Protein 3SX2 (pdb70)

Solvent-accessible surface area: 68425 Å² total; per-residue (Å²): 70,99,1,95,52,64,1,0,0,0,1,13,0,0,41,20,31,0,59,6,0,0,37,58,0,3,65,23,22,0,19,0,1,0,1,16,43,9,92,84,10,109,6,7,52,11,97,23,8,57,61,125,56,10,62,41,0,34,121,74,0,92,97,77,66,13,120,21,17,22,112,109,8,28,11,75,68,87,145,34,0,47,66,5,4,91,25,0,22,112,111,12,64,76,0,8,3,0,0,2,21,20,23,5,28,0,23,75,34,40,17,93,0,0,78,26,0,5,56,7,0,0,8,1,4,0,6,1,0,46,17,0,27,85,32,1,59,92,50,60,99,6,11,5,1,2,0,11,3,12,6,5,1,47,27,6,37,12,13,90,16,22,0,13,2,0,44,0,0,0,10,6,0,0,2,0,0,0,48,0,3,2,40,60,11,2,49,85,66,0,24,0,5,0,0,0,10,16,32,8,99,17,52,45,52,81,26,147,53,24,131,111,84,75,63,138,41,57,85,81,47,155,99,66,60,29,19,20,2,93,18,172,46,0,27,20,96,8,0,2,23,0,0,2,16,5,3,11,102,65,2,90,34,3,2,13,4,31,1,16,0,1,0,1,31,52,22,136,73,99,2,97,50,61,3,0,0,0,1,12,0,0,37,19,32,0,60,12,0,0,45,61,1,3,64,21,22,0,22,0,1,0,1,16,44,9,93,87,11,110,6,6,48,10,92,22,8,60,60,126,55,9,63,42,0,32,122,75,0,94,97,74,65,13,138,20,18,24,113,108,8,29,10,77,69,103,69,33,0,49,66,5,4,85,25,0,26,111,61,18,64,74,0,8,2,0,0,2,20,22,24,5,26,1,30,86,31,38,36,94,0,0,77,26,0,5,55,7,0,0,8,0,4,2,5,1,0,67,23,0,34,85,30,1,60,190,50,56,98,5,12,5,1,1,0,10,3,10,5,5,1,48,22,5,56,40,30,53,29,15,0,17,0,0,43,0,0,0,9,5,0,0,3,0,0,0,47,0,15,2,44,56,10,2,53,78,68,0,22,0,4,0,0,0,9,37,23,10,82,14,48,50,69,70,9,78,56,40,156,90,159,107,105,31,30,2,94,19,108,47,0,28,21,100,7,0,1,21,0,0,4,23,4,2,12,101,63,2,92,35,3,2,13,4,31,1,16,1,1,0,1,56,53,20,98,72,97,0,97,52,57,3,0,0,0,1,13,0,0,37,19,30,0,59,11,1,0,46,58,1,3,63,20,24,0,31,0,0,0,1,16,45,10,91,85,11,110,6,7,49,10,93,23,8,57,68,130,52,12,60,43,0,31,123,76,0,96,94,71,64,12,126,23,19,33,117,108,9,31,10,75,69,91,79,35,0,48,62,3,3,91,17,0,26,113,102,22,64,78,0,9,2,0,0,2,21,20,24,5,26,1,28,89,34,40,34,96,0,0,76,27,0,6,56,7,0,0,8,1,5,0,5,1,0,46,17,0,29,86,33,1,60,93,49,60,95,4,11,6,1,2,0,10,3,15,7,6,1,47,23,6,71,37,25,58,28,15,1,15,0,0,44,0,0,0,9,6,0,0,2,0,0,0,48,0,4,1,44,58,10,3,53,79,70,0,21,0,4,0,0,0,9,18,34,10,101,15,49,52,72,107,26,74,50,40,74,140,148,104,102,31,30,2,95,18,99,46,0,27,22,100,7,0,1,23,0,0,3,13,5,1,9,98,70,1,94,31,4,2,13,5,32,1,16,1,1,0,1,51,52,20,96,71,91,0,95,55,57,3,0,0,0,1,14,0,0,41,21,31,0,61,10,1,0,47,57,0,3,65,20,24,0,22,0,1,0,1,14,46,10,84,98,15,113,5,10,46,8,90,18,5,57,71,134,51,10,62,39,0,33,123,74,0,92,95,73,66,14,136,22,18,23,113,110,8,30,11,75,70,90,78,35,0,49,65,6,3,90,25,0,24,115,62,18,66,78,0,8,2,0,0,2,20,21,23,5,17,4,20,88,33,40,34,95,0,0,80,27,0,5,56,7,0,0,7,1,5,0,5,1,0,42,17,0,29,87,32,1,60,93,53,60,96,5,12,5,1,2,0,10,3,11,6,4,1,48,26,4,29,3,8,56,33,16,1,10,0,0,42,0,0,0,9,5,0,0,2,0,0,0,48,0,4,1,39,58,10,2,49,82,68,0,22,0,4,0,0,0,10,31,16,10,82,16,43,50,38,54,22,100,91,10,136,105,49,55,63,143,30,57,90,90,42,117,90,81,46,50,32,19,22,2,95,18,110,48,0,27,23,100,9,0,1,22,0,0,2,16,5,3,9,96,64,2,94,34,3,2,12,4,32,1,16,1,1,0,1,29,51,22,126,71,91,0,98,49,46,3,0,0,0,2,13,0,0,39,19,30,0,61,6,0,0,35,60,1,3,64,21,22,0,31,0,1,0,1,15,47,16,93,86,11,110,6,6,48,9,90,22,8,58,81,126,53,14,62,44,0,34,123,79,0,99,97,78,65,13,143,20,17,24,112,74,9,31,11,76,68,89,77,35,0,50,65,6,4,91,24,0,24,111,54,18,64,77,0,13,2,0,0,1,21,20,24,6,27,1,50,90,35,39,15,93,0,0,76,27,0,5,56,7,0,0,9,1,4,0,6,1,0,44,18,0,32,87,31,0,58,90,52,56,95,2,12,5,1,2,0,10,4,11,6,6,1,48,23,6,71,38,50,71,27,22,1,15,0,0,42,0,0,0,10,5,0,0,2,0,0,0,48,0,3,3,74,58,11,48,77,69,129,2,31,0,5,0,0,0,9,34,25,11,85,15,48,53,67,83,25,91,60,55,94,93,107,102,35,28,2,93,19,108,45,0,28,21,96,7,0,1,24,0,0,3,24,6,1,8,98,63,2,100,66,3,11,14,4,32,1,16,1,2,0,0,51,52,21,96,163,86,120,136,17,86,0,72,50,44,3,0,0,0,1,13,0,0,44,23,30,0,62,7,1,0,40,61,0,3,66,19,27,0,32,0,0,0,1,15,33,16,85,96,14,116,6,10,46,8,92,18,4,53,85,125,54,12,63,41,0,32,122,76,0,97,100,80,65,13,121,22,11,21,110,99,2,26,11,65,70,121,117,26,0,37,53,5,4,92,29,0,24,112,102,22,63,83,0,11,2,0,0,2,22,21,23,6,18,4,19,94,33,39,34,96,0,0,88,30,0,10,50,8,1,0,5,1,5,4,5,1,0,65,23,0,34,85,31,1,60,92,53,59,103,4,12,5,1,1,0,10,3,10,5,5,1,48,22,4,28,3,6,53,34,17,1,10,0,0,44,0,0,0,10,6,0,0,2,0,0,0,47,0,10,0,41,56,11,1,49,82,67,0,22,0,3,0,0,0,8,31,15,10,80,17,45,52,41,52,22,100,92,11,134,106,47,57,64,132,28,56,89,89,42,111,60,132,51,47,50,31,18,19,3,94,18,107,49,0,28,21,98,9,0,1,22,0,0,2,26,5,2,6,98,58,2,93,33,3,2,13,4,30,2,16,2,1,0,1,27,52,23,126,73,99,2,91,51,65,2,0,0,0,1,14,0,0,40,20,32,0,60,10,0,0,46,59,0,3,63,25,22,0,18,0,0,0,1,16,43,9,91,86,12,109,7,6,74,12,96,23,9,58,61,126,58,10,63,42,0,30,52,75,0,97,128,75,66,13,138,21,7,26,93,107,8,28,10,76,70,89,79,33,0,48,64,5,4,92,19,0,28,112,97,18,64,73,0,9,2,0,0,2,20,19,24,5,27,0,29,86,36,40,17,95,0,0,77,27,0,6,54,7,0,0,7,1,3,0,6,1,0,43,17,0,30,84,30,1,62,90,51,60,96,7,11,5,1,1,0,10,3,14,8,6,1,48,24,5,41,12,12,86,13,23,0,13,2,0,43,1,0,0,8,6,0,0,2,0,0,0,48,0,3,1,42,59,11,2,51,78,66,0,23,0,4,0,0,0,10,15,33,8,98,17,50,46,52,80,24,144,32,32,128,113,86,79,65,137,43,58,81,85,99,95,68,62,28,19,21,2,94,18,175,45,0,28,22,100,8,0,0,23,0,0,2,9,5,4,14,101,63,2,92,35,3,2,12,5,31,2,16,2,1,0,1,30,52,21,131,72,102,3,96,52,67,3,0,0,0,1,13,0,0,38,20,31,0,60,6,1,0,37,63,0,3,64,23,22,0,21,0,0,0,1,16,42,9,93,86,12,109,6,7,46,12,87,22,7,58,62,128,58,10,62,45,0,31,115,81,0,91,98,78,64,13,133,22,18,22,111,109,6,28,10,77,68,100,67,33,0,49,64,6,4,87,28,0,24,113,63,18,65,74,0,8,2,0,0,2,20,21,22,5,27,1,48,87,33,40,34,94,0,0,76,27,0,5,55,8,0,0,8,1,4,3,4,1,0,70,21,0,34,86,31,1,59,190,49,56,101,6,12,4,1,1,0,10,3,14,6,4,1,48,23,5,55,42,49,54,30,16,1,16,0,0,44,1,0,0,8,6,0,0,2,0,0,0,46,0,14,2,43,54,10,2,54,76,69,0,22,0,4,0,0,0,8,35,27,8,88,15,45,54,65,76,8,112,71,69,148,146,123,157,67,13,31,21,98,7,0,1,20,0,0,4,12,5,3,14,104,68,1,77,34,4,2,13,3,31,2,15,3,5,56,17,114,50,50

Organism: Mycolicibacterium paratuberculosis (strain ATCC BAA-968 / K-10) (NCBI:txid262316)

Radius of gyration: 44.21 Å; Cα contacts (8 Å, |Δi|>4): 5625; chains: 8; bounding box: 90×111×130 Å

Secondary structure (DSSP, 8-state):
-TTTT-EEEEESTTSHHHHHHHHHHHHTT-EEEEEE--S--TT-SS----HHHHHHHHHHHHHHT--EEEEE--TT-HHHHHHHHHHHHHHH----EEEE-------SSTHHHHHHHHIIIIIHHHHHHHHHHHHHHHH-S-EEEEEE--GGGTS----SSHHHHHHHHHHHHHHHHHHHHHHHHGGGTEEEEEEEES-BSSTTTSSHHHHHHHHHHHHH---TTS-SSS-SSB-HHHHHHHHHHHTSGGGTT--S-EEEESTTTTT-/-TTTT-EEEEETTTSHHHHHHHHHHHHTT-EEEEEE--S--TT-SS----HHHHHHHHHHHHHHT--EEEEE--TT-HHHHHHHHHHHHHHH----EEEE-------SSTHHHHHHHHIIIIIHHHHHHHHHHHHHHHH-S-EEEEEE--GGGTS----SSHHHHHHHHHHHHHHHHHHHHHHHHGGGTEEEEEEEES-BSSTTTSSHHHHHH---SSS-SSB-HHHHHHHHHHHTSGGGTT--S-EEEESTTGGG-/-TTTT-EEEEESTTSHHHHHHHHHHHHTT-EEEEEE--S--TT-SS----HHHHHHHHHHHHHHT--EEEEE--TT-HHHHHHHHHHHHHHH----EEEE-------SSTHHHHHHHHIIIIIHHHHHHHHHHHHHHHHTS-EEEEEE--GGGTS----SSHHHHHHHHHHHHHHHHHHHHHHHHGGGTEEEEEEEES-BSSTTTSSHHHHHH---SSS-SSB-HHHHHHHHHHHTSGGGTT--S-EEEESTTTTT-/-TTTT-EEEEETTTSHHHHHHHHHHHHTT-EEEEEE--S--TT--S----HHHHHHHHHHHHHHT--EEEEE--TT-HHHHHHHHHHHHHHH----EEEE-------SSTHHHHHHHHIIIIIHHHHHHHHHHHHHHHH-S-EEEEEE--GGGTS----SSHHHHHHHHHHHHHHHHHHHHHHHHGGGTEEEEEEEES-BSSHHHHSHHHHHHHHHHHHH----TTS-SSS-SSB-HHHHHHHHHHHTSGGGTT--S-EEEESTTTTT-/-TTTT-EEEEESTTSHHHHHHHHHHHHTT-EEEEEE--S--TT-SS----HHHHHHHHHHHHHHT--EEEEE--TT-HHHHHHHHHHHHHHH----EEEE-------SSTHHHHHHHHIIIIIHHHHHHHHHHHHHHHH-S-EEEEEE--GGGTS----SSHHHHHHHHHHHHHHHHHHHHHHHHGGGTEEEEEEEES-BSSTTTSSHHHHH---SSS-SSB-HHHHHHHHHHHTSGGGTT--S-EEEESTTGGG-/--S--TTTT-EEEEETTTSHHHHHHHHHHHHTT-EEEEEE--S--TT--S----HHHHHHHHHHHHHHT--EEEEE--TTSHHHHHHHHHHHHHHH----EEEE-------SSTHHHHHHHHIIIIIHHHHHHHHHHHHHHHH-S-EEEEEE--GGGTS----SSHHHHHHHHHHHHHHHHHHHHHHHHGGGTEEEEEEEES-BSSHHHHSHHHHHHHHHHHHH-SSTTTTS-SSS-SSB-HHHHHHHHHHHTSGGGTT--S-EEEESTTTTT-/-TTTT-EEEEETTTSHHHHHHHHHHHHTT-EEEEEE--S--TT-SS----HHHHHHHHHHHHHHT--EEEEE--TT-HHHHHHHHHHHHHHH----EEEE-------SSTHHHHHHHHIIIIIHHHHHHHHHHHHHHHH-S-EEEEEE--GGGTS----SSHHHHHHHHHHHHHHHHHHHHHHHHGGGTEEEEEEEES-BSSTTTSSHHHHHHHHHHHHH--TTS-SSS-SSB-HHHHHHHHHHHTSGGGTT--S-EEEESTTTTT-/-TTTT-EEEEESTTSHHHHHHHHHHHHTT-EEEEEE--S--TT-SS----HHHHHHHHHHHHHHT--EEEEE--TT-HHHHHHHHHHHHHHH----EEEE-------SSTHHHHHHHHIIIIIHHHHHHHHHHHHHHHHTS-EEEEEE--GGGTS----SSHHHHHHHHHHHHHHHHHHHHHHHHGGGTEEEEEEEES-BSSTTTSSHHHHH---B-HHHHHHHHHHHTSGGGTT--S-EEEESTTTT-

InterPro domains:
  IPR002347 Short-chain dehydrogenase/reductase SDR [PF13561] (18-273)
  IPR002347 Short-chain dehydrogenase/reductase SDR [PR00080] (99-110)
  IPR002347 Short-chain dehydrogenase/reductase SDR [PR00080] (149-157)
  IPR002347 Short-chain dehydrogenase/reductase SDR [PR00080] (173-192)
  IPR002347 Short-chain dehydrogenase/reductase SDR [PR00081] (13-30)
  IPR002347 Short-chain dehydrogenase/reductase SDR [PR00081] (99-110)
  IPR002347 Short-chain dehydrogenase/reductase SDR [PR00081] (143-159)
  IPR002347 Short-chain dehydrogenase/reductase SDR [PR00081] (173-192)
  IPR002347 Short-chain dehydrogenase/reductase SDR [PR00081] (194-211)
  IPR002347 Short-chain dehydrogenase/reductase SDR [PR00081] (237-257)
  IPR020904 Short-chain dehydrogenase/reductase, conserved site [PS00061] (160-188)
  IPR023985 Mycofactocin-dependent oxidoreductase [TIGR03971] (9-275)
  IPR036291 NAD(P)-binding domain superfamily [SSF51735] (7-274)

Sequence (2097 aa):
GPLTGKVAFITGAARGQGRAHAVVRLAADGADIIAVDLCDQIASVPYPLATPEELAATVKLVEDIGSRRIVARQADVRDRESLSSAALQAGLDELGRLDIVVANAGIAPMSAGDDGWHDVIDDVNLTGVYHTIKVAIPTLVKQGTGGSIVLISSSAGLAGVVGSADPGSVGYVAAKHGVVGLMRVYANLLAGQMIRVNSIHPSSGVETPMINNEFTREWLAKMAAATDGAMGNAMPVEVLAPEDVANAVAWWLVSDQARYIITGVTLPVDAGFLNKGPLTGKVAFITGAARGQGRAHAVVRLAADGADIIAVDLCDQIASVPYPLATPEELAATVKLVEDIGSRIVARQQADVRDRESLSAALQAGLDELGRLDIVVANAGIAPMSAGDDGWHDVIDDVNLTGVYHTIKVAIPTLVKQGTGGSIVLISSSAGLAGVVGSADPGSVVGYVAAKHGVVGLMRVYANLLAGQMIRVNSIHPSSGVETPMINNEFTREWLGNAMPVEVLAPEDVANAVAWLVSDQARYIITGVTLPVDAGFLNKGPLTGKVAFITGAARGQGRAHAVVRLAADGADIIAVDLCDQIASVPYPLATPEELAATVKLVEDIGSRRIVARQADVRDRESLSAALQAGLDELGRLDIVVANAGIAPMSAGDDGWHDVIDDVNLTGVYHTIKVAIPTLVKQGTGGSIVLISSSAGLAGVVGSADPGSVGYVAAKHGVVGLMRVYANLLAGQMIRVNSIHPSSGVEETPMINNEFTREWLGNAMPVEVLAPEDVANAVAWWLVSDQARYIITGVTLPVDAGFLNKGPLTGKVAFITGAARGQGRAHAVVRLAADGADIIAVDLCDQIASVPYPLATPEEELAATVKLVEDIGSRIVARQQADVRDRESLSAALQAGLDELGRLDIVVANAGIAPMSSAGDDGWHDVIDDVNLTGVYHTIKVAIPTLVKQGTGGSIVLISSSAGLAGVVGSADPGSVVGYVAAKHGVVGLMRVYANLLAGQMIRVNSIHPSSGVEETPMINNEFTREWLAKMAAATDTGAMGNAMPVEVLAPEDVANAVAWWLVSDQARYIITGVTLPVDAGFLNKGPLTGKVAFITGAARGQGRAHAVRLAADGADIIAVDLCDQIASVPYPLATPEELAATVKLVEDIGSRIVARQADVRDRESLSAALQAGLDELGRLDIVVANAGIAPMSAGDDGWHDVIDDVNLTGVYHTIKVAIPTLVKQGTGGSIVLISSSAGLAGVVGSADPGSVGYVAAKHGVVGLMRRVYANLLAGQMIRVNSIHPSSGVETPMINNEFTREWGNAMPVEVLAPEDVANAVAWLVSDQARYIITGVTLPVDAGFLNKRSSEGPLTGKVAFITGAARGQGRAHAVVRLAADGADIIAVDLCDQIASVPYPLATPEELAATVKLVEDIGSRIVARQADVRDRESLSSAALQAGLDEELGRLDIVVANAGIAPMSSAGDDGWHHDVIDDVNLTGVYHTIKVAIPTLVKQGTGGSIVLISSSAGLAGVVGSADPGSVGYVAAKHGVVGLMRVYANLLAGQMIRVNSIHPSSGVEETPMINNEFTREWLAKMAAATDTPGAMGNAMPVEVLAPEDVANAVAWWLVSDQARYIITGVTLPVDAGFLNKGPLTGKVAFITGAARGQGRAHAVVRLAADGADIIAVDLCDQIASVPYPLATPEELAATVKLVEDIGSRIVARQQADVRDRESLSAALQAGLDELGRLDIVVANAGIAPMSAGDDGWHDVIDDVNLTGVYHTIKVAIPTLVKQGTGGSIVLISSSAGLAGVVGSADPGSVGYVAAKHGVVGLMRVYANLLAGQMIRVNSIHPSSGVEETPMINNEFTREWLAKMAAATGAMGNAMPVEVLAPEDVANAVAWWLVSDQARYIITGVTLPVDAGFLNKGPLTGKVAFITGAARGQGRAHAVRLAADGADIIAVDLCDQIASVPYPLATPEELAATVKLVEDIGSRIVARQQADVRDRESLSAALQAGLDELGRLDIVVANAGIAPMSAGDDGWHDVIDDVNLTGVYHTIKVAIPTLVKQGTGGSIVLISSSAGLAGVVGSADPGSVGYVAAKHGVVGLMRVYANLLAGQMIRVNSIHPSSGVETPMINNEFTREWEVLAPEDVANAVAWWLVSDQARYIITGVTLPVDAGFLN

Foldseek 3Di:
DLQALAEEEFELCLDFLNLLLLLLVLLVHYAYQYEYQQADDVQAPFDRHHPVSNVVSCVSSVVSPHHYQYDYAALLDLVRVLVSVVVVCVPSVAHAHYELPDAGQGFPPALSLLVVRLSRLASSLVSSCVSRVVRLQVVLPAHEYEYEAALLLVDVDADDTSNTVSSSVSSVNSLVVQQVCLVVCVVSLYAGEYEYEQAEPDRNQPDPVNVVVVVVSVVVDPCLSQAPAPDRHHYSNLVSVVSSCCGGPVNSPDHSYYHYSYNHNSVD/DLQALAEEEFELCLWALNLLLLLLNLLVHYAYLYEYQQDDDPQFPFDRHHPVSQVVSCVSSVVSPHHYQYDYAALLDLVRVLVSVVSVCVVSVAHAEYELDDAGQGFPPACVLLVVRLSCLASSLVSSVVSRVVRLQVVLPAHEYEYEAALLLVDVDADPTSNTVSSSVSSVNSLVVQQVVCVVCVVSLYAGEYEYEYAEPTSNCPGDVNVVVPAAPAPDRHHYSNLRSVVVSCCRGVVNSPDHSYYHYSYNHRNPD/DLQALAEEEFELCLWFLNLLLLLLNLLVHYAYLYEYQQADDVQAPFDRHHPVSNVVSCVSSVVSPHHYQYDYAALLDLVRVLVSVVVVCVVSVAHAHYELPDAAQGFPPALVLLVVRLSRLASSLVSSVVSCVVRLQVVLPAHEYEREAALLLVDVDADPTSNGVSSSVSSVNSLVVQQVCLVVCVVSLYAGEYEYEYAEPTSNQPGPVNVVVDDAPAPDPHHYSNLVSVVSSCCGGPVNSPDHSYYHYSYNHRNPD/DLQALAEEEFELLLDFLNLLLLLLLLLVHYAYLYEYQQADDVQFPFDRHHPVSNVVSCVSSVVSPHHYQYDYAALLDLVRVLVSVVVVCVPSVAHAHYELPDAGQGFPRALVLLVVRLSCLASSLVSSVVSRVVRLQVVLPAHEYEHEAALLLVDVQFDPTSNGSSSSVSSVNSLVVQQVVCVVCVVSLYAGEYEYEYAEPDRRCPDPVNVVRLVVSCVVDPPVLSAAPAPDRHHYSNLVSVVSSCCRGPVNSPDHSYYHYSYNHNSVD/DLQALAEEEFELCLWFLNLLLLLLNLLVHYAYLYEYQQADDPQFPFDRHHPVSNVVSCVSSVVSPHHYQYDYAALLDLVRVLVSVVVVCVPSVAHAHYELPDAGQGFPPALVLLVVRLSCLASSLVSSCVSRVVRLQVVLPAHEYEYEAALLLVDVDADPTSNTVSSSVSSVNSLVVQQVVLVVCVVSLYAGEYEYEYAEPTSNQPGDVNVVPDAPPPDDHHYSNLVSVVSSCCRGPVNSPDHSYYHYSYNHRNPD/DDQAFLQAPAEEEFELLLDFLNLLLLLLLLLRHYAYLYEYQQAADPQFPFGRHHPVSQVVSCVSSVVSPHHYQYDYAALLDLVRVLVSVVVVCVPSVAHAEYELPDAGQGFPRALVLLVVRLSCLASSLVSSCVSRVVRLQVVLPAHEYEYEAALLLVDVQFDPTSNGNSSSVSSVNSLVVQQVCCVVCVVSLYAGEYEYEYAEPDSRCPDPVNVVRLVVSCVVDPDHCLSPAPAPDRHHYSNLRSVVSSCCRGVVNSPDHSYYHYSYNHNSVD/DQCALAEEEFELCLDFLNLLLLLLSLLVHYAYLYEYQQADDVQAPFDRHHPVSNVVSCVSSVVSPHHYQYDYAALLDLVRLLVSVVVVCVVSVAHAHYELDDAGQGFPRALVLLVVRLSRLASSLVSSVVSRVVRLQVVLPAHEYEYEAALLLVDVDADDTSNTVSSSVSSVNSLVVQQVCLVVCVVSLYAGEYEYEYAEPDRNQPDDVNVVVVVVSVVVPVLSPAPAPDRHHYSNLRSVVVSCCGGPVNSPDHSYYHYSYNHNSVD/DQQALAEEEFELLLDALNLLLLLLSLLVHYAYLYEYQQADDVQFPFDRHHPVSNVVSCVSSVVSPHHYQYDYAALLDLVRVLVSVVSVCVPSVAHAEYELPDAGQGFPPALVLLVVRLSCLASSSVSSVVSRVVRLQVVLPAHEYEYEAALLLVDVDADPTSNTVSSSVSSVNSLVVQQVCCVVCVVSLYAGEYEYEYAEPDRNQPGVVNVVPQHHYSNLRSVVSSCCGGPVNSPDHSYYHYSYPPPND

Structure (mmCIF, N/CA/C/O backbone):
data_3SX2
#
_entry.id   3SX2
#
_cell.length_a   64.460
_cell.length_b   70.760
_cell.length_c   125.680
_cell.angle_alpha   97.01
_cell.angle_beta   93.92
_cell.angle_gamma   86.91
#
_symmetry.space_group_name_H-M   'P 1'
#
loop_
_entity.id
_entity.type
_entity.pdbx_description
1 polymer 'Putative 3-ketoacyl-(acyl-carrier-protein) reductase'
2 non-polymer NICOTINAMIDE-ADENINE-DINUCLEOTIDE
3 non-polymer (4S)-2-METHYL-2,4-PENTANEDIOL
4 water water
#
loop_
_atom_site.group_PDB
_atom_site.id
_atom_site.type_symbol
_atom_site.label_atom_id
_atom_site.label_alt_id
_atom_site.label_comp_id
_atom_site.label_asym_id
_atom_site.label_entity_id
_atom_site.label_seq_id
_atom_site.pdbx_PDB_ins_code
_atom_site.Cartn_x
_atom_site.Cartn_y
_atom_site.Cartn_z
_atom_site.occupancy
_atom_site.B_iso_or_equiv
_atom_site.auth_seq_id
_atom_site.auth_comp_id
_atom_site.auth_asym_id
_atom_site.auth_atom_id
_atom_site.pdbx_PDB_model_num
ATOM 1 N N . GLY A 1 9 ? -6.952 99.653 -32.612 1.00 28.80 7 GLY A N 1
ATOM 2 C CA . GLY A 1 9 ? -6.869 98.831 -31.378 1.00 27.16 7 GLY A CA 1
ATOM 3 C C . GLY A 1 9 ? -6.152 97.500 -31.554 1.00 26.63 7 GLY A C 1
ATOM 4 O O . GLY A 1 9 ? -5.717 97.173 -32.674 1.00 27.15 7 GLY A O 1
ATOM 5 N N . PRO A 1 10 ? -6.036 96.735 -30.465 1.00 26.14 8 PRO A N 1
ATOM 6 C CA . PRO A 1 10 ? -5.317 95.450 -30.491 1.00 25.97 8 PRO A CA 1
ATOM 7 C C . PRO A 1 10 ? -5.944 94.403 -31.430 1.00 25.05 8 PRO A C 1
ATOM 8 O O . PRO A 1 10 ? -5.243 93.485 -31.856 1.00 26.34 8 PRO A O 1
ATOM 12 N N . LEU A 1 11 ? -7.230 94.538 -31.764 1.00 21.83 9 LEU A N 1
ATOM 13 C CA . LEU A 1 11 ? -7.897 93.591 -32.673 1.00 19.72 9 LEU A CA 1
ATOM 14 C C . LEU A 1 11 ? -8.083 94.116 -34.092 1.00 20.00 9 LEU A C 1
ATOM 15 O O . LEU A 1 11 ? -8.826 93.534 -34.896 1.00 19.22 9 LEU A O 1
ATOM 20 N N . THR A 1 12 ? -7.416 95.224 -34.448 1.00 20.14 10 THR A N 1
ATOM 21 C CA . THR A 1 12 ? -7.507 95.727 -35.807 1.00 21.84 10 THR A CA 1
ATOM 22 C C . THR A 1 12 ? -7.070 94.648 -36.805 1.00 21.07 10 THR A C 1
ATOM 23 O O . THR A 1 12 ? -6.074 93.956 -36.572 1.00 22.48 10 THR A O 1
ATOM 27 N N . GLY A 1 13 ? -7.871 94.474 -37.853 1.00 20.32 11 GLY A N 1
ATOM 28 C CA . GLY A 1 13 ? -7.614 93.473 -38.881 1.00 20.54 11 GLY A CA 1
ATOM 29 C C . GLY A 1 13 ? -8.207 92.090 -38.614 1.00 19.96 11 GLY A C 1
ATOM 30 O O . GLY A 1 13 ? -8.078 91.198 -39.467 1.00 21.74 11 GLY A O 1
ATOM 31 N N . LYS A 1 14 ? -8.792 91.890 -37.430 1.00 18.35 12 LYS A N 1
ATOM 32 C CA . LYS A 1 14 ? -9.389 90.598 -37.070 1.00 16.31 12 LYS A CA 1
ATOM 33 C C . LYS A 1 14 ? -10.899 90.629 -37.207 1.00 14.34 12 LYS A C 1
ATOM 34 O O . LYS A 1 14 ? -11.505 91.697 -37.299 1.00 15.01 12 LYS A O 1
ATOM 40 N N . VAL A 1 15 ? -11.481 89.443 -37.310 1.00 12.37 13 VAL A N 1
ATOM 41 C CA . VAL A 1 15 ? -12.937 89.310 -37.481 1.00 11.39 13 VAL A CA 1
ATOM 42 C C . VAL A 1 15 ? -13.491 88.407 -36.381 1.00 10.41 13 VAL A C 1
ATOM 43 O O . VAL A 1 15 ? -12.919 87.322 -36.103 1.00 10.92 13 VAL A O 1
ATOM 47 N N . ALA A 1 16 ? -14.574 88.864 -35.732 1.00 10.42 14 ALA A N 1
ATOM 48 C CA . ALA A 1 16 ? -15.252 88.107 -34.665 1.00 9.78 14 ALA A CA 1
ATOM 49 C C . ALA A 1 16 ? -16.658 87.723 -35.101 1.00 10.45 14 ALA A C 1
ATOM 50 O O . ALA A 1 16 ? -17.422 88.586 -35.539 1.00 10.75 14 ALA A O 1
ATOM 52 N N . PHE A 1 17 ? -16.979 86.436 -35.007 1.00 8.86 15 PHE A N 1
ATOM 53 C CA . PHE A 1 17 ? -18.315 85.863 -35.281 1.00 8.78 15 PHE A CA 1
ATOM 54 C C . PHE A 1 17 ? -19.002 85.698 -33.950 1.00 9.02 15 PHE A C 1
ATOM 55 O O . PHE A 1 17 ? -18.461 84.989 -33.072 1.00 9.07 15 PHE A O 1
ATOM 63 N N . ILE A 1 18 ? -20.157 86.317 -33.766 1.00 8.86 16 ILE A N 1
ATOM 64 C CA . ILE A 1 18 ? -20.865 86.388 -32.477 1.00 8.30 16 ILE A CA 1
ATOM 65 C C . ILE A 1 18 ? -22.298 85.960 -32.679 1.00 8.22 16 ILE A C 1
ATOM 66 O O . ILE A 1 18 ? -23.014 86.551 -33.508 1.00 9.12 16 ILE A O 1
ATOM 71 N N . THR A 1 19 ? -22.721 84.898 -31.991 1.00 7.42 17 THR A N 1
ATOM 72 C CA . THR A 1 19 ? -24.114 84.479 -32.035 1.00 7.38 17 THR A CA 1
ATOM 73 C C . THR A 1 19 ? -24.893 85.147 -30.907 1.00 7.55 17 THR A C 1
ATOM 74 O O . THR A 1 19 ? -24.347 85.482 -29.835 1.00 8.69 17 THR A O 1
ATOM 78 N N . GLY A 1 20 ? -26.188 85.307 -31.126 1.00 7.86 18 GLY A N 1
ATOM 79 C CA . GLY A 1 20 ? -27.039 86.047 -30.214 1.00 7.60 18 GLY A CA 1
ATOM 80 C C . GLY A 1 20 ? -26.656 87.498 -30.062 1.00 8.36 18 GLY A C 1
ATOM 81 O O . GLY A 1 20 ? -26.719 88.058 -28.949 1.00 8.86 18 GLY A O 1
ATOM 82 N N . ALA A 1 21 ? -26.275 88.138 -31.177 1.00 8.41 19 ALA A N 1
ATOM 83 C CA . ALA A 1 21 ? -25.684 89.486 -31.179 1.00 9.37 19 ALA A CA 1
ATOM 84 C C . ALA A 1 21 ? -26.708 90.600 -31.187 1.00 9.68 19 ALA A C 1
ATOM 85 O O . ALA A 1 21 ? -26.314 91.773 -31.165 1.00 10.37 19 ALA A O 1
ATOM 87 N N . ALA A 1 22 ? -28.027 90.303 -31.147 1.00 9.47 20 ALA A N 1
ATOM 88 C CA . ALA A 1 22 ? -29.024 91.361 -31.284 1.00 9.93 20 ALA A CA 1
ATOM 89 C C . ALA A 1 22 ? -29.173 92.244 -30.061 1.00 10.81 20 ALA A C 1
ATOM 90 O O . ALA A 1 22 ? -29.614 93.386 -30.164 1.00 11.92 20 ALA A O 1
ATOM 92 N N . ARG A 1 23 ? -28.814 91.736 -28.897 1.00 8.84 21 ARG A N 1
ATOM 93 C CA . ARG A 1 23 ? -29.000 92.482 -27.647 1.00 9.10 21 ARG A CA 1
ATOM 94 C C . ARG A 1 23 ? -28.158 91.848 -26.557 1.00 9.33 21 ARG A C 1
ATOM 95 O O . ARG A 1 23 ? -27.429 90.871 -26.789 1.00 9.11 21 ARG A O 1
ATOM 103 N N . GLY A 1 24 ? -28.299 92.367 -25.351 1.00 9.28 22 GLY A N 1
ATOM 104 C CA . GLY A 1 24 ? -27.730 91.702 -24.211 1.00 8.43 22 GLY A CA 1
ATOM 105 C C . GLY A 1 24 ? -26.234 91.534 -24.272 1.00 9.24 22 GLY A C 1
ATOM 106 O O . GLY A 1 24 ? -25.494 92.422 -24.696 1.00 10.55 22 GLY A O 1
ATOM 107 N N . GLN A 1 25 ? -25.758 90.390 -23.799 1.00 7.76 23 GLN A N 1
ATOM 108 C CA . GLN A 1 25 ? -24.318 90.153 -23.812 1.00 8.13 23 GLN A CA 1
ATOM 109 C C . GLN A 1 25 ? -23.716 90.109 -25.212 1.00 8.54 23 GLN A C 1
ATOM 110 O O . GLN A 1 25 ? -22.608 90.569 -25.440 1.00 8.38 23 GLN A O 1
ATOM 116 N N . GLY A 1 26 ? -24.440 89.517 -26.161 1.00 8.47 24 GLY A N 1
ATOM 117 C CA . GLY A 1 26 ? -23.973 89.389 -27.523 1.00 9.17 24 GLY A CA 1
ATOM 118 C C . GLY A 1 26 ? -23.744 90.762 -28.170 1.00 8.83 24 GLY A C 1
ATOM 119 O O . GLY A 1 26 ? -22.715 90.996 -28.802 1.00 9.34 24 GLY A O 1
ATOM 120 N N . ARG A 1 27 ? -24.653 91.686 -27.927 1.00 8.93 25 ARG A N 1
ATOM 121 C CA . ARG A 1 27 ? -24.456 93.069 -28.399 1.00 9.54 25 ARG A CA 1
ATOM 122 C C . ARG A 1 27 ? -23.251 93.692 -27.695 1.00 10.11 25 ARG A C 1
ATOM 123 O O . ARG A 1 27 ? -22.431 94.366 -28.335 1.00 10.25 25 ARG A O 1
ATOM 131 N N . ALA A 1 28 ? -23.113 93.441 -26.393 1.00 9.58 26 ALA A N 1
ATOM 132 C CA . ALA A 1 28 ? -21.959 93.943 -25.640 1.00 9.75 26 ALA A CA 1
ATOM 133 C C . ALA A 1 28 ? -20.636 93.422 -26.209 1.00 9.71 26 ALA A C 1
ATOM 134 O O . ALA A 1 28 ? -19.649 94.167 -26.309 1.00 10.06 26 ALA A O 1
ATOM 136 N N . HIS A 1 29 ? -20.595 92.143 -26.632 1.00 8.50 27 HIS A N 1
ATOM 137 C CA . HIS A 1 29 ? -19.379 91.628 -27.255 1.00 9.53 27 HIS A CA 1
ATOM 138 C C . HIS A 1 29 ? -19.131 92.350 -28.586 1.00 9.96 27 HIS A C 1
ATOM 139 O O . HIS A 1 29 ? -17.978 92.663 -28.924 1.00 10.40 27 HIS A O 1
ATOM 146 N N . ALA A 1 30 ? -20.176 92.531 -29.382 1.00 9.68 28 ALA A N 1
ATOM 147 C CA . ALA A 1 30 ? -20.007 93.187 -30.683 1.00 10.83 28 ALA A CA 1
ATOM 148 C C . ALA A 1 30 ? -19.407 94.578 -30.513 1.00 10.78 28 ALA A C 1
ATOM 149 O O . ALA A 1 30 ? -18.450 94.918 -31.232 1.00 11.52 28 ALA A O 1
ATOM 151 N N . VAL A 1 31 ? -19.946 95.353 -29.572 1.00 11.05 29 VAL A N 1
ATOM 152 C CA A VAL A 1 31 ? -19.454 96.716 -29.424 0.60 11.96 29 VAL A CA 1
ATOM 153 C CA B VAL A 1 31 ? -19.518 96.735 -29.276 0.40 11.45 29 VAL A CA 1
ATOM 154 C C . VAL A 1 31 ? -18.079 96.741 -28.757 1.00 11.80 29 VAL A C 1
ATOM 155 O O . VAL A 1 31 ? -17.239 97.550 -29.144 1.00 13.10 29 VAL A O 1
ATOM 162 N N . ARG A 1 32 ? -17.801 95.842 -27.819 1.00 10.88 30 ARG A N 1
ATOM 163 C CA . ARG A 1 32 ? -16.496 95.805 -27.158 1.00 12.00 30 ARG A CA 1
ATOM 164 C C . ARG A 1 32 ? -15.378 95.388 -28.110 1.00 12.68 30 ARG A C 1
ATOM 165 O O . ARG A 1 32 ? -14.285 95.978 -28.115 1.00 13.71 30 ARG A O 1
ATOM 173 N N . LEU A 1 33 ? -15.612 94.348 -28.892 1.00 11.22 31 LEU A N 1
ATOM 174 C CA . LEU A 1 33 ? -14.569 93.878 -29.787 1.00 11.44 31 LEU A CA 1
ATOM 175 C C . LEU A 1 33 ? -14.411 94.866 -30.953 1.00 12.06 31 LEU A C 1
ATOM 176 O O . LEU A 1 33 ? -13.301 95.085 -31.421 1.00 12.02 31 LEU A O 1
ATOM 181 N N . ALA A 1 34 ? -15.497 95.459 -31.395 1.00 11.63 32 ALA A N 1
ATOM 182 C CA . ALA A 1 34 ? -15.419 96.556 -32.396 1.00 12.63 32 ALA A CA 1
ATOM 183 C C . ALA A 1 34 ? -14.598 97.748 -31.892 1.00 14.42 32 ALA A C 1
ATOM 184 O O . ALA A 1 34 ? -13.772 98.293 -32.645 1.00 14.46 32 ALA A O 1
ATOM 186 N N . ALA A 1 35 ? -14.814 98.132 -30.643 1.00 14.62 33 ALA A N 1
ATOM 187 C CA . ALA A 1 35 ? -14.007 99.216 -29.996 1.00 15.42 33 ALA A CA 1
ATOM 188 C C . ALA A 1 35 ? -12.522 98.918 -30.017 1.00 16.03 33 ALA A C 1
ATOM 189 O O . ALA A 1 35 ? -11.705 99.844 -30.114 1.00 17.10 33 ALA A O 1
ATOM 191 N N . ASP A 1 36 ? -12.134 97.642 -29.929 1.00 15.48 34 ASP A N 1
ATOM 192 C CA . ASP A 1 36 ? -10.730 97.226 -30.022 1.00 15.93 34 ASP A CA 1
ATOM 193 C C . ASP A 1 36 ? -10.233 97.041 -31.451 1.00 15.97 34 ASP A C 1
ATOM 194 O O . ASP A 1 36 ? -9.087 96.635 -31.661 1.00 16.11 34 ASP A O 1
ATOM 199 N N . GLY A 1 37 ? -11.091 97.288 -32.428 1.00 15.84 35 GLY A N 1
ATOM 200 C CA . GLY A 1 37 ? -10.717 97.272 -33.854 1.00 16.08 35 GLY A CA 1
ATOM 201 C C . GLY A 1 37 ? -11.215 96.114 -34.710 1.00 15.17 35 GLY A C 1
ATOM 202 O O . GLY A 1 37 ? -11.008 96.098 -35.926 1.00 16.25 35 GLY A O 1
ATOM 203 N N . ALA A 1 38 ? -11.940 95.160 -34.118 1.00 13.90 36 ALA A N 1
ATOM 204 C CA . ALA A 1 38 ? -12.401 94.008 -34.865 1.00 12.83 36 ALA A CA 1
ATOM 205 C C . ALA A 1 38 ? -13.579 94.362 -35.757 1.00 13.05 36 ALA A C 1
ATOM 206 O O . ALA A 1 38 ? -14.399 95.207 -35.410 1.00 14.34 36 ALA A O 1
ATOM 208 N N . ASP A 1 39 ? -13.655 93.687 -36.887 1.00 12.70 37 ASP A N 1
ATOM 209 C CA . ASP A 1 39 ? -14.880 93.644 -37.667 1.00 13.47 37 ASP A CA 1
ATOM 210 C C . ASP A 1 39 ? -15.720 92.467 -37.183 1.00 12.41 37 ASP A C 1
ATOM 211 O O . ASP A 1 39 ? -15.204 91.526 -36.563 1.00 12.24 37 ASP A O 1
ATOM 216 N N . ILE A 1 40 ? -17.024 92.537 -37.447 1.00 12.25 38 ILE A N 1
ATOM 217 C CA . ILE A 1 40 ? -18.005 91.676 -36.795 1.00 12.07 38 ILE A CA 1
ATOM 218 C C . ILE A 1 40 ? -18.888 90.932 -37.786 1.00 11.50 38 ILE A C 1
ATOM 219 O O . ILE A 1 40 ? -19.365 91.509 -38.751 1.00 11.76 38 ILE A O 1
ATOM 224 N N . ILE A 1 41 ? -19.102 89.643 -37.527 1.00 10.45 39 ILE A N 1
ATOM 225 C CA . ILE A 1 41 ? -20.147 88.852 -38.157 1.00 9.79 39 ILE A CA 1
ATOM 226 C C . ILE A 1 41 ? -21.160 88.538 -37.054 1.00 10.44 39 ILE A C 1
ATOM 227 O O . ILE A 1 41 ? -20.820 87.808 -36.107 1.00 10.49 39 ILE A O 1
ATOM 232 N N . ALA A 1 42 ? -22.348 89.120 -37.131 1.00 10.15 40 ALA A N 1
ATOM 233 C CA . ALA A 1 42 ? -23.340 89.079 -36.083 1.00 9.57 40 ALA A CA 1
ATOM 234 C C . ALA A 1 42 ? -24.544 88.297 -36.523 1.00 10.36 40 ALA A C 1
ATOM 235 O O . ALA A 1 42 ? -25.127 88.594 -37.554 1.00 11.12 40 ALA A O 1
ATOM 237 N N . VAL A 1 43 ? -24.986 87.353 -35.711 1.00 9.20 41 VAL A N 1
ATOM 238 C CA . VAL A 1 43 ? -26.192 86.585 -36.031 1.00 10.21 41 VAL A CA 1
ATOM 239 C C . VAL A 1 43 ? -27.125 86.517 -34.837 1.00 9.77 41 VAL A C 1
ATOM 240 O O . VAL A 1 43 ? -26.684 86.499 -33.679 1.00 8.97 41 VAL A O 1
ATOM 244 N N . ASP A 1 44 ? -28.417 86.450 -35.117 1.00 8.88 42 ASP A N 1
ATOM 245 C CA . ASP A 1 44 ? -29.437 86.277 -34.105 1.00 9.35 42 ASP A CA 1
ATOM 246 C C . ASP A 1 44 ? -30.669 85.679 -34.712 1.00 10.21 42 ASP A C 1
ATOM 247 O O . ASP A 1 44 ? -30.985 85.917 -35.870 1.00 10.21 42 ASP A O 1
ATOM 252 N N . LEU A 1 45 ? -31.434 84.950 -33.917 1.00 9.75 43 LEU A N 1
ATOM 253 C CA . LEU A 1 45 ? -32.695 84.383 -34.365 1.00 10.07 43 LEU A CA 1
ATOM 254 C C . LEU A 1 45 ? -33.733 85.445 -34.697 1.00 11.34 43 LEU A C 1
ATOM 255 O O . LEU A 1 45 ? -34.506 85.272 -35.621 1.00 11.29 43 LEU A O 1
ATOM 260 N N . CYS A 1 46 ? -33.798 86.499 -33.897 1.00 11.28 44 CYS A N 1
ATOM 261 C CA . CYS A 1 46 ? -34.763 87.575 -34.132 1.00 12.01 44 CYS A CA 1
ATOM 262 C C . CYS A 1 46 ? -36.199 87.063 -34.268 1.00 12.56 44 CYS A C 1
ATOM 263 O O . CYS A 1 46 ? -37.006 87.556 -35.072 1.00 14.54 44 CYS A O 1
ATOM 266 N N . ASP A 1 47 ? -36.536 86.085 -33.453 1.00 11.30 45 ASP A N 1
ATOM 267 C CA . ASP A 1 47 ? -37.864 85.476 -33.461 1.00 11.91 45 ASP A CA 1
ATOM 268 C C . ASP A 1 47 ? -38.039 84.746 -32.146 1.00 11.65 45 ASP A C 1
ATOM 269 O O . ASP A 1 47 ? -37.071 84.482 -31.437 1.00 11.84 45 ASP A O 1
ATOM 274 N N . GLN A 1 48 ? -39.271 84.395 -31.839 1.00 11.02 46 GLN A N 1
ATOM 275 C CA . GLN A 1 48 ? -39.590 83.758 -30.568 1.00 11.08 46 GLN A CA 1
ATOM 276 C C . GLN A 1 48 ? -39.506 82.239 -30.627 1.00 12.28 46 GLN A C 1
ATOM 277 O O . GLN A 1 48 ? -39.798 81.612 -31.638 1.00 15.00 46 GLN A O 1
ATOM 283 N N . ILE A 1 49 ? -39.121 81.649 -29.499 1.00 10.86 47 ILE A N 1
ATOM 284 C CA . ILE A 1 49 ? -39.246 80.207 -29.241 1.00 10.84 47 ILE A CA 1
ATOM 285 C C . ILE A 1 49 ? -40.331 80.066 -28.176 1.00 11.49 47 ILE A C 1
ATOM 286 O O . ILE A 1 49 ? -40.274 80.762 -27.144 1.00 11.66 47 ILE A O 1
ATOM 291 N N . ALA A 1 50 ? -41.310 79.203 -28.447 1.00 12.21 48 ALA A N 1
ATOM 292 C CA . ALA A 1 50 ? -42.560 79.223 -27.688 1.00 12.25 48 ALA A CA 1
ATOM 293 C C . ALA A 1 50 ? -42.356 78.841 -26.222 1.00 12.28 48 ALA A C 1
ATOM 294 O O . ALA A 1 50 ? -43.110 79.284 -25.347 1.00 13.44 48 ALA A O 1
ATOM 296 N N . SER A 1 51 ? -41.361 78.008 -25.944 1.00 10.69 49 SER A N 1
ATOM 297 C CA . SER A 1 51 ? -41.081 77.613 -24.557 1.00 10.58 49 SER A CA 1
ATOM 298 C C . SER A 1 51 ? -40.404 78.654 -23.679 1.00 9.61 49 SER A C 1
ATOM 299 O O . SER A 1 51 ? -40.254 78.453 -22.461 1.00 9.84 49 SER A O 1
ATOM 302 N N . VAL A 1 52 ? -40.017 79.794 -24.259 1.00 9.38 50 VAL A N 1
ATOM 303 C CA . VAL A 1 52 ? -39.284 80.812 -23.532 1.00 10.56 50 VAL A CA 1
ATOM 304 C C . VAL A 1 52 ? -40.256 81.889 -23.081 1.00 12.31 50 VAL A C 1
ATOM 305 O O . VAL A 1 52 ? -40.944 82.455 -23.943 1.00 11.87 50 VAL A O 1
ATOM 309 N N . PRO A 1 53 ? -40.298 82.158 -21.753 1.00 12.59 51 PRO A N 1
ATOM 310 C CA . PRO A 1 53 ? -41.346 82.970 -21.132 1.00 14.86 51 PRO A CA 1
ATOM 311 C C . PRO A 1 53 ? -41.054 84.480 -21.124 1.00 15.43 51 PRO A C 1
ATOM 312 O O . PRO A 1 53 ? -41.739 85.244 -20.405 1.00 19.39 51 PRO A O 1
ATOM 316 N N . TYR A 1 54 ? -40.054 84.914 -21.851 1.00 11.47 52 TYR A N 1
ATOM 317 C CA . TYR A 1 54 ? -39.697 86.337 -22.008 1.00 11.36 52 TYR A CA 1
ATOM 318 C C . TYR A 1 54 ? -39.437 86.497 -23.512 1.00 10.95 52 TYR A C 1
ATOM 319 O O . TYR A 1 54 ? -39.162 85.505 -24.212 1.00 10.25 52 TYR A O 1
ATOM 328 N N . PRO A 1 55 ? -39.523 87.716 -24.041 1.00 11.74 53 PRO A N 1
ATOM 329 C CA . PRO A 1 55 ? -39.322 87.895 -25.471 1.00 11.75 53 PRO A CA 1
ATOM 330 C C . PRO A 1 55 ? -37.878 87.707 -25.886 1.00 10.34 53 PRO A C 1
ATOM 331 O O . PRO A 1 55 ? -36.982 88.212 -25.204 1.00 10.88 53 PRO A O 1
ATOM 335 N N . LEU A 1 56 ? -37.667 86.988 -26.972 1.00 9.97 54 LEU A N 1
ATOM 336 C CA . LEU A 1 56 ? -36.372 86.962 -27.639 1.00 9.78 54 LEU A CA 1
ATOM 337 C C . LEU A 1 56 ? -36.191 88.244 -28.476 1.00 10.51 54 LEU A C 1
ATOM 338 O O . LEU A 1 56 ? -37.053 89.129 -28.456 1.00 11.63 54 LEU A O 1
ATOM 343 N N . ALA A 1 57 ? -35.021 88.421 -29.098 1.00 10.38 55 ALA A N 1
ATOM 344 C CA . ALA A 1 57 ? -34.693 89.699 -29.767 1.00 10.52 55 ALA A CA 1
ATOM 345 C C . ALA A 1 57 ? -35.588 89.895 -30.957 1.00 11.69 55 ALA A C 1
ATOM 346 O O . ALA A 1 57 ? -36.078 88.941 -31.568 1.00 12.14 55 ALA A O 1
ATOM 348 N N . THR A 1 58 ? -35.733 91.145 -31.356 1.00 12.00 56 THR A N 1
ATOM 349 C CA . THR A 1 58 ? -36.461 91.479 -32.570 1.00 13.60 56 THR A CA 1
ATOM 350 C C . THR A 1 58 ? -35.479 91.756 -33.710 1.00 13.01 56 THR A C 1
ATOM 351 O O . THR A 1 58 ? -34.303 92.078 -33.471 1.00 12.55 56 THR A O 1
ATOM 355 N N . PRO A 1 59 ? -35.953 91.744 -34.986 1.00 13.67 57 PRO A N 1
ATOM 356 C CA . PRO A 1 59 ? -35.149 92.206 -36.113 1.00 14.79 57 PRO A CA 1
ATOM 357 C C . PRO A 1 59 ? -34.576 93.637 -35.914 1.00 14.38 57 PRO A C 1
ATOM 358 O O . PRO A 1 59 ? -33.414 93.915 -36.234 1.00 14.41 57 PRO A O 1
ATOM 362 N N . GLU A 1 60 ? -35.369 94.524 -35.325 1.00 13.98 58 GLU A N 1
ATOM 363 C CA . GLU A 1 60 ? -34.953 95.892 -35.078 1.00 15.43 58 GLU A CA 1
ATOM 364 C C . GLU A 1 60 ? -33.791 95.964 -34.100 1.00 14.71 58 GLU A C 1
ATOM 365 O O . GLU A 1 60 ? -32.919 96.827 -34.223 1.00 15.24 58 GLU A O 1
ATOM 371 N N . GLU A 1 61 ? -33.747 95.043 -33.133 1.00 12.65 59 GLU A N 1
ATOM 372 C CA . GLU A 1 61 ? -32.640 95.039 -32.199 1.00 12.62 59 GLU A CA 1
ATOM 373 C C . GLU A 1 61 ? -31.338 94.656 -32.899 1.00 11.38 59 GLU A C 1
ATOM 374 O O . GLU A 1 61 ? -30.307 95.250 -32.620 1.00 12.25 59 GLU A O 1
ATOM 380 N N . LEU A 1 62 ? -31.362 93.660 -33.787 1.00 11.27 60 LEU A N 1
ATOM 381 C CA . LEU A 1 62 ? -30.156 93.320 -34.562 1.00 10.91 60 LEU A CA 1
ATOM 382 C C . LEU A 1 62 ? -29.702 94.523 -35.416 1.00 12.54 60 LEU A C 1
ATOM 383 O O . LEU A 1 62 ? -28.506 94.817 -35.481 1.00 13.02 60 LEU A O 1
ATOM 388 N N . ALA A 1 63 ? -30.646 95.204 -36.036 1.00 14.01 61 ALA A N 1
ATOM 389 C CA . ALA A 1 63 ? -30.319 96.395 -36.788 1.00 14.28 61 ALA A CA 1
ATOM 390 C C . ALA A 1 63 ? -29.677 97.456 -35.898 1.00 14.10 61 ALA A C 1
ATOM 391 O O . ALA A 1 63 ? -28.772 98.196 -36.345 1.00 15.16 61 ALA A O 1
ATOM 393 N N . ALA A 1 64 ? -30.169 97.582 -34.677 1.00 13.58 62 ALA A N 1
ATOM 394 C CA . ALA A 1 64 ? -29.567 98.532 -33.722 1.00 13.62 62 ALA A CA 1
ATOM 395 C C . ALA A 1 64 ? -28.118 98.158 -33.370 1.00 14.93 62 ALA A C 1
ATOM 396 O O . ALA A 1 64 ? -27.247 99.026 -33.261 1.00 15.58 62 ALA A O 1
ATOM 398 N N . THR A 1 65 ? -27.834 96.872 -33.202 1.00 14.12 63 THR A N 1
ATOM 399 C CA . THR A 1 65 ? -26.446 96.452 -32.995 1.00 13.89 63 THR A CA 1
ATOM 400 C C . THR A 1 65 ? -25.559 96.866 -34.167 1.00 13.89 63 THR A C 1
ATOM 401 O O . THR A 1 65 ? -24.410 97.306 -33.973 1.00 13.29 63 THR A O 1
ATOM 405 N N . VAL A 1 66 ? -26.045 96.636 -35.378 1.00 14.34 64 VAL A N 1
ATOM 406 C CA . VAL A 1 66 ? -25.333 97.024 -36.602 1.00 14.12 64 VAL A CA 1
ATOM 407 C C . VAL A 1 66 ? -24.995 98.519 -36.564 1.00 15.16 64 VAL A C 1
ATOM 408 O O . VAL A 1 66 ? -23.850 98.889 -36.811 1.00 13.95 64 VAL A O 1
ATOM 412 N N . LYS A 1 67 ? -25.955 99.351 -36.184 1.00 15.50 65 LYS A N 1
ATOM 413 C CA . LYS A 1 67 ? -25.711 100.826 -36.155 1.00 16.14 65 LYS A CA 1
ATOM 414 C C . LYS A 1 67 ? -24.652 101.178 -35.130 1.00 16.52 65 LYS A C 1
ATOM 415 O O . LYS A 1 67 ? -23.751 101.986 -35.422 1.00 15.84 65 LYS A O 1
ATOM 421 N N . LEU A 1 68 ? -24.723 100.551 -33.942 1.00 15.36 66 LEU A N 1
ATOM 422 C CA . LEU A 1 68 ? -23.738 100.808 -32.876 1.00 15.55 66 LEU A CA 1
ATOM 423 C C . LEU A 1 68 ? -22.332 100.473 -33.329 1.00 14.96 66 LEU A C 1
ATOM 424 O O . LEU A 1 68 ? -21.366 101.222 -33.081 1.00 15.40 66 LEU A O 1
ATOM 429 N N . VAL A 1 69 ? -22.186 99.334 -34.004 1.00 14.45 67 VAL A N 1
ATOM 430 C CA . VAL A 1 69 ? -20.868 98.904 -34.439 1.00 14.00 67 VAL A CA 1
ATOM 431 C C . VAL A 1 69 ? -20.356 99.767 -35.598 1.00 14.68 67 VAL A C 1
ATOM 432 O O . VAL A 1 69 ? -19.165 100.117 -35.620 1.00 15.03 67 VAL A O 1
ATOM 436 N N . GLU A 1 70 ? -21.231 100.121 -36.528 1.00 15.15 68 GLU A N 1
ATOM 437 C CA . GLU A 1 70 ? -20.874 101.079 -37.605 1.00 16.43 68 GLU A CA 1
ATOM 438 C C . GLU A 1 70 ? -20.483 102.437 -37.015 1.00 17.26 68 GLU A C 1
ATOM 439 O O . GLU A 1 70 ? -19.470 103.034 -37.469 1.00 18.34 68 GLU A O 1
ATOM 445 N N . ASP A 1 71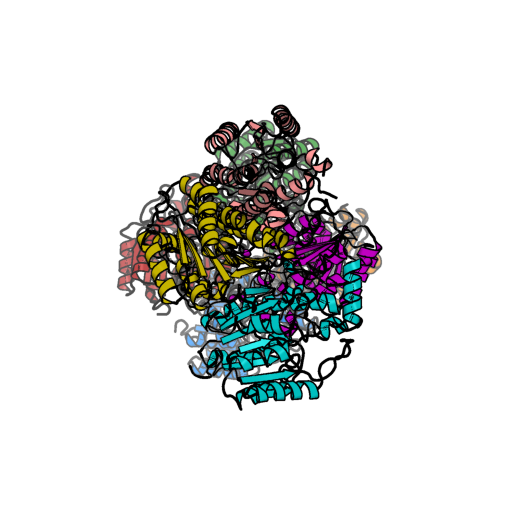 ? -21.184 102.908 -35.986 1.00 17.03 69 ASP A N 1
ATOM 446 C CA . ASP A 1 71 ? -20.824 104.209 -35.364 1.00 18.07 69 ASP A CA 1
ATOM 447 C C . ASP A 1 71 ? -19.441 104.177 -34.729 1.00 18.66 69 ASP A C 1
ATOM 448 O O . ASP A 1 71 ? -18.729 105.190 -34.724 1.00 19.46 69 ASP A O 1
ATOM 453 N N . ILE A 1 72 ? -19.065 103.019 -34.193 1.00 17.72 70 ILE A N 1
ATOM 454 C CA . ILE A 1 72 ? -17.723 102.781 -33.664 1.00 18.21 70 ILE A CA 1
ATOM 455 C C . ILE A 1 72 ? -16.661 102.820 -34.763 1.00 19.08 70 ILE A C 1
ATOM 456 O O . ILE A 1 72 ? -15.503 103.156 -34.501 1.00 21.84 70 ILE A O 1
ATOM 461 N N . GLY A 1 73 ? -17.045 102.485 -35.986 1.00 17.87 71 GLY A N 1
ATOM 462 C CA . GLY A 1 73 ? -16.160 102.510 -37.135 1.00 18.82 71 GLY A CA 1
ATOM 463 C C . GLY A 1 73 ? -15.723 101.179 -37.685 1.00 18.66 71 GLY A C 1
ATOM 464 O O . GLY A 1 73 ? -14.848 101.125 -38.538 1.00 21.39 71 GLY A O 1
ATOM 465 N N . SER A 1 74 ? -16.266 100.082 -37.166 1.00 16.85 72 SER A N 1
ATOM 466 C CA . SER A 1 74 ? -15.963 98.790 -37.720 1.00 16.48 72 SER A CA 1
ATOM 467 C C . SER A 1 74 ? -16.951 98.382 -38.800 1.00 16.61 72 SER A C 1
ATOM 468 O O . SER A 1 74 ? -18.084 98.895 -38.862 1.00 18.38 72 SER A O 1
ATOM 471 N N . ARG A 1 75 ? -16.539 97.413 -39.621 1.00 15.87 73 ARG A N 1
ATOM 472 C CA A ARG A 1 75 ? -17.415 96.759 -40.601 0.50 15.86 73 ARG A CA 1
ATOM 473 C CA B ARG A 1 75 ? -17.434 96.775 -40.585 0.50 16.08 73 ARG A CA 1
ATOM 474 C C . ARG A 1 75 ? -18.192 95.648 -39.896 1.00 15.16 73 ARG A C 1
ATOM 475 O O . ARG A 1 75 ? -17.664 94.997 -38.993 1.00 14.87 73 ARG A O 1
ATOM 490 N N . ILE A 1 76 ? -19.432 95.431 -40.300 1.00 14.98 74 ILE A N 1
ATOM 491 C CA . ILE A 1 76 ? -20.278 94.397 -39.707 1.00 14.36 74 ILE A CA 1
ATOM 492 C C . ILE A 1 76 ? -21.183 93.800 -40.757 1.00 14.05 74 ILE A C 1
ATOM 493 O O . ILE A 1 76 ? -21.755 94.504 -41.585 1.00 15.01 74 ILE A O 1
ATOM 498 N N . VAL A 1 77 ? -21.286 92.479 -40.766 1.00 11.95 75 VAL A N 1
ATOM 499 C CA . VAL A 1 77 ? -22.256 91.759 -41.559 1.00 12.45 75 VAL A CA 1
ATOM 500 C C . VAL A 1 77 ? -23.206 91.087 -40.572 1.00 12.00 75 VAL A C 1
ATOM 501 O O . VAL A 1 77 ? -22.743 90.320 -39.719 1.00 12.83 75 VAL A O 1
ATOM 505 N N . ALA A 1 78 ? -24.491 91.371 -40.647 1.00 11.53 76 ALA A N 1
ATOM 506 C CA . ALA A 1 78 ? -25.464 90.807 -39.749 1.00 11.24 76 ALA A CA 1
ATOM 507 C C . ALA A 1 78 ? -26.492 90.005 -40.533 1.00 11.61 76 ALA A C 1
ATOM 508 O O . ALA A 1 78 ? -26.924 90.393 -41.630 1.00 12.10 76 ALA A O 1
ATOM 510 N N . ARG A 1 79 ? -26.906 88.869 -39.970 1.00 10.63 77 ARG A N 1
ATOM 511 C CA . ARG A 1 79 ? -27.931 88.007 -40.540 1.00 11.66 77 ARG A CA 1
ATOM 512 C C . ARG A 1 79 ? -28.811 87.420 -39.472 1.00 11.66 77 ARG A C 1
ATOM 513 O O . ARG A 1 79 ? -28.353 87.124 -38.367 1.00 11.62 77 ARG A O 1
ATOM 521 N N . GLN A 1 80 ? -30.071 87.215 -39.808 1.00 12.57 78 GLN A N 1
ATOM 522 C CA . GLN A 1 80 ? -30.966 86.393 -39.006 1.00 13.81 78 GLN A CA 1
ATOM 523 C C . GLN A 1 80 ? -30.598 84.937 -39.251 1.00 14.01 78 GLN A C 1
ATOM 524 O O . GLN A 1 80 ? -30.492 84.492 -40.394 1.00 16.13 78 GLN A O 1
ATOM 530 N N . ALA A 1 81 ? -30.320 84.188 -38.179 1.00 11.90 79 ALA A N 1
ATOM 531 C CA . ALA A 1 81 ? -29.943 82.799 -38.290 1.00 12.30 79 ALA A CA 1
ATOM 532 C C . ALA A 1 81 ? -30.282 82.100 -36.991 1.00 11.25 79 ALA A C 1
ATOM 533 O O . ALA A 1 81 ? -30.334 82.739 -35.934 1.00 11.61 79 ALA A O 1
ATOM 535 N N . ASP A 1 82 ? -30.515 80.806 -37.070 1.00 11.08 80 ASP A N 1
ATOM 536 C CA . ASP A 1 82 ? -30.876 79.967 -35.915 1.00 10.15 80 ASP A CA 1
ATOM 537 C C . ASP A 1 82 ? -29.732 79.020 -35.657 1.00 11.04 80 ASP A C 1
ATOM 538 O O . ASP A 1 82 ? -29.432 78.174 -36.518 1.00 10.39 80 ASP A O 1
ATOM 543 N N . VAL A 1 83 ? -29.097 79.103 -34.485 1.00 8.92 81 VAL A N 1
ATOM 544 C CA . VAL A 1 83 ? -27.996 78.197 -34.143 1.00 9.09 81 VAL A CA 1
ATOM 545 C C . VAL A 1 83 ? -28.393 76.722 -34.145 1.00 8.73 81 VAL A C 1
ATOM 546 O O . VAL A 1 83 ? -27.542 75.869 -34.278 1.00 9.62 81 VAL A O 1
ATOM 550 N N . ARG A 1 84 ? -29.689 76.441 -33.998 1.00 7.99 82 ARG A N 1
ATOM 551 C CA . ARG A 1 84 ? -30.171 75.057 -34.039 1.00 10.14 82 ARG A CA 1
ATOM 552 C C . ARG A 1 84 ? -30.064 74.425 -35.411 1.00 11.68 82 ARG A C 1
ATOM 553 O O . ARG A 1 84 ? -30.134 73.180 -35.500 1.00 13.67 82 ARG A O 1
ATOM 561 N N . ASP A 1 85 ? -29.980 75.269 -36.429 1.00 11.91 83 ASP A N 1
ATOM 562 C CA . ASP A 1 85 ? -30.020 74.841 -37.860 1.00 12.79 83 ASP A CA 1
ATOM 563 C C . ASP A 1 85 ? -28.637 75.126 -38.455 1.00 12.70 83 ASP A C 1
ATOM 564 O O . ASP A 1 85 ? -28.302 76.265 -38.764 1.00 13.47 83 ASP A O 1
ATOM 569 N N . ARG A 1 86 ? -27.837 74.078 -38.555 1.00 12.83 84 ARG A N 1
ATOM 570 C CA . ARG A 1 86 ? -26.458 74.222 -39.000 1.00 12.73 84 ARG A CA 1
ATOM 571 C C . ARG A 1 86 ? -26.381 74.913 -40.364 1.00 12.25 84 ARG A C 1
ATOM 572 O O . ARG A 1 86 ? -25.488 75.706 -40.597 1.00 11.31 84 ARG A O 1
ATOM 580 N N . GLU A 1 87 ? -27.305 74.582 -41.247 1.00 12.49 85 GLU A N 1
ATOM 581 C CA . GLU A 1 87 ? -27.301 75.177 -42.590 1.00 13.35 85 GLU A CA 1
ATOM 582 C C . GLU A 1 87 ? -27.567 76.669 -42.570 1.00 13.03 85 GLU A C 1
ATOM 583 O O . GLU A 1 87 ? -26.868 77.424 -43.272 1.00 13.79 85 GLU A O 1
ATOM 589 N N . SER A 1 88 ? -28.521 77.065 -41.728 1.00 13.51 86 SER A N 1
ATOM 590 C CA . SER A 1 88 ? -28.837 78.478 -41.510 1.00 14.49 86 SER A CA 1
ATOM 591 C C . SER A 1 88 ? -27.593 79.218 -40.987 1.00 13.11 86 SER A C 1
ATOM 592 O O . SER A 1 88 ? -27.176 80.282 -41.470 1.00 13.45 86 SER A O 1
ATOM 595 N N . LEU A 1 89 ? -26.978 78.614 -39.983 1.00 11.45 87 LEU A N 1
ATOM 596 C CA . LEU A 1 89 ? -25.818 79.214 -39.360 1.00 11.75 87 LEU A CA 1
ATOM 597 C C . LEU A 1 89 ? -24.631 79.309 -40.294 1.00 11.75 87 LEU A C 1
ATOM 598 O O . LEU A 1 89 ? -23.941 80.313 -40.348 1.00 12.31 87 LEU A O 1
ATOM 603 N N . SER A 1 90 ? -24.403 78.261 -41.093 1.00 12.49 88 SER A N 1
ATOM 604 C CA A SER A 1 90 ? -23.297 78.270 -42.012 0.60 12.35 88 SER A CA 1
ATOM 605 C CA B SER A 1 90 ? -23.318 78.235 -42.076 0.40 12.97 88 SER A CA 1
ATOM 606 C C . SER A 1 90 ? -23.472 79.309 -43.144 1.00 13.19 88 SER A C 1
ATOM 607 O O . SER A 1 90 ? -22.514 79.965 -43.535 1.00 14.18 88 SER A O 1
ATOM 612 N N . ALA A 1 91 ? -24.687 79.428 -43.645 1.00 13.20 89 ALA A N 1
ATOM 613 C CA . ALA A 1 91 ? -25.009 80.429 -44.652 1.00 13.65 89 ALA A CA 1
ATOM 614 C C . ALA A 1 91 ? -24.735 81.835 -44.122 1.00 14.32 89 ALA A C 1
ATOM 615 O O . ALA A 1 91 ? -24.186 82.694 -44.812 1.00 15.31 89 ALA A O 1
ATOM 617 N N . ALA A 1 92 ? -25.125 82.062 -42.881 1.00 12.93 90 ALA A N 1
ATOM 618 C CA . ALA A 1 92 ? -24.893 83.380 -42.313 1.00 12.93 90 ALA A CA 1
ATOM 619 C C . ALA A 1 92 ? -23.415 83.661 -42.150 1.00 13.01 90 ALA A C 1
ATOM 620 O O . ALA A 1 92 ? -22.928 84.728 -42.489 1.00 13.26 90 ALA A O 1
ATOM 622 N N . LEU A 1 93 ? -22.674 82.711 -41.563 1.00 13.12 91 LEU A N 1
ATOM 623 C CA . LEU A 1 93 ? -21.234 82.858 -41.463 1.00 13.34 91 LEU A CA 1
ATOM 624 C C . LEU A 1 93 ? -20.586 83.134 -42.831 1.00 14.32 91 LEU A C 1
ATOM 625 O O . LEU A 1 93 ? -19.763 84.043 -42.958 1.00 15.14 91 LEU A O 1
ATOM 630 N N . GLN A 1 94 ? -20.976 82.353 -43.840 1.00 15.47 92 GLN A N 1
ATOM 631 C CA . GLN A 1 94 ? -20.404 82.494 -45.187 1.00 16.79 92 GLN A CA 1
ATOM 632 C C . GLN A 1 94 ? -20.672 83.887 -45.775 1.00 16.31 92 GLN A C 1
ATOM 633 O O . GLN A 1 94 ? -19.788 84.442 -46.399 1.00 17.03 92 GLN A O 1
ATOM 639 N N . ALA A 1 95 ? -21.851 84.465 -45.522 1.00 16.25 93 ALA A N 1
ATOM 640 C CA . ALA A 1 95 ? -22.111 85.863 -45.948 1.00 15.56 93 ALA A CA 1
ATOM 641 C C . ALA A 1 95 ? -21.100 86.805 -45.327 1.00 15.59 93 ALA A C 1
ATOM 642 O O . ALA A 1 95 ? -20.601 87.738 -45.954 1.00 16.82 93 ALA A O 1
ATOM 644 N N . GLY A 1 96 ? -20.770 86.565 -44.060 1.00 14.09 94 GLY A N 1
ATOM 645 C CA . GLY A 1 96 ? -19.758 87.382 -43.422 1.00 14.83 94 GLY A CA 1
ATOM 646 C C . GLY A 1 96 ? -18.370 87.171 -43.959 1.00 15.35 94 GLY A C 1
ATOM 647 O O . GLY A 1 96 ? -17.624 88.111 -44.131 1.00 16.00 94 GLY A O 1
ATOM 648 N N . LEU A 1 97 ? -18.011 85.921 -44.249 1.00 15.68 95 LEU A N 1
ATOM 649 C CA . LEU A 1 97 ? -16.676 85.626 -44.777 1.00 16.95 95 LEU A CA 1
ATOM 650 C C . LEU A 1 97 ? -16.492 86.193 -46.185 1.00 18.26 95 LEU A C 1
ATOM 651 O O . LEU A 1 97 ? -15.429 86.694 -46.516 1.00 18.15 95 LEU A O 1
ATOM 656 N N . ASP A 1 98 ? -17.541 86.148 -46.994 1.00 18.35 96 ASP A N 1
ATOM 657 C CA . ASP A 1 98 ? -17.476 86.693 -48.371 1.00 19.15 96 ASP A CA 1
ATOM 658 C C . ASP A 1 98 ? -17.108 88.187 -48.349 1.00 19.11 96 ASP A C 1
ATOM 659 O O . ASP A 1 98 ? -16.356 88.677 -49.204 1.00 20.56 96 ASP A O 1
ATOM 664 N N . GLU A 1 99 ? -17.650 88.913 -47.380 1.00 17.21 97 GLU A N 1
ATOM 665 C CA . GLU A 1 99 ? -17.398 90.322 -47.219 1.00 17.36 97 GLU A CA 1
ATOM 666 C C . GLU A 1 99 ? -16.073 90.679 -46.516 1.00 17.50 97 GLU A C 1
ATOM 667 O O . GLU A 1 99 ? -15.351 91.572 -46.928 1.00 18.95 97 GLU A O 1
ATOM 673 N N . LEU A 1 100 ? -15.754 89.968 -45.430 1.00 15.78 98 LEU A N 1
ATOM 674 C CA . LEU A 1 100 ? -14.632 90.314 -44.550 1.00 16.10 98 LEU A CA 1
ATOM 675 C C . LEU A 1 100 ? -13.357 89.477 -44.792 1.00 16.55 98 LEU A C 1
ATOM 676 O O . LEU A 1 100 ? -12.260 89.890 -44.409 1.00 18.27 98 LEU A O 1
ATOM 681 N N . GLY A 1 101 ? -13.513 88.326 -45.431 1.00 16.04 99 GLY A N 1
ATOM 682 C CA . GLY A 1 101 ? -12.378 87.547 -45.952 1.00 16.26 99 GLY A CA 1
ATOM 683 C C . GLY A 1 101 ? -11.561 86.740 -44.973 1.00 16.29 99 GLY A C 1
ATOM 684 O O . GLY A 1 101 ? -10.571 86.142 -45.369 1.00 16.64 99 GLY A O 1
ATOM 685 N N . ARG A 1 102 ? -11.970 86.695 -43.715 1.00 14.45 100 ARG A N 1
ATOM 686 C CA . ARG A 1 102 ? -11.236 85.937 -42.697 1.00 13.88 100 ARG A CA 1
ATOM 687 C C . ARG A 1 102 ? -12.035 85.808 -41.435 1.00 12.97 100 ARG A C 1
ATOM 688 O O . ARG A 1 102 ? -13.093 86.418 -41.286 1.00 12.35 100 ARG A O 1
ATOM 696 N N . LEU A 1 103 ? -11.549 84.942 -40.538 1.00 12.15 101 LEU A N 1
ATOM 697 C CA . LEU A 1 103 ? -12.180 84.737 -39.225 1.00 11.90 101 LEU A CA 1
ATOM 698 C C . LEU A 1 103 ? -11.102 84.533 -38.187 1.00 12.43 101 LEU A C 1
ATOM 699 O O . LEU A 1 103 ? -10.180 83.774 -38.431 1.00 13.51 101 LEU A O 1
ATOM 704 N N . ASP A 1 104 ? -11.232 85.182 -37.030 1.00 11.13 102 ASP A N 1
ATOM 705 C CA . ASP A 1 104 ? -10.249 85.020 -35.948 1.00 11.30 102 ASP A CA 1
ATOM 706 C C . ASP A 1 104 ? -10.806 84.610 -34.598 1.00 10.12 102 ASP A C 1
ATOM 707 O O . ASP A 1 104 ? -10.134 83.913 -33.831 1.00 10.09 102 ASP A O 1
ATOM 712 N N . ILE A 1 105 ? -12.040 85.021 -34.333 1.00 9.35 103 ILE A N 1
ATOM 713 C CA . ILE A 1 105 ? -12.654 84.952 -33.004 1.00 8.71 103 ILE A CA 1
ATOM 714 C C . ILE A 1 105 ? -14.088 84.471 -33.181 1.00 8.46 103 ILE A C 1
ATOM 715 O O . ILE A 1 105 ? -14.801 84.926 -34.075 1.00 8.65 103 ILE A O 1
ATOM 720 N N . VAL A 1 106 ? -14.478 83.519 -32.349 1.00 8.39 104 VAL A N 1
ATOM 721 C CA . VAL A 1 106 ? -15.847 82.983 -32.299 1.00 7.47 104 VAL A CA 1
ATOM 722 C C . VAL A 1 106 ? -16.360 83.172 -30.869 1.00 8.28 104 VAL A C 1
ATOM 723 O O . VAL A 1 106 ? -15.713 82.708 -29.909 1.00 7.70 104 VAL A O 1
ATOM 727 N N . VAL A 1 107 ? -17.539 83.758 -30.693 1.00 8.05 105 VAL A N 1
ATOM 728 C CA . VAL A 1 107 ? -18.181 83.890 -29.382 1.00 7.51 105 VAL A CA 1
ATOM 729 C C . VAL A 1 107 ? -19.540 83.195 -29.464 1.00 6.73 105 VAL A C 1
ATOM 730 O O . VAL A 1 107 ? -20.484 83.707 -30.110 1.00 7.36 105 VAL A O 1
ATOM 734 N N . ALA A 1 108 ? -19.639 82.006 -28.862 1.00 7.09 106 ALA A N 1
ATOM 735 C CA . ALA A 1 108 ? -20.852 81.179 -28.950 1.00 6.30 106 ALA A CA 1
ATOM 736 C C . ALA A 1 108 ? -21.740 81.586 -27.799 1.00 7.89 106 ALA A C 1
ATOM 737 O O . ALA A 1 108 ? -21.700 80.965 -26.724 1.00 7.95 106 ALA A O 1
ATOM 739 N N . ASN A 1 109 ? -22.487 82.656 -28.001 1.00 7.24 107 ASN A N 1
ATOM 740 C CA . ASN A 1 109 ? -23.222 83.343 -26.930 1.00 6.17 107 ASN A CA 1
ATOM 741 C C . ASN A 1 109 ? -24.728 83.087 -26.989 1.00 6.85 107 ASN A C 1
ATOM 742 O O . ASN A 1 109 ? -25.372 83.226 -25.935 1.00 7.10 107 ASN A O 1
ATOM 747 N N . ALA A 1 110 ? -25.341 82.828 -28.163 1.00 6.52 108 ALA A N 1
ATOM 748 C CA . ALA A 1 110 ? -26.801 82.624 -28.180 1.00 6.41 108 ALA A CA 1
ATOM 749 C C . ALA A 1 110 ? -27.195 81.606 -27.140 1.00 6.44 108 ALA A C 1
ATOM 750 O O . ALA A 1 110 ? -26.603 80.548 -27.030 1.00 7.03 108 ALA A O 1
ATOM 752 N N . GLY A 1 111 ? -28.275 81.895 -26.419 1.00 7.71 109 GLY A N 1
ATOM 753 C CA . GLY A 1 111 ? -28.798 80.931 -25.455 1.00 7.65 109 GLY A CA 1
ATOM 754 C C . GLY A 1 111 ? -30.209 81.360 -25.038 1.00 8.08 109 GLY A C 1
ATOM 755 O O . GLY A 1 111 ? -30.599 82.521 -25.213 1.00 8.16 109 GLY A O 1
ATOM 756 N N . ILE A 1 112 ? -30.944 80.414 -24.465 1.00 6.40 110 ILE A N 1
ATOM 757 C CA . ILE A 1 112 ? -32.283 80.631 -23.962 1.00 7.17 110 ILE A CA 1
ATOM 758 C C . ILE A 1 112 ? -32.424 80.000 -22.581 1.00 7.72 110 ILE A C 1
ATOM 759 O O . ILE A 1 112 ? -31.705 79.082 -22.208 1.00 6.51 110 ILE A O 1
ATOM 764 N N . ALA A 1 113 ? -33.452 80.448 -21.855 1.00 7.21 111 ALA A N 1
ATOM 765 C CA . ALA A 1 113 ? -33.789 79.913 -20.530 1.00 7.15 111 ALA A CA 1
ATOM 766 C C . ALA A 1 113 ? -35.275 79.624 -20.497 1.00 7.09 111 ALA A C 1
ATOM 767 O O . ALA A 1 113 ? -36.069 80.351 -19.861 1.00 8.58 111 ALA A O 1
ATOM 769 N N . PRO A 1 114 ? -35.697 78.538 -21.153 1.00 7.52 112 PRO A N 1
ATOM 770 C CA . PRO A 1 114 ? -37.117 78.194 -21.112 1.00 7.71 112 PRO A CA 1
ATOM 771 C C . PRO A 1 114 ? -37.586 77.734 -19.742 1.00 8.67 112 PRO A C 1
ATOM 772 O O . PRO A 1 114 ? -36.802 77.226 -18.936 1.00 9.86 112 PRO A O 1
ATOM 776 N N . MET A 1 115 ? -38.884 77.863 -19.488 1.00 8.81 113 MET A N 1
ATOM 777 C CA . MET A 1 115 ? -39.453 77.520 -18.203 1.00 10.55 113 MET A CA 1
ATOM 778 C C . MET A 1 115 ? -40.966 77.374 -18.367 1.00 10.65 113 MET A C 1
ATOM 779 O O . MET A 1 115 ? -41.573 78.037 -19.206 1.00 11.29 113 MET A O 1
ATOM 784 N N . SER A 1 116 ? -41.565 76.491 -17.582 1.00 10.50 114 SER A N 1
ATOM 785 C CA . SER A 1 116 ? -43.029 76.390 -17.545 1.00 10.66 114 SER A CA 1
ATOM 786 C C . SER A 1 116 ? -43.630 76.056 -18.904 1.00 11.10 114 SER A C 1
ATOM 787 O O . SER A 1 116 ? -44.729 76.490 -19.249 1.00 12.26 114 SER A O 1
ATOM 790 N N . ALA A 1 117 ? -42.937 75.191 -19.641 1.00 10.09 115 ALA A N 1
ATOM 791 C CA . ALA A 1 117 ? -43.322 74.714 -20.965 1.00 10.49 115 ALA A CA 1
ATOM 792 C C . ALA A 1 117 ? -43.358 73.212 -21.078 1.00 10.85 115 ALA A C 1
ATOM 793 O O . ALA A 1 117 ? -43.512 72.690 -22.181 1.00 13.20 115 ALA A O 1
ATOM 795 N N . GLY A 1 118 ? -43.201 72.483 -19.984 1.00 9.69 116 GLY A N 1
ATOM 796 C CA . GLY A 1 118 ? -43.123 71.032 -20.061 1.00 9.87 116 GLY A CA 1
ATOM 797 C C . GLY A 1 118 ? -41.824 70.575 -20.680 1.00 9.35 116 GLY A C 1
ATOM 798 O O . GLY A 1 118 ? -40.837 71.331 -20.693 1.00 9.15 116 GLY A O 1
ATOM 799 N N . ASP A 1 119 ? -41.811 69.366 -21.227 1.00 10.32 117 ASP A N 1
ATOM 800 C CA . ASP A 1 119 ? -40.594 68.848 -21.844 1.00 10.86 117 ASP A CA 1
ATOM 801 C C . ASP A 1 119 ? -40.135 69.581 -23.111 1.00 9.99 117 ASP A C 1
ATOM 802 O O . ASP A 1 119 ? -38.943 69.491 -23.477 1.00 10.32 117 ASP A O 1
ATOM 807 N N . ASP A 1 120 ? -40.991 70.380 -23.742 1.00 10.29 118 ASP A N 1
ATOM 808 C CA . ASP A 1 120 ? -40.531 71.257 -24.810 1.00 10.17 118 ASP A CA 1
ATOM 809 C C . ASP A 1 120 ? -39.364 72.133 -24.290 1.00 9.16 118 ASP A C 1
ATOM 810 O O . ASP A 1 120 ? -38.448 72.442 -25.027 1.00 10.59 118 ASP A O 1
ATOM 815 N N . GLY A 1 121 ? -39.391 72.515 -23.009 1.00 9.10 119 GLY A N 1
ATOM 816 C CA . GLY A 1 121 ? -38.315 73.291 -22.446 1.00 8.58 119 GLY A CA 1
ATOM 817 C C . GLY A 1 121 ? -36.980 72.570 -22.421 1.00 7.80 119 GLY A C 1
ATOM 818 O O . GLY A 1 121 ? -35.945 73.159 -22.670 1.00 8.21 119 GLY A O 1
ATOM 819 N N . TRP A 1 122 ? -37.025 71.283 -22.067 1.00 7.70 120 TRP A N 1
ATOM 820 C CA . TRP A 1 122 ? -35.832 70.419 -22.118 1.00 7.53 120 TRP A CA 1
ATOM 821 C C . TRP A 1 122 ? -35.290 70.406 -23.531 1.00 8.07 120 TRP A C 1
ATOM 822 O O . TRP A 1 122 ? -34.105 70.653 -23.789 1.00 8.20 120 TRP A O 1
ATOM 833 N N . HIS A 1 123 ? -36.130 70.070 -24.487 1.00 8.84 121 HIS A N 1
ATOM 834 C CA . HIS A 1 123 ? -35.638 69.873 -25.843 1.00 9.03 121 HIS A CA 1
ATOM 835 C C . HIS A 1 123 ? -35.127 71.170 -26.433 1.00 8.35 121 HIS A C 1
ATOM 836 O O . HIS A 1 123 ? -34.065 71.178 -27.054 1.00 9.33 121 HIS A O 1
ATOM 843 N N . ASP A 1 124 ? -35.813 72.275 -26.186 1.00 7.95 122 ASP A N 1
ATOM 844 C CA . ASP A 1 124 ? -35.397 73.553 -26.747 1.00 8.32 122 ASP A CA 1
ATOM 845 C C . ASP A 1 124 ? -34.083 74.032 -26.129 1.00 7.74 122 ASP A C 1
ATOM 846 O O . ASP A 1 124 ? -33.230 74.566 -26.843 1.00 8.31 122 ASP A O 1
ATOM 851 N N . VAL A 1 125 ? -33.915 73.866 -24.800 1.00 6.78 123 VAL A N 1
ATOM 852 C CA . VAL A 1 125 ? -32.682 74.358 -24.175 1.00 7.18 123 VAL A CA 1
ATOM 853 C C . VAL A 1 125 ? -31.482 73.527 -24.592 1.00 6.99 123 VAL A C 1
ATOM 854 O O . VAL A 1 125 ? -30.384 74.075 -24.820 1.00 7.25 123 VAL A O 1
ATOM 858 N N . ILE A 1 126 ? -31.661 72.202 -24.762 1.00 6.47 124 ILE A N 1
ATOM 859 C CA . ILE A 1 126 ? -30.560 71.371 -25.280 1.00 7.22 124 ILE A CA 1
ATOM 860 C C . ILE A 1 126 ? -30.230 71.784 -26.707 1.00 7.04 124 ILE A C 1
ATOM 861 O O . ILE A 1 126 ? -29.041 71.967 -27.085 1.00 7.14 124 ILE A O 1
ATOM 866 N N . ASP A 1 127 ? -31.259 72.007 -27.502 1.00 7.63 125 ASP A N 1
ATOM 867 C CA A ASP A 1 127 ? -31.079 72.329 -28.924 0.50 8.14 125 ASP A CA 1
ATOM 868 C CA B ASP A 1 127 ? -31.097 72.348 -28.911 0.50 8.70 125 ASP A CA 1
ATOM 869 C C . ASP A 1 127 ? -30.337 73.650 -29.117 1.00 7.67 125 ASP A C 1
ATOM 870 O O . ASP A 1 127 ? -29.396 73.725 -29.903 1.00 7.74 125 ASP A O 1
ATOM 879 N N . VAL A 1 128 ? -30.740 74.719 -28.422 1.00 7.77 126 VAL A N 1
ATOM 880 C CA . VAL A 1 128 ? -30.072 76.014 -28.552 1.00 7.65 126 VAL A CA 1
ATOM 881 C C . VAL A 1 128 ? -28.736 76.074 -27.811 1.00 7.01 126 VAL A C 1
ATOM 882 O O . VAL A 1 128 ? -27.714 76.462 -28.370 1.00 7.33 126 VAL A O 1
ATOM 886 N N . ASN A 1 129 ? -28.747 75.668 -26.536 1.00 6.52 127 ASN A N 1
ATOM 887 C CA . ASN A 1 129 ? -27.636 75.945 -25.630 1.00 7.17 127 ASN A CA 1
ATOM 888 C C . ASN A 1 129 ? -26.527 74.914 -25.707 1.00 7.14 127 ASN A C 1
ATOM 889 O O . ASN A 1 129 ? -25.412 75.187 -25.274 1.00 8.29 127 ASN A O 1
ATOM 894 N N . LEU A 1 130 ? -26.800 73.744 -26.269 1.00 6.58 128 LEU A N 1
ATOM 895 C CA . LEU A 1 130 ? -25.760 72.727 -26.421 1.00 6.73 128 LEU A CA 1
ATOM 896 C C . LEU A 1 130 ? -25.502 72.426 -27.909 1.00 7.16 128 LEU A C 1
ATOM 897 O O . LEU A 1 130 ? -24.416 72.698 -28.412 1.00 6.93 128 LEU A O 1
ATOM 902 N N . THR A 1 131 ? -26.494 71.897 -28.618 1.00 7.09 129 THR A N 1
ATOM 903 C CA . THR A 1 131 ? -26.341 71.649 -30.058 1.00 7.08 129 THR A CA 1
ATOM 904 C C . THR A 1 131 ? -26.025 72.943 -30.814 1.00 7.17 129 THR A C 1
ATOM 905 O O . THR A 1 131 ? -25.147 72.933 -31.693 1.00 8.26 129 THR A O 1
ATOM 909 N N . GLY A 1 132 ? -26.609 74.074 -30.417 1.00 7.08 130 GLY A N 1
ATOM 910 C CA . GLY A 1 132 ? -26.331 75.341 -31.085 1.00 6.96 130 GLY A CA 1
ATOM 911 C C . GLY A 1 132 ? -24.895 75.776 -30.893 1.00 6.32 130 GLY A C 1
ATOM 912 O O . GLY A 1 132 ? -24.299 76.369 -31.797 1.00 8.13 130 GLY A O 1
ATOM 913 N N . VAL A 1 133 ? -24.326 75.499 -29.720 1.00 5.93 131 VAL A N 1
ATOM 914 C CA . VAL A 1 133 ? -22.922 75.788 -29.487 1.00 6.56 131 VAL A CA 1
ATOM 915 C C . VAL A 1 133 ? -22.041 74.891 -30.327 1.00 6.84 131 VAL A C 1
ATOM 916 O O . VAL A 1 133 ? -21.052 75.352 -30.927 1.00 6.47 131 VAL A O 1
ATOM 920 N N . TYR A 1 134 ? -22.333 73.597 -30.325 1.00 6.31 132 TYR A N 1
ATOM 921 C CA . TYR A 1 134 ? -21.645 72.652 -31.245 1.00 7.04 132 TYR A CA 1
ATOM 922 C C . TYR A 1 134 ? -21.638 73.170 -32.692 1.00 6.68 132 TYR A C 1
ATOM 923 O O . TYR A 1 134 ? -20.583 73.219 -33.361 1.00 6.95 132 TYR A O 1
ATOM 932 N N . HIS A 1 135 ? -22.801 73.558 -33.186 1.00 7.06 133 HIS A N 1
ATOM 933 C CA . HIS A 1 135 ? -22.909 74.073 -34.528 1.00 7.66 133 HIS A CA 1
ATOM 934 C C . HIS A 1 135 ? -22.033 75.287 -34.746 1.00 7.68 133 HIS A C 1
ATOM 935 O O . HIS A 1 135 ? -21.432 75.449 -35.822 1.00 9.08 133 HIS A O 1
ATOM 942 N N . THR A 1 136 ? -21.992 76.187 -33.764 1.00 7.76 134 THR A N 1
ATOM 943 C CA . THR A 1 136 ? -21.212 77.409 -33.864 1.00 8.05 134 THR A CA 1
ATOM 944 C C . THR A 1 136 ? -19.715 77.105 -34.008 1.00 8.52 134 THR A C 1
ATOM 945 O O . THR A 1 136 ? -19.019 77.708 -34.833 1.00 9.91 134 THR A O 1
ATOM 949 N N . ILE A 1 137 ? -19.230 76.146 -33.228 1.00 8.83 135 ILE A N 1
ATOM 950 C CA . ILE A 1 137 ? -17.846 75.680 -33.335 1.00 8.34 135 ILE A CA 1
ATOM 951 C C . ILE A 1 137 ? -17.632 75.039 -34.722 1.00 9.53 135 ILE A C 1
ATOM 952 O O . ILE A 1 137 ? -16.674 75.364 -35.442 1.00 10.32 135 ILE A O 1
ATOM 957 N N . LYS A 1 138 ? -18.523 74.133 -35.085 1.00 9.47 136 LYS A N 1
ATOM 958 C CA . LYS A 1 138 ? -18.295 73.301 -36.280 1.00 10.72 136 LYS A CA 1
ATOM 959 C C . LYS A 1 138 ? -18.297 74.144 -37.551 1.00 10.60 136 LYS A C 1
ATOM 960 O O . LYS A 1 138 ? -17.509 73.839 -38.468 1.00 11.54 136 LYS A O 1
ATOM 966 N N . VAL A 1 139 ? -19.143 75.157 -37.667 1.00 9.92 137 VAL A N 1
ATOM 967 C CA . VAL A 1 139 ? -19.165 75.997 -38.895 1.00 10.47 137 VAL A CA 1
ATOM 968 C C . VAL A 1 139 ? -17.900 76.865 -39.021 1.00 10.75 137 VAL A C 1
ATOM 969 O O . VAL A 1 139 ? -17.543 77.306 -40.137 1.00 11.92 137 VAL A O 1
ATOM 973 N N . ALA A 1 140 ? -17.208 77.132 -37.918 1.00 10.03 138 ALA A N 1
ATOM 974 C CA . ALA A 1 140 ? -16.052 78.050 -37.893 1.00 10.71 138 ALA A CA 1
ATOM 975 C C . ALA A 1 140 ? -14.704 77.340 -38.057 1.00 10.99 138 ALA A C 1
ATOM 976 O O . ALA A 1 140 ? -13.732 77.941 -38.549 1.00 11.72 138 ALA A O 1
ATOM 978 N N . ILE A 1 141 ? -14.590 76.099 -37.571 1.00 11.38 139 ILE A N 1
ATOM 979 C CA . ILE A 1 141 ? -13.293 75.401 -37.569 1.00 11.59 139 ILE A CA 1
ATOM 980 C C . ILE A 1 141 ? -12.577 75.361 -38.933 1.00 12.43 139 ILE A C 1
ATOM 981 O O . ILE A 1 141 ? -11.394 75.636 -38.979 1.00 11.99 139 ILE A O 1
ATOM 986 N N . PRO A 1 142 ? -13.274 75.007 -40.037 1.00 13.33 140 PRO A N 1
ATOM 987 C CA . PRO A 1 142 ? -12.510 74.886 -41.287 1.00 13.97 140 PRO A CA 1
ATOM 988 C C . PRO A 1 142 ? -11.785 76.166 -41.674 1.00 14.29 140 PRO A C 1
ATOM 989 O O . PRO A 1 142 ? -10.629 76.118 -42.128 1.00 13.20 140 PRO A O 1
ATOM 993 N N . THR A 1 143 ? -12.429 77.314 -41.527 1.00 13.06 141 THR A N 1
ATOM 994 C CA . THR A 1 143 ? -11.767 78.577 -41.827 1.00 13.30 141 THR A CA 1
ATOM 995 C C . THR A 1 143 ? -10.543 78.837 -40.950 1.00 13.97 141 THR A C 1
ATOM 996 O O . THR A 1 143 ? -9.493 79.223 -41.433 1.00 13.73 141 THR A O 1
ATOM 1000 N N . LEU A 1 144 ? -10.688 78.640 -39.650 1.00 12.49 142 LEU A N 1
ATOM 1001 C CA . LEU A 1 144 ? -9.595 78.883 -38.721 1.00 13.13 142 LEU A CA 1
ATOM 1002 C C . LEU A 1 144 ? -8.435 77.947 -39.045 1.00 13.91 142 LEU A C 1
ATOM 1003 O O . LEU A 1 144 ? -7.276 78.359 -39.052 1.00 15.01 142 LEU A O 1
ATOM 1008 N N . VAL A 1 145 ? -8.732 76.690 -39.345 1.00 13.35 143 VAL A N 1
ATOM 1009 C CA . VAL A 1 145 ? -7.664 75.739 -39.631 1.00 14.72 143 VAL A CA 1
ATOM 1010 C C . VAL A 1 145 ? -6.965 76.025 -40.969 1.00 15.60 143 VAL A C 1
ATOM 1011 O O . VAL A 1 145 ? -5.730 76.026 -41.034 1.00 15.97 143 VAL A O 1
ATOM 1015 N N . LYS A 1 146 ? -7.745 76.347 -42.001 1.00 15.26 144 LYS A N 1
ATOM 1016 C CA . LYS A 1 146 ? -7.207 76.648 -43.332 1.00 16.19 144 LYS A CA 1
ATOM 1017 C C . LYS A 1 146 ? -6.278 77.870 -43.298 1.00 15.83 144 LYS A C 1
ATOM 1018 O O . LYS A 1 146 ? -5.209 77.871 -43.945 1.00 16.77 144 LYS A O 1
ATOM 1020 N N . GLN A 1 147 ? -6.627 78.892 -42.528 1.00 15.52 145 GLN A N 1
ATOM 1021 C CA . GLN A 1 147 ? -5.830 80.127 -42.418 1.00 15.83 145 GLN A CA 1
ATOM 1022 C C . GLN A 1 147 ? -4.457 79.890 -41.793 1.00 16.82 145 GLN A C 1
ATOM 1023 O O . GLN A 1 147 ? -3.464 80.543 -42.147 1.00 17.90 145 GLN A O 1
ATOM 1029 N N . GLY A 1 148 ? -4.402 79.009 -40.806 1.00 15.48 146 GLY A N 1
ATOM 1030 C CA . GLY A 1 148 ? -3.132 78.674 -40.158 1.00 16.12 146 GLY A CA 1
ATOM 1031 C C . GLY A 1 148 ? -2.502 79.782 -39.328 1.00 16.68 146 GLY A C 1
ATOM 1032 O O . GLY A 1 148 ? -1.294 79.797 -39.125 1.00 18.87 146 GLY A O 1
ATOM 1033 N N . THR A 1 149 ? -3.308 80.698 -38.818 1.00 15.48 147 THR A N 1
ATOM 1034 C CA . THR A 1 149 ? -2.818 81.796 -37.989 1.00 16.37 147 THR A CA 1
ATOM 1035 C C . THR A 1 149 ? -3.396 81.784 -36.557 1.00 14.78 147 THR A C 1
ATOM 1036 O O . THR A 1 149 ? -3.341 82.784 -35.837 1.00 15.13 147 THR A O 1
ATOM 1040 N N . GLY A 1 150 ? -3.929 80.646 -36.168 1.00 12.82 148 GLY A N 1
ATOM 1041 C CA . GLY A 1 150 ? -4.551 80.492 -34.841 1.00 12.23 148 GLY A CA 1
ATOM 1042 C C . GLY A 1 150 ? -5.858 81.253 -34.706 1.00 11.58 148 GLY A C 1
ATOM 1043 O O . GLY A 1 150 ? -6.484 81.695 -35.693 1.00 12.51 148 GLY A O 1
ATOM 1044 N N . GLY A 1 151 ? -6.290 81.448 -33.484 1.00 9.88 149 GLY A N 1
ATOM 1045 C CA . GLY A 1 151 ? -7.583 82.085 -33.247 1.00 9.98 149 GLY A CA 1
ATOM 1046 C C . GLY A 1 151 ? -8.092 81.787 -31.871 1.00 8.35 149 GLY A C 1
ATOM 1047 O O . GLY A 1 151 ? -7.401 81.147 -31.077 1.00 8.80 149 GLY A O 1
ATOM 1048 N N . SER A 1 152 ? -9.323 82.208 -31.593 1.00 9.39 150 SER A N 1
ATOM 1049 C CA . SER A 1 152 ? -9.980 82.090 -30.292 1.00 9.27 150 SER A CA 1
ATOM 1050 C C . SER A 1 152 ? -11.401 81.665 -30.479 1.00 9.52 150 SER A C 1
ATOM 1051 O O . SER A 1 152 ? -12.156 82.289 -31.246 1.00 10.99 150 SER A O 1
ATOM 1054 N N . ILE A 1 153 ? -11.783 80.651 -29.737 1.00 8.33 151 ILE A N 1
ATOM 1055 C CA . ILE A 1 153 ? -13.176 80.207 -29.620 1.00 8.32 151 ILE A CA 1
ATOM 1056 C C . ILE A 1 153 ? -13.574 80.374 -28.156 1.00 8.07 151 ILE A C 1
ATOM 1057 O O . ILE A 1 153 ? -12.964 79.758 -27.267 1.00 7.00 151 ILE A O 1
ATOM 1062 N N . VAL A 1 154 ? -14.630 81.128 -27.887 1.00 8.35 152 VAL A N 1
ATOM 1063 C CA . VAL A 1 154 ? -15.087 81.437 -26.551 1.00 7.83 152 VAL A CA 1
ATOM 1064 C C . VAL A 1 154 ? -16.511 80.935 -26.427 1.00 6.67 152 VAL A C 1
ATOM 1065 O O . VAL A 1 154 ? -17.382 81.342 -27.198 1.00 7.71 152 VAL A O 1
ATOM 1069 N N . LEU A 1 155 ? -16.749 80.010 -25.504 1.00 6.55 153 LEU A N 1
ATOM 1070 C CA . LEU A 1 155 ? -18.085 79.438 -25.326 1.00 5.79 153 LEU A CA 1
ATOM 1071 C C . LEU A 1 155 ? -18.703 80.043 -24.088 1.00 6.72 153 LEU A C 1
ATOM 1072 O O . LEU A 1 155 ? -18.075 80.024 -23.023 1.00 7.50 153 LEU A O 1
ATOM 1077 N N . ILE A 1 156 ? -19.962 80.469 -24.160 1.00 6.26 154 ILE A N 1
ATOM 1078 C CA . ILE A 1 156 ? -20.640 81.084 -23.008 1.00 7.06 154 ILE A CA 1
ATOM 1079 C C . ILE A 1 156 ? -21.430 80.030 -22.278 1.00 7.00 154 ILE A C 1
ATOM 1080 O O . ILE A 1 156 ? -22.445 79.536 -22.765 1.00 7.41 154 ILE A O 1
ATOM 1085 N N . SER A 1 157 ? -20.918 79.640 -21.108 1.00 6.39 155 SER A N 1
ATOM 1086 C CA . SER A 1 157 ? -21.597 78.691 -20.253 1.00 6.85 155 SER A CA 1
ATOM 1087 C C . SER A 1 157 ? -22.360 79.534 -19.185 1.00 7.64 155 SER A C 1
ATOM 1088 O O . SER A 1 157 ? -23.052 80.487 -19.556 1.00 9.42 155 SER A O 1
ATOM 1091 N N . SER A 1 158 ? -22.227 79.212 -17.897 1.00 6.93 156 SER A N 1
ATOM 1092 C CA . SER A 1 158 ? -22.983 79.811 -16.791 1.00 7.30 156 SER A CA 1
ATOM 1093 C C . SER A 1 158 ? -22.415 79.246 -15.492 1.00 6.35 156 SER A C 1
ATOM 1094 O O . SER A 1 158 ? -21.776 78.168 -15.499 1.00 6.58 156 SER A O 1
ATOM 1097 N N . SER A 1 159 ? -22.732 79.845 -14.356 1.00 6.89 157 SER A N 1
ATOM 1098 C CA . SER A 1 159 ? -22.556 79.141 -13.088 1.00 7.19 157 SER A CA 1
ATOM 1099 C C . SER A 1 159 ? -23.157 77.753 -13.126 1.00 7.41 157 SER A C 1
ATOM 1100 O O . SER A 1 159 ? -22.623 76.807 -12.519 1.00 7.11 157 SER A O 1
ATOM 1103 N N . ALA A 1 160 ? -24.311 77.616 -13.784 1.00 7.26 158 ALA A N 1
ATOM 1104 C CA . ALA A 1 160 ? -25.000 76.333 -13.923 1.00 6.71 158 ALA A CA 1
ATOM 1105 C C . ALA A 1 160 ? -24.340 75.328 -14.820 1.00 6.74 158 ALA A C 1
ATOM 1106 O O . ALA A 1 160 ? -24.821 74.201 -14.934 1.00 7.01 158 ALA A O 1
ATOM 1108 N N . GLY A 1 161 ? -23.196 75.688 -15.398 1.00 5.71 159 GLY A N 1
ATOM 1109 C CA . GLY A 1 161 ? -22.318 74.768 -16.104 1.00 6.15 159 GLY A CA 1
ATOM 1110 C C . GLY A 1 161 ? -21.309 74.051 -15.204 1.00 6.50 159 GLY A C 1
ATOM 1111 O O . GLY A 1 161 ? -20.630 73.125 -15.638 1.00 7.44 159 GLY A O 1
ATOM 1112 N N . LEU A 1 162 ? -21.196 74.534 -13.966 1.00 6.84 160 LEU A N 1
ATOM 1113 C CA . LEU A 1 162 ? -20.247 73.985 -12.966 1.00 7.85 160 LEU A CA 1
ATOM 1114 C C . LEU A 1 162 ? -20.866 73.675 -11.632 1.00 9.00 160 LEU A C 1
ATOM 1115 O O . LEU A 1 162 ? -20.207 73.108 -10.777 1.00 10.54 160 LEU A O 1
ATOM 1120 N N . ALA A 1 163 ? -22.135 74.007 -11.446 1.00 7.33 161 ALA A N 1
ATOM 1121 C CA . ALA A 1 163 ? -22.832 73.820 -10.192 1.00 8.08 161 ALA A CA 1
ATOM 1122 C C . ALA A 1 163 ? -24.272 73.426 -10.512 1.00 7.89 161 ALA A C 1
ATOM 1123 O O . ALA A 1 163 ? -24.844 73.845 -11.537 1.00 9.04 161 ALA A O 1
ATOM 1125 N N . GLY A 1 164 ? -24.859 72.655 -9.602 1.00 9.30 162 GLY A N 1
ATOM 1126 C CA . GLY A 1 164 ? -26.250 72.229 -9.785 1.00 10.40 162 GLY A CA 1
ATOM 1127 C C . GLY A 1 164 ? -27.281 73.222 -9.272 1.00 10.69 162 GLY A C 1
ATOM 1128 O O . GLY A 1 164 ? -28.024 72.948 -8.305 1.00 12.96 162 GLY A O 1
ATOM 1129 N N . VAL A 1 165 ? -27.296 74.379 -9.911 1.00 10.77 163 VAL A N 1
ATOM 1130 C CA A VAL A 1 165 ? -28.243 75.423 -9.508 0.50 11.67 163 VAL A CA 1
ATOM 1131 C CA B VAL A 1 165 ? -28.191 75.498 -9.583 0.50 11.54 163 VAL A CA 1
ATOM 1132 C C . VAL A 1 165 ? -29.361 75.496 -10.550 1.00 11.48 163 VAL A C 1
ATOM 1133 O O . VAL A 1 165 ? -29.180 75.807 -11.733 1.00 12.33 163 VAL A O 1
ATOM 1140 N N . GLY A 1 166 ? -30.562 75.168 -10.084 1.00 12.54 164 GLY A N 1
ATOM 1141 C CA . GLY A 1 166 ? -31.705 75.089 -10.978 1.00 13.16 164 GLY A CA 1
ATOM 1142 C C . GLY A 1 166 ? -32.918 74.690 -10.178 1.00 13.74 164 GLY A C 1
ATOM 1143 O O . GLY A 1 166 ? -32.820 74.392 -8.977 1.00 16.64 164 GLY A O 1
ATOM 1144 N N . SER A 1 167 ? -34.048 74.675 -10.863 1.00 11.52 165 SER A N 1
ATOM 1145 C CA . SER A 1 167 ? -35.348 74.400 -10.279 1.00 12.85 165 SER A CA 1
ATOM 1146 C C . SER A 1 167 ? -35.920 73.145 -10.911 1.00 11.52 165 SER A C 1
ATOM 1147 O O . SER A 1 167 ? -35.349 72.597 -11.861 1.00 11.06 165 SER A O 1
ATOM 1150 N N . ALA A 1 168 ? -37.069 72.701 -10.387 1.00 11.53 166 ALA A N 1
ATOM 1151 C CA . ALA A 1 168 ? -37.674 71.471 -10.796 1.00 12.42 166 ALA A CA 1
ATOM 1152 C C . ALA A 1 168 ? -38.554 71.716 -12.035 1.00 11.95 166 ALA A C 1
ATOM 1153 O O . ALA A 1 168 ? -39.811 71.648 -11.976 1.00 12.51 166 ALA A O 1
ATOM 1155 N N . ASP A 1 169 ? -37.914 71.995 -13.141 1.00 9.42 167 ASP A N 1
ATOM 1156 C CA . ASP A 1 169 ? -38.539 72.278 -14.420 1.00 8.54 167 ASP A CA 1
ATOM 1157 C C . ASP A 1 169 ? -37.672 71.686 -15.521 1.00 8.07 167 ASP A C 1
ATOM 1158 O O . ASP A 1 169 ? -36.433 71.816 -15.445 1.00 7.92 167 ASP A O 1
ATOM 1163 N N . PRO A 1 170 ? -38.267 71.055 -16.554 1.00 7.67 168 PRO A N 1
ATOM 1164 C CA . PRO A 1 170 ? -37.442 70.458 -17.619 1.00 7.68 168 PRO A CA 1
ATOM 1165 C C . PRO A 1 170 ? -36.499 71.478 -18.254 1.00 8.07 168 PRO A C 1
ATOM 1166 O O . PRO A 1 170 ? -35.364 71.111 -18.659 1.00 8.14 168 PRO A O 1
ATOM 1170 N N . GLY A 1 171 ? -36.925 72.732 -18.398 1.00 7.44 169 GLY A N 1
ATOM 1171 C CA . GLY A 1 171 ? -36.075 73.739 -18.991 1.00 7.97 169 GLY A CA 1
ATOM 1172 C C . GLY A 1 171 ? -34.911 74.133 -18.124 1.00 8.79 169 GLY A C 1
ATOM 1173 O O . GLY A 1 171 ? -33.882 74.599 -18.625 1.00 8.74 169 GLY A O 1
ATOM 1174 N N . SER A 1 172 ? -35.117 74.058 -16.820 1.00 8.19 170 SER A N 1
ATOM 1175 C CA . SER A 1 172 ? -34.086 74.449 -15.849 1.00 8.20 170 SER A CA 1
ATOM 1176 C C . SER A 1 172 ? -33.039 73.334 -15.649 1.00 7.38 170 SER A C 1
ATOM 1177 O O . SER A 1 172 ? -31.827 73.584 -15.790 1.00 7.31 170 SER A O 1
ATOM 1180 N N . VAL A 1 173 ? -33.465 72.096 -15.394 1.00 7.03 171 VAL A N 1
ATOM 1181 C CA . VAL A 1 173 ? -32.504 70.978 -15.403 1.00 8.08 171 VAL A CA 1
ATOM 1182 C C . VAL A 1 173 ? -31.817 70.839 -16.779 1.00 6.72 171 VAL A C 1
ATOM 1183 O O . VAL A 1 173 ? -30.616 70.530 -16.844 1.00 7.93 171 VAL A O 1
ATOM 1187 N N . GLY A 1 174 ? -32.531 71.134 -17.875 1.00 7.23 172 GLY A N 1
ATOM 1188 C CA . GLY A 1 174 ? -31.906 71.178 -19.213 1.00 6.53 172 GLY A CA 1
ATOM 1189 C C . GLY A 1 174 ? -30.872 72.283 -19.365 1.00 6.07 172 GLY A C 1
ATOM 1190 O O . GLY A 1 174 ? -29.858 72.106 -20.025 1.00 6.73 172 GLY A O 1
ATOM 1191 N N . TYR A 1 175 ? -31.110 73.428 -18.743 1.00 6.47 173 TYR A N 1
ATOM 1192 C CA . TYR A 1 175 ? -30.140 74.522 -18.738 1.00 6.42 173 TYR A CA 1
ATOM 1193 C C . TYR A 1 175 ? -28.858 74.099 -18.029 1.00 6.43 173 TYR A C 1
ATOM 1194 O O . TYR A 1 175 ? -27.752 74.306 -18.554 1.00 6.29 173 TYR A O 1
ATOM 1203 N N . VAL A 1 176 ? -28.990 73.463 -16.868 1.00 5.59 174 VAL A N 1
ATOM 1204 C CA . VAL A 1 176 ? -27.832 72.924 -16.161 1.00 6.62 174 VAL A CA 1
ATOM 1205 C C . VAL A 1 176 ? -27.104 71.909 -17.042 1.00 5.15 174 VAL A C 1
ATOM 1206 O O . VAL A 1 176 ? -25.873 71.955 -17.201 1.00 5.92 174 VAL A O 1
ATOM 1210 N N . ALA A 1 177 ? -27.838 70.962 -17.602 1.00 5.83 175 ALA A N 1
ATOM 1211 C CA . ALA A 1 177 ? -27.237 69.925 -18.462 1.00 6.27 175 ALA A CA 1
ATOM 1212 C C . ALA A 1 177 ? -26.538 70.513 -19.659 1.00 6.48 175 ALA A C 1
ATOM 1213 O O . ALA A 1 177 ? -25.387 70.148 -19.959 1.00 6.59 175 ALA A O 1
ATOM 1215 N N . ALA A 1 178 ? -27.187 71.437 -20.331 1.00 6.48 176 ALA A N 1
ATOM 1216 C CA . ALA A 1 178 ? -26.616 72.061 -21.495 1.00 5.93 176 ALA A CA 1
ATOM 1217 C C . ALA A 1 178 ? -25.376 72.833 -21.176 1.00 5.59 176 ALA A C 1
ATOM 1218 O O . ALA A 1 178 ? -24.363 72.728 -21.855 1.00 6.70 176 ALA A O 1
ATOM 1220 N N . LYS A 1 179 ? -25.424 73.629 -20.115 1.00 5.14 177 LYS A N 1
ATOM 1221 C CA . LYS A 1 179 ? -24.273 74.484 -19.766 1.00 5.08 177 LYS A CA 1
ATOM 1222 C C . LYS A 1 179 ? -23.087 73.652 -19.280 1.00 5.59 177 LYS A C 1
ATOM 1223 O O . LYS A 1 179 ? -21.927 74.010 -19.496 1.00 6.41 177 LYS A O 1
ATOM 1229 N N . HIS A 1 180 ? -23.348 72.490 -18.646 1.00 6.12 178 HIS A N 1
ATOM 1230 C CA . HIS A 1 180 ? -22.302 71.524 -18.315 1.00 5.98 178 HIS A CA 1
ATOM 1231 C C . HIS A 1 180 ? -21.745 70.913 -19.607 1.00 5.57 178 HIS A C 1
ATOM 1232 O O . HIS A 1 180 ? -20.532 70.727 -19.765 1.00 5.75 178 HIS A O 1
ATOM 1239 N N . GLY A 1 181 ? -22.623 70.576 -20.553 1.00 5.77 179 GLY A N 1
ATOM 1240 C CA . GLY A 1 181 ? -22.181 70.045 -21.836 1.00 5.69 179 GLY A CA 1
ATOM 1241 C C . GLY A 1 181 ? -21.288 71.013 -22.604 1.00 6.45 179 GLY A C 1
ATOM 1242 O O . GLY A 1 181 ? -20.354 70.598 -23.279 1.00 6.63 179 GLY A O 1
ATOM 1243 N N . VAL A 1 182 ? -21.514 72.310 -22.454 1.00 5.49 180 VAL A N 1
ATOM 1244 C CA . VAL A 1 182 ? -20.672 73.346 -23.067 1.00 6.89 180 VAL A CA 1
ATOM 1245 C C . VAL A 1 182 ? -19.258 73.291 -22.530 1.00 6.38 180 VAL A C 1
ATOM 1246 O O . VAL A 1 182 ? -18.291 73.416 -23.301 1.00 6.49 180 VAL A O 1
ATOM 1250 N N . VAL A 1 183 ? -19.086 73.026 -21.220 1.00 6.14 181 VAL A N 1
ATOM 1251 C CA . VAL A 1 183 ? -17.746 72.789 -20.677 1.00 5.63 181 VAL A CA 1
ATOM 1252 C C . VAL A 1 183 ? -17.098 71.594 -21.369 1.00 5.55 181 VAL A C 1
ATOM 1253 O O . VAL A 1 183 ? -15.897 71.630 -21.666 1.00 6.16 181 VAL A O 1
ATOM 1257 N N . GLY A 1 184 ? -17.860 70.525 -21.596 1.00 5.26 182 GLY A N 1
ATOM 1258 C CA . GLY A 1 184 ? -17.301 69.383 -22.325 1.00 5.98 182 GLY A CA 1
ATOM 1259 C C . GLY A 1 184 ? -16.804 69.729 -23.702 1.00 6.24 182 GLY A C 1
ATOM 1260 O O . GLY A 1 184 ? -15.664 69.348 -24.088 1.00 6.70 182 GLY A O 1
ATOM 1261 N N . LEU A 1 185 ? -17.625 70.448 -24.449 1.00 6.49 183 LEU A N 1
ATOM 1262 C CA . LEU A 1 185 ? -17.212 70.953 -25.760 1.00 6.25 183 LEU A CA 1
ATOM 1263 C C . LEU A 1 185 ? -15.914 71.764 -25.672 1.00 6.16 183 LEU A C 1
ATOM 1264 O O . LEU A 1 185 ? -14.984 71.572 -26.464 1.00 7.21 183 LEU A O 1
ATOM 1269 N N . MET A 1 186 ? -15.830 72.649 -24.691 1.00 5.83 184 MET A N 1
ATOM 1270 C CA . MET A 1 186 ? -14.624 73.433 -24.493 1.00 7.04 184 MET A CA 1
ATOM 1271 C C . MET A 1 186 ? -13.433 72.540 -24.288 1.00 7.00 184 MET A C 1
ATOM 1272 O O . MET A 1 186 ? -12.367 72.733 -24.907 1.00 6.80 184 MET A O 1
ATOM 1277 N N . ARG A 1 187 ? -13.551 71.568 -23.412 1.00 6.06 185 ARG A N 1
ATOM 1278 C CA . ARG A 1 187 ? -12.388 70.797 -23.026 1.00 6.27 185 ARG A CA 1
ATOM 1279 C C . ARG A 1 187 ? -11.891 69.945 -24.190 1.00 6.45 185 ARG A C 1
ATOM 1280 O O . ARG A 1 187 ? -10.671 69.838 -24.431 1.00 6.58 185 ARG A O 1
ATOM 1288 N N . VAL A 1 188 ? -12.794 69.303 -24.906 1.00 5.98 186 VAL A N 1
ATOM 1289 C CA . VAL A 1 188 ? -12.370 68.426 -26.009 1.00 6.57 186 VAL A CA 1
ATOM 1290 C C . VAL A 1 188 ? -11.860 69.286 -27.175 1.00 6.92 186 VAL A C 1
ATOM 1291 O O . VAL A 1 188 ? -10.791 68.957 -27.768 1.00 7.76 186 VAL A O 1
ATOM 1295 N N . TYR A 1 189 ? -12.546 70.375 -27.523 1.00 7.15 187 TYR A N 1
ATOM 1296 C CA . TYR A 1 189 ? -12.029 71.213 -28.607 1.00 6.78 187 TYR A CA 1
ATOM 1297 C C . TYR A 1 189 ? -10.720 71.936 -28.261 1.00 7.16 187 TYR A C 1
ATOM 1298 O O . TYR A 1 189 ? -9.850 72.109 -29.131 1.00 7.96 187 TYR A O 1
ATOM 1307 N N . ALA A 1 190 ? -10.527 72.307 -26.997 1.00 6.42 188 ALA A N 1
ATOM 1308 C CA . ALA A 1 190 ? -9.242 72.907 -26.627 1.00 7.14 188 ALA A CA 1
ATOM 1309 C C . ALA A 1 190 ? -8.122 71.910 -26.941 1.00 8.81 188 ALA A C 1
ATOM 1310 O O . ALA A 1 190 ? -7.056 72.269 -27.476 1.00 8.69 188 ALA A O 1
ATOM 1312 N N . ASN A 1 191 ? -8.360 70.624 -26.651 1.00 7.83 189 ASN A N 1
ATOM 1313 C CA . ASN A 1 191 ? -7.351 69.602 -26.961 1.00 8.54 189 ASN A CA 1
ATOM 1314 C C . ASN A 1 191 ? -7.199 69.322 -28.441 1.00 9.04 189 ASN A C 1
ATOM 1315 O O . ASN A 1 191 ? -6.064 69.186 -28.923 1.00 10.55 189 ASN A O 1
ATOM 1320 N N . LEU A 1 192 ? -8.300 69.230 -29.162 1.00 8.26 190 LEU A N 1
ATOM 1321 C CA . LEU A 1 192 ? -8.275 68.931 -30.614 1.00 8.25 190 LEU A CA 1
ATOM 1322 C C . LEU A 1 192 ? -7.623 70.047 -31.416 1.00 9.11 190 LEU A C 1
ATOM 1323 O O . LEU A 1 192 ? -6.981 69.761 -32.450 1.00 10.38 190 LEU A O 1
ATOM 1328 N N . LEU A 1 193 ? -7.767 71.291 -30.951 1.00 7.53 191 LEU A N 1
ATOM 1329 C CA . LEU A 1 193 ? -7.382 72.478 -31.732 1.00 8.51 191 LEU A CA 1
ATOM 1330 C C . LEU A 1 193 ? -6.085 73.144 -31.236 1.00 8.90 191 LEU A C 1
ATOM 1331 O O . LEU A 1 193 ? -5.609 74.048 -31.887 1.00 9.54 191 LEU A O 1
ATOM 1336 N N . ALA A 1 194 ? -5.536 72.711 -30.101 1.00 9.06 192 ALA A N 1
ATOM 1337 C CA . ALA A 1 194 ? -4.339 73.312 -29.518 1.00 8.88 192 ALA A CA 1
ATOM 1338 C C . ALA A 1 194 ? -3.180 73.328 -30.488 1.00 9.78 192 ALA A C 1
ATOM 1339 O O . ALA A 1 194 ? -2.410 74.290 -30.542 1.00 10.73 192 ALA A O 1
ATOM 1341 N N . GLY A 1 195 ? -3.028 72.258 -31.242 1.00 10.10 193 GLY A N 1
ATOM 1342 C CA . GLY A 1 195 ? -1.891 72.166 -32.189 1.00 11.01 193 GLY A CA 1
ATOM 1343 C C . GLY A 1 195 ? -1.956 73.196 -33.296 1.00 11.78 193 GLY A C 1
ATOM 1344 O O . GLY A 1 195 ? -0.943 73.466 -33.949 1.00 13.37 193 GLY A O 1
ATOM 1345 N N . GLN A 1 196 ? -3.147 73.710 -33.563 1.00 11.45 194 GLN A N 1
ATOM 1346 C CA . GLN A 1 196 ? -3.381 74.780 -34.538 1.00 11.52 194 GLN A CA 1
ATOM 1347 C C . GLN A 1 196 ? -3.297 76.179 -33.914 1.00 11.74 194 GLN A C 1
ATOM 1348 O O . GLN A 1 196 ? -3.612 77.156 -34.582 1.00 11.56 194 GLN A O 1
ATOM 1354 N N . MET A 1 197 ? -2.924 76.264 -32.647 1.00 11.06 195 MET A N 1
ATOM 1355 C CA . MET A 1 197 ? -2.861 77.543 -31.919 1.00 10.40 195 MET A CA 1
ATOM 1356 C C . MET A 1 197 ? -4.214 78.231 -31.855 1.00 9.99 195 MET A C 1
ATOM 1357 O O . MET A 1 197 ? -4.303 79.461 -31.803 1.00 10.17 195 MET A O 1
ATOM 1362 N N . ILE A 1 198 ? -5.285 77.432 -31.802 1.00 9.57 196 ILE A N 1
ATOM 1363 C CA . ILE A 1 198 ? -6.637 77.939 -31.624 1.00 9.71 196 ILE A CA 1
ATOM 1364 C C . ILE A 1 198 ? -7.007 77.707 -30.157 1.00 9.91 196 ILE A C 1
ATOM 1365 O O . ILE A 1 198 ? -7.075 76.543 -29.728 1.00 10.46 196 ILE A O 1
ATOM 1370 N N . ARG A 1 199 ? -7.178 78.779 -29.394 1.00 9.06 197 ARG A N 1
ATOM 1371 C CA . ARG A 1 199 ? -7.546 78.710 -27.988 1.00 9.06 197 ARG A CA 1
ATOM 1372 C C . ARG A 1 199 ? -9.050 78.489 -27.853 1.00 7.71 197 ARG A C 1
ATOM 1373 O O . ARG A 1 199 ? -9.832 79.027 -28.635 1.00 7.91 197 ARG A O 1
ATOM 1381 N N . VAL A 1 200 ? -9.442 77.660 -26.887 1.00 6.74 198 VAL A N 1
ATOM 1382 C CA . VAL A 1 200 ? -10.852 77.391 -26.601 1.00 6.68 198 VAL A CA 1
ATOM 1383 C C . VAL A 1 200 ? -11.038 77.458 -25.109 1.00 6.32 198 VAL A C 1
ATOM 1384 O O . VAL A 1 200 ? -10.388 76.717 -24.360 1.00 6.08 198 VAL A O 1
ATOM 1388 N N . ASN A 1 201 ? -11.976 78.286 -24.632 1.00 6.59 199 ASN A N 1
ATOM 1389 C CA . ASN A 1 201 ? -12.239 78.497 -23.210 1.00 6.00 199 ASN A CA 1
ATOM 1390 C C . ASN A 1 201 ? -13.728 78.701 -23.017 1.00 6.04 199 ASN A C 1
ATOM 1391 O O . ASN A 1 201 ? -14.434 79.068 -23.983 1.00 6.62 199 ASN A O 1
ATOM 1396 N N . SER A 1 202 ? -14.183 78.577 -21.794 1.00 5.45 200 SER A N 1
ATOM 1397 C CA . SER A 1 202 ? -15.572 78.807 -21.463 1.00 5.99 200 SER A CA 1
ATOM 1398 C C . SER A 1 202 ? -15.689 79.893 -20.394 1.00 6.69 200 SER A C 1
ATOM 1399 O O . SER A 1 202 ? -14.824 80.022 -19.543 1.00 7.93 200 SER A O 1
ATOM 1402 N N . ILE A 1 203 ? -16.754 80.698 -20.514 1.00 7.09 201 ILE A N 1
ATOM 1403 C CA . ILE A 1 203 ? -17.008 81.803 -19.587 1.00 6.50 201 ILE A CA 1
ATOM 1404 C C . ILE A 1 203 ? -18.217 81.448 -18.749 1.00 6.91 201 ILE A C 1
ATOM 1405 O O . ILE A 1 203 ? -19.198 80.928 -19.273 1.00 7.76 201 ILE A O 1
ATOM 1410 N N . HIS A 1 204 ? -18.144 81.679 -17.426 1.00 5.73 202 HIS A N 1
ATOM 1411 C CA . HIS A 1 204 ? -19.218 81.289 -16.538 1.00 6.07 202 HIS A CA 1
ATOM 1412 C C . HIS A 1 204 ? -19.759 82.470 -15.726 1.00 6.09 202 HIS A C 1
ATOM 1413 O O . HIS A 1 204 ? -19.336 82.699 -14.572 1.00 7.51 202 HIS A O 1
ATOM 1420 N N . PRO A 1 205 ? -20.676 83.270 -16.316 1.00 6.91 203 PRO A N 1
ATOM 1421 C CA . PRO A 1 205 ? -21.281 84.346 -15.521 1.00 6.91 203 PRO A CA 1
ATOM 1422 C C . PRO A 1 205 ? -22.295 83.830 -14.532 1.00 8.34 203 PRO A C 1
ATOM 1423 O O . PRO A 1 205 ? -22.921 82.797 -14.774 1.00 8.14 203 PRO A O 1
ATOM 1427 N N A SER A 1 206 ? -22.381 84.490 -13.389 0.50 8.14 204 SER A N 1
ATOM 1428 N N B SER A 1 206 ? -22.540 84.588 -13.456 0.50 9.52 204 SER A N 1
ATOM 1429 C CA A SER A 1 206 ? -23.594 84.460 -12.609 0.50 8.34 204 SER A CA 1
ATOM 1430 C CA B SER A 1 206 ? -23.651 84.283 -12.514 0.50 10.49 204 SER A CA 1
ATOM 1431 C C A SER A 1 206 ? -24.476 85.506 -13.275 0.50 8.11 204 SER A C 1
ATOM 1432 C C B SER A 1 206 ? -25.041 84.817 -12.918 0.50 11.23 204 SER A C 1
ATOM 1433 O O A SER A 1 206 ? -24.305 85.832 -14.447 0.50 7.62 204 SER A O 1
ATOM 1434 O O B SER A 1 206 ? -25.855 84.030 -13.418 0.50 12.39 204 SER A O 1
ATOM 1439 N N . GLY A 1 207 ? -25.403 86.046 -12.552 1.00 9.82 205 GLY A N 1
ATOM 1440 C CA . GLY A 1 207 ? -26.474 86.773 -13.185 1.00 8.82 205 GLY A CA 1
ATOM 1441 C C . GLY A 1 207 ? -25.943 88.010 -13.857 1.00 9.47 205 GLY A C 1
ATOM 1442 O O . GLY A 1 207 ? -25.115 88.742 -13.280 1.00 10.67 205 GLY A O 1
ATOM 1443 N N . VAL A 1 208 ? -26.479 88.322 -15.030 1.00 8.30 206 VAL A N 1
ATOM 1444 C CA . VAL A 1 208 ? -26.060 89.442 -15.855 1.00 8.29 206 VAL A CA 1
ATOM 1445 C C . VAL A 1 208 ? -27.311 90.189 -16.241 1.00 9.22 206 VAL A C 1
ATOM 1446 O O . VAL A 1 208 ? -28.321 89.582 -16.574 1.00 9.88 206 VAL A O 1
ATOM 1450 N N . GLU A 1 209 ? -27.250 91.531 -16.194 1.00 9.14 207 GLU A N 1
ATOM 1451 C CA . GLU A 1 209 ? -28.460 92.331 -16.418 1.00 10.05 207 GLU A CA 1
ATOM 1452 C C . GLU A 1 209 ? -28.840 92.383 -17.909 1.00 10.27 207 GLU A C 1
ATOM 1453 O O . GLU A 1 209 ? -28.368 93.259 -18.655 1.00 11.68 207 GLU A O 1
ATOM 1459 N N . THR A 1 210 ? -29.706 91.450 -18.314 1.00 9.70 208 THR A N 1
ATOM 1460 C CA . THR A 1 210 ? -30.237 91.358 -19.667 1.00 9.04 208 THR A CA 1
ATOM 1461 C C . THR A 1 210 ? -31.693 90.917 -19.599 1.00 9.62 208 THR A C 1
ATOM 1462 O O . THR A 1 210 ? -32.143 90.486 -18.548 1.00 9.62 208 THR A O 1
ATOM 1466 N N . PRO A 1 211 ? -32.398 90.938 -20.746 1.00 9.78 209 PRO A N 1
ATOM 1467 C CA . PRO A 1 211 ? -33.782 90.550 -20.700 1.00 11.51 209 PRO A CA 1
ATOM 1468 C C . PRO A 1 211 ? -34.029 89.091 -20.319 1.00 10.96 209 PRO A C 1
ATOM 1469 O O . PRO A 1 211 ? -35.158 88.720 -19.976 1.00 13.22 209 PRO A O 1
ATOM 1473 N N . MET A 1 212 ? -33.002 88.242 -20.398 1.00 10.66 210 MET A N 1
ATOM 1474 C CA . MET A 1 212 ? -33.136 86.858 -19.937 1.00 10.73 210 MET A CA 1
ATOM 1475 C C . MET A 1 212 ? -33.548 86.777 -18.470 1.00 11.89 210 MET A C 1
ATOM 1476 O O . MET A 1 212 ? -34.335 85.895 -18.095 1.00 14.67 210 MET A O 1
ATOM 1481 N N . ILE A 1 213 ? -33.045 87.678 -17.626 1.00 10.69 211 ILE A N 1
ATOM 1482 C CA . ILE A 1 213 ? -33.377 87.640 -16.205 1.00 12.74 211 ILE A CA 1
ATOM 1483 C C . ILE A 1 213 ? -34.096 88.856 -15.706 1.00 13.19 211 ILE A C 1
ATOM 1484 O O . ILE A 1 213 ? -34.670 88.821 -14.624 1.00 13.56 211 ILE A O 1
ATOM 1489 N N . ASN A 1 214 ? -34.089 89.944 -16.459 1.00 14.62 212 ASN A N 1
ATOM 1490 C CA . ASN A 1 214 ? -34.730 91.195 -16.011 1.00 16.69 212 ASN A CA 1
ATOM 1491 C C . ASN A 1 214 ? -36.214 91.184 -16.377 1.00 18.88 212 ASN A C 1
ATOM 1492 O O . ASN A 1 214 ? -36.676 91.874 -17.310 1.00 20.04 212 ASN A O 1
ATOM 1497 N N . ASN A 1 215 ? -36.947 90.342 -15.667 1.00 19.97 213 ASN A N 1
ATOM 1498 C CA . ASN A 1 215 ? -38.372 90.169 -15.899 1.00 21.51 213 ASN A CA 1
ATOM 1499 C C . ASN A 1 215 ? -39.033 89.659 -14.603 1.00 22.78 213 ASN A C 1
ATOM 1500 O O . ASN A 1 215 ? -38.370 89.077 -13.749 1.00 19.91 213 ASN A O 1
ATOM 1505 N N . GLU A 1 216 ? -40.325 89.968 -14.410 1.00 23.66 214 GLU A N 1
ATOM 1506 C CA . GLU A 1 216 ? -41.094 89.513 -13.211 1.00 24.28 214 GLU A CA 1
ATOM 1507 C C . GLU A 1 216 ? -40.958 88.050 -12.958 1.00 23.50 214 GLU A C 1
ATOM 1508 O O . GLU A 1 216 ? -40.866 87.569 -11.827 1.00 23.61 214 GLU A O 1
ATOM 1514 N N . PHE A 1 217 ? -41.072 87.327 -14.042 1.00 23.11 215 PHE A N 1
ATOM 1515 C CA . PHE A 1 217 ? -41.033 85.929 -14.024 1.00 23.54 215 PHE A CA 1
ATOM 1516 C C . PHE A 1 217 ? -39.777 85.374 -13.316 1.00 22.86 215 PHE A C 1
ATOM 1517 O O . PHE A 1 217 ? -39.847 84.508 -12.457 1.00 23.10 215 PHE A O 1
ATOM 1525 N N . THR A 1 218 ? -38.605 85.855 -13.712 1.00 21.96 216 THR A N 1
ATOM 1526 C CA . THR A 1 218 ? -37.363 85.322 -13.160 1.00 20.22 216 THR A CA 1
ATOM 1527 C C . THR A 1 218 ? -37.270 85.685 -11.697 1.00 19.68 216 THR A C 1
ATOM 1528 O O . THR A 1 218 ? -36.856 84.885 -10.890 1.00 17.31 216 THR A O 1
ATOM 1532 N N . ARG A 1 219 ? -37.675 86.894 -11.337 1.00 18.85 217 ARG A N 1
ATOM 1533 C CA . ARG A 1 219 ? -37.650 87.305 -9.937 1.00 20.45 217 ARG A CA 1
ATOM 1534 C C . ARG A 1 219 ? -38.617 86.460 -9.067 1.00 20.97 217 ARG A C 1
ATOM 1535 O O . ARG A 1 219 ? -38.310 86.177 -7.916 1.00 21.15 217 ARG A O 1
ATOM 1543 N N . GLU A 1 220 ? -39.778 86.067 -9.617 1.00 22.55 218 GLU A N 1
ATOM 1544 C CA . GLU A 1 220 ? -40.654 85.059 -8.959 1.00 23.07 218 GLU A CA 1
ATOM 1545 C C . GLU A 1 220 ? -39.923 83.798 -8.587 1.00 22.19 218 GLU A C 1
ATOM 1546 O O . GLU A 1 220 ? -39.947 83.337 -7.434 1.00 20.36 218 GLU A O 1
ATOM 1552 N N . TRP A 1 221 ? -39.317 83.217 -9.610 1.00 21.67 219 TRP A N 1
ATOM 1553 C CA . TRP A 1 221 ? -38.599 81.997 -9.466 1.00 22.67 219 TRP A CA 1
ATOM 1554 C C . TRP A 1 221 ? -37.388 82.136 -8.571 1.00 22.41 219 TRP A C 1
ATOM 1555 O O . TRP A 1 221 ? -37.151 81.276 -7.742 1.00 21.48 219 TRP A O 1
ATOM 1566 N N . LEU A 1 222 ? -36.659 83.244 -8.662 1.00 21.92 220 LEU A N 1
ATOM 1567 C CA . LEU A 1 222 ? -35.572 83.467 -7.705 1.00 22.53 220 LEU A CA 1
ATOM 1568 C C . LEU A 1 222 ? -36.058 83.537 -6.269 1.00 22.29 220 LEU A C 1
ATOM 1569 O O . LEU A 1 222 ? -35.399 82.993 -5.382 1.00 22.49 220 LEU A O 1
ATOM 1574 N N . ALA A 1 223 ? -37.238 84.136 -6.034 1.00 21.50 221 ALA A N 1
ATOM 1575 C CA . ALA A 1 223 ? -37.812 84.255 -4.705 1.00 21.37 221 ALA A CA 1
ATOM 1576 C C . ALA A 1 223 ? -38.191 82.866 -4.174 1.00 20.71 221 ALA A C 1
ATOM 1577 O O . ALA A 1 223 ? -37.987 82.582 -3.003 1.00 22.16 221 ALA A O 1
ATOM 1579 N N . LYS A 1 224 ? -38.727 82.014 -5.039 1.00 19.65 222 LYS A N 1
ATOM 1580 C CA . LYS A 1 224 ? -39.043 80.642 -4.627 1.00 20.32 222 LYS A CA 1
ATOM 1581 C C . LYS A 1 224 ? -37.775 79.829 -4.343 1.00 21.12 222 LYS A C 1
ATOM 1582 O O . LYS A 1 224 ? -37.746 79.094 -3.346 1.00 20.97 222 LYS A O 1
ATOM 1588 N N . MET A 1 225 ? -36.757 79.962 -5.200 1.00 21.77 223 MET A N 1
ATOM 1589 C CA . MET A 1 225 ? -35.459 79.303 -4.974 1.00 24.19 223 MET A CA 1
ATOM 1590 C C . MET A 1 225 ? -34.859 79.743 -3.637 1.00 25.47 223 MET A C 1
ATOM 1591 O O . MET A 1 225 ? -34.367 78.914 -2.875 1.00 25.64 223 MET A O 1
ATOM 1596 N N . ALA A 1 226 ? -34.931 81.042 -3.352 1.00 27.05 224 ALA A N 1
ATOM 1597 C CA . ALA A 1 226 ? -34.476 81.598 -2.078 1.00 28.63 224 ALA A CA 1
ATOM 1598 C C . ALA A 1 226 ? -35.259 81.073 -0.899 1.00 30.03 224 ALA A C 1
ATOM 1599 O O . ALA A 1 226 ? -34.679 80.751 0.143 1.00 31.08 224 ALA A O 1
ATOM 1601 N N . ALA A 1 227 ? -36.587 81.010 -1.019 1.00 31.15 225 ALA A N 1
ATOM 1602 C CA . ALA A 1 227 ? -37.401 80.520 0.079 1.00 31.71 225 ALA A CA 1
ATOM 1603 C C . ALA A 1 227 ? -37.217 79.016 0.293 1.00 32.81 225 ALA A C 1
ATOM 1604 O O . ALA A 1 227 ? -37.340 78.537 1.413 1.00 32.78 225 ALA A O 1
ATOM 1606 N N . ALA A 1 228 ? -36.924 78.284 -0.783 1.00 34.28 226 ALA A N 1
ATOM 1607 C CA . ALA A 1 228 ? -36.799 76.830 -0.729 1.00 36.01 226 ALA A CA 1
ATOM 1608 C C . ALA A 1 228 ? -35.453 76.397 -0.171 1.00 37.42 226 ALA A C 1
ATOM 1609 O O . ALA A 1 228 ? -35.318 75.259 0.251 1.00 37.85 226 ALA A O 1
ATOM 1611 N N . THR A 1 229 ? -34.477 77.306 -0.168 1.00 39.21 227 THR A N 1
ATOM 1612 C CA . THR A 1 229 ? -33.119 77.040 0.335 1.00 40.68 227 THR A CA 1
ATOM 1613 C C . THR A 1 229 ? -32.967 77.437 1.807 1.00 42.07 227 THR A C 1
ATOM 1614 O O . THR A 1 229 ? -33.524 78.444 2.247 1.00 42.20 227 THR A O 1
ATOM 1616 N N . ASP A 1 230 ? -32.202 76.639 2.560 1.00 43.54 228 ASP A N 1
ATOM 1617 C CA . ASP A 1 230 ? -31.866 76.949 3.959 1.00 44.73 228 ASP A CA 1
ATOM 1618 C C . ASP A 1 230 ? -30.821 78.072 4.035 1.00 45.16 228 ASP A C 1
ATOM 1619 O O . ASP A 1 230 ? -30.758 78.804 5.027 1.00 45.77 228 ASP A O 1
ATOM 1621 N N . GLY A 1 233 ? -28.985 84.187 1.717 1.00 39.10 231 GLY A N 1
ATOM 1622 C CA . GLY A 1 233 ? -28.487 84.703 0.435 1.00 38.40 231 GLY A CA 1
ATOM 1623 C C . GLY A 1 233 ? -27.826 83.648 -0.449 1.00 37.58 231 GLY A C 1
ATOM 1624 O O . GLY A 1 233 ? -26.777 83.897 -1.074 1.00 37.40 231 GLY A O 1
ATOM 1625 N N . ALA A 1 234 ? -28.455 82.474 -0.536 1.00 36.28 232 ALA A N 1
ATOM 1626 C CA . ALA A 1 234 ? -27.882 81.336 -1.276 1.00 35.10 232 ALA A CA 1
ATOM 1627 C C . ALA A 1 234 ? -27.734 81.636 -2.768 1.00 33.01 232 ALA A C 1
ATOM 1628 O O . ALA A 1 234 ? -26.796 81.166 -3.414 1.00 33.31 232 ALA A O 1
ATOM 1630 N N . MET A 1 235 ? -28.663 82.424 -3.302 1.00 31.18 233 MET A N 1
ATOM 1631 C CA . MET A 1 235 ? -28.680 82.777 -4.724 1.00 29.62 233 MET A CA 1
ATOM 1632 C C . MET A 1 235 ? -27.795 84.008 -5.050 1.00 26.93 233 MET A C 1
ATOM 1633 O O . MET A 1 235 ? -27.679 84.408 -6.209 1.00 27.00 233 MET A O 1
ATOM 1638 N N . GLY A 1 236 ? -27.180 84.585 -4.023 1.00 23.26 234 GLY A N 1
ATOM 1639 C CA . GLY A 1 236 ? -26.425 85.819 -4.161 1.00 20.87 234 GLY A CA 1
ATOM 1640 C C . GLY A 1 236 ? -24.947 85.577 -4.427 1.00 18.01 234 GLY A C 1
ATOM 1641 O O . GLY A 1 236 ? -24.403 84.522 -4.138 1.00 18.49 234 GLY A O 1
ATOM 1642 N N . ASN A 1 237 ? -24.318 86.587 -4.988 1.00 14.79 235 ASN A N 1
ATOM 1643 C CA . ASN A 1 237 ? -22.841 86.572 -5.194 1.00 12.95 235 ASN A CA 1
ATOM 1644 C C . ASN A 1 237 ? -22.111 86.759 -3.856 1.00 12.32 235 ASN A C 1
ATOM 1645 O O . ASN A 1 237 ? -22.733 87.106 -2.831 1.00 14.47 235 ASN A O 1
ATOM 1650 N N . ALA A 1 238 ? -20.794 86.523 -3.844 1.00 11.38 236 ALA A N 1
ATOM 1651 C CA . ALA A 1 238 ? -20.006 86.680 -2.617 1.00 11.51 236 ALA A CA 1
ATOM 1652 C C . ALA A 1 238 ? -19.735 88.172 -2.358 1.00 11.85 236 ALA A C 1
ATOM 1653 O O . ALA A 1 238 ? -19.921 88.666 -1.230 1.00 12.82 236 ALA A O 1
ATOM 1655 N N . MET A 1 239 ? -19.316 88.883 -3.399 1.00 12.17 237 MET A N 1
ATOM 1656 C CA . MET A 1 239 ? -19.151 90.343 -3.340 1.00 13.51 237 MET A CA 1
ATOM 1657 C C . MET A 1 239 ? -20.554 90.956 -3.319 1.00 13.43 237 MET A C 1
ATOM 1658 O O . MET A 1 239 ? -21.486 90.421 -3.888 1.00 14.23 237 MET A O 1
ATOM 1663 N N . PRO A 1 240 ? -20.695 92.127 -2.666 1.00 13.85 238 PRO A N 1
ATOM 1664 C CA . PRO A 1 240 ? -22.000 92.817 -2.614 1.00 14.83 238 PRO A CA 1
ATOM 1665 C C . PRO A 1 240 ? -22.385 93.508 -3.930 1.00 15.82 238 PRO A C 1
ATOM 1666 O O . PRO A 1 240 ? -22.497 94.756 -4.025 1.00 17.49 238 PRO A O 1
ATOM 1670 N N . VAL A 1 241 ? -22.597 92.673 -4.944 1.00 15.08 239 VAL A N 1
ATOM 1671 C CA . VAL A 1 241 ? -22.893 93.073 -6.310 1.00 15.72 239 VAL A CA 1
ATOM 1672 C C . VAL A 1 241 ? -24.172 92.310 -6.654 1.00 15.98 239 VAL A C 1
ATOM 1673 O O . VAL A 1 241 ? -24.191 91.086 -6.621 1.00 16.00 239 VAL A O 1
ATOM 1677 N N . GLU A 1 242 ? -25.257 93.038 -6.902 1.00 16.15 240 GLU A N 1
ATOM 1678 C CA . GLU A 1 242 ? -26.536 92.432 -7.160 1.00 17.16 240 GLU A CA 1
ATOM 1679 C C . GLU A 1 242 ? -26.579 91.642 -8.466 1.00 16.01 240 GLU A C 1
ATOM 1680 O O . GLU A 1 242 ? -27.158 90.583 -8.534 1.00 18.41 240 GLU A O 1
ATOM 1686 N N . VAL A 1 243 ? -25.960 92.197 -9.499 1.00 14.37 241 VAL A N 1
ATOM 1687 C CA . VAL A 1 243 ? -25.999 91.633 -10.833 1.00 12.83 241 VAL A CA 1
ATOM 1688 C C . VAL A 1 243 ? -24.782 92.198 -11.565 1.00 12.58 241 VAL A C 1
ATOM 1689 O O . VAL A 1 243 ? -24.348 93.320 -11.298 1.00 12.87 241 VAL A O 1
ATOM 1693 N N . LEU A 1 244 ? -24.234 91.439 -12.512 1.00 10.84 242 LEU A N 1
ATOM 1694 C CA . LEU A 1 244 ? -23.129 91.907 -13.315 1.00 10.97 242 LEU A CA 1
ATOM 1695 C C . LEU A 1 244 ? -23.673 92.660 -14.531 1.00 11.05 242 LEU A C 1
ATOM 1696 O O . LEU A 1 244 ? -24.840 92.459 -14.923 1.00 10.72 242 LEU A O 1
ATOM 1701 N N . ALA A 1 245 ? -22.857 93.550 -15.097 1.00 10.93 243 ALA A N 1
ATOM 1702 C CA . ALA A 1 245 ? -23.207 94.222 -16.342 1.00 10.26 243 ALA A CA 1
ATOM 1703 C C . ALA A 1 245 ? -22.822 93.305 -17.520 1.00 9.27 243 ALA A C 1
ATOM 1704 O O . ALA A 1 245 ? -21.829 92.587 -17.440 1.00 9.79 243 ALA A O 1
ATOM 1706 N N . PRO A 1 246 ? -23.535 93.416 -18.649 1.00 9.27 244 PRO A N 1
ATOM 1707 C CA . PRO A 1 246 ? -23.061 92.735 -19.846 1.00 10.07 244 PRO A CA 1
ATOM 1708 C C . PRO A 1 246 ? -21.621 93.077 -20.158 1.00 9.47 244 PRO A C 1
ATOM 1709 O O . PRO A 1 246 ? -20.859 92.230 -20.633 1.00 9.33 244 PRO A O 1
ATOM 1713 N N . GLU A 1 247 ? -21.237 94.325 -19.925 1.00 9.62 245 GLU A N 1
ATOM 1714 C CA . GLU A 1 247 ? -19.867 94.765 -20.167 1.00 9.40 245 GLU A CA 1
ATOM 1715 C C . GLU A 1 247 ? -18.815 94.015 -19.344 1.00 10.45 245 GLU A C 1
ATOM 1716 O O . GLU A 1 247 ? -17.692 93.857 -19.805 1.00 10.18 245 GLU A O 1
ATOM 1722 N N . ASP A 1 248 ? -19.152 93.513 -18.163 1.00 10.00 246 ASP A N 1
ATOM 1723 C CA . ASP A 1 248 ? -18.234 92.700 -17.388 1.00 9.84 246 ASP A CA 1
ATOM 1724 C C . ASP A 1 248 ? -17.854 91.414 -18.158 1.00 9.46 246 ASP A C 1
ATOM 1725 O O . ASP A 1 248 ? -16.694 91.048 -18.205 1.00 10.07 246 ASP A O 1
ATOM 1730 N N . VAL A 1 249 ? -18.836 90.769 -18.758 1.00 9.18 247 VAL A N 1
ATOM 1731 C CA . VAL A 1 249 ? -18.580 89.574 -19.547 1.00 8.72 247 VAL A CA 1
ATOM 1732 C C . VAL A 1 249 ? -17.806 89.932 -20.821 1.00 8.35 247 VAL A C 1
ATOM 1733 O O . VAL A 1 249 ? -16.813 89.263 -21.196 1.00 9.11 247 VAL A O 1
ATOM 1737 N N . ALA A 1 250 ? -18.187 91.024 -21.490 1.00 8.79 248 ALA A N 1
ATOM 1738 C CA . ALA A 1 250 ? -17.509 91.439 -22.695 1.00 8.67 248 ALA A CA 1
ATOM 1739 C C . ALA A 1 250 ? -16.085 91.832 -22.424 1.00 8.68 248 ALA A C 1
ATOM 1740 O O . ALA A 1 250 ? -15.195 91.557 -23.233 1.00 9.50 248 ALA A O 1
ATOM 1742 N N . ASN A 1 251 ? -15.819 92.411 -21.253 1.00 8.96 249 ASN A N 1
ATOM 1743 C CA . ASN A 1 251 ? -14.439 92.803 -20.916 1.00 9.55 249 ASN A CA 1
ATOM 1744 C C . ASN A 1 251 ? -13.564 91.574 -20.716 1.00 10.03 249 ASN A C 1
ATOM 1745 O O . ASN A 1 251 ? -12.382 91.554 -21.165 1.00 11.01 249 ASN A O 1
ATOM 1750 N N . ALA A 1 252 ? -14.079 90.529 -20.066 1.00 9.69 250 ALA A N 1
ATOM 1751 C CA . ALA A 1 252 ? -13.325 89.287 -19.898 1.00 10.94 250 ALA A CA 1
ATOM 1752 C C . ALA A 1 252 ? -12.978 88.649 -21.241 1.00 11.39 250 ALA A C 1
ATOM 1753 O O . ALA A 1 252 ? -11.827 88.240 -21.477 1.00 12.00 250 ALA A O 1
ATOM 1755 N N . VAL A 1 253 ? -13.948 88.584 -22.138 1.00 9.75 251 VAL A N 1
ATOM 1756 C CA . VAL A 1 253 ? -13.760 88.024 -23.463 1.00 9.87 251 VAL A CA 1
ATOM 1757 C C . VAL A 1 253 ? -12.773 88.852 -24.279 1.00 9.72 251 VAL A C 1
ATOM 1758 O O . VAL A 1 253 ? -11.910 88.276 -24.984 1.00 9.58 251 VAL A O 1
ATOM 1762 N N . ALA A 1 254 ? -12.844 90.181 -24.195 1.00 10.36 252 ALA A N 1
ATOM 1763 C CA . ALA A 1 254 ? -11.909 91.030 -24.934 1.00 11.55 252 ALA A CA 1
ATOM 1764 C C . ALA A 1 254 ? -10.482 90.792 -24.509 1.00 11.46 252 ALA A C 1
ATOM 1765 O O . ALA A 1 254 ? -9.559 90.829 -25.347 1.00 13.19 252 ALA A O 1
ATOM 1767 N N . TRP A 1 255 ? -10.256 90.513 -23.228 1.00 11.30 253 TRP A N 1
ATOM 1768 C CA A TRP A 1 255 ? -8.911 90.123 -22.722 0.50 11.83 253 TRP A CA 1
ATOM 1769 C CA B TRP A 1 255 ? -8.925 90.212 -22.829 0.50 12.23 253 TRP A CA 1
ATOM 1770 C C . TRP A 1 255 ? -8.505 88.785 -23.323 1.00 11.37 253 TRP A C 1
ATOM 1771 O O . TRP A 1 255 ? -7.397 88.604 -23.898 1.00 11.45 253 TRP A O 1
ATOM 1792 N N . LEU A 1 256 ? -9.366 87.782 -23.192 1.00 10.89 254 LEU A N 1
ATOM 1793 C CA . LEU A 1 256 ? -9.054 86.413 -23.566 1.00 11.37 254 LEU A CA 1
ATOM 1794 C C . LEU A 1 256 ? -8.626 86.274 -25.004 1.00 10.88 254 LEU A C 1
ATOM 1795 O O . LEU A 1 256 ? -7.715 85.508 -25.334 1.00 11.68 254 LEU A O 1
ATOM 1800 N N . VAL A 1 257 ? -9.264 87.071 -25.895 1.00 9.85 255 VAL A N 1
ATOM 1801 C CA . VAL A 1 257 ? -9.026 86.934 -27.318 1.00 10.22 255 VAL A CA 1
ATOM 1802 C C . VAL A 1 257 ? -7.837 87.805 -27.816 1.00 10.73 255 VAL A C 1
ATOM 1803 O O . VAL A 1 257 ? -7.431 87.753 -28.993 1.00 12.43 255 VAL A O 1
ATOM 1807 N N . SER A 1 258 ? -7.248 88.550 -26.888 1.00 11.07 256 SER A N 1
ATOM 1808 C CA . SER A 1 258 ? -6.107 89.405 -27.186 1.00 11.66 256 SER A CA 1
ATOM 1809 C C . SER A 1 258 ? -4.783 88.670 -27.036 1.00 11.98 256 SER A C 1
ATOM 1810 O O . SER A 1 258 ? -4.726 87.604 -26.423 1.00 11.58 256 SER A O 1
ATOM 1813 N N . ASP A 1 259 ? -3.701 89.293 -27.512 1.00 13.76 257 ASP A N 1
ATOM 1814 C CA . ASP A 1 259 ? -2.360 88.726 -27.320 1.00 15.13 257 ASP A CA 1
ATOM 1815 C C . ASP A 1 259 ? -1.929 88.667 -25.873 1.00 14.29 257 ASP A C 1
ATOM 1816 O O . ASP A 1 259 ? -1.016 87.907 -25.529 1.00 14.89 257 ASP A O 1
ATOM 1821 N N . GLN A 1 260 ? -2.582 89.430 -24.995 1.00 14.23 258 GLN A N 1
ATOM 1822 C CA . GLN A 1 260 ? -2.320 89.395 -23.551 1.00 15.16 258 GLN A CA 1
ATOM 1823 C C . GLN A 1 260 ? -2.759 88.063 -22.899 1.00 14.64 258 GLN A C 1
ATOM 1824 O O . GLN A 1 260 ? -2.556 87.840 -21.660 1.00 16.76 258 GLN A O 1
ATOM 1830 N N . ALA A 1 261 ? -3.502 87.257 -23.667 1.00 11.88 259 ALA A N 1
ATOM 1831 C CA . ALA A 1 261 ? -3.967 85.951 -23.203 1.00 10.01 259 ALA A CA 1
ATOM 1832 C C . ALA A 1 261 ? -3.657 84.884 -24.260 1.00 9.33 259 ALA A C 1
ATOM 1833 O O . ALA A 1 261 ? -4.370 83.885 -24.403 1.00 9.02 259 ALA A O 1
ATOM 1835 N N . ARG A 1 262 ? -2.547 85.044 -24.943 1.00 9.60 260 ARG A N 1
ATOM 1836 C CA . ARG A 1 262 ? -2.220 84.240 -26.137 1.00 10.07 260 ARG A CA 1
ATOM 1837 C C . ARG A 1 262 ? -2.099 82.757 -25.830 1.00 9.65 260 ARG A C 1
ATOM 1838 O O . ARG A 1 262 ? -2.304 81.925 -26.735 1.00 9.87 260 ARG A O 1
ATOM 1846 N N . TYR A 1 263 ? -1.728 82.399 -24.597 1.00 9.32 261 TYR A N 1
ATOM 1847 C CA . TYR A 1 263 ? -1.517 80.981 -24.225 1.00 9.60 261 TYR A CA 1
ATOM 1848 C C . TYR A 1 263 ? -2.520 80.467 -23.198 1.00 9.36 261 TYR A C 1
ATOM 1849 O O . TYR A 1 263 ? -2.272 79.477 -22.504 1.00 8.90 261 TYR A O 1
ATOM 1858 N N . ILE A 1 264 ? -3.663 81.146 -23.098 1.00 8.60 262 ILE A N 1
ATOM 1859 C CA A ILE A 1 264 ? -4.761 80.715 -22.228 0.50 8.37 262 ILE A CA 1
ATOM 1860 C CA B ILE A 1 264 ? -4.728 80.664 -22.221 0.50 8.44 262 ILE A CA 1
ATOM 1861 C C . ILE A 1 264 ? -5.702 79.795 -23.016 1.00 8.03 262 ILE A C 1
ATOM 1862 O O . ILE A 1 264 ? -6.398 80.259 -23.938 1.00 7.85 262 ILE A O 1
ATOM 1871 N N . THR A 1 265 ? -5.725 78.513 -22.682 1.00 7.23 263 THR A N 1
ATOM 1872 C CA . THR A 1 265 ? -6.645 77.582 -23.329 1.00 6.90 263 THR A CA 1
ATOM 1873 C C . THR A 1 265 ? -7.036 76.467 -22.402 1.00 6.86 263 THR A C 1
ATOM 1874 O O . THR A 1 265 ? -6.318 76.145 -21.458 1.00 7.18 263 THR A O 1
ATOM 1878 N N . GLY A 1 266 ? -8.250 75.954 -22.594 1.00 6.73 264 GLY A N 1
ATOM 1879 C CA . GLY A 1 266 ? -8.765 74.862 -21.749 1.00 6.97 264 GLY A CA 1
ATOM 1880 C C . GLY A 1 266 ? -9.334 75.259 -20.400 1.00 6.99 264 GLY A C 1
ATOM 1881 O O . GLY A 1 266 ? -9.456 74.411 -19.521 1.00 7.77 264 GLY A O 1
ATOM 1882 N N . VAL A 1 267 ? -9.613 76.554 -20.235 1.00 6.45 265 VAL A N 1
ATOM 1883 C CA . VAL A 1 267 ? -10.035 77.123 -18.964 1.00 6.90 265 VAL A CA 1
ATOM 1884 C C . VAL A 1 267 ? -11.524 77.362 -18.872 1.00 7.12 265 VAL A C 1
ATOM 1885 O O . VAL A 1 267 ? -12.144 77.891 -19.821 1.00 7.04 265 VAL A O 1
ATOM 1889 N N . THR A 1 268 ? -12.082 77.050 -17.694 1.00 7.19 266 THR A N 1
ATOM 1890 C CA . THR A 1 268 ? -13.418 77.506 -17.275 1.00 7.54 266 THR A CA 1
ATOM 1891 C C . THR A 1 268 ? -13.242 78.782 -16.456 1.00 7.62 266 THR A C 1
ATOM 1892 O O . THR A 1 268 ? -12.627 78.714 -15.365 1.00 10.64 266 THR A O 1
ATOM 1896 N N . LEU A 1 269 ? -13.660 79.929 -16.989 1.00 7.87 267 LEU A N 1
ATOM 1897 C CA . LEU A 1 269 ? -13.434 81.205 -16.299 1.00 8.05 267 LEU A CA 1
ATOM 1898 C C . LEU A 1 269 ? -14.742 81.765 -15.706 1.00 7.41 267 LEU A C 1
ATOM 1899 O O . LEU A 1 269 ? -15.556 82.318 -16.458 1.00 7.89 267 LEU A O 1
ATOM 1904 N N . PRO A 1 270 ? -14.911 81.697 -14.382 1.00 7.65 268 PRO A N 1
ATOM 1905 C CA . PRO A 1 270 ? -16.055 82.353 -13.740 1.00 6.68 268 PRO A CA 1
ATOM 1906 C C . PRO A 1 270 ? -15.904 83.880 -13.783 1.00 7.43 268 PRO A C 1
ATOM 1907 O O . PRO A 1 270 ? -14.823 84.403 -13.510 1.00 9.09 268 PRO A O 1
ATOM 1911 N N . VAL A 1 271 ? -16.969 84.548 -14.194 1.00 7.38 269 VAL A N 1
ATOM 1912 C CA . VAL A 1 271 ? -17.065 86.003 -14.143 1.00 8.36 269 VAL A CA 1
ATOM 1913 C C . VAL A 1 271 ? -18.311 86.264 -13.323 1.00 8.25 269 VAL A C 1
ATOM 1914 O O . VAL A 1 271 ? -19.423 86.330 -13.863 1.00 8.70 269 VAL A O 1
ATOM 1918 N N . ASP A 1 272 ? -18.169 86.278 -12.007 1.00 7.16 270 ASP A N 1
ATOM 1919 C CA . ASP A 1 272 ? -19.337 85.990 -11.147 1.00 8.03 270 ASP A CA 1
ATOM 1920 C C . ASP A 1 272 ? -19.352 86.563 -9.756 1.00 7.74 270 ASP A C 1
ATOM 1921 O O . ASP A 1 272 ? -20.186 86.180 -8.932 1.00 7.93 270 ASP A O 1
ATOM 1926 N N . ALA A 1 273 ? -18.472 87.516 -9.483 1.00 8.42 271 ALA A N 1
ATOM 1927 C CA . ALA A 1 273 ? -18.460 88.189 -8.188 1.00 8.59 271 ALA A CA 1
ATOM 1928 C C . ALA A 1 273 ? -18.378 87.174 -7.041 1.00 8.65 271 ALA A C 1
ATOM 1929 O O . ALA A 1 273 ? -18.879 87.382 -5.927 1.00 9.46 271 ALA A O 1
ATOM 1931 N N . GLY A 1 274 ? -17.703 86.053 -7.314 1.00 8.87 272 GLY A N 1
ATOM 1932 C CA . GLY A 1 274 ? -17.435 85.048 -6.319 1.00 7.58 272 GLY A CA 1
ATOM 1933 C C . GLY A 1 274 ? -18.511 83.996 -6.097 1.00 8.83 272 GLY A C 1
ATOM 1934 O O . GLY A 1 274 ? -18.377 83.141 -5.222 1.00 8.48 272 GLY A O 1
ATOM 1935 N N . PHE A 1 275 ? -19.554 84.004 -6.916 1.00 8.94 273 PHE A N 1
ATOM 1936 C CA . PHE A 1 275 ? -20.671 83.060 -6.732 1.00 8.62 273 PHE A CA 1
ATOM 1937 C C . PHE A 1 275 ? -20.228 81.596 -6.627 1.00 9.13 273 PHE A C 1
ATOM 1938 O O . PHE A 1 275 ? -20.624 80.912 -5.685 1.00 10.01 273 PHE A O 1
ATOM 1946 N N . LEU A 1 276 ? -19.425 81.095 -7.565 1.00 8.40 274 LEU A N 1
ATOM 1947 C CA . LEU A 1 276 ? -19.094 79.677 -7.520 1.00 9.19 274 LEU A CA 1
ATOM 1948 C C . LEU A 1 276 ? -18.244 79.304 -6.347 1.00 10.63 274 LEU A C 1
ATOM 1949 O O . LEU A 1 276 ? -18.321 78.165 -5.866 1.00 12.25 274 LEU A O 1
ATOM 1954 N N . ASN A 1 277 ? -17.420 80.230 -5.844 1.00 9.16 275 ASN A N 1
ATOM 1955 C CA . ASN A 1 277 ? -16.572 79.921 -4.695 1.00 8.72 275 ASN A CA 1
ATOM 1956 C C . ASN A 1 277 ? -17.256 80.120 -3.356 1.00 9.49 275 ASN A C 1
ATOM 1957 O O . ASN A 1 277 ? -16.706 79.682 -2.352 1.00 10.42 275 ASN A O 1
ATOM 1962 N N . LYS A 1 278 ? -18.455 80.710 -3.338 1.00 11.59 276 LYS A N 1
ATOM 1963 C CA . LYS A 1 278 ? -19.130 81.084 -2.076 1.00 16.05 276 LYS A CA 1
ATOM 1964 C C . LYS A 1 278 ? -19.419 79.815 -1.271 1.00 19.87 276 LYS A C 1
ATOM 1965 O O . LYS A 1 278 ? -19.812 78.796 -1.824 1.00 22.72 276 LYS A O 1
ATOM 1972 N N . GLY B 1 9 ? -29.828 39.595 1.812 1.00 31.16 7 GLY B N 1
ATOM 1973 C CA . GLY B 1 9 ? -28.691 40.542 1.725 1.00 30.40 7 GLY B CA 1
ATOM 1974 C C . GLY B 1 9 ? -29.113 41.956 2.085 1.00 29.48 7 GLY B C 1
ATOM 1975 O O . GLY B 1 9 ? -30.272 42.167 2.466 1.00 30.53 7 GLY B O 1
ATOM 1976 N N . PRO B 1 10 ? -28.184 42.926 1.955 1.00 29.22 8 PRO B N 1
ATOM 1977 C CA . PRO B 1 10 ? -28.440 44.323 2.370 1.00 28.47 8 PRO B CA 1
ATOM 1978 C C . PRO B 1 10 ? -29.603 44.996 1.603 1.00 27.53 8 PRO B C 1
ATOM 1979 O O . PRO B 1 10 ? -30.204 45.934 2.122 1.00 28.90 8 PRO B O 1
ATOM 1983 N N . LEU B 1 11 ? -29.938 44.502 0.417 1.00 24.59 9 LEU B N 1
ATOM 1984 C CA . LEU B 1 11 ? -31.001 45.119 -0.387 1.00 22.92 9 LEU B CA 1
ATOM 1985 C C . LEU B 1 11 ? -32.280 44.321 -0.442 1.00 22.43 9 LEU B C 1
ATOM 1986 O O . LEU B 1 11 ? -33.147 44.603 -1.275 1.00 21.55 9 LEU B O 1
ATOM 1991 N N . THR B 1 12 ? -32.442 43.317 0.429 1.00 22.64 10 THR B N 1
ATOM 1992 C CA . THR B 1 12 ? -33.698 42.569 0.431 1.00 24.02 10 THR B CA 1
ATOM 1993 C C . THR B 1 12 ? -34.897 43.488 0.628 1.00 23.16 10 THR B C 1
ATOM 1994 O O . THR B 1 12 ? -34.856 44.375 1.472 1.00 24.39 10 THR B O 1
ATOM 1998 N N . GLY B 1 13 ? -35.926 43.306 -0.195 1.00 23.40 11 GLY B N 1
ATOM 1999 C CA . GLY B 1 13 ? -37.126 44.125 -0.132 1.00 23.51 11 GLY B CA 1
ATOM 2000 C C . GLY B 1 13 ? -37.080 45.377 -0.993 1.00 23.01 11 GLY B C 1
ATOM 2001 O O . GLY B 1 13 ? -38.099 46.055 -1.138 1.00 24.59 11 GLY B O 1
ATOM 2002 N N . LYS B 1 14 ? -35.927 45.676 -1.572 1.00 20.46 12 LYS B N 1
ATOM 2003 C CA . LYS B 1 14 ? -35.808 46.848 -2.451 1.00 19.20 12 LYS B CA 1
ATOM 2004 C C . LYS B 1 14 ? -35.924 46.455 -3.922 1.00 17.40 12 LYS B C 1
ATOM 2005 O O . LYS B 1 14 ? -35.772 45.267 -4.294 1.00 17.95 12 LYS B O 1
ATOM 2011 N N . VAL B 1 15 ? -36.237 47.462 -4.736 1.00 15.84 13 VAL B N 1
ATOM 2012 C CA . VAL B 1 15 ? -36.372 47.321 -6.170 1.00 15.04 13 VAL B CA 1
ATOM 2013 C C . VAL B 1 15 ? -35.452 48.286 -6.892 1.00 14.79 13 VAL B C 1
ATOM 2014 O O . VAL B 1 15 ? -35.413 49.477 -6.571 1.00 13.66 13 VAL B O 1
ATOM 2018 N N . ALA B 1 16 ? -34.726 47.772 -7.877 1.00 13.53 14 ALA B N 1
ATOM 2019 C CA . ALA B 1 16 ? -33.800 48.576 -8.701 1.00 12.24 14 ALA B CA 1
ATOM 2020 C C . ALA B 1 16 ? -34.237 48.575 -10.161 1.00 12.97 14 ALA B C 1
ATOM 2021 O O . ALA B 1 16 ? -34.415 47.495 -10.766 1.00 13.22 14 ALA B O 1
ATOM 2023 N N . PHE B 1 17 ? -34.354 49.776 -10.729 1.00 11.73 15 PHE B N 1
ATOM 2024 C CA . PHE B 1 17 ? -34.682 50.046 -12.144 1.00 11.75 15 PHE B CA 1
ATOM 2025 C C . PHE B 1 17 ? -33.362 50.350 -12.844 1.00 11.44 15 PHE B C 1
ATOM 2026 O O . PHE B 1 17 ? -32.658 51.295 -12.499 1.00 11.35 15 PHE B O 1
ATOM 2034 N N . ILE B 1 18 ? -33.020 49.505 -13.825 1.00 11.06 16 ILE B N 1
ATOM 2035 C CA . ILE B 1 18 ? -31.742 49.553 -14.529 1.00 10.66 16 ILE B CA 1
ATOM 2036 C C . ILE B 1 18 ? -31.988 49.652 -16.032 1.00 11.34 16 ILE B C 1
ATOM 2037 O O . ILE B 1 18 ? -32.635 48.771 -16.638 1.00 11.58 16 ILE B O 1
ATOM 2042 N N . THR B 1 19 ? -31.499 50.719 -16.665 1.00 10.53 17 THR B N 1
ATOM 2043 C CA . THR B 1 19 ? -31.582 50.831 -18.115 1.00 10.57 17 THR B CA 1
ATOM 2044 C C . THR B 1 19 ? -30.349 50.254 -18.779 1.00 11.14 17 THR B C 1
ATOM 2045 O O . THR B 1 19 ? -29.256 50.231 -18.174 1.00 10.47 17 THR B O 1
ATOM 2049 N N . GLY B 1 20 ? -30.503 49.761 -20.005 1.00 11.64 18 GLY B N 1
ATOM 2050 C CA . GLY B 1 20 ? -29.398 49.079 -20.687 1.00 11.70 18 GLY B CA 1
ATOM 2051 C C . GLY B 1 20 ? -28.991 47.768 -20.002 1.00 11.83 18 GLY B C 1
ATOM 2052 O O . GLY B 1 20 ? -27.820 47.409 -19.988 1.00 12.12 18 GLY B O 1
ATOM 2053 N N . ALA B 1 21 ? -29.984 47.049 -19.487 1.00 12.23 19 ALA B N 1
ATOM 2054 C CA . ALA B 1 21 ? -29.770 45.850 -18.651 1.00 12.22 19 ALA B CA 1
ATOM 2055 C C . ALA B 1 21 ? -29.513 44.568 -19.431 1.00 13.37 19 ALA B C 1
ATOM 2056 O O . ALA B 1 21 ? -29.308 43.541 -18.809 1.00 13.68 19 ALA B O 1
ATOM 2058 N N . ALA B 1 22 ? -29.537 44.615 -20.752 1.00 13.87 20 ALA B N 1
ATOM 2059 C CA . ALA B 1 22 ? -29.474 43.360 -21.540 1.00 13.92 20 ALA B CA 1
ATOM 2060 C C . ALA B 1 22 ? -28.103 42.720 -21.525 1.00 14.86 20 ALA B C 1
ATOM 2061 O O . ALA B 1 22 ? -27.969 41.497 -21.738 1.00 15.55 20 ALA B O 1
ATOM 2063 N N . ARG B 1 23 ? -27.054 43.503 -21.269 1.00 12.58 21 ARG B N 1
ATOM 2064 C CA . ARG B 1 23 ? -25.686 42.979 -21.312 1.00 12.50 21 ARG B CA 1
ATOM 2065 C C . ARG B 1 23 ? -24.720 43.960 -20.635 1.00 12.45 21 ARG B C 1
ATOM 2066 O O . ARG B 1 23 ? -25.151 44.988 -20.114 1.00 12.15 21 ARG B O 1
ATOM 2074 N N . GLY B 1 24 ? -23.428 43.658 -20.688 1.00 12.83 22 GLY B N 1
ATOM 2075 C CA . GLY B 1 24 ? -22.388 44.610 -20.293 1.00 11.31 22 GLY B CA 1
ATOM 2076 C C . GLY B 1 24 ? -22.566 45.049 -18.855 1.00 11.37 22 GLY B C 1
ATOM 2077 O O . GLY B 1 24 ? -22.872 44.249 -17.967 1.00 12.11 22 GLY B O 1
ATOM 2078 N N . GLN B 1 25 ? -22.321 46.335 -18.602 1.00 11.69 23 GLN B N 1
ATOM 2079 C CA . GLN B 1 25 ? -22.422 46.836 -17.247 1.00 10.76 23 GLN B CA 1
ATOM 2080 C C . GLN B 1 25 ? -23.850 46.769 -16.666 1.00 10.37 23 GLN B C 1
ATOM 2081 O O . GLN B 1 25 ? -24.006 46.508 -15.480 1.00 10.67 23 GLN B O 1
ATOM 2087 N N . GLY B 1 26 ? -24.858 47.002 -17.483 1.00 10.65 24 GLY B N 1
ATOM 2088 C CA . GLY B 1 26 ? -26.244 46.947 -17.066 1.00 10.52 24 GLY B CA 1
ATOM 2089 C C . GLY B 1 26 ? -26.598 45.566 -16.521 1.00 11.28 24 GLY B C 1
ATOM 2090 O O . GLY B 1 26 ? -27.222 45.443 -15.459 1.00 12.11 24 GLY B O 1
ATOM 2091 N N . ARG B 1 27 ? -26.178 44.538 -17.248 1.00 12.02 25 ARG B N 1
ATOM 2092 C CA . ARG B 1 27 ? -26.352 43.176 -16.753 1.00 12.33 25 ARG B CA 1
ATOM 2093 C C . ARG B 1 27 ? -25.599 42.981 -15.447 1.00 12.47 25 ARG B C 1
ATOM 2094 O O . ARG B 1 27 ? -26.152 42.364 -14.503 1.00 13.96 25 ARG B O 1
ATOM 2102 N N . ALA B 1 28 ? -24.360 43.481 -15.359 1.00 12.79 26 ALA B N 1
ATOM 2103 C CA . ALA B 1 28 ? -23.558 43.336 -14.152 1.00 12.13 26 ALA B CA 1
ATOM 2104 C C . ALA B 1 28 ? -24.232 43.973 -12.955 1.00 12.67 26 ALA B C 1
ATOM 2105 O O . ALA B 1 28 ? -24.196 43.417 -11.855 1.00 12.51 26 ALA B O 1
ATOM 2107 N N . HIS B 1 29 ? -24.886 45.123 -13.173 1.00 12.07 27 HIS B N 1
ATOM 2108 C CA . HIS B 1 29 ? -25.677 45.759 -12.107 1.00 11.97 27 HIS B CA 1
ATOM 2109 C C . HIS B 1 29 ? -26.854 44.888 -11.685 1.00 11.83 27 HIS B C 1
ATOM 2110 O O . HIS B 1 29 ? -27.131 44.748 -10.496 1.00 11.70 27 HIS B O 1
ATOM 2117 N N . ALA B 1 30 ? -27.575 44.342 -12.663 1.00 12.56 28 ALA B N 1
ATOM 2118 C CA . ALA B 1 30 ? -28.732 43.533 -12.347 1.00 12.85 28 ALA B CA 1
ATOM 2119 C C . ALA B 1 30 ? -28.341 42.323 -11.512 1.00 13.51 28 ALA B C 1
ATOM 2120 O O . ALA B 1 30 ? -28.992 42.026 -10.511 1.00 13.91 28 ALA B O 1
ATOM 2122 N N . VAL B 1 31 ? -27.257 41.666 -11.894 1.00 13.45 29 VAL B N 1
ATOM 2123 C CA A VAL B 1 31 ? -26.790 40.458 -11.189 0.50 14.30 29 VAL B CA 1
ATOM 2124 C CA B VAL B 1 31 ? -26.885 40.463 -11.150 0.50 14.15 29 VAL B CA 1
ATOM 2125 C C . VAL B 1 31 ? -26.278 40.809 -9.791 1.00 15.22 29 VAL B C 1
ATOM 2126 O O . VAL B 1 31 ? -26.538 40.111 -8.821 1.00 15.61 29 VAL B O 1
ATOM 2133 N N . ARG B 1 32 ? -25.505 41.905 -9.682 1.00 14.02 30 ARG B N 1
ATOM 2134 C CA . ARG B 1 32 ? -24.879 42.287 -8.394 1.00 15.30 30 ARG B CA 1
ATOM 2135 C C . ARG B 1 32 ? -25.971 42.755 -7.400 1.00 16.04 30 ARG B C 1
ATOM 2136 O O . ARG B 1 32 ? -25.976 42.367 -6.239 1.00 16.79 30 ARG B O 1
ATOM 2144 N N . LEU B 1 33 ? -26.915 43.570 -7.858 1.00 14.20 31 LEU B N 1
ATOM 2145 C CA . LEU B 1 33 ? -27.933 44.079 -6.956 1.00 14.37 31 LEU B CA 1
ATOM 2146 C C . LEU B 1 33 ? -28.887 42.947 -6.554 1.00 15.46 31 LEU B C 1
ATOM 2147 O O . LEU B 1 33 ? -29.313 42.905 -5.427 1.00 15.77 31 LEU B O 1
ATOM 2152 N N . ALA B 1 34 ? -29.189 42.050 -7.487 1.00 15.67 32 ALA B N 1
ATOM 2153 C CA . ALA B 1 34 ? -30.006 40.864 -7.166 1.00 16.58 32 ALA B CA 1
ATOM 2154 C C . ALA B 1 34 ? -29.300 39.944 -6.168 1.00 17.30 32 ALA B C 1
ATOM 2155 O O . ALA B 1 34 ? -29.947 39.431 -5.252 1.00 18.04 32 ALA B O 1
ATOM 2157 N N . ALA B 1 35 ? -27.984 39.809 -6.298 1.00 17.44 33 ALA B N 1
ATOM 2158 C CA . ALA B 1 35 ? -27.200 39.018 -5.322 1.00 18.10 33 ALA B CA 1
ATOM 2159 C C . ALA B 1 35 ? -27.291 39.609 -3.929 1.00 18.10 33 ALA B C 1
ATOM 2160 O O . ALA B 1 35 ? -27.248 38.873 -2.936 1.00 19.39 33 ALA B O 1
ATOM 2162 N N . ASP B 1 36 ? -27.452 40.927 -3.831 1.00 16.50 34 ASP B N 1
ATOM 2163 C CA . ASP B 1 36 ? -27.597 41.592 -2.548 1.00 17.15 34 ASP B CA 1
ATOM 2164 C C . ASP B 1 36 ? -29.037 41.618 -2.081 1.00 17.21 34 ASP B C 1
ATOM 2165 O O . ASP B 1 36 ? -29.307 42.156 -1.003 1.00 18.41 34 ASP B O 1
ATOM 2170 N N . GLY B 1 37 ? -29.954 41.037 -2.857 1.00 17.27 35 GLY B N 1
ATOM 2171 C CA . GLY B 1 37 ? -31.345 40.836 -2.429 1.00 17.11 35 GLY B CA 1
ATOM 2172 C C . GLY B 1 37 ? -32.399 41.651 -3.141 1.00 16.50 35 GLY B C 1
ATOM 2173 O O . GLY B 1 37 ? -33.606 41.480 -2.879 1.00 17.54 35 GLY B O 1
ATOM 2174 N N . ALA B 1 38 ? -31.988 42.572 -4.030 1.00 15.67 36 ALA B N 1
ATOM 2175 C CA . ALA B 1 38 ? -32.936 43.408 -4.714 1.00 15.50 36 ALA B CA 1
ATOM 2176 C C . ALA B 1 38 ? -33.719 42.693 -5.799 1.00 16.02 36 ALA B C 1
ATOM 2177 O O . ALA B 1 38 ? -33.192 41.789 -6.459 1.00 17.05 36 ALA B O 1
ATOM 2179 N N . ASP B 1 39 ? -34.967 43.102 -5.987 1.00 16.67 37 ASP B N 1
ATOM 2180 C CA . ASP B 1 39 ? -35.696 42.738 -7.197 1.00 16.91 37 ASP B CA 1
ATOM 2181 C C . ASP B 1 39 ? -35.416 43.793 -8.268 1.00 16.50 37 ASP B C 1
ATOM 2182 O O . ASP B 1 39 ? -35.001 44.910 -7.929 1.00 15.39 37 ASP B O 1
ATOM 2187 N N . ILE B 1 40 ? -35.637 43.437 -9.536 1.00 16.09 38 ILE B N 1
ATOM 2188 C CA . ILE B 1 40 ? -35.143 44.219 -10.671 1.00 15.21 38 ILE B CA 1
ATOM 2189 C C . ILE B 1 40 ? -36.214 44.572 -11.688 1.00 15.54 38 ILE B C 1
ATOM 2190 O O . ILE B 1 40 ? -37.032 43.709 -12.077 1.00 16.08 38 ILE B O 1
ATOM 2195 N N . ILE B 1 41 ? -36.219 45.837 -12.130 1.00 14.56 39 ILE B N 1
ATOM 2196 C CA . ILE B 1 41 ? -36.956 46.255 -13.315 1.00 14.59 39 ILE B CA 1
ATOM 2197 C C . ILE B 1 41 ? -35.884 46.565 -14.360 1.00 15.18 39 ILE B C 1
ATOM 2198 O O . ILE B 1 41 ? -35.142 47.523 -14.208 1.00 14.28 39 ILE B O 1
ATOM 2203 N N . ALA B 1 42 ? -35.771 45.729 -15.387 1.00 15.37 40 ALA B N 1
ATOM 2204 C CA . ALA B 1 42 ? -34.692 45.770 -16.385 1.00 15.21 40 ALA B CA 1
ATOM 2205 C C . ALA B 1 42 ? -35.252 46.214 -17.723 1.00 16.10 40 ALA B C 1
ATOM 2206 O O . ALA B 1 42 ? -36.240 45.636 -18.194 1.00 17.02 40 ALA B O 1
ATOM 2208 N N . VAL B 1 43 ? -34.686 47.243 -18.348 1.00 14.24 41 VAL B N 1
ATOM 2209 C CA . VAL B 1 43 ? -35.084 47.640 -19.699 1.00 14.95 41 VAL B CA 1
ATOM 2210 C C . VAL B 1 43 ? -33.890 47.753 -20.611 1.00 14.05 41 VAL B C 1
ATOM 2211 O O . VAL B 1 43 ? -32.779 48.100 -20.184 1.00 12.53 41 VAL B O 1
ATOM 2215 N N . ASP B 1 44 ? -34.136 47.508 -21.894 1.00 13.70 42 ASP B N 1
ATOM 2216 C CA . ASP B 1 44 ? -33.131 47.671 -22.939 1.00 13.91 42 ASP B CA 1
ATOM 2217 C C . ASP B 1 44 ? -33.820 47.868 -24.266 1.00 14.67 42 ASP B C 1
ATOM 2218 O O . ASP B 1 44 ? -34.947 47.386 -24.453 1.00 15.25 42 ASP B O 1
ATOM 2223 N N . LEU B 1 45 ? -33.154 48.562 -25.185 1.00 13.80 43 LEU B N 1
ATOM 2224 C CA . LEU B 1 45 ? -33.689 48.843 -26.502 1.00 14.71 43 LEU B CA 1
ATOM 2225 C C . LEU B 1 45 ? -33.813 47.552 -27.302 1.00 16.07 43 LEU B C 1
ATOM 2226 O O . LEU B 1 45 ? -34.773 47.388 -28.060 1.00 17.30 43 LEU B O 1
ATOM 2231 N N . CYS B 1 46 ? -32.828 46.664 -27.115 1.00 15.19 44 CYS B N 1
ATOM 2232 C CA . CYS B 1 46 ? -32.791 45.378 -27.836 1.00 17.47 44 CYS B CA 1
ATOM 2233 C C . CYS B 1 46 ? -32.967 45.545 -29.349 1.00 18.34 44 CYS B C 1
ATOM 2234 O O . CYS B 1 46 ? -33.657 44.741 -30.010 1.00 18.50 44 CYS B O 1
ATOM 2237 N N . ASP B 1 47 ? -32.373 46.590 -29.911 1.00 17.37 45 ASP B N 1
ATOM 2238 C CA . ASP B 1 47 ? -32.482 46.896 -31.336 1.00 18.88 45 ASP B CA 1
ATOM 2239 C C . ASP B 1 47 ? -31.301 47.805 -31.695 1.00 18.09 45 ASP B C 1
ATOM 2240 O O . ASP B 1 47 ? -30.646 48.342 -30.793 1.00 17.80 45 ASP B O 1
ATOM 2245 N N . GLN B 1 48 ? -31.026 47.978 -32.979 1.00 17.41 46 GLN B N 1
ATOM 2246 C CA . GLN B 1 48 ? -29.875 48.761 -33.445 1.00 17.28 46 GLN B CA 1
ATOM 2247 C C . GLN B 1 48 ? -30.209 50.225 -33.670 1.00 17.52 46 GLN B C 1
ATOM 2248 O O . GLN B 1 48 ? -31.333 50.564 -34.026 1.00 18.96 46 GLN B O 1
ATOM 2254 N N . ILE B 1 49 ? -29.219 51.086 -33.451 1.00 16.62 47 ILE B N 1
ATOM 2255 C CA . ILE B 1 49 ? -29.241 52.471 -33.883 1.00 15.39 47 ILE B CA 1
ATOM 2256 C C . ILE B 1 49 ? -28.201 52.616 -34.984 1.00 15.47 47 ILE B C 1
ATOM 2257 O O . ILE B 1 49 ? -27.082 52.183 -34.840 1.00 15.28 47 ILE B O 1
ATOM 2262 N N . ALA B 1 50 ? -28.587 53.225 -36.106 1.00 16.29 48 ALA B N 1
ATOM 2263 C CA . ALA B 1 50 ? -27.794 53.158 -37.319 1.00 16.34 48 ALA B CA 1
ATOM 2264 C C . ALA B 1 50 ? -26.432 53.843 -37.235 1.00 15.93 48 ALA B C 1
ATOM 2265 O O . ALA B 1 50 ? -25.480 53.450 -37.911 1.00 17.02 48 ALA B O 1
ATOM 2267 N N . SER B 1 51 ? -26.338 54.895 -36.420 1.00 14.97 49 SER B N 1
ATOM 2268 C CA . SER B 1 51 ? -25.087 55.615 -36.235 1.00 14.62 49 SER B CA 1
ATOM 2269 C C . SER B 1 51 ? -24.065 54.886 -35.366 1.00 13.24 49 SER B C 1
ATOM 2270 O O . SER B 1 51 ? -22.926 55.342 -35.286 1.00 13.17 49 SER B O 1
ATOM 2273 N N . VAL B 1 52 ? -24.452 53.777 -34.724 1.00 12.98 50 VAL B N 1
ATOM 2274 C CA . VAL B 1 52 ? -23.593 53.027 -33.831 1.00 12.94 50 VAL B CA 1
ATOM 2275 C C . VAL B 1 52 ? -22.922 51.895 -34.600 1.00 14.49 50 VAL B C 1
ATOM 2276 O O . VAL B 1 52 ? -23.634 51.018 -35.092 1.00 15.34 50 VAL B O 1
ATOM 2280 N N . PRO B 1 53 ? -21.578 51.926 -34.722 1.00 14.92 51 PRO B N 1
ATOM 2281 C CA . PRO B 1 53 ? -20.938 50.967 -35.654 1.00 16.31 51 PRO B CA 1
ATOM 2282 C C . PRO B 1 53 ? -20.573 49.611 -35.068 1.00 16.97 51 PRO B C 1
ATOM 2283 O O . PRO B 1 53 ? -19.712 48.911 -35.627 1.00 19.22 51 PRO B O 1
ATOM 2287 N N . TYR B 1 54 ? -21.211 49.258 -33.972 1.00 15.29 52 TYR B N 1
ATOM 2288 C CA . TYR B 1 54 ? -21.084 47.961 -33.331 1.00 14.88 52 TYR B CA 1
ATOM 2289 C C . TYR B 1 54 ? -22.499 47.526 -32.950 1.00 15.00 52 TYR B C 1
ATOM 2290 O O . TYR B 1 54 ? -23.416 48.353 -32.777 1.00 14.59 52 TYR B O 1
ATOM 2299 N N . PRO B 1 55 ? -22.714 46.214 -32.792 1.00 15.61 53 PRO B N 1
ATOM 2300 C CA . PRO B 1 55 ? -24.043 45.763 -32.450 1.00 15.60 53 PRO B CA 1
ATOM 2301 C C . PRO B 1 55 ? -24.521 46.143 -31.040 1.00 14.68 53 PRO B C 1
ATOM 2302 O O . PRO B 1 55 ? -23.777 45.983 -30.069 1.00 15.71 53 PRO B O 1
ATOM 2306 N N . LEU B 1 56 ? -25.766 46.596 -30.963 1.00 15.66 54 LEU B N 1
ATOM 2307 C CA . LEU B 1 56 ? -26.415 46.807 -29.679 1.00 15.27 54 LEU B CA 1
ATOM 2308 C C . LEU B 1 56 ? -27.017 45.462 -29.217 1.00 15.90 54 LEU B C 1
ATOM 2309 O O . LEU B 1 56 ? -26.844 44.440 -29.908 1.00 16.44 54 LEU B O 1
ATOM 2314 N N . ALA B 1 57 ? -27.675 45.444 -28.074 1.00 15.50 55 ALA B N 1
ATOM 2315 C CA . ALA B 1 57 ? -28.163 44.204 -27.476 1.00 16.51 55 ALA B CA 1
ATOM 2316 C C . ALA B 1 57 ? -29.317 43.623 -28.291 1.00 16.70 55 ALA B C 1
ATOM 2317 O O . ALA B 1 57 ? -30.036 44.327 -28.996 1.00 16.91 55 ALA B O 1
ATOM 2319 N N . THR B 1 58 ? -29.460 42.313 -28.165 1.00 18.27 56 THR B N 1
ATOM 2320 C CA . THR B 1 58 ? -30.586 41.583 -28.756 1.00 18.84 56 THR B CA 1
ATOM 2321 C C . THR B 1 58 ? -31.645 41.249 -27.693 1.00 19.24 56 THR B C 1
ATOM 2322 O O . THR B 1 58 ? -31.339 41.226 -26.511 1.00 18.16 56 THR B O 1
ATOM 2326 N N . PRO B 1 59 ? -32.894 40.935 -28.120 1.00 20.30 57 PRO B N 1
ATOM 2327 C CA . PRO B 1 59 ? -33.907 40.475 -27.165 1.00 20.56 57 PRO B CA 1
ATOM 2328 C C . PRO B 1 59 ? -33.443 39.257 -26.356 1.00 21.47 57 PRO B C 1
ATOM 2329 O O . PRO B 1 59 ? -33.735 39.156 -25.154 1.00 21.25 57 PRO B O 1
ATOM 2333 N N . GLU B 1 60 ? -32.696 38.358 -27.006 1.00 21.64 58 GLU B N 1
ATOM 2334 C CA . GLU B 1 60 ? -32.166 37.161 -26.362 1.00 23.14 58 GLU B CA 1
ATOM 2335 C C . GLU B 1 60 ? -31.229 37.497 -25.215 1.00 21.57 58 GLU B C 1
ATOM 2336 O O . GLU B 1 60 ? -31.227 36.824 -24.193 1.00 20.99 58 GLU B O 1
ATOM 2342 N N . GLU B 1 61 ? -30.426 38.555 -25.376 1.00 20.70 59 GLU B N 1
ATOM 2343 C CA . GLU B 1 61 ? -29.561 38.979 -24.280 1.00 19.55 59 GLU B CA 1
ATOM 2344 C C . GLU B 1 61 ? -30.340 39.479 -23.058 1.00 18.26 59 GLU B C 1
ATOM 2345 O O . GLU B 1 61 ? -29.982 39.135 -21.945 1.00 18.34 59 GLU B O 1
ATOM 2351 N N . LEU B 1 62 ? -31.400 40.252 -23.266 1.00 18.10 60 LEU B N 1
ATOM 2352 C CA . LEU B 1 62 ? -32.279 40.657 -22.171 1.00 18.38 60 LEU B CA 1
ATOM 2353 C C . LEU B 1 62 ? -32.915 39.432 -21.504 1.00 18.49 60 LEU B C 1
ATOM 2354 O O . LEU B 1 62 ? -32.920 39.331 -20.288 1.00 19.01 60 LEU B O 1
ATOM 2359 N N . ALA B 1 63 ? -33.401 38.479 -22.300 1.00 19.39 61 ALA B N 1
ATOM 2360 C CA . ALA B 1 63 ? -33.874 37.212 -21.721 1.00 20.15 61 ALA B CA 1
ATOM 2361 C C . ALA B 1 63 ? -32.808 36.480 -20.908 1.00 19.72 61 ALA B C 1
ATOM 2362 O O . ALA B 1 63 ? -33.124 35.867 -19.884 1.00 20.61 61 ALA B O 1
ATOM 2364 N N . ALA B 1 64 ? -31.544 36.509 -21.346 1.00 19.63 62 ALA B N 1
ATOM 2365 C CA . ALA B 1 64 ? -30.439 35.903 -20.570 1.00 19.72 62 ALA B CA 1
ATOM 2366 C C . ALA B 1 64 ? -30.186 36.606 -19.221 1.00 19.27 62 ALA B C 1
ATOM 2367 O O . ALA B 1 64 ? -29.876 35.966 -18.219 1.00 19.13 62 ALA B O 1
ATOM 2369 N N . THR B 1 65 ? -30.322 37.940 -19.192 1.00 18.94 63 THR B N 1
ATOM 2370 C CA . THR B 1 65 ? -30.209 38.633 -17.930 1.00 18.51 63 THR B CA 1
ATOM 2371 C C . THR B 1 65 ? -31.305 38.205 -16.989 1.00 18.39 63 THR B C 1
ATOM 2372 O O . THR B 1 65 ? -31.059 38.001 -15.798 1.00 18.72 63 THR B O 1
ATOM 2376 N N . VAL B 1 66 ? -32.521 38.090 -17.519 1.00 19.05 64 VAL B N 1
ATOM 2377 C CA . VAL B 1 66 ? -33.652 37.613 -16.711 1.00 19.51 64 VAL B CA 1
ATOM 2378 C C . VAL B 1 66 ? -33.335 36.252 -16.068 1.00 18.87 64 VAL B C 1
ATOM 2379 O O . VAL B 1 66 ? -33.547 36.064 -14.869 1.00 19.31 64 VAL B O 1
ATOM 2383 N N . LYS B 1 67 ? -32.810 35.328 -16.868 1.00 20.52 65 LYS B N 1
ATOM 2384 C CA . LYS B 1 67 ? -32.469 33.987 -16.354 1.00 21.53 65 LYS B CA 1
ATOM 2385 C C . LYS B 1 67 ? -31.435 34.055 -15.250 1.00 21.05 65 LYS B C 1
ATOM 2386 O O . LYS B 1 67 ? -31.605 33.431 -14.189 1.00 20.39 65 LYS B O 1
ATOM 2392 N N . LEU B 1 68 ? -30.392 34.870 -15.437 1.00 20.24 66 LEU B N 1
ATOM 2393 C CA . LEU B 1 68 ? -29.361 35.027 -14.405 1.00 20.33 66 LEU B CA 1
ATOM 2394 C C . LEU B 1 68 ? -29.943 35.535 -13.089 1.00 19.40 66 LEU B C 1
ATOM 2395 O O . LEU B 1 68 ? -29.621 35.027 -12.013 1.00 19.96 66 LEU B O 1
ATOM 2400 N N . VAL B 1 69 ? -30.777 36.572 -13.166 1.00 18.94 67 VAL B N 1
ATOM 2401 C CA . VAL B 1 69 ? -31.373 37.148 -11.975 1.00 18.81 67 VAL B CA 1
ATOM 2402 C C . VAL B 1 69 ? -32.357 36.187 -11.297 1.00 19.79 67 VAL B C 1
ATOM 2403 O O . VAL B 1 69 ? -32.336 36.055 -10.079 1.00 20.13 67 VAL B O 1
ATOM 2407 N N . GLU B 1 70 ? -33.189 35.505 -12.082 1.00 21.39 68 GLU B N 1
ATOM 2408 C CA . GLU B 1 70 ? -34.113 34.507 -11.528 1.00 23.03 68 GLU B CA 1
ATOM 2409 C C . GLU B 1 70 ? -33.357 33.356 -10.849 1.00 23.35 68 GLU B C 1
ATOM 2410 O O . GLU B 1 70 ? -33.756 32.931 -9.756 1.00 24.17 68 GLU B O 1
ATOM 2416 N N . ASP B 1 71 ? -32.248 32.919 -11.445 1.00 23.81 69 ASP B N 1
ATOM 2417 C CA . ASP B 1 71 ? -31.400 31.853 -10.859 1.00 24.48 69 ASP B CA 1
ATOM 2418 C C . ASP B 1 71 ? -30.725 32.249 -9.549 1.00 24.21 69 ASP B C 1
ATOM 2419 O O . ASP B 1 71 ? -30.512 31.426 -8.664 1.00 24.01 69 ASP B O 1
ATOM 2424 N N . ILE B 1 72 ? -30.387 33.529 -9.428 1.00 21.87 70 ILE B N 1
ATOM 2425 C CA . ILE B 1 72 ? -29.918 34.094 -8.178 1.00 22.72 70 ILE B CA 1
ATOM 2426 C C . ILE B 1 72 ? -31.026 34.120 -7.120 1.00 22.81 70 ILE B C 1
ATOM 2427 O O . ILE B 1 72 ? -30.743 34.037 -5.923 1.00 24.61 70 ILE B O 1
ATOM 2432 N N . GLY B 1 73 ? -32.274 34.229 -7.560 1.00 22.95 71 GLY B N 1
ATOM 2433 C CA . GLY B 1 73 ? -33.429 34.135 -6.681 1.00 23.46 71 GLY B CA 1
ATOM 2434 C C . GLY B 1 73 ? -34.266 35.380 -6.470 1.00 22.79 71 GLY B C 1
ATOM 2435 O O . GLY B 1 73 ? -35.112 35.417 -5.579 1.00 24.21 71 GLY B O 1
ATOM 2436 N N . SER B 1 74 ? -34.033 36.417 -7.277 1.00 21.81 72 SER B N 1
ATOM 2437 C CA . SER B 1 74 ? -34.812 37.618 -7.191 1.00 21.58 72 SER B CA 1
ATOM 2438 C C . SER B 1 74 ? -35.859 37.608 -8.255 1.00 21.94 72 SER B C 1
ATOM 2439 O O . SER B 1 74 ? -35.739 36.877 -9.249 1.00 23.97 72 SER B O 1
ATOM 2442 N N . ARG B 1 75 ? -36.886 38.415 -8.048 1.00 21.13 73 ARG B N 1
ATOM 2443 C CA . ARG B 1 75 ? -37.875 38.675 -9.065 1.00 21.23 73 ARG B CA 1
ATOM 2444 C C . ARG B 1 75 ? -37.366 39.735 -10.049 1.00 20.94 73 ARG B C 1
ATOM 2445 O O . ARG B 1 75 ? -36.616 40.628 -9.670 1.00 19.83 73 ARG B O 1
ATOM 2453 N N . ILE B 1 76 ? -37.776 39.616 -11.299 1.00 19.99 74 ILE B N 1
ATOM 2454 C CA . ILE B 1 76 ? -37.391 40.562 -12.336 1.00 19.86 74 ILE B CA 1
ATOM 2455 C C . ILE B 1 76 ? -38.529 40.764 -13.332 1.00 20.58 74 ILE B C 1
ATOM 2456 O O . ILE B 1 76 ? -39.219 39.806 -13.752 1.00 21.68 74 ILE B O 1
ATOM 2461 N N . VAL B 1 77 ? -38.771 42.033 -13.658 1.00 19.83 75 VAL B N 1
ATOM 2462 C CA . VAL B 1 77 ? -39.649 42.396 -14.756 1.00 19.55 75 VAL B CA 1
ATOM 2463 C C . VAL B 1 77 ? -38.767 43.043 -15.808 1.00 19.06 75 VAL B C 1
ATOM 2464 O O . VAL B 1 77 ? -38.112 44.056 -15.519 1.00 18.92 75 VAL B O 1
ATOM 2468 N N . ALA B 1 78 ? -38.688 42.445 -16.986 1.00 18.51 76 ALA B N 1
ATOM 2469 C CA . ALA B 1 78 ? -37.917 42.957 -18.098 1.00 17.96 76 ALA B CA 1
ATOM 2470 C C . ALA B 1 78 ? -38.814 43.414 -19.245 1.00 18.42 76 ALA B C 1
ATOM 2471 O O . ALA B 1 78 ? -39.747 42.698 -19.629 1.00 18.54 76 ALA B O 1
ATOM 2473 N N . ARG B 1 79 ? -38.557 44.605 -19.798 1.00 17.04 77 ARG B N 1
ATOM 2474 C CA . ARG B 1 79 ? -39.257 45.096 -20.981 1.00 18.20 77 ARG B CA 1
ATOM 2475 C C . ARG B 1 79 ? -38.301 45.714 -21.976 1.00 18.70 77 ARG B C 1
ATOM 2476 O O . ARG B 1 79 ? -37.264 46.300 -21.579 1.00 16.86 77 ARG B O 1
ATOM 2484 N N . GLN B 1 80 ? -38.635 45.603 -23.259 1.00 19.72 78 GLN B N 1
ATOM 2485 C CA A GLN B 1 80 ? -37.952 46.365 -24.272 0.60 19.73 78 GLN B CA 1
ATOM 2486 C CA B GLN B 1 80 ? -37.995 46.381 -24.315 0.40 19.55 78 GLN B CA 1
ATOM 2487 C C . GLN B 1 80 ? -38.465 47.811 -24.177 1.00 20.03 78 GLN B C 1
ATOM 2488 O O . GLN B 1 80 ? -39.670 48.059 -24.087 1.00 20.59 78 GLN B O 1
ATOM 2499 N N . ALA B 1 81 ? -37.538 48.771 -24.134 1.00 17.95 79 ALA B N 1
ATOM 2500 C CA . ALA B 1 81 ? -37.916 50.170 -24.098 1.00 17.98 79 ALA B CA 1
ATOM 2501 C C . ALA B 1 81 ? -36.734 50.999 -24.562 1.00 16.29 79 ALA B C 1
ATOM 2502 O O . ALA B 1 81 ? -35.583 50.593 -24.425 1.00 16.12 79 ALA B O 1
ATOM 2504 N N . ASP B 1 82 ? -37.046 52.158 -25.117 1.00 15.11 80 ASP B N 1
ATOM 2505 C CA . ASP B 1 82 ? -36.069 53.118 -25.652 1.00 14.15 80 ASP B CA 1
ATOM 2506 C C . ASP B 1 82 ? -36.025 54.308 -24.709 1.00 13.85 80 ASP B C 1
ATOM 2507 O O . ASP B 1 82 ? -37.022 54.990 -24.541 1.00 13.24 80 ASP B O 1
ATOM 2512 N N . VAL B 1 83 ? -34.871 54.566 -24.106 1.00 11.07 81 VAL B N 1
ATOM 2513 C CA . VAL B 1 83 ? -34.729 55.737 -23.194 1.00 11.53 81 VAL B CA 1
ATOM 2514 C C . VAL B 1 83 ? -35.025 57.071 -23.869 1.00 11.22 81 VAL B C 1
ATOM 2515 O O . VAL B 1 83 ? -35.358 58.049 -23.189 1.00 11.56 81 VAL B O 1
ATOM 2519 N N . ARG B 1 84 ? -34.912 57.134 -25.193 1.00 11.77 82 ARG B N 1
ATOM 2520 C CA . ARG B 1 84 ? -35.196 58.350 -25.943 1.00 11.90 82 ARG B CA 1
ATOM 2521 C C . ARG B 1 84 ? -36.692 58.712 -25.948 1.00 13.40 82 ARG B C 1
ATOM 2522 O O . ARG B 1 84 ? -37.038 59.878 -26.227 1.00 14.34 82 ARG B O 1
ATOM 2530 N N . ASP B 1 85 ? -37.541 57.727 -25.683 1.00 14.26 83 ASP B N 1
ATOM 2531 C CA . ASP B 1 85 ? -39.020 57.840 -25.822 1.00 15.50 83 ASP B CA 1
ATOM 2532 C C . ASP B 1 85 ? -39.601 57.805 -24.406 1.00 14.99 83 ASP B C 1
ATOM 2533 O O . ASP B 1 85 ? -39.688 56.755 -23.789 1.00 14.45 83 ASP B O 1
ATOM 2538 N N . ARG B 1 86 ? -39.919 58.969 -23.853 1.00 14.90 84 ARG B N 1
ATOM 2539 C CA . ARG B 1 86 ? -40.373 59.057 -22.475 1.00 15.73 84 ARG B CA 1
ATOM 2540 C C . ARG B 1 86 ? -41.594 58.142 -22.201 1.00 16.38 84 ARG B C 1
ATOM 2541 O O . ARG B 1 86 ? -41.651 57.496 -21.158 1.00 15.82 84 ARG B O 1
ATOM 2549 N N . GLU B 1 87 ? -42.559 58.113 -23.116 1.00 17.77 85 GLU B N 1
ATOM 2550 C CA . GLU B 1 87 ? -43.772 57.283 -22.943 1.00 19.42 85 GLU B CA 1
ATOM 2551 C C . GLU B 1 87 ? -43.417 55.795 -22.897 1.00 19.90 85 GLU B C 1
ATOM 2552 O O . GLU B 1 87 ? -43.936 55.052 -22.054 1.00 21.20 85 GLU B O 1
ATOM 2554 N N . SER B 1 88 ? -42.516 55.363 -23.783 1.00 19.80 86 SER B N 1
ATOM 2555 C CA . SER B 1 88 ? -42.044 53.972 -23.820 1.00 20.26 86 SER B CA 1
ATOM 2556 C C . SER B 1 88 ? -41.391 53.602 -22.500 1.00 18.89 86 SER B C 1
ATOM 2557 O O . SER B 1 88 ? -41.647 52.538 -21.912 1.00 19.75 86 SER B O 1
ATOM 2560 N N . LEU B 1 89 ? -40.502 54.492 -22.036 1.00 16.35 87 LEU B N 1
ATOM 2561 C CA . LEU B 1 89 ? -39.781 54.217 -20.832 1.00 15.50 87 LEU B CA 1
ATOM 2562 C C . LEU B 1 89 ? -40.709 54.189 -19.609 1.00 16.00 87 LEU B C 1
ATOM 2563 O O . LEU B 1 89 ? -40.586 53.321 -18.749 1.00 15.95 87 LEU B O 1
ATOM 2568 N N . SER B 1 90 ? -41.664 55.114 -19.559 1.00 16.89 88 SER B N 1
ATOM 2569 C CA . SER B 1 90 ? -42.622 55.194 -18.471 1.00 17.68 88 SER B CA 1
ATOM 2570 C C . SER B 1 90 ? -43.489 53.928 -18.398 1.00 18.21 88 SER B C 1
ATOM 2571 O O . SER B 1 90 ? -43.705 53.394 -17.329 1.00 17.80 88 SER B O 1
ATOM 2574 N N . ALA B 1 91 ? -43.963 53.475 -19.552 1.00 18.87 89 ALA B N 1
ATOM 2575 C CA . ALA B 1 91 ? -44.791 52.270 -19.635 1.00 18.99 89 ALA B CA 1
ATOM 2576 C C . ALA B 1 91 ? -44.020 51.052 -19.138 1.00 19.22 89 ALA B C 1
ATOM 2577 O O . ALA B 1 91 ? -44.558 50.190 -18.435 1.00 18.88 89 ALA B O 1
ATOM 2579 N N . ALA B 1 92 ? -42.740 50.974 -19.503 1.00 17.91 90 ALA B N 1
ATOM 2580 C CA . ALA B 1 92 ? -41.906 49.856 -19.074 1.00 17.95 90 ALA B CA 1
ATOM 2581 C C . ALA B 1 92 ? -41.713 49.871 -17.565 1.00 17.66 90 ALA B C 1
ATOM 2582 O O . ALA B 1 92 ? -41.859 48.847 -16.882 1.00 17.62 90 ALA B O 1
ATOM 2584 N N . LEU B 1 93 ? -41.353 51.033 -17.021 1.00 17.05 91 LEU B N 1
ATOM 2585 C CA . LEU B 1 93 ? -41.224 51.142 -15.571 1.00 15.99 91 LEU B CA 1
ATOM 2586 C C . LEU B 1 93 ? -42.549 50.769 -14.872 1.00 17.72 91 LEU B C 1
ATOM 2587 O O . LEU B 1 93 ? -42.551 50.073 -13.849 1.00 16.95 91 LEU B O 1
ATOM 2592 N N . GLN B 1 94 ? -43.666 51.223 -15.425 1.00 18.42 92 GLN B N 1
ATOM 2593 C CA . GLN B 1 94 ? -44.967 50.955 -14.813 1.00 19.43 92 GLN B CA 1
ATOM 2594 C C . GLN B 1 94 ? -45.286 49.452 -14.793 1.00 19.39 92 GLN B C 1
ATOM 2595 O O . GLN B 1 94 ? -45.815 48.973 -13.806 1.00 20.54 92 GLN B O 1
ATOM 2601 N N . ALA B 1 95 ? -44.917 48.727 -15.851 1.00 19.68 93 ALA B N 1
ATOM 2602 C CA . ALA B 1 95 ? -45.048 47.247 -15.839 1.00 20.01 93 ALA B CA 1
ATOM 2603 C C . ALA B 1 95 ? -44.328 46.674 -14.644 1.00 19.94 93 ALA B C 1
ATOM 2604 O O . ALA B 1 95 ? -44.798 45.754 -13.980 1.00 21.69 93 ALA B O 1
ATOM 2606 N N . GLY B 1 96 ? -43.141 47.214 -14.348 1.00 19.14 94 GLY B N 1
ATOM 2607 C CA . GLY B 1 96 ? -42.376 46.734 -13.211 1.00 18.43 94 GLY B CA 1
ATOM 2608 C C . GLY B 1 96 ? -42.996 47.110 -11.878 1.00 19.25 94 GLY B C 1
ATOM 2609 O O . GLY B 1 96 ? -43.047 46.288 -10.971 1.00 19.51 94 GLY B O 1
ATOM 2610 N N . LEU B 1 97 ? -43.490 48.342 -11.759 1.00 19.07 95 LEU B N 1
ATOM 2611 C CA . LEU B 1 97 ? -44.143 48.797 -10.537 1.00 20.53 95 LEU B CA 1
ATOM 2612 C C . LEU B 1 97 ? -45.443 48.021 -10.254 1.00 22.21 95 LEU B C 1
ATOM 2613 O O . LEU B 1 97 ? -45.766 47.757 -9.100 1.00 22.94 95 LEU B O 1
ATOM 2618 N N . ASP B 1 98 ? -46.172 47.687 -11.311 1.00 22.67 96 ASP B N 1
ATOM 2619 C CA . ASP B 1 98 ? -47.432 46.933 -11.179 1.00 24.00 96 ASP B CA 1
ATOM 2620 C C . ASP B 1 98 ? -47.193 45.564 -10.570 1.00 24.10 96 ASP B C 1
ATOM 2621 O O . ASP B 1 98 ? -48.039 45.075 -9.801 1.00 25.55 96 ASP B O 1
ATOM 2626 N N . GLU B 1 99 ? -46.076 44.929 -10.915 1.00 22.43 97 GLU B N 1
ATOM 2627 C CA . GLU B 1 99 ? -45.747 43.627 -10.376 1.00 22.65 97 GLU B CA 1
ATOM 2628 C C . GLU B 1 99 ? -44.987 43.665 -9.041 1.00 22.40 97 GLU B C 1
ATOM 2629 O O . GLU B 1 99 ? -45.204 42.822 -8.184 1.00 23.53 97 GLU B O 1
ATOM 2631 N N . LEU B 1 100 ? -44.081 44.632 -8.862 1.00 20.87 98 LEU B N 1
ATOM 2632 C CA . LEU B 1 100 ? -43.205 44.663 -7.678 1.00 20.28 98 LEU B CA 1
ATOM 2633 C C . LEU B 1 100 ? -43.615 45.678 -6.594 1.00 19.52 98 LEU B C 1
ATOM 2634 O O . LEU B 1 100 ? -43.228 45.540 -5.426 1.00 22.28 98 LEU B O 1
ATOM 2639 N N . GLY B 1 101 ? -44.389 46.678 -6.957 1.00 19.74 99 GLY B N 1
ATOM 2640 C CA . GLY B 1 101 ? -45.022 47.531 -5.970 1.00 20.22 99 GLY B CA 1
ATOM 2641 C C . GLY B 1 101 ? -44.257 48.682 -5.364 1.00 19.70 99 GLY B C 1
ATOM 2642 O O . GLY B 1 101 ? -44.820 49.414 -4.551 1.00 20.81 99 GLY B O 1
ATOM 2643 N N . ARG B 1 102 ? -42.991 48.849 -5.752 1.00 18.11 100 ARG B N 1
ATOM 2644 C CA . ARG B 1 102 ? -42.160 49.912 -5.191 1.00 17.53 100 ARG B CA 1
ATOM 2645 C C . ARG B 1 102 ? -40.902 50.113 -6.041 1.00 16.48 100 ARG B C 1
ATOM 2646 O O . ARG B 1 102 ? -40.588 49.336 -6.944 1.00 16.01 100 ARG B O 1
ATOM 2654 N N . LEU B 1 103 ? -40.192 51.193 -5.723 1.00 14.92 101 LEU B N 1
ATOM 2655 C CA . LEU B 1 103 ? -38.938 51.521 -6.387 1.00 14.31 101 LEU B CA 1
ATOM 2656 C C . LEU B 1 103 ? -38.000 52.155 -5.358 1.00 14.88 101 LEU B C 1
ATOM 2657 O O . LEU B 1 103 ? -38.392 53.050 -4.595 1.00 15.16 101 LEU B O 1
ATOM 2662 N N . ASP B 1 104 ? -36.740 51.723 -5.354 1.00 13.36 102 ASP B N 1
ATOM 2663 C CA . ASP B 1 104 ? -35.742 52.240 -4.420 1.00 13.14 102 ASP B CA 1
ATOM 2664 C C . ASP B 1 104 ? -34.491 52.799 -5.077 1.00 11.69 102 ASP B C 1
ATOM 2665 O O . ASP B 1 104 ? -33.871 53.720 -4.556 1.00 11.78 102 ASP B O 1
ATOM 2670 N N . ILE B 1 105 ? -34.096 52.197 -6.184 1.00 10.96 103 ILE B N 1
ATOM 2671 C CA . ILE B 1 105 ? -32.788 52.417 -6.792 1.00 10.27 103 ILE B CA 1
ATOM 2672 C C . ILE B 1 105 ? -33.000 52.577 -8.289 1.00 10.57 103 ILE B C 1
ATOM 2673 O O . ILE B 1 105 ? -33.782 51.847 -8.919 1.00 11.54 103 ILE B O 1
ATOM 2678 N N . VAL B 1 106 ? -32.328 53.567 -8.870 1.00 9.83 104 VAL B N 1
ATOM 2679 C CA . VAL B 1 106 ? -32.325 53.807 -10.317 1.00 9.30 104 VAL B CA 1
ATOM 2680 C C . VAL B 1 106 ? -30.888 53.826 -10.790 1.00 9.67 104 VAL B C 1
ATOM 2681 O O . VAL B 1 106 ? -30.056 54.537 -10.206 1.00 9.36 104 VAL B O 1
ATOM 2685 N N . VAL B 1 107 ? -30.575 53.055 -11.832 1.00 8.79 105 VAL B N 1
ATOM 2686 C CA . VAL B 1 107 ? -29.227 53.054 -12.455 1.00 8.64 105 VAL B CA 1
ATOM 2687 C C . VAL B 1 107 ? -29.411 53.419 -13.935 1.00 8.79 105 VAL B C 1
ATOM 2688 O O . VAL B 1 107 ? -29.911 52.613 -14.745 1.00 9.00 105 VAL B O 1
ATOM 2692 N N . ALA B 1 108 ? -29.057 54.659 -14.274 1.00 8.34 106 ALA B N 1
ATOM 2693 C CA . ALA B 1 108 ? -29.223 55.209 -15.615 1.00 8.37 106 ALA B CA 1
ATOM 2694 C C . ALA B 1 108 ? -27.998 54.876 -16.400 1.00 8.73 106 ALA B C 1
ATOM 2695 O O . ALA B 1 108 ? -27.048 55.692 -16.500 1.00 9.13 106 ALA B O 1
ATOM 2697 N N . ASN B 1 109 ? -28.006 53.660 -16.942 1.00 7.93 107 ASN B N 1
ATOM 2698 C CA . ASN B 1 109 ? -26.824 53.043 -17.531 1.00 8.27 107 ASN B CA 1
ATOM 2699 C C . ASN B 1 109 ? -26.831 52.970 -19.050 1.00 8.13 107 ASN B C 1
ATOM 2700 O O . ASN B 1 109 ? -25.767 52.931 -19.663 1.00 8.87 107 ASN B O 1
ATOM 2705 N N . ALA B 1 110 ? -27.999 52.916 -19.693 1.00 8.60 108 ALA B N 1
ATOM 2706 C CA . ALA B 1 110 ? -28.029 52.788 -21.155 1.00 8.38 108 ALA B CA 1
ATOM 2707 C C . ALA B 1 110 ? -27.205 53.908 -21.793 1.00 8.93 108 ALA B C 1
ATOM 2708 O O . ALA B 1 110 ? -27.298 55.061 -21.412 1.00 9.07 108 ALA B O 1
ATOM 2710 N N . GLY B 1 111 ? -26.441 53.549 -22.815 1.00 9.71 109 GLY B N 1
ATOM 2711 C CA . GLY B 1 111 ? -25.598 54.479 -23.516 1.00 9.61 109 GLY B CA 1
ATOM 2712 C C . GLY B 1 111 ? -25.081 53.892 -24.800 1.00 8.90 109 GLY B C 1
ATOM 2713 O O . GLY B 1 111 ? -25.065 52.675 -24.965 1.00 10.32 109 GLY B O 1
ATOM 2714 N N . ILE B 1 112 ? -24.705 54.770 -25.715 1.00 8.66 110 ILE B N 1
ATOM 2715 C CA . ILE B 1 112 ? -24.089 54.431 -27.000 1.00 9.55 110 ILE B CA 1
ATOM 2716 C C . ILE B 1 112 ? -22.838 55.281 -27.266 1.00 9.03 110 ILE B C 1
ATOM 2717 O O . ILE B 1 112 ? -22.687 56.361 -26.703 1.00 8.85 110 ILE B O 1
ATOM 2722 N N . ALA B 1 113 ? -21.991 54.809 -28.170 1.00 10.85 111 ALA B N 1
ATOM 2723 C CA . ALA B 1 113 ? -20.804 55.511 -28.620 1.00 10.06 111 ALA B CA 1
ATOM 2724 C C . ALA B 1 113 ? -20.774 55.517 -30.142 1.00 10.53 111 ALA B C 1
ATOM 2725 O O . ALA B 1 113 ? -19.957 54.792 -30.763 1.00 11.19 111 ALA B O 1
ATOM 2727 N N . PRO B 1 114 ? -21.643 56.339 -30.771 1.00 10.18 112 PRO B N 1
ATOM 2728 C CA . PRO B 1 114 ? -21.646 56.375 -32.237 1.00 11.16 112 PRO B CA 1
ATOM 2729 C C . PRO B 1 114 ? -20.359 56.988 -32.800 1.00 11.54 112 PRO B C 1
ATOM 2730 O O . PRO B 1 114 ? -19.678 57.791 -32.149 1.00 11.87 112 PRO B O 1
ATOM 2734 N N . MET B 1 115 ? -20.022 56.601 -34.035 1.00 11.74 113 MET B N 1
ATOM 2735 C CA . MET B 1 115 ? -18.850 57.085 -34.741 1.00 12.78 113 MET B CA 1
ATOM 2736 C C . MET B 1 115 ? -19.119 56.903 -36.228 1.00 13.52 113 MET B C 1
ATOM 2737 O O . MET B 1 115 ? -19.895 56.021 -36.609 1.00 13.98 113 MET B O 1
ATOM 2742 N N . SER B 1 116 ? -18.495 57.731 -37.042 1.00 12.59 114 SER B N 1
ATOM 2743 C CA . SER B 1 116 ? -18.484 57.567 -38.499 1.00 14.21 114 SER B CA 1
ATOM 2744 C C . SER B 1 116 ? -19.859 57.750 -39.108 1.00 14.48 114 SER B C 1
ATOM 2745 O O . SER B 1 116 ? -20.162 57.223 -40.177 1.00 15.72 114 SER B O 1
ATOM 2748 N N . ALA B 1 117 ? -20.720 58.500 -38.451 1.00 12.49 115 ALA B N 1
ATOM 2749 C CA . ALA B 1 117 ? -22.073 58.802 -38.922 1.00 13.19 115 ALA B CA 1
ATOM 2750 C C . ALA B 1 117 ? -22.324 60.316 -39.035 1.00 12.49 115 ALA B C 1
ATOM 2751 O O . ALA B 1 117 ? -23.470 60.761 -39.075 1.00 13.90 115 ALA B O 1
ATOM 2753 N N . GLY B 1 118 ? -21.264 61.109 -39.036 1.00 12.43 116 GLY B N 1
ATOM 2754 C CA . GLY B 1 118 ? -21.379 62.547 -39.100 1.00 11.55 116 GLY B CA 1
ATOM 2755 C C . GLY B 1 118 ? -22.255 63.061 -37.970 1.00 10.76 116 GLY B C 1
ATOM 2756 O O . GLY B 1 118 ? -22.216 62.542 -36.845 1.00 11.20 116 GLY B O 1
ATOM 2757 N N . ASP B 1 119 ? -23.046 64.063 -38.258 1.00 10.55 117 ASP B N 1
ATOM 2758 C CA . ASP B 1 119 ? -23.901 64.670 -37.239 1.00 11.02 117 ASP B CA 1
ATOM 2759 C C . ASP B 1 119 ? -25.001 63.764 -36.729 1.00 10.92 117 ASP B C 1
ATOM 2760 O O . ASP B 1 119 ? -25.548 64.021 -35.640 1.00 10.91 117 ASP B O 1
ATOM 2765 N N . ASP B 1 120 ? -25.328 62.672 -37.417 1.00 11.87 118 ASP B N 1
ATOM 2766 C CA . ASP B 1 120 ? -26.283 61.743 -36.827 1.00 11.67 118 ASP B CA 1
ATOM 2767 C C . ASP B 1 120 ? -25.699 61.184 -35.525 1.00 11.42 118 ASP B C 1
ATOM 2768 O O . ASP B 1 120 ? -26.422 60.899 -34.584 1.00 11.78 118 ASP B O 1
ATOM 2773 N N . GLY B 1 121 ? -24.382 61.039 -35.468 1.00 10.89 119 GLY B N 1
ATOM 2774 C CA . GLY B 1 121 ? -23.739 60.599 -34.211 1.00 10.42 119 GLY B CA 1
ATOM 2775 C C . GLY B 1 121 ? -23.911 61.595 -33.085 1.00 10.31 119 GLY B C 1
ATOM 2776 O O . GLY B 1 121 ? -24.144 61.197 -31.949 1.00 9.41 119 GLY B O 1
ATOM 2777 N N . TRP B 1 122 ? -23.751 62.877 -33.406 1.00 8.97 120 TRP B N 1
ATOM 2778 C CA . TRP B 1 122 ? -23.996 63.947 -32.430 1.00 8.83 120 TRP B CA 1
ATOM 2779 C C . TRP B 1 122 ? -25.426 63.799 -31.897 1.00 9.39 120 TRP B C 1
ATOM 2780 O O . TRP B 1 122 ? -25.660 63.728 -30.689 1.00 8.93 120 TRP B O 1
ATOM 2791 N N . HIS B 1 123 ? -26.386 63.811 -32.799 1.00 9.25 121 HIS B N 1
ATOM 2792 C CA . HIS B 1 123 ? -27.780 63.793 -32.378 1.00 9.57 121 HIS B CA 1
ATOM 2793 C C . HIS B 1 123 ? -28.121 62.562 -31.567 1.00 9.38 121 HIS B C 1
ATOM 2794 O O . HIS B 1 123 ? -28.732 62.665 -30.503 1.00 10.54 121 HIS B O 1
ATOM 2801 N N . ASP B 1 124 ? -27.703 61.405 -32.023 1.00 9.57 122 ASP B N 1
ATOM 2802 C CA . ASP B 1 124 ? -28.059 60.178 -31.370 1.00 9.82 122 ASP B CA 1
ATOM 2803 C C . ASP B 1 124 ? -27.393 60.068 -29.987 1.00 9.50 122 ASP B C 1
ATOM 2804 O O . ASP B 1 124 ? -28.003 59.553 -29.052 1.00 9.40 122 ASP B O 1
ATOM 2809 N N . VAL B 1 125 ? -26.131 60.511 -29.851 1.00 8.60 123 VAL B N 1
ATOM 2810 C CA . VAL B 1 125 ? -25.494 60.390 -28.534 1.00 8.21 123 VAL B CA 1
ATOM 2811 C C . VAL B 1 125 ? -26.078 61.348 -27.540 1.00 8.12 123 VAL B C 1
ATOM 2812 O O . VAL B 1 125 ? -26.213 61.000 -26.378 1.00 8.16 123 VAL B O 1
ATOM 2816 N N . ILE B 1 126 ? -26.448 62.551 -27.965 1.00 7.64 124 ILE B N 1
ATOM 2817 C CA . ILE B 1 126 ? -27.136 63.478 -27.044 1.00 7.15 124 ILE B CA 1
ATOM 2818 C C . ILE B 1 126 ? -28.471 62.843 -26.661 1.00 8.86 124 ILE B C 1
ATOM 2819 O O . ILE B 1 126 ? -28.873 62.849 -25.507 1.00 8.82 124 ILE B O 1
ATOM 2824 N N . ASP B 1 127 ? -29.171 62.267 -27.632 1.00 9.30 125 ASP B N 1
ATOM 2825 C CA A ASP B 1 127 ? -30.528 61.793 -27.380 0.50 8.75 125 ASP B CA 1
ATOM 2826 C CA B ASP B 1 127 ? -30.522 61.773 -27.399 0.50 9.30 125 ASP B CA 1
ATOM 2827 C C . ASP B 1 127 ? -30.494 60.600 -26.402 1.00 9.53 125 ASP B C 1
ATOM 2828 O O . ASP B 1 127 ? -31.293 60.553 -25.484 1.00 9.53 125 ASP B O 1
ATOM 2837 N N . VAL B 1 128 ? -29.588 59.647 -26.594 1.00 9.10 126 VAL B N 1
ATOM 2838 C CA . VAL B 1 128 ? -29.533 58.474 -25.702 1.00 8.98 126 VAL B CA 1
ATOM 2839 C C . VAL B 1 128 ? -28.827 58.812 -24.374 1.00 8.67 126 VAL B C 1
ATOM 2840 O O . VAL B 1 128 ? -29.338 58.507 -23.293 1.00 8.54 126 VAL B O 1
ATOM 2844 N N . ASN B 1 129 ? -27.639 59.421 -24.463 1.00 8.24 127 ASN B N 1
ATOM 2845 C CA . ASN B 1 129 ? -26.768 59.531 -23.314 1.00 7.73 127 ASN B CA 1
ATOM 2846 C C . ASN B 1 129 ? -27.073 60.714 -22.409 1.00 7.70 127 ASN B C 1
ATOM 2847 O O . ASN B 1 129 ? -26.600 60.739 -21.282 1.00 8.60 127 ASN B O 1
ATOM 2852 N N . LEU B 1 130 ? -27.818 61.706 -22.910 1.00 7.12 128 LEU B N 1
ATOM 2853 C CA . LEU B 1 130 ? -28.192 62.877 -22.091 1.00 6.93 128 LEU B CA 1
ATOM 2854 C C . LEU B 1 130 ? -29.709 62.895 -21.926 1.00 7.16 128 LEU B C 1
ATOM 2855 O O . LEU B 1 130 ? -30.206 62.762 -20.797 1.00 7.78 128 LEU B O 1
ATOM 2860 N N . THR B 1 131 ? -30.464 63.075 -23.018 1.00 7.24 129 THR B N 1
ATOM 2861 C CA . THR B 1 131 ? -31.915 63.070 -22.915 1.00 7.51 129 THR B CA 1
ATOM 2862 C C . THR B 1 131 ? -32.424 61.760 -22.300 1.00 8.60 129 THR B C 1
ATOM 2863 O O . THR B 1 131 ? -33.323 61.768 -21.464 1.00 8.79 129 THR B O 1
ATOM 2867 N N . GLY B 1 132 ? -31.818 60.634 -22.664 1.00 8.27 130 GLY B N 1
ATOM 2868 C CA . GLY B 1 132 ? -32.275 59.353 -22.148 1.00 8.13 130 GLY B CA 1
ATOM 2869 C C . GLY B 1 132 ? -32.077 59.223 -20.647 1.00 9.01 130 GLY B C 1
ATOM 2870 O O . GLY B 1 132 ? -32.869 58.594 -19.945 1.00 9.47 130 GLY B O 1
ATOM 2871 N N . VAL B 1 133 ? -30.996 59.838 -20.144 1.00 7.97 131 VAL B N 1
ATOM 2872 C CA . VAL B 1 133 ? -30.711 59.852 -18.690 1.00 7.35 131 VAL B CA 1
ATOM 2873 C C . VAL B 1 133 ? -31.723 60.756 -17.969 1.00 8.16 131 VAL B C 1
ATOM 2874 O O . VAL B 1 133 ? -32.292 60.371 -16.951 1.00 8.09 131 VAL B O 1
ATOM 2878 N N . TYR B 1 134 ? -32.008 61.935 -18.551 1.00 7.91 132 TYR B N 1
ATOM 2879 C CA . TYR B 1 134 ? -33.058 62.807 -18.014 1.00 8.15 132 TYR B CA 1
ATOM 2880 C C . TYR B 1 134 ? -34.387 62.059 -17.933 1.00 7.81 132 TYR B C 1
ATOM 2881 O O . TYR B 1 134 ? -35.042 62.076 -16.884 1.00 8.96 132 TYR B O 1
ATOM 2890 N N . HIS B 1 135 ? -34.778 61.364 -19.015 1.00 8.36 133 HIS B N 1
ATOM 2891 C CA . HIS B 1 135 ? -36.046 60.617 -18.986 1.00 8.85 133 HIS B CA 1
ATOM 2892 C C . HIS B 1 135 ? -36.040 59.543 -17.885 1.00 9.23 133 HIS B C 1
ATOM 2893 O O . HIS B 1 135 ? -37.064 59.323 -17.212 1.00 9.61 133 HIS B O 1
ATOM 2900 N N . THR B 1 136 ? -34.920 58.864 -17.703 1.00 8.57 134 THR B N 1
ATOM 2901 C CA . THR B 1 136 ? -34.813 57.803 -16.687 1.00 9.22 134 THR B CA 1
ATOM 2902 C C . THR B 1 136 ? -35.044 58.363 -15.280 1.00 9.57 134 THR B C 1
ATOM 2903 O O . THR B 1 136 ? -35.781 57.781 -14.476 1.00 10.25 134 THR B O 1
ATOM 2907 N N . ILE B 1 137 ? -34.439 59.520 -15.012 1.00 9.21 135 ILE B N 1
ATOM 2908 C CA . ILE B 1 137 ? -34.677 60.217 -13.752 1.00 9.02 135 ILE B CA 1
ATOM 2909 C C . ILE B 1 137 ? -36.145 60.633 -13.629 1.00 10.03 135 ILE B C 1
ATOM 2910 O O . ILE B 1 137 ? -36.809 60.406 -12.599 1.00 11.16 135 ILE B O 1
ATOM 2915 N N . LYS B 1 138 ? -36.637 61.301 -14.666 1.00 9.39 136 LYS B N 1
ATOM 2916 C CA . LYS B 1 138 ? -37.954 61.924 -14.594 1.00 10.23 136 LYS B CA 1
ATOM 2917 C C . LYS B 1 138 ? -39.062 60.907 -14.326 1.00 10.90 136 LYS B C 1
ATOM 2918 O O . LYS B 1 138 ? -40.021 61.204 -13.574 1.00 12.14 136 LYS B O 1
ATOM 2924 N N . VAL B 1 139 ? -38.972 59.745 -14.956 1.00 10.71 137 VAL B N 1
ATOM 2925 C CA . VAL B 1 139 ? -40.063 58.758 -14.821 1.00 11.72 137 VAL B CA 1
ATOM 2926 C C . VAL B 1 139 ? -40.013 58.073 -13.456 1.00 11.05 137 VAL B C 1
ATOM 2927 O O . VAL B 1 139 ? -41.041 57.565 -13.034 1.00 12.95 137 VAL B O 1
ATOM 2931 N N . ALA B 1 140 ? -38.870 58.092 -12.772 1.00 10.76 138 ALA B N 1
ATOM 2932 C CA . ALA B 1 140 ? -38.694 57.441 -11.450 1.00 11.30 138 ALA B CA 1
ATOM 2933 C C . ALA B 1 140 ? -39.123 58.327 -10.267 1.00 10.97 138 ALA B C 1
ATOM 2934 O O . ALA B 1 140 ? -39.543 57.823 -9.228 1.00 11.62 138 ALA B O 1
ATOM 2936 N N . ILE B 1 141 ? -38.951 59.649 -10.388 1.00 10.46 139 ILE B N 1
ATOM 2937 C CA . ILE B 1 141 ? -39.140 60.568 -9.272 1.00 11.65 139 ILE B CA 1
ATOM 2938 C C . ILE B 1 141 ? -40.520 60.481 -8.608 1.00 12.42 139 ILE B C 1
ATOM 2939 O O . ILE B 1 141 ? -40.574 60.449 -7.397 1.00 12.57 139 ILE B O 1
ATOM 2944 N N . PRO B 1 142 ? -41.605 60.376 -9.390 1.00 12.54 140 PRO B N 1
ATOM 2945 C CA . PRO B 1 142 ? -42.913 60.387 -8.712 1.00 13.87 140 PRO B CA 1
ATOM 2946 C C . PRO B 1 142 ? -43.066 59.248 -7.709 1.00 13.78 140 PRO B C 1
ATOM 2947 O O . PRO B 1 142 ? -43.578 59.483 -6.603 1.00 15.36 140 PRO B O 1
ATOM 2951 N N . THR B 1 143 ? -42.637 58.048 -8.077 1.00 13.87 141 THR B N 1
ATOM 2952 C CA . THR B 1 143 ? -42.714 56.940 -7.131 1.00 13.43 141 THR B CA 1
ATOM 2953 C C . THR B 1 143 ? -41.841 57.141 -5.904 1.00 13.92 141 THR B C 1
ATOM 2954 O O . THR B 1 143 ? -42.258 56.919 -4.783 1.00 14.19 141 THR B O 1
ATOM 2958 N N . LEU B 1 144 ? -40.607 57.583 -6.117 1.00 14.08 142 LEU B N 1
ATOM 2959 C CA . LEU B 1 144 ? -39.695 57.762 -5.016 1.00 14.41 142 LEU B CA 1
ATOM 2960 C C . LEU B 1 144 ? -40.218 58.813 -4.068 1.00 15.21 142 LEU B C 1
ATOM 2961 O O . LEU B 1 144 ? -40.120 58.653 -2.849 1.00 15.54 142 LEU B O 1
ATOM 2966 N N . VAL B 1 145 ? -40.753 59.900 -4.608 1.00 14.57 143 VAL B N 1
ATOM 2967 C CA . VAL B 1 145 ? -41.256 60.973 -3.747 1.00 16.01 143 VAL B CA 1
ATOM 2968 C C . VAL B 1 145 ? -42.523 60.560 -2.993 1.00 17.22 143 VAL B C 1
ATOM 2969 O O . VAL B 1 145 ? -42.647 60.846 -1.804 1.00 18.46 143 VAL B O 1
ATOM 2973 N N . LYS B 1 146 ? -43.452 59.868 -3.647 1.00 16.52 144 LYS B N 1
ATOM 2974 C CA . LYS B 1 146 ? -44.715 59.489 -2.991 1.00 18.88 144 LYS B CA 1
ATOM 2975 C C . LYS B 1 146 ? -44.473 58.465 -1.876 1.00 18.33 144 LYS B C 1
ATOM 2976 O O . LYS B 1 146 ? -45.132 58.504 -0.833 1.00 19.55 144 LYS B O 1
ATOM 2982 N N . GLN B 1 147 ? -43.511 57.567 -2.068 1.00 17.31 145 GLN B N 1
ATOM 2983 C CA . GLN B 1 147 ? -43.169 56.590 -1.028 1.00 17.54 145 GLN B CA 1
ATOM 2984 C C . GLN B 1 147 ? -42.643 57.238 0.238 1.00 18.75 145 GLN B C 1
ATOM 2985 O O . GLN B 1 147 ? -42.920 56.769 1.359 1.00 19.32 145 GLN B O 1
ATOM 2991 N N . GLY B 1 148 ? -41.827 58.277 0.090 1.00 18.15 146 GLY B N 1
ATOM 2992 C CA . GLY B 1 148 ? -41.280 58.964 1.249 1.00 18.86 146 GLY B CA 1
ATOM 2993 C C . GLY B 1 148 ? -40.253 58.192 2.058 1.00 18.93 146 GLY B C 1
ATOM 2994 O O . GLY B 1 148 ? -40.062 58.499 3.237 1.00 21.46 146 GLY B O 1
ATOM 2995 N N . THR B 1 149 ? -39.576 57.200 1.455 1.00 17.65 147 THR B N 1
ATOM 2996 C CA . THR B 1 149 ? -38.577 56.425 2.173 1.00 18.10 147 THR B CA 1
ATOM 2997 C C . THR B 1 149 ? -37.159 56.607 1.626 1.00 15.97 147 THR B C 1
ATOM 2998 O O . THR B 1 149 ? -36.275 55.810 1.927 1.00 16.45 147 THR B O 1
ATOM 3002 N N . GLY B 1 150 ? -36.962 57.657 0.850 1.00 14.15 148 GLY B N 1
ATOM 3003 C CA . GLY B 1 150 ? -35.668 57.928 0.244 1.00 13.07 148 GLY B CA 1
ATOM 3004 C C . GLY B 1 150 ? -35.359 56.963 -0.885 1.00 12.39 148 GLY B C 1
ATOM 3005 O O . GLY B 1 150 ? -36.222 56.231 -1.365 1.00 14.35 148 GLY B O 1
ATOM 3006 N N . GLY B 1 151 ? -34.095 56.926 -1.275 1.00 12.07 149 GLY B N 1
ATOM 3007 C CA . GLY B 1 151 ? -33.650 56.046 -2.353 1.00 11.25 149 GLY B CA 1
ATOM 3008 C C . GLY B 1 151 ? -32.353 56.548 -2.955 1.00 10.19 149 GLY B C 1
ATOM 3009 O O . GLY B 1 151 ? -31.711 57.440 -2.396 1.00 9.85 149 GLY B O 1
ATOM 3010 N N . SER B 1 152 ? -31.978 55.941 -4.072 1.00 10.16 150 SER B N 1
ATOM 3011 C CA . SER B 1 152 ? -30.712 56.203 -4.737 1.00 10.78 150 SER B CA 1
ATOM 3012 C C . SER B 1 152 ? -30.908 56.280 -6.226 1.00 10.97 150 SER B C 1
ATOM 3013 O O . SER B 1 152 ? -31.533 55.404 -6.843 1.00 12.19 150 SER B O 1
ATOM 3016 N N . ILE B 1 153 ? -30.340 57.317 -6.815 1.00 9.83 151 ILE B N 1
ATOM 3017 C CA . ILE B 1 153 ? -30.275 57.475 -8.277 1.00 8.88 151 ILE B CA 1
ATOM 3018 C C . ILE B 1 153 ? -28.794 57.549 -8.648 1.00 8.37 151 ILE B C 1
ATOM 3019 O O . ILE B 1 153 ? -28.085 58.412 -8.158 1.00 9.27 151 ILE B O 1
ATOM 3024 N N . VAL B 1 154 ? -28.360 56.654 -9.513 1.00 7.82 152 VAL B N 1
ATOM 3025 C CA . VAL B 1 154 ? -26.976 56.512 -9.936 1.00 8.16 152 VAL B CA 1
ATOM 3026 C C . VAL B 1 154 ? -26.925 56.770 -11.444 1.00 7.89 152 VAL B C 1
ATOM 3027 O O . VAL B 1 154 ? -27.574 56.030 -12.207 1.00 9.13 152 VAL B O 1
ATOM 3031 N N . LEU B 1 155 ? -26.172 57.785 -11.866 1.00 7.72 153 LEU B N 1
ATOM 3032 C CA . LEU B 1 155 ? -26.046 58.123 -13.281 1.00 7.09 153 LEU B CA 1
ATOM 3033 C C . LEU B 1 155 ? -24.683 57.668 -13.778 1.00 7.22 153 LEU B C 1
ATOM 3034 O O . LEU B 1 155 ? -23.660 57.927 -13.131 1.00 8.42 153 LEU B O 1
ATOM 3039 N N . ILE B 1 156 ? -24.660 56.935 -14.893 1.00 7.34 154 ILE B N 1
ATOM 3040 C CA . ILE B 1 156 ? -23.403 56.455 -15.460 1.00 7.58 154 ILE B CA 1
ATOM 3041 C C . ILE B 1 156 ? -22.878 57.455 -16.450 1.00 7.64 154 ILE B C 1
ATOM 3042 O O . ILE B 1 156 ? -23.422 57.629 -17.531 1.00 7.81 154 ILE B O 1
ATOM 3047 N N . SER B 1 157 ? -21.797 58.113 -16.070 1.00 7.37 155 SER B N 1
ATOM 3048 C CA . SER B 1 157 ? -21.106 59.093 -16.917 1.00 7.51 155 SER B CA 1
ATOM 3049 C C . SER B 1 157 ? -19.878 58.343 -17.489 1.00 8.59 155 SER B C 1
ATOM 3050 O O . SER B 1 157 ? -20.020 57.230 -17.991 1.00 9.85 155 SER B O 1
ATOM 3053 N N . SER B 1 158 ? -18.693 58.928 -17.432 1.00 6.75 156 SER B N 1
ATOM 3054 C CA . SER B 1 158 ? -17.485 58.426 -18.088 1.00 7.25 156 SER B CA 1
ATOM 3055 C C . SER B 1 158 ? -16.336 59.339 -17.692 1.00 7.06 156 SER B C 1
ATOM 3056 O O . SER B 1 158 ? -16.548 60.496 -17.265 1.00 7.31 156 SER B O 1
ATOM 3059 N N . SER B 1 159 ? -15.096 58.920 -17.900 1.00 7.48 157 SER B N 1
ATOM 3060 C CA . SER B 1 159 ? -13.974 59.894 -17.850 1.00 8.02 157 SER B CA 1
ATOM 3061 C C . SER B 1 159 ? -14.256 61.125 -18.723 1.00 7.74 157 SER B C 1
ATOM 3062 O O . SER B 1 159 ? -13.887 62.247 -18.356 1.00 8.52 157 SER B O 1
ATOM 3065 N N . ALA B 1 160 ? -14.908 60.889 -19.857 1.00 7.84 158 ALA B N 1
ATOM 3066 C CA . ALA B 1 160 ? -15.289 61.955 -20.792 1.00 8.36 158 ALA B CA 1
ATOM 3067 C C . ALA B 1 160 ? -16.355 62.899 -20.292 1.00 8.29 158 ALA B C 1
ATOM 3068 O O . ALA B 1 160 ? -16.662 63.887 -20.973 1.00 8.08 158 ALA B O 1
ATOM 3070 N N . GLY B 1 161 ? -16.919 62.643 -19.119 1.00 6.95 159 GLY B N 1
ATOM 3071 C CA . GLY B 1 161 ? -17.772 63.591 -18.449 1.00 7.00 159 GLY B CA 1
ATOM 3072 C C . GLY B 1 161 ? -17.067 64.621 -17.607 1.00 7.63 159 GLY B C 1
ATOM 3073 O O . GLY B 1 161 ? -17.677 65.566 -17.119 1.00 8.09 159 GLY B O 1
ATOM 3074 N N . LEU B 1 162 ? -15.752 64.421 -17.381 1.00 7.00 160 LEU B N 1
ATOM 3075 C CA . LEU B 1 162 ? -14.929 65.310 -16.565 1.00 8.32 160 LEU B CA 1
ATOM 3076 C C . LEU B 1 162 ? -13.643 65.767 -17.230 1.00 8.01 160 LEU B C 1
ATOM 3077 O O . LEU B 1 162 ? -12.935 66.621 -16.695 1.00 11.64 160 LEU B O 1
ATOM 3082 N N . ALA B 1 163 ? -13.352 65.225 -18.413 1.00 7.03 161 ALA B N 1
ATOM 3083 C CA . ALA B 1 163 ? -12.160 65.529 -19.150 1.00 8.12 161 ALA B CA 1
ATOM 3084 C C . ALA B 1 163 ? -12.448 65.568 -20.639 1.00 7.60 161 ALA B C 1
ATOM 3085 O O . ALA B 1 163 ? -13.392 64.896 -21.121 1.00 8.60 161 ALA B O 1
ATOM 3087 N N . GLY B 1 164 ? -11.645 66.357 -21.368 1.00 8.87 162 GLY B N 1
ATOM 3088 C CA . GLY B 1 164 ? -11.809 66.514 -22.832 1.00 9.11 162 GLY B CA 1
ATOM 3089 C C . GLY B 1 164 ? -11.087 65.446 -23.611 1.00 10.17 162 GLY B C 1
ATOM 3090 O O . GLY B 1 164 ? -10.080 65.710 -24.277 1.00 11.09 162 GLY B O 1
ATOM 3091 N N . VAL B 1 165 ? -11.599 64.226 -23.480 1.00 11.34 163 VAL B N 1
ATOM 3092 C CA A VAL B 1 165 ? -11.013 63.079 -24.136 0.60 13.22 163 VAL B CA 1
ATOM 3093 C CA B VAL B 1 165 ? -11.035 63.030 -24.101 0.40 12.95 163 VAL B CA 1
ATOM 3094 C C . VAL B 1 165 ? -11.959 62.595 -25.218 1.00 13.52 163 VAL B C 1
ATOM 3095 O O . VAL B 1 165 ? -13.105 62.193 -24.952 1.00 14.88 163 VAL B O 1
ATOM 3102 N N . GLY B 1 166 ? -11.478 62.655 -26.445 1.00 14.58 164 GLY B N 1
ATOM 3103 C CA . GLY B 1 166 ? -12.309 62.296 -27.608 1.00 15.76 164 GLY B CA 1
ATOM 3104 C C . GLY B 1 166 ? -11.567 62.639 -28.866 1.00 15.39 164 GLY B C 1
ATOM 3105 O O . GLY B 1 166 ? -10.480 63.249 -28.826 1.00 17.30 164 GLY B O 1
ATOM 3106 N N . SER B 1 167 ? -12.143 62.248 -29.986 1.00 14.25 165 SER B N 1
ATOM 3107 C CA . SER B 1 167 ? -11.680 62.629 -31.301 1.00 13.09 165 SER B CA 1
ATOM 3108 C C . SER B 1 167 ? -12.612 63.699 -31.859 1.00 11.72 165 SER B C 1
ATOM 3109 O O . SER B 1 167 ? -13.624 64.067 -31.224 1.00 12.86 165 SER B O 1
ATOM 3112 N N . ALA B 1 168 ? -12.332 64.160 -33.073 1.00 12.13 166 ALA B N 1
ATOM 3113 C CA . ALA B 1 168 ? -13.132 65.182 -33.720 1.00 11.92 166 ALA B CA 1
ATOM 3114 C C . ALA B 1 168 ? -14.450 64.656 -34.328 1.00 10.72 166 ALA B C 1
ATOM 3115 O O . ALA B 1 168 ? -15.276 65.431 -34.805 1.00 11.29 166 ALA B O 1
ATOM 3117 N N . ASP B 1 169 ? -14.665 63.353 -34.323 1.00 10.64 167 ASP B N 1
ATOM 3118 C CA . ASP B 1 169 ? -15.924 62.816 -34.825 1.00 9.67 167 ASP B CA 1
ATOM 3119 C C . ASP B 1 169 ? -17.094 63.446 -34.075 1.00 10.21 167 ASP B C 1
ATOM 3120 O O . ASP B 1 169 ? -17.038 63.511 -32.841 1.00 9.62 167 ASP B O 1
ATOM 3125 N N . PRO B 1 170 ? -18.173 63.843 -34.758 1.00 9.65 168 PRO B N 1
ATOM 3126 C CA . PRO B 1 170 ? -19.310 64.437 -34.008 1.00 10.41 168 PRO B CA 1
ATOM 3127 C C . PRO B 1 170 ? -19.898 63.513 -32.921 1.00 10.24 168 PRO B C 1
ATOM 3128 O O . PRO B 1 170 ? -20.402 63.997 -31.893 1.00 9.32 168 PRO B O 1
ATOM 3132 N N . GLY B 1 171 ? -19.872 62.192 -33.125 1.00 8.93 169 GLY B N 1
ATOM 3133 C CA . GLY B 1 171 ? -20.294 61.236 -32.121 1.00 9.76 169 GLY B CA 1
ATOM 3134 C C . GLY B 1 171 ? -19.401 61.204 -30.881 1.00 10.10 169 GLY B C 1
ATOM 3135 O O . GLY B 1 171 ? -19.871 60.916 -29.773 1.00 9.75 169 GLY B O 1
ATOM 3136 N N . SER B 1 172 ? -18.114 61.481 -31.080 1.00 9.04 170 SER B N 1
ATOM 3137 C CA . SER B 1 172 ? -17.151 61.521 -29.991 1.00 9.05 170 SER B CA 1
ATOM 3138 C C . SER B 1 172 ? -17.241 62.844 -29.187 1.00 9.05 170 SER B C 1
ATOM 3139 O O . SER B 1 172 ? -17.337 62.813 -27.944 1.00 8.92 170 SER B O 1
ATOM 3142 N N . VAL B 1 173 ? -17.230 63.988 -29.864 1.00 8.23 171 VAL B N 1
ATOM 3143 C CA A VAL B 1 173 ? -17.469 65.290 -29.248 0.50 8.74 171 VAL B CA 1
ATOM 3144 C CA B VAL B 1 173 ? -17.421 65.254 -29.124 0.50 7.91 171 VAL B CA 1
ATOM 3145 C C . VAL B 1 173 ? -18.806 65.249 -28.482 1.00 7.75 171 VAL B C 1
ATOM 3146 O O . VAL B 1 173 ? -18.962 65.774 -27.385 1.00 8.05 171 VAL B O 1
ATOM 3153 N N . GLY B 1 174 ? -19.806 64.655 -29.125 1.00 8.73 172 GLY B N 1
ATOM 3154 C CA . GLY B 1 174 ? -21.109 64.533 -28.495 1.00 7.19 172 GLY B CA 1
ATOM 3155 C C . GLY B 1 174 ? -21.116 63.624 -27.277 1.00 6.92 172 GLY B C 1
ATOM 3156 O O . GLY B 1 174 ? -21.882 63.862 -26.327 1.00 7.97 172 GLY B O 1
ATOM 3157 N N . TYR B 1 175 ? -20.297 62.600 -27.262 1.00 7.61 173 TYR B N 1
ATOM 3158 C CA . TYR B 1 175 ? -20.153 61.726 -26.095 1.00 7.68 173 TYR B CA 1
ATOM 3159 C C . TYR B 1 175 ? -19.566 62.543 -24.932 1.00 7.99 173 TYR B C 1
ATOM 3160 O O . TYR B 1 175 ? -20.074 62.458 -23.811 1.00 7.19 173 TYR B O 1
ATOM 3169 N N . VAL B 1 176 ? -18.520 63.345 -25.198 1.00 7.09 174 VAL B N 1
ATOM 3170 C CA . VAL B 1 176 ? -17.972 64.229 -24.185 1.00 7.64 174 VAL B CA 1
ATOM 3171 C C . VAL B 1 176 ? -19.063 65.171 -23.679 1.00 6.16 174 VAL B C 1
ATOM 3172 O O . VAL B 1 176 ? -19.225 65.370 -22.452 1.00 6.14 174 VAL B O 1
ATOM 3176 N N . ALA B 1 177 ? -19.789 65.835 -24.598 1.00 5.65 175 ALA B N 1
ATOM 3177 C CA . ALA B 1 177 ? -20.807 66.825 -24.204 1.00 6.34 175 ALA B CA 1
ATOM 3178 C C . ALA B 1 177 ? -21.914 66.137 -23.401 1.00 6.33 175 ALA B C 1
ATOM 3179 O O . ALA B 1 177 ? -22.315 66.658 -22.352 1.00 6.77 175 ALA B O 1
ATOM 3181 N N . ALA B 1 178 ? -22.391 64.967 -23.854 1.00 6.48 176 ALA B N 1
ATOM 3182 C CA . ALA B 1 178 ? -23.477 64.282 -23.154 1.00 5.97 176 ALA B CA 1
ATOM 3183 C C . ALA B 1 178 ? -23.020 63.836 -21.759 1.00 6.19 176 ALA B C 1
ATOM 3184 O O . ALA B 1 178 ? -23.762 64.008 -20.792 1.00 6.86 176 ALA B O 1
ATOM 3186 N N . LYS B 1 179 ? -21.839 63.251 -21.663 1.00 6.41 177 LYS B N 1
ATOM 3187 C CA . LYS B 1 179 ? -21.362 62.723 -20.382 1.00 5.95 177 LYS B CA 1
ATOM 3188 C C . LYS B 1 179 ? -21.057 63.866 -19.367 1.00 5.49 177 LYS B C 1
ATOM 3189 O O . LYS B 1 179 ? -21.255 63.694 -18.149 1.00 6.73 177 LYS B O 1
ATOM 3195 N N . HIS B 1 180 ? -20.634 65.036 -19.869 1.00 5.71 178 HIS B N 1
ATOM 3196 C CA . HIS B 1 180 ? -20.583 66.251 -19.050 1.00 5.23 178 HIS B CA 1
ATOM 3197 C C . HIS B 1 180 ? -21.978 66.667 -18.595 1.00 5.49 178 HIS B C 1
ATOM 3198 O O . HIS B 1 180 ? -22.181 67.071 -17.442 1.00 5.80 178 HIS B O 1
ATOM 3205 N N . GLY B 1 181 ? -22.914 66.681 -19.536 1.00 5.23 179 GLY B N 1
ATOM 3206 C CA . GLY B 1 181 ? -24.297 66.981 -19.172 1.00 6.18 179 GLY B CA 1
ATOM 3207 C C . GLY B 1 181 ? -24.870 66.078 -18.098 1.00 6.23 179 GLY B C 1
ATOM 3208 O O . GLY B 1 181 ? -25.675 66.554 -17.272 1.00 6.31 179 GLY B O 1
ATOM 3209 N N . VAL B 1 182 ? -24.496 64.800 -18.093 1.00 5.92 180 VAL B N 1
ATOM 3210 C CA . VAL B 1 182 ? -24.899 63.853 -17.046 1.00 6.16 180 VAL B CA 1
ATOM 3211 C C . VAL B 1 182 ? -24.435 64.310 -15.663 1.00 6.15 180 VAL B C 1
ATOM 3212 O O . VAL B 1 182 ? -25.169 64.210 -14.691 1.00 6.47 180 VAL B O 1
ATOM 3216 N N . VAL B 1 183 ? -23.212 64.858 -15.575 1.00 5.65 181 VAL B N 1
ATOM 3217 C CA . VAL B 1 183 ? -22.747 65.443 -14.324 1.00 6.09 181 VAL B CA 1
ATOM 3218 C C . VAL B 1 183 ? -23.669 66.568 -13.909 1.00 5.76 181 VAL B C 1
ATOM 3219 O O . VAL B 1 183 ? -24.011 66.723 -12.743 1.00 6.68 181 VAL B O 1
ATOM 3223 N N . GLY B 1 184 ? -24.049 67.432 -14.854 1.00 5.76 182 GLY B N 1
ATOM 3224 C CA . GLY B 1 184 ? -24.984 68.484 -14.500 1.00 5.95 182 GLY B CA 1
ATOM 3225 C C . GLY B 1 184 ? -26.309 67.987 -13.989 1.00 5.36 182 GLY B C 1
ATOM 3226 O O . GLY B 1 184 ? -26.824 68.496 -12.977 1.00 6.14 182 GLY B O 1
ATOM 3227 N N . LEU B 1 185 ? -26.873 66.975 -14.622 1.00 5.72 183 LEU B N 1
ATOM 3228 C CA . LEU B 1 185 ? -28.108 66.345 -14.107 1.00 5.36 183 LEU B CA 1
ATOM 3229 C C . LEU B 1 185 ? -27.912 65.843 -12.676 1.00 6.37 183 LEU B C 1
ATOM 3230 O O . LEU B 1 185 ? -28.758 66.015 -11.808 1.00 7.42 183 LEU B O 1
ATOM 3235 N N . MET B 1 186 ? -26.778 65.204 -12.440 1.00 6.33 184 MET B N 1
ATOM 3236 C CA . MET B 1 186 ? -26.499 64.686 -11.104 1.00 6.23 184 MET B CA 1
ATOM 3237 C C . MET B 1 186 ? -26.489 65.819 -10.076 1.00 6.57 184 MET B C 1
ATOM 3238 O O . MET B 1 186 ? -27.097 65.707 -8.996 1.00 6.98 184 MET B O 1
ATOM 3243 N N . ARG B 1 187 ? -25.815 66.920 -10.417 1.00 6.09 185 ARG B N 1
ATOM 3244 C CA . ARG B 1 187 ? -25.613 67.972 -9.436 1.00 6.27 185 ARG B CA 1
ATOM 3245 C C . ARG B 1 187 ? -26.943 68.649 -9.103 1.00 6.77 185 ARG B C 1
ATOM 3246 O O . ARG B 1 187 ? -27.242 68.959 -7.916 1.00 7.12 185 ARG B O 1
ATOM 3254 N N . VAL B 1 188 ? -27.732 68.970 -10.126 1.00 5.89 186 VAL B N 1
ATOM 3255 C CA . VAL B 1 188 ? -29.012 69.639 -9.856 1.00 6.39 186 VAL B CA 1
ATOM 3256 C C . VAL B 1 188 ? -30.020 68.712 -9.198 1.00 6.56 186 VAL B C 1
ATOM 3257 O O . VAL B 1 188 ? -30.686 69.120 -8.236 1.00 7.34 186 VAL B O 1
ATOM 3261 N N . TYR B 1 189 ? -30.109 67.451 -9.629 1.00 6.46 187 TYR B N 1
ATOM 3262 C CA . TYR B 1 189 ? -31.022 66.517 -8.974 1.00 6.84 187 TYR B CA 1
ATOM 3263 C C . TYR B 1 189 ? -30.593 66.163 -7.543 1.00 7.35 187 TYR B C 1
ATOM 3264 O O . TYR B 1 189 ? -31.449 66.004 -6.686 1.00 8.75 187 TYR B O 1
ATOM 3273 N N . ALA B 1 190 ? -29.302 66.077 -7.264 1.00 7.85 188 ALA B N 1
ATOM 3274 C CA . ALA B 1 190 ? -28.874 65.869 -5.898 1.00 7.46 188 ALA B CA 1
ATOM 3275 C C . ALA B 1 190 ? -29.395 66.990 -5.008 1.00 8.08 188 ALA B C 1
ATOM 3276 O O . ALA B 1 190 ? -29.851 66.741 -3.876 1.00 8.69 188 ALA B O 1
ATOM 3278 N N . ASN B 1 191 ? -29.363 68.225 -5.511 1.00 8.04 189 ASN B N 1
ATOM 3279 C CA . ASN B 1 191 ? -29.905 69.363 -4.722 1.00 8.73 189 ASN B CA 1
ATOM 3280 C C . ASN B 1 191 ? -31.432 69.359 -4.641 1.00 9.53 189 ASN B C 1
ATOM 3281 O O . ASN B 1 191 ? -31.993 69.604 -3.577 1.00 11.70 189 ASN B O 1
ATOM 3286 N N . LEU B 1 192 ? -32.097 69.061 -5.764 1.00 9.16 190 LEU B N 1
ATOM 3287 C CA . LEU B 1 192 ? -33.567 69.022 -5.791 1.00 9.75 190 LEU B CA 1
ATOM 3288 C C . LEU B 1 192 ? -34.187 67.951 -4.915 1.00 11.04 190 LEU B C 1
ATOM 3289 O O . LEU B 1 192 ? -35.302 68.134 -4.378 1.00 11.58 190 LEU B O 1
ATOM 3294 N N . LEU B 1 193 ? -33.495 66.822 -4.763 1.00 9.37 191 LEU B N 1
ATOM 3295 C CA . LEU B 1 193 ? -34.044 65.618 -4.124 1.00 9.42 191 LEU B CA 1
ATOM 3296 C C . LEU B 1 193 ? -33.474 65.365 -2.730 1.00 10.54 191 LEU B C 1
ATOM 3297 O O . LEU B 1 193 ? -33.907 64.437 -2.056 1.00 10.49 191 LEU B O 1
ATOM 3302 N N . ALA B 1 194 ? -32.488 66.169 -2.299 1.00 11.75 192 ALA B N 1
ATOM 3303 C CA . ALA B 1 194 ? -31.845 65.946 -0.983 1.00 11.38 192 ALA B CA 1
ATOM 3304 C C . ALA B 1 194 ? -32.847 65.954 0.170 1.00 12.79 192 ALA B C 1
ATOM 3305 O O . ALA B 1 194 ? -32.728 65.140 1.093 1.00 12.44 192 ALA B O 1
ATOM 3307 N N . GLY B 1 195 ? -33.831 66.841 0.099 1.00 12.29 193 GLY B N 1
ATOM 3308 C CA . GLY B 1 195 ? -34.852 66.948 1.126 1.00 14.50 193 GLY B CA 1
ATOM 3309 C C . GLY B 1 195 ? -35.683 65.700 1.282 1.00 15.00 193 GLY B C 1
ATOM 3310 O O . GLY B 1 195 ? -36.272 65.491 2.351 1.00 17.92 193 GLY B O 1
ATOM 3311 N N . GLN B 1 196 ? -35.797 64.914 0.210 1.00 14.82 194 GLN B N 1
ATOM 3312 C CA . GLN B 1 196 ? -36.521 63.640 0.207 1.00 16.12 194 GLN B CA 1
ATOM 3313 C C . GLN B 1 196 ? -35.618 62.460 0.569 1.00 15.04 194 GLN B C 1
ATOM 3314 O O . GLN B 1 196 ? -36.052 61.320 0.438 1.00 15.23 194 GLN B O 1
ATOM 3320 N N . MET B 1 197 ? -34.368 62.726 0.978 1.00 13.74 195 MET B N 1
ATOM 3321 C CA . MET B 1 197 ? -33.394 61.683 1.303 1.00 13.96 195 MET B CA 1
ATOM 3322 C C . MET B 1 197 ? -33.127 60.751 0.087 1.00 12.35 195 MET B C 1
ATOM 3323 O O . MET B 1 197 ? -32.869 59.561 0.241 1.00 11.97 195 MET B O 1
ATOM 3328 N N . ILE B 1 198 ? -33.209 61.309 -1.118 1.00 10.52 196 ILE B N 1
ATOM 3329 C CA . ILE B 1 198 ? -32.857 60.586 -2.329 1.00 9.58 196 ILE B CA 1
ATOM 3330 C C . ILE B 1 198 ? -31.444 61.028 -2.728 1.00 9.84 196 ILE B C 1
ATOM 3331 O O . ILE B 1 198 ? -31.223 62.199 -3.022 1.00 10.53 196 ILE B O 1
ATOM 3336 N N . ARG B 1 199 ? -30.504 60.101 -2.671 1.00 9.11 197 ARG B N 1
ATOM 3337 C CA . ARG B 1 199 ? -29.115 60.379 -3.035 1.00 8.02 197 ARG B CA 1
ATOM 3338 C C . ARG B 1 199 ? -28.975 60.312 -4.559 1.00 7.62 197 ARG B C 1
ATOM 3339 O O . ARG B 1 199 ? -29.611 59.479 -5.196 1.00 8.63 197 ARG B O 1
ATOM 3347 N N . VAL B 1 200 ? -28.176 61.206 -5.120 1.00 7.47 198 VAL B N 1
ATOM 3348 C CA . VAL B 1 200 ? -27.920 61.240 -6.570 1.00 6.37 198 VAL B CA 1
ATOM 3349 C C . VAL B 1 200 ? -26.405 61.419 -6.750 1.00 6.63 198 VAL B C 1
ATOM 3350 O O . VAL B 1 200 ? -25.834 62.406 -6.266 1.00 7.36 198 VAL B O 1
ATOM 3354 N N . ASN B 1 201 ? -25.789 60.519 -7.513 1.00 6.33 199 ASN B N 1
ATOM 3355 C CA . ASN B 1 201 ? -24.344 60.528 -7.740 1.00 6.18 199 ASN B CA 1
ATOM 3356 C C . ASN B 1 201 ? -24.074 60.079 -9.175 1.00 6.55 199 ASN B C 1
ATOM 3357 O O . ASN B 1 201 ? -24.922 59.416 -9.789 1.00 7.54 199 ASN B O 1
ATOM 3362 N N . SER B 1 202 ? -22.868 60.371 -9.667 1.00 5.97 200 SER B N 1
ATOM 3363 C CA . SER B 1 202 ? -22.468 59.864 -10.971 1.00 7.00 200 SER B CA 1
ATOM 3364 C C . SER B 1 202 ? -21.226 59.012 -10.852 1.00 7.58 200 SER B C 1
ATOM 3365 O O . SER B 1 202 ? -20.346 59.228 -9.994 1.00 8.40 200 SER B O 1
ATOM 3368 N N . ILE B 1 203 ? -21.134 58.013 -11.736 1.00 7.56 201 ILE B N 1
ATOM 3369 C CA . ILE B 1 203 ? -19.988 57.101 -11.781 1.00 8.79 201 ILE B CA 1
ATOM 3370 C C . ILE B 1 203 ? -19.228 57.344 -13.061 1.00 7.74 201 ILE B C 1
ATOM 3371 O O . ILE B 1 203 ? -19.848 57.543 -14.135 1.00 8.14 201 ILE B O 1
ATOM 3376 N N . HIS B 1 204 ? -17.891 57.369 -12.979 1.00 7.60 202 HIS B N 1
ATOM 3377 C CA . HIS B 1 204 ? -17.042 57.733 -14.123 1.00 8.30 202 HIS B CA 1
ATOM 3378 C C . HIS B 1 204 ? -16.016 56.637 -14.420 1.00 8.12 202 HIS B C 1
ATOM 3379 O O . HIS B 1 204 ? -14.852 56.750 -14.005 1.00 7.46 202 HIS B O 1
ATOM 3386 N N . PRO B 1 205 ? -16.446 55.585 -15.137 1.00 8.29 203 PRO B N 1
ATOM 3387 C CA . PRO B 1 205 ? -15.476 54.589 -15.598 1.00 9.26 203 PRO B CA 1
ATOM 3388 C C . PRO B 1 205 ? -14.615 55.124 -16.699 1.00 8.63 203 PRO B C 1
ATOM 3389 O O . PRO B 1 205 ? -15.028 56.028 -17.444 1.00 9.68 203 PRO B O 1
ATOM 3393 N N A SER B 1 206 ? -13.431 54.532 -16.890 0.50 10.30 204 SER B N 1
ATOM 3394 N N B SER B 1 206 ? -13.362 54.706 -16.646 0.50 10.83 204 SER B N 1
ATOM 3395 C CA A SER B 1 206 ? -12.557 54.882 -18.028 0.50 9.89 204 SER B CA 1
ATOM 3396 C CA B SER B 1 206 ? -12.530 54.663 -17.806 0.50 11.01 204 SER B CA 1
ATOM 3397 C C A SER B 1 206 ? -12.707 53.948 -19.242 0.50 10.32 204 SER B C 1
ATOM 3398 C C B SER B 1 206 ? -12.993 53.373 -18.479 0.50 12.08 204 SER B C 1
ATOM 3399 O O A SER B 1 206 ? -13.246 54.377 -20.278 0.50 11.57 204 SER B O 1
ATOM 3400 O O B SER B 1 206 ? -14.098 52.890 -18.247 0.50 14.12 204 SER B O 1
ATOM 3405 N N . GLY B 1 207 ? -12.137 52.747 -19.200 1.00 12.41 205 GLY B N 1
ATOM 3406 C CA . GLY B 1 207 ? -12.569 51.704 -20.100 1.00 11.61 205 GLY B CA 1
ATOM 3407 C C . GLY B 1 207 ? -13.047 50.497 -19.333 1.00 11.45 205 GLY B C 1
ATOM 3408 O O . GLY B 1 207 ? -12.467 50.147 -18.296 1.00 13.10 205 GLY B O 1
ATOM 3409 N N . VAL B 1 208 ? -14.087 49.830 -19.857 1.00 10.95 206 VAL B N 1
ATOM 3410 C CA . VAL B 1 208 ? -14.688 48.679 -19.214 1.00 10.74 206 VAL B CA 1
ATOM 3411 C C . VAL B 1 208 ? -14.878 47.609 -20.303 1.00 10.65 206 VAL B C 1
ATOM 3412 O O . VAL B 1 208 ? -15.292 47.928 -21.407 1.00 11.93 206 VAL B O 1
ATOM 3416 N N . GLU B 1 209 ? -14.564 46.356 -19.973 1.00 12.59 207 GLU B N 1
ATOM 3417 C CA . GLU B 1 209 ? -14.631 45.256 -20.955 1.00 14.38 207 GLU B CA 1
ATOM 3418 C C . GLU B 1 209 ? -16.088 44.868 -21.221 1.00 13.71 207 GLU B C 1
ATOM 3419 O O . GLU B 1 209 ? -16.667 44.042 -20.522 1.00 14.99 207 GLU B O 1
ATOM 3425 N N . THR B 1 210 ? -16.661 45.510 -22.249 1.00 13.35 208 THR B N 1
ATOM 3426 C CA . THR B 1 210 ? -18.007 45.263 -22.702 1.00 13.30 208 THR B CA 1
ATOM 3427 C C . THR B 1 210 ? -18.061 45.369 -24.209 1.00 13.84 208 THR B C 1
ATOM 3428 O O . THR B 1 210 ? -17.120 45.864 -24.832 1.00 13.62 208 THR B O 1
ATOM 3432 N N . PRO B 1 211 ? -19.212 44.992 -24.805 1.00 14.71 209 PRO B N 1
ATOM 3433 C CA . PRO B 1 211 ? -19.315 45.085 -26.251 1.00 15.17 209 PRO B CA 1
ATOM 3434 C C . PRO B 1 211 ? -19.358 46.522 -26.816 1.00 15.05 209 PRO B C 1
ATOM 3435 O O . PRO B 1 211 ? -19.323 46.702 -28.029 1.00 16.39 209 PRO B O 1
ATOM 3439 N N . MET B 1 212 ? -19.377 47.547 -25.957 1.00 13.46 210 MET B N 1
ATOM 3440 C CA . MET B 1 212 ? -19.168 48.903 -26.451 1.00 13.41 210 MET B CA 1
ATOM 3441 C C . MET B 1 212 ? -17.775 49.139 -26.995 1.00 13.89 210 MET B C 1
ATOM 3442 O O . MET B 1 212 ? -17.599 49.948 -27.913 1.00 14.91 210 MET B O 1
ATOM 3447 N N . ILE B 1 213 ? -16.780 48.470 -26.421 1.00 14.95 211 ILE B N 1
ATOM 3448 C CA . ILE B 1 213 ? -15.401 48.630 -26.871 1.00 16.75 211 ILE B CA 1
ATOM 3449 C C . ILE B 1 213 ? -14.818 47.335 -27.427 1.00 18.23 211 ILE B C 1
ATOM 3450 O O . ILE B 1 213 ? -13.848 47.395 -28.166 1.00 19.91 211 ILE B O 1
ATOM 3455 N N . ASN B 1 214 ? -15.385 46.188 -27.072 1.00 18.37 212 ASN B N 1
ATOM 3456 C CA . ASN B 1 214 ? -14.913 44.901 -27.603 1.00 20.41 212 ASN B CA 1
ATOM 3457 C C . ASN B 1 214 ? -15.734 44.545 -28.828 1.00 20.41 212 ASN B C 1
ATOM 3458 O O . ASN B 1 214 ? -16.755 43.865 -28.737 1.00 22.09 212 ASN B O 1
ATOM 3463 N N . ASN B 1 215 ? -15.339 45.113 -29.959 1.00 20.92 213 ASN B N 1
ATOM 3464 C CA . ASN B 1 215 ? -16.054 44.902 -31.205 1.00 21.78 213 ASN B CA 1
ATOM 3465 C C . ASN B 1 215 ? -15.121 45.147 -32.394 1.00 22.82 213 ASN B C 1
ATOM 3466 O O . ASN B 1 215 ? -14.033 45.700 -32.216 1.00 22.49 213 ASN B O 1
ATOM 3471 N N . GLU B 1 216 ? -15.558 44.753 -33.593 1.00 25.03 214 GLU B N 1
ATOM 3472 C CA . GLU B 1 216 ? -14.692 44.799 -34.794 1.00 26.74 214 GLU B CA 1
ATOM 3473 C C . GLU B 1 216 ? -14.311 46.229 -35.171 1.00 27.15 214 GLU B C 1
ATOM 3474 O O . GLU B 1 216 ? -13.155 46.501 -35.493 1.00 28.17 214 GLU B O 1
ATOM 3476 N N . PHE B 1 217 ? -15.259 47.166 -35.069 1.00 26.04 215 PHE B N 1
ATOM 3477 C CA . PHE B 1 217 ? -14.971 48.569 -35.370 1.00 26.29 215 PHE B CA 1
ATOM 3478 C C . PHE B 1 217 ? -13.845 49.119 -34.497 1.00 27.29 215 PHE B C 1
ATOM 3479 O O . PHE B 1 217 ? -12.961 49.833 -34.967 1.00 27.33 215 PHE B O 1
ATOM 3487 N N . THR B 1 218 ? -13.884 48.816 -33.207 1.00 27.93 216 THR B N 1
ATOM 3488 C CA . THR B 1 218 ? -12.943 49.431 -32.278 1.00 28.79 216 THR B CA 1
ATOM 3489 C C . THR B 1 218 ? -11.541 48.873 -32.469 1.00 31.68 216 THR B C 1
ATOM 3490 O O . THR B 1 218 ? -10.570 49.620 -32.419 1.00 32.69 216 THR B O 1
ATOM 3494 N N . ARG B 1 219 ? -11.448 47.575 -32.704 1.00 34.36 217 ARG B N 1
ATOM 3495 C CA . ARG B 1 219 ? -10.173 46.955 -33.078 1.00 37.14 217 ARG B CA 1
ATOM 3496 C C . ARG B 1 219 ? -9.542 47.660 -34.285 1.00 38.90 217 ARG B C 1
ATOM 3497 O O . ARG B 1 219 ? -8.370 48.041 -34.239 1.00 39.65 217 ARG B O 1
ATOM 3505 N N . GLU B 1 220 ? -10.320 47.875 -35.341 1.00 40.68 218 GLU B N 1
ATOM 3506 C CA . GLU B 1 220 ? -9.796 48.554 -36.539 1.00 42.28 218 GLU B CA 1
ATOM 3507 C C . GLU B 1 220 ? -9.342 49.999 -36.219 1.00 43.24 218 GLU B C 1
ATOM 3508 O O . GLU B 1 220 ? -8.229 50.400 -36.572 1.00 43.82 218 GLU B O 1
ATOM 3510 N N . TRP B 1 221 ? -10.191 50.763 -35.529 1.00 44.28 219 TRP B N 1
ATOM 3511 C CA . TRP B 1 221 ? -9.887 52.156 -35.158 1.00 45.34 219 TRP B CA 1
ATOM 3512 C C . TRP B 1 221 ? -8.584 52.242 -34.363 1.00 46.26 219 TRP B C 1
ATOM 3513 O O . TRP B 1 221 ? -7.872 53.239 -34.444 1.00 46.10 219 TRP B O 1
ATOM 3524 N N . LEU B 1 222 ? -8.310 51.186 -33.592 1.00 47.56 220 LEU B N 1
ATOM 3525 C CA . LEU B 1 222 ? -7.053 50.980 -32.844 1.00 48.39 220 LEU B CA 1
ATOM 3526 C C . LEU B 1 222 ? -7.128 51.618 -31.458 1.00 48.45 220 LEU B C 1
ATOM 3527 O O . LEU B 1 222 ? -7.921 51.194 -30.603 1.00 48.97 220 LEU B O 1
ATOM 3529 N N . GLY B 1 236 ? -3.873 55.135 -21.388 1.00 35.24 234 GLY B N 1
ATOM 3530 C CA . GLY B 1 236 ? -3.943 54.158 -20.312 1.00 35.03 234 GLY B CA 1
ATOM 3531 C C . GLY B 1 236 ? -4.247 54.727 -18.924 1.00 34.20 234 GLY B C 1
ATOM 3532 O O . GLY B 1 236 ? -4.145 55.937 -18.670 1.00 34.53 234 GLY B O 1
ATOM 3533 N N . ASN B 1 237 ? -4.575 53.816 -18.013 1.00 32.53 235 ASN B N 1
ATOM 3534 C CA . ASN B 1 237 ? -4.865 54.158 -16.625 1.00 30.57 235 ASN B CA 1
ATOM 3535 C C . ASN B 1 237 ? -3.545 54.366 -15.871 1.00 29.56 235 ASN B C 1
ATOM 3536 O O . ASN B 1 237 ? -2.453 54.062 -16.388 1.00 30.16 235 ASN B O 1
ATOM 3541 N N . ALA B 1 238 ? -3.620 54.884 -14.651 1.00 26.81 236 ALA B N 1
ATOM 3542 C CA . ALA B 1 238 ? -2.404 55.036 -13.832 1.00 25.80 236 ALA B CA 1
ATOM 3543 C C . ALA B 1 238 ? -1.904 53.661 -13.332 1.00 25.03 236 ALA B C 1
ATOM 3544 O O . ALA B 1 238 ? -0.718 53.337 -13.495 1.00 24.17 236 ALA B O 1
ATOM 3546 N N . MET B 1 239 ? -2.795 52.856 -12.734 1.00 23.16 237 MET B N 1
ATOM 3547 C CA . MET B 1 239 ? -2.424 51.491 -12.286 1.00 23.07 237 MET B CA 1
ATOM 3548 C C . MET B 1 239 ? -2.272 50.627 -13.538 1.00 24.28 237 MET B C 1
ATOM 3549 O O . MET B 1 239 ? -2.949 50.887 -14.543 1.00 23.37 237 MET B O 1
ATOM 3554 N N . PRO B 1 240 ? -1.378 49.613 -13.499 1.00 25.46 238 PRO B N 1
ATOM 3555 C CA . PRO B 1 240 ? -1.125 48.714 -14.663 1.00 26.96 238 PRO B CA 1
ATOM 3556 C C . PRO B 1 240 ? -2.293 47.731 -14.904 1.00 28.07 238 PRO B C 1
ATOM 3557 O O . PRO B 1 240 ? -2.155 46.505 -14.757 1.00 29.08 238 PRO B O 1
ATOM 3561 N N . VAL B 1 241 ? -3.441 48.316 -15.232 1.00 28.66 239 VAL B N 1
ATOM 3562 C CA . VAL B 1 241 ? -4.706 47.624 -15.434 1.00 28.69 239 VAL B CA 1
ATOM 3563 C C . VAL B 1 241 ? -5.130 48.025 -16.836 1.00 29.12 239 VAL B C 1
ATOM 3564 O O . VAL B 1 241 ? -5.333 49.223 -17.109 1.00 29.60 239 VAL B O 1
ATOM 3568 N N . GLU B 1 242 ? -5.257 47.055 -17.742 1.00 28.85 240 GLU B N 1
ATOM 3569 C CA . GLU B 1 242 ? -5.587 47.365 -19.149 1.00 28.46 240 GLU B CA 1
ATOM 3570 C C . GLU B 1 242 ? -7.010 47.902 -19.342 1.00 27.26 240 GLU B C 1
ATOM 3571 O O . GLU B 1 242 ? -7.250 48.805 -20.143 1.00 27.67 240 GLU B O 1
ATOM 3573 N N . VAL B 1 243 ? -7.962 47.317 -18.629 1.00 25.62 241 VAL B N 1
ATOM 3574 C CA . VAL B 1 243 ? -9.380 47.671 -18.782 1.00 23.63 241 VAL B CA 1
ATOM 3575 C C . VAL B 1 243 ? -10.036 47.181 -17.519 1.00 20.30 241 VAL B C 1
ATOM 3576 O O . VAL B 1 243 ? -9.590 46.195 -16.951 1.00 21.27 241 VAL B O 1
ATOM 3580 N N . LEU B 1 244 ? -11.091 47.847 -17.045 1.00 16.87 242 LEU B N 1
ATOM 3581 C CA . LEU B 1 244 ? -11.786 47.396 -15.847 1.00 16.14 242 LEU B CA 1
ATOM 3582 C C . LEU B 1 244 ? -12.820 46.335 -16.234 1.00 15.25 242 LEU B C 1
ATOM 3583 O O . LEU B 1 244 ? -13.195 46.193 -17.409 1.00 14.76 242 LEU B O 1
ATOM 3588 N N . ALA B 1 245 ? -13.226 45.546 -15.252 1.00 14.74 243 ALA B N 1
ATOM 3589 C CA . ALA B 1 245 ? -14.296 44.594 -15.444 1.00 14.41 243 ALA B CA 1
ATOM 3590 C C . ALA B 1 245 ? -15.626 45.289 -15.195 1.00 13.95 243 ALA B C 1
ATOM 3591 O O . ALA B 1 245 ? -15.698 46.211 -14.355 1.00 13.08 243 ALA B O 1
ATOM 3593 N N . PRO B 1 246 ? -16.698 44.857 -15.886 1.00 13.41 244 PRO B N 1
ATOM 3594 C CA . PRO B 1 246 ? -18.009 45.373 -15.512 1.00 14.10 244 PRO B CA 1
ATOM 3595 C C . PRO B 1 246 ? -18.324 45.239 -14.029 1.00 13.48 244 PRO B C 1
ATOM 3596 O O . PRO B 1 246 ? -18.969 46.127 -13.462 1.00 12.31 244 PRO B O 1
ATOM 3600 N N . GLU B 1 247 ? -17.841 44.173 -13.399 1.00 12.95 245 GLU B N 1
ATOM 3601 C CA . GLU B 1 247 ? -18.007 43.983 -11.969 1.00 13.80 245 GLU B CA 1
ATOM 3602 C C . GLU B 1 247 ? -17.383 45.077 -11.115 1.00 13.26 245 GLU B C 1
ATOM 3603 O O . GLU B 1 247 ? -17.900 45.372 -10.043 1.00 12.28 245 GLU B O 1
ATOM 3609 N N . ASP B 1 248 ? -16.301 45.696 -11.568 1.00 12.60 246 ASP B N 1
ATOM 3610 C CA . ASP B 1 248 ? -15.750 46.815 -10.815 1.00 12.73 246 ASP B CA 1
ATOM 3611 C C . ASP B 1 248 ? -16.742 47.961 -10.717 1.00 11.45 246 ASP B C 1
ATOM 3612 O O . ASP B 1 248 ? -16.857 48.601 -9.675 1.00 11.42 246 ASP B O 1
ATOM 3617 N N . VAL B 1 249 ? -17.457 48.247 -11.791 1.00 10.87 247 VAL B N 1
ATOM 3618 C CA . VAL B 1 249 ? -18.427 49.343 -11.789 1.00 10.26 247 VAL B CA 1
ATOM 3619 C C . VAL B 1 249 ? -19.640 48.921 -10.969 1.00 9.68 247 VAL B C 1
ATOM 3620 O O . VAL B 1 249 ? -20.137 49.688 -10.133 1.00 10.06 247 VAL B O 1
ATOM 3624 N N . ALA B 1 250 ? -20.085 47.664 -11.130 1.00 10.21 248 ALA B N 1
ATOM 3625 C CA . ALA B 1 250 ? -21.215 47.189 -10.346 1.00 11.02 248 ALA B CA 1
ATOM 3626 C C . ALA B 1 250 ? -20.904 47.174 -8.864 1.00 10.35 248 ALA B C 1
ATOM 3627 O O . ALA B 1 250 ? -21.783 47.445 -8.057 1.00 10.89 248 ALA B O 1
ATOM 3629 N N . ASN B 1 251 ? -19.671 46.873 -8.489 1.00 10.62 249 ASN B N 1
ATOM 3630 C CA . ASN B 1 251 ? -19.285 46.853 -7.075 1.00 11.11 249 ASN B CA 1
ATOM 3631 C C . ASN B 1 251 ? -19.371 48.239 -6.450 1.00 10.92 249 ASN B C 1
ATOM 3632 O O . ASN B 1 251 ? -19.850 48.406 -5.338 1.00 11.89 249 ASN B O 1
ATOM 3637 N N . ALA B 1 252 ? -18.947 49.256 -7.183 1.00 10.83 250 ALA B N 1
ATOM 3638 C CA . ALA B 1 252 ? -19.069 50.642 -6.710 1.00 11.12 250 ALA B CA 1
ATOM 3639 C C . ALA B 1 252 ? -20.521 51.037 -6.504 1.00 11.05 250 ALA B C 1
ATOM 3640 O O . ALA B 1 252 ? -20.882 51.630 -5.471 1.00 11.45 250 ALA B O 1
ATOM 3642 N N . VAL B 1 253 ? -21.366 50.733 -7.468 1.00 10.54 251 VAL B N 1
ATOM 3643 C CA . VAL B 1 253 ? -22.775 51.066 -7.384 1.00 11.13 251 VAL B CA 1
ATOM 3644 C C . VAL B 1 253 ? -23.456 50.314 -6.251 1.00 11.65 251 VAL B C 1
ATOM 3645 O O . VAL B 1 253 ? -24.264 50.903 -5.495 1.00 10.93 251 VAL B O 1
ATOM 3649 N N . ALA B 1 254 ? -23.127 49.031 -6.069 1.00 11.78 252 ALA B N 1
ATOM 3650 C CA . ALA B 1 254 ? -23.717 48.283 -4.968 1.00 12.56 252 ALA B CA 1
ATOM 3651 C C . ALA B 1 254 ? -23.407 48.878 -3.609 1.00 12.66 252 ALA B C 1
ATOM 3652 O O . ALA B 1 254 ? -24.273 48.858 -2.707 1.00 14.62 252 ALA B O 1
ATOM 3654 N N . TRP B 1 255 ? -22.202 49.417 -3.456 1.00 13.31 253 TRP B N 1
ATOM 3655 C CA . TRP B 1 255 ? -21.855 50.075 -2.236 1.00 13.84 253 TRP B CA 1
ATOM 3656 C C . TRP B 1 255 ? -22.666 51.381 -2.070 1.00 13.57 253 TRP B C 1
ATOM 3657 O O . TRP B 1 255 ? -23.276 51.637 -1.010 1.00 13.41 253 TRP B O 1
ATOM 3668 N N . LEU B 1 256 ? -22.679 52.204 -3.112 1.00 12.84 254 LEU B N 1
ATOM 3669 C CA . LEU B 1 256 ? -23.350 53.502 -3.061 1.00 12.66 254 LEU B CA 1
ATOM 3670 C C . LEU B 1 256 ? -24.806 53.422 -2.640 1.00 11.90 254 LEU B C 1
ATOM 3671 O O . LEU B 1 256 ? -25.282 54.282 -1.873 1.00 12.33 254 LEU B O 1
ATOM 3676 N N . VAL B 1 257 ? -25.521 52.409 -3.136 1.00 10.89 255 VAL B N 1
ATOM 3677 C CA . VAL B 1 257 ? -26.963 52.277 -2.888 1.00 10.55 255 VAL B CA 1
ATOM 3678 C C . VAL B 1 257 ? -27.258 51.562 -1.545 1.00 11.66 255 VAL B C 1
ATOM 3679 O O . VAL B 1 257 ? -28.410 51.454 -1.143 1.00 12.99 255 VAL B O 1
ATOM 3683 N N . SER B 1 258 ? -26.219 51.126 -0.846 1.00 12.26 256 SER B N 1
ATOM 3684 C CA . SER B 1 258 ? -26.347 50.478 0.462 1.00 12.65 256 SER B CA 1
ATOM 3685 C C . SER B 1 258 ? -26.359 51.495 1.604 1.00 13.74 256 SER B C 1
ATOM 3686 O O . SER B 1 258 ? -25.982 52.642 1.423 1.00 13.48 256 SER B O 1
ATOM 3689 N N . ASP B 1 259 ? -26.731 51.030 2.801 1.00 15.26 257 ASP B N 1
ATOM 3690 C CA . ASP B 1 259 ? -26.796 51.900 3.967 1.00 16.48 257 ASP B CA 1
ATOM 3691 C C . ASP B 1 259 ? -25.400 52.340 4.411 1.00 16.00 257 ASP B C 1
ATOM 3692 O O . ASP B 1 259 ? -25.243 53.330 5.156 1.00 16.59 257 ASP B O 1
ATOM 3697 N N . GLN B 1 260 ? -24.366 51.626 3.951 1.00 15.84 258 GLN B N 1
ATOM 3698 C CA . GLN B 1 260 ? -22.975 51.991 4.181 1.00 16.47 258 GLN B CA 1
ATOM 3699 C C . GLN B 1 260 ? -22.590 53.313 3.524 1.00 16.06 258 GLN B C 1
ATOM 3700 O O . GLN B 1 260 ? -21.521 53.867 3.819 1.00 19.23 258 GLN B O 1
ATOM 3706 N N . ALA B 1 261 ? -23.414 53.753 2.577 1.00 12.76 259 ALA B N 1
ATOM 3707 C CA . ALA B 1 261 ? -23.184 55.019 1.864 1.00 12.12 259 ALA B CA 1
ATOM 3708 C C . ALA B 1 261 ? -24.415 55.903 1.933 1.00 10.70 259 ALA B C 1
ATOM 3709 O O . ALA B 1 261 ? -24.704 56.708 1.024 1.00 9.72 259 ALA B O 1
ATOM 3711 N N . ARG B 1 262 ? -25.112 55.808 3.048 1.00 10.86 260 ARG B N 1
ATOM 3712 C CA . ARG B 1 262 ? -26.380 56.487 3.245 1.00 11.32 260 ARG B CA 1
ATOM 3713 C C . ARG B 1 262 ? -26.353 58.000 3.068 1.00 10.98 260 ARG B C 1
ATOM 3714 O O . ARG B 1 262 ? -27.359 58.595 2.660 1.00 12.27 260 ARG B O 1
ATOM 3722 N N . TYR B 1 263 ? -25.219 58.633 3.362 1.00 9.19 261 TYR B N 1
ATOM 3723 C CA . TYR B 1 263 ? -25.115 60.090 3.317 1.00 10.12 261 TYR B CA 1
ATOM 3724 C C . TYR B 1 263 ? -24.189 60.577 2.195 1.00 9.12 261 TYR B C 1
ATOM 3725 O O . TYR B 1 263 ? -23.727 61.711 2.222 1.00 9.95 261 TYR B O 1
ATOM 3734 N N . ILE B 1 264 ? -23.961 59.734 1.189 1.00 8.86 262 ILE B N 1
ATOM 3735 C CA A ILE B 1 264 ? -23.157 60.092 0.025 0.50 8.59 262 ILE B CA 1
ATOM 3736 C CA B ILE B 1 264 ? -23.156 60.143 0.040 0.50 8.75 262 ILE B CA 1
ATOM 3737 C C . ILE B 1 264 ? -24.069 60.606 -1.093 1.00 8.00 262 ILE B C 1
ATOM 3738 O O . ILE B 1 264 ? -24.854 59.837 -1.649 1.00 7.97 262 ILE B O 1
ATOM 3747 N N . THR B 1 265 ? -23.991 61.887 -1.391 1.00 7.46 263 THR B N 1
ATOM 3748 C CA . THR B 1 265 ? -24.786 62.465 -2.481 1.00 7.70 263 THR B CA 1
ATOM 3749 C C . THR B 1 265 ? -24.047 63.662 -3.075 1.00 8.12 263 THR B C 1
ATOM 3750 O O . THR B 1 265 ? -23.233 64.331 -2.440 1.00 7.51 263 THR B O 1
ATOM 3754 N N . GLY B 1 266 ? -24.323 63.914 -4.354 1.00 7.53 264 GLY B N 1
ATOM 3755 C CA . GLY B 1 266 ? -23.684 64.995 -5.065 1.00 8.21 264 GLY B CA 1
ATOM 3756 C C . GLY B 1 266 ? -22.258 64.757 -5.523 1.00 7.65 264 GLY B C 1
ATOM 3757 O O . GLY B 1 266 ? -21.567 65.682 -5.884 1.00 8.10 264 GLY B O 1
ATOM 3758 N N . VAL B 1 267 ? -21.892 63.481 -5.592 1.00 7.00 265 VAL B N 1
ATOM 3759 C CA . VAL B 1 267 ? -20.500 63.121 -5.879 1.00 6.99 265 VAL B CA 1
ATOM 3760 C C . VAL B 1 267 ? -20.310 62.600 -7.284 1.00 7.04 265 VAL B C 1
ATOM 3761 O O . VAL B 1 267 ? -21.114 61.796 -7.775 1.00 7.50 265 VAL B O 1
ATOM 3765 N N . THR B 1 268 ? -19.183 63.002 -7.880 1.00 6.71 266 THR B N 1
ATOM 3766 C CA . THR B 1 268 ? -18.685 62.370 -9.111 1.00 8.30 266 THR B CA 1
ATOM 3767 C C . THR B 1 268 ? -17.634 61.350 -8.675 1.00 8.54 266 THR B C 1
ATOM 3768 O O . THR B 1 268 ? -16.572 61.745 -8.175 1.00 10.82 266 THR B O 1
ATOM 3772 N N . LEU B 1 269 ? -17.889 60.057 -8.868 1.00 7.67 267 LEU B N 1
ATOM 3773 C CA . LEU B 1 269 ? -17.001 59.006 -8.396 1.00 7.83 267 LEU B CA 1
ATOM 3774 C C . LEU B 1 269 ? -16.275 58.337 -9.591 1.00 7.67 267 LEU B C 1
ATOM 3775 O O . LEU B 1 269 ? -16.886 57.509 -10.306 1.00 8.33 267 LEU B O 1
ATOM 3780 N N . PRO B 1 270 ? -14.969 58.606 -9.745 1.00 6.87 268 PRO B N 1
ATOM 3781 C CA . PRO B 1 270 ? -14.208 57.905 -10.782 1.00 7.15 268 PRO B CA 1
ATOM 3782 C C . PRO B 1 270 ? -13.978 56.461 -10.355 1.00 8.10 268 PRO B C 1
ATOM 3783 O O . PRO B 1 270 ? -13.588 56.195 -9.232 1.00 9.21 268 PRO B O 1
ATOM 3787 N N . VAL B 1 271 ? -14.152 55.548 -11.291 1.00 8.08 269 VAL B N 1
ATOM 3788 C CA . VAL B 1 271 ? -13.833 54.111 -11.108 1.00 9.30 269 VAL B CA 1
ATOM 3789 C C . VAL B 1 271 ? -12.948 53.768 -12.301 1.00 8.83 269 VAL B C 1
ATOM 3790 O O . VAL B 1 271 ? -13.419 53.375 -13.375 1.00 10.34 269 VAL B O 1
ATOM 3794 N N . ASP B 1 272 ? -11.651 54.067 -12.158 1.00 8.19 270 ASP B N 1
ATOM 3795 C CA . ASP B 1 272 ? -10.819 54.318 -13.322 1.00 9.21 270 ASP B CA 1
ATOM 3796 C C . ASP B 1 272 ? -9.340 54.044 -13.200 1.00 8.67 270 ASP B C 1
ATOM 3797 O O . ASP B 1 272 ? -8.574 54.421 -14.086 1.00 9.06 270 ASP B O 1
ATOM 3802 N N . ALA B 1 273 ? -8.922 53.331 -12.154 1.00 8.86 271 ALA B N 1
ATOM 3803 C CA . ALA B 1 273 ? -7.522 52.973 -12.000 1.00 9.49 271 ALA B CA 1
ATOM 3804 C C . ALA B 1 273 ? -6.601 54.196 -12.098 1.00 9.98 271 ALA B C 1
ATOM 3805 O O . ALA B 1 273 ? -5.427 54.083 -12.478 1.00 11.76 271 ALA B O 1
ATOM 3807 N N . GLY B 1 274 ? -7.114 55.369 -11.729 1.00 9.23 272 GLY B N 1
ATOM 3808 C CA . GLY B 1 274 ? -6.331 56.591 -11.674 1.00 10.35 272 GLY B CA 1
ATOM 3809 C C . GLY B 1 274 ? -6.372 57.455 -12.919 1.00 11.07 272 GLY B C 1
ATOM 3810 O O . GLY B 1 274 ? -5.658 58.457 -12.981 1.00 10.39 272 GLY B O 1
ATOM 3811 N N . PHE B 1 275 ? -7.176 57.086 -13.909 1.00 10.89 273 PHE B N 1
ATOM 3812 C CA . PHE B 1 275 ? -7.170 57.808 -15.180 1.00 11.56 273 PHE B CA 1
ATOM 3813 C C . PHE B 1 275 ? -7.354 59.307 -15.053 1.00 11.10 273 PHE B C 1
ATOM 3814 O O . PHE B 1 275 ? -6.543 60.076 -15.629 1.00 12.01 273 PHE B O 1
ATOM 3822 N N . LEU B 1 276 ? -8.367 59.749 -14.294 1.00 9.46 274 LEU B N 1
ATOM 3823 C CA . LEU B 1 276 ? -8.656 61.172 -14.189 1.00 11.02 274 LEU B CA 1
ATOM 3824 C C . LEU B 1 276 ? -7.586 61.918 -13.420 1.00 13.31 274 LEU B C 1
ATOM 3825 O O . LEU B 1 276 ? -7.398 63.113 -13.630 1.00 18.79 274 LEU B O 1
ATOM 3830 N N . ASN B 1 277 ? -6.842 61.260 -12.537 1.00 11.44 275 ASN B N 1
ATOM 3831 C CA . ASN B 1 277 ? -5.741 61.907 -11.838 1.00 12.18 275 ASN B CA 1
ATOM 3832 C C . ASN B 1 277 ? -4.340 61.865 -12.522 1.00 15.43 275 ASN B C 1
ATOM 3833 O O . ASN B 1 277 ? -3.432 62.508 -12.053 1.00 20.39 275 ASN B O 1
ATOM 3838 N N . LYS B 1 278 ? -4.163 61.025 -13.501 1.00 17.95 276 LYS B N 1
ATOM 3839 C CA . LYS B 1 278 ? -2.877 60.805 -14.218 1.00 22.48 276 LYS B CA 1
ATOM 3840 C C . LYS B 1 278 ? -2.388 62.158 -14.757 1.00 24.87 276 LYS B C 1
ATOM 3841 O O . LYS B 1 278 ? -3.203 62.826 -15.400 1.00 27.64 276 LYS B O 1
ATOM 3844 N N . GLY C 1 9 ? -13.494 37.956 7.676 1.00 27.28 7 GLY C N 1
ATOM 3845 C CA . GLY C 1 9 ? -13.921 39.226 7.000 1.00 26.37 7 GLY C CA 1
ATOM 3846 C C . GLY C 1 9 ? -13.140 39.563 5.730 1.00 25.50 7 GLY C C 1
ATOM 3847 O O . GLY C 1 9 ? -12.137 38.915 5.437 1.00 27.12 7 GLY C O 1
ATOM 3848 N N . PRO C 1 10 ? -13.578 40.586 4.971 1.00 25.25 8 PRO C N 1
ATOM 3849 C CA . PRO C 1 10 ? -12.884 40.909 3.723 1.00 24.51 8 PRO C CA 1
ATOM 3850 C C . PRO C 1 10 ? -11.420 41.361 3.947 1.00 23.83 8 PRO C C 1
ATOM 3851 O O . PRO C 1 10 ? -10.633 41.335 2.998 1.00 24.31 8 PRO C O 1
ATOM 3855 N N . LEU C 1 11 ? -11.055 41.745 5.176 1.00 21.65 9 LEU C N 1
ATOM 3856 C CA . LEU C 1 11 ? -9.689 42.201 5.496 1.00 20.26 9 LEU C CA 1
ATOM 3857 C C . LEU C 1 11 ? -8.872 41.250 6.377 1.00 19.95 9 LEU C C 1
ATOM 3858 O O . LEU C 1 11 ? -7.811 41.614 6.914 1.00 18.19 9 LEU C O 1
ATOM 3863 N N . THR C 1 12 ? -9.310 39.994 6.511 1.00 21.10 10 THR C N 1
ATOM 3864 C CA . THR C 1 12 ? -8.564 39.036 7.295 1.00 21.60 10 THR C CA 1
ATOM 3865 C C . THR C 1 12 ? -7.125 38.854 6.768 1.00 20.75 10 THR C C 1
ATOM 3866 O O . THR C 1 12 ? -6.929 38.772 5.567 1.00 21.84 10 THR C O 1
ATOM 3870 N N . GLY C 1 13 ? -6.163 38.856 7.683 1.00 20.10 11 GLY C N 1
ATOM 3871 C CA . GLY C 1 13 ? -4.748 38.754 7.330 1.00 20.34 11 GLY C CA 1
ATOM 3872 C C . GLY C 1 13 ? -4.092 40.075 6.935 1.00 20.24 11 GLY C C 1
ATOM 3873 O O . GLY C 1 13 ? -2.898 40.094 6.646 1.00 21.35 11 GLY C O 1
ATOM 3874 N N . LYS C 1 14 ? -4.853 41.169 6.894 1.00 17.94 12 LYS C N 1
ATOM 3875 C CA . LYS C 1 14 ? -4.266 42.488 6.603 1.00 16.27 12 LYS C CA 1
ATOM 3876 C C . LYS C 1 14 ? -3.974 43.279 7.854 1.00 15.08 12 LYS C C 1
ATOM 3877 O O . LYS C 1 14 ? -4.493 42.970 8.912 1.00 15.31 12 LYS C O 1
ATOM 3883 N N . VAL C 1 15 ? -3.107 44.290 7.717 1.00 11.78 13 VAL C N 1
ATOM 3884 C CA . VAL C 1 15 ? -2.715 45.176 8.812 1.00 10.70 13 VAL C CA 1
ATOM 3885 C C . VAL C 1 15 ? -2.956 46.634 8.419 1.00 9.94 13 VAL C C 1
ATOM 3886 O O . VAL C 1 15 ? -2.519 47.054 7.331 1.00 11.23 13 VAL C O 1
ATOM 3890 N N . ALA C 1 16 ? -3.664 47.371 9.278 1.00 10.24 14 ALA C N 1
ATOM 3891 C CA . ALA C 1 16 ? -3.988 48.783 9.046 1.00 10.61 14 ALA C CA 1
ATOM 3892 C C . ALA C 1 16 ? -3.316 49.656 10.099 1.00 10.85 14 ALA C C 1
ATOM 3893 O O . ALA C 1 16 ? -3.486 49.428 11.302 1.00 11.37 14 ALA C O 1
ATOM 3895 N N . PHE C 1 17 ? -2.547 50.642 9.630 1.00 9.51 15 PHE C N 1
ATOM 3896 C CA . PHE C 1 17 ? -1.895 51.680 10.442 1.00 9.28 15 PHE C CA 1
ATOM 3897 C C . PHE C 1 17 ? -2.790 52.888 10.480 1.00 9.64 15 PHE C C 1
ATOM 3898 O O . PHE C 1 17 ? -3.105 53.427 9.407 1.00 10.07 15 PHE C O 1
ATOM 3906 N N . ILE C 1 18 ? -3.227 53.328 11.655 1.00 9.27 16 ILE C N 1
ATOM 3907 C CA . ILE C 1 18 ? -4.206 54.393 11.828 1.00 9.07 16 ILE C CA 1
ATOM 3908 C C . ILE C 1 18 ? -3.634 55.423 12.785 1.00 8.86 16 ILE C C 1
ATOM 3909 O O . ILE C 1 18 ? -3.315 55.085 13.934 1.00 9.12 16 ILE C O 1
ATOM 3914 N N . THR C 1 19 ? -3.493 56.662 12.344 1.00 8.82 17 THR C N 1
ATOM 3915 C CA . THR C 1 19 ? -3.107 57.761 13.224 1.00 9.52 17 THR C CA 1
ATOM 3916 C C . THR C 1 19 ? -4.356 58.435 13.817 1.00 10.08 17 THR C C 1
ATOM 3917 O O . THR C 1 19 ? -5.437 58.426 13.229 1.00 9.35 17 THR C O 1
ATOM 3921 N N . GLY C 1 20 ? -4.191 59.019 15.002 1.00 9.86 18 GLY C N 1
ATOM 3922 C CA . GLY C 1 20 ? -5.292 59.559 15.776 1.00 10.39 18 GLY C CA 1
ATOM 3923 C C . GLY C 1 20 ? -6.306 58.520 16.171 1.00 10.71 18 GLY C C 1
ATOM 3924 O O . GLY C 1 20 ? -7.529 58.793 16.205 1.00 10.26 18 GLY C O 1
ATOM 3925 N N . ALA C 1 21 ? -5.823 57.320 16.557 1.00 9.76 19 ALA C N 1
ATOM 3926 C CA . ALA C 1 21 ? -6.702 56.179 16.816 1.00 10.66 19 ALA C CA 1
ATOM 3927 C C . ALA C 1 21 ? -7.317 56.116 18.225 1.00 10.62 19 ALA C C 1
ATOM 3928 O O . ALA C 1 21 ? -8.091 55.206 18.502 1.00 11.92 19 ALA C O 1
ATOM 3930 N N . ALA C 1 22 ? -7.020 57.081 19.094 1.00 11.06 20 ALA C N 1
ATOM 3931 C CA . ALA C 1 22 ? -7.490 57.028 20.480 1.00 11.73 20 ALA C CA 1
ATOM 3932 C C . ALA C 1 22 ? -8.960 57.273 20.671 1.00 12.90 20 ALA C C 1
ATOM 3933 O O . ALA C 1 22 ? -9.519 56.856 21.685 1.00 13.79 20 ALA C O 1
ATOM 3935 N N . ARG C 1 23 ? -9.615 57.942 19.741 1.00 11.37 21 ARG C N 1
ATOM 3936 C CA . ARG C 1 23 ? -11.025 58.314 19.905 1.00 10.98 21 ARG C CA 1
ATOM 3937 C C . ARG C 1 23 ? -11.587 58.788 18.573 1.00 11.55 21 ARG C C 1
ATOM 3938 O O . ARG C 1 23 ? -10.896 58.741 17.561 1.00 11.76 21 ARG C O 1
ATOM 3946 N N . GLY C 1 24 ? -12.832 59.199 18.550 1.00 10.99 22 GLY C N 1
ATOM 3947 C CA . GLY C 1 24 ? -13.368 59.885 17.356 1.00 10.06 22 GLY C CA 1
ATOM 3948 C C . GLY C 1 24 ? -13.354 58.999 16.130 1.00 10.55 22 GLY C C 1
ATOM 3949 O O . GLY C 1 24 ? -13.595 57.796 16.212 1.00 11.39 22 GLY C O 1
ATOM 3950 N N . GLN C 1 25 ? -13.051 59.589 14.979 1.00 9.68 23 GLN C N 1
ATOM 3951 C CA . GLN C 1 25 ? -13.065 58.827 13.744 1.00 10.10 23 GLN C CA 1
ATOM 3952 C C . GLN C 1 25 ? -11.975 57.760 13.695 1.00 9.49 23 GLN C C 1
ATOM 3953 O O . GLN C 1 25 ? -12.190 56.670 13.160 1.00 10.08 23 GLN C O 1
ATOM 3959 N N . GLY C 1 26 ? -10.815 58.056 14.279 1.00 10.72 24 GLY C N 1
ATOM 3960 C CA . GLY C 1 26 ? -9.704 57.123 14.294 1.00 10.68 24 GLY C CA 1
ATOM 3961 C C . GLY C 1 26 ? -10.053 55.848 15.039 1.00 10.43 24 GLY C C 1
ATOM 3962 O O . GLY C 1 26 ? -9.765 54.755 14.562 1.00 10.70 24 GLY C O 1
ATOM 3963 N N . ARG C 1 27 ? -10.722 55.983 16.192 1.00 10.92 25 ARG C N 1
ATOM 3964 C CA . ARG C 1 27 ? -11.235 54.793 16.880 1.00 11.76 25 ARG C CA 1
ATOM 3965 C C . ARG C 1 27 ? -12.267 54.044 16.005 1.00 11.71 25 ARG C C 1
ATOM 3966 O O . ARG C 1 27 ? -12.259 52.807 15.918 1.00 11.91 25 ARG C O 1
ATOM 3974 N N . ALA C 1 28 ? -13.154 54.792 15.346 1.00 10.69 26 ALA C N 1
ATOM 3975 C CA . ALA C 1 28 ? -14.174 54.177 14.490 1.00 10.67 26 ALA C CA 1
ATOM 3976 C C . ALA C 1 28 ? -13.521 53.370 13.351 1.00 10.76 26 ALA C C 1
ATOM 3977 O O . ALA C 1 28 ? -14.000 52.323 12.983 1.00 11.26 26 ALA C O 1
ATOM 3979 N N . HIS C 1 29 ? -12.421 53.871 12.787 1.00 10.66 27 HIS C N 1
ATOM 3980 C CA . HIS C 1 29 ? -11.700 53.122 11.757 1.00 10.37 27 HIS C CA 1
ATOM 3981 C C . HIS C 1 29 ? -11.076 51.863 12.359 1.00 11.23 27 HIS C C 1
ATOM 3982 O O . HIS C 1 29 ? -11.100 50.800 11.749 1.00 11.49 27 HIS C O 1
ATOM 3989 N N . ALA C 1 30 ? -10.473 52.005 13.535 1.00 10.94 28 ALA C N 1
ATOM 3990 C CA . ALA C 1 30 ? -9.872 50.844 14.181 1.00 11.95 28 ALA C CA 1
ATOM 3991 C C . ALA C 1 30 ? -10.903 49.740 14.412 1.00 12.49 28 ALA C C 1
ATOM 3992 O O . ALA C 1 30 ? -10.658 48.595 14.092 1.00 12.41 28 ALA C O 1
ATOM 3994 N N . VAL C 1 31 ? -12.057 50.099 14.946 1.00 12.84 29 VAL C N 1
ATOM 3995 C CA A VAL C 1 31 ? -13.158 49.164 15.216 0.50 13.60 29 VAL C CA 1
ATOM 3996 C CA B VAL C 1 31 ? -13.073 49.073 15.205 0.50 13.52 29 VAL C CA 1
ATOM 3997 C C . VAL C 1 31 ? -13.720 48.548 13.931 1.00 13.58 29 VAL C C 1
ATOM 3998 O O . VAL C 1 31 ? -13.966 47.345 13.846 1.00 14.58 29 VAL C O 1
ATOM 4005 N N . ARG C 1 32 ? -13.949 49.383 12.921 1.00 12.63 30 ARG C N 1
ATOM 4006 C CA . ARG C 1 32 ? -14.550 48.918 11.685 1.00 13.45 30 ARG C CA 1
ATOM 4007 C C . ARG C 1 32 ? -13.608 47.991 10.912 1.00 13.61 30 ARG C C 1
ATOM 4008 O O . ARG C 1 32 ? -14.001 46.931 10.427 1.00 13.51 30 ARG C O 1
ATOM 4016 N N . LEU C 1 33 ? -12.336 48.358 10.806 1.00 11.82 31 LEU C N 1
ATOM 4017 C CA . LEU C 1 33 ? -11.416 47.546 10.030 1.00 11.84 31 LEU C CA 1
ATOM 4018 C C . LEU C 1 33 ? -11.110 46.267 10.793 1.00 12.73 31 LEU C C 1
ATOM 4019 O O . LEU C 1 33 ? -10.975 45.224 10.194 1.00 12.91 31 LEU C O 1
ATOM 4024 N N . ALA C 1 34 ? -11.045 46.330 12.117 1.00 12.85 32 ALA C N 1
ATOM 4025 C CA . ALA C 1 34 ? -10.895 45.108 12.931 1.00 12.82 32 ALA C CA 1
ATOM 4026 C C . ALA C 1 34 ? -12.122 44.187 12.772 1.00 15.06 32 ALA C C 1
ATOM 4027 O O . ALA C 1 34 ? -11.964 42.947 12.632 1.00 15.23 32 ALA C O 1
ATOM 4029 N N . ALA C 1 35 ? -13.318 44.766 12.742 1.00 15.00 33 ALA C N 1
ATOM 4030 C CA . ALA C 1 35 ? -14.545 43.985 12.491 1.00 16.08 33 ALA C CA 1
ATOM 4031 C C . ALA C 1 35 ? -14.479 43.219 11.162 1.00 16.81 33 ALA C C 1
ATOM 4032 O O . ALA C 1 35 ? -15.036 42.120 11.037 1.00 18.89 33 ALA C O 1
ATOM 4034 N N . ASP C 1 36 ? -13.807 43.802 10.171 1.00 15.51 34 ASP C N 1
ATOM 4035 C CA . ASP C 1 36 ? -13.635 43.174 8.869 1.00 15.83 34 ASP C CA 1
ATOM 4036 C C . ASP C 1 36 ? -12.430 42.214 8.798 1.00 16.09 34 ASP C C 1
ATOM 4037 O O . ASP C 1 36 ? -12.132 41.680 7.722 1.00 16.24 34 ASP C O 1
ATOM 4042 N N . GLY C 1 37 ? -11.764 42.019 9.932 1.00 16.03 35 GLY C N 1
ATOM 4043 C CA . GLY C 1 37 ? -10.665 41.069 10.074 1.00 16.14 35 GLY C CA 1
ATOM 4044 C C . GLY C 1 37 ? -9.261 41.596 10.186 1.00 15.86 35 GLY C C 1
ATOM 4045 O O . GLY C 1 37 ? -8.332 40.818 10.395 1.00 17.26 35 GLY C O 1
ATOM 4046 N N . ALA C 1 38 ? -9.068 42.905 10.009 1.00 13.71 36 ALA C N 1
ATOM 4047 C CA . ALA C 1 38 ? -7.724 43.456 10.042 1.00 13.69 36 ALA C CA 1
ATOM 4048 C C . ALA C 1 38 ? -7.138 43.502 11.438 1.00 13.28 36 ALA C C 1
ATOM 4049 O O . ALA C 1 38 ? -7.840 43.728 12.414 1.00 14.29 36 ALA C O 1
ATOM 4051 N N . ASP C 1 39 ? -5.830 43.372 11.497 1.00 13.57 37 ASP C N 1
ATOM 4052 C CA . ASP C 1 39 ? -5.064 43.706 12.699 1.00 14.51 37 ASP C CA 1
ATOM 4053 C C . ASP C 1 39 ? -4.622 45.171 12.565 1.00 13.23 37 ASP C C 1
ATOM 4054 O O . ASP C 1 39 ? -4.617 45.750 11.462 1.00 12.04 37 ASP C O 1
ATOM 4059 N N . ILE C 1 40 ? -4.345 45.801 13.702 1.00 13.17 38 ILE C N 1
ATOM 4060 C CA . ILE C 1 40 ? -4.254 47.256 13.780 1.00 12.23 38 ILE C CA 1
ATOM 4061 C C . ILE C 1 40 ? -2.945 47.733 14.402 1.00 11.93 38 ILE C C 1
ATOM 4062 O O . ILE C 1 40 ? -2.501 47.176 15.418 1.00 12.50 38 ILE C O 1
ATOM 4067 N N . ILE C 1 41 ? -2.324 48.750 13.801 1.00 11.60 39 ILE C N 1
ATOM 4068 C CA . ILE C 1 41 ? -1.254 49.540 14.414 1.00 11.22 39 ILE C CA 1
ATOM 4069 C C . ILE C 1 41 ? -1.835 50.911 14.671 1.00 11.74 39 ILE C C 1
ATOM 4070 O O . ILE C 1 41 ? -2.105 51.653 13.728 1.00 11.67 39 ILE C O 1
ATOM 4075 N N . ALA C 1 42 ? -2.077 51.241 15.920 1.00 11.52 40 ALA C N 1
ATOM 4076 C CA . ALA C 1 42 ? -2.769 52.433 16.340 1.00 11.64 40 ALA C CA 1
ATOM 4077 C C . ALA C 1 42 ? -1.816 53.402 17.000 1.00 12.40 40 ALA C C 1
ATOM 4078 O O . ALA C 1 42 ? -1.076 53.017 17.904 1.00 13.31 40 ALA C O 1
ATOM 4080 N N . VAL C 1 43 ? -1.813 54.657 16.580 1.00 12.02 41 VAL C N 1
ATOM 4081 C CA . VAL C 1 43 ? -1.009 55.676 17.218 1.00 12.61 41 VAL C CA 1
ATOM 4082 C C . VAL C 1 43 ? -1.845 56.907 17.549 1.00 11.94 41 VAL C C 1
ATOM 4083 O O . VAL C 1 43 ? -2.766 57.289 16.798 1.00 10.53 41 VAL C O 1
ATOM 4087 N N . ASP C 1 44 ? -1.533 57.538 18.664 1.00 10.59 42 ASP C N 1
ATOM 4088 C CA . ASP C 1 44 ? -2.117 58.815 19.037 1.00 11.21 42 ASP C CA 1
ATOM 4089 C C . ASP C 1 44 ? -1.141 59.582 19.900 1.00 12.01 42 ASP C C 1
ATOM 4090 O O . ASP C 1 44 ? -0.360 58.980 20.654 1.00 10.84 42 ASP C O 1
ATOM 4095 N N . LEU C 1 45 ? -1.246 60.897 19.867 1.00 11.86 43 LEU C N 1
ATOM 4096 C CA . LEU C 1 45 ? -0.446 61.785 20.694 1.00 12.91 43 LEU C CA 1
ATOM 4097 C C . LEU C 1 45 ? -0.759 61.603 22.176 1.00 14.08 43 LEU C C 1
ATOM 4098 O O . LEU C 1 45 ? 0.170 61.619 22.988 1.00 13.85 43 LEU C O 1
ATOM 4103 N N . CYS C 1 46 ? -2.039 61.434 22.499 1.00 13.94 44 CYS C N 1
ATOM 4104 C CA . CYS C 1 46 ? -2.460 61.261 23.913 1.00 15.11 44 CYS C CA 1
ATOM 4105 C C . CYS C 1 46 ? -1.934 62.384 24.802 1.00 15.86 44 CYS C C 1
ATOM 4106 O O . CYS C 1 46 ? -1.579 62.136 25.969 1.00 16.97 44 CYS C O 1
ATOM 4109 N N . ASP C 1 47 ? -1.898 63.604 24.283 1.00 15.88 45 ASP C N 1
ATOM 4110 C CA . ASP C 1 47 ? -1.401 64.781 25.009 1.00 16.63 45 ASP C CA 1
ATOM 4111 C C . ASP C 1 47 ? -1.981 66.022 24.342 1.00 16.77 45 ASP C C 1
ATOM 4112 O O . ASP C 1 47 ? -2.486 65.973 23.203 1.00 16.54 45 ASP C O 1
ATOM 4117 N N . GLN C 1 48 ? -1.875 67.153 25.013 1.00 16.08 46 GLN C N 1
ATOM 4118 C CA . GLN C 1 48 ? -2.458 68.402 24.562 1.00 16.40 46 GLN C CA 1
ATOM 4119 C C . GLN C 1 48 ? -1.487 69.207 23.708 1.00 16.77 46 GLN C C 1
ATOM 4120 O O . GLN C 1 48 ? -0.268 69.138 23.879 1.00 18.72 46 GLN C O 1
ATOM 4126 N N . ILE C 1 49 ? -2.039 69.940 22.749 1.00 15.88 47 ILE C N 1
ATOM 4127 C CA . ILE C 1 49 ? -1.325 70.972 22.021 1.00 16.35 47 ILE C CA 1
ATOM 4128 C C . ILE C 1 49 ? -1.943 72.308 22.473 1.00 16.67 47 ILE C C 1
ATOM 4129 O O . ILE C 1 49 ? -3.158 72.442 22.502 1.00 16.53 47 ILE C O 1
ATOM 4134 N N . ALA C 1 50 ? -1.100 73.267 22.850 1.00 17.98 48 ALA C N 1
ATOM 4135 C CA . ALA C 1 50 ? -1.559 74.476 23.551 1.00 18.41 48 ALA C CA 1
ATOM 4136 C C . ALA C 1 50 ? -2.498 75.361 22.724 1.00 17.26 48 ALA C C 1
ATOM 4137 O O . ALA C 1 50 ? -3.376 76.010 23.294 1.00 18.30 48 ALA C O 1
ATOM 4139 N N . SER C 1 51 ? -2.328 75.376 21.391 1.00 15.73 49 SER C N 1
ATOM 4140 C CA . SER C 1 51 ? -3.175 76.209 20.513 1.00 15.85 49 SER C CA 1
ATOM 4141 C C . SER C 1 51 ? -4.567 75.621 20.267 1.00 14.47 49 SER C C 1
ATOM 4142 O O . SER C 1 51 ? -5.418 76.292 19.688 1.00 14.72 49 SER C O 1
ATOM 4145 N N . VAL C 1 52 ? -4.797 74.390 20.725 1.00 14.26 50 VAL C N 1
ATOM 4146 C CA . VAL C 1 52 ? -6.068 73.691 20.523 1.00 14.31 50 VAL C CA 1
ATOM 4147 C C . VAL C 1 52 ? -6.967 73.900 21.749 1.00 15.46 50 VAL C C 1
ATOM 4148 O O . VAL C 1 52 ? -6.616 73.457 22.848 1.00 15.78 50 VAL C O 1
ATOM 4152 N N . PRO C 1 53 ? -8.111 74.581 21.561 1.00 16.79 51 PRO C N 1
ATOM 4153 C CA . PRO C 1 53 ? -8.946 75.018 22.707 1.00 18.50 51 PRO C CA 1
ATOM 4154 C C . PRO C 1 53 ? -9.954 73.997 23.199 1.00 18.67 51 PRO C C 1
ATOM 4155 O O . PRO C 1 53 ? -10.929 74.358 23.912 1.00 20.96 51 PRO C O 1
ATOM 4159 N N . TYR C 1 54 ? -9.712 72.728 22.905 1.00 16.37 52 TYR C N 1
ATOM 4160 C CA . TYR C 1 54 ? -10.543 71.620 23.352 1.00 15.14 52 TYR C CA 1
ATOM 4161 C C . TYR C 1 54 ? -9.573 70.491 23.667 1.00 15.21 52 TYR C C 1
ATOM 4162 O O . TYR C 1 54 ? -8.445 70.457 23.135 1.00 14.51 52 TYR C O 1
ATOM 4171 N N . PRO C 1 55 ? -9.963 69.560 24.544 1.00 15.92 53 PRO C N 1
ATOM 4172 C CA . PRO C 1 55 ? -9.021 68.532 24.938 1.00 16.76 53 PRO C CA 1
ATOM 4173 C C . PRO C 1 55 ? -8.735 67.545 23.824 1.00 16.16 53 PRO C C 1
ATOM 4174 O O . PRO C 1 55 ? -9.680 67.105 23.170 1.00 15.61 53 PRO C O 1
ATOM 4178 N N . LEU C 1 56 ? -7.454 67.240 23.638 1.00 15.23 54 LEU C N 1
ATOM 4179 C CA . LEU C 1 56 ? -7.059 66.111 22.798 1.00 14.94 54 LEU C CA 1
ATOM 4180 C C . LEU C 1 56 ? -7.207 64.797 23.592 1.00 15.51 54 LEU C C 1
ATOM 4181 O O . LEU C 1 56 ? -7.674 64.793 24.732 1.00 15.68 54 LEU C O 1
ATOM 4186 N N . ALA C 1 57 ? -6.874 63.668 22.964 1.00 14.77 55 ALA C N 1
ATOM 4187 C CA . ALA C 1 57 ? -7.085 62.341 23.560 1.00 15.01 55 ALA C CA 1
ATOM 4188 C C . ALA C 1 57 ? -6.205 62.123 24.768 1.00 15.16 55 ALA C C 1
ATOM 4189 O O . ALA C 1 57 ? -5.143 62.713 24.874 1.00 15.41 55 ALA C O 1
ATOM 4191 N N . THR C 1 58 ? -6.644 61.215 25.611 1.00 15.84 56 THR C N 1
ATOM 4192 C CA . THR C 1 58 ? -5.889 60.796 26.782 1.00 15.77 56 THR C CA 1
ATOM 4193 C C . THR C 1 58 ? -5.317 59.396 26.563 1.00 16.06 56 THR C C 1
ATOM 4194 O O . THR C 1 58 ? -5.793 58.650 25.715 1.00 15.00 56 THR C O 1
ATOM 4198 N N . PRO C 1 59 ? -4.295 59.018 27.351 1.00 16.32 57 PRO C N 1
ATOM 4199 C CA . PRO C 1 59 ? -3.825 57.631 27.301 1.00 16.24 57 PRO C CA 1
ATOM 4200 C C . PRO C 1 59 ? -4.915 56.621 27.594 1.00 16.82 57 PRO C C 1
ATOM 4201 O O . PRO C 1 59 ? -4.929 55.514 27.015 1.00 16.59 57 PRO C O 1
ATOM 4205 N N . GLU C 1 60 ? -5.840 56.978 28.491 1.00 16.59 58 GLU C N 1
ATOM 4206 C CA . GLU C 1 60 ? -6.962 56.114 28.803 1.00 17.78 58 GLU C CA 1
ATOM 4207 C C . GLU C 1 60 ? -7.812 55.823 27.578 1.00 17.11 58 GLU C C 1
ATOM 4208 O O . GLU C 1 60 ? -8.274 54.715 27.396 1.00 17.77 58 GLU C O 1
ATOM 4214 N N . GLU C 1 61 ? -8.021 56.833 26.741 1.00 15.86 59 GLU C N 1
ATOM 4215 C CA . GLU C 1 61 ? -8.811 56.638 25.530 1.00 15.21 59 GLU C CA 1
ATOM 4216 C C . GLU C 1 61 ? -8.136 55.703 24.540 1.00 13.72 59 GLU C C 1
ATOM 4217 O O . GLU C 1 61 ? -8.786 54.861 23.964 1.00 14.10 59 GLU C O 1
ATOM 4223 N N . LEU C 1 62 ? -6.828 55.821 24.379 1.00 14.11 60 LEU C N 1
ATOM 4224 C CA . LEU C 1 62 ? -6.113 54.895 23.511 1.00 13.25 60 LEU C CA 1
ATOM 4225 C C . LEU C 1 62 ? -6.231 53.449 24.058 1.00 14.58 60 LEU C C 1
ATOM 4226 O O . LEU C 1 62 ? -6.472 52.504 23.291 1.00 14.41 60 LEU C O 1
ATOM 4231 N N . ALA C 1 63 ? -6.093 53.278 25.367 1.00 15.78 61 ALA C N 1
ATOM 4232 C CA . ALA C 1 63 ? -6.304 51.954 25.951 1.00 16.04 61 ALA C CA 1
ATOM 4233 C C . ALA C 1 63 ? -7.719 51.419 25.730 1.00 16.21 61 ALA C C 1
ATOM 4234 O O . ALA C 1 63 ? -7.892 50.201 25.554 1.00 17.14 61 ALA C O 1
ATOM 4236 N N . ALA C 1 64 ? -8.718 52.301 25.748 1.00 16.27 62 ALA C N 1
ATOM 4237 C CA . ALA C 1 64 ? -10.092 51.914 25.434 1.00 16.89 62 ALA C CA 1
ATOM 4238 C C . ALA C 1 64 ? -10.233 51.431 24.006 1.00 16.73 62 ALA C C 1
ATOM 4239 O O . ALA C 1 64 ? -10.926 50.433 23.762 1.00 17.93 62 ALA C O 1
ATOM 4241 N N . THR C 1 65 ? -9.604 52.116 23.055 1.00 16.92 63 THR C N 1
ATOM 4242 C CA . THR C 1 65 ? -9.603 51.608 21.678 1.00 15.85 63 THR C CA 1
ATOM 4243 C C . THR C 1 65 ? -8.986 50.192 21.587 1.00 15.45 63 THR C C 1
ATOM 4244 O O . THR C 1 65 ? -9.525 49.308 20.910 1.00 15.00 63 THR C O 1
ATOM 4248 N N . VAL C 1 66 ? -7.869 50.003 22.277 1.00 15.27 64 VAL C N 1
ATOM 4249 C CA . VAL C 1 66 ? -7.217 48.707 22.333 1.00 16.09 64 VAL C CA 1
ATOM 4250 C C . VAL C 1 66 ? -8.204 47.636 22.842 1.00 17.69 64 VAL C C 1
ATOM 4251 O O . VAL C 1 66 ? -8.334 46.595 22.228 1.00 16.72 64 VAL C O 1
ATOM 4255 N N . LYS C 1 67 ? -8.921 47.926 23.926 1.00 18.11 65 LYS C N 1
ATOM 4256 C CA . LYS C 1 67 ? -9.906 46.953 24.467 1.00 19.28 65 LYS C CA 1
ATOM 4257 C C . LYS C 1 67 ? -11.008 46.654 23.449 1.00 18.31 65 LYS C C 1
ATOM 4258 O O . LYS C 1 67 ? -11.363 45.500 23.243 1.00 19.00 65 LYS C O 1
ATOM 4264 N N . LEU C 1 68 ? -11.532 47.678 22.776 1.00 16.90 66 LEU C N 1
ATOM 4265 C CA . LEU C 1 68 ? -12.575 47.439 21.791 1.00 16.69 66 LEU C CA 1
ATOM 4266 C C . LEU C 1 68 ? -12.079 46.524 20.686 1.00 15.94 66 LEU C C 1
ATOM 4267 O O . LEU C 1 68 ? -12.785 45.630 20.215 1.00 16.83 66 LEU C O 1
ATOM 4272 N N . VAL C 1 69 ? -10.864 46.768 20.206 1.00 16.38 67 VAL C N 1
ATOM 4273 C CA . VAL C 1 69 ? -10.354 45.973 19.101 1.00 16.08 67 VAL C CA 1
ATOM 4274 C C . VAL C 1 69 ? -10.024 44.529 19.542 1.00 16.66 67 VAL C C 1
ATOM 4275 O O . VAL C 1 69 ? -10.295 43.563 18.795 1.00 16.17 67 VAL C O 1
ATOM 4279 N N . GLU C 1 70 ? -9.419 44.378 20.721 1.00 18.07 68 GLU C N 1
ATOM 4280 C CA . GLU C 1 70 ? -9.145 43.043 21.247 1.00 18.95 68 GLU C CA 1
ATOM 4281 C C . GLU C 1 70 ? -10.421 42.238 21.462 1.00 19.99 68 GLU C C 1
ATOM 4282 O O . GLU C 1 70 ? -10.457 41.042 21.124 1.00 20.06 68 GLU C O 1
ATOM 4288 N N . ASP C 1 71 ? -11.474 42.902 21.932 1.00 19.73 69 ASP C N 1
ATOM 4289 C CA . ASP C 1 71 ? -12.779 42.234 22.133 1.00 20.35 69 ASP C CA 1
ATOM 4290 C C . ASP C 1 71 ? -13.397 41.769 20.804 1.00 20.41 69 ASP C C 1
ATOM 4291 O O . ASP C 1 71 ? -14.057 40.734 20.743 1.00 20.92 69 ASP C O 1
ATOM 4296 N N . ILE C 1 72 ? -13.184 42.535 19.727 1.00 18.87 70 ILE C N 1
ATOM 4297 C CA . ILE C 1 72 ? -13.580 42.112 18.391 1.00 19.72 70 ILE C CA 1
ATOM 4298 C C . ILE C 1 72 ? -12.820 40.880 17.916 1.00 20.40 70 ILE C C 1
ATOM 4299 O O . ILE C 1 72 ? -13.342 40.083 17.140 1.00 21.97 70 ILE C O 1
ATOM 4304 N N . GLY C 1 73 ? -11.596 40.708 18.391 1.00 20.58 71 GLY C N 1
ATOM 4305 C CA . GLY C 1 73 ? -10.810 39.530 18.059 1.00 20.44 71 GLY C CA 1
ATOM 4306 C C . GLY C 1 73 ? -9.557 39.778 17.261 1.00 20.12 71 GLY C C 1
ATOM 4307 O O . GLY C 1 73 ? -8.874 38.842 16.882 1.00 21.06 71 GLY C O 1
ATOM 4308 N N . SER C 1 74 ? -9.231 41.036 17.010 1.00 18.41 72 SER C N 1
ATOM 4309 C CA . SER C 1 74 ? -8.014 41.330 16.270 1.00 17.59 72 SER C CA 1
ATOM 4310 C C . SER C 1 74 ? -6.837 41.587 17.179 1.00 17.50 72 SER C C 1
ATOM 4311 O O . SER C 1 74 ? -7.015 41.891 18.361 1.00 18.72 72 SER C O 1
ATOM 4314 N N . ARG C 1 75 ? -5.631 41.456 16.613 1.00 16.81 73 ARG C N 1
ATOM 4315 C CA A ARG C 1 75 ? -4.407 41.905 17.276 0.70 16.80 73 ARG C CA 1
ATOM 4316 C CA B ARG C 1 75 ? -4.401 41.907 17.271 0.30 16.81 73 ARG C CA 1
ATOM 4317 C C . ARG C 1 75 ? -4.241 43.419 17.070 1.00 16.43 73 ARG C C 1
ATOM 4318 O O . ARG C 1 75 ? -4.607 43.956 16.015 1.00 16.23 73 ARG C O 1
ATOM 4333 N N . ILE C 1 76 ? -3.709 44.102 18.073 1.00 15.67 74 ILE C N 1
ATOM 4334 C CA . ILE C 1 76 ? -3.467 45.549 18.012 1.00 15.51 74 ILE C CA 1
ATOM 4335 C C . ILE C 1 76 ? -2.195 45.918 18.748 1.00 15.07 74 ILE C C 1
ATOM 4336 O O . ILE C 1 76 ? -1.946 45.450 19.883 1.00 15.12 74 ILE C O 1
ATOM 4341 N N . VAL C 1 77 ? -1.356 46.687 18.068 1.00 14.46 75 VAL C N 1
ATOM 4342 C CA . VAL C 1 77 ? -0.200 47.351 18.638 1.00 13.53 75 VAL C CA 1
ATOM 4343 C C . VAL C 1 77 ? -0.566 48.807 18.777 1.00 13.26 75 VAL C C 1
ATOM 4344 O O . VAL C 1 77 ? -1.042 49.381 17.790 1.00 14.03 75 VAL C O 1
ATOM 4348 N N . ALA C 1 78 ? -0.477 49.405 19.955 1.00 13.90 76 ALA C N 1
ATOM 4349 C CA . ALA C 1 78 ? -0.831 50.808 20.184 1.00 13.50 76 ALA C CA 1
ATOM 4350 C C . ALA C 1 78 ? 0.341 51.543 20.788 1.00 14.08 76 ALA C C 1
ATOM 4351 O O . ALA C 1 78 ? 0.937 51.065 21.768 1.00 14.18 76 ALA C O 1
ATOM 4353 N N . ARG C 1 79 ? 0.712 52.665 20.181 1.00 13.08 77 ARG C N 1
ATOM 4354 C CA . ARG C 1 79 ? 1.806 53.492 20.663 1.00 13.04 77 ARG C CA 1
ATOM 4355 C C . ARG C 1 79 ? 1.392 54.923 20.774 1.00 13.95 77 ARG C C 1
ATOM 4356 O O . ARG C 1 79 ? 0.643 55.416 19.916 1.00 14.23 77 ARG C O 1
ATOM 4364 N N . GLN C 1 80 ? 1.906 55.624 21.774 1.00 14.71 78 GLN C N 1
ATOM 4365 C CA . GLN C 1 80 ? 1.837 57.082 21.821 1.00 15.78 78 GLN C CA 1
ATOM 4366 C C . GLN C 1 80 ? 2.862 57.578 20.861 1.00 15.62 78 GLN C C 1
ATOM 4367 O O . GLN C 1 80 ? 4.020 57.175 20.920 1.00 17.91 78 GLN C O 1
ATOM 4373 N N . ALA C 1 81 ? 2.440 58.404 19.906 1.00 13.79 79 ALA C N 1
ATOM 4374 C CA . ALA C 1 81 ? 3.396 59.030 19.020 1.00 13.95 79 ALA C CA 1
ATOM 4375 C C . ALA C 1 81 ? 2.793 60.303 18.455 1.00 13.24 79 ALA C C 1
ATOM 4376 O O . ALA C 1 81 ? 1.592 60.430 18.395 1.00 12.81 79 ALA C O 1
ATOM 4378 N N . ASP C 1 82 ? 3.663 61.218 18.044 1.00 12.90 80 ASP C N 1
ATOM 4379 C CA . ASP C 1 82 ? 3.303 62.511 17.490 1.00 12.16 80 ASP C CA 1
ATOM 4380 C C . ASP C 1 82 ? 3.608 62.461 15.988 1.00 12.24 80 ASP C C 1
ATOM 4381 O O . ASP C 1 82 ? 4.758 62.320 15.591 1.00 11.68 80 ASP C O 1
ATOM 4386 N N . VAL C 1 83 ? 2.600 62.651 15.155 1.00 11.26 81 VAL C N 1
ATOM 4387 C CA . VAL C 1 83 ? 2.783 62.668 13.694 1.00 10.77 81 VAL C CA 1
ATOM 4388 C C . VAL C 1 83 ? 3.724 63.786 13.238 1.00 11.24 81 VAL C C 1
ATOM 4389 O O . VAL C 1 83 ? 4.273 63.724 12.146 1.00 11.15 81 VAL C O 1
ATOM 4393 N N . ARG C 1 84 ? 3.900 64.823 14.054 1.00 11.39 82 ARG C N 1
ATOM 4394 C CA . ARG C 1 84 ? 4.823 65.883 13.710 1.00 12.18 82 ARG C CA 1
ATOM 4395 C C . ARG C 1 84 ? 6.290 65.469 13.761 1.00 12.53 82 ARG C C 1
ATOM 4396 O O . ARG C 1 84 ? 7.137 66.171 13.196 1.00 14.43 82 ARG C O 1
ATOM 4404 N N . ASP C 1 85 ? 6.564 64.378 14.469 1.00 12.75 83 ASP C N 1
ATOM 4405 C CA . ASP C 1 85 ? 7.934 63.955 14.772 1.00 14.73 83 ASP C CA 1
ATOM 4406 C C . ASP C 1 85 ? 8.171 62.674 13.960 1.00 13.94 83 ASP C C 1
ATOM 4407 O O . ASP C 1 85 ? 7.721 61.567 14.320 1.00 13.75 83 ASP C O 1
ATOM 4412 N N . ARG C 1 86 ? 8.864 62.805 12.828 1.00 15.09 84 ARG C N 1
ATOM 4413 C CA . ARG C 1 86 ? 9.061 61.659 11.953 1.00 15.53 84 ARG C CA 1
ATOM 4414 C C . ARG C 1 86 ? 9.739 60.469 12.642 1.00 15.98 84 ARG C C 1
ATOM 4415 O O . ARG C 1 86 ? 9.332 59.326 12.408 1.00 14.70 84 ARG C O 1
ATOM 4423 N N . GLU C 1 87 ? 10.774 60.725 13.448 1.00 16.12 85 GLU C N 1
ATOM 4424 C CA . GLU C 1 87 ? 11.479 59.653 14.151 1.00 17.64 85 GLU C CA 1
ATOM 4425 C C . GLU C 1 87 ? 10.535 58.898 15.117 1.00 17.42 85 GLU C C 1
ATOM 4426 O O . GLU C 1 87 ? 10.524 57.656 15.125 1.00 18.71 85 GLU C O 1
ATOM 4428 N N . SER C 1 88 ? 9.749 59.649 15.894 1.00 17.78 86 SER C N 1
ATOM 4429 C CA . SER C 1 88 ? 8.697 59.106 16.792 1.00 18.12 86 SER C CA 1
ATOM 4430 C C . SER C 1 88 ? 7.708 58.231 16.049 1.00 15.90 86 SER C C 1
ATOM 4431 O O . SER C 1 88 ? 7.386 57.106 16.449 1.00 16.11 86 SER C O 1
ATOM 4434 N N . LEU C 1 89 ? 7.207 58.759 14.947 1.00 13.21 87 LEU C N 1
ATOM 4435 C CA . LEU C 1 89 ? 6.206 58.043 14.181 1.00 12.31 87 LEU C CA 1
ATOM 4436 C C . LEU C 1 89 ? 6.773 56.803 13.534 1.00 12.04 87 LEU C C 1
ATOM 4437 O O . LEU C 1 89 ? 6.147 55.756 13.549 1.00 12.19 87 LEU C O 1
ATOM 4442 N N . SER C 1 90 ? 7.997 56.899 12.995 1.00 13.02 88 SER C N 1
ATOM 4443 C CA . SER C 1 90 ? 8.643 55.759 12.406 1.00 13.84 88 SER C CA 1
ATOM 4444 C C . SER C 1 90 ? 8.899 54.626 13.401 1.00 13.43 88 SER C C 1
ATOM 4445 O O . SER C 1 90 ? 8.690 53.440 13.094 1.00 14.41 88 SER C O 1
ATOM 4448 N N . ALA C 1 91 ? 9.383 55.020 14.574 1.00 14.29 89 ALA C N 1
ATOM 4449 C CA . ALA C 1 91 ? 9.605 54.069 15.679 1.00 14.78 89 ALA C CA 1
ATOM 4450 C C . ALA C 1 91 ? 8.308 53.356 16.080 1.00 14.83 89 ALA C C 1
ATOM 4451 O O . ALA C 1 91 ? 8.300 52.145 16.312 1.00 15.26 89 ALA C O 1
ATOM 4453 N N . ALA C 1 92 ? 7.199 54.087 16.148 1.00 13.04 90 ALA C N 1
ATOM 4454 C CA . ALA C 1 92 ? 5.914 53.472 16.469 1.00 13.12 90 ALA C CA 1
ATOM 4455 C C . ALA C 1 92 ? 5.476 52.498 15.413 1.00 13.54 90 ALA C C 1
ATOM 4456 O O . ALA C 1 92 ? 5.039 51.392 15.732 1.00 13.84 90 ALA C O 1
ATOM 4458 N N . LEU C 1 93 ? 5.540 52.895 14.131 1.00 12.07 91 LEU C N 1
ATOM 4459 C CA . LEU C 1 93 ? 5.230 51.968 13.064 1.00 12.04 91 LEU C CA 1
ATOM 4460 C C . LEU C 1 93 ? 6.105 50.712 13.101 1.00 12.64 91 LEU C C 1
ATOM 4461 O O . LEU C 1 93 ? 5.579 49.600 12.953 1.00 13.31 91 LEU C O 1
ATOM 4466 N N . GLN C 1 94 ? 7.414 50.886 13.310 1.00 13.53 92 GLN C N 1
ATOM 4467 C CA . GLN C 1 94 ? 8.327 49.769 13.337 1.00 14.79 92 GLN C CA 1
ATOM 4468 C C . GLN C 1 94 ? 7.961 48.798 14.485 1.00 15.14 92 GLN C C 1
ATOM 4469 O O . GLN C 1 94 ? 8.019 47.591 14.294 1.00 14.71 92 GLN C O 1
ATOM 4475 N N . ALA C 1 95 ? 7.486 49.323 15.616 1.00 14.44 93 ALA C N 1
ATOM 4476 C CA . ALA C 1 95 ? 7.025 48.435 16.703 1.00 14.70 93 ALA C CA 1
ATOM 4477 C C . ALA C 1 95 ? 5.864 47.566 16.229 1.00 14.58 93 ALA C C 1
ATOM 4478 O O . ALA C 1 95 ? 5.808 46.363 16.498 1.00 15.41 93 ALA C O 1
ATOM 4480 N N . GLY C 1 96 ? 4.943 48.161 15.453 1.00 13.15 94 GLY C N 1
ATOM 4481 C CA . GLY C 1 96 ? 3.858 47.400 14.864 1.00 13.26 94 GLY C CA 1
ATOM 4482 C C . GLY C 1 96 ? 4.321 46.352 13.879 1.00 14.42 94 GLY C C 1
ATOM 4483 O O . GLY C 1 96 ? 3.810 45.240 13.870 1.00 14.71 94 GLY C O 1
ATOM 4484 N N . LEU C 1 97 ? 5.313 46.704 13.071 1.00 15.10 95 LEU C N 1
ATOM 4485 C CA . LEU C 1 97 ? 5.857 45.771 12.075 1.00 16.23 95 LEU C CA 1
ATOM 4486 C C . LEU C 1 97 ? 6.578 44.589 12.716 1.00 17.05 95 LEU C C 1
ATOM 4487 O O . LEU C 1 97 ? 6.463 43.453 12.245 1.00 17.68 95 LEU C O 1
ATOM 4492 N N . ASP C 1 98 ? 7.320 44.868 13.785 1.00 17.17 96 ASP C N 1
ATOM 4493 C CA . ASP C 1 98 ? 8.042 43.848 14.560 1.00 18.51 96 ASP C CA 1
ATOM 4494 C C . ASP C 1 98 ? 7.064 42.823 15.126 1.00 18.84 96 ASP C C 1
ATOM 4495 O O . ASP C 1 98 ? 7.403 41.635 15.261 1.00 20.64 96 ASP C O 1
ATOM 4500 N N . GLU C 1 99 ? 5.865 43.265 15.501 1.00 18.07 97 GLU C N 1
ATOM 4501 C CA . GLU C 1 99 ? 4.882 42.364 16.098 1.00 18.70 97 GLU C CA 1
ATOM 4502 C C . GLU C 1 99 ? 4.041 41.663 15.040 1.00 18.86 97 GLU C C 1
ATOM 4503 O O . GLU C 1 99 ? 3.834 40.455 15.091 1.00 19.67 97 GLU C O 1
ATOM 4509 N N . LEU C 1 100 ? 3.575 42.426 14.048 1.00 17.71 98 LEU C N 1
ATOM 4510 C CA . LEU C 1 100 ? 2.577 41.924 13.099 1.00 17.68 98 LEU C CA 1
ATOM 4511 C C . LEU C 1 100 ? 3.130 41.489 11.730 1.00 18.22 98 LEU C C 1
ATOM 4512 O O . LEU C 1 100 ? 2.463 40.723 11.005 1.00 19.34 98 LEU C O 1
ATOM 4517 N N . GLY C 1 101 ? 4.298 42.000 11.372 1.00 17.33 99 GLY C N 1
ATOM 4518 C CA . GLY C 1 101 ? 5.074 41.509 10.243 1.00 17.60 99 GLY C CA 1
ATOM 4519 C C . GLY C 1 101 ? 4.688 41.962 8.850 1.00 17.27 99 GLY C C 1
ATOM 4520 O O . GLY C 1 101 ? 5.268 41.476 7.885 1.00 17.07 99 GLY C O 1
ATOM 4521 N N . ARG C 1 102 ? 3.712 42.859 8.731 1.00 15.82 100 ARG C N 1
ATOM 4522 C CA . ARG C 1 102 ? 3.284 43.353 7.415 1.00 14.82 100 ARG C CA 1
ATOM 4523 C C . ARG C 1 102 ? 2.489 44.646 7.577 1.00 13.32 100 ARG C C 1
ATOM 4524 O O . ARG C 1 102 ? 2.139 45.027 8.692 1.00 12.09 100 ARG C O 1
ATOM 4532 N N . LEU C 1 103 ? 2.218 45.317 6.456 1.00 12.66 101 LEU C N 1
ATOM 4533 C CA . LEU C 1 103 ? 1.404 46.547 6.422 1.00 12.65 101 LEU C CA 1
ATOM 4534 C C . LEU C 1 103 ? 0.638 46.567 5.108 1.00 12.52 101 LEU C C 1
ATOM 4535 O O . LEU C 1 103 ? 1.238 46.346 4.049 1.00 13.30 101 LEU C O 1
ATOM 4540 N N . ASP C 1 104 ? -0.659 46.864 5.161 1.00 11.14 102 ASP C N 1
ATOM 4541 C CA . ASP C 1 104 ? -1.499 46.870 3.969 1.00 10.75 102 ASP C CA 1
ATOM 4542 C C . ASP C 1 104 ? -2.269 48.149 3.749 1.00 10.43 102 ASP C C 1
ATOM 4543 O O . ASP C 1 104 ? -2.512 48.514 2.610 1.00 10.60 102 ASP C O 1
ATOM 4548 N N . ILE C 1 105 ? -2.666 48.792 4.847 1.00 9.53 103 ILE C N 1
ATOM 4549 C CA . ILE C 1 105 ? -3.598 49.924 4.854 1.00 9.11 103 ILE C CA 1
ATOM 4550 C C . ILE C 1 105 ? -3.018 51.011 5.747 1.00 9.26 103 ILE C C 1
ATOM 4551 O O . ILE C 1 105 ? -2.547 50.726 6.866 1.00 9.59 103 ILE C O 1
ATOM 4556 N N . VAL C 1 106 ? -3.085 52.240 5.268 1.00 8.22 104 VAL C N 1
ATOM 4557 C CA . VAL C 1 106 ? -2.700 53.436 6.033 1.00 8.39 104 VAL C CA 1
ATOM 4558 C C . VAL C 1 106 ? -3.895 54.368 6.072 1.00 8.35 104 VAL C C 1
ATOM 4559 O O . VAL C 1 106 ? -4.451 54.702 5.019 1.00 8.63 104 VAL C O 1
ATOM 4563 N N . VAL C 1 107 ? -4.287 54.850 7.259 1.00 8.25 105 VAL C N 1
ATOM 4564 C CA . VAL C 1 107 ? -5.351 55.845 7.422 1.00 8.34 105 VAL C CA 1
ATOM 4565 C C . VAL C 1 107 ? -4.761 57.043 8.161 1.00 8.77 105 VAL C C 1
ATOM 4566 O O . VAL C 1 107 ? -4.483 56.980 9.368 1.00 8.49 105 VAL C O 1
ATOM 4570 N N . ALA C 1 108 ? -4.457 58.104 7.423 1.00 8.76 106 ALA C N 1
ATOM 4571 C CA . ALA C 1 108 ? -3.841 59.300 7.974 1.00 8.04 106 ALA C CA 1
ATOM 4572 C C . ALA C 1 108 ? -4.927 60.244 8.485 1.00 8.26 106 ALA C C 1
ATOM 4573 O O . ALA C 1 108 ? -5.387 61.146 7.782 1.00 8.34 106 ALA C O 1
ATOM 4575 N N . ASN C 1 109 ? -5.354 59.979 9.704 1.00 8.07 107 ASN C N 1
ATOM 4576 C CA . ASN C 1 109 ? -6.556 60.552 10.307 1.00 8.18 107 ASN C CA 1
ATOM 4577 C C . ASN C 1 109 ? -6.262 61.612 11.384 1.00 8.49 107 ASN C C 1
ATOM 4578 O O . ASN C 1 109 ? -7.089 62.498 11.616 1.00 9.41 107 ASN C O 1
ATOM 4583 N N . ALA C 1 110 ? -5.100 61.540 12.046 1.00 7.61 108 ALA C N 1
ATOM 4584 C CA . ALA C 1 110 ? -4.783 62.507 13.124 1.00 8.63 108 ALA C CA 1
ATOM 4585 C C . ALA C 1 110 ? -4.930 63.927 12.620 1.00 9.78 108 ALA C C 1
ATOM 4586 O O . ALA C 1 110 ? -4.476 64.251 11.542 1.00 9.47 108 ALA C O 1
ATOM 4588 N N . GLY C 1 111 ? -5.582 64.783 13.398 1.00 9.24 109 GLY C N 1
ATOM 4589 C CA . GLY C 1 111 ? -5.742 66.169 13.000 1.00 9.22 109 GLY C CA 1
ATOM 4590 C C . GLY C 1 111 ? -6.172 66.996 14.172 1.00 10.26 109 GLY C C 1
ATOM 4591 O O . GLY C 1 111 ? -6.676 66.441 15.165 1.00 10.72 109 GLY C O 1
ATOM 4592 N N . ILE C 1 112 ? -5.988 68.294 14.027 1.00 9.19 110 ILE C N 1
ATOM 4593 C CA . ILE C 1 112 ? -6.421 69.277 15.028 1.00 10.24 110 ILE C CA 1
ATOM 4594 C C . ILE C 1 112 ? -7.070 70.487 14.371 1.00 10.09 110 ILE C C 1
ATOM 4595 O O . ILE C 1 112 ? -6.857 70.772 13.190 1.00 9.90 110 ILE C O 1
ATOM 4600 N N . ALA C 1 113 ? -7.852 71.233 15.168 1.00 10.41 111 ALA C N 1
ATOM 4601 C CA . ALA C 1 113 ? -8.500 72.467 14.727 1.00 11.03 111 ALA C CA 1
ATOM 4602 C C . ALA C 1 113 ? -8.233 73.581 15.744 1.00 11.90 111 ALA C C 1
ATOM 4603 O O . ALA C 1 113 ? -9.146 73.967 16.495 1.00 12.66 111 ALA C O 1
ATOM 4605 N N . PRO C 1 114 ? -7.009 74.102 15.771 1.00 11.87 112 PRO C N 1
ATOM 4606 C CA . PRO C 1 114 ? -6.677 75.192 16.689 1.00 12.54 112 PRO C CA 1
ATOM 4607 C C . PRO C 1 114 ? -7.417 76.477 16.355 1.00 12.87 112 PRO C C 1
ATOM 4608 O O . PRO C 1 114 ? -7.753 76.745 15.200 1.00 14.24 112 PRO C O 1
ATOM 4612 N N . MET C 1 115 ? -7.697 77.280 17.394 1.00 12.91 113 MET C N 1
ATOM 4613 C CA . MET C 1 115 ? -8.345 78.582 17.228 1.00 14.89 113 MET C CA 1
ATOM 4614 C C . MET C 1 115 ? -7.926 79.456 18.411 1.00 15.12 113 MET C C 1
ATOM 4615 O O . MET C 1 115 ? -7.567 78.926 19.449 1.00 16.46 113 MET C O 1
ATOM 4620 N N . SER C 1 116 ? -7.962 80.775 18.212 1.00 16.64 114 SER C N 1
ATOM 4621 C CA . SER C 1 116 ? -7.772 81.765 19.292 1.00 17.28 114 SER C CA 1
ATOM 4622 C C . SER C 1 116 ? -6.393 81.723 19.908 1.00 17.54 114 SER C C 1
ATOM 4623 O O . SER C 1 116 ? -6.198 82.107 21.083 1.00 19.57 114 SER C O 1
ATOM 4626 N N . ALA C 1 117 ? -5.418 81.297 19.124 1.00 16.32 115 ALA C N 1
ATOM 4627 C CA . ALA C 1 117 ? -4.023 81.203 19.521 1.00 16.14 115 ALA C CA 1
ATOM 4628 C C . ALA C 1 117 ? -3.108 82.059 18.677 1.00 15.94 115 ALA C C 1
ATOM 4629 O O . ALA C 1 117 ? -1.886 81.901 18.757 1.00 18.45 115 ALA C O 1
ATOM 4631 N N . GLY C 1 118 ? -3.642 82.973 17.872 1.00 16.00 116 GLY C N 1
ATOM 4632 C CA . GLY C 1 118 ? -2.814 83.748 16.936 1.00 16.22 116 GLY C CA 1
ATOM 4633 C C . GLY C 1 118 ? -2.113 82.850 15.932 1.00 15.91 116 GLY C C 1
ATOM 4634 O O . GLY C 1 118 ? -2.615 81.784 15.615 1.00 16.18 116 GLY C O 1
ATOM 4635 N N . ASP C 1 119 ? -0.929 83.233 15.490 1.00 15.90 117 ASP C N 1
ATOM 4636 C CA . ASP C 1 119 ? -0.232 82.448 14.461 1.00 16.00 117 ASP C CA 1
ATOM 4637 C C . ASP C 1 119 ? 0.278 81.100 14.957 1.00 15.36 117 ASP C C 1
ATOM 4638 O O . ASP C 1 119 ? 0.593 80.235 14.137 1.00 15.27 117 ASP C O 1
ATOM 4643 N N . ASP C 1 120 ? 0.343 80.860 16.263 1.00 16.20 118 ASP C N 1
ATOM 4644 C CA . ASP C 1 120 ? 0.634 79.511 16.754 1.00 15.99 118 ASP C CA 1
ATOM 4645 C C . ASP C 1 120 ? -0.383 78.524 16.154 1.00 14.22 118 ASP C C 1
ATOM 4646 O O . ASP C 1 120 ? -0.055 77.365 15.902 1.00 14.38 118 ASP C O 1
ATOM 4651 N N . GLY C 1 121 ? -1.624 78.966 15.958 1.00 13.00 119 GLY C N 1
ATOM 4652 C CA . GLY C 1 121 ? -2.658 78.114 15.379 1.00 12.68 119 GLY C CA 1
ATOM 4653 C C . GLY C 1 121 ? -2.335 77.759 13.933 1.00 11.44 119 GLY C C 1
ATOM 4654 O O . GLY C 1 121 ? -2.563 76.621 13.498 1.00 11.50 119 GLY C O 1
ATOM 4655 N N . TRP C 1 122 ? -1.861 78.734 13.165 1.00 11.00 120 TRP C N 1
ATOM 4656 C CA . TRP C 1 122 ? -1.387 78.462 11.800 1.00 10.77 120 TRP C CA 1
ATOM 4657 C C . TRP C 1 122 ? -0.274 77.387 11.832 1.00 10.73 120 TRP C C 1
ATOM 4658 O O . TRP C 1 122 ? -0.330 76.358 11.123 1.00 10.47 120 TRP C O 1
ATOM 4669 N N . HIS C 1 123 ? 0.768 77.617 12.606 1.00 11.88 121 HIS C N 1
ATOM 4670 C CA . HIS C 1 123 ? 1.910 76.710 12.577 1.00 12.57 121 HIS C CA 1
ATOM 4671 C C . HIS C 1 123 ? 1.531 75.324 13.027 1.00 10.93 121 HIS C C 1
ATOM 4672 O O . HIS C 1 123 ? 1.897 74.324 12.393 1.00 11.66 121 HIS C O 1
ATOM 4679 N N . ASP C 1 124 ? 0.750 75.217 14.091 1.00 11.47 122 ASP C N 1
ATOM 4680 C CA . ASP C 1 124 ? 0.403 73.917 14.622 1.00 10.38 122 ASP C CA 1
ATOM 4681 C C . ASP C 1 124 ? -0.514 73.148 13.665 1.00 11.04 122 ASP C C 1
ATOM 4682 O O . ASP C 1 124 ? -0.367 71.937 13.515 1.00 10.98 122 ASP C O 1
ATOM 4687 N N . VAL C 1 125 ? -1.447 73.854 13.005 1.00 10.38 123 VAL C N 1
ATOM 4688 C CA . VAL C 1 125 ? -2.377 73.132 12.090 1.00 10.00 123 VAL C CA 1
ATOM 4689 C C . VAL C 1 125 ? -1.637 72.657 10.837 1.00 10.25 123 VAL C C 1
ATOM 4690 O O . VAL C 1 125 ? -1.918 71.545 10.380 1.00 9.24 123 VAL C O 1
ATOM 4694 N N . ILE C 1 126 ? -0.703 73.454 10.329 1.00 9.32 124 ILE C N 1
ATOM 4695 C CA . ILE C 1 126 ? 0.121 73.012 9.173 1.00 8.75 124 ILE C CA 1
ATOM 4696 C C . ILE C 1 126 ? 0.950 71.796 9.614 1.00 8.47 124 ILE C C 1
ATOM 4697 O O . ILE C 1 126 ? 1.048 70.759 8.911 1.00 9.20 124 ILE C O 1
ATOM 4702 N N . ASP C 1 127 ? 1.549 71.894 10.807 1.00 10.08 125 ASP C N 1
ATOM 4703 C CA A ASP C 1 127 ? 2.453 70.852 11.287 0.50 9.54 125 ASP C CA 1
ATOM 4704 C CA B ASP C 1 127 ? 2.447 70.856 11.298 0.50 9.51 125 ASP C CA 1
ATOM 4705 C C . ASP C 1 127 ? 1.717 69.524 11.477 1.00 9.38 125 ASP C C 1
ATOM 4706 O O . ASP C 1 127 ? 2.205 68.478 11.066 1.00 9.60 125 ASP C O 1
ATOM 4715 N N . VAL C 1 128 ? 0.531 69.532 12.100 1.00 8.51 126 VAL C N 1
ATOM 4716 C CA . VAL C 1 128 ? -0.155 68.262 12.363 1.00 9.35 126 VAL C CA 1
ATOM 4717 C C . VAL C 1 128 ? -0.902 67.779 11.086 1.00 9.10 126 VAL C C 1
ATOM 4718 O O . VAL C 1 128 ? -0.792 66.610 10.658 1.00 9.13 126 VAL C O 1
ATOM 4722 N N . ASN C 1 129 ? -1.645 68.693 10.455 1.00 9.23 127 ASN C N 1
ATOM 4723 C CA . ASN C 1 129 ? -2.641 68.306 9.466 1.00 9.11 127 ASN C CA 1
ATOM 4724 C C . ASN C 1 129 ? -2.049 68.195 8.047 1.00 8.84 127 ASN C C 1
ATOM 4725 O O . ASN C 1 129 ? -2.685 67.566 7.195 1.00 9.98 127 ASN C O 1
ATOM 4730 N N . LEU C 1 130 ? -0.859 68.751 7.807 1.00 7.97 128 LEU C N 1
ATOM 4731 C CA . LEU C 1 130 ? -0.200 68.639 6.512 1.00 7.41 128 LEU C CA 1
ATOM 4732 C C . LEU C 1 130 ? 1.111 67.859 6.660 1.00 8.37 128 LEU C C 1
ATOM 4733 O O . LEU C 1 130 ? 1.222 66.754 6.143 1.00 8.53 128 LEU C O 1
ATOM 4738 N N . THR C 1 131 ? 2.072 68.411 7.396 1.00 9.62 129 THR C N 1
ATOM 4739 C CA . THR C 1 131 ? 3.328 67.710 7.628 1.00 8.77 129 THR C CA 1
ATOM 4740 C C . THR C 1 131 ? 3.102 66.351 8.274 1.00 8.84 129 THR C C 1
ATOM 4741 O O . THR C 1 131 ? 3.720 65.360 7.899 1.00 9.49 129 THR C O 1
ATOM 4745 N N . GLY C 1 132 ? 2.194 66.263 9.237 1.00 8.43 130 GLY C N 1
ATOM 4746 C CA . GLY C 1 132 ? 1.961 64.969 9.873 1.00 7.54 130 GLY C CA 1
ATOM 4747 C C . GLY C 1 132 ? 1.390 63.931 8.938 1.00 7.74 130 GLY C C 1
ATOM 4748 O O . GLY C 1 132 ? 1.672 62.747 9.095 1.00 9.38 130 GLY C O 1
ATOM 4749 N N . VAL C 1 133 ? 0.575 64.379 7.969 1.00 7.78 131 VAL C N 1
ATOM 4750 C CA . VAL C 1 133 ? 0.068 63.448 6.958 1.00 8.26 131 VAL C CA 1
ATOM 4751 C C . VAL C 1 133 ? 1.212 63.015 6.049 1.00 7.92 131 VAL C C 1
ATOM 4752 O O . VAL C 1 133 ? 1.317 61.811 5.740 1.00 8.10 131 VAL C O 1
ATOM 4756 N N . TYR C 1 134 ? 2.050 63.963 5.606 1.00 7.75 132 TYR C N 1
ATOM 4757 C CA . TYR C 1 134 ? 3.263 63.627 4.835 1.00 8.07 132 TYR C CA 1
ATOM 4758 C C . TYR C 1 134 ? 4.105 62.560 5.559 1.00 8.00 132 TYR C C 1
ATOM 4759 O O . TYR C 1 134 ? 4.472 61.547 4.974 1.00 8.91 132 TYR C O 1
ATOM 4768 N N . HIS C 1 135 ? 4.366 62.780 6.846 1.00 7.91 133 HIS C N 1
ATOM 4769 C CA . HIS C 1 135 ? 5.131 61.837 7.608 1.00 8.06 133 HIS C CA 1
ATOM 4770 C C . HIS C 1 135 ? 4.484 60.461 7.653 1.00 8.58 133 HIS C C 1
ATOM 4771 O O . HIS C 1 135 ? 5.183 59.444 7.644 1.00 9.25 133 HIS C O 1
ATOM 4778 N N . THR C 1 136 ? 3.152 60.426 7.779 1.00 8.09 134 THR C N 1
ATOM 4779 C CA . THR C 1 136 ? 2.412 59.171 7.869 1.00 8.67 134 THR C CA 1
ATOM 4780 C C . THR C 1 136 ? 2.570 58.369 6.593 1.00 9.27 134 THR C C 1
ATOM 4781 O O . THR C 1 136 ? 2.760 57.139 6.648 1.00 10.40 134 THR C O 1
ATOM 4785 N N . ILE C 1 137 ? 2.505 59.050 5.451 1.00 8.28 135 ILE C N 1
ATOM 4786 C CA . ILE C 1 137 ? 2.757 58.391 4.167 1.00 8.16 135 ILE C CA 1
ATOM 4787 C C . ILE C 1 137 ? 4.218 57.915 4.076 1.00 9.01 135 ILE C C 1
ATOM 4788 O O . ILE C 1 137 ? 4.467 56.742 3.732 1.00 10.03 135 ILE C O 1
ATOM 4793 N N . LYS C 1 138 ? 5.149 58.811 4.396 1.00 9.59 136 LYS C N 1
ATOM 4794 C CA . LYS C 1 138 ? 6.575 58.566 4.178 1.00 10.95 136 LYS C CA 1
ATOM 4795 C C . LYS C 1 138 ? 7.057 57.368 4.981 1.00 10.96 136 LYS C C 1
ATOM 4796 O O . LYS C 1 138 ? 7.867 56.576 4.474 1.00 12.03 136 LYS C O 1
ATOM 4802 N N . VAL C 1 139 ? 6.602 57.221 6.223 1.00 10.55 137 VAL C N 1
ATOM 4803 C CA . VAL C 1 139 ? 7.103 56.122 7.068 1.00 11.33 137 VAL C CA 1
ATOM 4804 C C . VAL C 1 139 ? 6.569 54.764 6.581 1.00 11.38 137 VAL C C 1
ATOM 4805 O O . VAL C 1 139 ? 7.164 53.732 6.850 1.00 12.41 137 VAL C O 1
ATOM 4809 N N . ALA C 1 140 ? 5.442 54.761 5.861 1.00 10.49 138 ALA C N 1
ATOM 4810 C CA . ALA C 1 140 ? 4.785 53.540 5.399 1.00 10.10 138 ALA C CA 1
ATOM 4811 C C . ALA C 1 140 ? 5.257 53.034 4.043 1.00 10.70 138 ALA C C 1
ATOM 4812 O O . ALA C 1 140 ? 5.211 51.829 3.783 1.00 11.44 138 ALA C O 1
ATOM 4814 N N . ILE C 1 141 ? 5.652 53.936 3.135 1.00 10.70 139 ILE C N 1
ATOM 4815 C CA . ILE C 1 141 ? 5.971 53.539 1.749 1.00 12.25 139 ILE C CA 1
ATOM 4816 C C . ILE C 1 141 ? 7.026 52.421 1.616 1.00 12.66 139 ILE C C 1
ATOM 4817 O O . ILE C 1 141 ? 6.833 51.507 0.840 1.00 13.06 139 ILE C O 1
ATOM 4822 N N . PRO C 1 142 ? 8.142 52.491 2.370 1.00 13.05 140 PRO C N 1
ATOM 4823 C CA . PRO C 1 142 ? 9.144 51.464 2.098 1.00 14.05 140 PRO C CA 1
ATOM 4824 C C . PRO C 1 142 ? 8.665 50.040 2.352 1.00 13.86 140 PRO C C 1
ATOM 4825 O O . PRO C 1 142 ? 8.969 49.129 1.557 1.00 14.31 140 PRO C O 1
ATOM 4829 N N . THR C 1 143 ? 7.878 49.841 3.413 1.00 13.14 141 THR C N 1
ATOM 4830 C CA . THR C 1 143 ? 7.283 48.535 3.657 1.00 12.97 141 THR C CA 1
ATOM 4831 C C . THR C 1 143 ? 6.318 48.138 2.548 1.00 14.49 141 THR C C 1
ATOM 4832 O O . THR C 1 143 ? 6.357 47.025 2.054 1.00 14.16 141 THR C O 1
ATOM 4836 N N . LEU C 1 144 ? 5.447 49.052 2.133 1.00 13.60 142 LEU C N 1
ATOM 4837 C CA . LEU C 1 144 ? 4.468 48.707 1.123 1.00 14.00 142 LEU C CA 1
ATOM 4838 C C . LEU C 1 144 ? 5.145 48.334 -0.191 1.00 14.94 142 LEU C C 1
ATOM 4839 O O . LEU C 1 144 ? 4.738 47.384 -0.873 1.00 15.60 142 LEU C O 1
ATOM 4844 N N . VAL C 1 145 ? 6.190 49.075 -0.540 1.00 14.29 143 VAL C N 1
ATOM 4845 C CA . VAL C 1 145 ? 6.882 48.808 -1.805 1.00 15.90 143 VAL C CA 1
ATOM 4846 C C . VAL C 1 145 ? 7.627 47.466 -1.727 1.00 16.62 143 VAL C C 1
ATOM 4847 O O . VAL C 1 145 ? 7.535 46.657 -2.641 1.00 17.53 143 VAL C O 1
ATOM 4851 N N . LYS C 1 146 ? 8.345 47.220 -0.638 1.00 16.30 144 LYS C N 1
ATOM 4852 C CA . LYS C 1 146 ? 9.145 46.002 -0.485 1.00 16.49 144 LYS C CA 1
ATOM 4853 C C . LYS C 1 146 ? 8.287 44.726 -0.501 1.00 16.55 144 LYS C C 1
ATOM 4854 O O . LYS C 1 146 ? 8.657 43.690 -1.093 1.00 17.92 144 LYS C O 1
ATOM 4856 N N . GLN C 1 147 ? 7.110 44.821 0.104 1.00 15.73 145 GLN C N 1
ATOM 4857 C CA . GLN C 1 147 ? 6.202 43.696 0.219 1.00 16.53 145 GLN C CA 1
ATOM 4858 C C . GLN C 1 147 ? 5.659 43.287 -1.136 1.00 16.73 145 GLN C C 1
ATOM 4859 O O . GLN C 1 147 ? 5.417 42.107 -1.378 1.00 18.49 145 GLN C O 1
ATOM 4865 N N . GLY C 1 148 ? 5.440 44.257 -2.023 1.00 15.82 146 GLY C N 1
ATOM 4866 C CA . GLY C 1 148 ? 5.050 43.990 -3.402 1.00 17.34 146 GLY C CA 1
ATOM 4867 C C . GLY C 1 148 ? 3.653 43.410 -3.575 1.00 17.97 146 GLY C C 1
ATOM 4868 O O . GLY C 1 148 ? 3.413 42.712 -4.555 1.00 19.87 146 GLY C O 1
ATOM 4869 N N . THR C 1 149 ? 2.746 43.679 -2.643 1.00 17.28 147 THR C N 1
ATOM 4870 C CA . THR C 1 149 ? 1.383 43.158 -2.729 1.00 17.80 147 THR C CA 1
ATOM 4871 C C . THR C 1 149 ? 0.321 44.263 -2.834 1.00 16.01 147 THR C C 1
ATOM 4872 O O . THR C 1 149 ? -0.874 43.994 -2.662 1.00 16.67 147 THR C O 1
ATOM 4876 N N . GLY C 1 150 ? 0.751 45.482 -3.159 1.00 14.60 148 GLY C N 1
ATOM 4877 C CA . GLY C 1 150 ? -0.139 46.609 -3.233 1.00 13.93 148 GLY C CA 1
ATOM 4878 C C . GLY C 1 150 ? -0.565 47.055 -1.859 1.00 13.20 148 GLY C C 1
ATOM 4879 O O . GLY C 1 150 ? 0.024 46.709 -0.839 1.00 13.84 148 GLY C O 1
ATOM 4880 N N . GLY C 1 151 ? -1.652 47.812 -1.818 1.00 11.25 149 GLY C N 1
ATOM 4881 C CA . GLY C 1 151 ? -2.125 48.349 -0.549 1.00 11.48 149 GLY C CA 1
ATOM 4882 C C . GLY C 1 151 ? -2.984 49.561 -0.779 1.00 9.38 149 GLY C C 1
ATOM 4883 O O . GLY C 1 151 ? -3.285 49.895 -1.928 1.00 10.14 149 GLY C O 1
ATOM 4884 N N . SER C 1 152 ? -3.370 50.198 0.329 1.00 9.28 150 SER C N 1
ATOM 4885 C CA . SER C 1 152 ? -4.244 51.348 0.309 1.00 10.51 150 SER C CA 1
ATOM 4886 C C . SER C 1 152 ? -3.741 52.393 1.270 1.00 10.87 150 SER C C 1
ATOM 4887 O O . SER C 1 152 ? -3.435 52.086 2.449 1.00 12.46 150 SER C O 1
ATOM 4890 N N . ILE C 1 153 ? -3.695 53.625 0.802 1.00 9.69 151 ILE C N 1
ATOM 4891 C CA . ILE C 1 153 ? -3.365 54.797 1.636 1.00 8.55 151 ILE C CA 1
ATOM 4892 C C . ILE C 1 153 ? -4.597 55.700 1.556 1.00 8.81 151 ILE C C 1
ATOM 4893 O O . ILE C 1 153 ? -4.998 56.144 0.454 1.00 8.77 151 ILE C O 1
ATOM 4898 N N . VAL C 1 154 ? -5.182 56.023 2.703 1.00 8.90 152 VAL C N 1
ATOM 4899 C CA . VAL C 1 154 ? -6.381 56.858 2.799 1.00 8.11 152 VAL C CA 1
ATOM 4900 C C . VAL C 1 154 ? -6.015 58.087 3.613 1.00 8.15 152 VAL C C 1
ATOM 4901 O O . VAL C 1 154 ? -5.627 57.970 4.786 1.00 8.30 152 VAL C O 1
ATOM 4905 N N . LEU C 1 155 ? -6.153 59.255 3.009 1.00 7.19 153 LEU C N 1
ATOM 4906 C CA . LEU C 1 155 ? -5.848 60.541 3.669 1.00 7.58 153 LEU C CA 1
ATOM 4907 C C . LEU C 1 155 ? -7.151 61.224 4.084 1.00 7.90 153 LEU C C 1
ATOM 4908 O O . LEU C 1 155 ? -8.084 61.362 3.268 1.00 8.98 153 LEU C O 1
ATOM 4913 N N . ILE C 1 156 ? -7.239 61.671 5.327 1.00 7.07 154 ILE C N 1
ATOM 4914 C CA . ILE C 1 156 ? -8.458 62.321 5.787 1.00 7.68 154 ILE C CA 1
ATOM 4915 C C . ILE C 1 156 ? -8.331 63.818 5.623 1.00 8.59 154 ILE C C 1
ATOM 4916 O O . ILE C 1 156 ? -7.557 64.469 6.351 1.00 8.25 154 ILE C O 1
ATOM 4921 N N . SER C 1 157 ? -9.051 64.374 4.648 1.00 7.65 155 SER C N 1
ATOM 4922 C CA . SER C 1 157 ? -9.100 65.798 4.413 1.00 7.83 155 SER C CA 1
ATOM 4923 C C . SER C 1 157 ? -10.397 66.300 5.068 1.00 8.62 155 SER C C 1
ATOM 4924 O O . SER C 1 157 ? -10.636 65.990 6.254 1.00 10.50 155 SER C O 1
ATOM 4927 N N . SER C 1 158 ? -11.169 67.118 4.363 1.00 7.82 156 SER C N 1
ATOM 4928 C CA . SER C 1 158 ? -12.367 67.797 4.911 1.00 8.35 156 SER C CA 1
ATOM 4929 C C . SER C 1 158 ? -13.053 68.481 3.758 1.00 8.13 156 SER C C 1
ATOM 4930 O O . SER C 1 158 ? -12.448 68.702 2.704 1.00 8.30 156 SER C O 1
ATOM 4933 N N . SER C 1 159 ? -14.302 68.928 3.958 1.00 8.57 157 SER C N 1
ATOM 4934 C CA . SER C 1 159 ? -14.875 69.888 3.011 1.00 8.83 157 SER C CA 1
ATOM 4935 C C . SER C 1 159 ? -13.939 71.070 2.763 1.00 9.01 157 SER C C 1
ATOM 4936 O O . SER C 1 159 ? -13.872 71.578 1.635 1.00 8.71 157 SER C O 1
ATOM 4939 N N . ALA C 1 160 ? -13.232 71.500 3.799 1.00 9.39 158 ALA C N 1
ATOM 4940 C CA . ALA C 1 160 ? -12.264 72.595 3.739 1.00 9.05 158 ALA C CA 1
ATOM 4941 C C . ALA C 1 160 ? -11.031 72.295 2.943 1.00 8.98 158 ALA C C 1
ATOM 4942 O O . ALA C 1 160 ? -10.206 73.177 2.772 1.00 9.68 158 ALA C O 1
ATOM 4944 N N . GLY C 1 161 ? -10.881 71.048 2.470 1.00 7.67 159 GLY C N 1
ATOM 4945 C CA . GLY C 1 161 ? -9.830 70.741 1.499 1.00 7.21 159 GLY C CA 1
ATOM 4946 C C . GLY C 1 161 ? -10.192 70.993 0.043 1.00 8.05 159 GLY C C 1
ATOM 4947 O O . GLY C 1 161 ? -9.345 70.860 -0.829 1.00 8.33 159 GLY C O 1
ATOM 4948 N N . LEU C 1 162 ? -11.468 71.271 -0.212 1.00 8.20 160 LEU C N 1
ATOM 4949 C CA . LEU C 1 162 ? -12.017 71.509 -1.553 1.00 8.84 160 LEU C CA 1
ATOM 4950 C C . LEU C 1 162 ? -12.816 72.787 -1.692 1.00 9.48 160 LEU C C 1
ATOM 4951 O O . LEU C 1 162 ? -13.202 73.138 -2.798 1.00 11.53 160 LEU C O 1
ATOM 4956 N N . ALA C 1 163 ? -13.065 73.483 -0.578 1.00 8.85 161 ALA C N 1
ATOM 4957 C CA . ALA C 1 163 ? -13.863 74.702 -0.556 1.00 9.24 161 ALA C CA 1
ATOM 4958 C C . ALA C 1 163 ? -13.278 75.636 0.452 1.00 8.72 161 ALA C C 1
ATOM 4959 O O . ALA C 1 163 ? -12.664 75.221 1.431 1.00 10.04 161 ALA C O 1
ATOM 4961 N N . GLY C 1 164 ? -13.515 76.925 0.225 1.00 10.00 162 GLY C N 1
ATOM 4962 C CA . GLY C 1 164 ? -13.063 77.977 1.129 1.00 10.49 162 GLY C CA 1
ATOM 4963 C C . GLY C 1 164 ? -13.993 78.263 2.300 1.00 11.31 162 GLY C C 1
ATOM 4964 O O . GLY C 1 164 ? -14.585 79.333 2.405 1.00 13.40 162 GLY C O 1
ATOM 4965 N N . VAL C 1 165 ? -14.041 77.294 3.197 1.00 11.58 163 VAL C N 1
ATOM 4966 C CA A VAL C 1 165 ? -14.902 77.289 4.382 0.50 12.78 163 VAL C CA 1
ATOM 4967 C CA B VAL C 1 165 ? -14.911 77.397 4.346 0.50 12.97 163 VAL C CA 1
ATOM 4968 C C . VAL C 1 165 ? -14.025 77.499 5.582 1.00 13.79 163 VAL C C 1
ATOM 4969 O O . VAL C 1 165 ? -13.224 76.625 5.918 1.00 14.90 163 VAL C O 1
ATOM 4976 N N . GLY C 1 166 ? -14.189 78.616 6.260 1.00 15.69 164 GLY C N 1
ATOM 4977 C CA . GLY C 1 166 ? -13.416 78.895 7.451 1.00 16.39 164 GLY C CA 1
ATOM 4978 C C . GLY C 1 166 ? -13.661 80.333 7.871 1.00 17.09 164 GLY C C 1
ATOM 4979 O O . GLY C 1 166 ? -14.394 81.101 7.213 1.00 18.47 164 GLY C O 1
ATOM 4980 N N . SER C 1 167 ? -13.053 80.669 8.982 1.00 16.61 165 SER C N 1
ATOM 4981 C CA . SER C 1 167 ? -13.080 82.008 9.533 1.00 15.50 165 SER C CA 1
ATOM 4982 C C . SER C 1 167 ? -11.698 82.649 9.410 1.00 15.34 165 SER C C 1
ATOM 4983 O O . SER C 1 167 ? -10.745 81.996 8.945 1.00 15.66 165 SER C O 1
ATOM 4986 N N . ALA C 1 168 ? -11.587 83.911 9.834 1.00 15.82 166 ALA C N 1
ATOM 4987 C CA . ALA C 1 168 ? -10.306 84.637 9.686 1.00 16.13 166 ALA C CA 1
ATOM 4988 C C . ALA C 1 168 ? -9.177 84.200 10.654 1.00 15.67 166 ALA C C 1
ATOM 4989 O O . ALA C 1 168 ? -8.012 84.626 10.530 1.00 16.18 166 ALA C O 1
ATOM 4991 N N . ASP C 1 169 ? -9.488 83.348 11.603 1.00 13.65 167 ASP C N 1
ATOM 4992 C CA . ASP C 1 169 ? -8.510 82.944 12.578 1.00 14.19 167 ASP C CA 1
ATOM 4993 C C . ASP C 1 169 ? -7.356 82.245 11.882 1.00 13.34 167 ASP C C 1
ATOM 4994 O O . ASP C 1 169 ? -7.608 81.441 10.981 1.00 12.71 167 ASP C O 1
ATOM 4999 N N . PRO C 1 170 ? -6.110 82.520 12.264 1.00 12.43 168 PRO C N 1
ATOM 5000 C CA . PRO C 1 170 ? -4.976 81.820 11.602 1.00 13.24 168 PRO C CA 1
ATOM 5001 C C . PRO C 1 170 ? -5.092 80.306 11.607 1.00 11.91 168 PRO C C 1
ATOM 5002 O O . PRO C 1 170 ? -4.642 79.645 10.641 1.00 11.31 168 PRO C O 1
ATOM 5006 N N . GLY C 1 171 ? -5.628 79.730 12.680 1.00 11.73 169 GLY C N 1
ATOM 5007 C CA . GLY C 1 171 ? -5.828 78.298 12.765 1.00 11.94 169 GLY C CA 1
ATOM 5008 C C . GLY C 1 171 ? -6.885 77.805 11.794 1.00 11.77 169 GLY C C 1
ATOM 5009 O O . GLY C 1 171 ? -6.837 76.624 11.358 1.00 10.91 169 GLY C O 1
ATOM 5010 N N . SER C 1 172 ? -7.852 78.647 11.465 1.00 11.11 170 SER C N 1
ATOM 5011 C CA . SER C 1 172 ? -8.921 78.254 10.525 1.00 11.18 170 SER C CA 1
ATOM 5012 C C . SER C 1 172 ? -8.467 78.361 9.082 1.00 11.07 170 SER C C 1
ATOM 5013 O O . SER C 1 172 ? -8.642 77.402 8.315 1.00 10.14 170 SER C O 1
ATOM 5016 N N . VAL C 1 173 ? -7.844 79.474 8.705 1.00 10.41 171 VAL C N 1
ATOM 5017 C CA . VAL C 1 173 ? -7.263 79.573 7.361 1.00 11.26 171 VAL C CA 1
ATOM 5018 C C . VAL C 1 173 ? -6.151 78.527 7.175 1.00 10.10 171 VAL C C 1
ATOM 5019 O O . VAL C 1 173 ? -6.017 77.962 6.069 1.00 10.40 171 VAL C O 1
ATOM 5023 N N . GLY C 1 174 ? -5.419 78.207 8.239 1.00 10.40 172 GLY C N 1
ATOM 5024 C CA . GLY C 1 174 ? -4.465 77.104 8.225 1.00 9.73 172 GLY C CA 1
ATOM 5025 C C . GLY C 1 174 ? -5.072 75.745 8.040 1.00 7.88 172 GLY C C 1
ATOM 5026 O O . GLY C 1 174 ? -4.484 74.884 7.352 1.00 8.96 172 GLY C O 1
ATOM 5027 N N . TYR C 1 175 ? -6.251 75.549 8.609 1.00 8.65 173 TYR C N 1
ATOM 5028 C CA . TYR C 1 175 ? -6.989 74.294 8.432 1.00 7.96 173 TYR C CA 1
ATOM 5029 C C . TYR C 1 175 ? -7.391 74.122 6.954 1.00 7.56 173 TYR C C 1
ATOM 5030 O O . TYR C 1 175 ? -7.182 73.031 6.367 1.00 8.07 173 TYR C O 1
ATOM 5039 N N . VAL C 1 176 ? -7.912 75.166 6.338 1.00 7.89 174 VAL C N 1
ATOM 5040 C CA . VAL C 1 176 ? -8.239 75.163 4.921 1.00 8.08 174 VAL C CA 1
ATOM 5041 C C . VAL C 1 176 ? -6.984 74.865 4.103 1.00 7.42 174 VAL C C 1
ATOM 5042 O O . VAL C 1 176 ? -6.999 74.002 3.223 1.00 7.83 174 VAL C O 1
ATOM 5046 N N . ALA C 1 177 ? -5.883 75.567 4.390 1.00 7.76 175 ALA C N 1
ATOM 5047 C CA . ALA C 1 177 ? -4.639 75.377 3.615 1.00 7.86 175 ALA C CA 1
ATOM 5048 C C . ALA C 1 177 ? -4.130 73.965 3.770 1.00 7.72 175 ALA C C 1
ATOM 5049 O O . ALA C 1 177 ? -3.726 73.322 2.782 1.00 7.82 175 ALA C O 1
ATOM 5051 N N . ALA C 1 178 ? -4.078 73.462 4.994 1.00 7.75 176 ALA C N 1
ATOM 5052 C CA . ALA C 1 178 ? -3.628 72.115 5.253 1.00 7.15 176 ALA C CA 1
ATOM 5053 C C . ALA C 1 178 ? -4.454 71.046 4.573 1.00 6.39 176 ALA C C 1
ATOM 5054 O O . ALA C 1 178 ? -3.902 70.121 3.929 1.00 7.34 176 ALA C O 1
ATOM 5056 N N . LYS C 1 179 ? -5.770 71.172 4.687 1.00 7.32 177 LYS C N 1
ATOM 5057 C CA . LYS C 1 179 ? -6.650 70.178 4.121 1.00 6.99 177 LYS C CA 1
ATOM 5058 C C . LYS C 1 179 ? -6.646 70.208 2.601 1.00 6.39 177 LYS C C 1
ATOM 5059 O O . LYS C 1 179 ? -6.764 69.171 1.957 1.00 7.41 177 LYS C O 1
ATOM 5065 N N . HIS C 1 180 ? -6.399 71.380 2.004 1.00 6.98 178 HIS C N 1
ATOM 5066 C CA . HIS C 1 180 ? -6.131 71.477 0.564 1.00 6.04 178 HIS C CA 1
ATOM 5067 C C . HIS C 1 180 ? -4.782 70.822 0.220 1.00 5.82 178 HIS C C 1
ATOM 5068 O O . HIS C 1 180 ? -4.670 70.128 -0.786 1.00 6.42 178 HIS C O 1
ATOM 5075 N N . GLY C 1 181 ? -3.751 71.051 1.025 1.00 6.42 179 GLY C N 1
ATOM 5076 C CA . GLY C 1 181 ? -2.431 70.409 0.852 1.00 6.99 179 GLY C CA 1
ATOM 5077 C C . GLY C 1 181 ? -2.545 68.887 0.868 1.00 6.17 179 GLY C C 1
ATOM 5078 O O . GLY C 1 181 ? -1.842 68.181 0.131 1.00 7.03 179 GLY C O 1
ATOM 5079 N N . VAL C 1 182 ? -3.434 68.337 1.692 1.00 6.49 180 VAL C N 1
ATOM 5080 C CA . VAL C 1 182 ? -3.661 66.908 1.790 1.00 6.13 180 VAL C CA 1
ATOM 5081 C C . VAL C 1 182 ? -4.168 66.337 0.461 1.00 6.42 180 VAL C C 1
ATOM 5082 O O . VAL C 1 182 ? -3.781 65.241 0.047 1.00 7.35 180 VAL C O 1
ATOM 5086 N N . VAL C 1 183 ? -5.033 67.092 -0.239 1.00 6.71 181 VAL C N 1
ATOM 5087 C CA . VAL C 1 183 ? -5.458 66.683 -1.597 1.00 6.33 181 VAL C CA 1
ATOM 5088 C C . VAL C 1 183 ? -4.228 66.606 -2.507 1.00 6.79 181 VAL C C 1
ATOM 5089 O O . VAL C 1 183 ? -4.099 65.686 -3.302 1.00 7.17 181 VAL C O 1
ATOM 5093 N N . GLY C 1 184 ? -3.328 67.580 -2.412 1.00 6.78 182 GLY C N 1
ATOM 5094 C CA . GLY C 1 184 ? -2.067 67.540 -3.210 1.00 6.84 182 GLY C CA 1
ATOM 5095 C C . GLY C 1 184 ? -1.257 66.301 -2.908 1.00 7.25 182 GLY C C 1
ATOM 5096 O O . GLY C 1 184 ? -0.803 65.614 -3.851 1.00 6.94 182 GLY C O 1
ATOM 5097 N N . LEU C 1 185 ? -1.066 65.966 -1.626 1.00 6.88 183 LEU C N 1
ATOM 5098 C CA . LEU C 1 185 ? -0.394 64.737 -1.253 1.00 7.15 183 LEU C CA 1
ATOM 5099 C C . LEU C 1 185 ? -1.062 63.526 -1.908 1.00 6.52 183 LEU C C 1
ATOM 5100 O O . LEU C 1 185 ? -0.420 62.602 -2.439 1.00 7.31 183 LEU C O 1
ATOM 5105 N N . MET C 1 186 ? -2.387 63.505 -1.831 1.00 6.17 184 MET C N 1
ATOM 5106 C CA . MET C 1 186 ? -3.125 62.386 -2.437 1.00 6.82 184 MET C CA 1
ATOM 5107 C C . MET C 1 186 ? -2.805 62.244 -3.911 1.00 6.49 184 MET C C 1
ATOM 5108 O O . MET C 1 186 ? -2.544 61.137 -4.415 1.00 6.79 184 MET C O 1
ATOM 5113 N N . ARG C 1 187 ? -2.893 63.360 -4.627 1.00 6.73 185 ARG C N 1
ATOM 5114 C CA . ARG C 1 187 ? -2.782 63.277 -6.060 1.00 5.67 185 ARG C CA 1
ATOM 5115 C C . ARG C 1 187 ? -1.375 62.890 -6.493 1.00 6.56 185 ARG C C 1
ATOM 5116 O O . ARG C 1 187 ? -1.220 62.086 -7.434 1.00 7.25 185 ARG C O 1
ATOM 5124 N N . VAL C 1 188 ? -0.351 63.442 -5.856 1.00 7.48 186 VAL C N 1
ATOM 5125 C CA . VAL C 1 188 ? 1.006 63.092 -6.242 1.00 7.47 186 VAL C CA 1
ATOM 5126 C C . VAL C 1 188 ? 1.334 61.644 -5.848 1.00 7.81 186 VAL C C 1
ATOM 5127 O O . VAL C 1 188 ? 1.869 60.896 -6.689 1.00 7.91 186 VAL C O 1
ATOM 5131 N N . TYR C 1 189 ? 0.965 61.210 -4.657 1.00 7.49 187 TYR C N 1
ATOM 5132 C CA . TYR C 1 189 ? 1.235 59.831 -4.276 1.00 7.31 187 TYR C CA 1
ATOM 5133 C C . TYR C 1 189 ? 0.398 58.808 -5.061 1.00 7.44 187 TYR C C 1
ATOM 5134 O O . TYR C 1 189 ? 0.873 57.701 -5.357 1.00 8.53 187 TYR C O 1
ATOM 5143 N N . ALA C 1 190 ? -0.830 59.162 -5.456 1.00 6.65 188 ALA C N 1
ATOM 5144 C CA . ALA C 1 190 ? -1.574 58.241 -6.301 1.00 7.63 188 ALA C CA 1
ATOM 5145 C C . ALA C 1 190 ? -0.824 58.004 -7.600 1.00 8.63 188 ALA C C 1
ATOM 5146 O O . ALA C 1 190 ? -0.770 56.874 -8.094 1.00 9.25 188 ALA C O 1
ATOM 5148 N N . ASN C 1 191 ? -0.207 59.065 -8.141 1.00 8.32 189 ASN C N 1
ATOM 5149 C CA . ASN C 1 191 ? 0.593 58.898 -9.370 1.00 10.05 189 ASN C CA 1
ATOM 5150 C C . ASN C 1 191 ? 1.873 58.103 -9.120 1.00 9.86 189 ASN C C 1
ATOM 5151 O O . ASN C 1 191 ? 2.226 57.205 -9.911 1.00 11.70 189 ASN C O 1
ATOM 5156 N N . LEU C 1 192 ? 2.554 58.402 -8.031 1.00 9.82 190 LEU C N 1
ATOM 5157 C CA . LEU C 1 192 ? 3.884 57.793 -7.757 1.00 10.15 190 LEU C CA 1
ATOM 5158 C C . LEU C 1 192 ? 3.752 56.307 -7.431 1.00 10.94 190 LEU C C 1
ATOM 5159 O O . LEU C 1 192 ? 4.639 55.508 -7.741 1.00 11.12 190 LEU C O 1
ATOM 5164 N N . LEU C 1 193 ? 2.655 55.925 -6.801 1.00 9.46 191 LEU C N 1
ATOM 5165 C CA . LEU C 1 193 ? 2.515 54.554 -6.261 1.00 10.01 191 LEU C CA 1
ATOM 5166 C C . LEU C 1 193 ? 1.603 53.640 -7.092 1.00 11.01 191 LEU C C 1
ATOM 5167 O O . LEU C 1 193 ? 1.463 52.459 -6.778 1.00 11.15 191 LEU C O 1
ATOM 5172 N N . ALA C 1 194 ? 1.008 54.180 -8.157 1.00 11.66 192 ALA C N 1
ATOM 5173 C CA . ALA C 1 194 ? 0.071 53.396 -8.965 1.00 11.91 192 ALA C CA 1
ATOM 5174 C C . ALA C 1 194 ? 0.740 52.156 -9.533 1.00 13.22 192 ALA C C 1
ATOM 5175 O O . ALA C 1 194 ? 0.098 51.082 -9.588 1.00 12.91 192 ALA C O 1
ATOM 5177 N N . GLY C 1 195 ? 1.996 52.298 -9.945 1.00 13.28 193 GLY C N 1
ATOM 5178 C CA . GLY C 1 195 ? 2.734 51.186 -10.550 1.00 14.37 193 GLY C CA 1
ATOM 5179 C C . GLY C 1 195 ? 2.987 50.060 -9.573 1.00 14.89 193 GLY C C 1
ATOM 5180 O O . GLY C 1 195 ? 3.261 48.913 -9.975 1.00 17.39 193 GLY C O 1
ATOM 5181 N N . GLN C 1 196 ? 2.895 50.366 -8.278 1.00 13.79 194 GLN C N 1
ATOM 5182 C CA . GLN C 1 196 ? 3.062 49.396 -7.183 1.00 14.86 194 GLN C CA 1
ATOM 5183 C C . GLN C 1 196 ? 1.711 48.825 -6.718 1.00 14.12 194 GLN C C 1
ATOM 5184 O O . GLN C 1 196 ? 1.658 48.088 -5.727 1.00 14.16 194 GLN C O 1
ATOM 5190 N N . MET C 1 197 ? 0.638 49.152 -7.433 1.00 13.00 195 MET C N 1
ATOM 5191 C CA . MET C 1 197 ? -0.737 48.754 -7.064 1.00 13.79 195 MET C CA 1
ATOM 5192 C C . MET C 1 197 ? -1.130 49.245 -5.669 1.00 12.36 195 MET C C 1
ATOM 5193 O O . MET C 1 197 ? -1.932 48.611 -4.986 1.00 11.45 195 MET C O 1
ATOM 5198 N N . ILE C 1 198 ? -0.604 50.404 -5.281 1.00 10.24 196 ILE C N 1
ATOM 5199 C CA . ILE C 1 198 ? -0.994 51.039 -4.017 1.00 9.88 196 ILE C CA 1
ATOM 5200 C C . ILE C 1 198 ? -1.962 52.169 -4.372 1.00 8.87 196 ILE C C 1
ATOM 5201 O O . ILE C 1 198 ? -1.615 53.114 -5.079 1.00 10.73 196 ILE C O 1
ATOM 5206 N N . ARG C 1 199 ? -3.199 52.043 -3.902 1.00 8.06 197 ARG C N 1
ATOM 5207 C CA . ARG C 1 199 ? -4.244 53.041 -4.132 1.00 8.21 197 ARG C CA 1
ATOM 5208 C C . ARG C 1 199 ? -4.077 54.176 -3.135 1.00 7.20 197 ARG C C 1
ATOM 5209 O O . ARG C 1 199 ? -3.732 53.949 -1.975 1.00 8.23 197 ARG C O 1
ATOM 5217 N N . VAL C 1 200 ? -4.281 55.401 -3.564 1.00 6.71 198 VAL C N 1
ATOM 5218 C CA . VAL C 1 200 ? -4.220 56.557 -2.680 1.00 6.83 198 VAL C CA 1
ATOM 5219 C C . VAL C 1 200 ? -5.423 57.440 -2.964 1.00 6.24 198 VAL C C 1
ATOM 5220 O O . VAL C 1 200 ? -5.621 57.879 -4.084 1.00 6.86 198 VAL C O 1
ATOM 5224 N N . ASN C 1 201 ? -6.227 57.755 -1.948 1.00 7.17 199 ASN C N 1
ATOM 5225 C CA . ASN C 1 201 ? -7.448 58.561 -2.090 1.00 6.92 199 ASN C CA 1
ATOM 5226 C C . ASN C 1 201 ? -7.580 59.462 -0.861 1.00 6.72 199 ASN C C 1
ATOM 5227 O O . ASN C 1 201 ? -6.981 59.167 0.197 1.00 7.01 199 ASN C O 1
ATOM 5232 N N . SER C 1 202 ? -8.400 60.513 -0.975 1.00 6.55 200 SER C N 1
ATOM 5233 C CA . SER C 1 202 ? -8.738 61.378 0.142 1.00 7.03 200 SER C CA 1
ATOM 5234 C C . SER C 1 202 ? -10.225 61.341 0.432 1.00 7.32 200 SER C C 1
ATOM 5235 O O . SER C 1 202 ? -11.067 61.215 -0.458 1.00 8.28 200 SER C O 1
ATOM 5238 N N . ILE C 1 203 ? -10.541 61.465 1.715 1.00 8.35 201 ILE C N 1
ATOM 5239 C CA . ILE C 1 203 ? -11.912 61.476 2.198 1.00 7.87 201 ILE C CA 1
ATOM 5240 C C . ILE C 1 203 ? -12.219 62.861 2.727 1.00 7.76 201 ILE C C 1
ATOM 5241 O O . ILE C 1 203 ? -11.406 63.481 3.412 1.00 8.34 201 ILE C O 1
ATOM 5246 N N . HIS C 1 204 ? -13.400 63.368 2.382 1.00 6.72 202 HIS C N 1
ATOM 5247 C CA . HIS C 1 204 ? -13.780 64.726 2.726 1.00 6.70 202 HIS C CA 1
ATOM 5248 C C . HIS C 1 204 ? -15.112 64.783 3.515 1.00 7.47 202 HIS C C 1
ATOM 5249 O O . HIS C 1 204 ? -16.164 65.018 2.933 1.00 7.46 202 HIS C O 1
ATOM 5256 N N . PRO C 1 205 ? -15.045 64.578 4.840 1.00 8.27 203 PRO C N 1
ATOM 5257 C CA . PRO C 1 205 ? -16.270 64.726 5.630 1.00 8.09 203 PRO C CA 1
ATOM 5258 C C . PRO C 1 205 ? -16.611 66.187 5.806 1.00 9.32 203 PRO C C 1
ATOM 5259 O O . PRO C 1 205 ? -15.737 67.018 5.791 1.00 9.34 203 PRO C O 1
ATOM 5263 N N A SER C 1 206 ? -17.903 66.465 5.849 0.50 10.05 204 SER C N 1
ATOM 5264 N N B SER C 1 206 ? -17.879 66.486 6.098 0.50 10.13 204 SER C N 1
ATOM 5265 C CA A SER C 1 206 ? -18.382 67.647 6.500 0.50 11.15 204 SER C CA 1
ATOM 5266 C CA B SER C 1 206 ? -18.313 67.858 6.448 0.50 11.08 204 SER C CA 1
ATOM 5267 C C A SER C 1 206 ? -18.384 67.252 7.990 0.50 11.65 204 SER C C 1
ATOM 5268 C C B SER C 1 206 ? -18.243 68.182 7.971 0.50 11.78 204 SER C C 1
ATOM 5269 O O A SER C 1 206 ? -17.672 66.347 8.428 0.50 13.25 204 SER C O 1
ATOM 5270 O O B SER C 1 206 ? -17.340 68.906 8.391 0.50 12.59 204 SER C O 1
ATOM 5275 N N . GLY C 1 207 ? -19.253 67.820 8.750 1.00 13.10 205 GLY C N 1
ATOM 5276 C CA . GLY C 1 207 ? -19.133 67.707 10.192 1.00 11.19 205 GLY C CA 1
ATOM 5277 C C . GLY C 1 207 ? -19.408 66.300 10.648 1.00 11.95 205 GLY C C 1
ATOM 5278 O O . GLY C 1 207 ? -20.333 65.623 10.146 1.00 12.75 205 GLY C O 1
ATOM 5279 N N . VAL C 1 208 ? -18.655 65.861 11.642 1.00 10.97 206 VAL C N 1
ATOM 5280 C CA . VAL C 1 208 ? -18.736 64.512 12.183 1.00 11.69 206 VAL C CA 1
ATOM 5281 C C . VAL C 1 208 ? -18.808 64.636 13.716 1.00 12.32 206 VAL C C 1
ATOM 5282 O O . VAL C 1 208 ? -18.102 65.475 14.301 1.00 12.21 206 VAL C O 1
ATOM 5286 N N . GLU C 1 209 ? -19.688 63.852 14.332 1.00 13.15 207 GLU C N 1
ATOM 5287 C CA A GLU C 1 209 ? -19.890 63.933 15.778 0.70 14.36 207 GLU C CA 1
ATOM 5288 C CA B GLU C 1 209 ? -19.906 63.919 15.780 0.30 13.48 207 GLU C CA 1
ATOM 5289 C C . GLU C 1 209 ? -18.734 63.292 16.545 1.00 13.24 207 GLU C C 1
ATOM 5290 O O . GLU C 1 209 ? -18.701 62.088 16.774 1.00 14.73 207 GLU C O 1
ATOM 5301 N N . THR C 1 210 ? -17.759 64.128 16.874 1.00 12.20 208 THR C N 1
ATOM 5302 C CA . THR C 1 210 ? -16.536 63.726 17.605 1.00 12.21 208 THR C CA 1
ATOM 5303 C C . THR C 1 210 ? -16.181 64.868 18.550 1.00 12.18 208 THR C C 1
ATOM 5304 O O . THR C 1 210 ? -16.708 65.968 18.439 1.00 13.25 208 THR C O 1
ATOM 5308 N N . PRO C 1 211 ? -15.206 64.646 19.436 1.00 13.84 209 PRO C N 1
ATOM 5309 C CA . PRO C 1 211 ? -14.784 65.706 20.333 1.00 14.72 209 PRO C CA 1
ATOM 5310 C C . PRO C 1 211 ? -14.028 66.856 19.696 1.00 15.51 209 PRO C C 1
ATOM 5311 O O . PRO C 1 211 ? -13.722 67.835 20.357 1.00 16.39 209 PRO C O 1
ATOM 5315 N N . MET C 1 212 ? -13.747 66.796 18.394 1.00 13.72 210 MET C N 1
ATOM 5316 C CA . MET C 1 212 ? -13.209 67.946 17.709 1.00 14.20 210 MET C CA 1
ATOM 5317 C C . MET C 1 212 ? -14.240 69.056 17.645 1.00 14.78 210 MET C C 1
ATOM 5318 O O . MET C 1 212 ? -13.879 70.244 17.676 1.00 15.76 210 MET C O 1
ATOM 5323 N N . ILE C 1 213 ? -15.528 68.695 17.537 1.00 16.47 211 ILE C N 1
ATOM 5324 C CA . ILE C 1 213 ? -16.584 69.723 17.504 1.00 17.65 211 ILE C CA 1
ATOM 5325 C C . ILE C 1 213 ? -17.562 69.701 18.662 1.00 19.12 211 ILE C C 1
ATOM 5326 O O . ILE C 1 213 ? -18.241 70.711 18.923 1.00 20.76 211 ILE C O 1
ATOM 5331 N N . ASN C 1 214 ? -17.621 68.589 19.362 1.00 19.32 212 ASN C N 1
ATOM 5332 C CA . ASN C 1 214 ? -18.496 68.475 20.535 1.00 21.25 212 ASN C CA 1
ATOM 5333 C C . ASN C 1 214 ? -17.684 68.906 21.759 1.00 21.31 212 ASN C C 1
ATOM 5334 O O . ASN C 1 214 ? -17.116 68.082 22.457 1.00 21.23 212 ASN C O 1
ATOM 5339 N N . ASN C 1 215 ? -17.598 70.216 21.976 1.00 21.47 213 ASN C N 1
ATOM 5340 C CA . ASN C 1 215 ? -16.827 70.777 23.085 1.00 22.27 213 ASN C CA 1
ATOM 5341 C C . ASN C 1 215 ? -17.322 72.211 23.379 1.00 22.62 213 ASN C C 1
ATOM 5342 O O . ASN C 1 215 ? -18.048 72.810 22.550 1.00 22.13 213 ASN C O 1
ATOM 5347 N N . GLU C 1 216 ? -16.920 72.769 24.535 1.00 25.16 214 GLU C N 1
ATOM 5348 C CA . GLU C 1 216 ? -17.415 74.081 25.026 1.00 25.87 214 GLU C CA 1
ATOM 5349 C C . GLU C 1 216 ? -17.000 75.213 24.116 1.00 26.26 214 GLU C C 1
ATOM 5350 O O . GLU C 1 216 ? -17.807 76.091 23.813 1.00 25.51 214 GLU C O 1
ATOM 5352 N N . PHE C 1 217 ? -15.754 75.153 23.615 1.00 25.77 215 PHE C N 1
ATOM 5353 C CA . PHE C 1 217 ? -15.266 76.179 22.720 1.00 26.40 215 PHE C CA 1
ATOM 5354 C C . PHE C 1 217 ? -16.144 76.312 21.487 1.00 26.96 215 PHE C C 1
ATOM 5355 O O . PHE C 1 217 ? -16.461 77.432 21.053 1.00 26.95 215 PHE C O 1
ATOM 5363 N N . THR C 1 218 ? -16.468 75.172 20.859 1.00 26.39 216 THR C N 1
ATOM 5364 C CA . THR C 1 218 ? -17.199 75.174 19.603 1.00 27.21 216 THR C CA 1
ATOM 5365 C C . THR C 1 218 ? -18.633 75.689 19.793 1.00 28.51 216 THR C C 1
ATOM 5366 O O . THR C 1 218 ? -19.105 76.520 19.014 1.00 29.48 216 THR C O 1
ATOM 5370 N N . ARG C 1 219 ? -19.292 75.212 20.834 1.00 30.05 217 ARG C N 1
ATOM 5371 C CA . ARG C 1 219 ? -20.621 75.732 21.230 1.00 32.40 217 ARG C CA 1
ATOM 5372 C C . ARG C 1 219 ? -20.653 77.264 21.406 1.00 34.08 217 ARG C C 1
ATOM 5373 O O . ARG C 1 219 ? -21.528 77.949 20.843 1.00 34.35 217 ARG C O 1
ATOM 5375 N N . GLU C 1 220 ? -19.684 77.795 22.152 1.00 35.94 218 GLU C N 1
ATOM 5376 C CA . GLU C 1 220 ? -19.571 79.238 22.375 1.00 37.71 218 GLU C CA 1
ATOM 5377 C C . GLU C 1 220 ? -19.191 79.987 21.094 1.00 38.54 218 GLU C C 1
ATOM 5378 O O . GLU C 1 220 ? -19.716 81.075 20.836 1.00 38.52 218 GLU C O 1
ATOM 5384 N N . TRP C 1 221 ? -18.284 79.407 20.291 1.00 38.35 219 TRP C N 1
ATOM 5385 C CA . TRP C 1 221 ? -17.902 79.995 19.000 1.00 39.19 219 TRP C CA 1
ATOM 5386 C C . TRP C 1 221 ? -19.112 80.052 18.063 1.00 39.79 219 TRP C C 1
ATOM 5387 O O . TRP C 1 221 ? -19.326 81.056 17.354 1.00 39.18 219 TRP C O 1
ATOM 5398 N N . LEU C 1 222 ? -19.883 78.960 18.062 1.00 40.73 220 LEU C N 1
ATOM 5399 C CA . LEU C 1 222 ? -21.085 78.823 17.242 1.00 41.38 220 LEU C CA 1
ATOM 5400 C C . LEU C 1 222 ? -22.162 79.785 17.727 1.00 42.79 220 LEU C C 1
ATOM 5401 O O . LEU C 1 222 ? -22.403 80.801 17.066 1.00 44.32 220 LEU C O 1
ATOM 5403 N N . GLY C 1 236 ? -24.367 73.927 6.842 1.00 30.77 234 GLY C N 1
ATOM 5404 C CA . GLY C 1 236 ? -25.547 73.078 6.607 1.00 29.59 234 GLY C CA 1
ATOM 5405 C C . GLY C 1 236 ? -25.381 72.119 5.423 1.00 28.28 234 GLY C C 1
ATOM 5406 O O . GLY C 1 236 ? -25.014 72.529 4.324 1.00 29.40 234 GLY C O 1
ATOM 5407 N N . ASN C 1 237 ? -25.674 70.838 5.650 1.00 25.99 235 ASN C N 1
ATOM 5408 C CA . ASN C 1 237 ? -25.595 69.806 4.596 1.00 23.31 235 ASN C CA 1
ATOM 5409 C C . ASN C 1 237 ? -26.823 69.911 3.675 1.00 22.17 235 ASN C C 1
ATOM 5410 O O . ASN C 1 237 ? -27.803 70.593 4.009 1.00 22.16 235 ASN C O 1
ATOM 5415 N N . ALA C 1 238 ? -26.800 69.263 2.510 1.00 19.30 236 ALA C N 1
ATOM 5416 C CA . ALA C 1 238 ? -27.975 69.333 1.612 1.00 19.60 236 ALA C CA 1
ATOM 5417 C C . ALA C 1 238 ? -29.108 68.419 2.101 1.00 19.28 236 ALA C C 1
ATOM 5418 O O . ALA C 1 238 ? -30.285 68.840 2.146 1.00 19.22 236 ALA C O 1
ATOM 5420 N N . MET C 1 239 ? -28.759 67.178 2.451 1.00 18.94 237 MET C N 1
ATOM 5421 C CA . MET C 1 239 ? -29.705 66.248 3.085 1.00 19.61 237 MET C CA 1
ATOM 5422 C C . MET C 1 239 ? -29.984 66.741 4.510 1.00 20.52 237 MET C C 1
ATOM 5423 O O . MET C 1 239 ? -29.097 67.328 5.145 1.00 21.53 237 MET C O 1
ATOM 5428 N N . PRO C 1 240 ? -31.220 66.518 5.019 1.00 21.51 238 PRO C N 1
ATOM 5429 C CA . PRO C 1 240 ? -31.568 66.972 6.388 1.00 22.62 238 PRO C CA 1
ATOM 5430 C C . PRO C 1 240 ? -30.915 66.103 7.482 1.00 23.12 238 PRO C C 1
ATOM 5431 O O . PRO C 1 240 ? -31.593 65.384 8.237 1.00 23.73 238 PRO C O 1
ATOM 5435 N N . VAL C 1 241 ? -29.587 66.170 7.513 1.00 23.25 239 VAL C N 1
ATOM 5436 C CA . VAL C 1 241 ? -28.730 65.412 8.406 1.00 23.65 239 VAL C CA 1
ATOM 5437 C C . VAL C 1 241 ? -27.895 66.461 9.147 1.00 23.46 239 VAL C C 1
ATOM 5438 O O . VAL C 1 241 ? -27.140 67.201 8.517 1.00 23.78 239 VAL C O 1
ATOM 5442 N N . GLU C 1 242 ? -28.036 66.555 10.477 1.00 22.98 240 GLU C N 1
ATOM 5443 C CA . GLU C 1 242 ? -27.322 67.577 11.267 1.00 23.39 240 GLU C CA 1
ATOM 5444 C C . GLU C 1 242 ? -25.800 67.411 11.240 1.00 22.17 240 GLU C C 1
ATOM 5445 O O . GLU C 1 242 ? -25.065 68.366 11.041 1.00 23.82 240 GLU C O 1
ATOM 5447 N N . VAL C 1 243 ? -25.349 66.187 11.449 1.00 20.21 241 VAL C N 1
ATOM 5448 C CA . VAL C 1 243 ? -23.908 65.897 11.581 1.00 19.22 241 VAL C CA 1
ATOM 5449 C C . VAL C 1 243 ? -23.799 64.441 11.226 1.00 16.82 241 VAL C C 1
ATOM 5450 O O . VAL C 1 243 ? -24.756 63.710 11.393 1.00 18.07 241 VAL C O 1
ATOM 5454 N N . LEU C 1 244 ? -22.666 64.010 10.689 1.00 14.51 242 LEU C N 1
ATOM 5455 C CA . LEU C 1 244 ? -22.490 62.602 10.363 1.00 14.12 242 LEU C CA 1
ATOM 5456 C C . LEU C 1 244 ? -21.952 61.872 11.578 1.00 13.30 242 LEU C C 1
ATOM 5457 O O . LEU C 1 244 ? -21.416 62.497 12.495 1.00 14.39 242 LEU C O 1
ATOM 5462 N N . ALA C 1 245 ? -22.132 60.554 11.586 1.00 12.29 243 ALA C N 1
ATOM 5463 C CA . ALA C 1 245 ? -21.552 59.683 12.583 1.00 12.77 243 ALA C CA 1
ATOM 5464 C C . ALA C 1 245 ? -20.131 59.331 12.191 1.00 12.57 243 ALA C C 1
ATOM 5465 O O . ALA C 1 245 ? -19.855 59.228 11.007 1.00 12.45 243 ALA C O 1
ATOM 5467 N N . PRO C 1 246 ? -19.238 59.095 13.168 1.00 11.89 244 PRO C N 1
ATOM 5468 C CA . PRO C 1 246 ? -17.902 58.648 12.791 1.00 12.42 244 PRO C CA 1
ATOM 5469 C C . PRO C 1 246 ? -17.982 57.379 11.964 1.00 11.94 244 PRO C C 1
ATOM 5470 O O . PRO C 1 246 ? -17.165 57.171 11.066 1.00 11.42 244 PRO C O 1
ATOM 5474 N N . GLU C 1 247 ? -18.978 56.545 12.235 1.00 11.75 245 GLU C N 1
ATOM 5475 C CA . GLU C 1 247 ? -19.172 55.318 11.463 1.00 12.35 245 GLU C CA 1
ATOM 5476 C C . GLU C 1 247 ? -19.430 55.539 9.973 1.00 12.15 245 GLU C C 1
ATOM 5477 O O . GLU C 1 247 ? -19.075 54.682 9.159 1.00 10.95 245 GLU C O 1
ATOM 5483 N N . ASP C 1 248 ? -20.050 56.661 9.605 1.00 11.65 246 ASP C N 1
ATOM 5484 C CA . ASP C 1 248 ? -20.258 56.967 8.184 1.00 12.66 246 ASP C CA 1
ATOM 5485 C C . ASP C 1 248 ? -18.908 57.079 7.453 1.00 11.15 246 ASP C C 1
ATOM 5486 O O . ASP C 1 248 ? -18.754 56.580 6.329 1.00 11.14 246 ASP C O 1
ATOM 5491 N N . VAL C 1 249 ? -17.941 57.751 8.083 1.00 9.94 247 VAL C N 1
ATOM 5492 C CA . VAL C 1 249 ? -16.601 57.909 7.532 1.00 9.92 247 VAL C CA 1
ATOM 5493 C C . VAL C 1 249 ? -15.856 56.555 7.533 1.00 10.42 247 VAL C C 1
ATOM 5494 O O . VAL C 1 249 ? -15.245 56.156 6.504 1.00 10.33 247 VAL C O 1
ATOM 5498 N N . ALA C 1 250 ? -15.949 55.801 8.637 1.00 10.32 248 ALA C N 1
ATOM 5499 C CA . ALA C 1 250 ? -15.328 54.496 8.695 1.00 10.77 248 ALA C CA 1
ATOM 5500 C C . ALA C 1 250 ? -15.882 53.539 7.660 1.00 11.08 248 ALA C C 1
ATOM 5501 O O . ALA C 1 250 ? -15.155 52.723 7.095 1.00 11.14 248 ALA C O 1
ATOM 5503 N N . ASN C 1 251 ? -17.182 53.638 7.386 1.00 10.84 249 ASN C N 1
ATOM 5504 C CA . ASN C 1 251 ? -17.805 52.764 6.423 1.00 11.28 249 ASN C CA 1
ATOM 5505 C C . ASN C 1 251 ? -17.277 53.054 5.012 1.00 11.10 249 ASN C C 1
ATOM 5506 O O . ASN C 1 251 ? -17.055 52.120 4.228 1.00 11.48 249 ASN C O 1
ATOM 5511 N N . ALA C 1 252 ? -17.080 54.324 4.678 1.00 10.17 250 ALA C N 1
ATOM 5512 C CA . ALA C 1 252 ? -16.536 54.673 3.369 1.00 10.83 250 ALA C CA 1
ATOM 5513 C C . ALA C 1 252 ? -15.125 54.125 3.225 1.00 11.03 250 ALA C C 1
ATOM 5514 O O . ALA C 1 252 ? -14.767 53.531 2.195 1.00 11.68 250 ALA C O 1
ATOM 5516 N N . VAL C 1 253 ? -14.298 54.321 4.247 1.00 10.51 251 VAL C N 1
ATOM 5517 C CA . VAL C 1 253 ? -12.909 53.877 4.223 1.00 10.55 251 VAL C CA 1
ATOM 5518 C C . VAL C 1 253 ? -12.810 52.343 4.150 1.00 9.78 251 VAL C C 1
ATOM 5519 O O . VAL C 1 253 ? -11.999 51.780 3.386 1.00 9.74 251 VAL C O 1
ATOM 5523 N N . ALA C 1 254 ? -13.681 51.637 4.883 1.00 10.28 252 ALA C N 1
ATOM 5524 C CA . ALA C 1 254 ? -13.664 50.173 4.846 1.00 10.94 252 ALA C CA 1
ATOM 5525 C C . ALA C 1 254 ? -13.982 49.658 3.455 1.00 11.78 252 ALA C C 1
ATOM 5526 O O . ALA C 1 254 ? -13.452 48.611 3.054 1.00 12.95 252 ALA C O 1
ATOM 5528 N N . TRP C 1 255 ? -14.869 50.329 2.732 1.00 12.43 253 TRP C N 1
ATOM 5529 C CA A TRP C 1 255 ? -15.178 49.962 1.329 0.50 12.54 253 TRP C CA 1
ATOM 5530 C CA B TRP C 1 255 ? -15.149 49.871 1.400 0.50 12.21 253 TRP C CA 1
ATOM 5531 C C . TRP C 1 255 ? -13.941 50.178 0.479 1.00 12.49 253 TRP C C 1
ATOM 5532 O O . TRP C 1 255 ? -13.501 49.295 -0.290 1.00 12.31 253 TRP C O 1
ATOM 5553 N N . LEU C 1 256 ? -13.375 51.371 0.575 1.00 11.65 254 LEU C N 1
ATOM 5554 C CA . LEU C 1 256 ? -12.281 51.774 -0.307 1.00 13.02 254 LEU C CA 1
ATOM 5555 C C . LEU C 1 256 ? -11.104 50.827 -0.231 1.00 13.42 254 LEU C C 1
ATOM 5556 O O . LEU C 1 256 ? -10.468 50.543 -1.257 1.00 13.08 254 LEU C O 1
ATOM 5561 N N . VAL C 1 257 ? -10.799 50.331 0.986 1.00 10.89 255 VAL C N 1
ATOM 5562 C CA . VAL C 1 257 ? -9.621 49.483 1.193 1.00 10.74 255 VAL C CA 1
ATOM 5563 C C . VAL C 1 257 ? -9.908 48.011 0.878 1.00 10.88 255 VAL C C 1
ATOM 5564 O O . VAL C 1 257 ? -9.016 47.156 0.929 1.00 13.46 255 VAL C O 1
ATOM 5568 N N . SER C 1 258 ? -11.161 47.679 0.572 1.00 11.13 256 SER C N 1
ATOM 5569 C CA . SER C 1 258 ? -11.519 46.310 0.209 1.00 12.00 256 SER C CA 1
ATOM 5570 C C . SER C 1 258 ? -11.324 46.021 -1.276 1.00 12.27 256 SER C C 1
ATOM 5571 O O . SER C 1 258 ? -11.170 46.940 -2.088 1.00 11.60 256 SER C O 1
ATOM 5574 N N . ASP C 1 259 ? -11.408 44.738 -1.651 1.00 13.47 257 ASP C N 1
ATOM 5575 C CA . ASP C 1 259 ? -11.219 44.358 -3.046 1.00 14.85 257 ASP C CA 1
ATOM 5576 C C . ASP C 1 259 ? -12.379 44.857 -3.931 1.00 14.69 257 ASP C C 1
ATOM 5577 O O . ASP C 1 259 ? -12.270 44.900 -5.155 1.00 15.37 257 ASP C O 1
ATOM 5582 N N . GLN C 1 260 ? -13.490 45.259 -3.314 1.00 14.03 258 GLN C N 1
ATOM 5583 C CA . GLN C 1 260 ? -14.635 45.841 -4.021 1.00 15.09 258 GLN C CA 1
ATOM 5584 C C . GLN C 1 260 ? -14.279 47.187 -4.665 1.00 14.76 258 GLN C C 1
ATOM 5585 O O . GLN C 1 260 ? -14.992 47.630 -5.567 1.00 18.66 258 GLN C O 1
ATOM 5591 N N . ALA C 1 261 ? -13.199 47.824 -4.205 1.00 12.32 259 ALA C N 1
ATOM 5592 C CA . ALA C 1 261 ? -12.716 49.139 -4.671 1.00 11.45 259 ALA C CA 1
ATOM 5593 C C . ALA C 1 261 ? -11.257 49.039 -5.115 1.00 10.86 259 ALA C C 1
ATOM 5594 O O . ALA C 1 261 ? -10.522 50.003 -5.027 1.00 11.39 259 ALA C O 1
ATOM 5596 N N . ARG C 1 262 ? -10.881 47.890 -5.664 1.00 11.04 260 ARG C N 1
ATOM 5597 C CA . ARG C 1 262 ? -9.494 47.564 -6.008 1.00 11.70 260 ARG C CA 1
ATOM 5598 C C . ARG C 1 262 ? -8.852 48.549 -6.985 1.00 11.33 260 ARG C C 1
ATOM 5599 O O . ARG C 1 262 ? -7.617 48.712 -6.979 1.00 11.76 260 ARG C O 1
ATOM 5607 N N . TYR C 1 263 ? -9.657 49.162 -7.866 1.00 9.36 261 TYR C N 1
ATOM 5608 C CA . TYR C 1 263 ? -9.165 50.037 -8.930 1.00 10.59 261 TYR C CA 1
ATOM 5609 C C . TYR C 1 263 ? -9.540 51.489 -8.708 1.00 9.41 261 TYR C C 1
ATOM 5610 O O . TYR C 1 263 ? -9.466 52.295 -9.634 1.00 9.74 261 TYR C O 1
ATOM 5619 N N . ILE C 1 264 ? -9.933 51.837 -7.492 1.00 8.33 262 ILE C N 1
ATOM 5620 C CA A ILE C 1 264 ? -10.250 53.224 -7.129 0.50 8.15 262 ILE C CA 1
ATOM 5621 C CA B ILE C 1 264 ? -10.234 53.232 -7.179 0.50 7.90 262 ILE C CA 1
ATOM 5622 C C . ILE C 1 264 ? -9.013 53.905 -6.586 1.00 7.88 262 ILE C C 1
ATOM 5623 O O . ILE C 1 264 ? -8.549 53.568 -5.510 1.00 8.32 262 ILE C O 1
ATOM 5632 N N . THR C 1 265 ? -8.487 54.872 -7.339 1.00 7.58 263 THR C N 1
ATOM 5633 C CA . THR C 1 265 ? -7.314 55.620 -6.921 1.00 7.41 263 THR C CA 1
ATOM 5634 C C . THR C 1 265 ? -7.322 57.021 -7.491 1.00 6.95 263 THR C C 1
ATOM 5635 O O . THR C 1 265 ? -7.891 57.240 -8.543 1.00 8.23 263 THR C O 1
ATOM 5639 N N . GLY C 1 266 ? -6.711 57.969 -6.781 1.00 7.18 264 GLY C N 1
ATOM 5640 C CA . GLY C 1 266 ? -6.658 59.352 -7.199 1.00 7.03 264 GLY C CA 1
ATOM 5641 C C . GLY C 1 266 ? -7.907 60.160 -6.982 1.00 7.41 264 GLY C C 1
ATOM 5642 O O . GLY C 1 266 ? -8.068 61.228 -7.603 1.00 7.73 264 GLY C O 1
ATOM 5643 N N . VAL C 1 267 ? -8.795 59.666 -6.119 1.00 6.63 265 VAL C N 1
ATOM 5644 C CA . VAL C 1 267 ? -10.135 60.245 -5.948 1.00 7.42 265 VAL C CA 1
ATOM 5645 C C . VAL C 1 267 ? -10.242 61.079 -4.678 1.00 7.54 265 VAL C C 1
ATOM 5646 O O . VAL C 1 267 ? -9.750 60.670 -3.585 1.00 7.09 265 VAL C O 1
ATOM 5650 N N . THR C 1 268 ? -10.894 62.231 -4.799 1.00 7.82 266 THR C N 1
ATOM 5651 C CA . THR C 1 268 ? -11.372 62.975 -3.634 1.00 7.57 266 THR C CA 1
ATOM 5652 C C . THR C 1 268 ? -12.822 62.551 -3.363 1.00 8.10 266 THR C C 1
ATOM 5653 O O . THR C 1 268 ? -13.689 62.866 -4.188 1.00 10.78 266 THR C O 1
ATOM 5657 N N . LEU C 1 269 ? -13.080 61.852 -2.272 1.00 8.37 267 LEU C N 1
ATOM 5658 C CA . LEU C 1 269 ? -14.442 61.339 -1.972 1.00 8.19 267 LEU C CA 1
ATOM 5659 C C . LEU C 1 269 ? -15.118 62.145 -0.849 1.00 8.23 267 LEU C C 1
ATOM 5660 O O . LEU C 1 269 ? -14.759 61.973 0.313 1.00 8.74 267 LEU C O 1
ATOM 5665 N N . PRO C 1 270 ? -16.138 62.951 -1.193 1.00 7.78 268 PRO C N 1
ATOM 5666 C CA . PRO C 1 270 ? -16.946 63.636 -0.143 1.00 8.21 268 PRO C CA 1
ATOM 5667 C C . PRO C 1 270 ? -17.844 62.626 0.533 1.00 8.81 268 PRO C C 1
ATOM 5668 O O . PRO C 1 270 ? -18.485 61.825 -0.140 1.00 9.22 268 PRO C O 1
ATOM 5672 N N . VAL C 1 271 ? -17.844 62.687 1.865 1.00 8.91 269 VAL C N 1
ATOM 5673 C CA . VAL C 1 271 ? -18.749 61.921 2.701 1.00 9.82 269 VAL C CA 1
ATOM 5674 C C . VAL C 1 271 ? -19.442 62.978 3.556 1.00 9.06 269 VAL C C 1
ATOM 5675 O O . VAL C 1 271 ? -18.976 63.340 4.642 1.00 10.11 269 VAL C O 1
ATOM 5679 N N . ASP C 1 272 ? -20.515 63.548 3.006 1.00 8.63 270 ASP C N 1
ATOM 5680 C CA . ASP C 1 272 ? -20.911 64.873 3.456 1.00 9.17 270 ASP C CA 1
ATOM 5681 C C . ASP C 1 272 ? -22.365 65.287 3.309 1.00 9.02 270 ASP C C 1
ATOM 5682 O O . ASP C 1 272 ? -22.693 66.465 3.465 1.00 9.91 270 ASP C O 1
ATOM 5687 N N . ALA C 1 273 ? -23.242 64.335 3.020 1.00 8.96 271 ALA C N 1
ATOM 5688 C CA . ALA C 1 273 ? -24.675 64.625 2.895 1.00 9.48 271 ALA C CA 1
ATOM 5689 C C . ALA C 1 273 ? -24.965 65.757 1.897 1.00 10.93 271 ALA C C 1
ATOM 5690 O O . ALA C 1 273 ? -25.926 66.495 2.052 1.00 12.10 271 ALA C O 1
ATOM 5692 N N . GLY C 1 274 ? -24.103 65.871 0.891 1.00 8.44 272 GLY C N 1
ATOM 5693 C CA . GLY C 1 274 ? -24.260 66.834 -0.143 1.00 9.88 272 GLY C CA 1
ATOM 5694 C C . GLY C 1 274 ? -23.644 68.191 0.090 1.00 9.33 272 GLY C C 1
ATOM 5695 O O . GLY C 1 274 ? -23.837 69.072 -0.757 1.00 10.11 272 GLY C O 1
ATOM 5696 N N . PHE C 1 275 ? -22.911 68.386 1.188 1.00 9.49 273 PHE C N 1
ATOM 5697 C CA . PHE C 1 275 ? -22.360 69.708 1.510 1.00 10.79 273 PHE C CA 1
ATOM 5698 C C . PHE C 1 275 ? -21.599 70.363 0.340 1.00 11.26 273 PHE C C 1
ATOM 5699 O O . PHE C 1 275 ? -21.865 71.515 0.003 1.00 11.41 273 PHE C O 1
ATOM 5707 N N . LEU C 1 276 ? -20.651 69.641 -0.273 1.00 10.54 274 LEU C N 1
ATOM 5708 C CA . LEU C 1 276 ? -19.826 70.272 -1.301 1.00 11.66 274 LEU C CA 1
ATOM 5709 C C . LEU C 1 276 ? -20.593 70.584 -2.562 1.00 12.72 274 LEU C C 1
ATOM 5710 O O . LEU C 1 276 ? -20.257 71.541 -3.256 1.00 16.07 274 LEU C O 1
ATOM 5715 N N . ASN C 1 277 ? -21.670 69.842 -2.834 1.00 10.19 275 ASN C N 1
ATOM 5716 C CA . ASN C 1 277 ? -22.530 70.118 -3.993 1.00 10.59 275 ASN C CA 1
ATOM 5717 C C . ASN C 1 277 ? -23.671 71.139 -3.748 1.00 12.48 275 ASN C C 1
ATOM 5718 O O . ASN C 1 277 ? -24.309 71.544 -4.679 1.00 15.18 275 ASN C O 1
ATOM 5723 N N . LYS C 1 278 ? -23.928 71.552 -2.528 1.00 16.17 276 LYS C N 1
ATOM 5724 C CA . LYS C 1 278 ? -25.095 72.414 -2.223 1.00 20.34 276 LYS C CA 1
ATOM 5725 C C . LYS C 1 278 ? -24.935 73.767 -2.875 1.00 22.59 276 LYS C C 1
ATOM 5726 O O . LYS C 1 278 ? -23.809 74.289 -2.884 1.00 24.75 276 LYS C O 1
ATOM 5729 N N . GLY D 1 9 ? -2.241 105.453 -17.079 1.00 32.07 7 GLY D N 1
ATOM 5730 C CA . GLY D 1 9 ? -2.581 104.024 -17.359 1.00 30.08 7 GLY D CA 1
ATOM 5731 C C . GLY D 1 9 ? -3.724 103.548 -16.475 1.00 29.44 7 GLY D C 1
ATOM 5732 O O . GLY D 1 9 ? -4.154 104.266 -15.580 1.00 29.99 7 GLY D O 1
ATOM 5733 N N . PRO D 1 10 ? -4.214 102.327 -16.710 1.00 28.19 8 PRO D N 1
ATOM 5734 C CA . PRO D 1 10 ? -5.330 101.810 -15.909 1.00 27.23 8 PRO D CA 1
ATOM 5735 C C . PRO D 1 10 ? -5.051 101.692 -14.392 1.00 26.18 8 PRO D C 1
ATOM 5736 O O . PRO D 1 10 ? -6.013 101.608 -13.607 1.00 27.68 8 PRO D O 1
ATOM 5740 N N . LEU D 1 11 ? -3.786 101.702 -13.963 1.00 22.81 9 LEU D N 1
ATOM 5741 C CA . LEU D 1 11 ? -3.453 101.562 -12.540 1.00 21.71 9 LEU D CA 1
ATOM 5742 C C . LEU D 1 11 ? -2.818 102.834 -11.968 1.00 21.77 9 LEU D C 1
ATOM 5743 O O . LEU D 1 11 ? -2.237 102.825 -10.894 1.00 20.94 9 LEU D O 1
ATOM 5748 N N . THR D 1 12 ? -2.958 103.955 -12.674 1.00 23.71 10 THR D N 1
ATOM 5749 C CA . THR D 1 12 ? -2.458 105.204 -12.168 1.00 25.19 10 THR D CA 1
ATOM 5750 C C . THR D 1 12 ? -3.079 105.494 -10.797 1.00 24.73 10 THR D C 1
ATOM 5751 O O . THR D 1 12 ? -4.276 105.314 -10.617 1.00 25.36 10 THR D O 1
ATOM 5755 N N . GLY D 1 13 ? -2.230 105.897 -9.850 1.00 24.43 11 GLY D N 1
ATOM 5756 C CA . GLY D 1 13 ? -2.634 106.144 -8.470 1.00 24.70 11 GLY D CA 1
ATOM 5757 C C . GLY D 1 13 ? -2.742 104.935 -7.549 1.00 24.77 11 GLY D C 1
ATOM 5758 O O . GLY D 1 13 ? -3.107 105.090 -6.373 1.00 26.69 11 GLY D O 1
ATOM 5759 N N . LYS D 1 14 ? -2.438 103.743 -8.068 1.00 22.02 12 LYS D N 1
ATOM 5760 C CA . LYS D 1 14 ? -2.504 102.508 -7.283 1.00 20.42 12 LYS D CA 1
ATOM 5761 C C . LYS D 1 14 ? -1.115 102.052 -6.858 1.00 18.55 12 LYS D C 1
ATOM 5762 O O . LYS D 1 14 ? -0.125 102.459 -7.464 1.00 18.28 12 LYS D O 1
ATOM 5768 N N . VAL D 1 15 ? -1.060 101.240 -5.795 1.00 16.31 13 VAL D N 1
ATOM 5769 C CA . VAL D 1 15 ? 0.187 100.714 -5.257 1.00 15.32 13 VAL D CA 1
ATOM 5770 C C . VAL D 1 15 ? 0.101 99.169 -5.215 1.00 13.83 13 VAL D C 1
ATOM 5771 O O . VAL D 1 15 ? -0.879 98.594 -4.723 1.00 14.18 13 VAL D O 1
ATOM 5775 N N . ALA D 1 16 ? 1.113 98.528 -5.779 1.00 12.86 14 ALA D N 1
ATOM 5776 C CA . ALA D 1 16 ? 1.216 97.044 -5.822 1.00 12.42 14 ALA D CA 1
ATOM 5777 C C . ALA D 1 16 ? 2.406 96.573 -5.003 1.00 12.94 14 ALA D C 1
ATOM 5778 O O . ALA D 1 16 ? 3.554 97.005 -5.248 1.00 14.22 14 ALA D O 1
ATOM 5780 N N . PHE D 1 17 ? 2.141 95.667 -4.061 1.00 12.68 15 PHE D N 1
ATOM 5781 C CA . PHE D 1 17 ? 3.105 94.984 -3.202 1.00 12.90 15 PHE D CA 1
ATOM 5782 C C . PHE D 1 17 ? 3.392 93.622 -3.841 1.00 11.92 15 PHE D C 1
ATOM 5783 O O . PHE D 1 17 ? 2.474 92.827 -3.986 1.00 12.38 15 PHE D O 1
ATOM 5791 N N . ILE D 1 18 ? 4.644 93.391 -4.209 1.00 11.23 16 ILE D N 1
ATOM 5792 C CA . ILE D 1 18 ? 5.060 92.196 -4.958 1.00 11.07 16 ILE D CA 1
ATOM 5793 C C . ILE D 1 18 ? 6.172 91.514 -4.197 1.00 11.23 16 ILE D C 1
ATOM 5794 O O . ILE D 1 18 ? 7.229 92.140 -3.936 1.00 11.74 16 ILE D O 1
ATOM 5799 N N . THR D 1 19 ? 5.990 90.241 -3.839 1.00 10.66 17 THR D N 1
ATOM 5800 C CA . THR D 1 19 ? 7.054 89.487 -3.229 1.00 11.27 17 THR D CA 1
ATOM 5801 C C . THR D 1 19 ? 7.846 88.720 -4.296 1.00 11.01 17 THR D C 1
ATOM 5802 O O . THR D 1 19 ? 7.320 88.362 -5.345 1.00 11.14 17 THR D O 1
ATOM 5806 N N . GLY D 1 20 ? 9.122 88.490 -4.026 1.00 10.96 18 GLY D N 1
ATOM 5807 C CA . GLY D 1 20 ? 10.001 87.863 -5.006 1.00 11.74 18 GLY D CA 1
ATOM 5808 C C . GLY D 1 20 ? 10.230 88.710 -6.242 1.00 10.72 18 GLY D C 1
ATOM 5809 O O . GLY D 1 20 ? 10.381 88.203 -7.369 1.00 12.10 18 GLY D O 1
ATOM 5810 N N . ALA D 1 21 ? 10.338 90.031 -6.033 1.00 11.38 19 ALA D N 1
ATOM 5811 C CA . ALA D 1 21 ? 10.369 90.997 -7.122 1.00 11.47 19 ALA D CA 1
ATOM 5812 C C . ALA D 1 21 ? 11.753 91.220 -7.756 1.00 11.92 19 ALA D C 1
ATOM 5813 O O . ALA D 1 21 ? 11.874 92.041 -8.661 1.00 14.16 19 ALA D O 1
ATOM 5815 N N . ALA D 1 22 ? 12.783 90.573 -7.239 1.00 12.61 20 ALA D N 1
ATOM 5816 C CA . ALA D 1 22 ? 14.137 90.829 -7.702 1.00 13.09 20 ALA D CA 1
ATOM 5817 C C . ALA D 1 22 ? 14.393 90.391 -9.140 1.00 13.61 20 ALA D C 1
ATOM 5818 O O . ALA D 1 22 ? 15.232 90.959 -9.856 1.00 14.96 20 ALA D O 1
ATOM 5820 N N . ARG D 1 23 ? 13.732 89.335 -9.571 1.00 11.82 21 ARG D N 1
ATOM 5821 C CA . ARG D 1 23 ? 14.005 88.776 -10.901 1.00 12.42 21 ARG D CA 1
ATOM 5822 C C . ARG D 1 23 ? 12.799 87.954 -11.375 1.00 11.79 21 ARG D C 1
ATOM 5823 O O . ARG D 1 23 ? 11.779 87.863 -10.687 1.00 11.37 21 ARG D O 1
ATOM 5831 N N . GLY D 1 24 ? 12.903 87.330 -12.541 1.00 10.90 22 GLY D N 1
ATOM 5832 C CA . GLY D 1 24 ? 11.895 86.337 -12.914 1.00 10.97 22 GLY D CA 1
ATOM 5833 C C . GLY D 1 24 ? 10.513 86.893 -13.054 1.00 9.92 22 GLY D C 1
ATOM 5834 O O . GLY D 1 24 ? 10.325 88.008 -13.540 1.00 10.97 22 GLY D O 1
ATOM 5835 N N . GLN D 1 25 ? 9.527 86.135 -12.618 1.00 10.31 23 GLN D N 1
ATOM 5836 C CA . GLN D 1 25 ? 8.161 86.606 -12.742 1.00 9.90 23 GLN D CA 1
ATOM 5837 C C . GLN D 1 25 ? 7.866 87.860 -11.912 1.00 10.66 23 GLN D C 1
ATOM 5838 O O . GLN D 1 25 ? 7.162 88.723 -12.381 1.00 10.42 23 GLN D O 1
ATOM 5844 N N . GLY D 1 26 ? 8.430 87.938 -10.716 1.00 10.99 24 GLY D N 1
ATOM 5845 C CA . GLY D 1 26 ? 8.264 89.067 -9.818 1.00 10.89 24 GLY D CA 1
ATOM 5846 C C . GLY D 1 26 ? 8.740 90.361 -10.442 1.00 11.28 24 GLY D C 1
ATOM 5847 O O . GLY D 1 26 ? 8.052 91.370 -10.378 1.00 11.93 24 GLY D O 1
ATOM 5848 N N . ARG D 1 27 ? 9.916 90.343 -11.060 1.00 10.65 25 ARG D N 1
ATOM 5849 C CA . ARG D 1 27 ? 10.371 91.507 -11.833 1.00 11.43 25 ARG D CA 1
ATOM 5850 C C . ARG D 1 27 ? 9.424 91.837 -12.964 1.00 10.56 25 ARG D C 1
ATOM 5851 O O . ARG D 1 27 ? 9.091 93.012 -13.208 1.00 12.06 25 ARG D O 1
ATOM 5859 N N . ALA D 1 28 ? 8.971 90.805 -13.692 1.00 11.74 26 ALA D N 1
ATOM 5860 C CA . ALA D 1 28 ? 7.977 91.017 -14.754 1.00 11.67 26 ALA D CA 1
ATOM 5861 C C . ALA D 1 28 ? 6.684 91.669 -14.270 1.00 11.48 26 ALA D C 1
ATOM 5862 O O . ALA D 1 28 ? 6.147 92.555 -14.969 1.00 11.27 26 ALA D O 1
ATOM 5864 N N . HIS D 1 29 ? 6.207 91.289 -13.084 1.00 11.25 27 HIS D N 1
ATOM 5865 C CA . HIS D 1 29 ? 5.023 91.935 -12.499 1.00 11.09 27 HIS D CA 1
ATOM 5866 C C . HIS D 1 29 ? 5.317 93.376 -12.159 1.00 11.40 27 HIS D C 1
ATOM 5867 O O . HIS D 1 29 ? 4.516 94.256 -12.450 1.00 11.55 27 HIS D O 1
ATOM 5874 N N . ALA D 1 30 ? 6.501 93.641 -11.600 1.00 11.39 28 ALA D N 1
ATOM 5875 C CA . ALA D 1 30 ? 6.846 95.035 -11.218 1.00 12.93 28 ALA D CA 1
ATOM 5876 C C . ALA D 1 30 ? 6.858 95.931 -12.465 1.00 13.27 28 ALA D C 1
ATOM 5877 O O . ALA D 1 30 ? 6.294 97.024 -12.473 1.00 13.47 28 ALA D O 1
ATOM 5879 N N . VAL D 1 31 ? 7.491 95.461 -13.540 1.00 13.06 29 VAL D N 1
ATOM 5880 C CA A VAL D 1 31 ? 7.606 96.216 -14.800 0.50 13.57 29 VAL D CA 1
ATOM 5881 C CA B VAL D 1 31 ? 7.569 96.318 -14.720 0.50 12.95 29 VAL D CA 1
ATOM 5882 C C . VAL D 1 31 ? 6.246 96.424 -15.473 1.00 13.57 29 VAL D C 1
ATOM 5883 O O . VAL D 1 31 ? 5.925 97.501 -15.984 1.00 14.60 29 VAL D O 1
ATOM 5890 N N . ARG D 1 32 ? 5.441 95.351 -15.509 1.00 12.46 30 ARG D N 1
ATOM 5891 C CA . ARG D 1 32 ? 4.156 95.397 -16.180 1.00 13.58 30 ARG D CA 1
ATOM 5892 C C . ARG D 1 32 ? 3.148 96.269 -15.467 1.00 14.08 30 ARG D C 1
ATOM 5893 O O . ARG D 1 32 ? 2.450 97.043 -16.122 1.00 14.76 30 ARG D O 1
ATOM 5901 N N . LEU D 1 33 ? 3.074 96.174 -14.148 1.00 13.90 31 LEU D N 1
ATOM 5902 C CA . LEU D 1 33 ? 2.138 96.993 -13.386 1.00 13.85 31 LEU D CA 1
ATOM 5903 C C . LEU D 1 33 ? 2.605 98.456 -13.379 1.00 14.46 31 LEU D C 1
ATOM 5904 O O . LEU D 1 33 ? 1.778 99.366 -13.473 1.00 15.28 31 LEU D O 1
ATOM 5909 N N . ALA D 1 34 ? 3.917 98.669 -13.295 1.00 14.04 32 ALA D N 1
ATOM 5910 C CA . ALA D 1 34 ? 4.458 100.029 -13.432 1.00 15.10 32 ALA D CA 1
ATOM 5911 C C . ALA D 1 34 ? 4.107 100.612 -14.792 1.00 16.05 32 ALA D C 1
ATOM 5912 O O . ALA D 1 34 ? 3.745 101.808 -14.888 1.00 16.63 32 ALA D O 1
ATOM 5914 N N . ALA D 1 35 ? 4.197 99.808 -15.853 1.00 16.55 33 ALA D N 1
ATOM 5915 C CA . ALA D 1 35 ? 3.831 100.317 -17.186 1.00 17.29 33 ALA D CA 1
ATOM 5916 C C . ALA D 1 35 ? 2.384 100.791 -17.261 1.00 17.52 33 ALA D C 1
ATOM 5917 O O . ALA D 1 35 ? 2.058 101.691 -18.035 1.00 18.69 33 ALA D O 1
ATOM 5919 N N . ASP D 1 36 ? 1.516 100.189 -16.455 1.00 16.86 34 ASP D N 1
ATOM 5920 C CA . ASP D 1 36 ? 0.126 100.591 -16.387 1.00 17.72 34 ASP D CA 1
ATOM 5921 C C . ASP D 1 36 ? -0.118 101.731 -15.392 1.00 17.48 34 ASP D C 1
ATOM 5922 O O . ASP D 1 36 ? -1.261 102.105 -15.189 1.00 19.05 34 ASP D O 1
ATOM 5927 N N . GLY D 1 37 ? 0.924 102.246 -14.756 1.00 17.24 35 GLY D N 1
ATOM 5928 C CA . GLY D 1 37 ? 0.803 103.393 -13.862 1.00 17.56 35 GLY D CA 1
ATOM 5929 C C . GLY D 1 37 ? 0.966 103.168 -12.386 1.00 17.95 35 GLY D C 1
ATOM 5930 O O . GLY D 1 37 ? 0.934 104.128 -11.605 1.00 18.64 35 GLY D O 1
ATOM 5931 N N . ALA D 1 38 ? 1.074 101.911 -11.958 1.00 16.31 36 ALA D N 1
ATOM 5932 C CA . ALA D 1 38 ? 1.164 101.640 -10.539 1.00 16.12 36 ALA D CA 1
ATOM 5933 C C . ALA D 1 38 ? 2.541 102.029 -9.958 1.00 16.25 36 ALA D C 1
ATOM 5934 O O . ALA D 1 38 ? 3.571 101.886 -10.609 1.00 17.10 36 ALA D O 1
ATOM 5936 N N . ASP D 1 39 ? 2.547 102.420 -8.686 1.00 16.53 37 ASP D N 1
ATOM 5937 C CA . ASP D 1 39 ? 3.759 102.453 -7.892 1.00 17.01 37 ASP D CA 1
ATOM 5938 C C . ASP D 1 39 ? 3.934 101.115 -7.182 1.00 16.89 37 ASP D C 1
ATOM 5939 O O . ASP D 1 39 ? 2.974 100.360 -7.025 1.00 15.65 37 ASP D O 1
ATOM 5944 N N . ILE D 1 40 ? 5.164 100.796 -6.816 1.00 16.53 38 ILE D N 1
ATOM 5945 C CA . ILE D 1 40 ? 5.514 99.418 -6.429 1.00 15.07 38 ILE D CA 1
ATOM 5946 C C . ILE D 1 40 ? 6.191 99.369 -5.052 1.00 15.95 38 ILE D C 1
ATOM 5947 O O . ILE D 1 40 ? 7.077 100.205 -4.753 1.00 15.67 38 ILE D O 1
ATOM 5952 N N . ILE D 1 41 ? 5.817 98.381 -4.233 1.00 14.59 39 ILE D N 1
ATOM 5953 C CA . ILE D 1 41 ? 6.544 97.989 -3.029 1.00 15.27 39 ILE D CA 1
ATOM 5954 C C . ILE D 1 41 ? 7.103 96.599 -3.341 1.00 14.99 39 ILE D C 1
ATOM 5955 O O . ILE D 1 41 ? 6.334 95.652 -3.493 1.00 15.07 39 ILE D O 1
ATOM 5960 N N . ALA D 1 42 ? 8.413 96.515 -3.541 1.00 15.12 40 ALA D N 1
ATOM 5961 C CA . ALA D 1 42 ? 9.058 95.280 -4.040 1.00 14.46 40 ALA D CA 1
ATOM 5962 C C . ALA D 1 42 ? 9.920 94.663 -2.958 1.00 15.29 40 ALA D C 1
ATOM 5963 O O . ALA D 1 42 ? 10.775 95.362 -2.378 1.00 16.51 40 ALA D O 1
ATOM 5965 N N . VAL D 1 43 ? 9.718 93.384 -2.632 1.00 14.09 41 VAL D N 1
ATOM 5966 C CA . VAL D 1 43 ? 10.569 92.733 -1.652 1.00 15.02 41 VAL D CA 1
ATOM 5967 C C . VAL D 1 43 ? 11.130 91.441 -2.209 1.00 14.43 41 VAL D C 1
ATOM 5968 O O . VAL D 1 43 ? 10.513 90.767 -3.029 1.00 14.48 41 VAL D O 1
ATOM 5972 N N . ASP D 1 44 ? 12.308 91.085 -1.739 1.00 14.08 42 ASP D N 1
ATOM 5973 C CA . ASP D 1 44 ? 12.944 89.823 -2.107 1.00 14.12 42 ASP D CA 1
ATOM 5974 C C . ASP D 1 44 ? 13.896 89.429 -1.004 1.00 14.57 42 ASP D C 1
ATOM 5975 O O . ASP D 1 44 ? 14.471 90.283 -0.321 1.00 14.77 42 ASP D O 1
ATOM 5980 N N . LEU D 1 45 ? 14.109 88.131 -0.851 1.00 13.56 43 LEU D N 1
ATOM 5981 C CA . LEU D 1 45 ? 15.057 87.594 0.100 1.00 15.03 43 LEU D CA 1
ATOM 5982 C C . LEU D 1 45 ? 16.487 88.045 -0.212 1.00 15.25 43 LEU D C 1
ATOM 5983 O O . LEU D 1 45 ? 17.262 88.291 0.709 1.00 16.01 43 LEU D O 1
ATOM 5988 N N . CYS D 1 46 ? 16.836 88.099 -1.496 1.00 15.62 44 CYS D N 1
ATOM 5989 C CA . CYS D 1 46 ? 18.199 88.490 -1.917 1.00 15.96 44 CYS D CA 1
ATOM 5990 C C . CYS D 1 46 ? 19.253 87.658 -1.187 1.00 16.13 44 CYS D C 1
ATOM 5991 O O . CYS D 1 46 ? 20.325 88.162 -0.822 1.00 17.28 44 CYS D O 1
ATOM 5994 N N . ASP D 1 47 ? 18.979 86.370 -1.002 1.00 16.07 45 ASP D N 1
ATOM 5995 C CA . ASP D 1 47 ? 19.915 85.484 -0.310 1.00 16.64 45 ASP D CA 1
ATOM 5996 C C . ASP D 1 47 ? 19.597 84.050 -0.684 1.00 16.64 45 ASP D C 1
ATOM 5997 O O . ASP D 1 47 ? 18.567 83.796 -1.311 1.00 16.73 45 ASP D O 1
ATOM 6002 N N . GLN D 1 48 ? 20.426 83.121 -0.251 1.00 16.27 46 GLN D N 1
ATOM 6003 C CA . GLN D 1 48 ? 20.308 81.723 -0.647 1.00 16.62 46 GLN D CA 1
ATOM 6004 C C . GLN D 1 48 ? 19.611 80.908 0.436 1.00 17.81 46 GLN D C 1
ATOM 6005 O O . GLN D 1 48 ? 19.445 81.360 1.587 1.00 19.01 46 GLN D O 1
ATOM 6011 N N . ILE D 1 49 ? 19.082 79.755 0.018 1.00 17.31 47 ILE D N 1
ATOM 6012 C CA . ILE D 1 49 ? 18.497 78.760 0.928 1.00 17.12 47 ILE D CA 1
ATOM 6013 C C . ILE D 1 49 ? 19.174 77.444 0.623 1.00 16.53 47 ILE D C 1
ATOM 6014 O O . ILE D 1 49 ? 19.258 77.049 -0.519 1.00 15.37 47 ILE D O 1
ATOM 6019 N N . ALA D 1 50 ? 19.689 76.768 1.650 1.00 16.76 48 ALA D N 1
ATOM 6020 C CA . ALA D 1 50 ? 20.572 75.616 1.425 1.00 16.66 48 ALA D CA 1
ATOM 6021 C C . ALA D 1 50 ? 19.901 74.448 0.721 1.00 15.28 48 ALA D C 1
ATOM 6022 O O . ALA D 1 50 ? 20.547 73.733 -0.045 1.00 17.18 48 ALA D O 1
ATOM 6024 N N . SER D 1 51 ? 18.592 74.271 0.922 1.00 13.53 49 SER D N 1
ATOM 6025 C CA . SER D 1 51 ? 17.891 73.158 0.262 1.00 12.83 49 SER D CA 1
ATOM 6026 C C . SER D 1 51 ? 17.600 73.429 -1.215 1.00 12.26 49 SER D C 1
ATOM 6027 O O . SER D 1 51 ? 17.204 72.513 -1.909 1.00 12.75 49 SER D O 1
ATOM 6030 N N . VAL D 1 52 ? 17.816 74.661 -1.680 1.00 10.64 50 VAL D N 1
ATOM 6031 C CA . VAL D 1 52 ? 17.509 75.051 -3.053 1.00 11.16 50 VAL D CA 1
ATOM 6032 C C . VAL D 1 52 ? 18.797 74.961 -3.827 1.00 11.99 50 VAL D C 1
ATOM 6033 O O . VAL D 1 52 ? 19.718 75.713 -3.552 1.00 13.83 50 VAL D O 1
ATOM 6037 N N . PRO D 1 53 ? 18.873 74.042 -4.812 1.00 11.62 51 PRO D N 1
ATOM 6038 C CA . PRO D 1 53 ? 20.211 73.823 -5.414 1.00 12.65 51 PRO D CA 1
ATOM 6039 C C . PRO D 1 53 ? 20.632 74.823 -6.465 1.00 13.42 51 PRO D C 1
ATOM 6040 O O . PRO D 1 53 ? 21.787 74.802 -6.891 1.00 15.20 51 PRO D O 1
ATOM 6044 N N . TYR D 1 54 ? 19.755 75.687 -6.881 1.00 11.86 52 TYR D N 1
ATOM 6045 C CA . TYR D 1 54 ? 20.030 76.760 -7.847 1.00 11.82 52 TYR D CA 1
ATOM 6046 C C . TYR D 1 54 ? 20.053 78.096 -7.101 1.00 12.92 52 TYR D C 1
ATOM 6047 O O . TYR D 1 54 ? 19.558 78.214 -5.975 1.00 13.11 52 TYR D O 1
ATOM 6056 N N . PRO D 1 55 ? 20.666 79.139 -7.703 1.00 13.50 53 PRO D N 1
ATOM 6057 C CA . PRO D 1 55 ? 20.788 80.390 -6.993 1.00 13.67 53 PRO D CA 1
ATOM 6058 C C . PRO D 1 55 ? 19.455 81.103 -6.882 1.00 12.95 53 PRO D C 1
ATOM 6059 O O . PRO D 1 55 ? 18.690 81.116 -7.848 1.00 13.77 53 PRO D O 1
ATOM 6063 N N . LEU D 1 56 ? 19.205 81.702 -5.726 1.00 13.98 54 LEU D N 1
ATOM 6064 C CA . LEU D 1 56 ? 18.144 82.684 -5.582 1.00 13.50 54 LEU D CA 1
ATOM 6065 C C . LEU D 1 56 ? 18.681 84.078 -5.947 1.00 14.35 54 LEU D C 1
ATOM 6066 O O . LEU D 1 56 ? 19.837 84.207 -6.360 1.00 13.71 54 LEU D O 1
ATOM 6071 N N . ALA D 1 57 ? 17.874 85.110 -5.809 1.00 14.64 55 ALA D N 1
ATOM 6072 C CA . ALA D 1 57 ? 18.226 86.418 -6.300 1.00 14.56 55 ALA D CA 1
ATOM 6073 C C . ALA D 1 57 ? 19.302 87.079 -5.439 1.00 15.02 55 ALA D C 1
ATOM 6074 O O . ALA D 1 57 ? 19.483 86.749 -4.268 1.00 15.02 55 ALA D O 1
ATOM 6076 N N . THR D 1 58 ? 19.935 88.080 -6.034 1.00 16.22 56 THR D N 1
ATOM 6077 C CA . THR D 1 58 ? 20.942 88.909 -5.387 1.00 17.05 56 THR D CA 1
ATOM 6078 C C . THR D 1 58 ? 20.421 90.309 -5.082 1.00 17.53 56 THR D C 1
ATOM 6079 O O . THR D 1 58 ? 19.461 90.782 -5.720 1.00 16.78 56 THR D O 1
ATOM 6083 N N . PRO D 1 59 ? 21.041 91.017 -4.106 1.00 18.17 57 PRO D N 1
ATOM 6084 C CA . PRO D 1 59 ? 20.702 92.434 -3.912 1.00 18.93 57 PRO D CA 1
ATOM 6085 C C . PRO D 1 59 ? 20.798 93.256 -5.207 1.00 18.81 57 PRO D C 1
ATOM 6086 O O . PRO D 1 59 ? 19.983 94.129 -5.452 1.00 18.15 57 PRO D O 1
ATOM 6090 N N . GLU D 1 60 ? 21.809 92.944 -6.032 1.00 18.73 58 GLU D N 1
ATOM 6091 C CA A GLU D 1 60 ? 21.969 93.615 -7.308 0.50 18.09 58 GLU D CA 1
ATOM 6092 C CA B GLU D 1 60 ? 21.988 93.613 -7.321 0.50 18.46 58 GLU D CA 1
ATOM 6093 C C . GLU D 1 60 ? 20.728 93.492 -8.181 1.00 18.26 58 GLU D C 1
ATOM 6094 O O . GLU D 1 60 ? 20.304 94.475 -8.814 1.00 18.15 58 GLU D O 1
ATOM 6105 N N . GLU D 1 61 ? 20.150 92.289 -8.228 1.00 16.49 59 GLU D N 1
ATOM 6106 C CA . GLU D 1 61 ? 18.972 92.081 -9.056 1.00 16.27 59 GLU D CA 1
ATOM 6107 C C . GLU D 1 61 ? 17.811 92.938 -8.574 1.00 16.01 59 GLU D C 1
ATOM 6108 O O . GLU D 1 61 ? 17.070 93.485 -9.391 1.00 14.71 59 GLU D O 1
ATOM 6114 N N . LEU D 1 62 ? 17.622 93.024 -7.264 1.00 15.96 60 LEU D N 1
ATOM 6115 C CA . LEU D 1 62 ? 16.540 93.846 -6.735 1.00 15.45 60 LEU D CA 1
ATOM 6116 C C . LEU D 1 62 ? 16.798 95.300 -7.118 1.00 16.30 60 LEU D C 1
ATOM 6117 O O . LEU D 1 62 ? 15.902 96.000 -7.551 1.00 16.53 60 LEU D O 1
ATOM 6122 N N . ALA D 1 63 ? 18.046 95.740 -7.000 1.00 16.80 61 ALA D N 1
ATOM 6123 C CA . ALA D 1 63 ? 18.329 97.124 -7.410 1.00 17.14 61 ALA D CA 1
ATOM 6124 C C . ALA D 1 63 ? 18.091 97.345 -8.928 1.00 16.52 61 ALA D C 1
ATOM 6125 O O . ALA D 1 63 ? 17.704 98.447 -9.353 1.00 18.50 61 ALA D O 1
ATOM 6127 N N . ALA D 1 64 ? 18.281 96.315 -9.744 1.00 16.55 62 ALA D N 1
ATOM 6128 C CA . ALA D 1 64 ? 18.017 96.392 -11.189 1.00 16.81 62 ALA D CA 1
ATOM 6129 C C . ALA D 1 64 ? 16.516 96.503 -11.472 1.00 17.04 62 ALA D C 1
ATOM 6130 O O . ALA D 1 64 ? 16.115 97.244 -12.369 1.00 17.85 62 ALA D O 1
ATOM 6132 N N . THR D 1 65 ? 15.683 95.787 -10.718 1.00 17.53 63 THR D N 1
ATOM 6133 C CA . THR D 1 65 ? 14.238 95.962 -10.821 1.00 16.89 63 THR D CA 1
ATOM 6134 C C . THR D 1 65 ? 13.839 97.404 -10.484 1.00 17.83 63 THR D C 1
ATOM 6135 O O . THR D 1 65 ? 13.028 97.987 -11.188 1.00 16.62 63 THR D O 1
ATOM 6139 N N . VAL D 1 66 ? 14.417 97.952 -9.407 1.00 18.00 64 VAL D N 1
ATOM 6140 C CA . VAL D 1 66 ? 14.200 99.359 -9.033 1.00 18.76 64 VAL D CA 1
ATOM 6141 C C . VAL D 1 66 ? 14.498 100.277 -10.219 1.00 18.78 64 VAL D C 1
ATOM 6142 O O . VAL D 1 66 ? 13.685 101.145 -10.548 1.00 18.21 64 VAL D O 1
ATOM 6146 N N . LYS D 1 67 ? 15.657 100.091 -10.869 1.00 19.06 65 LYS D N 1
ATOM 6147 C CA . LYS D 1 67 ? 16.045 100.919 -12.028 1.00 20.23 65 LYS D CA 1
ATOM 6148 C C . LYS D 1 67 ? 15.048 100.801 -13.181 1.00 19.87 65 LYS D C 1
ATOM 6149 O O . LYS D 1 67 ? 14.587 101.801 -13.729 1.00 19.20 65 LYS D O 1
ATOM 6155 N N . LEU D 1 68 ? 14.642 99.567 -13.491 1.00 17.83 66 LEU D N 1
ATOM 6156 C CA . LEU D 1 68 ? 13.670 99.339 -14.552 1.00 18.45 66 LEU D CA 1
ATOM 6157 C C . LEU D 1 68 ? 12.371 100.080 -14.278 1.00 18.30 66 LEU D C 1
ATOM 6158 O O . LEU D 1 68 ? 11.795 100.680 -15.185 1.00 17.79 66 LEU D O 1
ATOM 6163 N N . VAL D 1 69 ? 11.887 100.020 -13.034 1.00 17.66 67 VAL D N 1
ATOM 6164 C CA . VAL D 1 69 ? 10.600 100.624 -12.683 1.00 17.63 67 VAL D CA 1
ATOM 6165 C C . VAL D 1 69 ? 10.697 102.168 -12.668 1.00 18.70 67 VAL D C 1
ATOM 6166 O O . VAL D 1 69 ? 9.799 102.840 -13.150 1.00 19.42 67 VAL D O 1
ATOM 6170 N N . GLU D 1 70 ? 11.790 102.701 -12.139 1.00 20.04 68 GLU D N 1
ATOM 6171 C CA . GLU D 1 70 ? 11.974 104.153 -12.153 1.00 21.99 68 GLU D CA 1
ATOM 6172 C C . GLU D 1 70 ? 12.087 104.681 -13.580 1.00 22.18 68 GLU D C 1
ATOM 6173 O O . GLU D 1 70 ? 11.560 105.765 -13.887 1.00 22.30 68 GLU D O 1
ATOM 6179 N N . ASP D 1 71 ? 12.774 103.939 -14.443 1.00 21.96 69 ASP D N 1
ATOM 6180 C CA . ASP D 1 71 ? 12.895 104.311 -15.857 1.00 23.52 69 ASP D CA 1
ATOM 6181 C C . ASP D 1 71 ? 11.551 104.349 -16.589 1.00 23.40 69 ASP D C 1
ATOM 6182 O O . ASP D 1 71 ? 11.327 105.185 -17.468 1.00 24.29 69 ASP D O 1
ATOM 6187 N N . ILE D 1 72 ? 10.644 103.457 -16.216 1.00 22.58 70 ILE D N 1
ATOM 6188 C CA . ILE D 1 72 ? 9.275 103.483 -16.729 1.00 22.80 70 ILE D CA 1
ATOM 6189 C C . ILE D 1 72 ? 8.506 104.707 -16.229 1.00 23.64 70 ILE D C 1
ATOM 6190 O O . ILE D 1 72 ? 7.599 105.188 -16.911 1.00 25.04 70 ILE D O 1
ATOM 6195 N N . GLY D 1 73 ? 8.880 105.199 -15.049 1.00 24.51 71 GLY D N 1
ATOM 6196 C CA . GLY D 1 73 ? 8.352 106.452 -14.507 1.00 24.59 71 GLY D CA 1
ATOM 6197 C C . GLY D 1 73 ? 7.525 106.329 -13.240 1.00 24.14 71 GLY D C 1
ATOM 6198 O O . GLY D 1 73 ? 6.884 107.296 -12.811 1.00 25.05 71 GLY D O 1
ATOM 6199 N N . SER D 1 74 ? 7.536 105.150 -12.617 1.00 21.51 72 SER D N 1
ATOM 6200 C CA . SER D 1 74 ? 6.822 104.948 -11.367 1.00 20.69 72 SER D CA 1
ATOM 6201 C C . SER D 1 74 ? 7.759 105.101 -10.175 1.00 19.94 72 SER D C 1
ATOM 6202 O O . SER D 1 74 ? 8.980 105.013 -10.313 1.00 22.35 72 SER D O 1
ATOM 6205 N N . ARG D 1 75 ? 7.179 105.307 -9.005 1.00 19.38 73 ARG D N 1
ATOM 6206 C CA . ARG D 1 75 ? 7.888 105.236 -7.750 1.00 20.99 73 ARG D CA 1
ATOM 6207 C C . ARG D 1 75 ? 7.947 103.806 -7.276 1.00 20.13 73 ARG D C 1
ATOM 6208 O O . ARG D 1 75 ? 6.990 103.036 -7.492 1.00 19.43 73 ARG D O 1
ATOM 6216 N N . ILE D 1 76 ? 9.035 103.457 -6.613 1.00 19.89 74 ILE D N 1
ATOM 6217 C CA . ILE D 1 76 ? 9.245 102.128 -6.040 1.00 18.87 74 ILE D CA 1
ATOM 6218 C C . ILE D 1 76 ? 10.028 102.201 -4.728 1.00 19.66 74 ILE D C 1
ATOM 6219 O O . ILE D 1 76 ? 11.004 102.965 -4.613 1.00 20.14 74 ILE D O 1
ATOM 6224 N N . VAL D 1 77 ? 9.561 101.447 -3.728 1.00 18.62 75 VAL D N 1
ATOM 6225 C CA . VAL D 1 77 ? 10.271 101.186 -2.488 1.00 18.55 75 VAL D CA 1
ATOM 6226 C C . VAL D 1 77 ? 10.644 99.704 -2.474 1.00 17.97 75 VAL D C 1
ATOM 6227 O O . VAL D 1 77 ? 9.763 98.846 -2.520 1.00 17.30 75 VAL D O 1
ATOM 6231 N N . ALA D 1 78 ? 11.931 99.409 -2.456 1.00 18.56 76 ALA D N 1
ATOM 6232 C CA . ALA D 1 78 ? 12.404 98.045 -2.440 1.00 18.17 76 ALA D CA 1
ATOM 6233 C C . ALA D 1 78 ? 13.126 97.754 -1.133 1.00 18.98 76 ALA D C 1
ATOM 6234 O O . ALA D 1 78 ? 13.921 98.577 -0.648 1.00 18.54 76 ALA D O 1
ATOM 6236 N N . ARG D 1 79 ? 12.867 96.576 -0.576 1.00 17.22 77 ARG D N 1
ATOM 6237 C CA . ARG D 1 79 ? 13.516 96.120 0.633 1.00 18.33 77 ARG D CA 1
ATOM 6238 C C . ARG D 1 79 ? 13.809 94.643 0.580 1.00 18.83 77 ARG D C 1
ATOM 6239 O O . ARG D 1 79 ? 13.027 93.849 0.023 1.00 17.49 77 ARG D O 1
ATOM 6247 N N . GLN D 1 80 ? 14.921 94.268 1.178 1.00 18.52 78 GLN D N 1
ATOM 6248 C CA A GLN D 1 80 ? 15.207 92.867 1.435 0.50 19.36 78 GLN D CA 1
ATOM 6249 C CA B GLN D 1 80 ? 15.218 92.867 1.468 0.50 19.16 78 GLN D CA 1
ATOM 6250 C C . GLN D 1 80 ? 14.291 92.389 2.575 1.00 20.38 78 GLN D C 1
ATOM 6251 O O . GLN D 1 80 ? 14.135 93.056 3.596 1.00 21.57 78 GLN D O 1
ATOM 6262 N N . ALA D 1 81 ? 13.630 91.248 2.370 1.00 18.61 79 ALA D N 1
ATOM 6263 C CA . ALA D 1 81 ? 12.724 90.685 3.366 1.00 18.89 79 ALA D CA 1
ATOM 6264 C C . ALA D 1 81 ? 12.494 89.229 3.017 1.00 16.63 79 ALA D C 1
ATOM 6265 O O . ALA D 1 81 ? 12.502 88.880 1.851 1.00 16.56 79 ALA D O 1
ATOM 6267 N N . ASP D 1 82 ? 12.311 88.427 4.046 1.00 16.57 80 ASP D N 1
ATOM 6268 C CA . ASP D 1 82 ? 12.067 86.973 3.929 1.00 15.77 80 ASP D CA 1
ATOM 6269 C C . ASP D 1 82 ? 10.589 86.752 4.246 1.00 15.25 80 ASP D C 1
ATOM 6270 O O . ASP D 1 82 ? 10.140 87.045 5.348 1.00 15.65 80 ASP D O 1
ATOM 6275 N N . VAL D 1 83 ? 9.826 86.211 3.293 1.00 13.96 81 VAL D N 1
ATOM 6276 C CA . VAL D 1 83 ? 8.404 85.953 3.515 1.00 12.75 81 VAL D CA 1
ATOM 6277 C C . VAL D 1 83 ? 8.144 84.951 4.656 1.00 12.51 81 VAL D C 1
ATOM 6278 O O . VAL D 1 83 ? 7.032 84.895 5.181 1.00 12.45 81 VAL D O 1
ATOM 6282 N N . ARG D 1 84 ? 9.146 84.158 5.032 1.00 12.73 82 ARG D N 1
ATOM 6283 C CA . ARG D 1 84 ? 9.031 83.226 6.147 1.00 14.14 82 ARG D CA 1
ATOM 6284 C C . ARG D 1 84 ? 8.947 83.919 7.534 1.00 15.81 82 ARG D C 1
ATOM 6285 O O . ARG D 1 84 ? 8.492 83.308 8.502 1.00 16.84 82 ARG D O 1
ATOM 6293 N N . ASP D 1 85 ? 9.378 85.165 7.579 1.00 17.62 83 ASP D N 1
ATOM 6294 C CA . ASP D 1 85 ? 9.499 85.949 8.829 1.00 19.09 83 ASP D CA 1
ATOM 6295 C C . ASP D 1 85 ? 8.450 87.064 8.786 1.00 19.09 83 ASP D C 1
ATOM 6296 O O . ASP D 1 85 ? 8.617 88.066 8.100 1.00 19.44 83 ASP D O 1
ATOM 6301 N N . ARG D 1 86 ? 7.332 86.873 9.486 1.00 19.74 84 ARG D N 1
ATOM 6302 C CA . ARG D 1 86 ? 6.224 87.811 9.390 1.00 20.51 84 ARG D CA 1
ATOM 6303 C C . ARG D 1 86 ? 6.626 89.235 9.809 1.00 20.87 84 ARG D C 1
ATOM 6304 O O . ARG D 1 86 ? 6.258 90.190 9.159 1.00 19.33 84 ARG D O 1
ATOM 6312 N N . GLU D 1 87 ? 7.389 89.352 10.886 1.00 21.89 85 GLU D N 1
ATOM 6313 C CA . GLU D 1 87 ? 7.838 90.689 11.348 1.00 22.81 85 GLU D CA 1
ATOM 6314 C C . GLU D 1 87 ? 8.703 91.400 10.297 1.00 23.09 85 GLU D C 1
ATOM 6315 O O . GLU D 1 87 ? 8.512 92.590 10.033 1.00 23.22 85 GLU D O 1
ATOM 6317 N N . SER D 1 88 ? 9.645 90.669 9.705 1.00 22.61 86 SER D N 1
ATOM 6318 C CA . SER D 1 88 ? 10.514 91.179 8.619 1.00 23.40 86 SER D CA 1
ATOM 6319 C C . SER D 1 88 ? 9.665 91.646 7.438 1.00 21.62 86 SER D C 1
ATOM 6320 O O . SER D 1 88 ? 9.828 92.751 6.902 1.00 21.51 86 SER D O 1
ATOM 6323 N N . LEU D 1 89 ? 8.711 90.808 7.044 1.00 19.37 87 LEU D N 1
ATOM 6324 C CA . LEU D 1 89 ? 7.853 91.156 5.926 1.00 18.06 87 LEU D CA 1
ATOM 6325 C C . LEU D 1 89 ? 6.953 92.356 6.231 1.00 19.13 87 LEU D C 1
ATOM 6326 O O . LEU D 1 89 ? 6.761 93.216 5.380 1.00 17.83 87 LEU D O 1
ATOM 6331 N N . SER D 1 90 ? 6.407 92.413 7.446 1.00 19.36 88 SER D N 1
ATOM 6332 C CA . SER D 1 90 ? 5.589 93.537 7.876 1.00 21.32 88 SER D CA 1
ATOM 6333 C C . SER D 1 90 ? 6.395 94.842 7.865 1.00 21.52 88 SER D C 1
ATOM 6334 O O . SER D 1 90 ? 5.898 95.861 7.393 1.00 20.76 88 SER D O 1
ATOM 6337 N N . ALA D 1 91 ? 7.639 94.782 8.344 1.00 20.84 89 ALA D N 1
ATOM 6338 C CA . ALA D 1 91 ? 8.494 95.981 8.398 1.00 21.78 89 ALA D CA 1
ATOM 6339 C C . ALA D 1 91 ? 8.774 96.463 6.972 1.00 21.08 89 ALA D C 1
ATOM 6340 O O . ALA D 1 91 ? 8.774 97.660 6.698 1.00 21.97 89 ALA D O 1
ATOM 6342 N N . ALA D 1 92 ? 9.012 95.535 6.044 1.00 20.16 90 ALA D N 1
ATOM 6343 C CA . ALA D 1 92 ? 9.276 95.920 4.663 1.00 18.80 90 ALA D CA 1
ATOM 6344 C C . ALA D 1 92 ? 8.061 96.584 4.019 1.00 19.12 90 ALA D C 1
ATOM 6345 O O . ALA D 1 92 ? 8.178 97.625 3.359 1.00 18.24 90 ALA D O 1
ATOM 6347 N N . LEU D 1 93 ? 6.881 95.975 4.169 1.00 18.78 91 LEU D N 1
ATOM 6348 C CA . LEU D 1 93 ? 5.673 96.582 3.652 1.00 18.14 91 LEU D CA 1
ATOM 6349 C C . LEU D 1 93 ? 5.476 97.984 4.242 1.00 19.08 91 LEU D C 1
ATOM 6350 O O . LEU D 1 93 ? 5.152 98.902 3.511 1.00 18.36 91 LEU D O 1
ATOM 6355 N N . GLN D 1 94 ? 5.698 98.110 5.549 1.00 20.55 92 GLN D N 1
ATOM 6356 C CA . GLN D 1 94 ? 5.494 99.381 6.248 1.00 21.73 92 GLN D CA 1
ATOM 6357 C C . GLN D 1 94 ? 6.421 100.450 5.684 1.00 21.71 92 GLN D C 1
ATOM 6358 O O . GLN D 1 94 ? 5.990 101.589 5.507 1.00 22.57 92 GLN D O 1
ATOM 6364 N N . ALA D 1 95 ? 7.662 100.085 5.354 1.00 21.52 93 ALA D N 1
ATOM 6365 C CA . ALA D 1 95 ? 8.573 101.055 4.716 1.00 20.52 93 ALA D CA 1
ATOM 6366 C C . ALA D 1 95 ? 7.947 101.576 3.433 1.00 20.12 93 ALA D C 1
ATOM 6367 O O . ALA D 1 95 ? 7.980 102.757 3.123 1.00 21.34 93 ALA D O 1
ATOM 6369 N N . GLY D 1 96 ? 7.332 100.694 2.639 1.00 19.24 94 GLY D N 1
ATOM 6370 C CA . GLY D 1 96 ? 6.647 101.174 1.452 1.00 18.73 94 GLY D CA 1
ATOM 6371 C C . GLY D 1 96 ? 5.396 101.991 1.711 1.00 20.14 94 GLY D C 1
ATOM 6372 O O . GLY D 1 96 ? 5.154 102.965 1.029 1.00 20.04 94 GLY D O 1
ATOM 6373 N N . LEU D 1 97 ? 4.590 101.583 2.679 1.00 20.27 95 LEU D N 1
ATOM 6374 C CA . LEU D 1 97 ? 3.428 102.357 3.094 1.00 22.09 95 LEU D CA 1
ATOM 6375 C C . LEU D 1 97 ? 3.819 103.749 3.603 1.00 23.18 95 LEU D C 1
ATOM 6376 O O . LEU D 1 97 ? 3.144 104.737 3.297 1.00 23.79 95 LEU D O 1
ATOM 6381 N N . ASP D 1 98 ? 4.901 103.816 4.375 1.00 23.93 96 ASP D N 1
ATOM 6382 C CA . ASP D 1 98 ? 5.369 105.097 4.932 1.00 24.54 96 ASP D CA 1
ATOM 6383 C C . ASP D 1 98 ? 5.654 106.092 3.799 1.00 24.72 96 ASP D C 1
ATOM 6384 O O . ASP D 1 98 ? 5.412 107.292 3.954 1.00 26.82 96 ASP D O 1
ATOM 6389 N N . GLU D 1 99 ? 6.189 105.599 2.679 1.00 24.02 97 GLU D N 1
ATOM 6390 C CA . GLU D 1 99 ?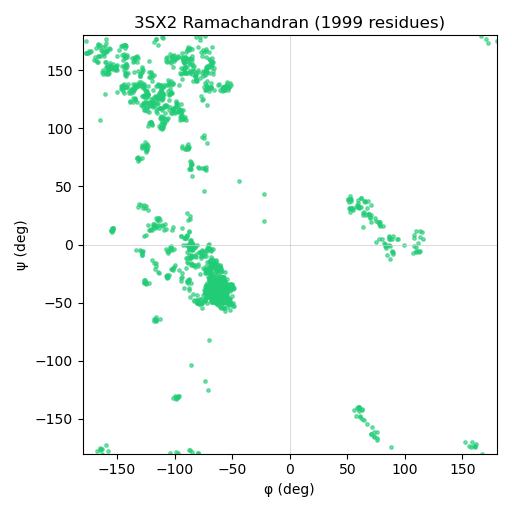 6.499 106.455 1.528 1.00 23.31 97 GLU D CA 1
ATOM 6391 C C . GLU D 1 99 ? 5.373 106.672 0.539 1.00 22.61 97 GLU D C 1
ATOM 6392 O O . GLU D 1 99 ? 5.204 107.748 0.008 1.00 22.99 97 GLU D O 1
ATOM 6394 N N . LEU D 1 100 ? 4.590 105.632 0.250 1.00 21.68 98 LEU D N 1
ATOM 6395 C CA . LEU D 1 100 ? 3.628 105.707 -0.842 1.00 20.89 98 LEU D CA 1
ATOM 6396 C C . LEU D 1 100 ? 2.197 105.944 -0.360 1.00 20.90 98 LEU D C 1
ATOM 6397 O O . LEU D 1 100 ? 1.335 106.373 -1.124 1.00 21.98 98 LEU D O 1
ATOM 6402 N N . GLY D 1 101 ? 1.919 105.654 0.906 1.00 20.45 99 GLY D N 1
ATOM 6403 C CA . GLY D 1 101 ? 0.645 106.069 1.498 1.00 21.04 99 GLY D CA 1
ATOM 6404 C C . GLY D 1 101 ? -0.609 105.231 1.294 1.00 20.66 99 GLY D C 1
ATOM 6405 O O . GLY D 1 101 ? -1.668 105.603 1.800 1.00 21.25 99 GLY D O 1
ATOM 6406 N N . ARG D 1 102 ? -0.513 104.126 0.550 1.00 19.67 100 ARG D N 1
ATOM 6407 C CA . ARG D 1 102 ? -1.678 103.282 0.305 1.00 19.19 100 ARG D CA 1
ATOM 6408 C C . ARG D 1 102 ? -1.239 101.939 -0.269 1.00 17.83 100 ARG D C 1
ATOM 6409 O O . ARG D 1 102 ? -0.079 101.751 -0.631 1.00 17.43 100 ARG D O 1
ATOM 6417 N N . LEU D 1 103 ? -2.209 101.045 -0.380 1.00 17.83 101 LEU D N 1
ATOM 6418 C CA . LEU D 1 103 ? -1.975 99.724 -0.979 1.00 15.90 101 LEU D CA 1
ATOM 6419 C C . LEU D 1 103 ? -3.253 99.321 -1.710 1.00 15.53 101 LEU D C 1
ATOM 6420 O O . LEU D 1 103 ? -4.347 99.460 -1.201 1.00 16.20 101 LEU D O 1
ATOM 6425 N N . ASP D 1 104 ? -3.108 98.779 -2.911 1.00 13.89 102 ASP D N 1
ATOM 6426 C CA . ASP D 1 104 ? -4.257 98.332 -3.686 1.00 13.68 102 ASP D CA 1
ATOM 6427 C C . ASP D 1 104 ? -4.159 96.885 -4.171 1.00 12.86 102 ASP D C 1
ATOM 6428 O O . ASP D 1 104 ? -5.180 96.225 -4.355 1.00 13.75 102 ASP D O 1
ATOM 6433 N N . ILE D 1 105 ? -2.944 96.452 -4.449 1.00 12.54 103 ILE D N 1
ATOM 6434 C CA . ILE D 1 105 ? -2.673 95.196 -5.153 1.00 12.25 103 ILE D CA 1
ATOM 6435 C C . ILE D 1 105 ? -1.593 94.448 -4.400 1.00 12.19 103 ILE D C 1
ATOM 6436 O O . ILE D 1 105 ? -0.609 95.042 -3.999 1.00 12.40 103 ILE D O 1
ATOM 6441 N N . VAL D 1 106 ? -1.773 93.143 -4.232 1.00 10.87 104 VAL D N 1
ATOM 6442 C CA . VAL D 1 106 ? -0.795 92.255 -3.589 1.00 10.68 104 VAL D CA 1
ATOM 6443 C C . VAL D 1 106 ? -0.541 91.113 -4.578 1.00 10.11 104 VAL D C 1
ATOM 6444 O O . VAL D 1 106 ? -1.503 90.450 -4.998 1.00 11.64 104 VAL D O 1
ATOM 6448 N N . VAL D 1 107 ? 0.729 90.851 -4.896 1.00 10.47 105 VAL D N 1
ATOM 6449 C CA . VAL D 1 107 ? 1.124 89.694 -5.735 1.00 10.00 105 VAL D CA 1
ATOM 6450 C C . VAL D 1 107 ? 2.079 88.801 -4.935 1.00 8.79 105 VAL D C 1
ATOM 6451 O O . VAL D 1 107 ? 3.245 89.164 -4.699 1.00 9.30 105 VAL D O 1
ATOM 6455 N N . ALA D 1 108 ? 1.562 87.663 -4.465 1.00 8.58 106 ALA D N 1
ATOM 6456 C CA . ALA D 1 108 ? 2.267 86.777 -3.571 1.00 9.22 106 ALA D CA 1
ATOM 6457 C C . ALA D 1 108 ? 2.999 85.772 -4.464 1.00 8.88 106 ALA D C 1
ATOM 6458 O O . ALA D 1 108 ? 2.535 84.643 -4.716 1.00 9.31 106 ALA D O 1
ATOM 6460 N N . ASN D 1 109 ? 4.159 86.229 -4.940 1.00 8.38 107 ASN D N 1
ATOM 6461 C CA . ASN D 1 109 ? 4.922 85.569 -6.010 1.00 8.88 107 ASN D CA 1
ATOM 6462 C C . ASN D 1 109 ? 6.180 84.831 -5.517 1.00 9.31 107 ASN D C 1
ATOM 6463 O O . ASN D 1 109 ? 6.605 83.840 -6.156 1.00 9.42 107 ASN D O 1
ATOM 6468 N N . ALA D 1 110 ? 6.799 85.259 -4.423 1.00 9.01 108 ALA D N 1
ATOM 6469 C CA . ALA D 1 110 ? 8.017 84.572 -3.946 1.00 8.73 108 ALA D CA 1
ATOM 6470 C C . ALA D 1 110 ? 7.775 83.080 -3.802 1.00 9.84 108 ALA D C 1
ATOM 6471 O O . ALA D 1 110 ? 6.765 82.649 -3.269 1.00 10.25 108 ALA D O 1
ATOM 6473 N N . GLY D 1 111 ? 8.724 82.289 -4.270 1.00 9.14 109 GLY D N 1
ATOM 6474 C CA . GLY D 1 111 ? 8.628 80.842 -4.203 1.00 7.41 109 GLY D CA 1
ATOM 6475 C C . GLY D 1 111 ? 9.954 80.165 -4.497 1.00 8.73 109 GLY D C 1
ATOM 6476 O O . GLY D 1 111 ? 10.850 80.763 -5.104 1.00 10.10 109 GLY D O 1
ATOM 6477 N N . ILE D 1 112 ? 10.099 78.932 -4.012 1.00 7.94 110 ILE D N 1
ATOM 6478 C CA . ILE D 1 112 ? 11.276 78.111 -4.254 1.00 8.74 110 ILE D CA 1
ATOM 6479 C C . ILE D 1 112 ? 10.861 76.696 -4.683 1.00 8.66 110 ILE D C 1
ATOM 6480 O O . ILE D 1 112 ? 9.736 76.232 -4.446 1.00 8.69 110 ILE D O 1
ATOM 6485 N N . ALA D 1 113 ? 11.831 76.003 -5.275 1.00 9.20 111 ALA D N 1
ATOM 6486 C CA . ALA D 1 113 ? 11.671 74.609 -5.705 1.00 9.05 111 ALA D CA 1
ATOM 6487 C C . ALA D 1 113 ? 12.854 73.780 -5.248 1.00 10.33 111 ALA D C 1
ATOM 6488 O O . ALA D 1 113 ? 13.739 73.443 -6.048 1.00 11.04 111 ALA D O 1
ATOM 6490 N N . PRO D 1 114 ? 12.922 73.470 -3.950 1.00 10.55 112 PRO D N 1
ATOM 6491 C CA . PRO D 1 114 ? 14.034 72.649 -3.441 1.00 11.52 112 PRO D CA 1
ATOM 6492 C C . PRO D 1 114 ? 14.024 71.242 -3.962 1.00 12.71 112 PRO D C 1
ATOM 6493 O O . PRO D 1 114 ? 12.981 70.712 -4.292 1.00 12.36 112 PRO D O 1
ATOM 6497 N N . MET D 1 115 ? 15.194 70.626 -4.057 1.00 14.24 113 MET D N 1
ATOM 6498 C CA . MET D 1 115 ? 15.285 69.215 -4.404 1.00 16.76 113 MET D CA 1
ATOM 6499 C C . MET D 1 115 ? 16.622 68.660 -3.960 1.00 16.64 113 MET D C 1
ATOM 6500 O O . MET D 1 115 ? 17.562 69.425 -3.747 1.00 16.81 113 MET D O 1
ATOM 6505 N N . SER D 1 116 ? 16.646 67.339 -3.785 1.00 17.16 114 SER D N 1
ATOM 6506 C CA A SER D 1 116 ? 17.847 66.613 -3.366 0.50 17.87 114 SER D CA 1
ATOM 6507 C CA B SER D 1 116 ? 17.872 66.651 -3.404 0.50 18.17 114 SER D CA 1
ATOM 6508 C C . SER D 1 116 ? 18.414 67.125 -2.040 1.00 18.74 114 SER D C 1
ATOM 6509 O O . SER D 1 116 ? 19.624 67.108 -1.796 1.00 19.63 114 SER D O 1
ATOM 6514 N N . ALA D 1 117 ? 17.524 67.529 -1.144 1.00 17.42 115 ALA D N 1
ATOM 6515 C CA . ALA D 1 117 ? 17.883 68.011 0.198 1.00 17.71 115 ALA D CA 1
ATOM 6516 C C . ALA D 1 117 ? 17.217 67.188 1.326 1.00 17.53 115 ALA D C 1
ATOM 6517 O O . ALA D 1 117 ? 17.190 67.607 2.504 1.00 19.88 115 ALA D O 1
ATOM 6519 N N . GLY D 1 118 ? 16.642 66.034 0.986 1.00 16.40 116 GLY D N 1
ATOM 6520 C CA . GLY D 1 118 ? 15.846 65.296 1.941 1.00 16.32 116 GLY D CA 1
ATOM 6521 C C . GLY D 1 118 ? 14.690 66.100 2.502 1.00 16.25 116 GLY D C 1
ATOM 6522 O O . GLY D 1 118 ? 14.127 66.967 1.833 1.00 15.12 116 GLY D O 1
ATOM 6523 N N . ASP D 1 119 ? 14.342 65.828 3.750 1.00 15.56 117 ASP D N 1
ATOM 6524 C CA . ASP D 1 119 ? 13.169 66.475 4.348 1.00 15.41 117 ASP D CA 1
ATOM 6525 C C . ASP D 1 119 ? 13.358 67.949 4.568 1.00 14.59 117 ASP D C 1
ATOM 6526 O O . ASP D 1 119 ? 12.379 68.662 4.743 1.00 13.01 117 ASP D O 1
ATOM 6531 N N . ASP D 1 120 ? 14.590 68.449 4.529 1.00 14.45 118 ASP D N 1
ATOM 6532 C CA . ASP D 1 120 ? 14.739 69.900 4.607 1.00 12.88 118 ASP D CA 1
ATOM 6533 C C . ASP D 1 120 ? 13.989 70.568 3.428 1.00 12.92 118 ASP D C 1
ATOM 6534 O O . ASP D 1 120 ? 13.513 71.693 3.518 1.00 12.38 118 ASP D O 1
ATOM 6539 N N . GLY D 1 121 ? 13.955 69.886 2.289 1.00 11.24 119 GLY D N 1
ATOM 6540 C CA . GLY D 1 121 ? 13.215 70.418 1.143 1.00 10.44 119 GLY D CA 1
ATOM 6541 C C . GLY D 1 121 ? 11.729 70.542 1.422 1.00 9.93 119 GLY D C 1
ATOM 6542 O O . GLY D 1 121 ? 11.089 71.490 0.971 1.00 10.28 119 GLY D O 1
ATOM 6543 N N . TRP D 1 122 ? 11.164 69.522 2.075 1.00 10.08 120 TRP D N 1
ATOM 6544 C CA . TRP D 1 122 ? 9.743 69.566 2.483 1.00 9.12 120 TRP D CA 1
ATOM 6545 C C . TRP D 1 122 ? 9.526 70.824 3.374 1.00 10.08 120 TRP D C 1
ATOM 6546 O O . TRP D 1 122 ? 8.680 71.674 3.107 1.00 9.76 120 TRP D O 1
ATOM 6557 N N . HIS D 1 123 ? 10.318 70.940 4.442 1.00 10.72 121 HIS D N 1
ATOM 6558 C CA . HIS D 1 123 ? 10.098 72.020 5.379 1.00 11.28 121 HIS D CA 1
ATOM 6559 C C . HIS D 1 123 ? 10.276 73.384 4.732 1.00 11.62 121 HIS D C 1
ATOM 6560 O O . HIS D 1 123 ? 9.437 74.254 4.925 1.00 11.74 121 HIS D O 1
ATOM 6567 N N . ASP D 1 124 ? 11.332 73.563 3.929 1.00 10.54 122 ASP D N 1
ATOM 6568 C CA . ASP D 1 124 ? 11.580 74.858 3.314 1.00 10.31 122 ASP D CA 1
ATOM 6569 C C . ASP D 1 124 ? 10.504 75.224 2.293 1.00 9.86 122 ASP D C 1
ATOM 6570 O O . ASP D 1 124 ? 10.114 76.401 2.219 1.00 9.61 122 ASP D O 1
ATOM 6575 N N . VAL D 1 125 ? 10.057 74.263 1.467 1.00 9.74 123 VAL D N 1
ATOM 6576 C CA . VAL D 1 125 ? 9.048 74.609 0.483 1.00 8.86 123 VAL D CA 1
ATOM 6577 C C . VAL D 1 125 ? 7.689 74.947 1.112 1.00 9.50 123 VAL D C 1
ATOM 6578 O O . VAL D 1 125 ? 7.012 75.859 0.644 1.00 8.88 123 VAL D O 1
ATOM 6582 N N . ILE D 1 126 ? 7.289 74.256 2.175 1.00 9.60 124 ILE D N 1
ATOM 6583 C CA . ILE D 1 126 ? 6.074 74.637 2.919 1.00 8.66 124 ILE D CA 1
ATOM 6584 C C . ILE D 1 126 ? 6.247 76.030 3.533 1.00 10.36 124 ILE D C 1
ATOM 6585 O O . ILE D 1 126 ? 5.354 76.876 3.459 1.00 9.81 124 ILE D O 1
ATOM 6590 N N . ASP D 1 127 ? 7.420 76.278 4.096 1.00 10.22 125 ASP D N 1
ATOM 6591 C CA A ASP D 1 127 ? 7.663 77.527 4.805 0.50 11.03 125 ASP D CA 1
ATOM 6592 C CA B ASP D 1 127 ? 7.690 77.529 4.793 0.50 10.71 125 ASP D CA 1
ATOM 6593 C C . ASP D 1 127 ? 7.585 78.721 3.832 1.00 11.01 125 ASP D C 1
ATOM 6594 O O . ASP D 1 127 ? 6.924 79.705 4.122 1.00 11.44 125 ASP D O 1
ATOM 6603 N N . VAL D 1 128 ? 8.252 78.635 2.678 1.00 9.46 126 VAL D N 1
ATOM 6604 C CA . VAL D 1 128 ? 8.236 79.753 1.719 1.00 9.53 126 VAL D CA 1
ATOM 6605 C C . VAL D 1 128 ? 6.942 79.803 0.928 1.00 9.58 126 VAL D C 1
ATOM 6606 O O . VAL D 1 128 ? 6.308 80.865 0.798 1.00 10.62 126 VAL D O 1
ATOM 6610 N N . ASN D 1 129 ? 6.561 78.667 0.346 1.00 8.64 127 ASN D N 1
ATOM 6611 C CA . ASN D 1 129 ? 5.519 78.671 -0.687 1.00 8.60 127 ASN D CA 1
ATOM 6612 C C . ASN D 1 129 ? 4.103 78.602 -0.104 1.00 8.68 127 ASN D C 1
ATOM 6613 O O . ASN D 1 129 ? 3.151 78.953 -0.809 1.00 9.36 127 ASN D O 1
ATOM 6618 N N . LEU D 1 130 ? 3.948 78.229 1.178 1.00 9.53 128 LEU D N 1
ATOM 6619 C CA . LEU D 1 130 ? 2.627 78.198 1.807 1.00 8.11 128 LEU D CA 1
ATOM 6620 C C . LEU D 1 130 ? 2.584 79.221 2.948 1.00 9.37 128 LEU D C 1
ATOM 6621 O O . LEU D 1 130 ? 1.855 80.201 2.852 1.00 9.57 128 LEU D O 1
ATOM 6626 N N . THR D 1 131 ? 3.377 79.000 4.007 1.00 9.81 129 THR D N 1
ATOM 6627 C CA . THR D 1 131 ? 3.429 79.955 5.109 1.00 9.92 129 THR D CA 1
ATOM 6628 C C . THR D 1 131 ? 3.787 81.350 4.594 1.00 11.22 129 THR D C 1
ATOM 6629 O O . THR D 1 131 ? 3.213 82.335 5.045 1.00 10.62 129 THR D O 1
ATOM 6633 N N . GLY D 1 132 ? 4.739 81.445 3.668 1.00 9.64 130 GLY D N 1
ATOM 6634 C CA . GLY D 1 132 ? 5.132 82.759 3.133 1.00 10.32 130 GLY D CA 1
ATOM 6635 C C . GLY D 1 132 ? 4.012 83.495 2.421 1.00 10.52 130 GLY D C 1
ATOM 6636 O O . GLY D 1 132 ? 3.920 84.726 2.480 1.00 11.45 130 GLY D O 1
ATOM 6637 N N . VAL D 1 133 ? 3.154 82.730 1.739 1.00 10.33 131 VAL D N 1
ATOM 6638 C CA . VAL D 1 133 ? 1.997 83.304 1.062 1.00 9.55 131 VAL D CA 1
ATOM 6639 C C . VAL D 1 133 ? 0.975 83.763 2.096 1.00 10.65 131 VAL D C 1
ATOM 6640 O O . VAL D 1 133 ? 0.440 84.871 1.981 1.00 9.92 131 VAL D O 1
ATOM 6644 N N . TYR D 1 134 ? 0.741 82.949 3.120 1.00 9.42 132 TYR D N 1
ATOM 6645 C CA . TYR D 1 134 ? -0.129 83.355 4.245 1.00 9.93 132 TYR D CA 1
ATOM 6646 C C . TYR D 1 134 ? 0.366 84.683 4.855 1.00 10.99 132 TYR D C 1
ATOM 6647 O O . TYR D 1 134 ? -0.422 85.605 5.045 1.00 10.72 132 TYR D O 1
ATOM 6656 N N . HIS D 1 135 ? 1.670 84.768 5.147 1.00 10.41 133 HIS D N 1
ATOM 6657 C CA . HIS D 1 135 ? 2.210 85.989 5.726 1.00 10.37 133 HIS D CA 1
ATOM 6658 C C . HIS D 1 135 ? 1.981 87.184 4.823 1.00 10.56 133 HIS D C 1
ATOM 6659 O O . HIS D 1 135 ? 1.740 88.304 5.289 1.00 11.68 133 HIS D O 1
ATOM 6666 N N . THR D 1 136 ? 2.153 86.981 3.520 1.00 10.67 134 THR D N 1
ATOM 6667 C CA . THR D 1 136 ? 1.989 88.069 2.540 1.00 10.53 134 THR D CA 1
ATOM 6668 C C . THR D 1 136 ? 0.553 88.602 2.563 1.00 11.49 134 THR D C 1
ATOM 6669 O O . THR D 1 136 ? 0.347 89.840 2.523 1.00 12.09 134 THR D O 1
ATOM 6673 N N . ILE D 1 137 ? -0.432 87.711 2.593 1.00 11.24 135 ILE D N 1
ATOM 6674 C CA . ILE D 1 137 ? -1.827 88.117 2.750 1.00 11.40 135 ILE D CA 1
ATOM 6675 C C . ILE D 1 137 ? -2.036 88.847 4.073 1.00 13.16 135 ILE D C 1
ATOM 6676 O O . ILE D 1 137 ? -2.619 89.948 4.107 1.00 13.61 135 ILE D O 1
ATOM 6681 N N . LYS D 1 138 ? -1.555 88.241 5.141 1.00 13.14 136 LYS D N 1
ATOM 6682 C CA . LYS D 1 138 ? -1.851 88.733 6.486 1.00 14.25 136 LYS D CA 1
ATOM 6683 C C . LYS D 1 138 ? -1.316 90.144 6.700 1.00 14.52 136 LYS D C 1
ATOM 6684 O O . LYS D 1 138 ? -1.980 90.957 7.363 1.00 16.19 136 LYS D O 1
ATOM 6690 N N . VAL D 1 139 ? -0.121 90.441 6.221 1.00 13.69 137 VAL D N 1
ATOM 6691 C CA . VAL D 1 139 ? 0.471 91.766 6.482 1.00 14.36 137 VAL D CA 1
ATOM 6692 C C . VAL D 1 139 ? -0.227 92.867 5.675 1.00 14.90 137 VAL D C 1
ATOM 6693 O O . VAL D 1 139 ? -0.178 94.046 6.080 1.00 15.12 137 VAL D O 1
ATOM 6697 N N . ALA D 1 140 ? -0.907 92.510 4.588 1.00 13.84 138 ALA D N 1
ATOM 6698 C CA . ALA D 1 140 ? -1.596 93.465 3.694 1.00 14.35 138 ALA D CA 1
ATOM 6699 C C . ALA D 1 140 ? -3.039 93.750 4.103 1.00 15.02 138 ALA D C 1
ATOM 6700 O O . ALA D 1 140 ? -3.563 94.833 3.838 1.00 15.47 138 ALA D O 1
ATOM 6702 N N . ILE D 1 141 ? -3.723 92.772 4.703 1.00 14.63 139 ILE D N 1
ATOM 6703 C CA . ILE D 1 141 ? -5.176 92.910 4.955 1.00 15.68 139 ILE D CA 1
ATOM 6704 C C . ILE D 1 141 ? -5.558 94.151 5.769 1.00 16.48 139 ILE D C 1
ATOM 6705 O O . ILE D 1 141 ? -6.506 94.811 5.395 1.00 16.04 139 ILE D O 1
ATOM 6710 N N . PRO D 1 142 ? -4.841 94.465 6.871 1.00 17.68 140 PRO D N 1
ATOM 6711 C CA . PRO D 1 142 ? -5.349 95.597 7.663 1.00 17.64 140 PRO D CA 1
ATOM 6712 C C . PRO D 1 142 ? -5.412 96.898 6.871 1.00 17.26 140 PRO D C 1
ATOM 6713 O O . PRO D 1 142 ? -6.396 97.632 6.989 1.00 17.91 140 PRO D O 1
ATOM 6717 N N . THR D 1 143 ? -4.394 97.173 6.061 1.00 16.72 141 THR D N 1
ATOM 6718 C CA . THR D 1 143 ? -4.368 98.374 5.219 1.00 16.75 141 THR D CA 1
ATOM 6719 C C . THR D 1 143 ? -5.511 98.361 4.210 1.00 16.71 141 THR D C 1
ATOM 6720 O O . THR D 1 143 ? -6.256 99.320 4.067 1.00 17.39 141 THR D O 1
ATOM 6724 N N . LEU D 1 144 ? -5.679 97.248 3.505 1.00 16.44 142 LEU D N 1
ATOM 6725 C CA . LEU D 1 144 ? -6.762 97.128 2.558 1.00 16.72 142 LEU D CA 1
ATOM 6726 C C . LEU D 1 144 ? -8.137 97.342 3.178 1.00 17.04 142 LEU D C 1
ATOM 6727 O O . LEU D 1 144 ? -8.993 98.016 2.594 1.00 17.86 142 LEU D O 1
ATOM 6732 N N . VAL D 1 145 ? -8.365 96.736 4.334 1.00 16.53 143 VAL D N 1
ATOM 6733 C CA . VAL D 1 145 ? -9.663 96.838 4.994 1.00 16.95 143 VAL D CA 1
ATOM 6734 C C . VAL D 1 145 ? -9.884 98.261 5.518 1.00 17.36 143 VAL D C 1
ATOM 6735 O O . VAL D 1 145 ? -10.987 98.806 5.332 1.00 18.67 143 VAL D O 1
ATOM 6739 N N . LYS D 1 146 ? -8.877 98.852 6.167 1.00 17.33 144 LYS D N 1
ATOM 6740 C CA . LYS D 1 146 ? -9.015 100.208 6.716 1.00 18.24 144 LYS D CA 1
ATOM 6741 C C . LYS D 1 146 ? -9.303 101.256 5.627 1.00 18.85 144 LYS D C 1
ATOM 6742 O O . LYS D 1 146 ? -10.087 102.191 5.828 1.00 19.67 144 LYS D O 1
ATOM 6744 N N . GLN D 1 147 ? -8.703 101.091 4.460 1.00 17.77 145 GLN D N 1
ATOM 6745 C CA . GLN D 1 147 ? -8.930 102.022 3.331 1.00 18.07 145 GLN D CA 1
ATOM 6746 C C . GLN D 1 147 ? -10.347 102.042 2.822 1.00 19.40 145 GLN D C 1
ATOM 6747 O O . GLN D 1 147 ? -10.875 103.086 2.450 1.00 20.64 145 GLN D O 1
ATOM 6753 N N . GLY D 1 148 ? -10.969 100.881 2.747 1.00 18.70 146 GLY D N 1
ATOM 6754 C CA . GLY D 1 148 ? -12.341 100.779 2.305 1.00 19.17 146 GLY D CA 1
ATOM 6755 C C . GLY D 1 148 ? -12.567 101.039 0.826 1.00 19.20 146 GLY D C 1
ATOM 6756 O O . GLY D 1 148 ? -13.671 101.382 0.443 1.00 20.34 146 GLY D O 1
ATOM 6757 N N . THR D 1 149 ? -11.551 100.833 -0.013 1.00 18.34 147 THR D N 1
ATOM 6758 C CA . THR D 1 149 ? -11.699 101.086 -1.443 1.00 18.22 147 THR D CA 1
ATOM 6759 C C . THR D 1 149 ? -11.485 99.810 -2.292 1.00 16.12 147 THR D C 1
ATOM 6760 O O . THR D 1 149 ? -11.298 99.893 -3.486 1.00 17.81 147 THR D O 1
ATOM 6764 N N . GLY D 1 150 ? -11.535 98.664 -1.640 1.00 15.22 148 GLY D N 1
ATOM 6765 C CA . GLY D 1 150 ? -11.351 97.406 -2.348 1.00 14.47 148 GLY D CA 1
ATOM 6766 C C . GLY D 1 150 ? -9.910 97.177 -2.678 1.00 13.89 148 GLY D C 1
ATOM 6767 O O . GLY D 1 150 ? -9.010 97.811 -2.171 1.00 14.83 148 GLY D O 1
ATOM 6768 N N . GLY D 1 151 ? -9.671 96.211 -3.548 1.00 12.12 149 GLY D N 1
ATOM 6769 C CA . GLY D 1 151 ? -8.306 95.879 -3.932 1.00 12.19 149 GLY D CA 1
ATOM 6770 C C . GLY D 1 151 ? -8.268 94.481 -4.542 1.00 10.69 149 GLY D C 1
ATOM 6771 O O . GLY D 1 151 ? -9.311 93.841 -4.735 1.00 11.17 149 GLY D O 1
ATOM 6772 N N . SER D 1 152 ? -7.056 94.021 -4.805 1.00 11.60 150 SER D N 1
ATOM 6773 C CA . SER D 1 152 ? -6.815 92.741 -5.445 1.00 11.80 150 SER D CA 1
ATOM 6774 C C . SER D 1 152 ? -5.684 92.027 -4.754 1.00 11.34 150 SER D C 1
ATOM 6775 O O . SER D 1 152 ? -4.600 92.597 -4.539 1.00 12.83 150 SER D O 1
ATOM 6778 N N . ILE D 1 153 ? -5.880 90.739 -4.475 1.00 10.87 151 ILE D N 1
ATOM 6779 C CA . ILE D 1 153 ? -4.834 89.882 -3.925 1.00 10.82 151 ILE D CA 1
ATOM 6780 C C . ILE D 1 153 ? -4.678 88.727 -4.912 1.00 9.42 151 ILE D C 1
ATOM 6781 O O . ILE D 1 153 ? -5.667 88.045 -5.222 1.00 9.65 151 ILE D O 1
ATOM 6786 N N . VAL D 1 154 ? -3.470 88.556 -5.440 1.00 8.96 152 VAL D N 1
ATOM 6787 C CA . VAL D 1 154 ? -3.196 87.531 -6.447 1.00 9.34 152 VAL D CA 1
ATOM 6788 C C . VAL D 1 154 ? -2.151 86.575 -5.864 1.00 8.44 152 VAL D C 1
ATOM 6789 O O . VAL D 1 154 ? -1.048 87.004 -5.517 1.00 9.52 152 VAL D O 1
ATOM 6793 N N . LEU D 1 155 ? -2.484 85.295 -5.777 1.00 8.63 153 LEU D N 1
ATOM 6794 C CA . LEU D 1 155 ? -1.601 84.282 -5.260 1.00 8.52 153 LEU D CA 1
ATOM 6795 C C . LEU D 1 155 ? -1.046 83.468 -6.408 1.00 8.21 153 LEU D C 1
ATOM 6796 O O . LEU D 1 155 ? -1.804 83.009 -7.254 1.00 9.05 153 LEU D O 1
ATOM 6801 N N . ILE D 1 156 ? 0.279 83.293 -6.455 1.00 6.94 154 ILE D N 1
ATOM 6802 C CA . ILE D 1 156 ? 0.898 82.512 -7.514 1.00 7.54 154 ILE D CA 1
ATOM 6803 C C . ILE D 1 156 ? 1.026 81.076 -7.074 1.00 7.98 154 ILE D C 1
ATOM 6804 O O . ILE D 1 156 ? 1.836 80.728 -6.192 1.00 8.59 154 ILE D O 1
ATOM 6809 N N . SER D 1 157 ? 0.206 80.212 -7.681 1.00 7.29 155 SER D N 1
ATOM 6810 C CA . SER D 1 157 ? 0.251 78.781 -7.438 1.00 6.64 155 SER D CA 1
ATOM 6811 C C . SER D 1 157 ? 1.039 78.163 -8.593 1.00 7.78 155 SER D C 1
ATOM 6812 O O . SER D 1 157 ? 2.130 78.679 -8.910 1.00 10.04 155 SER D O 1
ATOM 6815 N N . SER D 1 158 ? 0.518 77.120 -9.218 1.00 7.45 156 SER D N 1
ATOM 6816 C CA . SER D 1 158 ? 1.228 76.320 -10.236 1.00 7.72 156 SER D CA 1
ATOM 6817 C C . SER D 1 158 ? 0.252 75.297 -10.776 1.00 7.53 156 SER D C 1
ATOM 6818 O O . SER D 1 158 ? -0.763 74.999 -10.138 1.00 7.01 156 SER D O 1
ATOM 6821 N N . SER D 1 159 ? 0.573 74.681 -11.903 1.00 7.60 157 SER D N 1
ATOM 6822 C CA . SER D 1 159 ? -0.123 73.443 -12.291 1.00 7.68 157 SER D CA 1
ATOM 6823 C C . SER D 1 159 ? -0.174 72.430 -11.152 1.00 7.25 157 SER D C 1
ATOM 6824 O O . SER D 1 159 ? -1.164 71.720 -10.973 1.00 8.16 157 SER D O 1
ATOM 6827 N N . ALA D 1 160 ? 0.911 72.401 -10.392 1.00 7.80 158 ALA D N 1
ATOM 6828 C CA . ALA D 1 160 ? 1.047 71.476 -9.261 1.00 7.59 158 ALA D CA 1
ATOM 6829 C C . ALA D 1 160 ? 0.165 71.851 -8.074 1.00 8.58 158 ALA D C 1
ATOM 6830 O O . ALA D 1 160 ? 0.176 71.129 -7.077 1.00 8.27 158 ALA D O 1
ATOM 6832 N N . GLY D 1 161 ? -0.523 72.983 -8.126 1.00 7.10 159 GLY D N 1
ATOM 6833 C CA . GLY D 1 161 ? -1.598 73.293 -7.189 1.00 6.56 159 GLY D CA 1
ATOM 6834 C C . GLY D 1 161 ? -2.974 72.691 -7.464 1.00 6.00 159 GLY D C 1
ATOM 6835 O O . GLY D 1 161 ? -3.886 72.807 -6.615 1.00 7.65 159 GLY D O 1
ATOM 6836 N N . LEU D 1 162 ? -3.139 72.105 -8.658 1.00 7.60 160 LEU D N 1
ATOM 6837 C CA . LEU D 1 162 ? -4.393 71.493 -9.092 1.00 7.50 160 LEU D CA 1
ATOM 6838 C C . LEU D 1 162 ? -4.236 70.072 -9.597 1.00 8.13 160 LEU D C 1
ATOM 6839 O O . LEU D 1 162 ? -5.221 69.389 -9.849 1.00 10.90 160 LEU D O 1
ATOM 6844 N N . ALA D 1 163 ? -2.997 69.624 -9.761 1.00 7.35 161 ALA D N 1
ATOM 6845 C CA . ALA D 1 163 ? -2.676 68.290 -10.256 1.00 7.75 161 ALA D CA 1
ATOM 6846 C C . ALA D 1 163 ? -1.469 67.766 -9.512 1.00 8.42 161 ALA D C 1
ATOM 6847 O O . ALA D 1 163 ? -0.621 68.549 -9.064 1.00 8.55 161 ALA D O 1
ATOM 6849 N N . GLY D 1 164 ? -1.391 66.437 -9.405 1.00 9.95 162 GLY D N 1
ATOM 6850 C CA . GLY D 1 164 ? -0.287 65.790 -8.676 1.00 10.73 162 GLY D CA 1
ATOM 6851 C C . GLY D 1 164 ? 0.969 65.632 -9.493 1.00 12.10 162 GLY D C 1
ATOM 6852 O O . GLY D 1 164 ? 1.451 64.503 -9.678 1.00 14.81 162 GLY D O 1
ATOM 6853 N N A VAL D 1 165 ? 1.493 66.773 -9.949 0.50 11.60 163 VAL D N 1
ATOM 6854 N N B VAL D 1 165 ? 1.507 66.710 -10.016 0.50 11.78 163 VAL D N 1
ATOM 6855 C CA A VAL D 1 165 ? 2.714 66.850 -10.770 0.50 12.07 163 VAL D CA 1
ATOM 6856 C CA B VAL D 1 165 ? 2.648 66.574 -10.920 0.50 11.99 163 VAL D CA 1
ATOM 6857 C C A VAL D 1 165 ? 3.912 66.951 -9.866 0.50 12.30 163 VAL D C 1
ATOM 6858 C C B VAL D 1 165 ? 3.939 66.843 -10.121 0.50 12.69 163 VAL D C 1
ATOM 6859 O O A VAL D 1 165 ? 4.395 68.045 -9.539 0.50 13.55 163 VAL D O 1
ATOM 6860 O O B VAL D 1 165 ? 4.506 67.922 -10.147 0.50 14.47 163 VAL D O 1
ATOM 6867 N N . GLY D 1 166 ? 4.397 65.802 -9.431 1.00 12.51 164 GLY D N 1
ATOM 6868 C CA . GLY D 1 166 ? 5.592 65.812 -8.562 1.00 12.35 164 GLY D CA 1
ATOM 6869 C C . GLY D 1 166 ? 6.286 64.479 -8.649 1.00 10.95 164 GLY D C 1
ATOM 6870 O O . GLY D 1 166 ? 5.755 63.480 -9.142 1.00 11.21 164 GLY D O 1
ATOM 6871 N N . SER D 1 167 ? 7.554 64.490 -8.218 1.00 10.77 165 SER D N 1
ATOM 6872 C CA . SER D 1 167 ? 8.311 63.257 -7.986 1.00 10.61 165 SER D CA 1
ATOM 6873 C C . SER D 1 167 ? 8.315 62.880 -6.516 1.00 10.25 165 SER D C 1
ATOM 6874 O O . SER D 1 167 ? 7.750 63.611 -5.688 1.00 10.23 165 SER D O 1
ATOM 6877 N N . ALA D 1 168 ? 8.992 61.791 -6.180 1.00 11.01 166 ALA D N 1
ATOM 6878 C CA . ALA D 1 168 ? 9.062 61.366 -4.779 1.00 11.99 166 ALA D CA 1
ATOM 6879 C C . ALA D 1 168 ? 9.960 62.222 -3.865 1.00 11.73 166 ALA D C 1
ATOM 6880 O O . ALA D 1 168 ? 9.929 62.065 -2.638 1.00 12.60 166 ALA D O 1
ATOM 6882 N N . ASP D 1 169 ? 10.740 63.120 -4.423 1.00 11.27 167 ASP D N 1
ATOM 6883 C CA . ASP D 1 169 ? 11.626 63.945 -3.612 1.00 12.01 167 ASP D CA 1
ATOM 6884 C C . ASP D 1 169 ? 10.765 64.775 -2.633 1.00 11.69 167 ASP D C 1
ATOM 6885 O O . ASP D 1 169 ? 9.762 65.372 -3.035 1.00 10.27 167 ASP D O 1
ATOM 6890 N N . PRO D 1 170 ? 11.128 64.815 -1.347 1.00 11.15 168 PRO D N 1
ATOM 6891 C CA . PRO D 1 170 ? 10.360 65.609 -0.365 1.00 11.08 168 PRO D CA 1
ATOM 6892 C C . PRO D 1 170 ? 10.102 67.072 -0.798 1.00 11.35 168 PRO D C 1
ATOM 6893 O O . PRO D 1 170 ? 9.051 67.633 -0.463 1.00 10.05 168 PRO D O 1
ATOM 6897 N N . GLY D 1 171 ? 11.048 67.693 -1.498 1.00 10.13 169 GLY D N 1
ATOM 6898 C CA . GLY D 1 171 ? 10.870 69.051 -1.963 1.00 9.99 169 GLY D CA 1
ATOM 6899 C C . GLY D 1 171 ? 9.800 69.157 -3.037 1.00 9.72 169 GLY D C 1
ATOM 6900 O O . GLY D 1 171 ? 9.199 70.208 -3.216 1.00 9.73 169 GLY D O 1
ATOM 6901 N N . SER D 1 172 ? 9.671 68.085 -3.822 1.00 8.79 170 SER D N 1
ATOM 6902 C CA . SER D 1 172 ? 8.712 68.021 -4.936 1.00 8.24 170 SER D CA 1
ATOM 6903 C C . SER D 1 172 ? 7.316 67.711 -4.416 1.00 8.23 170 SER D C 1
ATOM 6904 O O . SER D 1 172 ? 6.341 68.385 -4.759 1.00 8.41 170 SER D O 1
ATOM 6907 N N . VAL D 1 173 ? 7.174 66.669 -3.590 1.00 7.73 171 VAL D N 1
ATOM 6908 C CA A VAL D 1 173 ? 5.938 66.381 -2.891 0.50 6.99 171 VAL D CA 1
ATOM 6909 C CA B VAL D 1 173 ? 5.855 66.421 -2.983 0.50 7.57 171 VAL D CA 1
ATOM 6910 C C . VAL D 1 173 ? 5.463 67.646 -2.150 1.00 7.55 171 VAL D C 1
ATOM 6911 O O . VAL D 1 173 ? 4.291 68.010 -2.131 1.00 7.81 171 VAL D O 1
ATOM 6918 N N . GLY D 1 174 ? 6.413 68.308 -1.499 1.00 8.14 172 GLY D N 1
ATOM 6919 C CA . GLY D 1 174 ? 6.145 69.542 -0.790 1.00 7.72 172 GLY D CA 1
ATOM 6920 C C . GLY D 1 174 ? 5.692 70.710 -1.652 1.00 7.83 172 GLY D C 1
ATOM 6921 O O . GLY D 1 174 ? 4.852 71.528 -1.234 1.00 8.04 172 GLY D O 1
ATOM 6922 N N . TYR D 1 175 ? 6.266 70.796 -2.843 1.00 7.07 173 TYR D N 1
ATOM 6923 C CA . TYR D 1 175 ? 5.846 71.791 -3.831 1.00 6.91 173 TYR D CA 1
ATOM 6924 C C . TYR D 1 175 ? 4.374 71.582 -4.216 1.00 7.35 173 TYR D C 1
ATOM 6925 O O . TYR D 1 175 ? 3.598 72.541 -4.228 1.00 6.93 173 TYR D O 1
ATOM 6934 N N . VAL D 1 176 ? 4.004 70.332 -4.531 1.00 6.35 174 VAL D N 1
ATOM 6935 C CA . VAL D 1 176 ? 2.610 69.997 -4.833 1.00 5.96 174 VAL D CA 1
ATOM 6936 C C . VAL D 1 176 ? 1.737 70.374 -3.629 1.00 6.45 174 VAL D C 1
ATOM 6937 O O . VAL D 1 176 ? 0.681 71.027 -3.776 1.00 7.01 174 VAL D O 1
ATOM 6941 N N . ALA D 1 177 ? 2.133 69.964 -2.419 1.00 6.42 175 ALA D N 1
ATOM 6942 C CA . ALA D 1 177 ? 1.288 70.215 -1.232 1.00 7.11 175 ALA D CA 1
ATOM 6943 C C . ALA D 1 177 ? 1.129 71.708 -0.969 1.00 7.64 175 ALA D C 1
ATOM 6944 O O . ALA D 1 177 ? 0.033 72.210 -0.717 1.00 7.49 175 ALA D O 1
ATOM 6946 N N . ALA D 1 178 ? 2.226 72.434 -1.071 1.00 7.43 176 ALA D N 1
ATOM 6947 C CA . ALA D 1 178 ? 2.204 73.886 -0.827 1.00 7.34 176 ALA D CA 1
ATOM 6948 C C . ALA D 1 178 ? 1.346 74.598 -1.857 1.00 7.74 176 ALA D C 1
ATOM 6949 O O . ALA D 1 178 ? 0.558 75.485 -1.505 1.00 7.90 176 ALA D O 1
ATOM 6951 N N . LYS D 1 179 ? 1.544 74.256 -3.122 1.00 6.68 177 LYS D N 1
ATOM 6952 C CA . LYS D 1 179 ? 0.802 74.950 -4.188 1.00 6.18 177 LYS D CA 1
ATOM 6953 C C . LYS D 1 179 ? -0.698 74.646 -4.106 1.00 5.93 177 LYS D C 1
ATOM 6954 O O . LYS D 1 179 ? -1.540 75.490 -4.469 1.00 7.41 177 LYS D O 1
ATOM 6960 N N . HIS D 1 180 ? -1.061 73.420 -3.695 1.00 5.70 178 HIS D N 1
ATOM 6961 C CA . HIS D 1 180 ? -2.446 73.111 -3.382 1.00 5.23 178 HIS D CA 1
ATOM 6962 C C . HIS D 1 180 ? -2.938 73.956 -2.207 1.00 6.06 178 HIS D C 1
ATOM 6963 O O . HIS D 1 180 ? -4.105 74.411 -2.189 1.00 7.14 178 HIS D O 1
ATOM 6970 N N . GLY D 1 181 ? -2.124 74.056 -1.159 1.00 6.48 179 GLY D N 1
ATOM 6971 C CA . GLY D 1 181 ? -2.476 74.896 -0.005 1.00 6.06 179 GLY D CA 1
ATOM 6972 C C . GLY D 1 181 ? -2.718 76.359 -0.370 1.00 6.53 179 GLY D C 1
ATOM 6973 O O . GLY D 1 181 ? -3.598 76.992 0.220 1.00 7.50 179 GLY D O 1
ATOM 6974 N N . VAL D 1 182 ? -1.991 76.857 -1.367 1.00 6.23 180 VAL D N 1
ATOM 6975 C CA . VAL D 1 182 ? -2.230 78.208 -1.870 1.00 6.52 180 VAL D CA 1
ATOM 6976 C C . VAL D 1 182 ? -3.660 78.355 -2.427 1.00 7.84 180 VAL D C 1
ATOM 6977 O O . VAL D 1 182 ? -4.290 79.394 -2.248 1.00 7.82 180 VAL D O 1
ATOM 6981 N N . VAL D 1 183 ? -4.144 77.349 -3.165 1.00 6.73 181 VAL D N 1
ATOM 6982 C CA . VAL D 1 183 ? -5.537 77.386 -3.598 1.00 6.82 181 VAL D CA 1
ATOM 6983 C C . VAL D 1 183 ? -6.480 77.528 -2.407 1.00 6.88 181 VAL D C 1
ATOM 6984 O O . VAL D 1 183 ? -7.462 78.274 -2.464 1.00 7.40 181 VAL D O 1
ATOM 6988 N N . GLY D 1 184 ? -6.216 76.758 -1.343 1.00 7.03 182 GLY D N 1
ATOM 6989 C CA . GLY D 1 184 ? -7.060 76.862 -0.154 1.00 6.89 182 GLY D CA 1
ATOM 6990 C C . GLY D 1 184 ? -7.063 78.289 0.414 1.00 7.55 182 GLY D C 1
ATOM 6991 O O . GLY D 1 184 ? -8.113 78.836 0.752 1.00 7.66 182 GLY D O 1
ATOM 6992 N N . LEU D 1 185 ? -5.882 78.886 0.541 1.00 7.14 183 LEU D N 1
ATOM 6993 C CA . LEU D 1 185 ? -5.767 80.285 0.968 1.00 6.93 183 LEU D CA 1
ATOM 6994 C C . LEU D 1 185 ? -6.607 81.193 0.085 1.00 8.66 183 LEU D C 1
ATOM 6995 O O . LEU D 1 185 ? -7.330 82.065 0.594 1.00 7.97 183 LEU D O 1
ATOM 7000 N N . MET D 1 186 ? -6.506 81.008 -1.225 1.00 7.26 184 MET D N 1
ATOM 7001 C CA . MET D 1 186 ? -7.288 81.824 -2.148 1.00 7.87 184 MET D CA 1
ATOM 7002 C C . MET D 1 186 ? -8.772 81.691 -1.861 1.00 8.04 184 MET D C 1
ATOM 7003 O O . MET D 1 186 ? -9.495 82.687 -1.817 1.00 8.28 184 MET D O 1
ATOM 7008 N N . ARG D 1 187 ? -9.239 80.461 -1.715 1.00 7.02 185 ARG D N 1
ATOM 7009 C CA . ARG D 1 187 ? -10.671 80.236 -1.657 1.00 7.54 185 ARG D CA 1
ATOM 7010 C C . ARG D 1 187 ? -11.260 80.834 -0.377 1.00 8.56 185 ARG D C 1
ATOM 7011 O O . ARG D 1 187 ? -12.347 81.447 -0.381 1.00 8.35 185 ARG D O 1
ATOM 7019 N N . VAL D 1 188 ? -10.564 80.593 0.738 1.00 8.13 186 VAL D N 1
ATOM 7020 C CA . VAL D 1 188 ? -11.103 81.101 2.005 1.00 8.27 186 VAL D CA 1
ATOM 7021 C C . VAL D 1 188 ? -10.975 82.626 2.098 1.00 8.95 186 VAL D C 1
ATOM 7022 O O . VAL D 1 188 ? -11.935 83.280 2.505 1.00 9.09 186 VAL D O 1
ATOM 7026 N N . TYR D 1 189 ? -9.863 83.201 1.672 1.00 8.64 187 TYR D N 1
ATOM 7027 C CA . TYR D 1 189 ? -9.750 84.654 1.695 1.00 8.73 187 TYR D CA 1
ATOM 7028 C C . TYR D 1 189 ? -10.671 85.335 0.689 1.00 9.78 187 TYR D C 1
ATOM 7029 O O . TYR D 1 189 ? -11.179 86.418 0.972 1.00 9.64 187 TYR D O 1
ATOM 7038 N N . ALA D 1 190 ? -10.943 84.718 -0.456 1.00 8.71 188 ALA D N 1
ATOM 7039 C CA . ALA D 1 190 ? -11.918 85.308 -1.367 1.00 8.44 188 ALA D CA 1
ATOM 7040 C C . ALA D 1 190 ? -13.237 85.443 -0.664 1.00 9.70 188 ALA D C 1
ATOM 7041 O O . ALA D 1 190 ? -13.907 86.474 -0.789 1.00 9.91 188 ALA D O 1
ATOM 7043 N N . ASN D 1 191 ? -13.653 84.411 0.061 1.00 9.02 189 ASN D N 1
ATOM 7044 C CA . ASN D 1 191 ? -14.896 84.512 0.836 1.00 8.96 189 ASN D CA 1
ATOM 7045 C C . ASN D 1 191 ? -14.823 85.499 1.995 1.00 10.85 189 ASN D C 1
ATOM 7046 O O . ASN D 1 191 ? -15.820 86.228 2.222 1.00 12.52 189 ASN D O 1
ATOM 7051 N N . LEU D 1 192 ? -13.731 85.486 2.736 1.00 9.47 190 LEU D N 1
ATOM 7052 C CA . LEU D 1 192 ? -13.606 86.394 3.896 1.00 10.33 190 LEU D CA 1
ATOM 7053 C C . LEU D 1 192 ? -13.612 87.866 3.490 1.00 11.68 190 LEU D C 1
ATOM 7054 O O . LEU D 1 192 ? -14.105 88.704 4.266 1.00 12.21 190 LEU D O 1
ATOM 7059 N N . LEU D 1 193 ? -13.028 88.188 2.347 1.00 10.16 191 LEU D N 1
ATOM 7060 C CA . LEU D 1 193 ? -12.774 89.570 1.919 1.00 10.39 191 LEU D CA 1
ATOM 7061 C C . LEU D 1 193 ? -13.747 90.098 0.868 1.00 11.19 191 LEU D C 1
ATOM 7062 O O . LEU D 1 193 ? -13.699 91.277 0.505 1.00 11.67 191 LEU D O 1
ATOM 7067 N N . ALA D 1 194 ? -14.653 89.250 0.381 1.00 11.12 192 ALA D N 1
ATOM 7068 C CA . ALA D 1 194 ? -15.567 89.647 -0.701 1.00 11.14 192 ALA D CA 1
ATOM 7069 C C . ALA D 1 194 ? -16.428 90.837 -0.295 1.00 11.62 192 ALA D C 1
ATOM 7070 O O . ALA D 1 194 ? -16.703 91.715 -1.114 1.00 11.51 192 ALA D O 1
ATOM 7072 N N . GLY D 1 195 ? -16.858 90.842 0.969 1.00 12.59 193 GLY D N 1
ATOM 7073 C CA . GLY D 1 195 ? -17.688 91.911 1.470 1.00 13.21 193 GLY D CA 1
ATOM 7074 C C . GLY D 1 195 ? -16.993 93.254 1.474 1.00 13.62 193 GLY D C 1
ATOM 7075 O O . GLY D 1 195 ? -17.641 94.305 1.508 1.00 15.06 193 GLY D O 1
ATOM 7076 N N . GLN D 1 196 ? -15.665 93.253 1.483 1.00 12.59 194 GLN D N 1
ATOM 7077 C CA . GLN D 1 196 ? -14.853 94.463 1.378 1.00 14.10 194 GLN D CA 1
ATOM 7078 C C . GLN D 1 196 ? -14.479 94.838 -0.044 1.00 13.33 194 GLN D C 1
ATOM 7079 O O . GLN D 1 196 ? -13.644 95.726 -0.250 1.00 14.78 194 GLN D O 1
ATOM 7085 N N . MET D 1 197 ? -15.015 94.104 -1.022 1.00 11.93 195 MET D N 1
ATOM 7086 C CA . MET D 1 197 ? -14.696 94.307 -2.437 1.00 12.09 195 MET D CA 1
ATOM 7087 C C . MET D 1 197 ? -13.205 94.076 -2.735 1.00 12.25 195 MET D C 1
ATOM 7088 O O . MET D 1 197 ? -12.629 94.703 -3.591 1.00 11.94 195 MET D O 1
ATOM 7093 N N . ILE D 1 198 ? -12.595 93.155 -1.995 1.00 10.85 196 ILE D N 1
ATOM 7094 C CA . ILE D 1 198 ? -11.195 92.781 -2.216 1.00 10.43 196 ILE D CA 1
ATOM 7095 C C . ILE D 1 198 ? -11.270 91.422 -2.918 1.00 10.64 196 ILE D C 1
ATOM 7096 O O . ILE D 1 198 ? -11.760 90.412 -2.356 1.00 10.84 196 ILE D O 1
ATOM 7101 N N . ARG D 1 199 ? -10.799 91.409 -4.156 1.00 9.72 197 ARG D N 1
ATOM 7102 C CA . ARG D 1 199 ? -10.785 90.205 -4.980 1.00 10.05 197 ARG D CA 1
ATOM 7103 C C . ARG D 1 199 ? -9.572 89.375 -4.605 1.00 8.55 197 ARG D C 1
ATOM 7104 O O . ARG D 1 199 ? -8.507 89.914 -4.346 1.00 9.32 197 ARG D O 1
ATOM 7112 N N . VAL D 1 200 ? -9.743 88.039 -4.590 1.00 8.44 198 VAL D N 1
ATOM 7113 C CA . VAL D 1 200 ? -8.638 87.120 -4.316 1.00 8.36 198 VAL D CA 1
ATOM 7114 C C . VAL D 1 200 ? -8.751 85.988 -5.337 1.00 7.27 198 VAL D C 1
ATOM 7115 O O . VAL D 1 200 ? -9.756 85.326 -5.448 1.00 7.85 198 VAL D O 1
ATOM 7119 N N . ASN D 1 201 ? -7.657 85.741 -6.055 1.00 7.34 199 ASN D N 1
ATOM 7120 C CA . ASN D 1 201 ? -7.609 84.702 -7.098 1.00 7.64 199 ASN D CA 1
ATOM 7121 C C . ASN D 1 201 ? -6.226 84.079 -7.121 1.00 7.97 199 ASN D C 1
ATOM 7122 O O . ASN D 1 201 ? -5.257 84.646 -6.598 1.00 8.45 199 ASN D O 1
ATOM 7127 N N . SER D 1 202 ? -6.118 82.896 -7.748 1.00 7.17 200 SER D N 1
ATOM 7128 C CA . SER D 1 202 ? -4.813 82.268 -7.883 1.00 8.07 200 SER D CA 1
ATOM 7129 C C . SER D 1 202 ? -4.497 82.039 -9.335 1.00 7.77 200 SER D C 1
ATOM 7130 O O . SER D 1 202 ? -5.368 81.809 -10.169 1.00 8.16 200 SER D O 1
ATOM 7133 N N . ILE D 1 203 ? -3.188 82.114 -9.626 1.00 7.63 201 ILE D N 1
ATOM 7134 C CA . ILE D 1 203 ? -2.652 81.917 -10.974 1.00 8.66 201 ILE D CA 1
ATOM 7135 C C . ILE D 1 203 ? -1.857 80.646 -11.037 1.00 7.62 201 ILE D C 1
ATOM 7136 O O . ILE D 1 203 ? -1.101 80.330 -10.124 1.00 7.73 201 ILE D O 1
ATOM 7141 N N . HIS D 1 204 ? -2.067 79.851 -12.092 1.00 7.00 202 HIS D N 1
ATOM 7142 C CA . HIS D 1 204 ? -1.480 78.506 -12.221 1.00 7.82 202 HIS D CA 1
ATOM 7143 C C . HIS D 1 204 ? -0.685 78.370 -13.505 1.00 7.36 202 HIS D C 1
ATOM 7144 O O . HIS D 1 204 ? -1.197 77.830 -14.502 1.00 7.49 202 HIS D O 1
ATOM 7151 N N . PRO D 1 205 ? 0.560 78.850 -13.523 1.00 6.61 203 PRO D N 1
ATOM 7152 C CA . PRO D 1 205 ? 1.371 78.629 -14.714 1.00 7.75 203 PRO D CA 1
ATOM 7153 C C . PRO D 1 205 ? 1.871 77.198 -14.778 1.00 7.32 203 PRO D C 1
ATOM 7154 O O . PRO D 1 205 ? 2.034 76.538 -13.745 1.00 7.21 203 PRO D O 1
ATOM 7158 N N A SER D 1 206 ? 2.221 76.737 -15.992 0.50 8.41 204 SER D N 1
ATOM 7159 N N B SER D 1 206 ? 2.018 76.697 -15.996 0.50 8.69 204 SER D N 1
ATOM 7160 C CA A SER D 1 206 ? 2.909 75.426 -16.187 0.50 8.90 204 SER D CA 1
ATOM 7161 C CA B SER D 1 206 ? 2.943 75.623 -16.240 0.50 9.70 204 SER D CA 1
ATOM 7162 C C A SER D 1 206 ? 4.446 75.505 -16.075 0.50 9.09 204 SER D C 1
ATOM 7163 C C B SER D 1 206 ? 4.294 76.335 -16.398 0.50 10.12 204 SER D C 1
ATOM 7164 O O A SER D 1 206 ? 4.988 75.192 -15.030 0.50 9.48 204 SER D O 1
ATOM 7165 O O B SER D 1 206 ? 4.503 77.451 -15.938 0.50 11.28 204 SER D O 1
ATOM 7170 N N . GLY D 1 207 ? 5.167 75.778 -17.158 1.00 10.13 205 GLY D N 1
ATOM 7171 C CA . GLY D 1 207 ? 6.536 76.207 -17.092 1.00 8.84 205 GLY D CA 1
ATOM 7172 C C . GLY D 1 207 ? 6.727 77.607 -17.604 1.00 8.05 205 GLY D C 1
ATOM 7173 O O . GLY D 1 207 ? 6.111 77.973 -18.629 1.00 9.87 205 GLY D O 1
ATOM 7174 N N . VAL D 1 208 ? 7.557 78.398 -16.913 1.00 8.17 206 VAL D N 1
ATOM 7175 C CA . VAL D 1 208 ? 7.812 79.781 -17.221 1.00 8.17 206 VAL D CA 1
ATOM 7176 C C . VAL D 1 208 ? 9.331 79.953 -17.269 1.00 8.66 206 VAL D C 1
ATOM 7177 O O . VAL D 1 208 ? 10.022 79.459 -16.375 1.00 10.04 206 VAL D O 1
ATOM 7181 N N . GLU D 1 209 ? 9.818 80.735 -18.232 1.00 9.21 207 GLU D N 1
ATOM 7182 C CA A GLU D 1 209 ? 11.267 80.821 -18.447 0.70 9.90 207 GLU D CA 1
ATOM 7183 C CA B GLU D 1 209 ? 11.261 80.849 -18.460 0.30 9.70 207 GLU D CA 1
ATOM 7184 C C . GLU D 1 209 ? 11.936 81.734 -17.411 1.00 8.88 207 GLU D C 1
ATOM 7185 O O . GLU D 1 209 ? 12.077 82.957 -17.596 1.00 11.22 207 GLU D O 1
ATOM 7196 N N . THR D 1 210 ? 12.375 81.100 -16.319 1.00 9.29 208 THR D N 1
ATOM 7197 C CA . THR D 1 210 ? 13.086 81.742 -15.217 1.00 9.37 208 THR D CA 1
ATOM 7198 C C . THR D 1 210 ? 14.101 80.725 -14.686 1.00 10.23 208 THR D C 1
ATOM 7199 O O . THR D 1 210 ? 14.056 79.533 -15.054 1.00 9.16 208 THR D O 1
ATOM 7203 N N . PRO D 1 211 ? 15.000 81.170 -13.792 1.00 10.01 209 PRO D N 1
ATOM 7204 C CA . PRO D 1 211 ? 15.941 80.245 -13.208 1.00 11.31 209 PRO D CA 1
ATOM 7205 C C . PRO D 1 211 ? 15.346 79.041 -12.505 1.00 10.52 209 PRO D C 1
ATOM 7206 O O . PRO D 1 211 ? 16.017 78.022 -12.372 1.00 11.35 209 PRO D O 1
ATOM 7210 N N . MET D 1 212 ? 14.093 79.128 -12.046 1.00 9.16 210 MET D N 1
ATOM 7211 C CA . MET D 1 212 ? 13.448 77.960 -11.416 1.00 9.30 210 MET D CA 1
ATOM 7212 C C . MET D 1 212 ? 13.291 76.783 -12.387 1.00 9.32 210 MET D C 1
ATOM 7213 O O . MET D 1 212 ? 13.333 75.613 -11.965 1.00 10.26 210 MET D O 1
ATOM 7218 N N . ILE D 1 213 ? 13.050 77.078 -13.656 1.00 9.91 211 ILE D N 1
ATOM 7219 C CA . ILE D 1 213 ? 12.806 76.033 -14.662 1.00 10.58 211 ILE D CA 1
ATOM 7220 C C . ILE D 1 213 ? 14.051 75.606 -15.413 1.00 11.00 211 ILE D C 1
ATOM 7221 O O . ILE D 1 213 ? 14.086 74.474 -15.890 1.00 12.40 211 ILE D O 1
ATOM 7226 N N . ASN D 1 214 ? 15.041 76.501 -15.561 1.00 10.28 212 ASN D N 1
ATOM 7227 C CA . ASN D 1 214 ? 16.139 76.204 -16.490 1.00 11.43 212 ASN D CA 1
ATOM 7228 C C . ASN D 1 214 ? 17.437 75.766 -15.866 1.00 10.51 212 ASN D C 1
ATOM 7229 O O . ASN D 1 214 ? 18.358 75.367 -16.570 1.00 11.41 212 ASN D O 1
ATOM 7234 N N . ASN D 1 215 ? 17.505 75.733 -14.553 1.00 10.00 213 ASN D N 1
ATOM 7235 C CA . ASN D 1 215 ? 18.669 75.175 -13.891 1.00 9.78 213 ASN D CA 1
ATOM 7236 C C . ASN D 1 215 ? 18.785 73.668 -14.108 1.00 9.62 213 ASN D C 1
ATOM 7237 O O . ASN D 1 215 ? 17.792 72.982 -14.400 1.00 10.06 213 ASN D O 1
ATOM 7242 N N . GLU D 1 216 ? 19.983 73.129 -13.905 1.00 9.28 214 GLU D N 1
ATOM 7243 C CA . GLU D 1 216 ? 20.221 71.726 -14.213 1.00 9.27 214 GLU D CA 1
ATOM 7244 C C . GLU D 1 216 ? 19.395 70.762 -13.361 1.00 9.33 214 GLU D C 1
ATOM 7245 O O . GLU D 1 216 ? 19.025 69.688 -13.817 1.00 10.10 214 GLU D O 1
ATOM 7251 N N . PHE D 1 217 ? 19.146 71.106 -12.092 1.00 11.00 215 PHE D N 1
ATOM 7252 C CA . PHE D 1 217 ? 18.341 70.231 -11.227 1.00 10.58 215 PHE D CA 1
ATOM 7253 C C . PHE D 1 217 ? 16.919 70.090 -11.701 1.00 10.16 215 PHE D C 1
ATOM 7254 O O . PHE D 1 217 ? 16.429 68.960 -11.887 1.00 10.78 215 PHE D O 1
ATOM 7262 N N . THR D 1 218 ? 16.297 71.212 -12.037 1.00 9.51 216 THR D N 1
ATOM 7263 C CA . THR D 1 218 ? 14.947 71.135 -12.576 1.00 9.95 216 THR D CA 1
ATOM 7264 C C . THR D 1 218 ? 14.935 70.431 -13.921 1.00 10.93 216 THR D C 1
ATOM 7265 O O . THR D 1 218 ? 14.049 69.629 -14.231 1.00 11.37 216 THR D O 1
ATOM 7269 N N . ARG D 1 219 ? 15.947 70.682 -14.754 1.00 10.84 217 ARG D N 1
ATOM 7270 C CA . ARG D 1 219 ? 16.022 69.996 -16.014 1.00 11.17 217 ARG D CA 1
ATOM 7271 C C . ARG D 1 219 ? 16.065 68.495 -15.874 1.00 11.69 217 ARG D C 1
ATOM 7272 O O . ARG D 1 219 ? 15.410 67.770 -16.623 1.00 12.61 217 ARG D O 1
ATOM 7280 N N . GLU D 1 220 ? 16.873 68.004 -14.933 1.00 11.02 218 GLU D N 1
ATOM 7281 C CA . GLU D 1 220 ? 16.967 66.563 -14.688 1.00 12.07 218 GLU D CA 1
ATOM 7282 C C . GLU D 1 220 ? 15.665 66.025 -14.105 1.00 11.61 218 GLU D C 1
ATOM 7283 O O . GLU D 1 220 ? 15.261 64.887 -14.435 1.00 12.22 218 GLU D O 1
ATOM 7289 N N . TRP D 1 221 ? 15.031 66.825 -13.266 1.00 11.70 219 TRP D N 1
ATOM 7290 C CA . TRP D 1 221 ? 13.721 66.446 -12.736 1.00 10.74 219 TRP D CA 1
ATOM 7291 C C . TRP D 1 221 ? 12.720 66.282 -13.855 1.00 12.90 219 TRP D C 1
ATOM 7292 O O . TRP D 1 221 ? 12.003 65.281 -13.890 1.00 12.18 219 TRP D O 1
ATOM 7303 N N . LEU D 1 222 ? 12.667 67.241 -14.774 1.00 12.12 220 LEU D N 1
ATOM 7304 C CA . LEU D 1 222 ? 11.734 67.181 -15.907 1.00 13.79 220 LEU D CA 1
ATOM 7305 C C . LEU D 1 222 ? 11.986 65.960 -16.779 1.00 14.44 220 LEU D C 1
ATOM 7306 O O . LEU D 1 222 ? 11.059 65.267 -17.219 1.00 16.05 220 LEU D O 1
ATOM 7311 N N . ALA D 1 223 ? 13.256 65.654 -17.021 1.00 14.61 221 ALA D N 1
ATOM 7312 C CA . ALA D 1 223 ? 13.594 64.488 -17.805 1.00 15.39 221 ALA D CA 1
ATOM 7313 C C . ALA D 1 223 ? 13.161 63.188 -17.107 1.00 16.80 221 ALA D C 1
ATOM 7314 O O . ALA D 1 223 ? 12.677 62.250 -17.759 1.00 18.34 221 ALA D O 1
ATOM 7316 N N . LYS D 1 224 ? 13.354 63.110 -15.796 1.00 16.52 222 LYS D N 1
ATOM 7317 C CA . LYS D 1 224 ? 12.953 61.933 -15.006 1.00 18.58 222 LYS D CA 1
ATOM 7318 C C . LYS D 1 224 ? 11.426 61.778 -15.030 1.00 18.43 222 LYS D C 1
ATOM 7319 O O . LYS D 1 224 ? 10.908 60.658 -15.167 1.00 18.18 222 LYS D O 1
ATOM 7325 N N . MET D 1 225 ? 10.706 62.880 -14.900 1.00 16.66 223 MET D N 1
ATOM 7326 C CA . MET D 1 225 ? 9.233 62.855 -14.934 1.00 17.36 223 MET D CA 1
ATOM 7327 C C . MET D 1 225 ? 8.739 62.400 -16.302 1.00 18.16 223 MET D C 1
ATOM 7328 O O . MET D 1 225 ? 7.779 61.602 -16.394 1.00 18.94 223 MET D O 1
ATOM 7333 N N . ALA D 1 226 ? 9.344 62.911 -17.368 1.00 18.09 224 ALA D N 1
ATOM 7334 C CA . ALA D 1 226 ? 8.971 62.486 -18.729 1.00 20.01 224 ALA D CA 1
ATOM 7335 C C . ALA D 1 226 ? 9.200 60.987 -18.933 1.00 22.36 224 ALA D C 1
ATOM 7336 O O . ALA D 1 226 ? 8.380 60.306 -19.552 1.00 23.10 224 ALA D O 1
ATOM 7338 N N . ALA D 1 227 ? 10.299 60.456 -18.405 1.00 24.52 225 ALA D N 1
ATOM 7339 C CA . ALA D 1 227 ? 10.626 59.031 -18.603 1.00 27.18 225 ALA D CA 1
ATOM 7340 C C . ALA D 1 227 ? 9.738 58.102 -17.777 1.00 29.33 225 ALA D C 1
ATOM 7341 O O . ALA D 1 227 ? 9.610 56.919 -18.106 1.00 30.84 225 ALA D O 1
ATOM 7343 N N . ALA D 1 228 ? 9.144 58.627 -16.712 1.00 31.09 226 ALA D N 1
ATOM 7344 C CA . ALA D 1 228 ? 8.338 57.840 -15.788 1.00 33.29 226 ALA D CA 1
ATOM 7345 C C . ALA D 1 228 ? 6.958 57.576 -16.368 1.00 35.59 226 ALA D C 1
ATOM 7346 O O . ALA D 1 228 ? 6.303 56.605 -15.989 1.00 36.85 226 ALA D O 1
ATOM 7348 N N . THR D 1 229 ? 6.515 58.445 -17.268 1.00 37.71 227 THR D N 1
ATOM 7349 C CA . THR D 1 229 ? 5.192 58.340 -17.869 1.00 39.66 227 THR D CA 1
ATOM 7350 C C . THR D 1 229 ? 5.308 57.534 -19.162 1.00 41.35 227 THR D C 1
ATOM 7351 O O . THR D 1 229 ? 6.340 57.577 -19.839 1.00 41.63 227 THR D O 1
ATOM 7353 N N . ASP D 1 230 ? 4.266 56.778 -19.494 1.00 43.27 228 ASP D N 1
ATOM 7354 C CA . ASP D 1 230 ? 4.199 56.112 -20.799 1.00 44.79 228 ASP D CA 1
ATOM 7355 C C . ASP D 1 230 ? 3.501 57.020 -21.831 1.00 45.68 228 ASP D C 1
ATOM 7356 O O . ASP D 1 230 ? 3.689 56.850 -23.037 1.00 46.73 228 ASP D O 1
ATOM 7358 N N . THR D 1 231 ? 2.731 58.004 -21.354 1.00 45.99 229 THR D N 1
ATOM 7359 C CA . THR D 1 231 ? 1.893 58.834 -22.219 1.00 46.40 229 THR D CA 1
ATOM 7360 C C . THR D 1 231 ? 2.700 59.806 -23.104 1.00 46.92 229 THR D C 1
ATOM 7361 O O . THR D 1 231 ? 3.739 60.346 -22.693 1.00 46.90 229 THR D O 1
ATOM 7363 N N . GLY D 1 233 ? 4.006 62.689 -24.740 1.00 34.83 231 GLY D N 1
ATOM 7364 C CA . GLY D 1 233 ? 4.563 63.941 -24.193 1.00 33.95 231 GLY D CA 1
ATOM 7365 C C . GLY D 1 233 ? 3.736 64.510 -23.038 1.00 33.31 231 GLY D C 1
ATOM 7366 O O . GLY D 1 233 ? 3.317 65.685 -23.057 1.00 33.79 231 GLY D O 1
ATOM 7367 N N . ALA D 1 234 ? 3.515 63.689 -22.011 1.00 31.89 232 ALA D N 1
ATOM 7368 C CA . ALA D 1 234 ? 2.577 64.041 -20.944 1.00 30.41 232 ALA D CA 1
ATOM 7369 C C . ALA D 1 234 ? 3.020 65.226 -20.091 1.00 28.91 232 ALA D C 1
ATOM 7370 O O . ALA D 1 234 ? 2.194 65.789 -19.378 1.00 29.71 232 ALA D O 1
ATOM 7372 N N . MET D 1 235 ? 4.302 65.585 -20.143 1.00 26.47 233 MET D N 1
ATOM 7373 C CA . MET D 1 235 ? 4.820 66.756 -19.410 1.00 25.30 233 MET D CA 1
ATOM 7374 C C . MET D 1 235 ? 4.828 68.065 -20.231 1.00 23.09 233 MET D C 1
ATOM 7375 O O . MET D 1 235 ? 5.222 69.117 -19.751 1.00 24.67 233 MET D O 1
ATOM 7380 N N . GLY D 1 236 ? 4.392 67.983 -21.479 1.00 19.90 234 GLY D N 1
ATOM 7381 C CA . GLY D 1 236 ? 4.302 69.165 -22.337 1.00 18.03 234 GLY D CA 1
ATOM 7382 C C . GLY D 1 236 ? 2.950 69.860 -22.250 1.00 15.36 234 GLY D C 1
ATOM 7383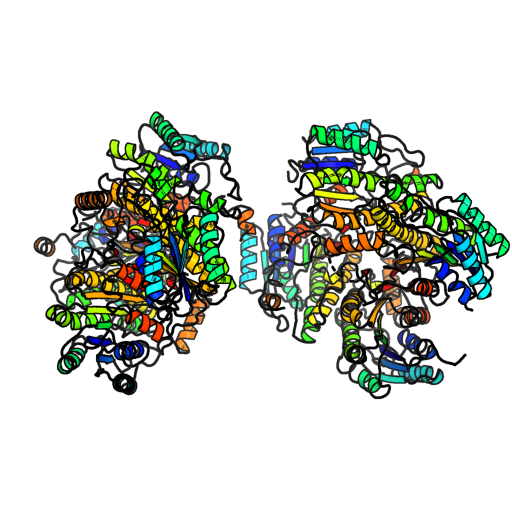 O O . GLY D 1 236 ? 1.976 69.338 -21.782 1.00 15.96 234 GLY D O 1
ATOM 7384 N N . ASN D 1 237 ? 2.935 71.074 -22.763 1.00 14.11 235 ASN D N 1
ATOM 7385 C CA . ASN D 1 237 ? 1.692 71.826 -22.901 1.00 12.97 235 ASN D CA 1
ATOM 7386 C C . ASN D 1 237 ? 0.867 71.262 -24.059 1.00 11.90 235 ASN D C 1
ATOM 7387 O O . ASN D 1 237 ? 1.359 70.478 -24.890 1.00 13.13 235 ASN D O 1
ATOM 7392 N N . ALA D 1 238 ? -0.416 71.640 -24.131 1.00 10.11 236 ALA D N 1
ATOM 7393 C CA . ALA D 1 238 ? -1.245 71.218 -25.257 1.00 9.58 236 ALA D CA 1
ATOM 7394 C C . ALA D 1 238 ? -0.915 71.984 -26.552 1.00 10.52 236 ALA D C 1
ATOM 7395 O O . ALA D 1 238 ? -0.754 71.381 -27.605 1.00 12.31 236 ALA D O 1
ATOM 7397 N N . MET D 1 239 ? -0.815 73.302 -26.462 1.00 10.18 237 MET D N 1
ATOM 7398 C CA . MET D 1 239 ? -0.350 74.121 -27.557 1.00 10.38 237 MET D CA 1
ATOM 7399 C C . MET D 1 239 ? 1.150 73.904 -27.717 1.00 10.94 237 MET D C 1
ATOM 7400 O O . MET D 1 239 ? 1.852 73.647 -26.740 1.00 12.66 237 MET D O 1
ATOM 7405 N N . PRO D 1 240 ? 1.650 74.000 -28.957 1.00 11.34 238 PRO D N 1
ATOM 7406 C CA . PRO D 1 240 ? 3.079 73.766 -29.214 1.00 12.83 238 PRO D CA 1
ATOM 7407 C C . PRO D 1 240 ? 3.968 74.952 -28.779 1.00 14.71 238 PRO D C 1
ATOM 7408 O O . PRO D 1 240 ? 4.596 75.656 -29.602 1.00 15.69 238 PRO D O 1
ATOM 7412 N N . VAL D 1 241 ? 3.981 75.156 -27.457 1.00 13.29 239 VAL D N 1
ATOM 7413 C CA . VAL D 1 241 ? 4.696 76.211 -26.745 1.00 14.16 239 VAL D CA 1
ATOM 7414 C C . VAL D 1 241 ? 5.590 75.505 -25.730 1.00 13.66 239 VAL D C 1
ATOM 7415 O O . VAL D 1 241 ? 5.109 74.786 -24.849 1.00 13.34 239 VAL D O 1
ATOM 7419 N N . GLU D 1 242 ? 6.913 75.629 -25.900 1.00 14.52 240 GLU D N 1
ATOM 7420 C CA . GLU D 1 242 ? 7.877 74.926 -25.037 1.00 15.52 240 GLU D CA 1
ATOM 7421 C C . GLU D 1 242 ? 7.780 75.410 -23.604 1.00 15.17 240 GLU D C 1
ATOM 7422 O O . GLU D 1 242 ? 7.794 74.617 -22.677 1.00 17.26 240 GLU D O 1
ATOM 7424 N N . VAL D 1 243 ? 7.688 76.721 -23.438 1.00 13.34 241 VAL D N 1
ATOM 7425 C CA . VAL D 1 243 ? 7.724 77.364 -22.138 1.00 12.89 241 VAL D CA 1
ATOM 7426 C C . VAL D 1 243 ? 7.059 78.734 -22.284 1.00 12.50 241 VAL D C 1
ATOM 7427 O O . VAL D 1 243 ? 7.131 79.353 -23.355 1.00 12.71 241 VAL D O 1
ATOM 7431 N N . LEU D 1 244 ? 6.377 79.195 -21.232 1.00 10.73 242 LEU D N 1
ATOM 7432 C CA . LEU D 1 244 ? 5.771 80.523 -21.261 1.00 11.06 242 LEU D CA 1
ATOM 7433 C C . LEU D 1 244 ? 6.799 81.588 -20.858 1.00 10.46 242 LEU D C 1
ATOM 7434 O O . LEU D 1 244 ? 7.819 81.277 -20.230 1.00 10.59 242 LEU D O 1
ATOM 7439 N N . ALA D 1 245 ? 6.589 82.811 -21.324 1.00 10.10 243 ALA D N 1
ATOM 7440 C CA . ALA D 1 245 ? 7.399 83.975 -20.917 1.00 9.57 243 ALA D CA 1
ATOM 7441 C C . ALA D 1 245 ? 6.919 84.470 -19.562 1.00 9.73 243 ALA D C 1
ATOM 7442 O O . ALA D 1 245 ? 5.710 84.395 -19.264 1.00 9.31 243 ALA D O 1
ATOM 7444 N N . PRO D 1 246 ? 7.810 85.028 -18.728 1.00 9.32 244 PRO D N 1
ATOM 7445 C CA . PRO D 1 246 ? 7.326 85.699 -17.514 1.00 10.67 244 PRO D CA 1
ATOM 7446 C C . PRO D 1 246 ? 6.237 86.731 -17.838 1.00 11.13 244 PRO D C 1
ATOM 7447 O O . PRO D 1 246 ? 5.291 86.890 -17.048 1.00 10.16 244 PRO D O 1
ATOM 7451 N N . GLU D 1 247 ? 6.337 87.386 -18.985 1.00 11.43 245 GLU D N 1
ATOM 7452 C CA . GLU D 1 247 ? 5.341 88.385 -19.395 1.00 11.51 245 GLU D CA 1
ATOM 7453 C C . GLU D 1 247 ? 3.944 87.815 -19.588 1.00 11.36 245 GLU D C 1
ATOM 7454 O O . GLU D 1 247 ? 2.964 88.525 -19.391 1.00 11.17 245 GLU D O 1
ATOM 7460 N N . ASP D 1 248 ? 3.830 86.541 -19.972 1.00 9.53 246 ASP D N 1
ATOM 7461 C CA . ASP D 1 248 ? 2.498 85.932 -20.083 1.00 10.45 246 ASP D CA 1
ATOM 7462 C C . ASP D 1 248 ? 1.804 85.929 -18.735 1.00 9.96 246 ASP D C 1
ATOM 7463 O O . ASP D 1 248 ? 0.597 86.168 -18.657 1.00 9.97 246 ASP D O 1
ATOM 7468 N N . VAL D 1 249 ? 2.534 85.580 -17.672 1.00 9.13 247 VAL D N 1
ATOM 7469 C CA . VAL D 1 249 ? 1.944 85.603 -16.332 1.00 8.79 247 VAL D CA 1
ATOM 7470 C C . VAL D 1 249 ? 1.667 87.021 -15.879 1.00 9.05 247 VAL D C 1
ATOM 7471 O O . VAL D 1 249 ? 0.582 87.299 -15.331 1.00 9.68 247 VAL D O 1
ATOM 7475 N N . ALA D 1 250 ? 2.595 87.934 -16.124 1.00 9.59 248 ALA D N 1
ATOM 7476 C CA . ALA D 1 250 ? 2.398 89.340 -15.739 1.00 10.31 248 ALA D CA 1
ATOM 7477 C C . ALA D 1 250 ? 1.197 89.934 -16.472 1.00 10.75 248 ALA D C 1
ATOM 7478 O O . ALA D 1 250 ? 0.461 90.734 -15.918 1.00 10.49 248 ALA D O 1
ATOM 7480 N N . ASN D 1 251 ? 1.007 89.548 -17.728 1.00 10.27 249 ASN D N 1
ATOM 7481 C CA . ASN D 1 251 ? -0.113 90.087 -18.523 1.00 10.92 249 ASN D CA 1
ATOM 7482 C C . ASN D 1 251 ? -1.419 89.626 -17.941 1.00 11.16 249 ASN D C 1
ATOM 7483 O O . ASN D 1 251 ? -2.391 90.385 -17.847 1.00 12.27 249 ASN D O 1
ATOM 7488 N N . ALA D 1 252 ? -1.504 88.355 -17.533 1.00 9.29 250 ALA D N 1
ATOM 7489 C CA . ALA D 1 252 ? -2.751 87.871 -16.901 1.00 9.90 250 ALA D CA 1
ATOM 7490 C C . ALA D 1 252 ? -3.033 88.635 -15.611 1.00 10.84 250 ALA D C 1
ATOM 7491 O O . ALA D 1 252 ? -4.171 89.054 -15.372 1.00 11.80 250 ALA D O 1
ATOM 7493 N N . VAL D 1 253 ? -2.015 88.823 -14.787 1.00 9.78 251 VAL D N 1
ATOM 7494 C CA . VAL D 1 253 ? -2.188 89.535 -13.506 1.00 10.44 251 VAL D CA 1
ATOM 7495 C C . VAL D 1 253 ? -2.602 91.004 -13.727 1.00 11.19 251 VAL D C 1
ATOM 7496 O O . VAL D 1 253 ? -3.466 91.501 -13.022 1.00 10.80 251 VAL D O 1
ATOM 7500 N N . ALA D 1 254 ? -2.002 91.672 -14.698 1.00 11.66 252 ALA D N 1
ATOM 7501 C CA . ALA D 1 254 ? -2.330 93.057 -15.015 1.00 12.47 252 ALA D CA 1
ATOM 7502 C C . ALA D 1 254 ? -3.790 93.181 -15.369 1.00 13.11 252 ALA D C 1
ATOM 7503 O O . ALA D 1 254 ? -4.432 94.152 -14.960 1.00 14.39 252 ALA D O 1
ATOM 7505 N N . TRP D 1 255 ? -4.323 92.216 -16.104 1.00 12.64 253 TRP D N 1
ATOM 7506 C CA A TRP D 1 255 ? -5.770 92.188 -16.448 0.50 12.74 253 TRP D CA 1
ATOM 7507 C CA B TRP D 1 255 ? -5.703 92.324 -16.441 0.50 13.41 253 TRP D CA 1
ATOM 7508 C C . TRP D 1 255 ? -6.592 92.077 -15.196 1.00 13.55 253 TRP D C 1
ATOM 7509 O O . TRP D 1 255 ? -7.516 92.875 -14.915 1.00 13.68 253 TRP D O 1
ATOM 7530 N N . LEU D 1 256 ? -6.276 91.065 -14.413 1.00 12.86 254 LEU D N 1
ATOM 7531 C CA . LEU D 1 256 ? -7.053 90.703 -13.218 1.00 12.72 254 LEU D CA 1
ATOM 7532 C C . LEU D 1 256 ? -7.183 91.813 -12.198 1.00 11.97 254 LEU D C 1
ATOM 7533 O O . LEU D 1 256 ? -8.255 91.980 -11.589 1.00 12.79 254 LEU D O 1
ATOM 7538 N N . VAL D 1 257 ? -6.130 92.612 -12.044 1.00 10.67 255 VAL D N 1
ATOM 7539 C CA . VAL D 1 257 ? -6.142 93.671 -11.040 1.00 10.70 255 VAL D CA 1
ATOM 7540 C C . VAL D 1 257 ? -6.751 94.970 -11.589 1.00 12.44 255 VAL D C 1
ATOM 7541 O O . VAL D 1 257 ? -6.850 95.957 -10.843 1.00 12.69 255 VAL D O 1
ATOM 7545 N N . SER D 1 258 ? -7.139 94.991 -12.858 1.00 11.38 256 SER D N 1
ATOM 7546 C CA . SER D 1 258 ? -7.686 96.175 -13.521 1.00 12.58 256 SER D CA 1
ATOM 7547 C C . SER D 1 258 ? -9.210 96.215 -13.333 1.00 12.30 256 SER D C 1
ATOM 7548 O O . SER D 1 258 ? -9.826 95.223 -12.946 1.00 12.45 256 SER D O 1
ATOM 7551 N N . ASP D 1 259 ? -9.825 97.361 -13.646 1.00 14.30 257 ASP D N 1
ATOM 7552 C CA . ASP D 1 259 ? -11.297 97.456 -13.608 1.00 16.20 257 ASP D CA 1
ATOM 7553 C C . ASP D 1 259 ? -12.019 96.604 -14.646 1.00 16.60 257 ASP D C 1
ATOM 7554 O O . ASP D 1 259 ? -13.224 96.327 -14.492 1.00 17.20 257 ASP D O 1
ATOM 7559 N N . GLN D 1 260 ? -11.308 96.133 -15.661 1.00 16.31 258 GLN D N 1
ATOM 7560 C CA . GLN D 1 260 ? -11.835 95.172 -16.631 1.00 16.65 258 GLN D CA 1
ATOM 7561 C C . GLN D 1 260 ? -12.126 93.783 -16.009 1.00 16.76 258 GLN D C 1
ATOM 7562 O O . GLN D 1 260 ? -12.694 92.875 -16.690 1.00 19.83 258 GLN D O 1
ATOM 7568 N N . ALA D 1 261 ? -11.622 93.556 -14.794 1.00 13.10 259 ALA D N 1
ATOM 7569 C CA . ALA D 1 261 ? -11.855 92.306 -14.076 1.00 11.95 259 ALA D CA 1
ATOM 7570 C C . ALA D 1 261 ? -12.356 92.605 -12.646 1.00 11.30 259 ALA D C 1
ATOM 7571 O O . ALA D 1 261 ? -12.114 91.831 -11.704 1.00 9.68 259 ALA D O 1
ATOM 7573 N N . ARG D 1 262 ? -13.127 93.676 -12.525 1.00 11.21 260 ARG D N 1
ATOM 7574 C CA . ARG D 1 262 ? -13.574 94.177 -11.230 1.00 10.81 260 ARG D CA 1
ATOM 7575 C C . ARG D 1 262 ? -14.365 93.187 -10.381 1.00 10.74 260 ARG D C 1
ATOM 7576 O O . ARG D 1 262 ? -14.345 93.234 -9.156 1.00 12.08 260 ARG D O 1
ATOM 7584 N N . TYR D 1 263 ? -15.062 92.249 -11.035 1.00 9.55 261 TYR D N 1
ATOM 7585 C CA . TYR D 1 263 ? -15.905 91.288 -10.310 1.00 9.43 261 TYR D CA 1
ATOM 7586 C C . TYR D 1 263 ? -15.421 89.837 -10.416 1.00 9.06 261 TYR D C 1
ATOM 7587 O O . TYR D 1 263 ? -16.185 88.874 -10.217 1.00 10.78 261 TYR D O 1
ATOM 7596 N N . ILE D 1 264 ? -14.136 89.665 -10.700 1.00 8.43 262 ILE D N 1
ATOM 7597 C CA A ILE D 1 264 ? -13.546 88.330 -10.786 0.50 8.42 262 ILE D CA 1
ATOM 7598 C CA B ILE D 1 264 ? -13.593 88.306 -10.760 0.50 8.58 262 ILE D CA 1
ATOM 7599 C C . ILE D 1 264 ? -12.911 87.996 -9.427 1.00 8.85 262 ILE D C 1
ATOM 7600 O O . ILE D 1 264 ? -11.925 88.644 -9.025 1.00 9.31 262 ILE D O 1
ATOM 7609 N N . THR D 1 265 ? -13.460 87.010 -8.727 1.00 7.91 263 THR D N 1
ATOM 7610 C CA . THR D 1 265 ? -12.891 86.575 -7.449 1.00 7.02 263 THR D CA 1
ATOM 7611 C C . THR D 1 265 ? -13.183 85.120 -7.204 1.00 7.58 263 THR D C 1
ATOM 7612 O O . THR D 1 265 ? -14.150 84.599 -7.733 1.00 8.19 263 THR D O 1
ATOM 7616 N N . GLY D 1 266 ? -12.320 84.486 -6.430 1.00 7.89 264 GLY D N 1
ATOM 7617 C CA . GLY D 1 266 ? -12.456 83.059 -6.123 1.00 7.58 264 GLY D CA 1
ATOM 7618 C C . GLY D 1 266 ? -12.077 82.083 -7.227 1.00 8.42 264 GLY D C 1
ATOM 7619 O O . GLY D 1 266 ? -12.451 80.920 -7.151 1.00 8.19 264 GLY D O 1
ATOM 7620 N N . VAL D 1 267 ? -11.289 82.552 -8.190 1.00 6.76 265 VAL D N 1
ATOM 7621 C CA . VAL D 1 267 ? -10.949 81.777 -9.405 1.00 6.71 265 VAL D CA 1
ATOM 7622 C C . VAL D 1 267 ? -9.523 81.253 -9.360 1.00 7.56 265 VAL D C 1
ATOM 7623 O O . VAL D 1 267 ? -8.587 81.969 -8.964 1.00 7.32 265 VAL D O 1
ATOM 7627 N N . THR D 1 268 ? -9.401 79.991 -9.776 1.00 7.45 266 THR D N 1
ATOM 7628 C CA . THR D 1 268 ? -8.094 79.422 -10.127 1.00 8.04 266 THR D CA 1
ATOM 7629 C C . THR D 1 268 ? -7.922 79.592 -11.629 1.00 8.81 266 THR D C 1
ATOM 7630 O O . THR D 1 268 ? -8.650 78.968 -12.430 1.00 10.47 266 THR D O 1
ATOM 7634 N N . LEU D 1 269 ? -6.944 80.416 -12.017 1.00 7.39 267 LEU D N 1
ATOM 7635 C CA . LEU D 1 269 ? -6.736 80.743 -13.433 1.00 7.39 267 LEU D CA 1
ATOM 7636 C C . LEU D 1 269 ? -5.439 80.074 -13.982 1.00 7.60 267 LEU D C 1
ATOM 7637 O O . LEU D 1 269 ? -4.324 80.537 -13.708 1.00 8.49 267 LEU D O 1
ATOM 7642 N N . PRO D 1 270 ? -5.608 78.989 -14.773 1.00 7.27 268 PRO D N 1
ATOM 7643 C CA . PRO D 1 270 ? -4.431 78.449 -15.475 1.00 7.78 268 PRO D CA 1
ATOM 7644 C C . PRO D 1 270 ? -3.919 79.395 -16.554 1.00 7.36 268 PRO D C 1
ATOM 7645 O O . PRO D 1 270 ? -4.713 79.918 -17.341 1.00 8.81 268 PRO D O 1
ATOM 7649 N N . VAL D 1 271 ? -2.593 79.550 -16.583 1.00 7.48 269 VAL D N 1
ATOM 7650 C CA . VAL D 1 271 ? -1.907 80.317 -17.614 1.00 9.15 269 VAL D CA 1
ATOM 7651 C C . VAL D 1 271 ? -0.831 79.346 -18.104 1.00 8.62 269 VAL D C 1
ATOM 7652 O O . VAL D 1 271 ? 0.287 79.289 -17.585 1.00 8.65 269 VAL D O 1
ATOM 7656 N N . ASP D 1 272 ? -1.193 78.484 -19.039 1.00 7.66 270 ASP D N 1
ATOM 7657 C CA . ASP D 1 272 ? -0.477 77.202 -19.158 1.00 7.92 270 ASP D CA 1
ATOM 7658 C C . ASP D 1 272 ? -0.501 76.519 -20.505 1.00 7.42 270 ASP D C 1
ATOM 7659 O O . ASP D 1 272 ? -0.129 75.355 -20.624 1.00 8.17 270 ASP D O 1
ATOM 7664 N N . ALA D 1 273 ? -0.952 77.233 -21.539 1.00 7.79 271 ALA D N 1
ATOM 7665 C CA . ALA D 1 273 ? -0.945 76.677 -22.901 1.00 7.59 271 ALA D CA 1
ATOM 7666 C C . ALA D 1 273 ? -1.670 75.334 -22.971 1.00 7.66 271 ALA D C 1
ATOM 7667 O O . ALA D 1 273 ? -1.355 74.466 -23.776 1.00 8.30 271 ALA D O 1
ATOM 7669 N N . GLY D 1 274 ? -2.677 75.184 -22.116 1.00 7.70 272 GLY D N 1
ATOM 7670 C CA . GLY D 1 274 ? -3.528 74.010 -22.076 1.00 8.02 272 GLY D CA 1
ATOM 7671 C C . GLY D 1 274 ? -3.055 72.835 -21.242 1.00 8.65 272 GLY D C 1
ATOM 7672 O O . GLY D 1 274 ? -3.671 71.775 -21.288 1.00 8.46 272 GLY D O 1
ATOM 7673 N N . PHE D 1 275 ? -1.944 73.010 -20.532 1.00 8.53 273 PHE D N 1
ATOM 7674 C CA . PHE D 1 275 ? -1.400 71.901 -19.735 1.00 8.37 273 PHE D CA 1
ATOM 7675 C C . PHE D 1 275 ? -2.401 71.162 -18.844 1.00 8.94 273 PHE D C 1
ATOM 7676 O O . PHE D 1 275 ? -2.501 69.913 -18.918 1.00 9.58 273 PHE D O 1
ATOM 7684 N N . LEU D 1 276 ? -3.135 71.892 -18.009 1.00 9.17 274 LEU D N 1
ATOM 7685 C CA . LEU D 1 276 ? -4.046 71.217 -17.074 1.00 9.52 274 LEU D CA 1
ATOM 7686 C C . LEU D 1 276 ? -5.179 70.508 -17.752 1.00 9.95 274 LEU D C 1
ATOM 7687 O O . LEU D 1 276 ? -5.620 69.442 -17.296 1.00 11.86 274 LEU D O 1
ATOM 7692 N N . ASN D 1 277 ? -5.617 70.990 -18.903 1.00 8.71 275 ASN D N 1
ATOM 7693 C CA . ASN D 1 277 ? -6.720 70.342 -19.624 1.00 9.35 275 ASN D CA 1
ATOM 7694 C C . ASN D 1 277 ? -6.282 69.200 -20.522 1.00 9.41 275 ASN D C 1
ATOM 7695 O O . ASN D 1 277 ? -7.119 68.463 -21.024 1.00 9.77 275 ASN D O 1
ATOM 7700 N N . LYS D 1 278 ? -4.975 69.036 -20.713 1.00 11.35 276 LYS D N 1
ATOM 7701 C CA . LYS D 1 278 ? -4.457 68.047 -21.679 1.00 15.22 276 LYS D CA 1
ATOM 7702 C C . LYS D 1 278 ? -4.750 66.644 -21.166 1.00 18.79 276 LYS D C 1
ATOM 7703 O O . LYS D 1 278 ? -4.632 66.410 -19.961 1.00 22.34 276 LYS D O 1
ATOM 7710 N N . GLY E 1 9 ? -32.850 64.620 35.877 1.00 36.10 7 GLY E N 1
ATOM 7711 C CA . GLY E 1 9 ? -32.237 65.852 36.457 1.00 34.67 7 GLY E CA 1
ATOM 7712 C C . GLY E 1 9 ? -33.060 66.431 37.603 1.00 34.21 7 GLY E C 1
ATOM 7713 O O . GLY E 1 9 ? -34.059 65.846 38.004 1.00 33.58 7 GLY E O 1
ATOM 7714 N N . PRO E 1 10 ? -32.638 67.587 38.140 1.00 33.82 8 PRO E N 1
ATOM 7715 C CA . PRO E 1 10 ? -33.359 68.145 39.294 1.00 33.02 8 PRO E CA 1
ATOM 7716 C C . PRO E 1 10 ? -34.816 68.556 39.005 1.00 32.59 8 PRO E C 1
ATOM 7717 O O . PRO E 1 10 ? -35.568 68.775 39.963 1.00 32.46 8 PRO E O 1
ATOM 7721 N N . LEU E 1 11 ? -35.210 68.638 37.726 1.00 31.27 9 LEU E N 1
ATOM 7722 C CA . LEU E 1 11 ? -36.580 69.023 37.352 1.00 30.38 9 LEU E CA 1
ATOM 7723 C C . LEU E 1 11 ? -37.397 67.934 36.628 1.00 30.37 9 LEU E C 1
ATOM 7724 O O . LEU E 1 11 ? -38.446 68.232 36.041 1.00 30.00 9 LEU E O 1
ATOM 7729 N N . THR E 1 12 ? -36.948 66.671 36.669 1.00 31.02 10 THR E N 1
ATOM 7730 C CA . THR E 1 12 ? -37.704 65.598 36.034 1.00 31.09 10 THR E CA 1
ATOM 7731 C C . THR E 1 12 ? -39.086 65.560 36.636 1.00 30.11 10 THR E C 1
ATOM 7732 O O . THR E 1 12 ? -39.247 65.708 37.849 1.00 30.77 10 THR E O 1
ATOM 7736 N N . GLY E 1 13 ? -40.080 65.419 35.766 1.00 29.33 11 GLY E N 1
ATOM 7737 C CA . GLY E 1 13 ? -41.469 65.438 36.175 1.00 29.19 11 GLY E CA 1
ATOM 7738 C C . GLY E 1 13 ? -42.086 66.829 36.241 1.00 27.30 11 GLY E C 1
ATOM 7739 O O . GLY E 1 13 ? -43.303 66.940 36.352 1.00 28.59 11 GLY E O 1
ATOM 7740 N N . LYS E 1 14 ? -41.277 67.884 36.185 1.00 26.11 12 LYS E N 1
ATOM 7741 C CA . LYS E 1 14 ? -41.834 69.249 36.257 1.00 24.33 12 LYS E CA 1
ATOM 7742 C C . LYS E 1 14 ? -42.180 69.755 34.862 1.00 22.98 12 LYS E C 1
ATOM 7743 O O . LYS E 1 14 ? -41.606 69.325 33.864 1.00 23.40 12 LYS E O 1
ATOM 7749 N N . VAL E 1 15 ? -43.148 70.657 34.800 1.00 20.36 13 VAL E N 1
ATOM 7750 C CA . VAL E 1 15 ? -43.528 71.300 33.546 1.00 19.39 13 VAL E CA 1
ATOM 7751 C C . VAL E 1 15 ? -43.311 72.815 33.651 1.00 18.75 13 VAL E C 1
ATOM 7752 O O . VAL E 1 15 ? -43.741 73.448 34.628 1.00 19.31 13 VAL E O 1
ATOM 7756 N N . ALA E 1 16 ? -42.675 73.383 32.629 1.00 17.61 14 ALA E N 1
ATOM 7757 C CA . ALA E 1 16 ? -42.333 74.809 32.588 1.00 16.78 14 ALA E CA 1
ATOM 7758 C C . ALA E 1 16 ? -42.984 75.493 31.386 1.00 17.45 14 ALA E C 1
ATOM 7759 O O . ALA E 1 16 ? -42.829 75.060 30.239 1.00 17.76 14 ALA E O 1
ATOM 7761 N N . PHE E 1 17 ? -43.736 76.559 31.671 1.00 15.29 15 PHE E N 1
ATOM 7762 C CA . PHE E 1 17 ? -44.427 77.387 30.681 1.00 15.26 15 PHE E CA 1
ATOM 7763 C C . PHE E 1 17 ? -43.548 78.600 30.441 1.00 15.65 15 PHE E C 1
ATOM 7764 O O . PHE E 1 17 ? -43.271 79.369 31.361 1.00 16.08 15 PHE E O 1
ATOM 7772 N N . ILE E 1 18 ? -43.096 78.770 29.198 1.00 15.11 16 ILE E N 1
ATOM 7773 C CA . ILE E 1 18 ? -42.161 79.812 28.805 1.00 14.36 16 ILE E CA 1
ATOM 7774 C C . ILE E 1 18 ? -42.728 80.665 27.689 1.00 14.62 16 ILE E C 1
ATOM 7775 O O . ILE E 1 18 ? -43.104 80.143 26.627 1.00 15.66 16 ILE E O 1
ATOM 7780 N N . THR E 1 19 ? -42.824 81.972 27.913 1.00 14.67 17 THR E N 1
ATOM 7781 C CA . THR E 1 19 ? -43.266 82.865 26.855 1.00 14.82 17 THR E CA 1
ATOM 7782 C C . THR E 1 19 ? -42.050 83.448 26.125 1.00 15.41 17 THR E C 1
ATOM 7783 O O . THR E 1 19 ? -40.961 83.590 26.691 1.00 14.91 17 THR E O 1
ATOM 7787 N N . GLY E 1 20 ? -42.228 83.780 24.844 1.00 16.73 18 GLY E N 1
ATOM 7788 C CA . GLY E 1 20 ? -41.136 84.250 24.016 1.00 16.33 18 GLY E CA 1
ATOM 7789 C C . GLY E 1 20 ? -40.108 83.155 23.749 1.00 16.55 18 GLY E C 1
ATOM 7790 O O . GLY E 1 20 ? -38.910 83.426 23.713 1.00 17.10 18 GLY E O 1
ATOM 7791 N N . ALA E 1 21 ? -40.572 81.910 23.561 1.00 16.84 19 ALA E N 1
ATOM 7792 C CA . ALA E 1 21 ? -39.677 80.742 23.529 1.00 17.54 19 ALA E CA 1
ATOM 7793 C C . ALA E 1 21 ? -39.022 80.429 22.178 1.00 19.62 19 ALA E C 1
ATOM 7794 O O . ALA E 1 21 ? -38.267 79.473 22.104 1.00 20.02 19 ALA E O 1
ATOM 7796 N N . ALA E 1 22 ? -39.339 81.192 21.145 1.00 19.21 20 ALA E N 1
ATOM 7797 C CA . ALA E 1 22 ? -38.884 80.848 19.781 1.00 20.31 20 ALA E CA 1
ATOM 7798 C C . ALA E 1 22 ? -37.381 81.021 19.622 1.00 20.83 20 ALA E C 1
ATOM 7799 O O . ALA E 1 22 ? -36.770 80.359 18.789 1.00 22.84 20 ALA E O 1
ATOM 7801 N N . ARG E 1 23 ? -36.773 81.923 20.395 1.00 19.91 21 ARG E N 1
ATOM 7802 C CA . ARG E 1 23 ? -35.358 82.227 20.224 1.00 20.14 21 ARG E CA 1
ATOM 7803 C C . ARG E 1 23 ? -34.805 82.931 21.439 1.00 19.81 21 ARG E C 1
ATOM 7804 O O . ARG E 1 23 ? -35.516 83.089 22.429 1.00 18.32 21 ARG E O 1
ATOM 7812 N N . GLY E 1 24 ? -33.544 83.339 21.371 1.00 19.08 22 GLY E N 1
ATOM 7813 C CA . GLY E 1 24 ? -32.961 84.202 22.409 1.00 18.48 22 GLY E CA 1
ATOM 7814 C C . GLY E 1 24 ? -33.005 83.578 23.783 1.00 17.63 22 GLY E C 1
ATOM 7815 O O . GLY E 1 24 ? -32.794 82.385 23.948 1.00 18.84 22 GLY E O 1
ATOM 7816 N N . GLN E 1 25 ? -33.313 84.396 24.795 1.00 16.77 23 GLN E N 1
ATOM 7817 C CA . GLN E 1 25 ? -33.328 83.892 26.161 1.00 16.25 23 GLN E CA 1
ATOM 7818 C C . GLN E 1 25 ? -34.407 82.850 26.374 1.00 15.08 23 GLN E C 1
ATOM 7819 O O . GLN E 1 25 ? -34.188 81.887 27.109 1.00 16.01 23 GLN E O 1
ATOM 7825 N N . GLY E 1 26 ? -35.556 83.037 25.743 1.00 15.83 24 GLY E N 1
ATOM 7826 C CA . GLY E 1 26 ? -36.673 82.110 25.875 1.00 16.26 24 GLY E CA 1
ATOM 7827 C C . GLY E 1 26 ? -36.314 80.702 25.401 1.00 16.79 24 GLY E C 1
ATOM 7828 O O . GLY E 1 26 ? -36.587 79.722 26.062 1.00 17.39 24 GLY E O 1
ATOM 7829 N N . ARG E 1 27 ? -35.648 80.624 24.258 1.00 18.53 25 ARG E N 1
ATOM 7830 C CA . ARG E 1 27 ? -35.093 79.354 23.807 1.00 19.06 25 ARG E CA 1
ATOM 7831 C C . ARG E 1 27 ? -34.061 78.770 24.790 1.00 18.59 25 ARG E C 1
ATOM 7832 O O . ARG E 1 27 ? -34.094 77.565 25.082 1.00 19.35 25 ARG E O 1
ATOM 7840 N N . ALA E 1 28 ? -33.184 79.617 25.334 1.00 18.46 26 ALA E N 1
ATOM 7841 C CA . ALA E 1 28 ? -32.193 79.173 26.315 1.00 18.60 26 ALA E CA 1
ATOM 7842 C C . ALA E 1 28 ? -32.843 78.596 27.576 1.00 18.86 26 ALA E C 1
ATOM 7843 O O . ALA E 1 28 ? -32.377 77.616 28.135 1.00 18.21 26 ALA E O 1
ATOM 7845 N N . HIS E 1 29 ? -33.920 79.217 28.059 1.00 17.50 27 HIS E N 1
ATOM 7846 C CA . HIS E 1 29 ? -34.649 78.648 29.192 1.00 17.51 27 HIS E CA 1
ATOM 7847 C C . HIS E 1 29 ? -35.214 77.263 28.844 1.00 17.53 27 HIS E C 1
ATOM 7848 O O . HIS E 1 29 ? -35.151 76.347 29.656 1.00 18.55 27 HIS E O 1
ATOM 7855 N N . ALA E 1 30 ? -35.816 77.144 27.662 1.00 18.98 28 ALA E N 1
ATOM 7856 C CA . ALA E 1 30 ? -36.442 75.894 27.243 1.00 19.70 28 ALA E CA 1
ATOM 7857 C C . ALA E 1 30 ? -35.410 74.751 27.197 1.00 20.21 28 ALA E C 1
ATOM 7858 O O . ALA E 1 30 ? -35.639 73.665 27.724 1.00 20.07 28 ALA E O 1
ATOM 7860 N N . VAL E 1 31 ? -34.242 75.038 26.639 1.00 21.62 29 VAL E N 1
ATOM 7861 C CA . VAL E 1 31 ? -33.180 74.036 26.545 1.00 22.93 29 VAL E CA 1
ATOM 7862 C C . VAL E 1 31 ? -32.514 73.720 27.895 1.00 22.58 29 VAL E C 1
ATOM 7863 O O . VAL E 1 31 ? -32.224 72.556 28.187 1.00 23.43 29 VAL E O 1
ATOM 7867 N N . ARG E 1 32 ? -32.342 74.732 28.758 1.00 21.15 30 ARG E N 1
ATOM 7868 C CA . ARG E 1 32 ? -31.710 74.521 30.058 1.00 21.29 30 ARG E CA 1
ATOM 7869 C C . ARG E 1 32 ? -32.623 73.749 31.014 1.00 21.62 30 ARG E C 1
ATOM 7870 O O . ARG E 1 32 ? -32.187 72.839 31.731 1.00 20.96 30 ARG E O 1
ATOM 7878 N N . LEU E 1 33 ? -33.900 74.118 31.037 1.00 20.20 31 LEU E N 1
ATOM 7879 C CA . LEU E 1 33 ? -34.840 73.471 31.920 1.00 20.49 31 LEU E CA 1
ATOM 7880 C C . LEU E 1 33 ? -35.098 72.035 31.427 1.00 21.46 31 LEU E C 1
ATOM 7881 O O . LEU E 1 33 ? -35.199 71.090 32.233 1.00 22.13 31 LEU E O 1
ATOM 7886 N N . ALA E 1 34 ? -35.155 71.882 30.112 1.00 22.41 32 ALA E N 1
ATOM 7887 C CA . ALA E 1 34 ? -35.298 70.561 29.488 1.00 23.56 32 ALA E CA 1
ATOM 7888 C C . ALA E 1 34 ? -34.114 69.643 29.845 1.00 24.60 32 ALA E C 1
ATOM 7889 O O . ALA E 1 34 ? -34.303 68.448 30.175 1.00 26.33 32 ALA E O 1
ATOM 7891 N N . ALA E 1 35 ? -32.917 70.207 29.793 1.00 24.90 33 ALA E N 1
ATOM 7892 C CA . ALA E 1 35 ? -31.707 69.482 30.151 1.00 25.44 33 ALA E CA 1
ATOM 7893 C C . ALA E 1 35 ? -31.740 69.009 31.595 1.00 25.79 33 ALA E C 1
ATOM 7894 O O . ALA E 1 35 ? -31.177 67.963 31.919 1.00 26.63 33 ALA E O 1
ATOM 7896 N N . ASP E 1 36 ? -32.408 69.768 32.467 1.00 24.44 34 ASP E N 1
ATOM 7897 C CA . ASP E 1 36 ? -32.575 69.361 33.855 1.00 25.20 34 ASP E CA 1
ATOM 7898 C C . ASP E 1 36 ? -33.788 68.461 34.087 1.00 24.35 34 ASP E C 1
ATOM 7899 O O . ASP E 1 36 ? -34.065 68.102 35.233 1.00 24.98 34 ASP E O 1
ATOM 7904 N N . GLY E 1 37 ? -34.502 68.088 33.031 1.00 24.70 35 GLY E N 1
ATOM 7905 C CA . GLY E 1 37 ? -35.578 67.085 33.122 1.00 24.93 35 GLY E CA 1
ATOM 7906 C C . GLY E 1 37 ? -36.999 67.578 32.900 1.00 24.89 35 GLY E C 1
ATOM 7907 O O . GLY E 1 37 ? -37.934 66.771 32.849 1.00 25.02 35 GLY E O 1
ATOM 7908 N N . ALA E 1 38 ? -37.174 68.899 32.764 1.00 23.21 36 ALA E N 1
ATOM 7909 C CA . ALA E 1 38 ? -38.506 69.461 32.620 1.00 21.99 36 ALA E CA 1
ATOM 7910 C C . ALA E 1 38 ? -39.106 69.243 31.238 1.00 22.36 36 ALA E C 1
ATOM 7911 O O . ALA E 1 38 ? -38.404 69.258 30.240 1.00 22.19 36 ALA E O 1
ATOM 7913 N N . ASP E 1 39 ? -40.417 69.043 31.201 1.00 22.64 37 ASP E N 1
ATOM 7914 C CA . ASP E 1 39 ? -41.193 69.150 29.979 1.00 23.15 37 ASP E CA 1
ATOM 7915 C C . ASP E 1 39 ? -41.599 70.634 29.822 1.00 21.68 37 ASP E C 1
ATOM 7916 O O . ASP E 1 39 ? -41.642 71.385 30.819 1.00 20.83 37 ASP E O 1
ATOM 7921 N N . ILE E 1 40 ? -41.860 71.054 28.582 1.00 20.48 38 ILE E N 1
ATOM 7922 C CA . ILE E 1 40 ? -41.993 72.475 28.214 1.00 19.91 38 ILE E CA 1
ATOM 7923 C C . ILE E 1 40 ? -43.303 72.797 27.507 1.00 20.06 38 ILE E C 1
ATOM 7924 O O . ILE E 1 40 ? -43.729 72.075 26.619 1.00 19.98 38 ILE E O 1
ATOM 7929 N N . ILE E 1 41 ? -43.964 73.867 27.936 1.00 18.65 39 ILE E N 1
ATOM 7930 C CA . ILE E 1 41 ? -45.054 74.484 27.192 1.00 19.09 39 ILE E CA 1
ATOM 7931 C C . ILE E 1 41 ? -44.496 75.791 26.665 1.00 19.17 39 ILE E C 1
ATOM 7932 O O . ILE E 1 41 ? -44.184 76.688 27.461 1.00 18.34 39 ILE E O 1
ATOM 7937 N N . ALA E 1 42 ? -44.342 75.931 25.354 1.00 19.62 40 ALA E N 1
ATOM 7938 C CA . ALA E 1 42 ? -43.561 77.026 24.750 1.00 19.59 40 ALA E CA 1
ATOM 7939 C C . ALA E 1 42 ? -44.459 77.859 23.874 1.00 19.95 40 ALA E C 1
ATOM 7940 O O . ALA E 1 42 ? -45.139 77.323 22.991 1.00 21.87 40 ALA E O 1
ATOM 7942 N N . VAL E 1 43 ? -44.499 79.173 24.109 1.00 19.32 41 VAL E N 1
ATOM 7943 C CA . VAL E 1 43 ? -45.292 80.045 23.261 1.00 19.55 41 VAL E CA 1
ATOM 7944 C C . VAL E 1 43 ? -44.498 81.228 22.736 1.00 19.07 41 VAL E C 1
ATOM 7945 O O . VAL E 1 43 ? -43.606 81.748 23.402 1.00 18.90 41 VAL E O 1
ATOM 7949 N N . ASP E 1 44 ? -44.856 81.665 21.535 1.00 18.89 42 ASP E N 1
ATOM 7950 C CA . ASP E 1 44 ? -44.262 82.851 20.923 1.00 19.10 42 ASP E CA 1
ATOM 7951 C C . ASP E 1 44 ? -45.226 83.441 19.919 1.00 19.82 42 ASP E C 1
ATOM 7952 O O . ASP E 1 44 ? -46.068 82.718 19.336 1.00 19.79 42 ASP E O 1
ATOM 7957 N N . LEU E 1 45 ? -45.112 84.741 19.710 1.00 19.93 43 LEU E N 1
ATOM 7958 C CA . LEU E 1 45 ? -45.948 85.476 18.770 1.00 20.61 43 LEU E CA 1
ATOM 7959 C C . LEU E 1 45 ? -45.697 85.030 17.329 1.00 21.87 43 LEU E C 1
ATOM 7960 O O . LEU E 1 45 ? -46.650 84.942 16.539 1.00 22.27 43 LEU E O 1
ATOM 7965 N N . CYS E 1 46 ? -44.420 84.778 17.023 1.00 22.09 44 CYS E N 1
ATOM 7966 C CA . CYS E 1 46 ? -43.969 84.323 15.688 1.00 23.56 44 CYS E CA 1
ATOM 7967 C C . CYS E 1 46 ? -44.506 85.252 14.606 1.00 24.10 44 CYS E C 1
ATOM 7968 O O . CYS E 1 46 ? -44.940 84.802 13.546 1.00 24.45 44 CYS E O 1
ATOM 7971 N N . ASP E 1 47 ? -44.472 86.552 14.875 1.00 23.76 45 ASP E N 1
ATOM 7972 C CA . ASP E 1 47 ? -45.031 87.572 13.969 1.00 24.15 45 ASP E CA 1
ATOM 7973 C C . ASP E 1 47 ? -44.469 88.929 14.356 1.00 23.85 45 ASP E C 1
ATOM 7974 O O . ASP E 1 47 ? -43.921 89.076 15.451 1.00 22.46 45 ASP E O 1
ATOM 7979 N N . GLN E 1 48 ? -44.640 89.925 13.502 1.00 23.18 46 GLN E N 1
ATOM 7980 C CA . GLN E 1 48 ? -44.039 91.239 13.716 1.00 23.14 46 GLN E CA 1
ATOM 7981 C C . GLN E 1 48 ? -44.990 92.211 14.422 1.00 22.48 46 GLN E C 1
ATOM 7982 O O . GLN E 1 48 ? -46.213 92.147 14.250 1.00 23.96 46 GLN E O 1
ATOM 7988 N N . ILE E 1 49 ? -44.424 93.098 15.241 1.00 21.50 47 ILE E N 1
ATOM 7989 C CA . ILE E 1 49 ? -45.138 94.265 15.750 1.00 21.19 47 ILE E CA 1
ATOM 7990 C C . ILE E 1 49 ? -44.511 95.478 15.088 1.00 20.75 47 ILE E C 1
ATOM 7991 O O . ILE E 1 49 ? -43.272 95.608 15.079 1.00 20.39 47 ILE E O 1
ATOM 7996 N N . ALA E 1 50 ? -45.352 96.342 14.511 1.00 20.93 48 ALA E N 1
ATOM 7997 C CA . ALA E 1 50 ? -44.896 97.429 13.626 1.00 22.23 48 ALA E CA 1
ATOM 7998 C C . ALA E 1 50 ? -43.983 98.476 14.259 1.00 22.08 48 ALA E C 1
ATOM 7999 O O . ALA E 1 50 ? -43.120 99.042 13.575 1.00 22.84 48 ALA E O 1
ATOM 8001 N N . SER E 1 51 ? -44.151 98.717 15.565 1.00 20.16 49 SER E N 1
ATOM 8002 C CA . SER E 1 51 ? -43.345 99.691 16.303 1.00 19.38 49 SER E CA 1
ATOM 8003 C C . SER E 1 51 ? -41.939 99.165 16.636 1.00 18.35 49 SER E C 1
ATOM 8004 O O . SER E 1 51 ? -41.127 99.920 17.116 1.00 18.96 49 SER E O 1
ATOM 8007 N N . VAL E 1 52 ? -41.673 97.887 16.364 1.00 18.04 50 VAL E N 1
ATOM 8008 C CA . VAL E 1 52 ? -40.436 97.246 16.749 1.00 18.33 50 VAL E CA 1
ATOM 8009 C C . VAL E 1 52 ? -39.544 97.226 15.508 1.00 20.08 50 VAL E C 1
ATOM 8010 O O . VAL E 1 52 ? -39.882 96.566 14.528 1.00 21.27 50 VAL E O 1
ATOM 8014 N N . PRO E 1 53 ? -38.425 97.968 15.533 1.00 21.14 51 PRO E N 1
ATOM 8015 C CA . PRO E 1 53 ? -37.607 98.181 14.312 1.00 22.46 51 PRO E CA 1
ATOM 8016 C C . PRO E 1 53 ? -36.560 97.084 14.044 1.00 22.67 51 PRO E C 1
ATOM 8017 O O . PRO E 1 53 ? -35.553 97.321 13.343 1.00 25.60 51 PRO E O 1
ATOM 8021 N N . TYR E 1 54 ? -36.807 95.896 14.569 1.00 21.87 52 TYR E N 1
ATOM 8022 C CA . TYR E 1 54 ? -35.980 94.723 14.332 1.00 21.58 52 TYR E CA 1
ATOM 8023 C C . TYR E 1 54 ? -36.938 93.541 14.225 1.00 21.72 52 TYR E C 1
ATOM 8024 O O . TYR E 1 54 ? -38.069 93.602 14.709 1.00 20.94 52 TYR E O 1
ATOM 8033 N N . PRO E 1 55 ? -36.531 92.472 13.533 1.00 21.81 53 PRO E N 1
ATOM 8034 C CA . PRO E 1 55 ? -37.478 91.397 13.343 1.00 22.19 53 PRO E CA 1
ATOM 8035 C C . PRO E 1 55 ? -37.732 90.584 14.608 1.00 21.58 53 PRO E C 1
ATOM 8036 O O . PRO E 1 55 ? -36.784 90.210 15.300 1.00 21.07 53 PRO E O 1
ATOM 8040 N N . LEU E 1 56 ? -39.005 90.321 14.880 1.00 21.05 54 LEU E N 1
ATOM 8041 C CA . LEU E 1 56 ? -39.382 89.392 15.924 1.00 21.14 54 LEU E CA 1
ATOM 8042 C C . LEU E 1 56 ? -39.231 87.952 15.386 1.00 22.23 54 LEU E C 1
ATOM 8043 O O . LEU E 1 56 ? -38.791 87.746 14.243 1.00 23.81 54 LEU E O 1
ATOM 8048 N N . ALA E 1 57 ? -39.552 86.957 16.211 1.00 22.97 55 ALA E N 1
ATOM 8049 C CA . ALA E 1 57 ? -39.335 85.555 15.856 1.00 23.63 55 ALA E CA 1
ATOM 8050 C C . ALA E 1 57 ? -40.246 85.064 14.726 1.00 24.70 55 ALA E C 1
ATOM 8051 O O . ALA E 1 57 ? -41.330 85.588 14.493 1.00 24.94 55 ALA E O 1
ATOM 8053 N N . THR E 1 58 ? -39.771 84.045 14.019 1.00 26.04 56 THR E N 1
ATOM 8054 C CA . THR E 1 58 ? -40.556 83.375 13.000 1.00 26.57 56 THR E CA 1
ATOM 8055 C C . THR E 1 58 ? -41.095 82.045 13.521 1.00 26.69 56 THR E C 1
ATOM 8056 O O . THR E 1 58 ? -40.540 81.484 14.472 1.00 25.70 56 THR E O 1
ATOM 8060 N N . PRO E 1 59 ? -42.129 81.492 12.847 1.00 28.19 57 PRO E N 1
ATOM 8061 C CA . PRO E 1 59 ? -42.618 80.133 13.113 1.00 28.42 57 PRO E CA 1
ATOM 8062 C C . PRO E 1 59 ? -41.504 79.089 13.050 1.00 29.29 57 PRO E C 1
ATOM 8063 O O . PRO E 1 59 ? -41.490 78.124 13.839 1.00 29.15 57 PRO E O 1
ATOM 8067 N N . GLU E 1 60 ? -40.570 79.281 12.121 1.00 30.13 58 GLU E N 1
ATOM 8068 C CA . GLU E 1 60 ? -39.483 78.340 11.932 1.00 31.04 58 GLU E CA 1
ATOM 8069 C C . GLU E 1 60 ? -38.565 78.302 13.143 1.00 29.69 58 GLU E C 1
ATOM 8070 O O . GLU E 1 60 ? -38.034 77.254 13.492 1.00 29.83 58 GLU E O 1
ATOM 8076 N N . GLU E 1 61 ? -38.398 79.449 13.805 1.00 28.66 59 GLU E N 1
ATOM 8077 C CA . GLU E 1 61 ? -37.581 79.531 15.022 1.00 27.98 59 GLU E CA 1
ATOM 8078 C C . GLU E 1 61 ? -38.239 78.796 16.183 1.00 25.93 59 GLU E C 1
ATOM 8079 O O . GLU E 1 61 ? -37.575 78.031 16.889 1.00 25.77 59 GLU E O 1
ATOM 8085 N N . LEU E 1 62 ? -39.547 78.943 16.325 1.00 25.17 60 LEU E N 1
ATOM 8086 C CA . LEU E 1 62 ? -40.278 78.158 17.328 1.00 25.23 60 LEU E CA 1
ATOM 8087 C C . LEU E 1 62 ? -40.173 76.654 17.016 1.00 25.64 60 LEU E C 1
ATOM 8088 O O . LEU E 1 62 ? -39.973 75.853 17.924 1.00 25.38 60 LEU E O 1
ATOM 8093 N N . ALA E 1 63 ? -40.288 76.266 15.744 1.00 26.92 61 ALA E N 1
ATOM 8094 C CA . ALA E 1 63 ? -40.117 74.852 15.408 1.00 27.49 61 ALA E CA 1
ATOM 8095 C C . ALA E 1 63 ? -38.694 74.348 15.704 1.00 27.33 61 ALA E C 1
ATOM 8096 O O . ALA E 1 63 ? -38.510 73.195 16.122 1.00 28.16 61 ALA E O 1
ATOM 8098 N N . ALA E 1 64 ? -37.686 75.204 15.515 1.00 27.00 62 ALA E N 1
ATOM 8099 C CA . ALA E 1 64 ? -36.323 74.870 15.897 1.00 26.73 62 ALA E CA 1
ATOM 8100 C C . ALA E 1 64 ? -36.159 74.655 17.400 1.00 26.50 62 ALA E C 1
ATOM 8101 O O . ALA E 1 64 ? -35.447 73.749 17.835 1.00 26.15 62 ALA E O 1
ATOM 8103 N N . THR E 1 65 ? -36.807 75.495 18.214 1.00 26.06 63 THR E N 1
ATOM 8104 C CA . THR E 1 65 ? -36.779 75.282 19.660 1.00 25.59 63 THR E CA 1
ATOM 8105 C C . THR E 1 65 ? -37.366 73.924 20.031 1.00 25.13 63 THR E C 1
ATOM 8106 O O . THR E 1 65 ? -36.829 73.210 20.886 1.00 24.81 63 THR E O 1
ATOM 8110 N N . VAL E 1 66 ? -38.487 73.583 19.410 1.00 25.03 64 VAL E N 1
ATOM 8111 C CA . VAL E 1 66 ? -39.106 72.282 19.627 1.00 25.87 64 VAL E CA 1
ATOM 8112 C C . VAL E 1 66 ? -38.116 71.130 19.321 1.00 26.48 64 VAL E C 1
ATOM 8113 O O . VAL E 1 66 ? -38.006 70.175 20.095 1.00 25.56 64 VAL E O 1
ATOM 8117 N N . LYS E 1 67 ? -37.380 71.225 18.212 1.00 28.25 65 LYS E N 1
ATOM 8118 C CA . LYS E 1 67 ? -36.433 70.157 17.855 1.00 29.76 65 LYS E CA 1
ATOM 8119 C C . LYS E 1 67 ? -35.290 70.077 18.858 1.00 29.20 65 LYS E C 1
ATOM 8120 O O . LYS E 1 67 ? -34.852 68.981 19.208 1.00 30.19 65 LYS E O 1
ATOM 8126 N N . LEU E 1 68 ? -34.827 71.224 19.360 1.00 28.16 66 LEU E N 1
ATOM 8127 C CA . LEU E 1 68 ? -33.762 71.202 20.366 1.00 27.25 66 LEU E CA 1
ATOM 8128 C C . LEU E 1 68 ? -34.236 70.481 21.625 1.00 26.96 66 LEU E C 1
ATOM 8129 O O . LEU E 1 68 ? -33.513 69.670 22.197 1.00 26.70 66 LEU E O 1
ATOM 8134 N N . VAL E 1 69 ? -35.454 70.794 22.075 1.00 26.23 67 VAL E N 1
ATOM 8135 C CA . VAL E 1 69 ? -35.966 70.210 23.314 1.00 26.28 67 VAL E CA 1
ATOM 8136 C C . VAL E 1 69 ? -36.260 68.702 23.175 1.00 26.70 67 VAL E C 1
ATOM 8137 O O . VAL E 1 69 ? -35.984 67.920 24.093 1.00 26.77 67 VAL E O 1
ATOM 8141 N N . GLU E 1 70 ? -36.823 68.303 22.037 1.00 27.86 68 GLU E N 1
ATOM 8142 C CA . GLU E 1 70 ? -37.112 66.892 21.775 1.00 28.99 68 GLU E CA 1
ATOM 8143 C C . GLU E 1 70 ? -35.821 66.069 21.689 1.00 29.71 68 GLU E C 1
ATOM 8144 O O . GLU E 1 70 ? -35.784 64.944 22.199 1.00 30.23 68 GLU E O 1
ATOM 8150 N N . ASP E 1 71 ? -34.771 66.652 21.106 1.00 30.03 69 ASP E N 1
ATOM 8151 C CA . ASP E 1 71 ? -33.447 66.001 21.015 1.00 31.90 69 ASP E CA 1
ATOM 8152 C C . ASP E 1 71 ? -32.809 65.794 22.383 1.00 31.54 69 ASP E C 1
ATOM 8153 O O . ASP E 1 71 ? -32.175 64.778 22.652 1.00 31.14 69 ASP E O 1
ATOM 8158 N N . ILE E 1 72 ? -32.995 66.772 23.266 1.00 30.44 70 ILE E N 1
ATOM 8159 C CA . ILE E 1 72 ? -32.559 66.651 24.653 1.00 30.83 70 ILE E CA 1
ATOM 8160 C C . ILE E 1 72 ? -33.341 65.531 25.365 1.00 31.41 70 ILE E C 1
ATOM 8161 O O . ILE E 1 72 ? -32.846 64.974 26.348 1.00 33.36 70 ILE E O 1
ATOM 8166 N N . GLY E 1 73 ? -34.548 65.216 24.876 1.00 31.15 71 GLY E N 1
ATOM 8167 C CA . GLY E 1 73 ? -35.378 64.140 25.422 1.00 30.95 71 GLY E CA 1
ATOM 8168 C C . GLY E 1 73 ? -36.664 64.517 26.150 1.00 30.47 71 GLY E C 1
ATOM 8169 O O . GLY E 1 73 ? -37.374 63.645 26.641 1.00 30.34 71 GLY E O 1
ATOM 8170 N N . SER E 1 74 ? -36.987 65.805 26.237 1.00 29.40 72 SER E N 1
ATOM 8171 C CA . SER E 1 74 ? -38.223 66.201 26.923 1.00 28.84 72 SER E CA 1
ATOM 8172 C C . SER E 1 74 ? -39.393 66.298 25.953 1.00 28.37 72 SER E C 1
ATOM 8173 O O . SER E 1 74 ? -39.194 66.386 24.738 1.00 29.96 72 SER E O 1
ATOM 8176 N N . ARG E 1 75 ? -40.609 66.239 26.497 1.00 27.31 73 ARG E N 1
ATOM 8177 C CA . ARG E 1 75 ? -41.821 66.558 25.745 1.00 27.31 73 ARG E CA 1
ATOM 8178 C C . ARG E 1 75 ? -41.998 68.073 25.718 1.00 26.09 73 ARG E C 1
ATOM 8179 O O . ARG E 1 75 ? -41.651 68.756 26.691 1.00 25.26 73 ARG E O 1
ATOM 8187 N N . ILE E 1 76 ? -42.539 68.576 24.612 1.00 25.27 74 ILE E N 1
ATOM 8188 C CA . ILE E 1 76 ? -42.823 69.999 24.442 1.00 24.81 74 ILE E CA 1
ATOM 8189 C C . ILE E 1 76 ? -44.105 70.167 23.632 1.00 24.79 74 ILE E C 1
ATOM 8190 O O . ILE E 1 76 ? -44.371 69.422 22.662 1.00 25.20 74 ILE E O 1
ATOM 8195 N N . VAL E 1 77 ? -44.934 71.102 24.072 1.00 23.26 75 VAL E N 1
ATOM 8196 C CA . VAL E 1 77 ? -46.101 71.534 23.355 1.00 23.26 75 VAL E CA 1
ATOM 8197 C C . VAL E 1 77 ? -45.824 72.998 23.032 1.00 23.11 75 VAL E C 1
ATOM 8198 O O . VAL E 1 77 ? -45.666 73.815 23.957 1.00 22.67 75 VAL E O 1
ATOM 8202 N N . ALA E 1 78 ? -45.687 73.328 21.748 1.00 22.87 76 ALA E N 1
ATOM 8203 C CA . ALA E 1 78 ? -45.463 74.688 21.289 1.00 22.46 76 ALA E CA 1
ATOM 8204 C C . ALA E 1 78 ? -46.665 75.215 20.534 1.00 22.61 76 ALA E C 1
ATOM 8205 O O . ALA E 1 78 ? -47.273 74.500 19.718 1.00 23.80 76 ALA E O 1
ATOM 8207 N N . ARG E 1 79 ? -47.015 76.465 20.816 1.00 22.38 77 ARG E N 1
ATOM 8208 C CA . ARG E 1 79 ? -48.124 77.139 20.159 1.00 22.57 77 ARG E CA 1
ATOM 8209 C C . ARG E 1 79 ? -47.772 78.576 19.870 1.00 22.73 77 ARG E C 1
ATOM 8210 O O . ARG E 1 79 ? -47.067 79.221 20.662 1.00 21.60 77 ARG E O 1
ATOM 8218 N N . GLN E 1 80 ? -48.312 79.112 18.778 1.00 22.64 78 GLN E N 1
ATOM 8219 C CA . GLN E 1 80 ? -48.245 80.539 18.508 1.00 22.74 78 GLN E CA 1
ATOM 8220 C C . GLN E 1 80 ? -49.275 81.223 19.387 1.00 22.13 78 GLN E C 1
ATOM 8221 O O . GLN E 1 80 ? -50.434 80.805 19.445 1.00 24.29 78 GLN E O 1
ATOM 8223 N N . ALA E 1 81 ? -48.861 82.241 20.132 1.00 21.03 79 ALA E N 1
ATOM 8224 C CA . ALA E 1 81 ? -49.788 82.981 20.975 1.00 20.98 79 ALA E CA 1
ATOM 8225 C C . ALA E 1 81 ? -49.201 84.353 21.272 1.00 19.56 79 ALA E C 1
ATOM 8226 O O . ALA E 1 81 ? -47.982 84.532 21.262 1.00 19.44 79 ALA E O 1
ATOM 8228 N N . ASP E 1 82 ? -50.090 85.298 21.527 1.00 19.47 80 ASP E N 1
ATOM 8229 C CA . ASP E 1 82 ? -49.738 86.699 21.799 1.00 18.67 80 ASP E CA 1
ATOM 8230 C C . ASP E 1 82 ? -50.056 86.972 23.267 1.00 18.02 80 ASP E C 1
ATOM 8231 O O . ASP E 1 82 ? -51.206 86.886 23.679 1.00 17.00 80 ASP E O 1
ATOM 8236 N N . VAL E 1 83 ? -49.022 87.304 24.041 1.00 17.06 81 VAL E N 1
ATOM 8237 C CA . VAL E 1 83 ? -49.198 87.609 25.479 1.00 16.08 81 VAL E CA 1
ATOM 8238 C C . VAL E 1 83 ? -50.143 88.782 25.727 1.00 15.83 81 VAL E C 1
ATOM 8239 O O . VAL E 1 83 ? -50.683 88.897 26.827 1.00 15.83 81 VAL E O 1
ATOM 8243 N N . ARG E 1 84 ? -50.362 89.644 24.725 1.00 15.99 82 ARG E N 1
ATOM 8244 C CA . ARG E 1 84 ? -51.285 90.752 24.883 1.00 16.08 82 ARG E CA 1
ATOM 8245 C C . ARG E 1 84 ? -52.734 90.301 24.900 1.00 16.79 82 ARG E C 1
ATOM 8246 O O . ARG E 1 84 ? -53.586 91.055 25.343 1.00 17.02 82 ARG E O 1
ATOM 8254 N N . ASP E 1 85 ? -53.010 89.095 24.405 1.00 17.50 83 ASP E N 1
ATOM 8255 C CA . ASP E 1 85 ? -54.383 88.585 24.247 1.00 19.28 83 ASP E CA 1
ATOM 8256 C C . ASP E 1 85 ? -54.592 87.471 25.259 1.00 19.03 83 ASP E C 1
ATOM 8257 O O . ASP E 1 85 ? -54.084 86.362 25.095 1.00 19.25 83 ASP E O 1
ATOM 8262 N N . ARG E 1 86 ? -55.269 87.788 26.360 1.00 19.69 84 ARG E N 1
ATOM 8263 C CA . ARG E 1 86 ? -55.390 86.828 27.452 1.00 19.60 84 ARG E CA 1
ATOM 8264 C C . ARG E 1 86 ? -56.054 85.529 26.985 1.00 20.76 84 ARG E C 1
ATOM 8265 O O . ARG E 1 86 ? -55.628 84.449 27.376 1.00 20.41 84 ARG E O 1
ATOM 8273 N N . GLU E 1 87 ? -57.091 85.645 26.156 1.00 21.53 85 GLU E N 1
ATOM 8274 C CA . GLU E 1 87 ? -57.798 84.455 25.651 1.00 23.11 85 GLU E CA 1
ATOM 8275 C C . GLU E 1 87 ? -56.849 83.584 24.811 1.00 23.93 85 GLU E C 1
ATOM 8276 O O . GLU E 1 87 ? -56.778 82.371 25.013 1.00 25.91 85 GLU E O 1
ATOM 8278 N N . SER E 1 88 ? -56.100 84.199 23.893 1.00 24.71 86 SER E N 1
ATOM 8279 C CA . SER E 1 88 ? -55.064 83.494 23.094 1.00 25.24 86 SER E CA 1
ATOM 8280 C C . SER E 1 88 ? -54.050 82.747 23.989 1.00 23.92 86 SER E C 1
ATOM 8281 O O . SER E 1 88 ? -53.726 81.579 23.776 1.00 23.39 86 SER E O 1
ATOM 8284 N N . LEU E 1 89 ? -53.548 83.440 24.999 1.00 21.11 87 LEU E N 1
ATOM 8285 C CA . LEU E 1 89 ? -52.525 82.885 25.848 1.00 19.82 87 LEU E CA 1
ATOM 8286 C C . LEU E 1 89 ? -53.076 81.740 26.698 1.00 20.27 87 LEU E C 1
ATOM 8287 O O . LEU E 1 89 ? -52.403 80.713 26.888 1.00 20.31 87 LEU E O 1
ATOM 8292 N N . SER E 1 90 ? -54.298 81.921 27.212 1.00 20.23 88 SER E N 1
ATOM 8293 C CA . SER E 1 90 ? -54.981 80.887 27.993 1.00 21.47 88 SER E CA 1
ATOM 8294 C C . SER E 1 90 ? -55.162 79.597 27.195 1.00 21.11 88 SER E C 1
ATOM 8295 O O . SER E 1 90 ? -54.929 78.485 27.696 1.00 22.05 88 SER E O 1
ATOM 8298 N N . ALA E 1 91 ? -55.586 79.765 25.949 1.00 21.83 89 ALA E N 1
ATOM 8299 C CA . ALA E 1 91 ? -55.844 78.630 25.053 1.00 22.40 89 ALA E CA 1
ATOM 8300 C C . ALA E 1 91 ? -54.558 77.861 24.758 1.00 22.98 89 ALA E C 1
ATOM 8301 O O . ALA E 1 91 ? -54.561 76.613 24.731 1.00 23.41 89 ALA E O 1
ATOM 8303 N N . ALA E 1 92 ? -53.457 78.590 24.565 1.00 21.82 90 ALA E N 1
ATOM 8304 C CA . ALA E 1 92 ? -52.166 77.973 24.319 1.00 21.87 90 ALA E CA 1
ATOM 8305 C C . ALA E 1 92 ? -51.667 77.192 25.549 1.00 21.69 90 ALA E C 1
ATOM 8306 O O . ALA E 1 92 ? -51.231 76.044 25.436 1.00 22.20 90 ALA E O 1
ATOM 8308 N N . LEU E 1 93 ? -51.761 77.803 26.730 1.00 20.12 91 LEU E N 1
ATOM 8309 C CA . LEU E 1 93 ? -51.425 77.086 27.960 1.00 20.21 91 LEU E CA 1
ATOM 8310 C C . LEU E 1 93 ? -52.312 75.829 28.112 1.00 21.04 91 LEU E C 1
ATOM 8311 O O . LEU E 1 93 ? -51.822 74.766 28.493 1.00 21.54 91 LEU E O 1
ATOM 8316 N N . GLN E 1 94 ? -53.607 75.965 27.835 1.00 21.76 92 GLN E N 1
ATOM 8317 C CA . GLN E 1 94 ? -54.525 74.833 28.006 1.00 23.40 92 GLN E CA 1
ATOM 8318 C C . GLN E 1 94 ? -54.150 73.665 27.095 1.00 23.59 92 GLN E C 1
ATOM 8319 O O . GLN E 1 94 ? -54.248 72.511 27.507 1.00 24.01 92 GLN E O 1
ATOM 8325 N N . ALA E 1 95 ? -53.705 73.955 25.874 1.00 23.62 93 ALA E N 1
ATOM 8326 C CA . ALA E 1 95 ? -53.217 72.890 24.988 1.00 23.24 93 ALA E CA 1
ATOM 8327 C C . ALA E 1 95 ? -52.035 72.154 25.614 1.00 23.09 93 ALA E C 1
ATOM 8328 O O . ALA E 1 95 ? -51.897 70.918 25.527 1.00 23.67 93 ALA E O 1
ATOM 8330 N N . GLY E 1 96 ? -51.149 72.898 26.268 1.00 21.49 94 GLY E N 1
ATOM 8331 C CA . GLY E 1 96 ? -50.036 72.248 26.943 1.00 20.90 94 GLY E CA 1
ATOM 8332 C C . GLY E 1 96 ? -50.472 71.414 28.136 1.00 20.66 94 GLY E C 1
ATOM 8333 O O . GLY E 1 96 ? -49.971 70.314 28.334 1.00 21.88 94 GLY E O 1
ATOM 8334 N N . LEU E 1 97 ? -51.437 71.923 28.908 1.00 20.79 95 LEU E N 1
ATOM 8335 C CA . LEU E 1 97 ? -51.945 71.178 30.070 1.00 20.91 95 LEU E CA 1
ATOM 8336 C C . LEU E 1 97 ? -52.675 69.914 29.639 1.00 22.06 95 LEU E C 1
ATOM 8337 O O . LEU E 1 97 ? -52.597 68.894 30.314 1.00 23.52 95 LEU E O 1
ATOM 8342 N N . ASP E 1 98 ? -53.378 69.997 28.522 1.00 22.73 96 ASP E N 1
ATOM 8343 C CA . ASP E 1 98 ? -54.121 68.844 27.996 1.00 23.63 96 ASP E CA 1
ATOM 8344 C C . ASP E 1 98 ? -53.178 67.673 27.752 1.00 24.43 96 ASP E C 1
ATOM 8345 O O . ASP E 1 98 ? -53.522 66.525 28.040 1.00 25.05 96 ASP E O 1
ATOM 8350 N N . GLU E 1 99 ? -51.986 67.949 27.221 1.00 24.55 97 GLU E N 1
ATOM 8351 C CA . GLU E 1 99 ? -51.005 66.916 26.948 1.00 24.92 97 GLU E CA 1
ATOM 8352 C C . GLU E 1 99 ? -50.152 66.546 28.156 1.00 24.37 97 GLU E C 1
ATOM 8353 O O . GLU E 1 99 ? -49.900 65.371 28.393 1.00 25.19 97 GLU E O 1
ATOM 8355 N N . LEU E 1 100 ? -49.695 67.541 28.929 1.00 23.61 98 LEU E N 1
ATOM 8356 C CA . LEU E 1 100 ? -48.673 67.305 29.957 1.00 23.20 98 LEU E CA 1
ATOM 8357 C C . LEU E 1 100 ? -49.255 67.177 31.362 1.00 23.14 98 LEU E C 1
ATOM 8358 O O . LEU E 1 100 ? -48.582 66.693 32.254 1.00 24.87 98 LEU E O 1
ATOM 8363 N N . GLY E 1 101 ? -50.485 67.641 31.551 1.00 22.17 99 GLY E N 1
ATOM 8364 C CA . GLY E 1 101 ? -51.247 67.401 32.765 1.00 22.99 99 GLY E CA 1
ATOM 8365 C C . GLY E 1 101 ? -50.908 68.147 34.038 1.00 21.65 99 GLY E C 1
ATOM 8366 O O . GLY E 1 101 ? -51.513 67.864 35.072 1.00 22.44 99 GLY E O 1
ATOM 8367 N N . ARG E 1 102 ? -49.936 69.056 33.998 1.00 21.20 100 ARG E N 1
ATOM 8368 C CA . ARG E 1 102 ? -49.543 69.812 35.178 1.00 19.56 100 ARG E CA 1
ATOM 8369 C C . ARG E 1 102 ? -48.713 71.046 34.777 1.00 19.18 100 ARG E C 1
ATOM 8370 O O . ARG E 1 102 ? -48.315 71.188 33.624 1.00 18.84 100 ARG E O 1
ATOM 8378 N N . LEU E 1 103 ? -48.526 71.936 35.746 1.00 18.27 101 LEU E N 1
ATOM 8379 C CA . LEU E 1 103 ? -47.678 73.116 35.624 1.00 18.20 101 LEU E CA 1
ATOM 8380 C C . LEU E 1 103 ? -46.897 73.338 36.912 1.00 17.59 101 LEU E C 1
ATOM 8381 O O . LEU E 1 103 ? -47.472 73.323 37.997 1.00 18.89 101 LEU E O 1
ATOM 8386 N N . ASP E 1 104 ? -45.591 73.567 36.802 1.00 17.33 102 ASP E N 1
ATOM 8387 C CA . ASP E 1 104 ? -44.734 73.837 37.981 1.00 16.60 102 ASP E CA 1
ATOM 8388 C C . ASP E 1 104 ? -43.987 75.179 37.934 1.00 16.28 102 ASP E C 1
ATOM 8389 O O . ASP E 1 104 ? -43.770 75.824 38.972 1.00 15.97 102 ASP E O 1
ATOM 8394 N N . ILE E 1 105 ? -43.620 75.602 36.727 1.00 15.07 103 ILE E N 1
ATOM 8395 C CA . ILE E 1 105 ? -42.681 76.701 36.507 1.00 14.55 103 ILE E CA 1
ATOM 8396 C C . ILE E 1 105 ? -43.247 77.598 35.426 1.00 14.16 103 ILE E C 1
ATOM 8397 O O . ILE E 1 105 ? -43.767 77.116 34.414 1.00 14.77 103 ILE E O 1
ATOM 8402 N N . VAL E 1 106 ? -43.205 78.907 35.672 1.00 12.92 104 VAL E N 1
ATOM 8403 C CA . VAL E 1 106 ? -43.601 79.927 34.683 1.00 13.38 104 VAL E CA 1
ATOM 8404 C C . VAL E 1 106 ? -42.447 80.907 34.464 1.00 14.68 104 VAL E C 1
ATOM 8405 O O . VAL E 1 106 ? -41.903 81.431 35.413 1.00 14.12 104 VAL E O 1
ATOM 8409 N N . VAL E 1 107 ? -42.047 81.111 33.201 1.00 13.32 105 VAL E N 1
ATOM 8410 C CA . VAL E 1 107 ? -40.994 82.081 32.851 1.00 13.39 105 VAL E CA 1
ATOM 8411 C C . VAL E 1 107 ? -41.602 83.127 31.909 1.00 12.87 105 VAL E C 1
ATOM 8412 O O . VAL E 1 107 ? -41.831 82.875 30.724 1.00 14.13 105 VAL E O 1
ATOM 8416 N N . ALA E 1 108 ? -41.895 84.310 32.456 1.00 11.44 106 ALA E N 1
ATOM 8417 C CA . ALA E 1 108 ? -42.563 85.357 31.704 1.00 11.37 106 ALA E CA 1
ATOM 8418 C C . ALA E 1 108 ? -41.488 86.197 31.026 1.00 12.14 106 ALA E C 1
ATOM 8419 O O . ALA E 1 108 ? -41.029 87.239 31.556 1.00 12.87 106 ALA E O 1
ATOM 8421 N N . ASN E 1 109 ? -41.073 85.708 29.856 1.00 12.71 107 ASN E N 1
ATOM 8422 C CA . ASN E 1 109 ? -39.876 86.173 29.169 1.00 13.18 107 ASN E CA 1
ATOM 8423 C C . ASN E 1 109 ? -40.150 87.040 27.910 1.00 13.06 107 ASN E C 1
ATOM 8424 O O . ASN E 1 109 ? -39.328 87.874 27.548 1.00 12.91 107 ASN E O 1
ATOM 8429 N N . ALA E 1 110 ? -41.290 86.836 27.253 1.00 13.22 108 ALA E N 1
ATOM 8430 C CA . ALA E 1 110 ? -41.599 87.600 26.048 1.00 13.23 108 ALA E CA 1
ATOM 8431 C C . ALA E 1 110 ? -41.479 89.083 26.308 1.00 13.92 108 ALA E C 1
ATOM 8432 O O . ALA E 1 110 ? -41.985 89.611 27.293 1.00 13.37 108 ALA E O 1
ATOM 8434 N N . GLY E 1 111 ? -40.843 89.775 25.383 1.00 13.99 109 GLY E N 1
ATOM 8435 C CA . GLY E 1 111 ? -40.717 91.224 25.494 1.00 13.88 109 GLY E CA 1
ATOM 8436 C C . GLY E 1 111 ? -40.262 91.827 24.187 1.00 14.90 109 GLY E C 1
ATOM 8437 O O . GLY E 1 111 ? -39.730 91.111 23.329 1.00 15.66 109 GLY E O 1
ATOM 8438 N N . ILE E 1 112 ? -40.468 93.130 24.063 1.00 13.63 110 ILE E N 1
ATOM 8439 C CA . ILE E 1 112 ? -40.060 93.928 22.891 1.00 14.27 110 ILE E CA 1
ATOM 8440 C C . ILE E 1 112 ? -39.392 95.235 23.330 1.00 14.51 110 ILE E C 1
ATOM 8441 O O . ILE E 1 112 ? -39.624 95.738 24.465 1.00 12.84 110 ILE E O 1
ATOM 8446 N N . ALA E 1 113 ? -38.618 95.832 22.416 1.00 14.45 111 ALA E N 1
ATOM 8447 C CA . ALA E 1 113 ? -37.971 97.115 22.625 1.00 14.31 111 ALA E CA 1
ATOM 8448 C C . ALA E 1 113 ? -38.235 98.043 21.441 1.00 15.42 111 ALA E C 1
ATOM 8449 O O . ALA E 1 113 ? -37.355 98.286 20.599 1.00 15.55 111 ALA E O 1
ATOM 8451 N N . PRO E 1 114 ? -39.463 98.551 21.337 1.00 15.48 112 PRO E N 1
ATOM 8452 C CA . PRO E 1 114 ? -39.788 99.436 20.224 1.00 15.58 112 PRO E CA 1
ATOM 8453 C C . PRO E 1 114 ? -39.087 100.785 20.299 1.00 16.66 112 PRO E C 1
ATOM 8454 O O . PRO E 1 114 ? -38.774 101.263 21.394 1.00 16.37 112 PRO E O 1
ATOM 8458 N N . MET E 1 115 ? -38.857 101.411 19.141 1.00 17.41 113 MET E N 1
ATOM 8459 C CA . MET E 1 115 ? -38.187 102.686 19.044 1.00 17.90 113 MET E CA 1
ATOM 8460 C C . MET E 1 115 ? -38.630 103.343 17.739 1.00 18.28 113 MET E C 1
ATOM 8461 O O . MET E 1 115 ? -38.989 102.630 16.787 1.00 19.42 113 MET E O 1
ATOM 8466 N N . SER E 1 116 ? -38.596 104.673 17.714 1.00 18.54 114 SER E N 1
ATOM 8467 C CA . SER E 1 116 ? -38.798 105.473 16.489 1.00 19.52 114 SER E CA 1
ATOM 8468 C C . SER E 1 116 ? -40.197 105.320 15.884 1.00 19.57 114 SER E C 1
ATOM 8469 O O . SER E 1 116 ? -40.403 105.535 14.671 1.00 20.98 114 SER E O 1
ATOM 8472 N N . ALA E 1 117 ? -41.169 104.966 16.715 1.00 18.08 115 ALA E N 1
ATOM 8473 C CA . ALA E 1 117 ? -42.569 104.782 16.302 1.00 18.15 115 ALA E CA 1
ATOM 8474 C C . ALA E 1 117 ? -43.494 105.787 16.999 1.00 17.93 115 ALA E C 1
ATOM 8475 O O . ALA E 1 117 ? -44.707 105.624 16.949 1.00 19.50 115 ALA E O 1
ATOM 8477 N N . GLY E 1 118 ? -42.934 106.826 17.620 1.00 17.58 116 GLY E N 1
ATOM 8478 C CA . GLY E 1 118 ? -43.749 107.775 18.378 1.00 17.38 116 GLY E CA 1
ATOM 8479 C C . GLY E 1 118 ? -44.465 107.084 19.520 1.00 16.53 116 GLY E C 1
ATOM 8480 O O . GLY E 1 118 ? -43.968 106.094 20.059 1.00 16.17 116 GLY E O 1
ATOM 8481 N N . ASP E 1 119 ? -45.660 107.565 19.864 1.00 17.14 117 ASP E N 1
ATOM 8482 C CA . ASP E 1 119 ? -46.396 107.011 21.015 1.00 16.70 117 ASP E CA 1
ATOM 8483 C C . ASP E 1 119 ? -46.858 105.577 20.806 1.00 16.47 117 ASP E C 1
ATOM 8484 O O . ASP E 1 119 ? -47.115 104.882 21.783 1.00 15.60 117 ASP E O 1
ATOM 8489 N N . ASP E 1 120 ? -46.904 105.067 19.569 1.00 16.33 118 ASP E N 1
ATOM 8490 C CA . ASP E 1 120 ? -47.147 103.642 19.401 1.00 16.99 118 ASP E CA 1
ATOM 8491 C C . ASP E 1 120 ? -46.141 102.770 20.152 1.00 15.29 118 ASP E C 1
ATOM 8492 O O . ASP E 1 120 ? -46.496 101.686 20.614 1.00 15.62 118 ASP E O 1
ATOM 8497 N N . GLY E 1 121 ? -44.895 103.221 20.255 1.00 13.95 119 GLY E N 1
ATOM 8498 C CA . GLY E 1 121 ? -43.877 102.482 20.979 1.00 14.33 119 GLY E CA 1
ATOM 8499 C C . GLY E 1 121 ? -44.224 102.420 22.458 1.00 11.92 119 GLY E C 1
ATOM 8500 O O . GLY E 1 121 ? -43.990 101.378 23.096 1.00 12.94 119 GLY E O 1
ATOM 8501 N N . TRP E 1 122 ? -44.746 103.517 23.010 1.00 12.11 120 TRP E N 1
ATOM 8502 C CA . TRP E 1 122 ? -45.191 103.511 24.414 1.00 12.07 120 TRP E CA 1
ATOM 8503 C C . TRP E 1 122 ? -46.297 102.471 24.608 1.00 11.29 120 TRP E C 1
ATOM 8504 O O . TRP E 1 122 ? -46.192 101.581 25.479 1.00 11.91 120 TRP E O 1
ATOM 8515 N N . HIS E 1 123 ? -47.360 102.529 23.807 1.00 11.93 121 HIS E N 1
ATOM 8516 C CA . HIS E 1 123 ? -48.503 101.662 24.011 1.00 13.02 121 HIS E CA 1
ATOM 8517 C C . HIS E 1 123 ? -48.101 100.216 23.819 1.00 13.38 121 HIS E C 1
ATOM 8518 O O . HIS E 1 123 ? -48.444 99.352 24.640 1.00 14.12 121 HIS E O 1
ATOM 8525 N N . ASP E 1 124 ? -47.298 99.929 22.786 1.00 14.39 122 ASP E N 1
ATOM 8526 C CA . ASP E 1 124 ? -46.948 98.552 22.501 1.00 13.94 122 ASP E CA 1
ATOM 8527 C C . ASP E 1 124 ? -46.017 97.934 23.577 1.00 13.05 122 ASP E C 1
ATOM 8528 O O . ASP E 1 124 ? -46.168 96.769 23.941 1.00 13.10 122 ASP E O 1
ATOM 8533 N N . VAL E 1 125 ? -45.049 98.717 24.067 1.00 12.21 123 VAL E N 1
ATOM 8534 C CA . VAL E 1 125 ? -44.119 98.200 25.091 1.00 12.44 123 VAL E CA 1
ATOM 8535 C C . VAL E 1 125 ? -44.852 97.960 26.414 1.00 11.56 123 VAL E C 1
ATOM 8536 O O . VAL E 1 125 ? -44.572 96.962 27.088 1.00 12.02 123 VAL E O 1
ATOM 8540 N N . ILE E 1 126 ? -45.776 98.843 26.802 1.00 11.76 124 ILE E N 1
ATOM 8541 C CA . ILE E 1 126 ? -46.593 98.590 27.986 1.00 11.10 124 ILE E CA 1
ATOM 8542 C C . ILE E 1 126 ? -47.452 97.326 27.801 1.00 11.41 124 ILE E C 1
ATOM 8543 O O . ILE E 1 126 ? -47.523 96.450 28.693 1.00 11.04 124 ILE E O 1
ATOM 8548 N N . ASP E 1 127 ? -48.042 97.182 26.614 1.00 12.25 125 ASP E N 1
ATOM 8549 C CA A ASP E 1 127 ? -48.935 96.072 26.325 0.50 12.34 125 ASP E CA 1
ATOM 8550 C CA B ASP E 1 127 ? -48.938 96.077 26.328 0.50 12.11 125 ASP E CA 1
ATOM 8551 C C . ASP E 1 127 ? -48.203 94.727 26.385 1.00 11.79 125 ASP E C 1
ATOM 8552 O O . ASP E 1 127 ? -48.683 93.759 26.998 1.00 13.01 125 ASP E O 1
ATOM 8561 N N . VAL E 1 128 ? -47.015 94.626 25.758 1.00 12.36 126 VAL E N 1
ATOM 8562 C CA . VAL E 1 128 ? -46.306 93.340 25.762 1.00 12.62 126 VAL E CA 1
ATOM 8563 C C . VAL E 1 128 ? -45.559 93.123 27.087 1.00 12.21 126 VAL E C 1
ATOM 8564 O O . VAL E 1 128 ? -45.641 92.048 27.700 1.00 12.16 126 VAL E O 1
ATOM 8568 N N . ASN E 1 129 ? -44.774 94.131 27.494 1.00 12.01 127 ASN E N 1
ATOM 8569 C CA . ASN E 1 129 ? -43.799 93.969 28.582 1.00 11.93 127 ASN E CA 1
ATOM 8570 C C . ASN E 1 129 ? -44.389 94.092 29.984 1.00 11.00 127 ASN E C 1
ATOM 8571 O O . ASN E 1 129 ? -43.745 93.647 30.932 1.00 11.35 127 ASN E O 1
ATOM 8576 N N . LEU E 1 130 ? -45.580 94.660 30.124 1.00 10.49 128 LEU E N 1
ATOM 8577 C CA . LEU E 1 130 ? -46.241 94.789 31.411 1.00 9.99 128 LEU E CA 1
ATOM 8578 C C . LEU E 1 130 ? -47.545 94.010 31.410 1.00 9.49 128 LEU E C 1
ATOM 8579 O O . LEU E 1 130 ? -47.669 93.022 32.116 1.00 10.04 128 LEU E O 1
ATOM 8584 N N . THR E 1 131 ? -48.510 94.428 30.596 1.00 10.42 129 THR E N 1
ATOM 8585 C CA . THR E 1 131 ? -49.765 93.692 30.521 1.00 10.86 129 THR E CA 1
ATOM 8586 C C . THR E 1 131 ? -49.537 92.236 30.138 1.00 10.94 129 THR E C 1
ATOM 8587 O O . THR E 1 131 ? -50.185 91.343 30.686 1.00 12.47 129 THR E O 1
ATOM 8591 N N . GLY E 1 132 ? -48.619 91.975 29.225 1.00 11.93 130 GLY E N 1
ATOM 8592 C CA . GLY E 1 132 ? -48.349 90.594 28.796 1.00 12.14 130 GLY E CA 1
ATOM 8593 C C . GLY E 1 132 ? -47.780 89.736 29.900 1.00 11.81 130 GLY E C 1
ATOM 8594 O O . GLY E 1 132 ? -48.080 88.552 29.997 1.00 13.39 130 GLY E O 1
ATOM 8595 N N . VAL E 1 133 ? -46.963 90.350 30.757 1.00 12.22 131 VAL E N 1
ATOM 8596 C CA . VAL E 1 133 ? -46.432 89.646 31.929 1.00 11.16 131 VAL E CA 1
ATOM 8597 C C . VAL E 1 133 ? -47.592 89.357 32.897 1.00 10.75 131 VAL E C 1
ATOM 8598 O O . VAL E 1 133 ? -47.692 88.236 33.413 1.00 10.72 131 VAL E O 1
ATOM 8602 N N . TYR E 1 134 ? -48.433 90.346 33.177 1.00 10.53 132 TYR E N 1
ATOM 8603 C CA . TYR E 1 134 ? -49.624 90.150 34.001 1.00 10.51 132 TYR E CA 1
ATOM 8604 C C . TYR E 1 134 ? -50.477 88.995 33.465 1.00 10.43 132 TYR E C 1
ATOM 8605 O O . TYR E 1 134 ? -50.841 88.084 34.204 1.00 11.74 132 TYR E O 1
ATOM 8614 N N . HIS E 1 135 ? -50.743 88.968 32.154 1.00 10.92 133 HIS E N 1
ATOM 8615 C CA . HIS E 1 135 ? -51.515 87.872 31.566 1.00 12.27 133 HIS E CA 1
ATOM 8616 C C . HIS E 1 135 ? -50.858 86.509 31.769 1.00 11.60 133 HIS E C 1
ATOM 8617 O O . HIS E 1 135 ? -51.527 85.505 31.994 1.00 12.51 133 HIS E O 1
ATOM 8624 N N . THR E 1 136 ? -49.535 86.458 31.606 1.00 11.48 134 THR E N 1
ATOM 8625 C CA . THR E 1 136 ? -48.773 85.229 31.802 1.00 12.38 134 THR E CA 1
ATOM 8626 C C . THR E 1 136 ? -48.964 84.649 33.205 1.00 12.83 134 THR E C 1
ATOM 8627 O O . THR E 1 136 ? -49.199 83.449 33.377 1.00 13.33 134 THR E O 1
ATOM 8631 N N . ILE E 1 137 ? -48.899 85.518 34.216 1.00 11.71 135 ILE E N 1
ATOM 8632 C CA . ILE E 1 137 ? -49.126 85.104 35.603 1.00 12.41 135 ILE E CA 1
ATOM 8633 C C . ILE E 1 137 ? -50.573 84.645 35.768 1.00 12.52 135 ILE E C 1
ATOM 8634 O O . ILE E 1 137 ? -50.847 83.562 36.322 1.00 13.34 135 ILE E O 1
ATOM 8639 N N . LYS E 1 138 ? -51.503 85.445 35.266 1.00 13.51 136 LYS E N 1
ATOM 8640 C CA . LYS E 1 138 ? -52.937 85.203 35.497 1.00 14.36 136 LYS E CA 1
ATOM 8641 C C . LYS E 1 138 ? -53.418 83.878 34.942 1.00 15.41 136 LYS E C 1
ATOM 8642 O O . LYS E 1 138 ? -54.205 83.180 35.600 1.00 15.26 136 LYS E O 1
ATOM 8648 N N . VAL E 1 139 ? -52.965 83.544 33.748 1.00 14.93 137 VAL E N 1
ATOM 8649 C CA . VAL E 1 139 ? -53.394 82.273 33.144 1.00 15.69 137 VAL E CA 1
ATOM 8650 C C . VAL E 1 139 ? -52.830 81.030 33.862 1.00 15.84 137 VAL E C 1
ATOM 8651 O O . VAL E 1 139 ? -53.416 79.954 33.756 1.00 16.78 137 VAL E O 1
ATOM 8655 N N . ALA E 1 140 ? -51.724 81.180 34.583 1.00 15.42 138 ALA E N 1
ATOM 8656 C CA . ALA E 1 140 ? -51.047 80.092 35.289 1.00 15.03 138 ALA E CA 1
ATOM 8657 C C . ALA E 1 140 ? -51.532 79.836 36.709 1.00 15.58 138 ALA E C 1
ATOM 8658 O O . ALA E 1 140 ? -51.451 78.698 37.196 1.00 15.47 138 ALA E O 1
ATOM 8660 N N . ILE E 1 141 ? -51.995 80.873 37.404 1.00 15.90 139 ILE E N 1
ATOM 8661 C CA . ILE E 1 141 ? -52.328 80.758 38.817 1.00 16.69 139 ILE E CA 1
ATOM 8662 C C . ILE E 1 141 ? -53.367 79.666 39.132 1.00 16.83 139 ILE E C 1
ATOM 8663 O O . ILE E 1 141 ? -53.157 78.911 40.074 1.00 15.97 139 ILE E O 1
ATOM 8668 N N . PRO E 1 142 ? -54.475 79.568 38.364 1.00 17.26 140 PRO E N 1
ATOM 8669 C CA . PRO E 1 142 ? -55.481 78.575 38.772 1.00 17.63 140 PRO E CA 1
ATOM 8670 C C . PRO E 1 142 ? -54.949 77.141 38.865 1.00 18.12 140 PRO E C 1
ATOM 8671 O O . PRO E 1 142 ? -55.222 76.434 39.859 1.00 18.09 140 PRO E O 1
ATOM 8675 N N . THR E 1 143 ? -54.168 76.721 37.877 1.00 18.01 141 THR E N 1
ATOM 8676 C CA . THR E 1 143 ? -53.534 75.406 37.926 1.00 17.83 141 THR E CA 1
ATOM 8677 C C . THR E 1 143 ? -52.591 75.259 39.114 1.00 18.47 141 THR E C 1
ATOM 8678 O O . THR E 1 143 ? -52.616 74.245 39.822 1.00 19.23 141 THR E O 1
ATOM 8682 N N . LEU E 1 144 ? -51.747 76.254 39.354 1.00 17.13 142 LEU E N 1
ATOM 8683 C CA . LEU E 1 144 ? -50.799 76.161 40.462 1.00 17.86 142 LEU E CA 1
ATOM 8684 C C . LEU E 1 144 ? -51.518 76.049 41.814 1.00 19.62 142 LEU E C 1
ATOM 8685 O O . LEU E 1 144 ? -51.111 75.275 42.704 1.00 18.77 142 LEU E O 1
ATOM 8690 N N . VAL E 1 145 ? -52.602 76.788 41.968 1.00 19.12 143 VAL E N 1
ATOM 8691 C CA . VAL E 1 145 ? -53.289 76.817 43.242 1.00 20.62 143 VAL E CA 1
ATOM 8692 C C . VAL E 1 145 ? -54.013 75.502 43.408 1.00 21.68 143 VAL E C 1
ATOM 8693 O O . VAL E 1 145 ? -53.904 74.882 44.465 1.00 22.35 143 VAL E O 1
ATOM 8697 N N . LYS E 1 146 ? -54.713 75.062 42.362 1.00 22.02 144 LYS E N 1
ATOM 8698 C CA . LYS E 1 146 ? -55.500 73.816 42.401 1.00 22.74 144 LYS E CA 1
ATOM 8699 C C . LYS E 1 146 ? -54.633 72.628 42.751 1.00 22.12 144 LYS E C 1
ATOM 8700 O O . LYS E 1 146 ? -55.038 71.765 43.567 1.00 22.62 144 LYS E O 1
ATOM 8702 N N . GLN E 1 147 ? -53.448 72.536 42.144 1.00 20.70 145 GLN E N 1
ATOM 8703 C CA . GLN E 1 147 ? -52.514 71.447 42.478 1.00 20.76 145 GLN E CA 1
ATOM 8704 C C . GLN E 1 147 ? -52.109 71.390 43.938 1.00 21.15 145 GLN E C 1
ATOM 8705 O O . GLN E 1 147 ? -51.970 70.304 44.517 1.00 21.71 145 GLN E O 1
ATOM 8711 N N . GLY E 1 148 ? -51.849 72.545 44.533 1.00 20.29 146 GLY E N 1
ATOM 8712 C CA . GLY E 1 148 ? -51.414 72.605 45.913 1.00 21.15 146 GLY E CA 1
ATOM 8713 C C . GLY E 1 148 ? -50.024 72.097 46.189 1.00 21.65 146 GLY E C 1
ATOM 8714 O O . GLY E 1 148 ? -49.700 71.765 47.344 1.00 24.48 146 GLY E O 1
ATOM 8715 N N . THR E 1 149 ? -49.188 72.010 45.155 1.00 20.82 147 THR E N 1
ATOM 8716 C CA . THR E 1 149 ? -47.810 71.538 45.322 1.00 20.95 147 THR E CA 1
ATOM 8717 C C . THR E 1 149 ? -46.727 72.634 45.160 1.00 19.91 147 THR E C 1
ATOM 8718 O O . THR E 1 149 ? -45.520 72.344 45.047 1.00 19.82 147 THR E O 1
ATOM 8722 N N . GLY E 1 150 ? -47.159 73.888 45.158 1.00 18.15 148 GLY E N 1
ATOM 8723 C CA . GLY E 1 150 ? -46.215 75.001 45.024 1.00 17.75 148 GLY E CA 1
ATOM 8724 C C . GLY E 1 150 ? -45.720 75.145 43.598 1.00 16.70 148 GLY E C 1
ATOM 8725 O O . GLY E 1 150 ? -46.320 74.624 42.662 1.00 19.07 148 GLY E O 1
ATOM 8726 N N . GLY E 1 151 ? -44.600 75.839 43.439 1.00 16.14 149 GLY E N 1
ATOM 8727 C CA . GLY E 1 151 ? -44.096 76.111 42.110 1.00 15.55 149 GLY E CA 1
ATOM 8728 C C . GLY E 1 151 ? -43.286 77.388 42.091 1.00 15.44 149 GLY E C 1
ATOM 8729 O O . GLY E 1 151 ? -43.020 77.965 43.147 1.00 14.54 149 GLY E O 1
ATOM 8730 N N . SER E 1 152 ? -42.946 77.837 40.883 1.00 14.41 150 SER E N 1
ATOM 8731 C CA . SER E 1 152 ? -42.066 78.990 40.667 1.00 14.34 150 SER E CA 1
ATOM 8732 C C . SER E 1 152 ? -42.586 79.835 39.528 1.00 14.25 150 SER E C 1
ATOM 8733 O O . SER E 1 152 ? -42.822 79.319 38.422 1.00 15.96 150 SER E O 1
ATOM 8736 N N . ILE E 1 153 ? -42.686 81.133 39.781 1.00 12.39 151 ILE E N 1
ATOM 8737 C CA . ILE E 1 153 ? -42.991 82.117 38.751 1.00 12.19 151 ILE E CA 1
ATOM 8738 C C . ILE E 1 153 ? -41.780 83.042 38.657 1.00 12.37 151 ILE E C 1
ATOM 8739 O O . ILE E 1 153 ? -41.383 83.675 39.652 1.00 12.12 151 ILE E O 1
ATOM 8744 N N . VAL E 1 154 ? -41.180 83.132 37.470 1.00 12.20 152 VAL E N 1
ATOM 8745 C CA . VAL E 1 154 ? -39.980 83.938 37.234 1.00 12.19 152 VAL E CA 1
ATOM 8746 C C . VAL E 1 154 ? -40.318 84.993 36.202 1.00 11.53 152 VAL E C 1
ATOM 8747 O O . VAL E 1 154 ? -40.733 84.678 35.086 1.00 11.93 152 VAL E O 1
ATOM 8751 N N . LEU E 1 155 ? -40.213 86.268 36.587 1.00 10.72 153 LEU E N 1
ATOM 8752 C CA . LEU E 1 155 ? -40.541 87.387 35.690 1.00 10.44 153 LEU E CA 1
ATOM 8753 C C . LEU E 1 155 ? -39.259 88.009 35.137 1.00 10.87 153 LEU E C 1
ATOM 8754 O O . LEU E 1 155 ? -38.340 88.265 35.892 1.00 11.04 153 LEU E O 1
ATOM 8759 N N . ILE E 1 156 ? -39.146 88.212 33.825 1.00 10.81 154 ILE E N 1
ATOM 8760 C CA . ILE E 1 156 ? -37.929 88.766 33.270 1.00 11.39 154 ILE E CA 1
ATOM 8761 C C . ILE E 1 156 ? -38.066 90.283 33.161 1.00 11.07 154 ILE E C 1
ATOM 8762 O O . ILE E 1 156 ? -38.825 90.787 32.335 1.00 11.34 154 ILE E O 1
ATOM 8767 N N . SER E 1 157 ? -37.353 91.006 34.027 1.00 10.56 155 SER E N 1
ATOM 8768 C CA . SER E 1 157 ? -37.301 92.438 33.968 1.00 10.52 155 SER E CA 1
ATOM 8769 C C . SER E 1 157 ? -36.026 92.820 33.222 1.00 11.22 155 SER E C 1
ATOM 8770 O O . SER E 1 157 ? -35.808 92.303 32.116 1.00 13.05 155 SER E O 1
ATOM 8773 N N . SER E 1 158 ? -35.230 93.734 33.755 1.00 10.87 156 SER E N 1
ATOM 8774 C CA . SER E 1 158 ? -34.071 94.335 33.089 1.00 11.53 156 SER E CA 1
ATOM 8775 C C . SER E 1 158 ? -33.359 95.227 34.098 1.00 10.48 156 SER E C 1
ATOM 8776 O O . SER E 1 158 ? -33.961 95.641 35.119 1.00 9.82 156 SER E O 1
ATOM 8779 N N . SER E 1 159 ? -32.140 95.654 33.807 1.00 10.88 157 SER E N 1
ATOM 8780 C CA . SER E 1 159 ? -31.548 96.773 34.571 1.00 10.61 157 SER E CA 1
ATOM 8781 C C . SER E 1 159 ? -32.481 97.963 34.597 1.00 10.43 157 SER E C 1
ATOM 8782 O O . SER E 1 159 ? -32.581 98.653 35.614 1.00 10.00 157 SER E O 1
ATOM 8785 N N . ALA E 1 160 ? -33.214 98.172 33.493 1.00 10.65 158 ALA E N 1
ATOM 8786 C CA . ALA E 1 160 ? -34.150 99.285 33.338 1.00 10.46 158 ALA E CA 1
ATOM 8787 C C . ALA E 1 160 ? -35.412 99.126 34.180 1.00 9.91 158 ALA E C 1
ATOM 8788 O O . ALA E 1 160 ? -36.268 100.019 34.191 1.00 10.90 158 ALA E O 1
ATOM 8790 N N . GLY E 1 161 ? -35.554 98.006 34.896 1.00 9.66 159 GLY E N 1
ATOM 8791 C CA . GLY E 1 161 ? -36.607 97.905 35.899 1.00 8.70 159 GLY E CA 1
ATOM 8792 C C . GLY E 1 161 ? -36.229 98.368 37.302 1.00 9.14 159 GLY E C 1
ATOM 8793 O O . GLY E 1 161 ? -37.078 98.411 38.183 1.00 9.72 159 GLY E O 1
ATOM 8794 N N . LEU E 1 162 ? -34.944 98.683 37.482 1.00 9.61 160 LEU E N 1
ATOM 8795 C CA . LEU E 1 162 ? -34.416 99.179 38.766 1.00 10.50 160 LEU E CA 1
ATOM 8796 C C . LEU E 1 162 ? -33.618 100.472 38.659 1.00 11.88 160 LEU E C 1
ATOM 8797 O O . LEU E 1 162 ? -33.257 101.049 39.674 1.00 13.32 160 LEU E O 1
ATOM 8802 N N . ALA E 1 163 ? -33.373 100.926 37.436 1.00 9.79 161 ALA E N 1
ATOM 8803 C CA . ALA E 1 163 ? -32.572 102.119 37.182 1.00 9.60 161 ALA E CA 1
ATOM 8804 C C . ALA E 1 163 ? -33.177 102.866 35.994 1.00 9.52 161 ALA E C 1
ATOM 8805 O O . ALA E 1 163 ? -33.789 102.254 35.118 1.00 10.95 161 ALA E O 1
ATOM 8807 N N . GLY E 1 164 ? -32.938 104.167 35.969 1.00 10.80 162 GLY E N 1
ATOM 8808 C CA . GLY E 1 164 ? -33.412 105.050 34.900 1.00 11.09 162 GLY E CA 1
ATOM 8809 C C . GLY E 1 164 ? -32.492 105.105 33.694 1.00 12.06 162 GLY E C 1
ATOM 8810 O O . GLY E 1 164 ? -31.872 106.133 33.408 1.00 13.20 162 GLY E O 1
ATOM 8811 N N . VAL E 1 165 ? -32.432 103.997 32.990 1.00 12.90 163 VAL E N 1
ATOM 8812 C CA A VAL E 1 165 ? -31.562 103.825 31.827 0.60 14.26 163 VAL E CA 1
ATOM 8813 C CA B VAL E 1 165 ? -31.567 103.913 31.827 0.40 13.78 163 VAL E CA 1
ATOM 8814 C C . VAL E 1 165 ? -32.438 103.773 30.595 1.00 14.01 163 VAL E C 1
ATOM 8815 O O . VAL E 1 165 ? -33.269 102.863 30.465 1.00 15.18 163 VAL E O 1
ATOM 8822 N N . GLY E 1 166 ? -32.245 104.717 29.686 1.00 15.24 164 GLY E N 1
ATOM 8823 C CA . GLY E 1 166 ? -33.038 104.772 28.480 1.00 16.39 164 GLY E CA 1
ATOM 8824 C C . GLY E 1 166 ? -32.815 106.097 27.807 1.00 16.55 164 GLY E C 1
ATOM 8825 O O . GLY E 1 166 ? -32.007 106.928 28.247 1.00 18.91 164 GLY E O 1
ATOM 8826 N N . SER E 1 167 ? -33.495 106.262 26.688 1.00 16.41 165 SER E N 1
ATOM 8827 C CA . SER E 1 167 ? -33.419 107.451 25.881 1.00 16.75 165 SER E CA 1
ATOM 8828 C C . SER E 1 167 ? -34.800 108.095 25.877 1.00 16.55 165 SER E C 1
ATOM 8829 O O . SER E 1 167 ? -35.734 107.537 26.448 1.00 16.33 165 SER E O 1
ATOM 8832 N N . ALA E 1 168 ? -34.946 109.257 25.242 1.00 17.28 166 ALA E N 1
ATOM 8833 C CA . ALA E 1 168 ? -36.220 110.004 25.353 1.00 18.49 166 ALA E CA 1
ATOM 8834 C C . ALA E 1 168 ? -37.378 109.415 24.499 1.00 18.65 166 ALA E C 1
ATOM 8835 O O . ALA E 1 168 ? -38.535 109.873 24.538 1.00 19.45 166 ALA E O 1
ATOM 8837 N N . ASP E 1 169 ? -37.086 108.398 23.723 1.00 16.31 167 ASP E N 1
ATOM 8838 C CA . ASP E 1 169 ? -38.086 107.837 22.840 1.00 15.10 167 ASP E CA 1
ATOM 8839 C C . ASP E 1 169 ? -39.255 107.271 23.649 1.00 14.57 167 ASP E C 1
ATOM 8840 O O . ASP E 1 169 ? -38.995 106.594 24.653 1.00 13.53 167 ASP E O 1
ATOM 8845 N N . PRO E 1 170 ? -40.508 107.484 23.237 1.00 14.02 168 PRO E N 1
ATOM 8846 C CA . PRO E 1 170 ? -41.635 106.874 23.986 1.00 13.46 168 PRO E CA 1
ATOM 8847 C C . PRO E 1 170 ? -41.494 105.377 24.241 1.00 14.15 168 PRO E C 1
ATOM 8848 O O . PRO E 1 170 ? -41.899 104.879 25.299 1.00 13.43 168 PRO E O 1
ATOM 8852 N N . GLY E 1 171 ? -40.901 104.625 23.302 1.00 12.98 169 GLY E N 1
ATOM 8853 C CA . GLY E 1 171 ? -40.705 103.208 23.476 1.00 14.52 169 GLY E CA 1
ATOM 8854 C C . GLY E 1 171 ? -39.671 102.905 24.540 1.00 12.76 169 GLY E C 1
ATOM 8855 O O . GLY E 1 171 ? -39.692 101.830 25.165 1.00 13.57 169 GLY E O 1
ATOM 8856 N N . SER E 1 172 ? -38.702 103.804 24.692 1.00 12.82 170 SER E N 1
ATOM 8857 C CA . SER E 1 172 ? -37.635 103.600 25.678 1.00 12.96 170 SER E CA 1
ATOM 8858 C C . SER E 1 172 ? -38.096 103.956 27.089 1.00 12.31 170 SER E C 1
ATOM 8859 O O . SER E 1 172 ? -37.916 103.166 28.023 1.00 11.40 170 SER E O 1
ATOM 8862 N N . VAL E 1 173 ? -38.697 105.117 27.258 1.00 11.63 171 VAL E N 1
ATOM 8863 C CA . VAL E 1 173 ? -39.283 105.448 28.548 1.00 11.26 171 VAL E CA 1
ATOM 8864 C C . VAL E 1 173 ? -40.378 104.451 28.932 1.00 10.76 171 VAL E C 1
ATOM 8865 O O . VAL E 1 173 ? -40.522 104.087 30.124 1.00 10.80 171 VAL E O 1
ATOM 8869 N N . GLY E 1 174 ? -41.110 103.954 27.958 1.00 11.16 172 GLY E N 1
ATOM 8870 C CA . GLY E 1 174 ? -42.065 102.871 28.154 1.00 10.14 172 GLY E CA 1
ATOM 8871 C C . GLY E 1 174 ? -41.427 101.569 28.615 1.00 10.21 172 GLY E C 1
ATOM 8872 O O . GLY E 1 174 ? -41.964 100.843 29.441 1.00 10.78 172 GLY E O 1
ATOM 8873 N N . TYR E 1 175 ? -40.248 101.248 28.073 1.00 9.64 173 TYR E N 1
ATOM 8874 C CA . TYR E 1 175 ? -39.553 100.042 28.470 1.00 9.34 173 TYR E CA 1
ATOM 8875 C C . TYR E 1 175 ? -39.175 100.163 29.959 1.00 9.02 173 TYR E C 1
ATOM 8876 O O . TYR E 1 175 ? -39.321 99.216 30.727 1.00 9.03 173 TYR E O 1
ATOM 8885 N N . VAL E 1 176 ? -38.611 101.302 30.339 1.00 9.32 174 VAL E N 1
ATOM 8886 C CA . VAL E 1 176 ? -38.261 101.558 31.762 1.00 9.12 174 VAL E CA 1
ATOM 8887 C C . VAL E 1 176 ? -39.515 101.422 32.659 1.00 8.75 174 VAL E C 1
ATOM 8888 O O . VAL E 1 176 ? -39.497 100.722 33.675 1.00 8.07 174 VAL E O 1
ATOM 8892 N N . ALA E 1 177 ? -40.600 102.038 32.230 1.00 9.17 175 ALA E N 1
ATOM 8893 C CA . ALA E 1 177 ? -41.844 102.006 33.001 1.00 8.60 175 ALA E CA 1
ATOM 8894 C C . ALA E 1 177 ? -42.360 100.579 33.122 1.00 9.11 175 ALA E C 1
ATOM 8895 O O . ALA E 1 177 ? -42.720 100.121 34.242 1.00 8.97 175 ALA E O 1
ATOM 8897 N N . ALA E 1 178 ? -42.377 99.843 32.015 1.00 8.62 176 ALA E N 1
ATOM 8898 C CA . ALA E 1 178 ? -42.864 98.480 32.011 1.00 8.40 176 ALA E CA 1
ATOM 8899 C C . ALA E 1 178 ? -42.032 97.573 32.867 1.00 7.55 176 ALA E C 1
ATOM 8900 O O . ALA E 1 178 ? -42.539 96.751 33.632 1.00 9.03 176 ALA E O 1
ATOM 8902 N N . LYS E 1 179 ? -40.703 97.675 32.713 1.00 8.27 177 LYS E N 1
ATOM 8903 C CA . LYS E 1 179 ? -39.801 96.807 33.459 1.00 7.71 177 LYS E CA 1
ATOM 8904 C C . LYS E 1 179 ? -39.816 97.112 34.952 1.00 7.76 177 LYS E C 1
ATOM 8905 O O . LYS E 1 179 ? -39.640 96.208 35.793 1.00 8.16 177 LYS E O 1
ATOM 8911 N N . HIS E 1 180 ? -40.044 98.368 35.320 1.00 8.54 178 HIS E N 1
ATOM 8912 C CA . HIS E 1 180 ? -40.332 98.733 36.721 1.00 7.11 178 HIS E CA 1
ATOM 8913 C C . HIS E 1 180 ? -41.671 98.134 37.197 1.00 7.98 178 HIS E C 1
ATOM 8914 O O . HIS E 1 180 ? -41.762 97.614 38.301 1.00 7.56 178 HIS E O 1
ATOM 8921 N N . GLY E 1 181 ? -42.677 98.198 36.344 1.00 8.29 179 GLY E N 1
ATOM 8922 C CA . GLY E 1 181 ? -43.968 97.582 36.614 1.00 8.13 179 GLY E CA 1
ATOM 8923 C C . GLY E 1 181 ? -43.880 96.077 36.878 1.00 8.58 179 GLY E C 1
ATOM 8924 O O . GLY E 1 181 ? -44.589 95.544 37.722 1.00 8.75 179 GLY E O 1
ATOM 8925 N N . VAL E 1 182 ? -42.983 95.394 36.156 1.00 8.41 180 VAL E N 1
ATOM 8926 C CA . VAL E 1 182 ? -42.756 93.953 36.348 1.00 8.38 180 VAL E CA 1
ATOM 8927 C C . VAL E 1 182 ? -42.260 93.675 37.781 1.00 8.75 180 VAL E C 1
ATOM 8928 O O . VAL E 1 182 ? -42.625 92.660 38.352 1.00 9.39 180 VAL E O 1
ATOM 8932 N N . VAL E 1 183 ? -41.397 94.549 38.320 1.00 7.77 181 VAL E N 1
ATOM 8933 C CA . VAL E 1 183 ? -40.955 94.416 39.739 1.00 7.56 181 VAL E CA 1
ATOM 8934 C C . VAL E 1 183 ? -42.202 94.490 40.659 1.00 7.44 181 VAL E C 1
ATOM 8935 O O . VAL E 1 183 ? -42.314 93.715 41.616 1.00 8.26 181 VAL E O 1
ATOM 8939 N N . GLY E 1 184 ? -43.121 95.406 40.372 1.00 7.78 182 GLY E N 1
ATOM 8940 C CA . GLY E 1 184 ? -44.394 95.509 41.139 1.00 6.84 182 GLY E CA 1
ATOM 8941 C C . GLY E 1 184 ? -45.186 94.219 41.113 1.00 8.44 182 GLY E C 1
ATOM 8942 O O . GLY E 1 184 ? -45.633 93.744 42.143 1.00 8.23 182 GLY E O 1
ATOM 8943 N N . LEU E 1 185 ? -45.344 93.658 39.913 1.00 7.95 183 LEU E N 1
ATOM 8944 C CA . LEU E 1 185 ? -46.015 92.386 39.765 1.00 8.54 183 LEU E CA 1
ATOM 8945 C C . LEU E 1 185 ? -45.341 91.294 40.609 1.00 8.25 183 LEU E C 1
ATOM 8946 O O . LEU E 1 185 ? -46.001 90.505 41.289 1.00 8.91 183 LEU E O 1
ATOM 8951 N N . MET E 1 186 ? -44.013 91.269 40.563 1.00 8.21 184 MET E N 1
ATOM 8952 C CA . MET E 1 186 ? -43.265 90.299 41.360 1.00 8.65 184 MET E CA 1
ATOM 8953 C C . MET E 1 186 ? -43.580 90.448 42.842 1.00 8.30 184 MET E C 1
ATOM 8954 O O . MET E 1 186 ? -43.808 89.446 43.553 1.00 8.25 184 MET E O 1
ATOM 8959 N N . ARG E 1 187 ? -43.533 91.675 43.340 1.00 8.50 185 ARG E N 1
ATOM 8960 C CA A ARG E 1 187 ? -43.626 91.894 44.764 0.50 8.20 185 ARG E CA 1
ATOM 8961 C CA B ARG E 1 187 ? -43.615 91.893 44.770 0.50 8.65 185 ARG E CA 1
ATOM 8962 C C . ARG E 1 187 ? -45.028 91.551 45.249 1.00 8.29 185 ARG E C 1
ATOM 8963 O O . ARG E 1 187 ? -45.204 90.928 46.300 1.00 9.26 185 ARG E O 1
ATOM 8978 N N . VAL E 1 188 ? -46.045 91.959 44.503 1.00 8.19 186 VAL E N 1
ATOM 8979 C CA . VAL E 1 188 ? -47.414 91.662 44.940 1.00 8.51 186 VAL E CA 1
ATOM 8980 C C . VAL E 1 188 ? -47.742 90.181 44.833 1.00 9.75 186 VAL E C 1
ATOM 8981 O O . VAL E 1 188 ? -48.286 89.612 45.786 1.00 9.82 186 VAL E O 1
ATOM 8985 N N . TYR E 1 189 ? -47.340 89.540 43.757 1.00 9.49 187 TYR E N 1
ATOM 8986 C CA . TYR E 1 189 ? -47.613 88.096 43.646 1.00 9.56 187 TYR E CA 1
ATOM 8987 C C . TYR E 1 189 ? -46.770 87.258 44.619 1.00 9.86 187 TYR E C 1
ATOM 8988 O O . TYR E 1 189 ? -47.241 86.234 45.108 1.00 10.68 187 TYR E O 1
ATOM 8997 N N . ALA E 1 190 ? -45.532 87.658 44.897 1.00 9.04 188 ALA E N 1
ATOM 8998 C CA . ALA E 1 190 ? -44.780 86.967 45.950 1.00 9.50 188 ALA E CA 1
ATOM 8999 C C . ALA E 1 190 ? -45.539 86.968 47.265 1.00 10.56 188 ALA E C 1
ATOM 9000 O O . ALA E 1 190 ? -45.548 85.945 47.992 1.00 11.49 188 ALA E O 1
ATOM 9002 N N . ASN E 1 191 ? -46.160 88.083 47.610 1.00 10.05 189 ASN E N 1
ATOM 9003 C CA . ASN E 1 191 ? -47.000 88.153 48.818 1.00 11.11 189 ASN E CA 1
ATOM 9004 C C . ASN E 1 191 ? -48.256 87.296 48.692 1.00 11.15 189 ASN E C 1
ATOM 9005 O O . ASN E 1 191 ? -48.573 86.538 49.595 1.00 12.44 189 ASN E O 1
ATOM 9010 N N . LEU E 1 192 ? -48.975 87.448 47.588 1.00 10.79 190 LEU E N 1
ATOM 9011 C CA . LEU E 1 192 ? -50.261 86.753 47.422 1.00 11.66 190 LEU E CA 1
ATOM 9012 C C . LEU E 1 192 ? -50.111 85.255 47.366 1.00 12.93 190 LEU E C 1
ATOM 9013 O O . LEU E 1 192 ? -50.992 84.540 47.840 1.00 13.87 190 LEU E O 1
ATOM 9018 N N . LEU E 1 193 ? -49.015 84.757 46.806 1.00 11.71 191 LEU E N 1
ATOM 9019 C CA . LEU E 1 193 ? -48.889 83.322 46.523 1.00 13.03 191 LEU E CA 1
ATOM 9020 C C . LEU E 1 193 ? -47.995 82.581 47.524 1.00 13.60 191 LEU E C 1
ATOM 9021 O O . LEU E 1 193 ? -47.811 81.371 47.420 1.00 13.64 191 LEU E O 1
ATOM 9026 N N . ALA E 1 194 ? -47.429 83.287 48.498 1.00 14.27 192 ALA E N 1
ATOM 9027 C CA . ALA E 1 194 ? -46.537 82.667 49.495 1.00 14.77 192 ALA E CA 1
ATOM 9028 C C . ALA E 1 194 ? -47.228 81.547 50.264 1.00 15.84 192 ALA E C 1
ATOM 9029 O O . ALA E 1 194 ? -46.623 80.479 50.501 1.00 16.65 192 ALA E O 1
ATOM 9031 N N . GLY E 1 195 ? -48.482 81.752 50.635 1.00 15.65 193 GLY E N 1
ATOM 9032 C CA . GLY E 1 195 ? -49.211 80.753 51.413 1.00 17.25 193 GLY E CA 1
ATOM 9033 C C . GLY E 1 195 ? -49.466 79.506 50.600 1.00 18.54 193 GLY E C 1
ATOM 9034 O O . GLY E 1 195 ? -49.740 78.427 51.186 1.00 20.88 193 GLY E O 1
ATOM 9035 N N . GLN E 1 196 ? -49.364 79.599 49.274 1.00 17.38 194 GLN E N 1
ATOM 9036 C CA . GLN E 1 196 ? -49.478 78.452 48.347 1.00 18.77 194 GLN E CA 1
ATOM 9037 C C . GLN E 1 196 ? -48.142 77.837 47.973 1.00 18.43 194 GLN E C 1
ATOM 9038 O O . GLN E 1 196 ? -48.092 76.974 47.094 1.00 18.57 194 GLN E O 1
ATOM 9044 N N . MET E 1 197 ? -47.059 78.275 48.623 1.00 17.29 195 MET E N 1
ATOM 9045 C CA . MET E 1 197 ? -45.696 77.784 48.345 1.00 17.67 195 MET E CA 1
ATOM 9046 C C . MET E 1 197 ? -45.257 78.011 46.922 1.00 16.04 195 MET E C 1
ATOM 9047 O O . MET E 1 197 ? -44.453 77.239 46.373 1.00 15.90 195 MET E O 1
ATOM 9052 N N . ILE E 1 198 ? -45.721 79.106 46.334 1.00 13.83 196 ILE E N 1
ATOM 9053 C CA . ILE E 1 198 ? -45.310 79.491 44.996 1.00 13.14 196 ILE E CA 1
ATOM 9054 C C . ILE E 1 198 ? -44.324 80.639 45.158 1.00 12.99 196 ILE E C 1
ATOM 9055 O O . ILE E 1 198 ? -44.671 81.695 45.705 1.00 13.34 196 ILE E O 1
ATOM 9060 N N . ARG E 1 199 ? -43.099 80.428 44.700 1.00 11.93 197 ARG E N 1
ATOM 9061 C CA . ARG E 1 199 ? -42.058 81.458 44.725 1.00 11.73 197 ARG E CA 1
ATOM 9062 C C . ARG E 1 199 ? -42.258 82.388 43.512 1.00 10.68 197 ARG E C 1
ATOM 9063 O O . ARG E 1 199 ? -42.599 81.948 42.438 1.00 12.49 197 ARG E O 1
ATOM 9071 N N . VAL E 1 200 ? -42.027 83.677 43.712 1.00 10.14 198 VAL E N 1
ATOM 9072 C CA . VAL E 1 200 ? -42.106 84.672 42.655 1.00 10.49 198 VAL E CA 1
ATOM 9073 C C . VAL E 1 200 ? -40.908 85.600 42.787 1.00 9.73 198 VAL E C 1
ATOM 9074 O O . VAL E 1 200 ? -40.709 86.215 43.834 1.00 9.72 198 VAL E O 1
ATOM 9078 N N . ASN E 1 201 ? -40.105 85.714 41.730 1.00 9.77 199 ASN E N 1
ATOM 9079 C CA . ASN E 1 201 ? -38.900 86.528 41.687 1.00 10.06 199 ASN E CA 1
ATOM 9080 C C . ASN E 1 201 ? -38.781 87.183 40.330 1.00 9.72 199 ASN E C 1
ATOM 9081 O O . ASN E 1 201 ? -39.398 86.737 39.339 1.00 11.29 199 ASN E O 1
ATOM 9086 N N . SER E 1 202 ? -37.971 88.233 40.261 1.00 9.84 200 SER E N 1
ATOM 9087 C CA . SER E 1 202 ? -37.678 88.884 38.990 1.00 9.89 200 SER E CA 1
ATOM 9088 C C . SER E 1 202 ? -36.188 88.828 38.705 1.00 11.35 200 SER E C 1
ATOM 9089 O O . SER E 1 202 ? -35.327 88.904 39.617 1.00 11.05 200 SER E O 1
ATOM 9092 N N . ILE E 1 203 ? -35.888 88.699 37.416 1.00 10.65 201 ILE E N 1
ATOM 9093 C CA . ILE E 1 203 ? -34.509 88.615 36.936 1.00 11.02 201 ILE E CA 1
ATOM 9094 C C . ILE E 1 203 ? -34.178 89.885 36.182 1.00 9.79 201 ILE E C 1
ATOM 9095 O O . ILE E 1 203 ? -34.992 90.375 35.393 1.00 10.66 201 ILE E O 1
ATOM 9100 N N . HIS E 1 204 ? -32.994 90.452 36.432 1.00 10.41 202 HIS E N 1
ATOM 9101 C CA . HIS E 1 204 ? -32.613 91.739 35.839 1.00 10.37 202 HIS E CA 1
ATOM 9102 C C . HIS E 1 204 ? -31.287 91.665 35.057 1.00 10.46 202 HIS E C 1
ATOM 9103 O O . HIS E 1 204 ? -30.228 92.007 35.580 1.00 10.51 202 HIS E O 1
ATOM 9110 N N . PRO E 1 205 ? -31.355 91.192 33.821 1.00 11.37 203 PRO E N 1
ATOM 9111 C CA . PRO E 1 205 ? -30.158 91.213 33.022 1.00 12.49 203 PRO E CA 1
ATOM 9112 C C . PRO E 1 205 ? -29.804 92.624 32.547 1.00 12.63 203 PRO E C 1
ATOM 9113 O O . PRO E 1 205 ? -30.667 93.474 32.400 1.00 12.41 203 PRO E O 1
ATOM 9117 N N A SER E 1 206 ? -28.536 92.845 32.199 0.50 13.66 204 SER E N 1
ATOM 9118 N N B SER E 1 206 ? -28.516 92.874 32.384 0.50 13.48 204 SER E N 1
ATOM 9119 C CA A SER E 1 206 ? -28.096 94.114 31.592 0.50 14.60 204 SER E CA 1
ATOM 9120 C CA B SER E 1 206 ? -28.100 93.967 31.557 0.50 14.37 204 SER E CA 1
ATOM 9121 C C A SER E 1 206 ? -28.158 94.141 30.039 0.50 15.75 204 SER E C 1
ATOM 9122 C C B SER E 1 206 ? -28.029 93.288 30.185 0.50 14.87 204 SER E C 1
ATOM 9123 O O A SER E 1 206 ? -29.061 94.743 29.485 0.50 15.76 204 SER E O 1
ATOM 9124 O O B SER E 1 206 ? -28.734 92.312 29.933 0.50 15.91 204 SER E O 1
ATOM 9129 N N . GLY E 1 207 ? -27.118 93.690 29.351 1.00 17.04 205 GLY E N 1
ATOM 9130 C CA . GLY E 1 207 ? -27.211 93.321 27.937 1.00 17.32 205 GLY E CA 1
ATOM 9131 C C . GLY E 1 207 ? -26.953 91.826 27.771 1.00 16.72 205 GLY E C 1
ATOM 9132 O O . GLY E 1 207 ? -26.075 91.259 28.443 1.00 18.38 205 GLY E O 1
ATOM 9133 N N . VAL E 1 208 ? -27.748 91.197 26.913 1.00 16.99 206 VAL E N 1
ATOM 9134 C CA . VAL E 1 208 ? -27.676 89.778 26.594 1.00 16.75 206 VAL E CA 1
ATOM 9135 C C . VAL E 1 208 ? -27.595 89.648 25.068 1.00 18.31 206 VAL E C 1
ATOM 9136 O O . VAL E 1 208 ? -28.280 90.361 24.340 1.00 16.48 206 VAL E O 1
ATOM 9140 N N . GLU E 1 209 ? -26.740 88.736 24.621 1.00 19.94 207 GLU E N 1
ATOM 9141 C CA . GLU E 1 209 ? -26.516 88.492 23.204 1.00 21.51 207 GLU E CA 1
ATOM 9142 C C . GLU E 1 209 ? -27.716 87.788 22.554 1.00 20.16 207 GLU E C 1
ATOM 9143 O O . GLU E 1 209 ? -27.764 86.562 22.489 1.00 20.31 207 GLU E O 1
ATOM 9149 N N . THR E 1 210 ? -28.679 88.574 22.096 1.00 19.01 208 THR E N 1
ATOM 9150 C CA . THR E 1 210 ? -29.879 88.072 21.422 1.00 18.63 208 THR E CA 1
ATOM 9151 C C . THR E 1 210 ? -30.281 89.024 20.294 1.00 19.14 208 THR E C 1
ATOM 9152 O O . THR E 1 210 ? -29.774 90.128 20.210 1.00 19.31 208 THR E O 1
ATOM 9156 N N . PRO E 1 211 ? -31.220 88.602 19.427 1.00 19.89 209 PRO E N 1
ATOM 9157 C CA . PRO E 1 211 ? -31.641 89.515 18.366 1.00 20.12 209 PRO E CA 1
ATOM 9158 C C . PRO E 1 211 ? -32.403 90.781 18.787 1.00 20.47 209 PRO E C 1
ATOM 9159 O O . PRO E 1 211 ? -32.717 91.636 17.951 1.00 21.35 209 PRO E O 1
ATOM 9163 N N . MET E 1 212 ? -32.703 90.930 20.088 1.00 19.07 210 MET E N 1
ATOM 9164 C CA . MET E 1 212 ? -33.260 92.183 20.555 1.00 19.85 210 MET E CA 1
ATOM 9165 C C . MET E 1 212 ? -32.227 93.300 20.404 1.00 19.77 210 MET E C 1
ATOM 9166 O O . MET E 1 212 ? -32.591 94.448 20.130 1.00 20.59 210 MET E O 1
ATOM 9171 N N . ILE E 1 213 ? -30.953 92.974 20.600 1.00 21.73 211 ILE E N 1
ATOM 9172 C CA . ILE E 1 213 ? -29.878 93.973 20.475 1.00 22.95 211 ILE E CA 1
ATOM 9173 C C . ILE E 1 213 ? -28.926 93.721 19.302 1.00 23.97 211 ILE E C 1
ATOM 9174 O O . ILE E 1 213 ? -28.303 94.661 18.824 1.00 25.20 211 ILE E O 1
ATOM 9179 N N . ASN E 1 214 ? -28.818 92.478 18.849 1.00 24.37 212 ASN E N 1
ATOM 9180 C CA . ASN E 1 214 ? -28.005 92.150 17.662 1.00 25.81 212 ASN E CA 1
ATOM 9181 C C . ASN E 1 214 ? -28.862 92.273 16.412 1.00 25.61 212 ASN E C 1
ATOM 9182 O O . ASN E 1 214 ? -29.478 91.303 15.961 1.00 26.79 212 ASN E O 1
ATOM 9187 N N . ASN E 1 215 ? -28.933 93.492 15.884 1.00 25.18 213 ASN E N 1
ATOM 9188 C CA . ASN E 1 215 ? -29.774 93.798 14.729 1.00 26.13 213 ASN E CA 1
ATOM 9189 C C . ASN E 1 215 ? -29.356 95.113 14.038 1.00 27.52 213 ASN E C 1
ATOM 9190 O O . ASN E 1 215 ? -28.629 95.920 14.605 1.00 27.42 213 ASN E O 1
ATOM 9195 N N . GLU E 1 216 ? -29.799 95.301 12.792 1.00 29.92 214 GLU E N 1
ATOM 9196 C CA . GLU E 1 216 ? -29.322 96.438 11.977 1.00 31.57 214 GLU E CA 1
ATOM 9197 C C . GLU E 1 216 ? -29.668 97.794 12.612 1.00 32.32 214 GLU E C 1
ATOM 9198 O O . GLU E 1 216 ? -28.831 98.699 12.674 1.00 32.55 214 GLU E O 1
ATOM 9200 N N . PHE E 1 217 ? -30.890 97.920 13.132 1.00 32.34 215 PHE E N 1
ATOM 9201 C CA . PHE E 1 217 ? -31.303 99.150 13.784 1.00 33.31 215 PHE E CA 1
ATOM 9202 C C . PHE E 1 217 ? -30.361 99.540 14.913 1.00 34.12 215 PHE E C 1
ATOM 9203 O O . PHE E 1 217 ? -29.963 100.699 15.031 1.00 34.44 215 PHE E O 1
ATOM 9211 N N . THR E 1 218 ? -30.045 98.578 15.779 1.00 35.27 216 THR E N 1
ATOM 9212 C CA . THR E 1 218 ? -29.268 98.875 16.988 1.00 35.69 216 THR E CA 1
ATOM 9213 C C . THR E 1 218 ? -27.819 99.216 16.657 1.00 38.01 216 THR E C 1
ATOM 9214 O O . THR E 1 218 ? -27.247 100.106 17.288 1.00 37.85 216 THR E O 1
ATOM 9218 N N . ARG E 1 219 ? -27.241 98.523 15.670 1.00 40.34 217 ARG E N 1
ATOM 9219 C CA . ARG E 1 219 ? -25.885 98.845 15.172 1.00 42.46 217 ARG E CA 1
ATOM 9220 C C . ARG E 1 219 ? -25.787 100.305 14.680 1.00 43.78 217 ARG E C 1
ATOM 9221 O O . ARG E 1 219 ? -24.794 100.983 14.953 1.00 44.49 217 ARG E O 1
ATOM 9223 N N . GLU E 1 220 ? -26.826 100.791 13.995 1.00 45.10 218 GLU E N 1
ATOM 9224 C CA . GLU E 1 220 ? -26.899 102.200 13.567 1.00 45.90 218 GLU E CA 1
ATOM 9225 C C . GLU E 1 220 ? -27.083 103.174 14.750 1.00 46.10 218 GLU E C 1
ATOM 9226 O O . GLU E 1 220 ? -26.421 104.209 14.802 1.00 46.28 218 GLU E O 1
ATOM 9228 N N . TRP E 1 221 ? -27.971 102.848 15.696 1.00 46.27 219 TRP E N 1
ATOM 9229 C CA . TRP E 1 221 ? -28.153 103.681 16.906 1.00 46.23 219 TRP E CA 1
ATOM 9230 C C . TRP E 1 221 ? -26.974 103.505 17.862 1.00 46.59 219 TRP E C 1
ATOM 9231 O O . TRP E 1 221 ? -26.098 104.366 17.946 1.00 47.77 219 TRP E O 1
ATOM 9233 N N . GLY E 1 236 ? -22.110 99.651 29.821 1.00 35.08 234 GLY E N 1
ATOM 9234 C CA . GLY E 1 236 ? -20.851 99.339 30.502 1.00 34.73 234 GLY E CA 1
ATOM 9235 C C . GLY E 1 236 ? -21.043 98.599 31.833 1.00 33.31 234 GLY E C 1
ATOM 9236 O O . GLY E 1 236 ? -21.484 99.188 32.834 1.00 33.96 234 GLY E O 1
ATOM 9237 N N . ASN E 1 237 ? -20.719 97.302 31.834 1.00 31.14 235 ASN E N 1
ATOM 9238 C CA . ASN E 1 237 ? -20.730 96.471 33.052 1.00 28.78 235 ASN E CA 1
ATOM 9239 C C . ASN E 1 237 ? -19.497 96.780 33.941 1.00 28.09 235 ASN E C 1
ATOM 9240 O O . ASN E 1 237 ? -18.522 97.447 33.509 1.00 27.98 235 ASN E O 1
ATOM 9245 N N . ALA E 1 238 ? -19.529 96.289 35.183 1.00 25.92 236 ALA E N 1
ATOM 9246 C CA . ALA E 1 238 ? -18.392 96.468 36.109 1.00 25.47 236 ALA E CA 1
ATOM 9247 C C . ALA E 1 238 ? -17.253 95.517 35.750 1.00 25.35 236 ALA E C 1
ATOM 9248 O O . ALA E 1 238 ? -16.108 95.949 35.574 1.00 24.07 236 ALA E O 1
ATOM 9250 N N . MET E 1 239 ? -17.582 94.231 35.676 1.00 24.81 237 MET E N 1
ATOM 9251 C CA . MET E 1 239 ? -16.654 93.208 35.207 1.00 25.26 237 MET E CA 1
ATOM 9252 C C . MET E 1 239 ? -16.388 93.455 33.719 1.00 26.37 237 MET E C 1
ATOM 9253 O O . MET E 1 239 ? -17.283 93.938 32.999 1.00 27.03 237 MET E O 1
ATOM 9258 N N . PRO E 1 240 ? -15.155 93.153 33.257 1.00 26.98 238 PRO E N 1
ATOM 9259 C CA . PRO E 1 240 ? -14.770 93.300 31.837 1.00 28.54 238 PRO E CA 1
ATOM 9260 C C . PRO E 1 240 ? -15.409 92.217 30.940 1.00 29.23 238 PRO E C 1
ATOM 9261 O O . PRO E 1 240 ? -14.728 91.354 30.379 1.00 29.72 238 PRO E O 1
ATOM 9265 N N . VAL E 1 241 ? -16.734 92.307 30.829 1.00 29.06 239 VAL E N 1
ATOM 9266 C CA . VAL E 1 241 ? -17.589 91.365 30.115 1.00 29.53 239 VAL E CA 1
ATOM 9267 C C . VAL E 1 241 ? -18.417 92.229 29.176 1.00 29.19 239 VAL E C 1
ATOM 9268 O O . VAL E 1 241 ? -19.166 93.101 29.637 1.00 28.86 239 VAL E O 1
ATOM 9272 N N . GLU E 1 242 ? -18.287 92.012 27.862 1.00 29.35 240 GLU E N 1
ATOM 9273 C CA . GLU E 1 242 ? -18.970 92.864 26.864 1.00 29.18 240 GLU E CA 1
ATOM 9274 C C . GLU E 1 242 ? -20.506 92.753 26.896 1.00 28.20 240 GLU E C 1
ATOM 9275 O O . GLU E 1 242 ? -21.221 93.760 26.894 1.00 29.31 240 GLU E O 1
ATOM 9277 N N . VAL E 1 243 ? -20.994 91.521 26.962 1.00 27.05 241 VAL E N 1
ATOM 9278 C CA . VAL E 1 243 ? -22.419 91.227 26.915 1.00 25.04 241 VAL E CA 1
ATOM 9279 C C . VAL E 1 243 ? -22.565 89.865 27.554 1.00 23.73 241 VAL E C 1
ATOM 9280 O O . VAL E 1 243 ? -21.649 89.059 27.474 1.00 24.41 241 VAL E O 1
ATOM 9284 N N . LEU E 1 244 ? -23.699 89.572 28.190 1.00 20.34 242 LEU E N 1
ATOM 9285 C CA . LEU E 1 244 ? -23.897 88.250 28.771 1.00 20.88 242 LEU E CA 1
ATOM 9286 C C . LEU E 1 244 ? -24.436 87.291 27.713 1.00 20.05 242 LEU E C 1
ATOM 9287 O O . LEU E 1 244 ? -25.014 87.714 26.719 1.00 19.55 242 LEU E O 1
ATOM 9292 N N . ALA E 1 245 ? -24.266 85.996 27.962 1.00 19.88 243 ALA E N 1
ATOM 9293 C CA . ALA E 1 245 ? -24.842 84.970 27.121 1.00 19.95 243 ALA E CA 1
ATOM 9294 C C . ALA E 1 245 ? -26.262 84.689 27.612 1.00 20.27 243 ALA E C 1
ATOM 9295 O O . ALA E 1 245 ? -26.527 84.807 28.818 1.00 18.70 243 ALA E O 1
ATOM 9297 N N . PRO E 1 246 ? -27.169 84.293 26.704 1.00 20.69 244 PRO E N 1
ATOM 9298 C CA . PRO E 1 246 ? -28.504 83.904 27.157 1.00 20.32 244 PRO E CA 1
ATOM 9299 C C . PRO E 1 246 ? -28.422 82.800 28.196 1.00 20.56 244 PRO E C 1
ATOM 9300 O O . PRO E 1 246 ? -29.239 82.756 29.110 1.00 19.19 244 PRO E O 1
ATOM 9304 N N . GLU E 1 247 ? -27.428 81.926 28.065 1.00 19.68 245 GLU E N 1
ATOM 9305 C CA . GLU E 1 247 ? -27.203 80.864 29.043 1.00 20.75 245 GLU E CA 1
ATOM 9306 C C . GLU E 1 247 ? -26.952 81.387 30.451 1.00 19.72 245 GLU E C 1
ATOM 9307 O O . GLU E 1 247 ? -27.243 80.688 31.425 1.00 19.27 245 GLU E O 1
ATOM 9313 N N . ASP E 1 248 ? -26.349 82.567 30.588 1.00 19.23 246 ASP E N 1
ATOM 9314 C CA . ASP E 1 248 ? -26.104 83.120 31.930 1.00 18.85 246 ASP E CA 1
ATOM 9315 C C . ASP E 1 248 ? -27.445 83.388 32.639 1.00 17.06 246 ASP E C 1
ATOM 9316 O O . ASP E 1 248 ? -27.604 83.131 33.823 1.00 17.20 246 ASP E O 1
ATOM 9321 N N . VAL E 1 249 ? -28.407 83.904 31.894 1.00 16.99 247 VAL E N 1
ATOM 9322 C CA . VAL E 1 249 ? -29.750 84.137 32.417 1.00 15.97 247 VAL E CA 1
ATOM 9323 C C . VAL E 1 249 ? -30.486 82.832 32.681 1.00 15.45 247 VAL E C 1
ATOM 9324 O O . VAL E 1 249 ? -31.092 82.644 33.764 1.00 16.15 247 VAL E O 1
ATOM 9328 N N . ALA E 1 250 ? -30.404 81.894 31.725 1.00 16.03 248 ALA E N 1
ATOM 9329 C CA . ALA E 1 250 ? -30.977 80.585 31.917 1.00 15.42 248 ALA E CA 1
ATOM 9330 C C . ALA E 1 250 ? -30.426 79.835 33.124 1.00 15.03 248 ALA E C 1
ATOM 9331 O O . ALA E 1 250 ? -31.157 79.097 33.800 1.00 16.05 248 ALA E O 1
ATOM 9333 N N . ASN E 1 251 ? -29.126 79.971 33.376 1.00 15.92 249 ASN E N 1
ATOM 9334 C CA . ASN E 1 251 ? -28.504 79.273 34.492 1.00 16.56 249 ASN E CA 1
ATOM 9335 C C . ASN E 1 251 ? -29.040 79.799 35.807 1.00 15.80 249 ASN E C 1
ATOM 9336 O O . ASN E 1 251 ? -29.275 79.031 36.746 1.00 16.80 249 ASN E O 1
ATOM 9341 N N . ALA E 1 252 ? -29.207 81.126 35.892 1.00 15.70 250 ALA E N 1
ATOM 9342 C CA . ALA E 1 252 ? -29.796 81.723 37.076 1.00 15.68 250 ALA E CA 1
ATOM 9343 C C . ALA E 1 252 ? -31.213 81.212 37.323 1.00 15.51 250 ALA E C 1
ATOM 9344 O O . ALA E 1 252 ? -31.536 80.811 38.427 1.00 16.12 250 ALA E O 1
ATOM 9346 N N . VAL E 1 253 ? -32.049 81.200 36.287 1.00 15.78 251 VAL E N 1
ATOM 9347 C CA . VAL E 1 253 ? -33.425 80.725 36.412 1.00 15.30 251 VAL E CA 1
ATOM 9348 C C . VAL E 1 253 ? -33.487 79.222 36.758 1.00 15.27 251 VAL E C 1
ATOM 9349 O O . VAL E 1 253 ? -34.278 78.801 37.587 1.00 15.36 251 VAL E O 1
ATOM 9353 N N . ALA E 1 254 ? -32.632 78.405 36.130 1.00 15.28 252 ALA E N 1
ATOM 9354 C CA . ALA E 1 254 ? -32.612 76.999 36.452 1.00 16.81 252 ALA E CA 1
ATOM 9355 C C . ALA E 1 254 ? -32.299 76.724 37.912 1.00 17.28 252 ALA E C 1
ATOM 9356 O O . ALA E 1 254 ? -32.857 75.771 38.504 1.00 18.33 252 ALA E O 1
ATOM 9358 N N . TRP E 1 255 ? -31.410 77.530 38.487 1.00 17.57 253 TRP E N 1
ATOM 9359 C CA . TRP E 1 255 ? -31.125 77.422 39.917 1.00 18.18 253 TRP E CA 1
ATOM 9360 C C . TRP E 1 255 ? -32.346 77.829 40.770 1.00 18.03 253 TRP E C 1
ATOM 9361 O O . TRP E 1 255 ? -32.774 77.090 41.670 1.00 17.21 253 TRP E O 1
ATOM 9372 N N . LEU E 1 256 ? -32.910 78.988 40.449 1.00 16.88 254 LEU E N 1
ATOM 9373 C CA . LEU E 1 256 ? -34.026 79.539 41.231 1.00 17.25 254 LEU E CA 1
ATOM 9374 C C . LEU E 1 256 ? -35.199 78.568 41.342 1.00 16.97 254 LEU E C 1
ATOM 9375 O O . LEU E 1 256 ? -35.831 78.439 42.415 1.00 17.42 254 LEU E O 1
ATOM 9380 N N . VAL E 1 257 ? -35.494 77.875 40.237 1.00 16.34 255 VAL E N 1
ATOM 9381 C CA . VAL E 1 257 ? -36.669 77.002 40.182 1.00 16.12 255 VAL E CA 1
ATOM 9382 C C . VAL E 1 257 ? -36.368 75.601 40.755 1.00 16.97 255 VAL E C 1
ATOM 9383 O O . VAL E 1 257 ? -37.266 74.795 40.873 1.00 18.18 255 VAL E O 1
ATOM 9387 N N . SER E 1 258 ? -35.116 75.332 41.119 1.00 16.92 256 SER E N 1
ATOM 9388 C CA . SER E 1 258 ? -34.744 74.053 41.752 1.00 17.15 256 SER E CA 1
ATOM 9389 C C . SER E 1 258 ? -34.956 74.031 43.245 1.00 17.79 256 SER E C 1
ATOM 9390 O O . SER E 1 258 ? -35.141 75.081 43.857 1.00 15.99 256 SER E O 1
ATOM 9393 N N . ASP E 1 259 ? -34.881 72.842 43.848 1.00 17.70 257 ASP E N 1
ATOM 9394 C CA . ASP E 1 259 ? -35.015 72.727 45.295 1.00 18.90 257 ASP E CA 1
ATOM 9395 C C . ASP E 1 259 ? -33.874 73.415 46.061 1.00 18.03 257 ASP E C 1
ATOM 9396 O O . ASP E 1 259 ? -34.021 73.714 47.245 1.00 18.96 257 ASP E O 1
ATOM 9401 N N . GLN E 1 260 ? -32.745 73.659 45.401 1.00 18.16 258 GLN E N 1
ATOM 9402 C CA . GLN E 1 260 ? -31.626 74.377 45.999 1.00 18.88 258 GLN E CA 1
ATOM 9403 C C . GLN E 1 260 ? -32.004 75.815 46.328 1.00 17.53 258 GLN E C 1
ATOM 9404 O O . GLN E 1 260 ? -31.310 76.465 47.100 1.00 18.80 258 GLN E O 1
ATOM 9410 N N . ALA E 1 261 ? -33.065 76.318 45.700 1.00 15.13 259 ALA E N 1
ATOM 9411 C CA . ALA E 1 261 ? -33.540 77.703 45.939 1.00 14.62 259 ALA E CA 1
ATOM 9412 C C . ALA E 1 261 ? -34.994 77.729 46.397 1.00 14.24 259 ALA E C 1
ATOM 9413 O O . ALA E 1 261 ? -35.707 78.697 46.175 1.00 13.68 259 ALA E O 1
ATOM 9415 N N . ARG E 1 262 ? -35.420 76.672 47.073 1.00 14.77 260 ARG E N 1
ATOM 9416 C CA . ARG E 1 262 ? -36.819 76.464 47.460 1.00 15.30 260 ARG E CA 1
ATOM 9417 C C . ARG E 1 262 ? -37.405 77.603 48.306 1.00 13.68 260 ARG E C 1
ATOM 9418 O O . ARG E 1 262 ? -38.630 77.850 48.266 1.00 14.46 260 ARG E O 1
ATOM 9426 N N . TYR E 1 263 ? -36.560 78.307 49.065 1.00 13.22 261 TYR E N 1
ATOM 9427 C CA . TYR E 1 263 ? -37.045 79.364 49.979 1.00 12.88 261 TYR E CA 1
ATOM 9428 C C . TYR E 1 263 ? -36.709 80.789 49.514 1.00 12.20 261 TYR E C 1
ATOM 9429 O O . TYR E 1 263 ? -36.795 81.747 50.289 1.00 12.19 261 TYR E O 1
ATOM 9438 N N . ILE E 1 264 ? -36.368 80.932 48.242 1.00 11.22 262 ILE E N 1
ATOM 9439 C CA A ILE E 1 264 ? -36.084 82.259 47.682 0.50 10.88 262 ILE E CA 1
ATOM 9440 C CA B ILE E 1 264 ? -36.065 82.242 47.641 0.50 10.96 262 ILE E CA 1
ATOM 9441 C C . ILE E 1 264 ? -37.329 82.794 46.982 1.00 11.10 262 ILE E C 1
ATOM 9442 O O . ILE E 1 264 ? -37.802 82.260 45.998 1.00 11.11 262 ILE E O 1
ATOM 9451 N N . THR E 1 265 ? -37.858 83.866 47.546 1.00 9.90 263 THR E N 1
ATOM 9452 C CA . THR E 1 265 ? -39.023 84.506 46.943 1.00 9.29 263 THR E CA 1
ATOM 9453 C C . THR E 1 265 ? -38.989 86.006 47.253 1.00 8.57 263 THR E C 1
ATOM 9454 O O . THR E 1 265 ? -38.442 86.428 48.275 1.00 9.63 263 THR E O 1
ATOM 9458 N N . GLY E 1 266 ? -39.631 86.787 46.379 1.00 8.57 264 GLY E N 1
ATOM 9459 C CA . GLY E 1 266 ? -39.705 88.222 46.567 1.00 8.82 264 GLY E CA 1
ATOM 9460 C C . GLY E 1 266 ? -38.440 88.985 46.233 1.00 8.70 264 GLY E C 1
ATOM 9461 O O . GLY E 1 266 ? -38.302 90.140 46.639 1.00 9.47 264 GLY E O 1
ATOM 9462 N N . VAL E 1 267 ? -37.550 88.368 45.455 1.00 9.17 265 VAL E N 1
ATOM 9463 C CA . VAL E 1 267 ? -36.209 88.907 45.159 1.00 9.44 265 VAL E CA 1
ATOM 9464 C C . VAL E 1 267 ? -36.149 89.478 43.729 1.00 8.93 265 VAL E C 1
ATOM 9465 O O . VAL E 1 267 ? -36.639 88.871 42.770 1.00 10.00 265 VAL E O 1
ATOM 9469 N N . THR E 1 268 ? -35.498 90.631 43.625 1.00 9.89 266 THR E N 1
ATOM 9470 C CA . THR E 1 268 ? -35.033 91.172 42.351 1.00 9.60 266 THR E CA 1
ATOM 9471 C C . THR E 1 268 ? -33.575 90.725 42.197 1.00 9.79 266 THR E C 1
ATOM 9472 O O . THR E 1 268 ? -32.696 91.165 42.977 1.00 11.65 266 THR E O 1
ATOM 9476 N N . LEU E 1 269 ? -33.304 89.843 41.242 1.00 9.74 267 LEU E N 1
ATOM 9477 C CA . LEU E 1 269 ? -31.965 89.268 41.058 1.00 10.53 267 LEU E CA 1
ATOM 9478 C C . LEU E 1 269 ? -31.274 89.863 39.814 1.00 10.53 267 LEU E C 1
ATOM 9479 O O . LEU E 1 269 ? -31.644 89.499 38.682 1.00 10.94 267 LEU E O 1
ATOM 9484 N N . PRO E 1 270 ? -30.252 90.734 40.024 1.00 10.97 268 PRO E N 1
ATOM 9485 C CA . PRO E 1 270 ? -29.468 91.209 38.883 1.00 11.16 268 PRO E CA 1
ATOM 9486 C C . PRO E 1 270 ? -28.556 90.088 38.355 1.00 11.50 268 PRO E C 1
ATOM 9487 O O . PRO E 1 270 ? -27.882 89.393 39.152 1.00 12.46 268 PRO E O 1
ATOM 9491 N N . VAL E 1 271 ? -28.560 89.909 37.041 1.00 11.85 269 VAL E N 1
ATOM 9492 C CA . VAL E 1 271 ? -27.616 89.010 36.349 1.00 12.75 269 VAL E CA 1
ATOM 9493 C C . VAL E 1 271 ? -26.928 89.891 35.330 1.00 12.02 269 VAL E C 1
ATOM 9494 O O . VAL E 1 271 ? -27.411 90.035 34.187 1.00 12.94 269 VAL E O 1
ATOM 9498 N N . ASP E 1 272 ? -25.850 90.567 35.753 1.00 12.23 270 ASP E N 1
ATOM 9499 C CA . ASP E 1 272 ? -25.476 91.792 35.074 1.00 11.87 270 ASP E CA 1
ATOM 9500 C C . ASP E 1 272 ? -24.028 92.224 35.156 1.00 12.66 270 ASP E C 1
ATOM 9501 O O . ASP E 1 272 ? -23.711 93.348 34.803 1.00 12.41 270 ASP E O 1
ATOM 9506 N N . ALA E 1 273 ? -23.159 91.341 35.625 1.00 12.18 271 ALA E N 1
ATOM 9507 C CA . ALA E 1 273 ? -21.739 91.627 35.680 1.00 13.00 271 ALA E CA 1
ATOM 9508 C C . ALA E 1 273 ? -21.449 92.927 36.444 1.00 13.52 271 ALA E C 1
ATOM 9509 O O . ALA E 1 273 ? -20.466 93.616 36.187 1.00 14.13 271 ALA E O 1
ATOM 9511 N N . GLY E 1 274 ? -22.313 93.245 37.401 1.00 12.26 272 GLY E N 1
ATOM 9512 C CA . GLY E 1 274 ? -22.125 94.377 38.266 1.00 13.04 272 GLY E CA 1
ATOM 9513 C C . GLY E 1 274 ? -22.721 95.672 37.784 1.00 13.32 272 GLY E C 1
ATOM 9514 O O . GLY E 1 274 ? -22.545 96.688 38.432 1.00 12.34 272 GLY E O 1
ATOM 9515 N N . PHE E 1 275 ? -23.489 95.652 36.691 1.00 13.15 273 PHE E N 1
ATOM 9516 C CA . PHE E 1 275 ? -24.044 96.899 36.130 1.00 13.31 273 PHE E CA 1
ATOM 9517 C C . PHE E 1 275 ? -24.800 97.769 37.146 1.00 12.78 273 PHE E C 1
ATOM 9518 O O . PHE E 1 275 ? -24.538 98.970 37.257 1.00 14.25 273 PHE E O 1
ATOM 9526 N N . LEU E 1 276 ? -25.754 97.166 37.868 1.00 12.29 274 LEU E N 1
ATOM 9527 C CA . LEU E 1 276 ? -26.597 97.940 38.782 1.00 13.36 274 LEU E CA 1
ATOM 9528 C C . LEU E 1 276 ? -25.822 98.464 39.967 1.00 14.23 274 LEU E C 1
ATOM 9529 O O . LEU E 1 276 ? -26.201 99.489 40.547 1.00 17.81 274 LEU E O 1
ATOM 9534 N N . ASN E 1 277 ? -24.711 97.819 40.331 1.00 13.56 275 ASN E N 1
ATOM 9535 C CA . ASN E 1 277 ? -23.873 98.283 41.429 1.00 13.53 275 ASN E CA 1
ATOM 9536 C C . ASN E 1 277 ? -22.746 99.279 41.040 1.00 16.27 275 ASN E C 1
ATOM 9537 O O . ASN E 1 277 ? -22.100 99.833 41.900 1.00 18.20 275 ASN E O 1
ATOM 9542 N N . LYS E 1 278 ? -22.496 99.434 39.751 1.00 19.69 276 LYS E N 1
ATOM 9543 C CA . LYS E 1 278 ? -21.360 100.197 39.239 1.00 23.78 276 LYS E CA 1
ATOM 9544 C C . LYS E 1 278 ? -21.581 101.644 39.658 1.00 26.21 276 LYS E C 1
ATOM 9545 O O . LYS E 1 278 ? -22.722 102.140 39.624 1.00 28.91 276 LYS E O 1
ATOM 9548 N N . ARG F 1 5 ? -40.776 143.662 54.480 1.00 40.46 3 ARG F N 1
ATOM 9549 C CA . ARG F 1 5 ? -40.784 142.582 53.440 1.00 39.93 3 ARG F CA 1
ATOM 9550 C C . ARG F 1 5 ? -42.060 142.610 52.569 1.00 39.90 3 ARG F C 1
ATOM 9551 O O . ARG F 1 5 ? -43.149 142.963 53.049 1.00 40.19 3 ARG F O 1
ATOM 9553 N N . SER F 1 6 ? -41.911 142.234 51.292 1.00 39.16 4 SER F N 1
ATOM 9554 C CA . SER F 1 6 ? -43.022 142.173 50.323 1.00 38.31 4 SER F CA 1
ATOM 9555 C C . SER F 1 6 ? -43.968 140.982 50.567 1.00 37.13 4 SER F C 1
ATOM 9556 O O . SER F 1 6 ? -43.757 140.174 51.480 1.00 36.55 4 SER F O 1
ATOM 9558 N N . SER F 1 7 ? -44.999 140.870 49.730 1.00 35.57 5 SER F N 1
ATOM 9559 C CA . SER F 1 7 ? -45.836 139.661 49.728 1.00 34.43 5 SER F CA 1
ATOM 9560 C C . SER F 1 7 ? -45.268 138.562 48.794 1.00 32.22 5 SER F C 1
ATOM 9561 O O . SER F 1 7 ? -45.943 137.569 48.521 1.00 31.32 5 SER F O 1
ATOM 9564 N N . GLU F 1 8 ? -44.040 138.751 48.306 1.00 30.49 6 GLU F N 1
ATOM 9565 C CA . GLU F 1 8 ? -43.383 137.763 47.448 1.00 28.75 6 GLU F CA 1
ATOM 9566 C C . GLU F 1 8 ? -43.302 136.445 48.202 1.00 26.73 6 GLU F C 1
ATOM 9567 O O . GLU F 1 8 ? -42.952 136.434 49.382 1.00 27.14 6 GLU F O 1
ATOM 9573 N N . GLY F 1 9 ? -43.621 135.348 47.514 1.00 23.44 7 GLY F N 1
ATOM 9574 C CA . GLY F 1 9 ? -43.560 134.009 48.104 1.00 21.08 7 GLY F CA 1
ATOM 9575 C C . GLY F 1 9 ? -42.483 133.225 47.375 1.00 19.05 7 GLY F C 1
ATOM 9576 O O . GLY F 1 9 ? -41.956 133.685 46.359 1.00 18.62 7 GLY F O 1
ATOM 9577 N N . PRO F 1 10 ? -42.151 132.027 47.885 1.00 17.01 8 PRO F N 1
ATOM 9578 C CA . PRO F 1 10 ? -41.090 131.252 47.263 1.00 15.63 8 PRO F CA 1
ATOM 9579 C C . PRO F 1 10 ? -41.360 130.898 45.790 1.00 15.39 8 PRO F C 1
ATOM 9580 O O . PRO F 1 10 ? -40.403 130.639 45.038 1.00 16.21 8 PRO F O 1
ATOM 9584 N N . LEU F 1 11 ? -42.626 130.873 45.374 1.00 13.92 9 LEU F N 1
ATOM 9585 C CA . LEU F 1 11 ? -42.983 130.481 44.035 1.00 13.12 9 LEU F CA 1
ATOM 9586 C C . LEU F 1 11 ? -43.579 131.613 43.204 1.00 14.33 9 LEU F C 1
ATOM 9587 O O . LEU F 1 11 ? -44.171 131.380 42.136 1.00 14.15 9 LEU F O 1
ATOM 9592 N N . THR F 1 12 ? -43.437 132.859 43.674 1.00 14.65 10 THR F N 1
ATOM 9593 C CA . THR F 1 12 ? -43.854 134.005 42.859 1.00 15.75 10 THR F CA 1
ATOM 9594 C C . THR F 1 12 ? -43.228 133.985 41.485 1.00 15.76 10 THR F C 1
ATOM 9595 O O . THR F 1 12 ? -42.022 133.732 41.351 1.00 16.41 10 THR F O 1
ATOM 9599 N N . GLY F 1 13 ? -44.061 134.206 40.471 1.00 16.88 11 GLY F N 1
ATOM 9600 C CA . GLY F 1 13 ? -43.618 134.202 39.076 1.00 17.72 11 GLY F CA 1
ATOM 9601 C C . GLY F 1 13 ? -43.674 132.847 38.401 1.00 17.73 11 GLY F C 1
ATOM 9602 O O . GLY F 1 13 ? -43.450 132.770 37.187 1.00 20.25 11 GLY F O 1
ATOM 9603 N N . LYS F 1 14 ? -43.984 131.789 39.163 1.00 15.52 12 LYS F N 1
ATOM 9604 C CA . LYS F 1 14 ? -43.993 130.436 38.628 1.00 14.26 12 LYS F CA 1
ATOM 9605 C C . LYS F 1 14 ? -45.409 129.963 38.333 1.00 12.99 12 LYS F C 1
ATOM 9606 O O . LYS F 1 14 ? -46.383 130.481 38.893 1.00 14.16 12 LYS F O 1
ATOM 9612 N N . VAL F 1 15 ? -45.492 129.054 37.364 1.00 11.74 13 VAL F N 1
ATOM 9613 C CA . VAL F 1 15 ? -46.744 128.409 36.984 1.00 11.65 13 VAL F CA 1
ATOM 9614 C C . VAL F 1 15 ? -46.646 126.898 37.244 1.00 11.56 13 VAL F C 1
ATOM 9615 O O . VAL F 1 15 ? -45.676 126.240 36.815 1.00 10.73 13 VAL F O 1
ATOM 9619 N N . ALA F 1 16 ? -47.626 126.384 37.980 1.00 10.44 14 ALA F N 1
ATOM 9620 C CA . ALA F 1 16 ? -47.767 124.940 38.247 1.00 10.15 14 ALA F CA 1
ATOM 9621 C C . ALA F 1 16 ? -48.963 124.310 37.544 1.00 9.87 14 ALA F C 1
ATOM 9622 O O . ALA F 1 16 ? -50.084 124.811 37.678 1.00 10.31 14 ALA F O 1
ATOM 9624 N N . PHE F 1 17 ? -48.687 123.243 36.782 1.00 8.95 15 PHE F N 1
ATOM 9625 C CA . PHE F 1 17 ? -49.673 122.394 36.071 1.00 8.96 15 PHE F CA 1
ATOM 9626 C C . PHE F 1 17 ? -49.959 121.189 36.956 1.00 8.61 15 PHE F C 1
ATOM 9627 O O . PHE F 1 17 ? -49.036 120.416 37.255 1.00 9.07 15 PHE F O 1
ATOM 9635 N N . ILE F 1 18 ? -51.211 121.070 37.410 1.00 8.36 16 ILE F N 1
ATOM 9636 C CA . ILE F 1 18 ? -51.607 120.034 38.387 1.00 8.16 16 ILE F CA 1
ATOM 9637 C C . ILE F 1 18 ? -52.737 119.197 37.781 1.00 7.79 16 ILE F C 1
ATOM 9638 O O . ILE F 1 18 ? -53.800 119.759 37.399 1.00 9.11 16 ILE F O 1
ATOM 9643 N N . THR F 1 19 ? -52.573 117.885 37.638 1.00 7.88 17 THR F N 1
ATOM 9644 C CA . THR F 1 19 ? -53.631 117.023 37.184 1.00 8.17 17 THR F CA 1
ATOM 9645 C C . THR F 1 19 ? -54.401 116.470 38.365 1.00 8.52 17 THR F C 1
ATOM 9646 O O . THR F 1 19 ? -53.841 116.323 39.474 1.00 8.72 17 THR F O 1
ATOM 9650 N N . GLY F 1 20 ? -55.679 116.156 38.185 1.00 7.98 18 GLY F N 1
ATOM 9651 C CA . GLY F 1 20 ? -56.502 115.736 39.293 1.00 8.08 18 GLY F CA 1
ATOM 9652 C C . GLY F 1 20 ? -56.765 116.828 40.317 1.00 8.20 18 GLY F C 1
ATOM 9653 O O . GLY F 1 20 ? -56.848 116.554 41.513 1.00 8.66 18 GLY F O 1
ATOM 9654 N N . ALA F 1 21 ? -56.825 118.074 39.871 1.00 8.56 19 ALA F N 1
ATOM 9655 C CA . ALA F 1 21 ? -56.882 119.258 40.752 1.00 8.80 19 ALA F CA 1
ATOM 9656 C C . ALA F 1 21 ? -58.266 119.578 41.321 1.00 9.00 19 ALA F C 1
ATOM 9657 O O . ALA F 1 21 ? -58.406 120.550 42.088 1.00 10.62 19 ALA F O 1
ATOM 9659 N N . ALA F 1 22 ? -59.298 118.808 40.987 1.00 10.18 20 ALA F N 1
ATOM 9660 C CA . ALA F 1 22 ? -60.661 119.150 41.409 1.00 10.33 20 ALA F CA 1
ATOM 9661 C C . ALA F 1 22 ? -60.937 118.976 42.902 1.00 10.57 20 ALA F C 1
ATOM 9662 O O . ALA F 1 22 ? -61.814 119.623 43.474 1.00 11.52 20 ALA F O 1
ATOM 9664 N N . ARG F 1 23 ? -60.221 118.063 43.553 1.00 10.05 21 ARG F N 1
ATOM 9665 C CA . ARG F 1 23 ? -60.485 117.706 44.948 1.00 9.64 21 ARG F CA 1
ATOM 9666 C C . ARG F 1 23 ? -59.290 116.984 45.547 1.00 9.51 21 ARG F C 1
ATOM 9667 O O . ARG F 1 23 ? -58.297 116.757 44.853 1.00 9.45 21 ARG F O 1
ATOM 9675 N N . GLY F 1 24 ? -59.373 116.593 46.807 1.00 9.72 22 GLY F N 1
ATOM 9676 C CA . GLY F 1 24 ? -58.367 115.729 47.405 1.00 8.99 22 GLY F CA 1
ATOM 9677 C C . GLY F 1 24 ? -56.989 116.315 47.397 1.00 8.24 22 GLY F C 1
ATOM 9678 O O . GLY F 1 24 ? -56.816 117.528 47.633 1.00 8.92 22 GLY F O 1
ATOM 9679 N N . GLN F 1 25 ? -55.994 115.485 47.124 1.00 8.36 23 GLN F N 1
ATOM 9680 C CA . GLN F 1 25 ? -54.620 115.979 47.131 1.00 8.02 23 GLN F CA 1
ATOM 9681 C C . GLN F 1 25 ? -54.362 117.055 46.064 1.00 8.44 23 GLN F C 1
ATOM 9682 O O . GLN F 1 25 ? -53.609 117.987 46.304 1.00 8.03 23 GLN F O 1
ATOM 9688 N N . GLY F 1 26 ? -54.956 116.879 44.872 1.00 8.13 24 GLY F N 1
ATOM 9689 C CA . GLY F 1 26 ? -54.753 117.826 43.753 1.00 8.58 24 GLY F CA 1
ATOM 9690 C C . GLY F 1 26 ? -55.226 119.211 44.143 1.00 8.82 24 GLY F C 1
ATOM 9691 O O . GLY F 1 26 ? -54.566 120.209 43.858 1.00 8.60 24 GLY F O 1
ATOM 9692 N N . ARG F 1 27 ? -56.392 119.295 44.773 1.00 8.26 25 ARG F N 1
ATOM 9693 C CA . ARG F 1 27 ? -56.869 120.583 45.298 1.00 9.80 25 ARG F CA 1
ATOM 9694 C C . ARG F 1 27 ? -55.910 121.127 46.334 1.00 9.03 25 ARG F C 1
ATOM 9695 O O . ARG F 1 27 ? -55.610 122.330 46.318 1.00 9.60 25 ARG F O 1
ATOM 9703 N N . ALA F 1 28 ? -55.421 120.257 47.219 1.00 8.80 26 ALA F N 1
ATOM 9704 C CA . ALA F 1 28 ? -54.468 120.699 48.217 1.00 8.74 26 ALA F CA 1
ATOM 9705 C C . ALA F 1 28 ? -53.166 121.260 47.608 1.00 8.74 26 ALA F C 1
ATOM 9706 O O . ALA F 1 28 ? -52.610 122.238 48.099 1.00 9.85 26 ALA F O 1
ATOM 9708 N N . HIS F 1 29 ? -52.680 120.646 46.534 1.00 8.36 27 HIS F N 1
ATOM 9709 C CA . HIS F 1 29 ? -51.530 121.177 45.837 1.00 8.96 27 HIS F CA 1
ATOM 9710 C C . HIS F 1 29 ? -51.841 122.543 45.221 1.00 9.31 27 HIS F C 1
ATOM 9711 O O . HIS F 1 29 ? -51.025 123.461 45.293 1.00 10.13 27 HIS F O 1
ATOM 9718 N N . ALA F 1 30 ? -53.013 122.673 44.602 1.00 9.34 28 ALA F N 1
ATOM 9719 C CA . ALA F 1 30 ? -53.379 123.947 43.959 1.00 9.08 28 ALA F CA 1
ATOM 9720 C C . ALA F 1 30 ? -53.376 125.069 45.015 1.00 9.80 28 ALA F C 1
ATOM 9721 O O . ALA F 1 30 ? -52.812 126.166 44.762 1.00 10.77 28 ALA F O 1
ATOM 9723 N N . VAL F 1 31 ? -53.985 124.825 46.183 1.00 10.13 29 VAL F N 1
ATOM 9724 C CA A VAL F 1 31 ? -54.056 125.898 47.161 0.60 11.00 29 VAL F CA 1
ATOM 9725 C CA B VAL F 1 31 ? -54.085 125.805 47.264 0.40 10.58 29 VAL F CA 1
ATOM 9726 C C . VAL F 1 31 ? -52.728 126.143 47.866 1.00 11.15 29 VAL F C 1
ATOM 9727 O O . VAL F 1 31 ? -52.408 127.305 48.140 1.00 11.84 29 VAL F O 1
ATOM 9734 N N . ARG F 1 32 ? -51.929 125.107 48.101 1.00 10.12 30 ARG F N 1
ATOM 9735 C CA . ARG F 1 32 ? -50.618 125.286 48.740 1.00 10.82 30 ARG F CA 1
ATOM 9736 C C . ARG F 1 32 ? -49.631 125.997 47.840 1.00 11.43 30 ARG F C 1
ATOM 9737 O O . ARG F 1 32 ? -48.911 126.890 48.285 1.00 13.32 30 ARG F O 1
ATOM 9745 N N . LEU F 1 33 ? -49.609 125.645 46.558 1.00 10.01 31 LEU F N 1
ATOM 9746 C CA . LEU F 1 33 ? -48.650 126.260 45.665 1.00 10.05 31 LEU F CA 1
ATOM 9747 C C . LEU F 1 33 ? -49.105 127.704 45.383 1.00 11.70 31 LEU F C 1
ATOM 9748 O O . LEU F 1 33 ? -48.275 128.598 45.255 1.00 12.43 31 LEU F O 1
ATOM 9753 N N . ALA F 1 34 ? -50.419 127.920 45.284 1.00 11.74 32 ALA F N 1
ATOM 9754 C CA . ALA F 1 34 ? -50.919 129.288 45.105 1.00 12.06 32 ALA F CA 1
ATOM 9755 C C . ALA F 1 34 ? -50.587 130.151 46.330 1.00 12.88 32 ALA F C 1
ATOM 9756 O O . ALA F 1 34 ? -50.195 131.311 46.174 1.00 13.83 32 ALA F O 1
ATOM 9758 N N . ALA F 1 35 ? -50.722 129.594 47.528 1.00 13.02 33 ALA F N 1
ATOM 9759 C CA . ALA F 1 35 ? -50.360 130.324 48.764 1.00 13.35 33 ALA F CA 1
ATOM 9760 C C . ALA F 1 35 ? -48.887 130.743 48.751 1.00 13.70 33 ALA F C 1
ATOM 9761 O O . ALA F 1 35 ? -48.511 131.769 49.324 1.00 14.93 33 ALA F O 1
ATOM 9763 N N . ASP F 1 36 ? -48.035 129.961 48.106 1.00 12.87 34 ASP F N 1
ATOM 9764 C CA . ASP F 1 36 ? -46.625 130.287 47.970 1.00 13.09 34 ASP F CA 1
ATOM 9765 C C . ASP F 1 36 ? -46.301 131.226 46.788 1.00 13.31 34 ASP F C 1
ATOM 9766 O O . ASP F 1 36 ? -45.139 131.518 46.548 1.00 13.57 34 ASP F O 1
ATOM 9771 N N . GLY F 1 37 ? -47.321 131.618 46.057 1.00 12.61 35 GLY F N 1
ATOM 9772 C CA . GLY F 1 37 ? -47.233 132.619 44.998 1.00 13.40 35 GLY F CA 1
ATOM 9773 C C . GLY F 1 37 ? -47.377 132.140 43.559 1.00 13.46 35 GLY F C 1
ATOM 9774 O O . GLY F 1 37 ? -47.385 132.956 42.639 1.00 14.39 35 GLY F O 1
ATOM 9775 N N . ALA F 1 38 ? -47.532 130.832 43.354 1.00 12.20 36 ALA F N 1
ATOM 9776 C CA . ALA F 1 38 ? -47.626 130.291 42.007 1.00 12.31 36 ALA F CA 1
ATOM 9777 C C . ALA F 1 38 ? -48.989 130.557 41.387 1.00 12.59 36 ALA F C 1
ATOM 9778 O O . ALA F 1 38 ? -50.016 130.580 42.080 1.00 12.96 36 ALA F O 1
ATOM 9780 N N . ASP F 1 39 ? -48.994 130.705 40.063 1.00 12.41 37 ASP F N 1
ATOM 9781 C CA . ASP F 1 39 ? -50.215 130.631 39.276 1.00 13.10 37 ASP F CA 1
ATOM 9782 C C . ASP F 1 39 ? -50.418 129.184 38.818 1.00 12.01 37 ASP F C 1
ATOM 9783 O O . ASP F 1 39 ? -49.467 128.403 38.817 1.00 11.43 37 ASP F O 1
ATOM 9788 N N . ILE F 1 40 ? -51.660 128.819 38.517 1.00 11.54 38 ILE F N 1
ATOM 9789 C CA . ILE F 1 40 ? -52.034 127.402 38.434 1.00 11.13 38 ILE F CA 1
ATOM 9790 C C . ILE F 1 40 ? -52.724 127.091 37.115 1.00 11.61 38 ILE F C 1
ATOM 9791 O O . ILE F 1 40 ? -53.584 127.850 36.637 1.00 12.39 38 ILE F O 1
ATOM 9796 N N . ILE F 1 41 ? -52.339 125.968 36.503 1.00 11.24 39 ILE F N 1
ATOM 9797 C CA . ILE F 1 41 ? -53.078 125.364 35.388 1.00 10.66 39 ILE F CA 1
ATOM 9798 C C . ILE F 1 41 ? -53.623 124.048 35.970 1.00 10.95 39 ILE F C 1
ATOM 9799 O O . ILE F 1 41 ? -52.841 123.140 36.270 1.00 10.63 39 ILE F O 1
ATOM 9804 N N . ALA F 1 42 ? -54.937 124.005 36.192 1.00 10.76 40 ALA F N 1
ATOM 9805 C CA . ALA F 1 42 ? -55.582 122.900 36.954 1.00 9.87 40 ALA F CA 1
ATOM 9806 C C . ALA F 1 42 ? -56.451 122.077 36.017 1.00 10.55 40 ALA F C 1
ATOM 9807 O O . ALA F 1 42 ? -57.310 122.648 35.298 1.00 11.33 40 ALA F O 1
ATOM 9809 N N . VAL F 1 43 ? -56.266 120.769 35.933 1.00 9.86 41 VAL F N 1
ATOM 9810 C CA . VAL F 1 43 ? -57.138 119.953 35.118 1.00 10.24 41 VAL F CA 1
ATOM 9811 C C . VAL F 1 43 ? -57.701 118.778 35.887 1.00 9.79 41 VAL F C 1
ATOM 9812 O O . VAL F 1 43 ? -57.090 118.283 36.843 1.00 8.99 41 VAL F O 1
ATOM 9816 N N . ASP F 1 44 ? -58.866 118.306 35.493 1.00 9.89 42 ASP F N 1
ATOM 9817 C CA . ASP F 1 44 ? -59.502 117.141 36.118 1.00 10.09 42 ASP F CA 1
ATOM 9818 C C . ASP F 1 44 ? -60.485 116.514 35.143 1.00 10.34 42 ASP F C 1
ATOM 9819 O O . ASP F 1 44 ? -61.070 117.208 34.302 1.00 10.72 42 ASP F O 1
ATOM 9824 N N . LEU F 1 45 ? -60.657 115.194 35.205 1.00 10.30 43 LEU F N 1
ATOM 9825 C CA . LEU F 1 45 ? -61.622 114.468 34.369 1.00 11.16 43 LEU F CA 1
ATOM 9826 C C . LEU F 1 45 ? -63.027 114.974 34.594 1.00 12.47 43 LEU F C 1
ATOM 9827 O O . LEU F 1 45 ? -63.793 115.098 33.637 1.00 12.54 43 LEU F O 1
ATOM 9832 N N . CYS F 1 46 ? -63.382 115.283 35.846 1.00 12.25 44 CYS F N 1
ATOM 9833 C CA . CYS F 1 46 ? -64.764 115.757 36.161 1.00 13.27 44 CYS F CA 1
ATOM 9834 C C . CYS F 1 46 ? -65.815 114.843 35.574 1.00 13.29 44 CYS F C 1
ATOM 9835 O O . CYS F 1 46 ? -66.840 115.305 35.032 1.00 14.42 44 CYS F O 1
ATOM 9838 N N . ASP F 1 47 ? -65.548 113.541 35.624 1.00 12.59 45 ASP F N 1
ATOM 9839 C CA . ASP F 1 47 ? -66.488 112.528 35.116 1.00 13.83 45 ASP F CA 1
ATOM 9840 C C . ASP F 1 47 ? -66.141 111.188 35.774 1.00 13.26 45 ASP F C 1
ATOM 9841 O O . ASP F 1 47 ? -65.147 111.079 36.474 1.00 13.66 45 ASP F O 1
ATOM 9846 N N . GLN F 1 48 ? -66.921 110.168 35.481 1.00 13.59 46 GLN F N 1
ATOM 9847 C CA . GLN F 1 48 ? -66.843 108.909 36.177 1.00 14.08 46 GLN F CA 1
ATOM 9848 C C . GLN F 1 48 ? -66.188 107.868 35.276 1.00 15.00 46 GLN F C 1
ATOM 9849 O O . GLN F 1 48 ? -66.129 108.041 34.058 1.00 16.61 46 GLN F O 1
ATOM 9855 N N . ILE F 1 49 ? -65.620 106.823 35.885 1.00 13.95 47 ILE F N 1
ATOM 9856 C CA . ILE F 1 49 ? -65.047 105.663 35.160 1.00 13.43 47 ILE F CA 1
ATOM 9857 C C . ILE F 1 49 ? -65.745 104.402 35.710 1.00 13.66 47 ILE F C 1
ATOM 9858 O O . ILE F 1 49 ? -65.805 104.208 36.921 1.00 13.12 47 ILE F O 1
ATOM 9863 N N . ALA F 1 50 ? -66.272 103.560 34.813 1.00 15.38 48 ALA F N 1
ATOM 9864 C CA . ALA F 1 50 ? -67.122 102.441 35.214 1.00 15.93 48 ALA F CA 1
ATOM 9865 C C . ALA F 1 50 ? -66.433 101.455 36.144 1.00 15.08 48 ALA F C 1
ATOM 9866 O O . ALA F 1 50 ? -67.075 100.904 37.017 1.00 16.54 48 ALA F O 1
ATOM 9868 N N . SER F 1 51 ? -65.124 101.251 35.975 1.00 13.50 49 SER F N 1
ATOM 9869 C CA . SER F 1 51 ? -64.400 100.310 36.833 1.00 12.34 49 SER F CA 1
ATOM 9870 C C . SER F 1 51 ? -64.085 100.844 38.223 1.00 11.23 49 SER F C 1
ATOM 9871 O O . SER F 1 51 ? -63.647 100.076 39.088 1.00 11.29 49 SER F O 1
ATOM 9874 N N . VAL F 1 52 ? -64.271 102.146 38.439 1.00 9.80 50 VAL F N 1
ATOM 9875 C CA . VAL F 1 52 ? -63.997 102.775 39.710 1.00 10.31 50 VAL F CA 1
ATOM 9876 C C . VAL F 1 52 ? -65.299 102.840 40.487 1.00 10.92 50 VAL F C 1
ATOM 9877 O O . VAL F 1 52 ? -66.217 103.515 40.064 1.00 12.98 50 VAL F O 1
ATOM 9881 N N . PRO F 1 53 ? -65.366 102.112 41.622 1.00 11.31 51 PRO F N 1
ATOM 9882 C CA . PRO F 1 53 ? -66.700 101.986 42.246 1.00 12.17 51 PRO F CA 1
ATOM 9883 C C . PRO F 1 53 ? -67.137 103.152 43.114 1.00 13.01 51 PRO F C 1
ATOM 9884 O O . PRO F 1 53 ? -68.302 103.234 43.465 1.00 15.15 51 PRO F O 1
ATOM 9888 N N . TYR F 1 54 ? -66.237 104.066 43.402 1.00 11.90 52 TYR F N 1
ATOM 9889 C CA . TYR F 1 54 ? -66.502 105.286 44.153 1.00 11.10 52 TYR F CA 1
ATOM 9890 C C . TYR F 1 54 ? -66.565 106.472 43.163 1.00 12.09 52 TYR F C 1
ATOM 9891 O O . TYR F 1 54 ? -66.066 106.383 42.039 1.00 11.54 52 TYR F O 1
ATOM 9900 N N . PRO F 1 55 ? -67.159 107.595 43.568 1.00 12.38 53 PRO F N 1
ATOM 9901 C CA . PRO F 1 55 ? -67.290 108.713 42.634 1.00 12.13 53 PRO F CA 1
ATOM 9902 C C . PRO F 1 55 ? -65.958 109.418 42.411 1.00 11.95 53 PRO F C 1
ATOM 9903 O O . PRO F 1 55 ? -65.198 109.603 43.354 1.00 11.02 53 PRO F O 1
ATOM 9907 N N . LEU F 1 56 ? -65.697 109.773 41.167 1.00 11.87 54 LEU F N 1
ATOM 9908 C CA . LEU F 1 56 ? -64.620 110.700 40.811 1.00 11.01 54 LEU F CA 1
ATOM 9909 C C . LEU F 1 56 ? -65.165 112.139 40.906 1.00 11.51 54 LEU F C 1
ATOM 9910 O O . LEU F 1 56 ? -66.348 112.348 41.288 1.00 11.54 54 LEU F O 1
ATOM 9915 N N . ALA F 1 57 ? -64.378 113.151 40.563 1.00 11.38 55 ALA F N 1
ATOM 9916 C CA . ALA F 1 57 ? -64.743 114.514 40.857 1.00 12.01 55 ALA F CA 1
ATOM 9917 C C . ALA F 1 57 ? -65.810 115.019 39.888 1.00 12.56 55 ALA F C 1
ATOM 9918 O O . ALA F 1 57 ? -65.970 114.494 38.804 1.00 13.34 55 ALA F O 1
ATOM 9920 N N . THR F 1 58 ? -66.473 116.097 40.294 1.00 13.94 56 THR F N 1
ATOM 9921 C CA . THR F 1 58 ? -67.474 116.791 39.484 1.00 14.88 56 THR F CA 1
ATOM 9922 C C . THR F 1 58 ? -66.943 118.105 38.905 1.00 15.25 56 THR F C 1
ATOM 9923 O O . THR F 1 58 ? -65.981 118.678 39.429 1.00 14.63 56 THR F O 1
ATOM 9927 N N . PRO F 1 59 ? -67.547 118.608 37.815 1.00 15.59 57 PRO F N 1
ATOM 9928 C CA . PRO F 1 59 ? -67.221 119.957 37.368 1.00 15.56 57 PRO F CA 1
ATOM 9929 C C . PRO F 1 59 ? -67.312 121.001 38.494 1.00 15.39 57 PRO F C 1
ATOM 9930 O O . PRO F 1 59 ? -66.479 121.908 38.555 1.00 14.85 57 PRO F O 1
ATOM 9934 N N . GLU F 1 60 ? -68.302 120.874 39.377 1.00 15.83 58 GLU F N 1
ATOM 9935 C CA . GLU F 1 60 ? -68.465 121.798 40.513 1.00 16.44 58 GLU F CA 1
ATOM 9936 C C . GLU F 1 60 ? -67.240 121.818 41.419 1.00 16.78 58 GLU F C 1
ATOM 9937 O O . GLU F 1 60 ? -66.838 122.871 41.872 1.00 15.64 58 GLU F O 1
ATOM 9943 N N . GLU F 1 61 ? -66.649 120.660 41.665 1.00 15.32 59 GLU F N 1
ATOM 9944 C CA . GLU F 1 61 ? -65.461 120.637 42.511 1.00 14.58 59 GLU F CA 1
ATOM 9945 C C . GLU F 1 61 ? -64.306 121.379 41.873 1.00 13.70 59 GLU F C 1
ATOM 9946 O O . GLU F 1 61 ? -63.600 122.100 42.567 1.00 13.10 59 GLU F O 1
ATOM 9952 N N . LEU F 1 62 ? -64.130 121.220 40.567 1.00 13.13 60 LEU F N 1
ATOM 9953 C CA . LEU F 1 62 ? -63.063 121.950 39.863 1.00 12.91 60 LEU F CA 1
ATOM 9954 C C . LEU F 1 62 ? -63.331 123.455 39.971 1.00 13.95 60 LEU F C 1
ATOM 9955 O O . LEU F 1 62 ? -62.433 124.230 40.249 1.00 13.91 60 LEU F O 1
ATOM 9960 N N . ALA F 1 63 ? -64.580 123.863 39.805 1.00 14.26 61 ALA F N 1
ATOM 9961 C CA . ALA F 1 63 ? -64.929 125.285 40.000 1.00 15.03 61 ALA F CA 1
ATOM 9962 C C . ALA F 1 63 ? -64.653 125.794 41.411 1.00 15.59 61 ALA F C 1
ATOM 9963 O O . ALA F 1 63 ? -64.307 126.958 41.608 1.00 15.41 61 ALA F O 1
ATOM 9965 N N . ALA F 1 64 ? -64.816 124.928 42.403 1.00 14.39 62 ALA F N 1
ATOM 9966 C CA . ALA F 1 64 ? -64.537 125.280 43.790 1.00 15.15 62 ALA F CA 1
ATOM 9967 C C . ALA F 1 64 ? -63.045 125.431 44.030 1.00 15.26 62 ALA F C 1
ATOM 9968 O O . ALA F 1 64 ? -62.636 126.349 44.731 1.00 14.52 62 ALA F O 1
ATOM 9970 N N . THR F 1 65 ? -62.224 124.579 43.424 1.00 14.49 63 THR F N 1
ATOM 9971 C CA . THR F 1 65 ? -60.773 124.777 43.466 1.00 13.23 63 THR F CA 1
ATOM 9972 C C . THR F 1 65 ? -60.414 126.146 42.863 1.00 13.94 63 THR F C 1
ATOM 9973 O O . THR F 1 65 ? -59.560 126.865 43.399 1.00 13.11 63 THR F O 1
ATOM 9977 N N . VAL F 1 66 ? -61.024 126.480 41.722 1.00 13.56 64 VAL F N 1
ATOM 9978 C CA . VAL F 1 66 ? -60.781 127.792 41.085 1.00 14.24 64 VAL F CA 1
ATOM 9979 C C . VAL F 1 66 ? -61.070 128.927 42.066 1.00 15.21 64 VAL F C 1
ATOM 9980 O O . VAL F 1 66 ? -60.265 129.823 42.226 1.00 14.96 64 VAL F O 1
ATOM 9984 N N . LYS F 1 67 ? -62.214 128.884 42.725 1.00 14.96 65 LYS F N 1
ATOM 9985 C CA . LYS F 1 67 ? -62.561 129.915 43.707 1.00 16.41 65 LYS F CA 1
ATOM 9986 C C . LYS F 1 67 ? -61.5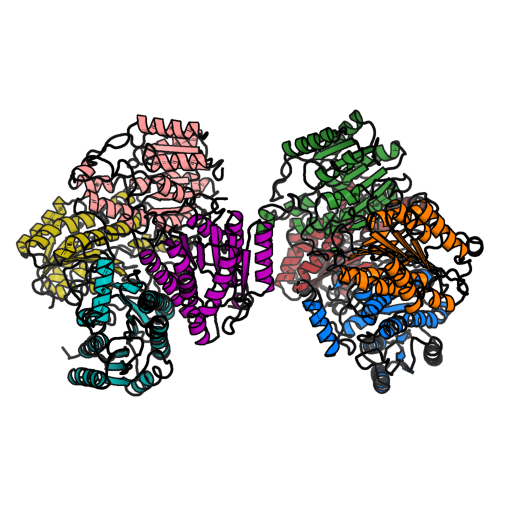57 130.019 44.856 1.00 16.50 65 LYS F C 1
ATOM 9987 O O . LYS F 1 67 ? -61.150 131.118 45.243 1.00 16.69 65 LYS F O 1
ATOM 9993 N N . LEU F 1 68 ? -61.111 128.868 45.365 1.00 14.93 66 LEU F N 1
ATOM 9994 C CA . LEU F 1 68 ? -60.133 128.851 46.444 1.00 15.16 66 LEU F CA 1
ATOM 9995 C C . LEU F 1 68 ? -58.839 129.534 46.026 1.00 14.41 66 LEU F C 1
ATOM 9996 O O . LEU F 1 68 ? -58.255 130.306 46.765 1.00 15.10 66 LEU F O 1
ATOM 10001 N N . VAL F 1 69 ? -58.366 129.198 44.837 1.00 13.25 67 VAL F N 1
ATOM 10002 C CA . VAL F 1 69 ? -57.124 129.741 44.358 1.00 13.30 67 VAL F CA 1
ATOM 10003 C C . VAL F 1 69 ? -57.267 131.256 44.040 1.00 14.27 67 VAL F C 1
ATOM 10004 O O . VAL F 1 69 ? -56.368 132.021 44.365 1.00 14.60 67 VAL F O 1
ATOM 10008 N N . GLU F 1 70 ? -58.356 131.661 43.419 1.00 15.36 68 GLU F N 1
ATOM 10009 C CA . GLU F 1 70 ? -58.600 133.086 43.142 1.00 17.01 68 GLU F CA 1
ATOM 10010 C C . GLU F 1 70 ? -58.691 133.873 44.445 1.00 17.66 68 GLU F C 1
ATOM 10011 O O . GLU F 1 70 ? -58.198 134.988 44.507 1.00 18.69 68 GLU F O 1
ATOM 10017 N N . ASP F 1 71 ? -59.301 133.305 45.480 1.00 18.34 69 ASP F N 1
ATOM 10018 C CA . ASP F 1 71 ? -59.411 133.995 46.785 1.00 20.11 69 ASP F CA 1
ATOM 10019 C C . ASP F 1 71 ? -58.047 134.183 47.454 1.00 20.04 69 ASP F C 1
ATOM 10020 O O . ASP F 1 71 ? -57.818 135.176 48.167 1.00 19.74 69 ASP F O 1
ATOM 10025 N N . ILE F 1 72 ? -57.146 133.224 47.236 1.00 18.76 70 ILE F N 1
ATOM 10026 C CA . ILE F 1 72 ? -55.748 133.360 47.662 1.00 19.07 70 ILE F CA 1
ATOM 10027 C C . ILE F 1 72 ? -55.025 134.465 46.886 1.00 19.88 70 ILE F C 1
ATOM 10028 O O . ILE F 1 72 ? -54.082 135.073 47.404 1.00 21.22 70 ILE F O 1
ATOM 10033 N N . GLY F 1 73 ? -55.445 134.689 45.646 1.00 19.78 71 GLY F N 1
ATOM 10034 C CA . GLY F 1 73 ? -54.960 135.799 44.838 1.00 20.62 71 GLY F CA 1
ATOM 10035 C C . GLY F 1 73 ? -54.073 135.420 43.672 1.00 20.04 71 GLY F C 1
ATOM 10036 O O . GLY F 1 73 ? -53.464 136.290 43.044 1.00 21.77 71 GLY F O 1
ATOM 10037 N N . SER F 1 74 ? -54.002 134.138 43.344 1.00 18.14 72 SER F N 1
ATOM 10038 C CA . SER F 1 74 ? -53.285 133.695 42.152 1.00 17.10 72 SER F CA 1
ATOM 10039 C C . SER F 1 74 ? -54.182 133.623 40.940 1.00 16.46 72 SER F C 1
ATOM 10040 O O . SER F 1 74 ? -55.397 133.550 41.080 1.00 17.51 72 SER F O 1
ATOM 10043 N N . ARG F 1 75 ? -53.578 133.617 39.755 1.00 15.83 73 ARG F N 1
ATOM 10044 C CA . ARG F 1 75 ? -54.304 133.361 38.519 1.00 16.26 73 ARG F CA 1
ATOM 10045 C C . ARG F 1 75 ? -54.425 131.849 38.371 1.00 15.48 73 ARG F C 1
ATOM 10046 O O . ARG F 1 75 ? -53.529 131.097 38.773 1.00 15.25 73 ARG F O 1
ATOM 10054 N N . ILE F 1 76 ? -55.545 131.410 37.830 1.00 15.29 74 ILE F N 1
ATOM 10055 C CA . ILE F 1 76 ? -55.766 130.003 37.553 1.00 14.36 74 ILE F CA 1
ATOM 10056 C C . ILE F 1 76 ? -56.522 129.806 36.251 1.00 14.52 74 ILE F C 1
ATOM 10057 O O . ILE F 1 76 ? -57.502 130.524 35.959 1.00 15.13 74 ILE F O 1
ATOM 10062 N N . VAL F 1 77 ? -56.045 128.851 35.455 1.00 13.75 75 VAL F N 1
ATOM 10063 C CA . VAL F 1 77 ? -56.737 128.398 34.276 1.00 13.36 75 VAL F CA 1
ATOM 10064 C C . VAL F 1 77 ? -57.121 126.938 34.527 1.00 13.46 75 VAL F C 1
ATOM 10065 O O . VAL F 1 77 ? -56.234 126.092 34.681 1.00 13.64 75 VAL F O 1
ATOM 10069 N N . ALA F 1 78 ? -58.416 126.665 34.635 1.00 11.86 76 ALA F N 1
ATOM 10070 C CA . ALA F 1 78 ? -58.907 125.321 34.919 1.00 12.74 76 ALA F CA 1
ATOM 10071 C C . ALA F 1 78 ? -59.680 124.792 33.742 1.00 12.87 76 ALA F C 1
ATOM 10072 O O . ALA F 1 78 ? -60.533 125.498 33.176 1.00 12.74 76 ALA F O 1
ATOM 10074 N N . ARG F 1 79 ? -59.436 123.527 33.396 1.00 11.85 77 ARG F N 1
ATOM 10075 C CA . ARG F 1 79 ? -60.114 122.851 32.293 1.00 12.85 77 ARG F CA 1
ATOM 10076 C C . ARG F 1 79 ? -60.379 121.417 32.607 1.00 13.34 77 ARG F C 1
ATOM 10077 O O . ARG F 1 79 ? -59.578 120.774 33.283 1.00 12.05 77 ARG F O 1
ATOM 10085 N N . GLN F 1 80 ? -61.491 120.908 32.122 1.00 13.15 78 GLN F N 1
ATOM 10086 C CA . GLN F 1 80 ? -61.713 119.481 32.074 1.00 12.61 78 GLN F CA 1
ATOM 10087 C C . GLN F 1 80 ? -60.733 118.830 31.100 1.00 13.56 78 GLN F C 1
ATOM 10088 O O . GLN F 1 80 ? -60.473 119.341 30.016 1.00 13.92 78 GLN F O 1
ATOM 10094 N N . ALA F 1 81 ? -60.105 117.740 31.532 1.00 11.64 79 ALA F N 1
ATOM 10095 C CA . ALA F 1 81 ? -59.237 116.964 30.681 1.00 11.04 79 ALA F CA 1
ATOM 10096 C C . ALA F 1 81 ? -59.088 115.569 31.237 1.00 10.85 79 ALA F C 1
ATOM 10097 O O . ALA F 1 81 ? -59.165 115.344 32.439 1.00 10.78 79 ALA F O 1
ATOM 10099 N N . ASP F 1 82 ? -58.833 114.636 30.347 1.00 9.58 80 ASP F N 1
ATOM 10100 C CA . ASP F 1 82 ? -58.616 113.242 30.680 1.00 9.72 80 ASP F CA 1
ATOM 10101 C C . ASP F 1 82 ? -57.152 112.929 30.406 1.00 10.21 80 ASP F C 1
ATOM 10102 O O . ASP F 1 82 ? -56.713 112.940 29.256 1.00 10.62 80 ASP F O 1
ATOM 10107 N N . VAL F 1 83 ? -56.384 112.594 31.437 1.00 9.25 81 VAL F N 1
ATOM 10108 C CA . VAL F 1 83 ? -54.950 112.275 31.268 1.00 9.42 81 VAL F CA 1
ATOM 10109 C C . VAL F 1 83 ? -54.689 111.049 30.360 1.00 9.69 81 VAL F C 1
ATOM 10110 O O . VAL F 1 83 ? -53.601 110.880 29.825 1.00 10.53 81 VAL F O 1
ATOM 10114 N N . ARG F 1 84 ? -55.699 110.188 30.195 1.00 9.75 82 ARG F N 1
ATOM 10115 C CA . ARG F 1 84 ? -55.553 109.038 29.279 1.00 10.15 82 ARG F CA 1
ATOM 10116 C C . ARG F 1 84 ? -55.484 109.434 27.801 1.00 11.00 82 ARG F C 1
ATOM 10117 O O . ARG F 1 84 ? -55.004 108.645 26.985 1.00 12.38 82 ARG F O 1
ATOM 10125 N N . ASP F 1 85 ? -55.980 110.622 27.491 1.00 11.93 83 ASP F N 1
ATOM 10126 C CA . ASP F 1 85 ? -56.207 111.095 26.099 1.00 13.82 83 ASP F CA 1
ATOM 10127 C C . ASP F 1 85 ? -55.177 112.217 25.893 1.00 12.71 83 ASP F C 1
ATOM 10128 O O . ASP F 1 85 ? -55.314 113.318 26.428 1.00 13.44 83 ASP F O 1
ATOM 10133 N N . ARG F 1 86 ? -54.126 111.933 25.130 1.00 13.52 84 ARG F N 1
ATOM 10134 C CA . ARG F 1 86 ? -53.036 112.887 24.932 1.00 13.88 84 ARG F CA 1
ATOM 10135 C C . ARG F 1 86 ? -53.590 114.229 24.389 1.00 13.46 84 ARG F C 1
ATOM 10136 O O . ARG F 1 86 ? -53.160 115.321 24.816 1.00 12.17 84 ARG F O 1
ATOM 10144 N N . GLU F 1 87 ? -54.533 114.160 23.459 1.00 13.89 85 GLU F N 1
ATOM 10145 C CA . GLU F 1 87 ? -55.085 115.412 22.904 1.00 14.34 85 GLU F CA 1
ATOM 10146 C C . GLU F 1 87 ? -55.894 116.193 23.924 1.00 13.23 85 GLU F C 1
ATOM 10147 O O . GLU F 1 87 ? -55.742 117.410 24.037 1.00 13.44 85 GLU F O 1
ATOM 10153 N N . SER F 1 88 ? -56.742 115.495 24.695 1.00 13.79 86 SER F N 1
ATOM 10154 C CA . SER F 1 88 ? -57.521 116.175 25.723 1.00 13.28 86 SER F CA 1
ATOM 10155 C C . SER F 1 88 ? -56.586 116.959 26.652 1.00 13.07 86 SER F C 1
ATOM 10156 O O . SER F 1 88 ? -56.810 118.105 27.039 1.00 12.87 86 SER F O 1
ATOM 10159 N N . LEU F 1 89 ? -55.525 116.283 27.073 1.00 12.50 87 LEU F N 1
ATOM 10160 C CA . LEU F 1 89 ? -54.597 116.884 28.014 1.00 11.92 87 LEU F CA 1
ATOM 10161 C C . LEU F 1 89 ? -53.806 118.018 27.389 1.00 11.68 87 LEU F C 1
ATOM 10162 O O . LEU F 1 89 ? -53.607 119.069 28.003 1.00 11.11 87 LEU F O 1
ATOM 10167 N N . SER F 1 90 ? -53.395 117.835 26.138 1.00 11.97 88 SER F N 1
ATOM 10168 C CA A SER F 1 90 ? -52.674 118.863 25.390 0.60 12.38 88 SER F CA 1
ATOM 10169 C CA B SER F 1 90 ? -52.661 118.879 25.441 0.40 12.87 88 SER F CA 1
ATOM 10170 C C . SER F 1 90 ? -53.507 120.139 25.199 1.00 12.05 88 SER F C 1
ATOM 10171 O O . SER F 1 90 ? -52.995 121.252 25.327 1.00 13.05 88 SER F O 1
ATOM 10176 N N . ALA F 1 91 ? -54.785 119.976 24.888 1.00 11.96 89 ALA F N 1
ATOM 10177 C CA . ALA F 1 91 ? -55.664 121.112 24.663 1.00 12.42 89 ALA F CA 1
ATOM 10178 C C . ALA F 1 91 ? -55.795 121.921 25.926 1.00 11.38 89 ALA F C 1
ATOM 10179 O O . ALA F 1 91 ? -55.752 123.132 25.911 1.00 12.38 89 ALA F O 1
ATOM 10181 N N . ALA F 1 92 ? -55.966 121.218 27.049 1.00 11.10 90 ALA F N 1
ATOM 10182 C CA . ALA F 1 92 ? -56.151 121.936 28.311 1.00 11.96 90 ALA F CA 1
ATOM 10183 C C . ALA F 1 92 ? -54.875 122.677 28.731 1.00 12.03 90 ALA F C 1
ATOM 10184 O O . ALA F 1 92 ? -54.920 123.844 29.147 1.00 12.45 90 ALA F O 1
ATOM 10186 N N . LEU F 1 93 ? -53.727 122.005 28.647 1.00 12.41 91 LEU F N 1
ATOM 10187 C CA . LEU F 1 93 ? -52.461 122.670 28.964 1.00 12.41 91 LEU F CA 1
ATOM 10188 C C . LEU F 1 93 ? -52.263 123.881 28.049 1.00 11.75 91 LEU F C 1
ATOM 10189 O O . LEU F 1 93 ? -51.853 124.927 28.517 1.00 11.18 91 LEU F O 1
ATOM 10194 N N . GLN F 1 94 ? -52.585 123.730 26.755 1.00 11.94 92 GLN F N 1
ATOM 10195 C CA . GLN F 1 94 ? -52.365 124.828 25.819 1.00 13.56 92 GLN F CA 1
ATOM 10196 C C . GLN F 1 94 ? -53.218 126.033 26.189 1.00 13.61 92 GLN F C 1
ATOM 10197 O O . GLN F 1 94 ? -52.750 127.136 26.096 1.00 13.71 92 GLN F O 1
ATOM 10203 N N . ALA F 1 95 ? -54.447 125.826 26.650 1.00 12.82 93 ALA F N 1
ATOM 10204 C CA . ALA F 1 95 ? -55.273 126.950 27.096 1.00 13.89 93 ALA F CA 1
ATOM 10205 C C . ALA F 1 95 ? -54.592 127.648 28.232 1.00 14.09 93 ALA F C 1
ATOM 10206 O O . ALA F 1 95 ? -54.567 128.865 28.308 1.00 14.84 93 ALA F O 1
ATOM 10208 N N . GLY F 1 96 ? -54.016 126.886 29.159 1.00 12.93 94 GLY F N 1
ATOM 10209 C CA . GLY F 1 96 ? -53.252 127.514 30.224 1.00 12.85 94 GLY F CA 1
ATOM 10210 C C . GLY F 1 96 ? -51.984 128.235 29.790 1.00 12.98 94 GLY F C 1
ATOM 10211 O O . GLY F 1 96 ? -51.715 129.349 30.278 1.00 14.05 94 GLY F O 1
ATOM 10212 N N . LEU F 1 97 ? -51.199 127.636 28.906 1.00 13.92 95 LEU F N 1
ATOM 10213 C CA . LEU F 1 97 ? -49.979 128.273 28.392 1.00 14.67 95 LEU F CA 1
ATOM 10214 C C . LEU F 1 97 ? -50.296 129.543 27.614 1.00 16.63 95 LEU F C 1
ATOM 10215 O O . LEU F 1 97 ? -49.602 130.552 27.757 1.00 16.56 95 LEU F O 1
ATOM 10220 N N . ASP F 1 98 ? -51.373 129.519 26.846 1.00 16.42 96 ASP F N 1
ATOM 10221 C CA . ASP F 1 98 ? -51.758 130.711 26.075 1.00 17.16 96 ASP F CA 1
ATOM 10222 C C . ASP F 1 98 ? -52.020 131.904 26.998 1.00 17.25 96 ASP F C 1
ATOM 10223 O O . ASP F 1 98 ? -51.725 133.070 26.627 1.00 17.62 96 ASP F O 1
ATOM 10228 N N . GLU F 1 99 ? -52.631 131.644 28.155 1.00 15.75 97 GLU F N 1
ATOM 10229 C CA A GLU F 1 99 ? -53.007 132.701 29.104 0.70 16.46 97 GLU F CA 1
ATOM 10230 C CA B GLU F 1 99 ? -53.021 132.689 29.106 0.30 16.23 97 GLU F CA 1
ATOM 10231 C C . GLU F 1 99 ? -51.857 133.124 30.021 1.00 16.50 97 GLU F C 1
ATOM 10232 O O . GLU F 1 99 ? -51.595 134.320 30.203 1.00 16.95 97 GLU F O 1
ATOM 10243 N N . LEU F 1 100 ? -51.153 132.170 30.611 1.00 15.38 98 LEU F N 1
ATOM 10244 C CA . LEU F 1 100 ? -50.110 132.474 31.601 1.00 14.72 98 LEU F CA 1
ATOM 10245 C C . LEU F 1 100 ? -48.705 132.593 31.019 1.00 15.28 98 LEU F C 1
ATOM 10246 O O . LEU F 1 100 ? -47.827 133.232 31.606 1.00 17.71 98 LEU F O 1
ATOM 10251 N N . GLY F 1 101 ? -48.446 131.964 29.890 1.00 15.42 99 GLY F N 1
ATOM 10252 C CA . GLY F 1 101 ? -47.226 132.226 29.140 1.00 15.96 99 GLY F CA 1
ATOM 10253 C C . GLY F 1 101 ? -45.985 131.473 29.502 1.00 15.18 99 GLY F C 1
ATOM 10254 O O . GLY F 1 101 ? -44.932 131.685 28.892 1.00 16.70 99 GLY F O 1
ATOM 10255 N N . ARG F 1 102 ? -46.081 130.602 30.505 1.00 13.78 100 ARG F N 1
ATOM 10256 C CA . ARG F 1 102 ? -44.922 129.864 30.975 1.00 13.45 100 ARG F CA 1
ATOM 10257 C C . ARG F 1 102 ? -45.388 128.630 31.768 1.00 11.86 100 ARG F C 1
ATOM 10258 O O . ARG F 1 102 ? -46.580 128.504 32.121 1.00 12.20 100 ARG F O 1
ATOM 10266 N N . LEU F 1 103 ? -44.419 127.775 32.090 1.00 12.63 101 LEU F N 1
ATOM 10267 C CA . LEU F 1 103 ? -44.638 126.571 32.870 1.00 12.04 101 LEU F CA 1
ATOM 10268 C C . LEU F 1 103 ? -43.361 126.285 33.646 1.00 12.75 101 LEU F C 1
ATOM 10269 O O . LEU F 1 103 ? -42.272 126.230 33.040 1.00 13.44 101 LEU F O 1
ATOM 10274 N N . ASP F 1 104 ? -43.475 126.036 34.963 1.00 10.81 102 ASP F N 1
ATOM 10275 C CA . ASP F 1 104 ? -42.285 125.785 35.793 1.00 11.00 102 ASP F CA 1
ATOM 10276 C C . ASP F 1 104 ? -42.351 124.460 36.569 1.00 10.91 102 ASP F C 1
ATOM 10277 O O . ASP F 1 104 ? -41.335 123.858 36.856 1.00 11.49 102 ASP F O 1
ATOM 10282 N N . ILE F 1 105 ? -43.568 124.074 36.951 1.00 10.33 103 ILE F N 1
ATOM 10283 C CA . ILE F 1 105 ? -43.823 122.994 37.894 1.00 9.34 103 ILE F CA 1
ATOM 10284 C C . ILE F 1 105 ? -44.931 122.117 37.321 1.00 9.64 103 ILE F C 1
ATOM 10285 O O . ILE F 1 105 ? -45.920 122.628 36.820 1.00 9.71 103 ILE F O 1
ATOM 10290 N N . VAL F 1 106 ? -44.751 120.812 37.401 1.00 9.04 104 VAL F N 1
ATOM 10291 C CA . VAL F 1 106 ? -45.717 119.797 36.974 1.00 9.05 104 VAL F CA 1
ATOM 10292 C C . VAL F 1 106 ? -45.974 118.855 38.151 1.00 8.21 104 VAL F C 1
ATOM 10293 O O . VAL F 1 106 ? -45.037 118.331 38.732 1.00 8.72 104 VAL F O 1
ATOM 10297 N N . VAL F 1 107 ? -47.229 118.675 38.531 1.00 8.12 105 VAL F N 1
ATOM 10298 C CA . VAL F 1 107 ? -47.614 117.686 39.576 1.00 7.88 105 VAL F CA 1
ATOM 10299 C C . VAL F 1 107 ? -48.566 116.680 38.962 1.00 8.40 105 VAL F C 1
ATOM 10300 O O . VAL F 1 107 ? -49.750 116.988 38.670 1.00 7.85 105 VAL F O 1
ATOM 10304 N N . ALA F 1 108 ? -48.044 115.487 38.681 1.00 7.95 106 ALA F N 1
ATOM 10305 C CA . ALA F 1 108 ? -48.769 114.445 38.024 1.00 7.13 106 ALA F CA 1
ATOM 10306 C C . ALA F 1 108 ? -49.486 113.635 39.083 1.00 7.64 106 ALA F C 1
ATOM 10307 O O . ALA F 1 108 ? -49.014 112.575 39.541 1.00 8.22 106 ALA F O 1
ATOM 10309 N N . ASN F 1 109 ? -50.648 114.146 39.503 1.00 6.88 107 ASN F N 1
ATOM 10310 C CA . ASN F 1 109 ? -51.405 113.656 40.650 1.00 6.71 107 ASN F CA 1
ATOM 10311 C C . ASN F 1 109 ? -52.652 112.845 40.321 1.00 6.80 107 ASN F C 1
ATOM 10312 O O . ASN F 1 109 ? -53.044 112.006 41.136 1.00 7.71 107 ASN F O 1
ATOM 10317 N N . ALA F 1 110 ? -53.276 113.053 39.147 1.00 7.37 108 ALA F N 1
ATOM 10318 C CA . ALA F 1 110 ? -54.512 112.322 38.834 1.00 6.36 108 ALA F CA 1
ATOM 10319 C C . ALA F 1 110 ? -54.273 110.819 38.974 1.00 8.30 108 ALA F C 1
ATOM 10320 O O . ALA F 1 110 ? -53.274 110.283 38.491 1.00 8.22 108 ALA F O 1
ATOM 10322 N N . GLY F 1 111 ? -55.240 110.122 39.533 1.00 8.39 109 GLY F N 1
ATOM 10323 C CA . GLY F 1 111 ? -55.133 108.685 39.707 1.00 7.88 109 GLY F CA 1
ATOM 10324 C C . GLY F 1 111 ? -56.442 108.082 40.148 1.00 6.80 109 GLY F C 1
ATOM 10325 O O . GLY F 1 111 ? -57.323 108.783 40.639 1.00 8.90 109 GLY F O 1
ATOM 10326 N N . ILE F 1 112 ? -56.578 106.780 39.920 1.00 6.86 110 ILE F N 1
ATOM 10327 C CA . ILE F 1 112 ? -57.756 106.016 40.298 1.00 7.39 110 ILE F CA 1
ATOM 10328 C C . ILE F 1 112 ? -57.354 104.710 40.994 1.00 8.32 110 ILE F C 1
ATOM 10329 O O . ILE F 1 112 ? -56.230 104.235 40.867 1.00 7.95 110 ILE F O 1
ATOM 10334 N N . ALA F 1 113 ? -58.312 104.128 41.713 1.00 8.81 111 ALA F N 1
ATOM 10335 C CA . ALA F 1 113 ? -58.127 102.866 42.447 1.00 8.92 111 ALA F CA 1
ATOM 10336 C C . ALA F 1 113 ? -59.319 101.952 42.123 1.00 10.72 111 ALA F C 1
ATOM 10337 O O . ALA F 1 113 ? -60.219 101.779 42.947 1.00 11.31 111 ALA F O 1
ATOM 10339 N N . PRO F 1 114 ? -59.341 101.385 40.908 1.00 11.38 112 PRO F N 1
ATOM 10340 C CA . PRO F 1 114 ? -60.512 100.522 40.547 1.00 12.43 112 PRO F CA 1
ATOM 10341 C C . PRO F 1 114 ? -60.483 99.217 41.302 1.00 13.62 112 PRO F C 1
ATOM 10342 O O . PRO F 1 114 ? -59.436 98.750 41.731 1.00 13.44 112 PRO F O 1
ATOM 10346 N N . MET F 1 115 ? -61.653 98.626 41.505 1.00 14.19 113 MET F N 1
ATOM 10347 C CA . MET F 1 115 ? -61.728 97.278 42.081 1.00 16.86 113 MET F CA 1
ATOM 10348 C C . MET F 1 115 ? -63.064 96.678 41.770 1.00 17.81 113 MET F C 1
ATOM 10349 O O . MET F 1 115 ? -64.007 97.387 41.431 1.00 17.49 113 MET F O 1
ATOM 10354 N N . SER F 1 116 ? -63.072 95.349 41.804 1.00 17.29 114 SER F N 1
ATOM 10355 C CA A SER F 1 116 ? -64.263 94.543 41.537 0.50 18.45 114 SER F CA 1
ATOM 10356 C CA B SER F 1 116 ? -64.305 94.593 41.560 0.50 18.91 114 SER F CA 1
ATOM 10357 C C . SER F 1 116 ? -64.858 94.806 40.145 1.00 19.10 114 SER F C 1
ATOM 10358 O O . SER F 1 116 ? -66.072 94.703 39.920 1.00 20.41 114 SER F O 1
ATOM 10363 N N . ALA F 1 117 ? -63.982 95.057 39.186 1.00 17.81 115 ALA F N 1
ATOM 10364 C CA . ALA F 1 117 ? -64.361 95.284 37.789 1.00 18.50 115 ALA F CA 1
ATOM 10365 C C . ALA F 1 117 ? -63.688 94.276 36.841 1.00 19.09 115 ALA F C 1
ATOM 10366 O O . ALA F 1 117 ? -63.699 94.461 35.611 1.00 20.93 115 ALA F O 1
ATOM 10368 N N . GLY F 1 118 ? -63.084 93.215 37.381 1.00 18.83 116 GLY F N 1
ATOM 10369 C CA . GLY F 1 118 ? -62.318 92.289 36.540 1.00 1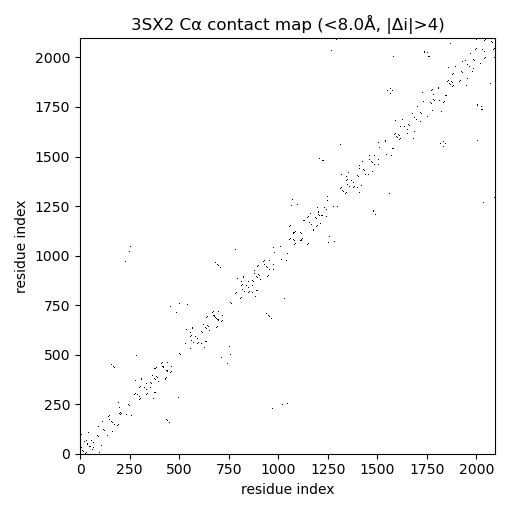8.35 116 GLY F CA 1
ATOM 10370 C C . GLY F 1 118 ? -61.125 92.962 35.871 1.00 18.22 116 GLY F C 1
ATOM 10371 O O . GLY F 1 118 ? -60.573 93.955 36.366 1.00 17.33 116 GLY F O 1
ATOM 10372 N N . ASP F 1 119 ? -60.745 92.472 34.702 1.00 18.03 117 ASP F N 1
ATOM 10373 C CA . ASP F 1 119 ? -59.581 93.022 34.020 1.00 17.72 117 ASP F CA 1
ATOM 10374 C C . ASP F 1 119 ? -59.820 94.426 33.501 1.00 15.73 117 ASP F C 1
ATOM 10375 O O . ASP F 1 119 ? -58.851 95.116 33.184 1.00 16.04 117 ASP F O 1
ATOM 10380 N N . ASP F 1 120 ? -61.067 94.899 33.451 1.00 15.12 118 ASP F N 1
ATOM 10381 C CA . ASP F 1 120 ? -61.264 96.319 33.118 1.00 14.66 118 ASP F CA 1
ATOM 10382 C C . ASP F 1 120 ? -60.501 97.180 34.137 1.00 13.46 118 ASP F C 1
ATOM 10383 O O . ASP F 1 120 ? -60.013 98.271 33.801 1.00 12.86 118 ASP F O 1
ATOM 10388 N N . GLY F 1 121 ? -60.418 96.714 35.381 1.00 12.49 119 GLY F N 1
ATOM 10389 C CA . GLY F 1 121 ? -59.679 97.428 36.438 1.00 11.70 119 GLY F CA 1
ATOM 10390 C C . GLY F 1 121 ? -58.199 97.488 36.142 1.00 11.64 119 GLY F C 1
ATOM 10391 O O . GLY F 1 121 ? -57.575 98.501 36.402 1.00 11.00 119 GLY F O 1
ATOM 10392 N N . TRP F 1 122 ? -57.637 96.404 35.626 1.00 10.48 120 TRP F N 1
ATOM 10393 C CA . TRP F 1 122 ? -56.232 96.413 35.230 1.00 10.40 120 TRP F CA 1
ATOM 10394 C C . TRP F 1 122 ? -56.025 97.452 34.117 1.00 10.48 120 TRP F C 1
ATOM 10395 O O . TRP F 1 122 ? -55.149 98.334 34.212 1.00 9.88 120 TRP F O 1
ATOM 10406 N N . HIS F 1 123 ? -56.825 97.380 33.054 1.00 10.96 121 HIS F N 1
ATOM 10407 C CA A HIS F 1 123 ? -56.567 98.276 31.937 0.70 11.27 121 HIS F CA 1
ATOM 10408 C CA B HIS F 1 123 ? -56.689 98.278 31.894 0.30 10.99 121 HIS F CA 1
ATOM 10409 C C . HIS F 1 123 ? -56.785 99.736 32.330 1.00 10.93 121 HIS F C 1
ATOM 10410 O O . HIS F 1 123 ? -55.975 100.570 31.975 1.00 11.41 121 HIS F O 1
ATOM 10423 N N . ASP F 1 124 ? -57.821 100.036 33.095 1.00 9.64 122 ASP F N 1
ATOM 10424 C CA . ASP F 1 124 ? -58.084 101.428 33.469 1.00 9.75 122 ASP F CA 1
ATOM 10425 C C . ASP F 1 124 ? -57.024 102.012 34.413 1.00 9.24 122 ASP F C 1
ATOM 10426 O O . ASP F 1 124 ? -56.635 103.173 34.270 1.00 9.43 122 ASP F O 1
ATOM 10431 N N . VAL F 1 125 ? -56.539 101.201 35.369 1.00 8.99 123 VAL F N 1
ATOM 10432 C CA . VAL F 1 125 ? -55.538 101.726 36.289 1.00 8.72 123 VAL F CA 1
ATOM 10433 C C . VAL F 1 125 ? -54.196 101.940 35.624 1.00 8.87 123 VAL F C 1
ATOM 10434 O O . VAL F 1 125 ? -53.516 102.944 35.889 1.00 8.66 123 VAL F O 1
ATOM 10438 N N . ILE F 1 126 ? -53.825 101.066 34.701 1.00 8.61 124 ILE F N 1
ATOM 10439 C CA . ILE F 1 126 ? -52.610 101.305 33.914 1.00 8.87 124 ILE F CA 1
ATOM 10440 C C . ILE F 1 126 ? -52.810 102.577 33.061 1.00 8.84 124 ILE F C 1
ATOM 10441 O O . ILE F 1 126 ? -51.896 103.422 32.961 1.00 9.48 124 ILE F O 1
ATOM 10446 N N . ASP F 1 127 ? -53.978 102.731 32.463 1.00 9.64 125 ASP F N 1
ATOM 10447 C CA A ASP F 1 127 ? -54.240 103.835 31.541 0.60 9.26 125 ASP F CA 1
ATOM 10448 C CA B ASP F 1 127 ? -54.242 103.847 31.542 0.40 9.84 125 ASP F CA 1
ATOM 10449 C C . ASP F 1 127 ? -54.159 105.182 32.292 1.00 9.09 125 ASP F C 1
ATOM 10450 O O . ASP F 1 127 ? -53.516 106.126 31.835 1.00 10.27 125 ASP F O 1
ATOM 10459 N N . VAL F 1 128 ? -54.816 105.299 33.444 1.00 8.61 126 VAL F N 1
ATOM 10460 C CA . VAL F 1 128 ? -54.773 106.572 34.178 1.00 8.63 126 VAL F CA 1
ATOM 10461 C C . VAL F 1 128 ? -53.452 106.767 34.919 1.00 8.27 126 VAL F C 1
ATOM 10462 O O . VAL F 1 128 ? -52.823 107.828 34.840 1.00 8.65 126 VAL F O 1
ATOM 10466 N N . ASN F 1 129 ? -53.058 105.760 35.685 1.00 7.92 127 ASN F N 1
ATOM 10467 C CA . ASN F 1 129 ? -52.006 105.925 36.652 1.00 7.83 127 ASN F CA 1
ATOM 10468 C C . ASN F 1 129 ? -50.593 105.769 36.097 1.00 8.07 127 ASN F C 1
ATOM 10469 O O . ASN F 1 129 ? -49.612 106.178 36.740 1.00 9.19 127 ASN F O 1
ATOM 10474 N N . LEU F 1 130 ? -50.472 105.165 34.914 1.00 7.59 128 LEU F N 1
ATOM 10475 C CA . LEU F 1 130 ? -49.163 105.052 34.274 1.00 7.48 128 LEU F CA 1
ATOM 10476 C C . LEU F 1 130 ? -49.120 105.817 32.957 1.00 8.27 128 LEU F C 1
ATOM 10477 O O . LEU F 1 130 ? -48.390 106.792 32.843 1.00 9.75 128 LEU F O 1
ATOM 10482 N N . THR F 1 131 ? -49.939 105.429 31.977 1.00 8.97 129 THR F N 1
ATOM 10483 C CA . THR F 1 131 ? -49.994 106.175 30.732 1.00 8.59 129 THR F CA 1
ATOM 10484 C C . THR F 1 131 ? -50.371 107.637 30.953 1.00 8.54 129 THR F C 1
ATOM 10485 O O . THR F 1 131 ? -49.805 108.525 30.333 1.00 8.95 129 THR F O 1
ATOM 10489 N N . GLY F 1 132 ? -51.333 107.900 31.850 1.00 7.65 130 GLY F N 1
ATOM 10490 C CA . GLY F 1 132 ? -51.691 109.263 32.145 1.00 8.29 130 GLY F CA 1
ATOM 10491 C C . GLY F 1 132 ? -50.568 110.115 32.697 1.00 7.91 130 GLY F C 1
ATOM 10492 O O . GLY F 1 132 ? -50.479 111.321 32.404 1.00 9.53 130 GLY F O 1
ATOM 10493 N N . VAL F 1 133 ? -49.688 109.483 33.504 1.00 8.03 131 VAL F N 1
ATOM 10494 C CA . VAL F 1 133 ? -48.512 110.171 34.045 1.00 8.18 131 VAL F CA 1
ATOM 10495 C C . VAL F 1 133 ? -47.506 110.439 32.928 1.00 8.32 131 VAL F C 1
ATOM 10496 O O . VAL F 1 133 ? -46.999 111.565 32.805 1.00 8.72 131 VAL F O 1
ATOM 10500 N N . TYR F 1 134 ? -47.261 109.445 32.082 1.00 8.76 132 TYR F N 1
ATOM 10501 C CA . TYR F 1 134 ? -46.422 109.646 30.895 1.00 9.57 132 TYR F CA 1
ATOM 10502 C C . TYR F 1 134 ? -46.933 110.844 30.060 1.00 9.80 132 TYR F C 1
ATOM 10503 O O . TYR F 1 134 ? -46.163 111.718 29.683 1.00 11.16 132 TYR F O 1
ATOM 10512 N N . HIS F 1 135 ? -48.241 110.890 29.815 1.00 9.46 133 HIS F N 1
ATOM 10513 C CA . HIS F 1 135 ? -48.799 111.972 28.993 1.00 9.60 133 HIS F CA 1
ATOM 10514 C C . HIS F 1 135 ? -48.574 113.341 29.661 1.00 9.38 133 HIS F C 1
ATOM 10515 O O . HIS F 1 135 ? -48.351 114.351 29.010 1.00 10.25 133 HIS F O 1
ATOM 10522 N N . THR F 1 136 ? -48.721 113.372 30.981 1.00 9.41 134 THR F N 1
ATOM 10523 C CA . THR F 1 136 ? -48.566 114.597 31.743 1.00 8.30 134 THR F CA 1
ATOM 10524 C C . THR F 1 136 ? -47.140 115.116 31.608 1.00 9.91 134 THR F C 1
ATOM 10525 O O . THR F 1 136 ? -46.931 116.330 31.415 1.00 10.17 134 THR F O 1
ATOM 10529 N N . ILE F 1 137 ? -46.161 114.216 31.676 1.00 9.22 135 ILE F N 1
ATOM 10530 C CA . ILE F 1 137 ? -44.756 114.578 31.446 1.00 9.81 135 ILE F CA 1
ATOM 10531 C C . ILE F 1 137 ? -44.536 115.043 29.984 1.00 11.42 135 ILE F C 1
ATOM 10532 O O . ILE F 1 137 ? -43.924 116.096 29.743 1.00 11.22 135 ILE F O 1
ATOM 10537 N N . LYS F 1 138 ? -45.026 114.248 29.042 1.00 11.42 136 LYS F N 1
ATOM 10538 C CA . LYS F 1 138 ? -44.792 114.481 27.611 1.00 12.99 136 LYS F CA 1
ATOM 10539 C C . LYS F 1 138 ? -45.296 115.852 27.186 1.00 13.06 136 LYS F C 1
ATOM 10540 O O . LYS F 1 138 ? -44.615 116.553 26.424 1.00 13.70 136 LYS F O 1
ATOM 10546 N N . VAL F 1 139 ? -46.494 116.239 27.635 1.00 11.29 137 VAL F N 1
ATOM 10547 C CA . VAL F 1 139 ? -47.069 117.500 27.182 1.00 11.73 137 VAL F CA 1
ATOM 10548 C C . VAL F 1 139 ? -46.344 118.743 27.757 1.00 11.39 137 VAL F C 1
ATOM 10549 O O . VAL F 1 139 ? -46.421 119.837 27.168 1.00 12.90 137 VAL F O 1
ATOM 10553 N N . ALA F 1 140 ? -45.665 118.596 28.894 1.00 11.77 138 ALA F N 1
ATOM 10554 C CA . ALA F 1 140 ? -44.998 119.682 29.591 1.00 10.64 138 ALA F CA 1
ATOM 10555 C C . ALA F 1 140 ? -43.566 119.936 29.145 1.00 12.19 138 ALA F C 1
ATOM 10556 O O . ALA F 1 140 ? -43.109 121.056 29.206 1.00 12.33 138 ALA F O 1
ATOM 10558 N N . ILE F 1 141 ? -42.860 118.883 28.767 1.00 12.41 139 ILE F N 1
ATOM 10559 C CA . ILE F 1 141 ? -41.408 118.978 28.487 1.00 14.02 139 ILE F CA 1
ATOM 10560 C C . ILE F 1 141 ? -41.038 120.029 27.438 1.00 14.05 139 ILE F C 1
ATOM 10561 O O . ILE F 1 141 ? -40.068 120.761 27.654 1.00 14.62 139 ILE F O 1
ATOM 10566 N N . PRO F 1 142 ? -41.782 120.124 26.308 1.00 14.64 140 PRO F N 1
ATOM 10567 C CA . PRO F 1 142 ? -41.301 121.093 25.324 1.00 15.37 140 PRO F CA 1
ATOM 10568 C C . PRO F 1 142 ? -41.202 122.517 25.866 1.00 15.47 140 PRO F C 1
ATOM 10569 O O . PRO F 1 142 ? -40.204 123.212 25.587 1.00 15.79 140 PRO F O 1
ATOM 10573 N N . THR F 1 143 ? -42.207 122.963 26.619 1.00 14.03 141 THR F N 1
ATOM 10574 C CA . THR F 1 143 ? -42.162 124.294 27.213 1.00 15.01 141 THR F CA 1
ATOM 10575 C C . THR F 1 143 ? -41.004 124.433 28.179 1.00 14.77 141 THR F C 1
ATOM 10576 O O . THR F 1 143 ? -40.283 125.432 28.174 1.00 15.05 141 THR F O 1
ATOM 10580 N N . LEU F 1 144 ? -40.851 123.459 29.074 1.00 14.59 142 LEU F N 1
ATOM 10581 C CA . LEU F 1 144 ? -39.791 123.532 30.054 1.00 14.72 142 LEU F CA 1
ATOM 10582 C C . LEU F 1 144 ? -38.437 123.584 29.374 1.00 15.63 142 LEU F C 1
ATOM 10583 O O . LEU F 1 144 ? -37.595 124.357 29.777 1.00 16.93 142 LEU F O 1
ATOM 10588 N N . VAL F 1 145 ? -38.217 122.759 28.359 1.00 15.68 143 VAL F N 1
ATOM 10589 C CA . VAL F 1 145 ? -36.908 122.736 27.705 1.00 16.71 143 VAL F CA 1
ATOM 10590 C C . VAL F 1 145 ? -36.699 124.026 26.882 1.00 17.89 143 VAL F C 1
ATOM 10591 O O . VAL F 1 145 ? -35.610 124.603 26.936 1.00 18.62 143 VAL F O 1
ATOM 10595 N N . LYS F 1 146 ? -37.721 124.507 26.163 1.00 17.87 144 LYS F N 1
ATOM 10596 C CA . LYS F 1 146 ? -37.576 125.753 25.380 1.00 18.53 144 LYS F CA 1
ATOM 10597 C C . LYS F 1 146 ? -37.243 126.959 26.253 1.00 18.60 144 LYS F C 1
ATOM 10598 O O . LYS F 1 146 ? -36.435 127.831 25.875 1.00 18.64 144 LYS F O 1
ATOM 10600 N N . GLN F 1 147 ? -37.874 127.060 27.418 1.00 16.33 145 GLN F N 1
ATOM 10601 C CA . GLN F 1 147 ? -37.616 128.173 28.345 1.00 16.91 145 GLN F CA 1
ATOM 10602 C C . GLN F 1 147 ? -36.176 128.257 28.814 1.00 17.56 145 GLN F C 1
ATOM 10603 O O . GLN F 1 147 ? -35.628 129.358 28.981 1.00 18.70 145 GLN F O 1
ATOM 10609 N N . GLY F 1 148 ? -35.566 127.101 29.083 1.00 16.78 146 GLY F N 1
ATOM 10610 C CA . GLY F 1 148 ? -34.196 127.058 29.519 1.00 16.21 146 GLY F CA 1
ATOM 10611 C C . GLY F 1 148 ? -33.931 127.580 30.912 1.00 16.32 146 GLY F C 1
ATOM 10612 O O . GLY F 1 148 ? -32.782 127.937 31.225 1.00 18.28 146 GLY F O 1
ATOM 10613 N N . THR F 1 149 ? -34.948 127.579 31.786 1.00 15.45 147 THR F N 1
ATOM 10614 C CA . THR F 1 149 ? -34.768 128.072 33.148 1.00 16.01 147 THR F CA 1
ATOM 10615 C C . THR F 1 149 ? -35.005 126.991 34.219 1.00 14.95 147 THR F C 1
ATOM 10616 O O . THR F 1 149 ? -35.187 127.281 35.407 1.00 16.27 147 THR F O 1
ATOM 10620 N N . GLY F 1 150 ? -34.976 125.750 33.783 1.00 13.40 148 GLY F N 1
ATOM 10621 C CA . GLY F 1 150 ? -35.189 124.620 34.674 1.00 12.76 148 GLY F CA 1
ATOM 10622 C C . GLY F 1 150 ? -36.628 124.528 35.128 1.00 12.18 148 GLY F C 1
ATOM 10623 O O . GLY F 1 150 ? -37.536 125.119 34.556 1.00 13.70 148 GLY F O 1
ATOM 10624 N N . GLY F 1 151 ? -36.846 123.766 36.187 1.00 10.32 149 GLY F N 1
ATOM 10625 C CA . GLY F 1 151 ? -38.195 123.505 36.657 1.00 9.98 149 GLY F CA 1
ATOM 10626 C C . GLY F 1 151 ? -38.256 122.208 37.435 1.00 8.72 149 GLY F C 1
ATOM 10627 O O . GLY F 1 151 ? -37.211 121.630 37.782 1.00 9.04 149 GLY F O 1
ATOM 10628 N N . SER F 1 152 ? -39.470 121.817 37.794 1.00 9.48 150 SER F N 1
ATOM 10629 C CA . SER F 1 152 ? -39.724 120.657 38.653 1.00 10.18 150 SER F CA 1
ATOM 10630 C C . SER F 1 152 ? -40.855 119.831 38.084 1.00 10.92 150 SER F C 1
ATOM 10631 O O . SER F 1 152 ? -41.933 120.346 37.746 1.00 11.48 150 SER F O 1
ATOM 10634 N N . ILE F 1 153 ? -40.633 118.533 38.021 1.00 9.59 151 ILE F N 1
ATOM 10635 C CA . ILE F 1 153 ? -41.671 117.569 37.703 1.00 9.16 151 ILE F CA 1
ATOM 10636 C C . ILE F 1 153 ? -41.806 116.626 38.891 1.00 8.17 151 ILE F C 1
ATOM 10637 O O . ILE F 1 153 ? -40.850 115.988 39.321 1.00 7.84 151 ILE F O 1
ATOM 10642 N N . VAL F 1 154 ? -43.015 116.543 39.451 1.00 7.58 152 VAL F N 1
ATOM 10643 C CA . VAL F 1 154 ? -43.302 115.742 40.667 1.00 7.59 152 VAL F CA 1
ATOM 10644 C C . VAL F 1 154 ? -44.330 114.687 40.278 1.00 8.22 152 VAL F C 1
ATOM 10645 O O . VAL F 1 154 ? -45.441 115.034 39.850 1.00 8.21 152 VAL F O 1
ATOM 10649 N N . LEU F 1 155 ? -43.989 113.411 40.442 1.00 6.86 153 LEU F N 1
ATOM 10650 C CA . LEU F 1 155 ? -44.885 112.330 40.077 1.00 7.59 153 LEU F CA 1
ATOM 10651 C C . LEU F 1 155 ? -45.439 111.756 41.345 1.00 7.38 153 LEU F C 1
ATOM 10652 O O . LEU F 1 155 ? -44.693 111.438 42.274 1.00 7.96 153 LEU F O 1
ATOM 10657 N N . ILE F 1 156 ? -46.758 111.549 41.444 1.00 6.91 154 ILE F N 1
ATOM 10658 C CA . ILE F 1 156 ? -47.367 110.988 42.664 1.00 7.49 154 ILE F CA 1
ATOM 10659 C C . ILE F 1 156 ? -47.509 109.490 42.479 1.00 7.32 154 ILE F C 1
ATOM 10660 O O . ILE F 1 156 ? -48.335 108.998 41.696 1.00 8.07 154 ILE F O 1
ATOM 10665 N N . SER F 1 157 ? -46.686 108.756 43.227 1.00 7.21 155 SER F N 1
ATOM 10666 C CA . SER F 1 157 ? -46.714 107.301 43.258 1.00 7.51 155 SER F CA 1
ATOM 10667 C C . SER F 1 157 ? -47.514 106.921 44.507 1.00 8.31 155 SER F C 1
ATOM 10668 O O . SER F 1 157 ? -48.600 107.486 44.712 1.00 9.94 155 SER F O 1
ATOM 10671 N N . SER F 1 158 ? -47.006 106.010 45.350 1.00 8.14 156 SER F N 1
ATOM 10672 C CA . SER F 1 158 ? -47.704 105.429 46.495 1.00 8.64 156 SER F CA 1
ATOM 10673 C C . SER F 1 158 ? -46.721 104.520 47.194 1.00 7.27 156 SER F C 1
ATOM 10674 O O . SER F 1 158 ? -45.703 104.115 46.599 1.00 6.80 156 SER F O 1
ATOM 10677 N N . SER F 1 159 ? -46.994 104.117 48.412 1.00 7.78 157 SER F N 1
ATOM 10678 C CA . SER F 1 159 ? -46.281 102.988 48.985 1.00 7.85 157 SER F CA 1
ATOM 10679 C C . SER F 1 159 ? -46.261 101.763 48.049 1.00 7.42 157 SER F C 1
ATOM 10680 O O . SER F 1 159 ? -45.278 101.032 48.003 1.00 7.90 157 SER F O 1
ATOM 10683 N N . ALA F 1 160 ? -47.357 101.586 47.312 1.00 7.51 158 ALA F N 1
ATOM 10684 C CA . ALA F 1 160 ? -47.501 100.503 46.376 1.00 7.93 158 ALA F CA 1
ATOM 10685 C C . ALA F 1 160 ? -46.622 100.642 45.133 1.00 7.57 158 ALA F C 1
ATOM 10686 O O . ALA F 1 160 ? -46.617 99.748 44.298 1.00 8.14 158 ALA F O 1
ATOM 10688 N N . GLY F 1 161 ? -45.890 101.753 44.997 1.00 7.20 159 GLY F N 1
ATOM 10689 C CA . GLY F 1 161 ? -44.831 101.877 44.010 1.00 6.72 159 GLY F CA 1
ATOM 10690 C C . GLY F 1 161 ? -43.478 101.352 44.377 1.00 6.79 159 GLY F C 1
ATOM 10691 O O . GLY F 1 161 ? -42.575 101.272 43.542 1.00 7.62 159 GLY F O 1
ATOM 10692 N N . LEU F 1 162 ? -43.316 100.994 45.669 1.00 8.00 160 LEU F N 1
ATOM 10693 C CA . LEU F 1 162 ? -42.064 100.507 46.237 1.00 9.13 160 LEU F CA 1
ATOM 10694 C C . LEU F 1 162 ? -42.208 99.196 46.998 1.00 9.53 160 LEU F C 1
ATOM 10695 O O . LEU F 1 162 ? -41.210 98.582 47.332 1.00 11.17 160 LEU F O 1
ATOM 10700 N N . ALA F 1 163 ? -43.453 98.750 47.210 1.00 7.91 161 ALA F N 1
ATOM 10701 C CA . ALA F 1 163 ? -43.743 97.514 47.923 1.00 8.36 161 ALA F CA 1
ATOM 10702 C C . ALA F 1 163 ? -44.981 96.858 47.310 1.00 9.01 161 ALA F C 1
ATOM 10703 O O . ALA F 1 163 ? -45.833 97.550 46.768 1.00 9.56 161 ALA F O 1
ATOM 10705 N N . GLY F 1 164 ? -45.109 95.540 47.424 1.00 10.60 162 GLY F N 1
ATOM 10706 C CA . GLY F 1 164 ? -46.238 94.799 46.810 1.00 11.13 162 GLY F CA 1
ATOM 10707 C C . GLY F 1 164 ? -47.461 94.776 47.662 1.00 13.01 162 GLY F C 1
ATOM 10708 O O . GLY F 1 164 ? -47.974 93.696 48.035 1.00 14.47 162 GLY F O 1
ATOM 10709 N N . VAL F 1 165 ? -47.945 95.963 47.962 1.00 12.16 163 VAL F N 1
ATOM 10710 C CA A VAL F 1 165 ? -49.131 96.192 48.814 0.50 12.79 163 VAL F CA 1
ATOM 10711 C CA B VAL F 1 165 ? -49.098 96.052 48.856 0.50 12.98 163 VAL F CA 1
ATOM 10712 C C . VAL F 1 165 ? -50.384 96.124 47.985 1.00 12.94 163 VAL F C 1
ATOM 10713 O O . VAL F 1 165 ? -50.954 97.169 47.618 1.00 15.86 163 VAL F O 1
ATOM 10720 N N . GLY F 1 166 ? -50.821 94.936 47.618 1.00 12.77 164 GLY F N 1
ATOM 10721 C CA . GLY F 1 166 ? -52.015 94.782 46.805 1.00 12.24 164 GLY F CA 1
ATOM 10722 C C . GLY F 1 166 ? -52.709 93.474 47.094 1.00 11.71 164 GLY F C 1
ATOM 10723 O O . GLY F 1 166 ? -52.156 92.587 47.751 1.00 11.98 164 GLY F O 1
ATOM 10724 N N . SER F 1 167 ? -53.972 93.408 46.685 1.00 11.55 165 SER F N 1
ATOM 10725 C CA . SER F 1 167 ? -54.736 92.175 46.678 1.00 10.88 165 SER F CA 1
ATOM 10726 C C . SER F 1 167 ? -54.729 91.530 45.305 1.00 11.28 165 SER F C 1
ATOM 10727 O O . SER F 1 167 ? -54.142 92.065 44.367 1.00 12.15 165 SER F O 1
ATOM 10730 N N . ALA F 1 168 ? -55.414 90.380 45.182 1.00 12.07 166 ALA F N 1
ATOM 10731 C CA . ALA F 1 168 ? -55.453 89.684 43.903 1.00 12.87 166 ALA F CA 1
ATOM 10732 C C . ALA F 1 168 ? -56.351 90.327 42.835 1.00 12.90 166 ALA F C 1
ATOM 10733 O O . ALA F 1 168 ? -56.321 89.930 41.667 1.00 13.85 166 ALA F O 1
ATOM 10735 N N . ASP F 1 169 ? -57.145 91.311 43.211 1.00 12.15 167 ASP F N 1
ATOM 10736 C CA . ASP F 1 169 ? -58.026 91.987 42.252 1.00 12.53 167 ASP F CA 1
ATOM 10737 C C . ASP F 1 169 ? -57.178 92.600 41.127 1.00 12.76 167 ASP F C 1
ATOM 10738 O O . ASP F 1 169 ? -56.180 93.256 41.430 1.00 11.89 167 ASP F O 1
ATOM 10743 N N . PRO F 1 170 ? -57.569 92.438 39.845 1.00 12.32 168 PRO F N 1
ATOM 10744 C CA . PRO F 1 170 ? -56.794 93.009 38.748 1.00 11.82 168 PRO F CA 1
ATOM 10745 C C . PRO F 1 170 ? -56.544 94.535 38.892 1.00 11.01 168 PRO F C 1
ATOM 10746 O O . PRO F 1 170 ? -55.452 95.017 38.507 1.00 11.09 168 PRO F O 1
ATOM 10750 N N . GLY F 1 171 ? -57.508 95.287 39.452 1.00 10.51 169 GLY F N 1
ATOM 10751 C CA . GLY F 1 171 ? -57.331 96.712 39.687 1.00 10.30 169 GLY F CA 1
ATOM 10752 C C . GLY F 1 171 ? -56.281 97.022 40.761 1.00 10.07 169 GLY F C 1
ATOM 10753 O O . GLY F 1 171 ? -55.657 98.083 40.723 1.00 10.06 169 GLY F O 1
ATOM 10754 N N . SER F 1 172 ? -56.106 96.103 41.707 1.00 9.92 170 SER F N 1
ATOM 10755 C CA . SER F 1 172 ? -55.159 96.254 42.806 1.00 9.52 170 SER F CA 1
ATOM 10756 C C . SER F 1 172 ? -53.752 95.844 42.350 1.00 9.13 170 SER F C 1
ATOM 10757 O O . SER F 1 172 ? -52.765 96.565 42.579 1.00 8.88 170 SER F O 1
ATOM 10760 N N . VAL F 1 173 ? -53.637 94.697 41.702 1.00 8.85 171 VAL F N 1
ATOM 10761 C CA . VAL F 1 173 ? -52.372 94.303 41.095 1.00 8.66 171 VAL F CA 1
ATOM 10762 C C . VAL F 1 173 ? -51.920 95.403 40.102 1.00 8.40 171 VAL F C 1
ATOM 10763 O O . VAL F 1 173 ? -50.717 95.745 40.055 1.00 9.15 171 VAL F O 1
ATOM 10767 N N . GLY F 1 174 ? -52.881 95.934 39.343 1.00 8.83 172 GLY F N 1
ATOM 10768 C CA . GLY F 1 174 ? -52.605 97.018 38.396 1.00 8.51 172 GLY F CA 1
ATOM 10769 C C . GLY F 1 174 ? -52.137 98.296 39.070 1.00 8.03 172 GLY F C 1
ATOM 10770 O O . GLY F 1 174 ? -51.269 99.004 38.550 1.00 8.29 172 GLY F O 1
ATOM 10771 N N . TYR F 1 175 ? -52.716 98.600 40.229 1.00 7.76 173 TYR F N 1
ATOM 10772 C CA . TYR F 1 175 ? -52.320 99.759 41.016 1.00 7.23 173 TYR F CA 1
ATOM 10773 C C . TYR F 1 175 ? -50.828 99.640 41.407 1.00 7.12 173 TYR F C 1
ATOM 10774 O O . TYR F 1 175 ? -50.063 100.600 41.266 1.00 7.10 173 TYR F O 1
ATOM 10783 N N . VAL F 1 176 ? -50.451 98.481 41.936 1.00 7.29 174 VAL F N 1
ATOM 10784 C CA . VAL F 1 176 ? -49.066 98.209 42.277 1.00 7.16 174 VAL F CA 1
ATOM 10785 C C . VAL F 1 176 ? -48.173 98.357 41.045 1.00 7.81 174 VAL F C 1
ATOM 10786 O O . VAL F 1 176 ? -47.115 99.007 41.074 1.00 6.78 174 VAL F O 1
ATOM 10790 N N . ALA F 1 177 ? -48.576 97.725 39.927 1.00 8.04 175 ALA F N 1
ATOM 10791 C CA . ALA F 1 177 ? -47.739 97.742 38.735 1.00 8.43 175 ALA F CA 1
ATOM 10792 C C . ALA F 1 177 ? -47.586 99.176 38.203 1.00 7.37 175 ALA F C 1
ATOM 10793 O O . ALA F 1 177 ? -46.478 99.626 37.905 1.00 7.62 175 ALA F O 1
ATOM 10795 N N . ALA F 1 178 ? -48.693 99.921 38.150 1.00 7.71 176 ALA F N 1
ATOM 10796 C CA . ALA F 1 178 ? -48.682 101.288 37.652 1.00 7.18 176 ALA F CA 1
ATOM 10797 C C . ALA F 1 178 ? -47.843 102.201 38.530 1.00 7.49 176 ALA F C 1
ATOM 10798 O O . ALA F 1 178 ? -47.025 102.979 38.041 1.00 7.64 176 ALA F O 1
ATOM 10800 N N . LYS F 1 179 ? -48.023 102.074 39.845 1.00 7.78 177 LYS F N 1
ATOM 10801 C CA . LYS F 1 179 ? -47.281 102.916 40.786 1.00 6.69 177 LYS F CA 1
ATOM 10802 C C . LYS F 1 179 ? -45.768 102.631 40.787 1.00 6.68 177 LYS F C 1
ATOM 10803 O O . LYS F 1 179 ? -44.945 103.548 40.966 1.00 7.10 177 LYS F O 1
ATOM 10809 N N . HIS F 1 180 ? -45.409 101.355 40.523 1.00 6.55 178 HIS F N 1
ATOM 10810 C CA . HIS F 1 180 ? -44.003 100.980 40.294 1.00 6.42 178 HIS F CA 1
ATOM 10811 C C . HIS F 1 180 ? -43.525 101.593 38.976 1.00 6.27 178 HIS F C 1
ATOM 10812 O O . HIS F 1 180 ? -42.392 102.101 38.892 1.00 7.25 178 HIS F O 1
ATOM 10819 N N . GLY F 1 181 ? -44.342 101.521 37.931 1.00 6.90 179 GLY F N 1
ATOM 10820 C CA . GLY F 1 181 ? -44.006 102.151 36.645 1.00 7.57 179 GLY F CA 1
ATOM 10821 C C . GLY F 1 181 ? -43.732 103.637 36.747 1.00 6.85 179 GLY F C 1
ATOM 10822 O O . GLY F 1 181 ? -42.839 104.160 36.067 1.00 7.30 179 GLY F O 1
ATOM 10823 N N . VAL F 1 182 ? -44.466 104.315 37.627 1.00 6.92 180 VAL F N 1
ATOM 10824 C CA . VAL F 1 182 ? -44.260 105.746 37.870 1.00 7.06 180 VAL F CA 1
ATOM 10825 C C . VAL F 1 182 ? -42.829 106.024 38.385 1.00 7.40 180 VAL F C 1
ATOM 10826 O O . VAL F 1 182 ? -42.201 107.007 38.017 1.00 7.77 180 VAL F O 1
ATOM 10830 N N . VAL F 1 183 ? -42.326 105.158 39.289 1.00 6.00 181 VAL F N 1
ATOM 10831 C CA . VAL F 1 183 ? -40.938 105.264 39.732 1.00 6.62 181 VAL F CA 1
ATOM 10832 C C . VAL F 1 183 ? -39.998 105.172 38.532 1.00 7.33 181 VAL F C 1
ATOM 10833 O O . VAL F 1 183 ? -39.031 105.932 38.447 1.00 6.93 181 VAL F O 1
ATOM 10837 N N . GLY F 1 184 ? -40.274 104.247 37.612 1.00 7.79 182 GLY F N 1
ATOM 10838 C CA . GLY F 1 184 ? -39.399 104.144 36.430 1.00 7.65 182 GLY F CA 1
ATOM 10839 C C . GLY F 1 184 ? -39.413 105.435 35.608 1.00 7.48 182 GLY F C 1
ATOM 10840 O O . GLY F 1 184 ? -38.380 105.901 35.164 1.00 8.27 182 GLY F O 1
ATOM 10841 N N . LEU F 1 185 ? -40.603 105.968 35.355 1.00 7.75 183 LEU F N 1
ATOM 10842 C CA . LEU F 1 185 ? -40.738 107.257 34.674 1.00 7.74 183 LEU F CA 1
ATOM 10843 C C . LEU F 1 185 ? -39.882 108.319 35.381 1.00 7.88 183 LEU F C 1
ATOM 10844 O O . LEU F 1 185 ? -39.138 109.079 34.757 1.00 8.03 183 LEU F O 1
ATOM 10849 N N . MET F 1 186 ? -40.007 108.408 36.707 1.00 7.92 184 MET F N 1
ATOM 10850 C CA . MET F 1 186 ? -39.191 109.344 37.457 1.00 7.61 184 MET F CA 1
ATOM 10851 C C . MET F 1 186 ? -37.715 109.182 37.183 1.00 7.37 184 MET F C 1
ATOM 10852 O O . MET F 1 186 ? -36.993 110.165 36.969 1.00 7.20 184 MET F O 1
ATOM 10857 N N . ARG F 1 187 ? -37.230 107.955 37.285 1.00 7.00 185 ARG F N 1
ATOM 10858 C CA . ARG F 1 187 ? -35.797 107.724 37.259 1.00 7.19 185 ARG F CA 1
ATOM 10859 C C . ARG F 1 187 ? -35.236 108.032 35.882 1.00 8.15 185 ARG F C 1
ATOM 10860 O O . ARG F 1 187 ? -34.148 108.650 35.787 1.00 8.16 185 ARG F O 1
ATOM 10868 N N . VAL F 1 188 ? -35.918 107.618 34.820 1.00 8.29 186 VAL F N 1
ATOM 10869 C CA . VAL F 1 188 ? -35.371 107.884 33.481 1.00 8.58 186 VAL F CA 1
ATOM 10870 C C . VAL F 1 188 ? -35.519 109.371 33.116 1.00 8.68 186 VAL F C 1
ATOM 10871 O O . VAL F 1 188 ? -34.544 109.966 32.631 1.00 9.33 186 VAL F O 1
ATOM 10875 N N . TYR F 1 189 ? -36.646 110.001 33.437 1.00 8.98 187 TYR F N 1
ATOM 10876 C CA . TYR F 1 189 ? -36.770 111.436 33.161 1.00 8.33 187 TYR F CA 1
ATOM 10877 C C . TYR F 1 189 ? -35.846 112.309 33.999 1.00 8.13 187 TYR F C 1
ATOM 10878 O O . TYR F 1 189 ? -35.344 113.334 33.517 1.00 8.85 187 TYR F O 1
ATOM 10887 N N . ALA F 1 190 ? -35.581 111.926 35.256 1.00 7.74 188 ALA F N 1
ATOM 10888 C CA . ALA F 1 190 ? -34.585 112.652 36.039 1.00 7.59 188 ALA F CA 1
ATOM 10889 C C . ALA F 1 190 ? -33.231 112.681 35.305 1.00 8.33 188 ALA F C 1
ATOM 10890 O O . ALA F 1 190 ? -32.584 113.719 35.250 1.00 9.31 188 ALA F O 1
ATOM 10892 N N . ASN F 1 191 ? -32.842 111.547 34.716 1.00 8.50 189 ASN F N 1
ATOM 10893 C CA . ASN F 1 191 ? -31.571 111.488 33.998 1.00 8.73 189 ASN F CA 1
ATOM 10894 C C . ASN F 1 191 ? -31.648 112.229 32.680 1.00 10.02 189 ASN F C 1
ATOM 10895 O O . ASN F 1 191 ? -30.675 112.878 32.325 1.00 11.72 189 ASN F O 1
ATOM 10900 N N . LEU F 1 192 ? -32.757 112.119 31.960 1.00 9.88 190 LEU F N 1
ATOM 10901 C CA . LEU F 1 192 ? -32.882 112.742 30.623 1.00 10.51 190 LEU F CA 1
ATOM 10902 C C . LEU F 1 192 ? -32.918 114.237 30.736 1.00 11.07 190 LEU F C 1
ATOM 10903 O O . LEU F 1 192 ? -32.434 114.928 29.816 1.00 12.57 190 LEU F O 1
ATOM 10908 N N . LEU F 1 193 ? -33.492 114.757 31.832 1.00 9.36 191 LEU F N 1
ATOM 10909 C CA . LEU F 1 193 ? -33.751 116.179 31.973 1.00 10.42 191 LEU F CA 1
ATOM 10910 C C . LEU F 1 193 ? -32.782 116.902 32.915 1.00 10.01 191 LEU F C 1
ATOM 10911 O O . LEU F 1 193 ? -32.850 118.127 33.042 1.00 10.63 191 LEU F O 1
ATOM 10916 N N . ALA F 1 194 ? -31.886 116.175 33.596 1.00 10.22 192 ALA F N 1
ATOM 10917 C CA . ALA F 1 194 ? -30.959 116.807 34.552 1.00 10.36 192 ALA F CA 1
ATOM 10918 C C . ALA F 1 194 ? -30.085 117.890 33.922 1.00 11.05 192 ALA F C 1
ATOM 10919 O O . ALA F 1 194 ? -29.815 118.921 34.551 1.00 10.99 192 ALA F O 1
ATOM 10921 N N . GLY F 1 195 ? -29.669 117.655 32.692 1.00 11.32 193 GLY F N 1
ATOM 10922 C CA . GLY F 1 195 ? -28.851 118.628 32.004 1.00 12.79 193 GLY F CA 1
ATOM 10923 C C . GLY F 1 195 ? -29.515 119.962 31.754 1.00 13.06 193 GLY F C 1
ATOM 10924 O O . GLY F 1 195 ? -28.824 120.964 31.533 1.00 15.38 193 GLY F O 1
ATOM 10925 N N . GLN F 1 196 ? -30.853 119.960 31.751 1.00 12.30 194 GLN F N 1
ATOM 10926 C CA . GLN F 1 196 ? -31.687 121.135 31.617 1.00 13.27 194 GLN F CA 1
ATOM 10927 C C . GLN F 1 196 ? -32.067 121.752 32.960 1.00 12.08 194 GLN F C 1
ATOM 10928 O O . GLN F 1 196 ? -32.878 122.670 32.996 1.00 13.52 194 GLN F O 1
ATOM 10934 N N . MET F 1 197 ? -31.507 121.220 34.055 1.00 11.83 195 MET F N 1
ATOM 10935 C CA . MET F 1 197 ? -31.839 121.681 35.408 1.00 10.97 195 MET F CA 1
ATOM 10936 C C . MET F 1 197 ? -33.333 121.514 35.736 1.00 10.54 195 MET F C 1
ATOM 10937 O O . MET F 1 197 ? -33.904 122.265 36.528 1.00 10.14 195 MET F O 1
ATOM 10942 N N . ILE F 1 198 ? -33.944 120.487 35.159 1.00 9.57 196 ILE F N 1
ATOM 10943 C CA . ILE F 1 198 ? -35.291 120.119 35.487 1.00 9.09 196 ILE F CA 1
ATOM 10944 C C . ILE F 1 198 ? -35.253 118.922 36.435 1.00 9.05 196 ILE F C 1
ATOM 10945 O O . ILE F 1 198 ? -34.776 117.866 36.057 1.00 10.22 196 ILE F O 1
ATOM 10950 N N . ARG F 1 199 ? -35.729 119.126 37.662 1.00 7.90 197 ARG F N 1
ATOM 10951 C CA . ARG F 1 199 ? -35.716 118.093 38.681 1.00 7.74 197 ARG F CA 1
ATOM 10952 C C . ARG F 1 199 ? -36.915 117.203 38.476 1.00 7.90 197 ARG F C 1
ATOM 10953 O O . ARG F 1 199 ? -37.991 117.685 38.154 1.00 8.69 197 ARG F O 1
ATOM 10961 N N . VAL F 1 200 ? -36.765 115.909 38.738 1.00 7.35 198 VAL F N 1
ATOM 10962 C CA . VAL F 1 200 ? -37.858 114.944 38.616 1.00 7.12 198 VAL F CA 1
ATOM 10963 C C . VAL F 1 200 ? -37.759 114.003 39.819 1.00 6.71 198 VAL F C 1
ATOM 10964 O O . VAL F 1 200 ? -36.720 113.404 40.043 1.00 6.89 198 VAL F O 1
ATOM 10968 N N . ASN F 1 201 ? -38.845 113.932 40.589 1.00 5.76 199 ASN F N 1
ATOM 10969 C CA . ASN F 1 201 ? -38.884 113.105 41.784 1.00 5.65 199 ASN F CA 1
ATOM 10970 C C . ASN F 1 201 ? -40.264 112.472 41.932 1.00 5.55 199 ASN F C 1
ATOM 10971 O O . ASN F 1 201 ? -41.218 112.906 41.291 1.00 7.20 199 ASN F O 1
ATOM 10976 N N . SER F 1 202 ? -40.378 111.424 42.738 1.00 5.92 200 SER F N 1
ATOM 10977 C CA . SER F 1 202 ? -41.671 110.802 42.996 1.00 6.35 200 SER F CA 1
ATOM 10978 C C . SER F 1 202 ? -41.969 110.863 44.499 1.00 6.88 200 SER F C 1
ATOM 10979 O O . SER F 1 202 ? -41.087 110.804 45.356 1.00 7.42 200 SER F O 1
ATOM 10982 N N . ILE F 1 203 ? -43.269 110.975 44.790 1.00 6.90 201 ILE F N 1
ATOM 10983 C CA . ILE F 1 203 ? -43.815 111.079 46.147 1.00 7.69 201 ILE F CA 1
ATOM 10984 C C . ILE F 1 203 ? -44.603 109.806 46.451 1.00 6.68 201 ILE F C 1
ATOM 10985 O O . ILE F 1 203 ? -45.371 109.331 45.607 1.00 7.19 201 ILE F O 1
ATOM 10990 N N . HIS F 1 204 ? -44.382 109.224 47.619 1.00 6.12 202 HIS F N 1
ATOM 10991 C CA . HIS F 1 204 ? -44.992 107.931 47.976 1.00 6.83 202 HIS F CA 1
ATOM 10992 C C . HIS F 1 204 ? -45.776 108.034 49.289 1.00 6.07 202 HIS F C 1
ATOM 10993 O O . HIS F 1 204 ? -45.260 107.679 50.375 1.00 6.74 202 HIS F O 1
ATOM 11000 N N . PRO F 1 205 ? -47.021 108.494 49.219 1.00 7.05 203 PRO F N 1
ATOM 11001 C CA . PRO F 1 205 ? -47.839 108.518 50.440 1.00 7.35 203 PRO F CA 1
ATOM 11002 C C . PRO F 1 205 ? -48.330 107.108 50.756 1.00 6.99 203 PRO F C 1
ATOM 11003 O O . PRO F 1 205 ? -48.465 106.272 49.885 1.00 6.84 203 PRO F O 1
ATOM 11007 N N A SER F 1 206 ? -48.723 106.906 52.019 0.50 7.63 204 SER F N 1
ATOM 11008 N N B SER F 1 206 ? -48.421 106.818 52.046 0.50 8.42 204 SER F N 1
ATOM 11009 C CA A SER F 1 206 ? -49.324 105.626 52.460 0.50 7.39 204 SER F CA 1
ATOM 11010 C CA B SER F 1 206 ? -49.336 105.791 52.479 0.50 8.72 204 SER F CA 1
ATOM 11011 C C A SER F 1 206 ? -50.859 105.655 52.340 0.50 7.55 204 SER F C 1
ATOM 11012 C C B SER F 1 206 ? -50.672 106.554 52.524 0.50 9.82 204 SER F C 1
ATOM 11013 O O A SER F 1 206 ? -51.420 105.149 51.365 0.50 8.27 204 SER F O 1
ATOM 11014 O O B SER F 1 206 ? -50.872 107.567 51.834 0.50 10.34 204 SER F O 1
ATOM 11019 N N . GLY F 1 207 ? -51.556 106.156 53.354 1.00 9.32 205 GLY F N 1
ATOM 11020 C CA . GLY F 1 207 ? -52.951 106.564 53.252 1.00 8.20 205 GLY F CA 1
ATOM 11021 C C . GLY F 1 207 ? -53.134 108.054 53.523 1.00 8.47 205 GLY F C 1
ATOM 11022 O O . GLY F 1 207 ? -52.531 108.605 54.449 1.00 9.77 205 GLY F O 1
ATOM 11023 N N . VAL F 1 208 ? -53.973 108.699 52.711 1.00 8.31 206 VAL F N 1
ATOM 11024 C CA . VAL F 1 208 ? -54.233 110.130 52.765 1.00 8.63 206 VAL F CA 1
ATOM 11025 C C . VAL F 1 208 ? -55.741 110.293 52.766 1.00 9.08 206 VAL F C 1
ATOM 11026 O O . VAL F 1 208 ? -56.426 109.601 52.038 1.00 9.10 206 VAL F O 1
ATOM 11030 N N . GLU F 1 209 ? -56.248 111.231 53.562 1.00 8.50 207 GLU F N 1
ATOM 11031 C CA A GLU F 1 209 ? -57.692 111.341 53.772 0.60 8.54 207 GLU F CA 1
ATOM 11032 C CA B GLU F 1 209 ? -57.687 111.364 53.776 0.40 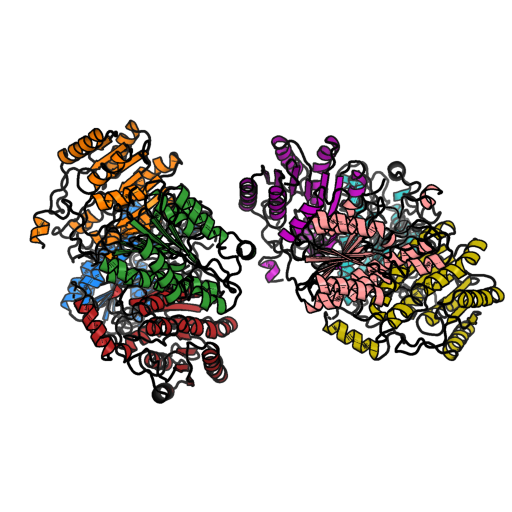8.82 207 GLU F CA 1
ATOM 11033 C C . GLU F 1 209 ? -58.359 112.054 52.597 1.00 8.37 207 GLU F C 1
ATOM 11034 O O . GLU F 1 209 ? -58.478 113.281 52.567 1.00 10.00 207 GLU F O 1
ATOM 11045 N N . THR F 1 210 ? -58.790 111.241 51.636 1.00 8.25 208 THR F N 1
ATOM 11046 C CA . THR F 1 210 ? -59.499 111.664 50.445 1.00 9.09 208 THR F CA 1
ATOM 11047 C C . THR F 1 210 ? -60.519 110.585 50.109 1.00 8.67 208 THR F C 1
ATOM 11048 O O . THR F 1 210 ? -60.500 109.496 50.677 1.00 9.07 208 THR F O 1
ATOM 11052 N N . PRO F 1 211 ? -61.419 110.839 49.139 1.00 8.69 209 PRO F N 1
ATOM 11053 C CA . PRO F 1 211 ? -62.376 109.798 48.797 1.00 8.93 209 PRO F CA 1
ATOM 11054 C C . PRO F 1 211 ? -61.792 108.494 48.285 1.00 9.85 209 PRO F C 1
ATOM 11055 O O . PRO F 1 211 ? -62.451 107.467 48.341 1.00 11.58 209 PRO F O 1
ATOM 11059 N N . MET F 1 212 ? -60.534 108.503 47.822 1.00 9.54 210 MET F N 1
ATOM 11060 C CA . MET F 1 212 ? -59.897 107.281 47.398 1.00 9.23 210 MET F CA 1
ATOM 11061 C C . MET F 1 212 ? -59.725 106.307 48.568 1.00 9.25 210 MET F C 1
ATOM 11062 O O . MET F 1 212 ? -59.782 105.094 48.364 1.00 10.77 210 MET F O 1
ATOM 11067 N N . ILE F 1 213 ? -59.455 106.790 49.785 1.00 9.28 211 ILE F N 1
ATOM 11068 C CA . ILE F 1 213 ? -59.202 105.915 50.941 1.00 10.28 211 ILE F CA 1
ATOM 11069 C C . ILE F 1 213 ? -60.465 105.654 51.763 1.00 10.32 211 ILE F C 1
ATOM 11070 O O . ILE F 1 213 ? -60.510 104.628 52.446 1.00 12.39 211 ILE F O 1
ATOM 11075 N N . ASN F 1 214 ? -61.414 106.568 51.782 1.00 11.11 212 ASN F N 1
ATOM 11076 C CA . ASN F 1 214 ? -62.519 106.453 52.740 1.00 11.30 212 ASN F CA 1
ATOM 11077 C C . ASN F 1 214 ? -63.826 105.897 52.191 1.00 10.65 212 ASN F C 1
ATOM 11078 O O . ASN F 1 214 ? -64.763 105.648 52.958 1.00 10.77 212 ASN F O 1
ATOM 11083 N N . ASN F 1 215 ? -63.912 105.626 50.895 1.00 11.07 213 ASN F N 1
ATOM 11084 C CA . ASN F 1 215 ? -65.114 104.990 50.354 1.00 9.90 213 ASN F CA 1
ATOM 11085 C C . ASN F 1 215 ? -65.203 103.532 50.815 1.00 10.44 213 ASN F C 1
ATOM 11086 O O . ASN F 1 215 ? -64.206 102.919 51.222 1.00 9.69 213 ASN F O 1
ATOM 11091 N N . GLU F 1 216 ? -66.409 102.955 50.774 1.00 10.28 214 GLU F N 1
ATOM 11092 C CA . GLU F 1 216 ? -66.639 101.608 51.306 1.00 9.62 214 GLU F CA 1
ATOM 11093 C C . GLU F 1 216 ? -65.795 100.536 50.642 1.00 9.81 214 GLU F C 1
ATOM 11094 O O . GLU F 1 216 ? -65.450 99.564 51.298 1.00 10.32 214 GLU F O 1
ATOM 11100 N N . PHE F 1 217 ? -65.552 100.656 49.342 1.00 10.17 215 PHE F N 1
ATOM 11101 C CA . PHE F 1 217 ? -64.772 99.637 48.630 1.00 10.50 215 PHE F CA 1
ATOM 11102 C C . PHE F 1 217 ? -63.340 99.598 49.118 1.00 10.57 215 PHE F C 1
ATOM 11103 O O . PHE F 1 217 ? -62.852 98.540 49.532 1.00 10.71 215 PHE F O 1
ATOM 11111 N N . THR F 1 218 ? -62.704 100.763 49.181 1.00 10.15 216 THR F N 1
ATOM 11112 C CA . THR F 1 218 ? -61.373 100.787 49.779 1.00 10.41 216 THR F CA 1
ATOM 11113 C C . THR F 1 218 ? -61.365 100.317 51.248 1.00 10.75 216 THR F C 1
ATOM 11114 O O . THR F 1 218 ? -60.473 99.608 51.711 1.00 10.74 216 THR F O 1
ATOM 11118 N N . ARG F 1 219 ? -62.371 100.721 52.031 1.00 10.74 217 ARG F N 1
ATOM 11119 C CA . ARG F 1 219 ? -62.430 100.270 53.428 1.00 10.98 217 ARG F CA 1
ATOM 11120 C C . ARG F 1 219 ? -62.473 98.762 53.540 1.00 11.82 217 ARG F C 1
ATOM 11121 O O . ARG F 1 219 ? -61.799 98.201 54.398 1.00 12.65 217 ARG F O 1
ATOM 11129 N N . GLU F 1 220 ? -63.297 98.108 52.709 1.00 11.64 218 GLU F N 1
ATOM 11130 C CA . GLU F 1 220 ? -63.385 96.655 52.721 1.00 12.68 218 GLU F CA 1
ATOM 11131 C C . GLU F 1 220 ? -62.083 96.021 52.232 1.00 12.21 218 GLU F C 1
ATOM 11132 O O . GLU F 1 220 ? -61.663 94.986 52.754 1.00 12.79 218 GLU F O 1
ATOM 11138 N N . TRP F 1 221 ? -61.464 96.630 51.250 1.00 11.73 219 TRP F N 1
ATOM 11139 C CA . TRP F 1 221 ? -60.162 96.164 50.769 1.00 11.32 219 TRP F CA 1
ATOM 11140 C C . TRP F 1 221 ? -59.133 96.218 51.885 1.00 12.84 219 TRP F C 1
ATOM 11141 O O . TRP F 1 221 ? -58.402 95.232 52.121 1.00 12.57 219 TRP F O 1
ATOM 11152 N N . LEU F 1 222 ? -59.095 97.328 52.615 1.00 12.08 220 LEU F N 1
ATOM 11153 C CA . LEU F 1 222 ? -58.150 97.471 53.740 1.00 13.59 220 LEU F CA 1
ATOM 11154 C C . LEU F 1 222 ? -58.396 96.441 54.823 1.00 14.23 220 LEU F C 1
ATOM 11155 O O . LEU F 1 222 ? -57.454 95.870 55.377 1.00 14.78 220 LEU F O 1
ATOM 11160 N N . ALA F 1 223 ? -59.665 96.168 55.123 1.00 13.47 221 ALA F N 1
ATOM 11161 C CA . ALA F 1 223 ? -59.964 95.163 56.150 1.00 14.52 221 ALA F CA 1
ATOM 11162 C C . ALA F 1 223 ? -59.520 93.767 55.699 1.00 15.58 221 ALA F C 1
ATOM 11163 O O . ALA F 1 223 ? -58.946 92.987 56.501 1.00 17.75 221 ALA F O 1
ATOM 11165 N N . LYS F 1 224 ? -59.706 93.458 54.423 1.00 16.38 222 LYS F N 1
ATOM 11166 C CA . LYS F 1 224 ? -59.320 92.143 53.888 1.00 18.03 222 LYS F CA 1
ATOM 11167 C C . LYS F 1 224 ? -57.797 92.006 53.900 1.00 17.68 222 LYS F C 1
ATOM 11168 O O . LYS F 1 224 ? -57.283 90.931 54.246 1.00 18.27 222 LYS F O 1
ATOM 11174 N N . MET F 1 225 ? -57.089 93.064 53.545 1.00 16.84 223 MET F N 1
ATOM 11175 C CA . MET F 1 225 ? -55.627 93.050 53.608 1.00 16.71 223 MET F CA 1
ATOM 11176 C C . MET F 1 225 ? -55.132 92.867 55.031 1.00 17.55 223 MET F C 1
ATOM 11177 O O . MET F 1 225 ? -54.197 92.072 55.280 1.00 17.99 223 MET F O 1
ATOM 11182 N N . ALA F 1 226 ? -55.716 93.600 55.980 1.00 17.29 224 ALA F N 1
ATOM 11183 C CA . ALA F 1 226 ? -55.329 93.450 57.394 1.00 19.28 224 ALA F CA 1
ATOM 11184 C C . ALA F 1 226 ? -55.559 92.038 57.891 1.00 21.38 224 ALA F C 1
ATOM 11185 O O . ALA F 1 226 ? -54.730 91.518 58.658 1.00 21.04 224 ALA F O 1
ATOM 11187 N N . ALA F 1 227 ? -56.658 91.404 57.473 1.00 22.40 225 ALA F N 1
ATOM 11188 C CA . ALA F 1 227 ? -56.950 90.017 57.891 1.00 25.55 225 ALA F CA 1
ATOM 11189 C C . ALA F 1 227 ? -56.055 88.981 57.201 1.00 27.56 225 ALA F C 1
ATOM 11190 O O . ALA F 1 227 ? -55.917 87.872 57.711 1.00 27.77 225 ALA F O 1
ATOM 11192 N N . ALA F 1 228 ? -55.456 89.320 56.059 1.00 29.64 226 ALA F N 1
ATOM 11193 C CA . ALA F 1 228 ? -54.628 88.367 55.298 1.00 31.71 226 ALA F CA 1
ATOM 11194 C C . ALA F 1 228 ? -53.233 88.237 55.896 1.00 34.03 226 ALA F C 1
ATOM 11195 O O . ALA F 1 228 ? -52.514 87.294 55.561 1.00 35.54 226 ALA F O 1
ATOM 11197 N N . THR F 1 229 ? -52.847 89.188 56.747 1.00 36.27 227 THR F N 1
ATOM 11198 C CA . THR F 1 229 ? -51.509 89.232 57.336 1.00 38.31 227 THR F CA 1
ATOM 11199 C C . THR F 1 229 ? -51.522 88.593 58.721 1.00 40.08 227 THR F C 1
ATOM 11200 O O . THR F 1 229 ? -52.436 88.826 59.505 1.00 40.42 227 THR F O 1
ATOM 11202 N N . ASP F 1 230 ? -50.503 87.787 59.014 1.00 42.50 228 ASP F N 1
ATOM 11203 C CA . ASP F 1 230 ? -50.305 87.229 60.361 1.00 43.96 228 ASP F CA 1
ATOM 11204 C C . ASP F 1 230 ? -49.785 88.331 61.298 1.00 44.94 228 ASP F C 1
ATOM 11205 O O . ASP F 1 230 ? -50.205 88.414 62.467 1.00 46.03 228 ASP F O 1
ATOM 11207 N N . THR F 1 231 ? -48.895 89.179 60.769 1.00 45.11 229 THR F N 1
ATOM 11208 C CA . THR F 1 231 ? -48.217 90.210 61.557 1.00 45.14 229 THR F CA 1
ATOM 11209 C C . THR F 1 231 ? -49.198 91.334 61.935 1.00 44.92 229 THR F C 1
ATOM 11210 O O . THR F 1 231 ? -49.768 91.980 61.054 1.00 44.82 229 THR F O 1
ATOM 11212 N N . PRO F 1 232 ? -49.406 91.566 63.247 1.00 44.53 230 PRO F N 1
ATOM 11213 C CA . PRO F 1 232 ? -50.439 92.531 63.672 1.00 43.75 230 PRO F CA 1
ATOM 11214 C C . PRO F 1 232 ? -50.093 93.994 63.323 1.00 42.10 230 PRO F C 1
ATOM 11215 O O . PRO F 1 232 ? -48.931 94.411 63.438 1.00 41.94 230 PRO F O 1
ATOM 11219 N N . GLY F 1 233 ? -51.103 94.742 62.870 1.00 40.04 231 GLY F N 1
ATOM 11220 C CA . GLY F 1 233 ? -50.928 96.132 62.446 1.00 38.20 231 GLY F CA 1
ATOM 11221 C C . GLY F 1 233 ? -50.015 96.335 61.241 1.00 36.30 231 GLY F C 1
ATOM 11222 O O . GLY F 1 233 ? -49.601 97.465 60.981 1.00 35.88 231 GLY F O 1
ATOM 11223 N N . ALA F 1 234 ? -49.707 95.262 60.493 1.00 33.98 232 ALA F N 1
ATOM 11224 C CA . ALA F 1 234 ? -48.799 95.350 59.326 1.00 31.78 232 ALA F CA 1
ATOM 11225 C C . ALA F 1 234 ? -49.287 96.305 58.210 1.00 29.43 232 ALA F C 1
ATOM 11226 O O . ALA F 1 234 ? -48.489 96.712 57.366 1.00 29.14 232 ALA F O 1
ATOM 11228 N N . MET F 1 235 ? -50.583 96.632 58.191 1.00 26.37 233 MET F N 1
ATOM 11229 C CA . MET F 1 235 ? -51.135 97.630 57.265 1.00 25.04 233 MET F CA 1
ATOM 11230 C C . MET F 1 235 ? -51.134 99.066 57.834 1.00 22.47 233 MET F C 1
ATOM 11231 O O . MET F 1 235 ? -51.528 100.010 57.155 1.00 23.97 233 MET F O 1
ATOM 11236 N N . GLY F 1 236 ? -50.654 99.227 59.061 1.00 20.47 234 GLY F N 1
ATOM 11237 C CA . GLY F 1 236 ? -50.633 100.532 59.709 1.00 17.84 234 GLY F CA 1
ATOM 11238 C C . GLY F 1 236 ? -49.297 101.241 59.483 1.00 15.54 234 GLY F C 1
ATOM 11239 O O . GLY F 1 236 ? -48.291 100.651 59.113 1.00 15.64 234 GLY F O 1
ATOM 11240 N N . ASN F 1 237 ? -49.308 102.543 59.692 1.00 13.17 235 ASN F N 1
ATOM 11241 C CA . ASN F 1 237 ? -48.071 103.319 59.703 1.00 11.94 235 ASN F CA 1
ATOM 11242 C C . ASN F 1 237 ? -47.256 102.989 60.945 1.00 11.33 235 ASN F C 1
ATOM 11243 O O . ASN F 1 237 ? -47.753 102.357 61.888 1.00 13.38 235 ASN F O 1
ATOM 11248 N N . ALA F 1 238 ? -45.972 103.379 60.963 1.00 9.07 236 ALA F N 1
ATOM 11249 C CA . ALA F 1 238 ? -45.148 103.185 62.141 1.00 8.44 236 ALA F CA 1
ATOM 11250 C C . ALA F 1 238 ? -45.497 104.174 63.281 1.00 9.19 236 ALA F C 1
ATOM 11251 O O . ALA F 1 238 ? -45.649 103.784 64.473 1.00 11.62 236 ALA F O 1
ATOM 11253 N N . MET F 1 239 ? -45.591 105.461 62.938 1.00 9.34 237 MET F N 1
ATOM 11254 C CA . MET F 1 239 ? -46.066 106.460 63.893 1.00 9.82 237 MET F CA 1
ATOM 11255 C C . MET F 1 239 ? -47.561 106.237 64.083 1.00 10.08 237 MET F C 1
ATOM 11256 O O . MET F 1 239 ? -48.230 105.763 63.152 1.00 11.96 237 MET F O 1
ATOM 11261 N N . PRO F 1 240 ? -48.082 106.607 65.273 1.00 11.45 238 PRO F N 1
ATOM 11262 C CA . PRO F 1 240 ? -49.515 106.412 65.567 1.00 12.17 238 PRO F CA 1
ATOM 11263 C C . PRO F 1 240 ? -50.390 107.481 64.921 1.00 13.04 238 PRO F C 1
ATOM 11264 O O . PRO F 1 240 ? -51.026 108.292 65.619 1.00 14.88 238 PRO F O 1
ATOM 11268 N N . VAL F 1 241 ? -50.394 107.445 63.597 1.00 12.19 239 VAL F N 1
ATOM 11269 C CA . VAL F 1 241 ? -51.081 108.355 62.702 1.00 12.87 239 VAL F CA 1
ATOM 11270 C C . VAL F 1 241 ? -51.990 107.471 61.853 1.00 13.28 239 VAL F C 1
ATOM 11271 O O . VAL F 1 241 ? -51.518 106.617 61.116 1.00 13.56 239 VAL F O 1
ATOM 11275 N N . GLU F 1 242 ? -53.309 107.617 61.996 1.00 14.48 240 GLU F N 1
ATOM 11276 C CA . GLU F 1 242 ? -54.257 106.774 61.287 1.00 15.86 240 GLU F CA 1
ATOM 11277 C C . GLU F 1 242 ? -54.212 106.997 59.780 1.00 15.14 240 GLU F C 1
ATOM 11278 O O . GLU F 1 242 ? -54.233 106.057 59.000 1.00 17.72 240 GLU F O 1
ATOM 11280 N N . VAL F 1 243 ? -54.096 108.254 59.386 1.00 13.46 241 VAL F N 1
ATOM 11281 C CA . VAL F 1 243 ? -54.151 108.630 57.985 1.00 12.83 241 VAL F CA 1
ATOM 11282 C C . VAL F 1 243 ? -53.479 109.998 57.904 1.00 12.63 241 VAL F C 1
ATOM 11283 O O . VAL F 1 243 ? -53.580 110.789 58.855 1.00 12.68 241 VAL F O 1
ATOM 11287 N N . LEU F 1 244 ? -52.789 110.279 56.789 1.00 11.04 242 LEU F N 1
ATOM 11288 C CA . LEU F 1 244 ? -52.195 111.592 56.581 1.00 10.36 242 LEU F CA 1
ATOM 11289 C C . LEU F 1 244 ? -53.222 112.562 55.986 1.00 9.51 242 LEU F C 1
ATOM 11290 O O . LEU F 1 244 ? -54.235 112.143 55.407 1.00 10.32 242 LEU F O 1
ATOM 11295 N N . ALA F 1 245 ? -52.992 113.857 56.203 1.00 9.09 243 ALA F N 1
ATOM 11296 C CA . ALA F 1 245 ? -53.813 114.926 55.591 1.00 8.28 243 ALA F CA 1
ATOM 11297 C C . ALA F 1 245 ? -53.338 115.131 54.153 1.00 8.79 243 ALA F C 1
ATOM 11298 O O . ALA F 1 245 ? -52.127 114.980 53.855 1.00 8.52 243 ALA F O 1
ATOM 11300 N N . PRO F 1 246 ? -54.249 115.542 53.248 1.00 8.87 244 PRO F N 1
ATOM 11301 C CA . PRO F 1 246 ? -53.770 115.944 51.929 1.00 9.19 244 PRO F CA 1
ATOM 11302 C C . PRO F 1 246 ? -52.674 117.020 52.043 1.00 9.05 244 PRO F C 1
ATOM 11303 O O . PRO F 1 246 ? -51.756 117.059 51.235 1.00 8.50 244 PRO F O 1
ATOM 11307 N N . GLU F 1 247 ? -52.810 117.909 53.030 1.00 9.28 245 GLU F N 1
ATOM 11308 C CA . GLU F 1 247 ? -51.830 118.954 53.271 1.00 9.30 245 GLU F CA 1
ATOM 11309 C C . GLU F 1 247 ? -50.442 118.418 53.549 1.00 9.31 245 GLU F C 1
ATOM 11310 O O . GLU F 1 247 ? -49.454 119.086 53.239 1.00 8.98 245 GLU F O 1
ATOM 11316 N N . ASP F 1 248 ? -50.323 117.237 54.144 1.00 8.33 246 ASP F N 1
ATOM 11317 C CA . ASP F 1 248 ? -48.981 116.683 54.344 1.00 8.47 246 ASP F CA 1
ATOM 11318 C C . ASP F 1 248 ? -48.283 116.425 53.019 1.00 7.41 246 ASP F C 1
ATOM 11319 O O . ASP F 1 248 ? -47.055 116.661 52.904 1.00 7.91 246 ASP F O 1
ATOM 11324 N N . VAL F 1 249 ? -49.008 115.902 52.041 1.00 7.25 247 VAL F N 1
ATOM 11325 C CA . VAL F 1 249 ? -48.417 115.630 50.745 1.00 6.49 247 VAL F CA 1
ATOM 11326 C C . VAL F 1 249 ? -48.146 116.952 50.029 1.00 6.66 247 VAL F C 1
ATOM 11327 O O . VAL F 1 249 ? -47.048 117.125 49.433 1.00 6.89 247 VAL F O 1
ATOM 11331 N N . ALA F 1 250 ? -49.067 117.908 50.106 1.00 7.90 248 ALA F N 1
ATOM 11332 C CA . ALA F 1 250 ? -48.884 119.225 49.484 1.00 7.81 248 ALA F CA 1
ATOM 11333 C C . ALA F 1 250 ? -47.687 119.935 50.084 1.00 8.17 248 ALA F C 1
ATOM 11334 O O . ALA F 1 250 ? -46.954 120.643 49.374 1.00 8.53 248 ALA F O 1
ATOM 11336 N N . ASN F 1 251 ? -47.474 119.789 51.382 1.00 8.29 249 ASN F N 1
ATOM 11337 C CA . ASN F 1 251 ? -46.372 120.475 52.040 1.00 8.67 249 ASN F CA 1
ATOM 11338 C C . ASN F 1 251 ? -45.043 119.924 51.563 1.00 9.20 249 ASN F C 1
ATOM 11339 O O . ASN F 1 251 ? -44.076 120.668 51.380 1.00 9.72 249 ASN F O 1
ATOM 11344 N N . ALA F 1 252 ? -44.970 118.612 51.383 1.00 7.81 250 ALA F N 1
ATOM 11345 C CA . ALA F 1 252 ? -43.740 118.021 50.842 1.00 7.92 250 ALA F CA 1
ATOM 11346 C C . ALA F 1 252 ? -43.428 118.525 49.448 1.00 9.73 250 ALA F C 1
ATOM 11347 O O . ALA F 1 252 ? -42.276 118.869 49.139 1.00 10.17 250 ALA F O 1
ATOM 11349 N N . VAL F 1 253 ? -44.430 118.529 48.585 1.00 8.40 251 VAL F N 1
ATOM 11350 C CA . VAL F 1 253 ? -44.269 118.991 47.210 1.00 8.69 251 VAL F CA 1
ATOM 11351 C C . VAL F 1 253 ? -43.902 120.473 47.143 1.00 8.05 251 VAL F C 1
ATOM 11352 O O . VAL F 1 253 ? -43.051 120.837 46.347 1.00 8.43 251 VAL F O 1
ATOM 11356 N N . ALA F 1 254 ? -44.493 121.306 48.002 1.00 8.68 252 ALA F N 1
ATOM 11357 C CA . ALA F 1 254 ? -44.207 122.738 47.981 1.00 9.50 252 ALA F CA 1
ATOM 11358 C C . ALA F 1 254 ? -42.745 122.970 48.330 1.00 9.96 252 ALA F C 1
ATOM 11359 O O . ALA F 1 254 ? -42.105 123.889 47.753 1.00 11.41 252 ALA F O 1
ATOM 11361 N N . TRP F 1 255 ? -42.198 122.187 49.245 1.00 9.95 253 TRP F N 1
ATOM 11362 C CA A TRP F 1 255 ? -40.817 122.397 49.541 0.50 10.24 253 TRP F CA 1
ATOM 11363 C CA B TRP F 1 255 ? -40.746 122.263 49.575 0.50 9.96 253 TRP F CA 1
ATOM 11364 C C . TRP F 1 255 ? -39.921 121.901 48.368 1.00 10.15 253 TRP F C 1
ATOM 11365 O O . TRP F 1 255 ? -38.998 122.612 47.948 1.00 9.37 253 TRP F O 1
ATOM 11386 N N . LEU F 1 256 ? -40.200 120.743 47.802 1.00 9.02 254 LEU F N 1
ATOM 11387 C CA . LEU F 1 256 ? -39.400 120.145 46.735 1.00 9.93 254 LEU F CA 1
ATOM 11388 C C . LEU F 1 256 ? -39.295 121.043 45.507 1.00 9.72 254 LEU F C 1
ATOM 11389 O O . LEU F 1 256 ? -38.245 121.105 44.896 1.00 11.23 254 LEU F O 1
ATOM 11394 N N . VAL F 1 257 ? -40.368 121.766 45.178 1.00 8.72 255 VAL F N 1
ATOM 11395 C CA . VAL F 1 257 ? -40.377 122.642 44.010 1.00 8.60 255 VAL F CA 1
ATOM 11396 C C . VAL F 1 257 ? -39.778 124.036 44.254 1.00 9.72 255 VAL F C 1
ATOM 11397 O O . VAL F 1 257 ? -39.682 124.862 43.322 1.00 10.76 255 VAL F O 1
ATOM 11401 N N . SER F 1 258 ? -39.403 124.317 45.492 1.00 8.89 256 SER F N 1
ATOM 11402 C CA . SER F 1 258 ? -38.834 125.615 45.890 1.00 9.61 256 SER F CA 1
ATOM 11403 C C . SER F 1 258 ? -37.321 125.581 45.705 1.00 10.29 256 SER F C 1
ATOM 11404 O O . SER F 1 258 ? -36.722 124.504 45.546 1.00 10.18 256 SER F O 1
ATOM 11407 N N . ASP F 1 259 ? -36.716 126.742 45.835 1.00 11.91 257 ASP F N 1
ATOM 11408 C CA . ASP F 1 259 ? -35.259 126.821 45.739 1.00 13.49 257 ASP F CA 1
ATOM 11409 C C . ASP F 1 259 ? -34.549 126.159 46.898 1.00 13.96 257 ASP F C 1
ATOM 11410 O O . ASP F 1 259 ? -33.340 125.878 46.816 1.00 14.71 257 ASP F O 1
ATOM 11415 N N . GLN F 1 260 ? -35.249 125.935 47.997 1.00 12.69 258 GLN F N 1
ATOM 11416 C CA . GLN F 1 260 ? -34.694 125.213 49.145 1.00 14.13 258 GLN F CA 1
ATOM 11417 C C . GLN F 1 260 ? -34.356 123.730 48.807 1.00 14.32 258 GLN F C 1
ATOM 11418 O O . GLN F 1 260 ? -33.744 123.017 49.636 1.00 18.29 258 GLN F O 1
ATOM 11424 N N . ALA F 1 261 ? -34.858 123.223 47.677 1.00 10.98 259 ALA F N 1
ATOM 11425 C CA . ALA F 1 261 ? -34.638 121.864 47.200 1.00 9.46 259 ALA F CA 1
ATOM 11426 C C . ALA F 1 261 ? -34.121 121.891 45.766 1.00 9.01 259 ALA F C 1
ATOM 11427 O O . ALA F 1 261 ? -34.362 120.949 44.988 1.00 7.97 259 ALA F O 1
ATOM 11429 N N . ARG F 1 262 ? -33.369 122.942 45.438 1.00 8.23 260 ARG F N 1
ATOM 11430 C CA . ARG F 1 262 ? -32.895 123.178 44.071 1.00 9.64 260 ARG F CA 1
ATOM 11431 C C . ARG F 1 262 ? -32.138 122.027 43.429 1.00 9.11 260 ARG F C 1
ATOM 11432 O O . ARG F 1 262 ? -32.190 121.855 42.192 1.00 9.73 260 ARG F O 1
ATOM 11440 N N . TYR F 1 263 ? -31.461 121.226 44.254 1.00 7.81 261 TYR F N 1
ATOM 11441 C CA . TYR F 1 263 ? -30.605 120.161 43.742 1.00 8.19 261 TYR F CA 1
ATOM 11442 C C . TYR F 1 263 ? -31.080 118.771 44.104 1.00 8.90 261 TYR F C 1
ATOM 11443 O O . TYR F 1 263 ? -30.306 117.773 44.076 1.00 9.23 261 TYR F O 1
ATOM 11452 N N . ILE F 1 264 ? -32.365 118.635 44.430 1.00 7.57 262 ILE F N 1
ATOM 11453 C CA A ILE F 1 264 ? -32.948 117.323 44.734 0.50 7.79 262 ILE F CA 1
ATOM 11454 C CA B ILE F 1 264 ? -32.916 117.320 44.737 0.50 7.65 262 ILE F CA 1
ATOM 11455 C C . ILE F 1 264 ? -33.577 116.766 43.473 1.00 8.01 262 ILE F C 1
ATOM 11456 O O . ILE F 1 264 ? -34.548 117.340 42.960 1.00 7.69 262 ILE F O 1
ATOM 11465 N N . THR F 1 265 ? -33.042 115.660 42.957 1.00 7.63 263 THR F N 1
ATOM 11466 C CA . THR F 1 265 ? -33.575 115.007 41.788 1.00 7.24 263 THR F CA 1
ATOM 11467 C C . THR F 1 265 ? -33.285 113.519 41.813 1.00 7.46 263 THR F C 1
ATOM 11468 O O . THR F 1 265 ? -32.307 113.100 42.410 1.00 7.34 263 THR F O 1
ATOM 11472 N N . GLY F 1 266 ? -34.165 112.739 41.202 1.00 6.81 264 GLY F N 1
ATOM 11473 C CA . GLY F 1 266 ? -34.026 111.290 41.124 1.00 7.22 264 GLY F CA 1
ATOM 11474 C C . GLY F 1 266 ? -34.409 110.540 42.383 1.00 7.25 264 GLY F C 1
ATOM 11475 O O . GLY F 1 266 ? -33.993 109.391 42.554 1.00 8.15 264 GLY F O 1
ATOM 11476 N N . VAL F 1 267 ? -35.193 111.189 43.266 1.00 6.93 265 VAL F N 1
ATOM 11477 C CA . VAL F 1 267 ? -35.510 110.648 44.568 1.00 7.25 265 VAL F CA 1
ATOM 11478 C C . VAL F 1 267 ? -36.940 110.112 44.626 1.00 7.31 265 VAL F C 1
ATOM 11479 O O . VAL F 1 267 ? -37.873 110.719 44.099 1.00 7.31 265 VAL F O 1
ATOM 11483 N N . THR F 1 268 ? -37.066 108.971 45.303 1.00 7.37 266 THR F N 1
ATOM 11484 C CA . THR F 1 268 ? -38.368 108.441 45.734 1.00 7.27 266 THR F CA 1
ATOM 11485 C C . THR F 1 268 ? -38.543 108.897 47.187 1.00 8.33 266 THR F C 1
ATOM 11486 O O . THR F 1 268 ? -37.802 108.429 48.105 1.00 9.32 266 THR F O 1
ATOM 11490 N N . LEU F 1 269 ? -39.541 109.747 47.457 1.00 7.19 267 LEU F N 1
ATOM 11491 C CA . LEU F 1 269 ? -39.736 110.357 48.787 1.00 6.86 267 LEU F CA 1
ATOM 11492 C C . LEU F 1 269 ? -41.006 109.814 49.430 1.00 7.28 267 LEU F C 1
ATOM 11493 O O . LEU F 1 269 ? -42.106 110.209 49.072 1.00 7.68 267 LEU F O 1
ATOM 11498 N N . PRO F 1 270 ? -40.836 108.901 50.391 1.00 6.26 268 PRO F N 1
ATOM 11499 C CA . PRO F 1 270 ? -42.013 108.480 51.191 1.00 6.78 268 PRO F CA 1
ATOM 11500 C C . PRO F 1 270 ? -42.534 109.591 52.094 1.00 6.78 268 PRO F C 1
ATOM 11501 O O . PRO F 1 270 ? -41.759 110.262 52.765 1.00 8.34 268 PRO F O 1
ATOM 11505 N N . VAL F 1 271 ? -43.846 109.770 52.106 1.00 7.05 269 VAL F N 1
ATOM 11506 C CA . VAL F 1 271 ? -44.537 110.739 52.974 1.00 7.40 269 VAL F CA 1
ATOM 11507 C C . VAL F 1 271 ? -45.609 109.859 53.633 1.00 6.92 269 VAL F C 1
ATOM 11508 O O . VAL F 1 271 ? -46.734 109.694 53.128 1.00 7.77 269 VAL F O 1
ATOM 11512 N N . ASP F 1 272 ? -45.222 109.162 54.710 1.00 7.13 270 ASP F N 1
ATOM 11513 C CA . ASP F 1 272 ? -45.938 107.925 55.067 1.00 7.41 270 ASP F CA 1
ATOM 11514 C C . ASP F 1 272 ? -45.931 107.515 56.513 1.00 7.43 270 ASP F C 1
ATOM 11515 O O . ASP F 1 272 ? -46.321 106.395 56.826 1.00 8.21 270 ASP F O 1
ATOM 11520 N N . ALA F 1 273 ? -45.506 108.417 57.412 1.00 7.47 271 ALA F N 1
ATOM 11521 C CA . ALA F 1 273 ? -45.491 108.114 58.835 1.00 7.04 271 ALA F CA 1
ATOM 11522 C C . ALA F 1 273 ? -44.759 106.809 59.133 1.00 8.05 271 ALA F C 1
ATOM 11523 O O . ALA F 1 273 ? -45.052 106.121 60.096 1.00 8.68 271 ALA F O 1
ATOM 11525 N N . GLY F 1 274 ? -43.758 106.496 58.309 1.00 8.11 272 GLY F N 1
ATOM 11526 C CA . GLY F 1 274 ? -42.897 105.352 58.507 1.00 8.04 272 GLY F CA 1
ATOM 11527 C C . GLY F 1 274 ? -43.374 104.042 57.914 1.00 8.48 272 GLY F C 1
ATOM 11528 O O . GLY F 1 274 ? -42.754 103.011 58.144 1.00 8.92 272 GLY F O 1
ATOM 11529 N N . PHE F 1 275 ? -44.488 104.060 57.176 1.00 8.14 273 PHE F N 1
ATOM 11530 C CA . PHE F 1 275 ? -45.031 102.821 56.603 1.00 8.21 273 PHE F CA 1
ATOM 11531 C C . PHE F 1 275 ? -44.032 101.932 55.839 1.00 7.89 273 PHE F C 1
ATOM 11532 O O . PHE F 1 275 ? -43.919 100.715 56.146 1.00 9.15 273 PHE F O 1
ATOM 11540 N N . LEU F 1 276 ? -43.300 102.493 54.870 1.00 8.43 274 LEU F N 1
ATOM 11541 C CA . LEU F 1 276 ? -42.397 101.677 54.077 1.00 9.09 274 LEU F CA 1
ATOM 11542 C C . LEU F 1 276 ? -41.261 101.096 54.876 1.00 10.56 274 LEU F C 1
ATOM 11543 O O . LEU F 1 276 ? -40.790 99.978 54.590 1.00 12.79 274 LEU F O 1
ATOM 11548 N N . ASN F 1 277 ? -40.834 101.782 55.935 1.00 8.23 275 ASN F N 1
ATOM 11549 C CA . ASN F 1 277 ? -39.711 101.297 56.760 1.00 8.03 275 ASN F CA 1
ATOM 11550 C C . ASN F 1 277 ? -40.123 100.338 57.857 1.00 9.37 275 ASN F C 1
ATOM 11551 O O . ASN F 1 277 ? -39.278 99.733 58.498 1.00 9.91 275 ASN F O 1
ATOM 11556 N N . LYS F 1 278 ? -41.429 100.217 58.115 1.00 10.69 276 LYS F N 1
ATOM 11557 C CA . LYS F 1 278 ? -41.928 99.413 59.227 1.00 14.89 276 LYS F CA 1
ATOM 11558 C C . LYS F 1 278 ? -41.730 97.950 58.872 1.00 18.28 276 LYS F C 1
ATOM 11559 O O . LYS F 1 278 ? -41.958 97.593 57.726 1.00 22.39 276 LYS F O 1
ATOM 11566 N N . GLY G 1 9 ? -39.940 132.766 64.249 1.00 26.83 7 GLY G N 1
ATOM 11567 C CA . GLY G 1 9 ? -39.730 131.647 63.284 1.00 24.82 7 GLY G CA 1
ATOM 11568 C C . GLY G 1 9 ? -40.425 130.357 63.713 1.00 24.71 7 GLY G C 1
ATOM 11569 O O . GLY G 1 9 ? -40.812 130.236 64.868 1.00 25.25 7 GLY G O 1
ATOM 11570 N N . PRO G 1 10 ? -40.562 129.397 62.793 1.00 24.30 8 PRO G N 1
ATOM 11571 C CA . PRO G 1 10 ? -41.287 128.158 63.068 1.00 24.61 8 PRO G CA 1
ATOM 11572 C C . PRO G 1 10 ? -40.626 127.254 64.118 1.00 22.98 8 PRO G C 1
ATOM 11573 O O . PRO G 1 10 ? -41.316 126.531 64.848 1.00 23.73 8 PRO G O 1
ATOM 11577 N N . LEU G 1 11 ? -39.312 127.340 64.241 1.00 19.33 9 LEU G N 1
ATOM 11578 C CA . LEU G 1 11 ? -38.627 126.575 65.295 1.00 16.65 9 LEU G CA 1
ATOM 11579 C C . LEU G 1 11 ? -38.425 127.353 66.581 1.00 16.84 9 LEU G C 1
ATOM 11580 O O . LEU G 1 11 ? -37.682 126.939 67.485 1.00 14.24 9 LEU G O 1
ATOM 11585 N N . THR G 1 12 ? -39.105 128.488 66.741 1.00 17.10 10 THR G N 1
ATOM 11586 C CA . THR G 1 12 ? -38.988 129.239 67.963 1.00 18.04 10 THR G CA 1
ATOM 11587 C C . THR G 1 12 ? -39.415 128.398 69.179 1.00 18.04 10 THR G C 1
ATOM 11588 O O . THR G 1 12 ? -40.419 127.712 69.094 1.00 19.71 10 THR G O 1
ATOM 11592 N N . GLY G 1 13 ? -38.602 128.407 70.235 1.00 17.17 11 GLY G N 1
ATOM 11593 C CA . GLY G 1 13 ? -38.850 127.621 71.414 1.00 17.04 11 GLY G CA 1
ATOM 11594 C C . GLY G 1 13 ? -38.317 126.198 71.390 1.00 16.33 11 GLY G C 1
ATOM 11595 O O . GLY G 1 13 ? -38.494 125.438 72.349 1.00 17.65 11 GLY G O 1
ATOM 11596 N N . LYS G 1 14 ? -37.710 125.820 70.273 1.00 13.60 12 LYS G N 1
ATOM 11597 C CA . LYS G 1 14 ? -37.107 124.496 70.098 1.00 12.69 12 LYS G CA 1
ATOM 11598 C C . LYS G 1 14 ? -35.591 124.574 70.218 1.00 10.38 12 LYS G C 1
ATOM 11599 O O . LYS G 1 14 ? -35.005 125.661 70.075 1.00 11.25 12 LYS G O 1
ATOM 11605 N N . VAL G 1 15 ? -34.994 123.443 70.565 1.00 9.29 13 VAL G N 1
ATOM 11606 C CA . VAL G 1 15 ? -33.561 123.334 70.740 1.00 9.08 13 VAL G CA 1
ATOM 11607 C C . VAL G 1 15 ? -32.999 122.230 69.865 1.00 8.91 13 VAL G C 1
ATOM 11608 O O . VAL G 1 15 ? -33.543 121.096 69.813 1.00 8.85 13 VAL G O 1
ATOM 11612 N N . ALA G 1 16 ? -31.925 122.555 69.145 1.00 8.50 14 ALA G N 1
ATOM 11613 C CA . ALA G 1 16 ? -31.245 121.612 68.237 1.00 7.60 14 ALA G CA 1
ATOM 11614 C C . ALA G 1 16 ? -29.830 121.311 68.723 1.00 7.96 14 ALA G C 1
ATOM 11615 O O . ALA G 1 16 ? -29.056 122.240 68.947 1.00 10.08 14 ALA G O 1
ATOM 11617 N N . PHE G 1 17 ? -29.512 120.019 68.865 1.00 8.45 15 PHE G N 1
ATOM 11618 C CA . PHE G 1 17 ? -28.176 119.535 69.207 1.00 7.99 15 PHE G CA 1
ATOM 11619 C C . PHE G 1 17 ? -27.491 119.101 67.922 1.00 8.32 15 PHE G C 1
ATOM 11620 O O . PHE G 1 17 ? -27.991 118.214 67.259 1.00 9.10 15 PHE G O 1
ATOM 11628 N N . ILE G 1 18 ? -26.340 119.699 67.630 1.00 7.70 16 ILE G N 1
ATOM 11629 C CA . ILE G 1 18 ? -25.631 119.490 66.361 1.00 7.43 16 ILE G CA 1
ATOM 11630 C C . ILE G 1 18 ? -24.193 119.101 66.691 1.00 7.55 16 ILE G C 1
ATOM 11631 O O . ILE G 1 18 ? -23.472 119.845 67.367 1.00 9.05 16 ILE G O 1
ATOM 11636 N N . THR G 1 19 ? -23.764 117.922 66.214 1.00 7.16 17 THR G N 1
ATOM 11637 C CA . THR G 1 19 ? -22.380 117.506 66.337 1.00 7.38 17 THR G CA 1
ATOM 11638 C C . THR G 1 19 ? -21.577 117.931 65.119 1.00 8.25 17 THR G C 1
ATOM 11639 O O . THR G 1 19 ? -22.103 118.085 64.020 1.00 8.29 17 THR G O 1
ATOM 11643 N N . GLY G 1 20 ? -20.287 118.169 65.317 1.00 8.29 18 GLY G N 1
ATOM 11644 C CA . GLY G 1 20 ? -19.458 118.722 64.268 1.00 8.47 18 GLY G CA 1
ATOM 11645 C C . GLY G 1 20 ? -19.853 120.127 63.840 1.00 8.41 18 GLY G C 1
ATOM 11646 O O . GLY G 1 20 ? -19.766 120.472 62.659 1.00 8.22 18 GLY G O 1
ATOM 11647 N N . ALA G 1 21 ? -20.272 120.960 64.806 1.00 8.08 19 ALA G N 1
ATOM 11648 C CA . ALA G 1 21 ? -20.807 122.291 64.553 1.00 8.75 19 ALA G CA 1
ATOM 11649 C C . ALA G 1 21 ? -19.794 123.412 64.349 1.00 9.22 19 ALA G C 1
ATOM 11650 O O . ALA G 1 21 ? -20.212 124.538 64.111 1.00 10.09 19 ALA G O 1
ATOM 11652 N N . ALA G 1 22 ? -18.490 123.120 64.465 1.00 9.47 20 ALA G N 1
ATOM 11653 C CA . ALA G 1 22 ? -17.479 124.169 64.383 1.00 10.29 20 ALA G CA 1
ATOM 11654 C C . ALA G 1 22 ? -17.358 124.812 62.991 1.00 9.94 20 ALA G C 1
ATOM 11655 O O . ALA G 1 22 ? -16.903 125.954 62.878 1.00 10.52 20 ALA G O 1
ATOM 11657 N N . ARG G 1 23 ? -17.703 124.089 61.930 1.00 9.74 21 ARG G N 1
ATOM 11658 C CA . ARG G 1 23 ? -17.506 124.598 60.579 1.00 9.83 21 ARG G CA 1
ATOM 11659 C C . ARG G 1 23 ? -18.317 123.757 59.602 1.00 9.02 21 ARG G C 1
ATOM 11660 O O . ARG G 1 23 ? -19.069 122.849 60.005 1.00 8.86 21 ARG G O 1
ATOM 11668 N N . GLY G 1 24 ? -18.195 124.046 58.326 1.00 9.56 22 GLY G N 1
ATOM 11669 C CA . GLY G 1 24 ? -18.755 123.179 57.310 1.00 8.58 22 GLY G CA 1
ATOM 11670 C C . GLY G 1 24 ? -20.240 123.001 57.404 1.00 8.42 22 GLY G C 1
ATOM 11671 O O . GLY G 1 24 ? -20.987 123.944 57.663 1.00 9.38 22 GLY G O 1
ATOM 11672 N N . GLN G 1 25 ? -20.696 121.775 57.175 1.00 7.88 23 GLN G N 1
ATOM 11673 C CA . GLN G 1 25 ? -22.132 121.540 57.210 1.00 7.49 23 GLN G CA 1
ATOM 11674 C C . GLN G 1 25 ? -22.745 121.784 58.583 1.00 7.48 23 GLN G C 1
ATOM 11675 O O . GLN G 1 25 ? -23.860 122.268 58.688 1.00 7.91 23 GLN G O 1
ATOM 11681 N N . GLY G 1 26 ? -22.041 121.352 59.611 1.00 7.29 24 GLY G N 1
ATOM 11682 C CA . GLY G 1 26 ? -22.517 121.515 60.983 1.00 7.60 24 GLY G CA 1
ATOM 11683 C C . GLY G 1 26 ? -22.777 122.980 61.318 1.00 7.74 24 GLY G C 1
ATOM 11684 O O . GLY G 1 26 ? -23.800 123.302 61.923 1.00 8.11 24 GLY G O 1
ATOM 11685 N N . ARG G 1 27 ? -21.865 123.844 60.928 1.00 8.96 25 ARG G N 1
ATOM 11686 C CA . ARG G 1 27 ? -22.052 125.270 61.120 1.00 8.62 25 ARG G CA 1
ATOM 11687 C C . ARG G 1 27 ? -23.257 125.765 60.333 1.00 8.98 25 ARG G C 1
ATOM 11688 O O . ARG G 1 27 ? -24.080 126.528 60.846 1.00 9.62 25 ARG G O 1
ATOM 11696 N N . ALA G 1 28 ? -23.398 125.260 59.106 1.00 8.18 26 ALA G N 1
ATOM 11697 C CA . ALA G 1 28 ? -24.533 125.608 58.290 1.00 8.45 26 ALA G CA 1
ATOM 11698 C C . ALA G 1 28 ? -25.860 125.213 58.906 1.00 8.27 26 ALA G C 1
ATOM 11699 O O . ALA G 1 28 ? -26.856 125.941 58.795 1.00 8.96 26 ALA G O 1
ATOM 11701 N N . HIS G 1 29 ? -25.901 124.043 59.551 1.00 7.90 27 HIS G N 1
ATOM 11702 C CA . HIS G 1 29 ? -27.117 123.632 60.268 1.00 7.89 27 HIS G CA 1
ATOM 11703 C C . HIS G 1 29 ? -27.400 124.599 61.420 1.00 7.73 27 HIS G C 1
ATOM 11704 O O . HIS G 1 29 ? -28.537 124.958 61.661 1.00 8.80 27 HIS G O 1
ATOM 11711 N N . ALA G 1 30 ? -26.358 124.932 62.175 1.00 8.37 28 ALA G N 1
ATOM 11712 C CA . ALA G 1 30 ? -26.549 125.799 63.326 1.00 8.21 28 ALA G CA 1
ATOM 11713 C C . ALA G 1 30 ? -27.127 127.149 62.871 1.00 9.33 28 ALA G C 1
ATOM 11714 O O . ALA G 1 30 ? -28.087 127.652 63.485 1.00 9.95 28 ALA G O 1
ATOM 11716 N N . VAL G 1 31 ? -26.582 127.708 61.800 1.00 9.79 29 VAL G N 1
ATOM 11717 C CA A VAL G 1 31 ? -27.016 128.999 61.241 0.50 9.96 29 VAL G CA 1
ATOM 11718 C CA B VAL G 1 31 ? -27.068 129.015 61.368 0.50 10.37 29 VAL G CA 1
ATOM 11719 C C . VAL G 1 31 ? -28.466 128.907 60.742 1.00 10.15 29 VAL G C 1
ATOM 11720 O O . VAL G 1 31 ? -29.295 129.778 60.980 1.00 10.79 29 VAL G O 1
ATOM 11727 N N . ARG G 1 32 ? -28.766 127.840 59.977 1.00 9.32 30 ARG G N 1
ATOM 11728 C CA . ARG G 1 32 ? -30.077 127.715 59.315 1.00 9.80 30 ARG G CA 1
ATOM 11729 C C . ARG G 1 32 ? -31.188 127.452 60.323 1.00 10.22 30 ARG G C 1
ATOM 11730 O O . ARG G 1 32 ? -32.279 128.011 60.196 1.00 12.08 30 ARG G O 1
ATOM 11738 N N . LEU G 1 33 ? -30.920 126.608 61.330 1.00 9.06 31 LEU G N 1
ATOM 11739 C CA . LEU G 1 33 ? -31.929 126.305 62.327 1.00 8.97 31 LEU G CA 1
ATOM 11740 C C . LEU G 1 33 ? -32.134 127.503 63.250 1.00 9.27 31 LEU G C 1
ATOM 11741 O O . LEU G 1 33 ? -33.257 127.807 63.638 1.00 10.71 31 LEU G O 1
ATOM 11746 N N . ALA G 1 34 ? -31.052 128.200 63.573 1.00 9.22 32 ALA G N 1
ATOM 11747 C CA . ALA G 1 34 ? -31.170 129.439 64.353 1.00 10.08 32 ALA G CA 1
ATOM 11748 C C . ALA G 1 34 ? -31.968 130.495 63.589 1.00 11.81 32 ALA G C 1
ATOM 11749 O O . ALA G 1 34 ? -32.783 131.193 64.198 1.00 12.54 32 ALA G O 1
ATOM 11751 N N . ALA G 1 35 ? -31.776 130.596 62.280 1.00 12.11 33 ALA G N 1
ATOM 11752 C CA . ALA G 1 35 ? -32.565 131.526 61.437 1.00 12.16 33 ALA G CA 1
ATOM 11753 C C . ALA G 1 35 ? -34.081 131.260 61.503 1.00 13.05 33 ALA G C 1
ATOM 11754 O O . ALA G 1 35 ? -34.890 132.196 61.423 1.00 14.20 33 ALA G O 1
ATOM 11756 N N . ASP G 1 36 ? -34.456 129.994 61.682 1.00 12.06 34 ASP G N 1
ATOM 11757 C CA . ASP G 1 36 ? -35.844 129.590 61.884 1.00 12.80 34 ASP G CA 1
ATOM 11758 C C . ASP G 1 36 ? -36.303 129.691 63.344 1.00 12.55 34 ASP G C 1
ATOM 11759 O O . ASP G 1 36 ? -37.450 129.401 63.643 1.00 14.71 34 ASP G O 1
ATOM 11764 N N . GLY G 1 37 ? -35.434 130.135 64.246 1.00 12.96 35 GLY G N 1
ATOM 11765 C CA . GLY G 1 37 ? -35.820 130.428 65.629 1.00 12.09 35 GLY G CA 1
ATOM 11766 C C . GLY G 1 37 ? -35.285 129.479 66.696 1.00 11.65 35 GLY G C 1
ATOM 11767 O O . GLY G 1 37 ? -35.469 129.736 67.890 1.00 13.63 35 GLY G O 1
ATOM 11768 N N . ALA G 1 38 ? -34.614 128.402 66.298 1.00 11.22 36 ALA G N 1
ATOM 11769 C CA . ALA G 1 38 ? -34.147 127.419 67.298 1.00 10.17 36 ALA G CA 1
ATOM 11770 C C . ALA G 1 38 ? -32.962 127.983 68.096 1.00 10.83 36 ALA G C 1
ATOM 11771 O O . ALA G 1 38 ? -32.141 128.740 67.579 1.00 10.89 36 ALA G O 1
ATOM 11773 N N . ASP G 1 39 ? -32.851 127.509 69.335 1.00 9.79 37 ASP G N 1
ATOM 11774 C CA . ASP G 1 39 ? -31.596 127.642 70.088 1.00 9.90 37 ASP G CA 1
ATOM 11775 C C . ASP G 1 39 ? -30.755 126.424 69.858 1.00 9.94 37 ASP G C 1
ATOM 11776 O O . ASP G 1 39 ? -31.292 125.394 69.449 1.00 9.88 37 ASP G O 1
ATOM 11781 N N . ILE G 1 40 ? -29.436 126.551 70.035 1.00 10.10 38 ILE G N 1
ATOM 11782 C CA . ILE G 1 40 ? -28.480 125.524 69.551 1.00 9.49 38 ILE G CA 1
ATOM 11783 C C . ILE G 1 40 ? -27.598 124.971 70.665 1.00 9.75 38 ILE G C 1
ATOM 11784 O O . ILE G 1 40 ? -27.104 125.753 71.461 1.00 9.97 38 ILE G O 1
ATOM 11789 N N . ILE G 1 41 ? -27.403 123.652 70.699 1.00 9.35 39 ILE G N 1
ATOM 11790 C CA . ILE G 1 41 ? -26.347 123.025 71.469 1.00 9.44 39 ILE G CA 1
ATOM 11791 C C . ILE G 1 41 ? -25.329 122.491 70.460 1.00 9.72 39 ILE G C 1
ATOM 11792 O O . ILE G 1 41 ? -25.646 121.576 69.685 1.00 9.95 39 ILE G O 1
ATOM 11797 N N . ALA G 1 42 ? -24.158 123.131 70.402 1.00 10.50 40 ALA G N 1
ATOM 11798 C CA . ALA G 1 42 ? -23.147 122.902 69.358 1.00 9.97 40 ALA G CA 1
ATOM 11799 C C . ALA G 1 42 ? -21.933 122.227 69.936 1.00 10.60 40 ALA G C 1
ATOM 11800 O O . ALA G 1 42 ? -21.339 122.770 70.874 1.00 12.29 40 ALA G O 1
ATOM 11802 N N . VAL G 1 43 ? -21.533 121.089 69.391 1.00 10.08 41 VAL G N 1
ATOM 11803 C CA . VAL G 1 43 ? -20.354 120.409 69.901 1.00 10.20 41 VAL G CA 1
ATOM 11804 C C . VAL G 1 43 ? -19.429 120.055 68.769 1.00 9.37 41 VAL G C 1
ATOM 11805 O O . VAL G 1 43 ? -19.848 119.796 67.647 1.00 8.67 41 VAL G O 1
ATOM 11809 N N . ASP G 1 44 ? -18.138 120.085 69.044 1.00 8.76 42 ASP G N 1
ATOM 11810 C CA . ASP G 1 44 ? -17.117 119.693 68.072 1.00 9.69 42 ASP G CA 1
ATOM 11811 C C . ASP G 1 44 ? -15.886 119.216 68.828 1.00 10.80 42 ASP G C 1
ATOM 11812 O O . ASP G 1 44 ? -15.605 119.671 69.914 1.00 11.15 42 ASP G O 1
ATOM 11817 N N . LEU G 1 45 ? -15.120 118.346 68.201 1.00 9.60 43 LEU G N 1
ATOM 11818 C CA . LEU G 1 45 ? -13.844 117.860 68.743 1.00 10.16 43 LEU G CA 1
ATOM 11819 C C . LEU G 1 45 ? -12.802 118.970 68.897 1.00 12.03 43 LEU G C 1
ATOM 11820 O O . LEU G 1 45 ? -12.055 119.013 69.870 1.00 11.51 43 LEU G O 1
ATOM 11825 N N . CYS G 1 46 ? -12.759 119.875 67.918 1.00 11.67 44 CYS G N 1
ATOM 11826 C CA . CYS G 1 46 ? -11.803 120.992 67.950 1.00 12.71 44 CYS G CA 1
ATOM 11827 C C . CYS G 1 46 ? -10.372 120.512 68.181 1.00 13.56 44 CYS G C 1
ATOM 11828 O O . CYS G 1 46 ? -9.607 121.147 68.920 1.00 15.16 44 CYS G O 1
ATOM 11831 N N . ASP G 1 47 ? -10.021 119.396 67.560 1.00 13.08 45 ASP G N 1
ATOM 11832 C CA . ASP G 1 47 ? -8.689 118.797 67.700 1.00 13.61 45 ASP G CA 1
ATOM 11833 C C . ASP G 1 47 ? -8.514 117.835 66.536 1.00 13.75 45 ASP G C 1
ATOM 11834 O O . ASP G 1 47 ? -9.458 117.499 65.848 1.00 13.99 45 ASP G O 1
ATOM 11839 N N . GLN G 1 48 ? -7.278 117.438 66.277 1.00 12.99 46 GLN G N 1
ATOM 11840 C CA . GLN G 1 48 ? -6.945 116.590 65.140 1.00 13.46 46 GLN G CA 1
ATOM 11841 C C . GLN G 1 48 ? -6.999 115.118 65.485 1.00 14.65 46 GLN G C 1
ATOM 11842 O O . GLN G 1 48 ? -6.657 114.702 66.603 1.00 17.35 46 GLN G O 1
ATOM 11848 N N . ILE G 1 49 ? -7.350 114.315 64.492 1.00 14.07 47 ILE G N 1
ATOM 11849 C CA . ILE G 1 49 ? -7.235 112.848 64.539 1.00 12.95 47 ILE G CA 1
ATOM 11850 C C . ILE G 1 49 ? -6.135 112.537 63.516 1.00 12.89 47 ILE G C 1
ATOM 11851 O O . ILE G 1 49 ? -6.169 113.042 62.381 1.00 12.99 47 ILE G O 1
ATOM 11856 N N . ALA G 1 50 ? -5.146 111.780 63.940 1.00 14.05 48 ALA G N 1
ATOM 11857 C CA . ALA G 1 50 ? -3.916 111.634 63.176 1.00 13.76 48 ALA G CA 1
ATOM 11858 C C . ALA G 1 50 ? -4.090 110.960 61.821 1.00 14.25 48 ALA G C 1
ATOM 11859 O O . ALA G 1 50 ? -3.322 111.238 60.882 1.00 15.30 48 ALA G O 1
ATOM 11861 N N . SER G 1 51 ? -5.114 110.124 61.680 1.00 12.39 49 SER G N 1
ATOM 11862 C CA . SER G 1 51 ? -5.348 109.426 60.394 1.00 11.49 49 SER G CA 1
ATOM 11863 C C . SER G 1 51 ? -6.009 110.293 59.326 1.00 11.14 49 SER G C 1
ATOM 11864 O O . SER G 1 51 ? -6.154 109.875 58.174 1.00 11.32 49 SER G O 1
ATOM 11867 N N . VAL G 1 52 ? -6.405 111.510 59.709 1.00 11.06 50 VAL G N 1
ATOM 11868 C CA . VAL G 1 52 ? -7.127 112.394 58.811 1.00 11.27 50 VAL G CA 1
ATOM 11869 C C . VAL G 1 52 ? -6.144 113.371 58.200 1.00 13.16 50 VAL G C 1
ATOM 11870 O O . VAL G 1 52 ? -5.515 114.126 58.940 1.00 13.59 50 VAL G O 1
ATOM 11874 N N . PRO G 1 53 ? -6.043 113.382 56.854 1.00 14.70 51 PRO G N 1
ATOM 11875 C CA . PRO G 1 53 ? -4.923 114.162 56.267 1.00 16.13 51 PRO G CA 1
ATOM 11876 C C . PRO G 1 53 ? -5.225 115.627 55.976 1.00 16.49 51 PRO G C 1
ATOM 11877 O O . PRO G 1 53 ? -4.390 116.303 55.384 1.00 21.41 51 PRO G O 1
ATOM 11881 N N . TYR G 1 54 ? -6.371 116.119 56.386 1.00 13.36 52 TYR G N 1
ATOM 11882 C CA . TYR G 1 54 ? -6.717 117.527 56.285 1.00 13.01 52 TYR G CA 1
ATOM 11883 C C . TYR G 1 54 ? -7.032 117.968 57.721 1.00 12.47 52 TYR G C 1
ATOM 11884 O O . TYR G 1 54 ? -7.274 117.135 58.598 1.00 11.86 52 TYR G O 1
ATOM 11893 N N . PRO G 1 55 ? -6.948 119.266 57.993 1.00 13.43 53 PRO G N 1
ATOM 11894 C CA . PRO G 1 55 ? -7.147 119.700 59.365 1.00 12.75 53 PRO G CA 1
ATOM 11895 C C . PRO G 1 55 ? -8.606 119.578 59.792 1.00 11.71 53 PRO G C 1
ATOM 11896 O O . PRO G 1 55 ? -9.483 119.958 59.026 1.00 12.47 53 PRO G O 1
ATOM 11900 N N . LEU G 1 56 ? -8.836 119.072 61.003 1.00 11.79 54 LEU G N 1
ATOM 11901 C CA . LEU G 1 56 ? -10.161 119.171 61.641 1.00 10.56 54 LEU G CA 1
ATOM 11902 C C . LEU G 1 56 ? -10.335 120.586 62.200 1.00 11.02 54 LEU G C 1
ATOM 11903 O O . LEU G 1 56 ? -9.453 121.457 62.070 1.00 11.46 54 LEU G O 1
ATOM 11908 N N . ALA G 1 57 ? -11.497 120.843 62.790 1.00 10.71 55 ALA G N 1
ATOM 11909 C CA . ALA G 1 57 ? -11.812 122.207 63.253 1.00 11.35 55 ALA G CA 1
ATOM 11910 C C . ALA G 1 57 ? -10.936 122.620 64.442 1.00 12.05 55 ALA G C 1
ATOM 11911 O O . ALA G 1 57 ? -10.447 121.783 65.217 1.00 12.88 55 ALA G O 1
ATOM 11913 N N . THR G 1 58 ? -10.798 123.930 64.604 1.00 13.45 56 THR G N 1
ATOM 11914 C CA . THR G 1 58 ? -10.126 124.525 65.753 1.00 14.49 56 THR G CA 1
ATOM 11915 C C . THR G 1 58 ? -11.141 125.039 66.764 1.00 14.60 56 THR G C 1
ATOM 11916 O O . THR G 1 58 ? -12.307 125.253 66.450 1.00 13.70 56 THR G O 1
ATOM 11920 N N . PRO G 1 59 ? -10.704 125.277 68.015 1.00 15.42 57 PRO G N 1
ATOM 11921 C CA . PRO G 1 59 ? -11.564 125.948 68.986 1.00 15.50 57 PRO G CA 1
ATOM 11922 C C . PRO G 1 59 ? -12.076 127.314 68.475 1.00 14.84 57 PRO G C 1
ATOM 11923 O O . PRO G 1 59 ? -13.236 127.660 68.677 1.00 14.22 57 PRO G O 1
ATOM 11927 N N . GLU G 1 60 ? -11.215 128.073 67.815 1.00 14.95 58 GLU G N 1
ATOM 11928 C CA . GLU G 1 60 ? -11.572 129.349 67.215 1.00 15.08 58 GLU G CA 1
ATOM 11929 C C . GLU G 1 60 ? -12.735 129.256 66.219 1.00 14.38 58 GLU G C 1
ATOM 11930 O O . GLU G 1 60 ? -13.599 130.123 66.174 1.00 14.03 58 GLU G O 1
ATOM 11936 N N . GLU G 1 61 ? -12.775 128.180 65.444 1.00 13.00 59 GLU G N 1
ATOM 11937 C CA . GLU G 1 61 ? -13.881 127.962 64.538 1.00 12.09 59 GLU G CA 1
ATOM 11938 C C . GLU G 1 61 ? -15.200 127.751 65.280 1.00 11.30 59 GLU G C 1
ATOM 11939 O O . GLU G 1 61 ? -16.228 128.284 64.869 1.00 11.31 59 GLU G O 1
ATOM 11945 N N . LEU G 1 62 ? -15.172 126.974 66.364 1.00 11.76 60 LEU G N 1
ATOM 11946 C CA . LEU G 1 62 ? -16.400 126.783 67.136 1.00 11.06 60 LEU G CA 1
ATOM 11947 C C . LEU G 1 62 ? -16.874 128.131 67.725 1.00 11.92 60 LEU G C 1
ATOM 11948 O O . LEU G 1 62 ? -18.073 128.419 67.751 1.00 11.06 60 LEU G O 1
ATOM 11953 N N . ALA G 1 63 ? -15.942 128.927 68.201 1.00 13.32 61 ALA G N 1
ATOM 11954 C CA . ALA G 1 63 ? -16.266 130.262 68.717 1.00 13.06 61 ALA G CA 1
ATOM 11955 C C . ALA G 1 63 ? -16.881 131.143 67.623 1.00 12.87 61 ALA G C 1
ATOM 11956 O O . ALA G 1 63 ? -17.785 131.931 67.882 1.00 13.78 61 ALA G O 1
ATOM 11958 N N . ALA G 1 64 ? -16.422 130.980 66.392 1.00 12.89 62 ALA G N 1
ATOM 11959 C CA . ALA G 1 64 ? -16.986 131.680 65.250 1.00 12.59 62 ALA G CA 1
ATOM 11960 C C . ALA G 1 64 ? -18.424 131.240 64.926 1.00 12.49 62 ALA G C 1
ATOM 11961 O O . ALA G 1 64 ? -19.288 132.068 64.595 1.00 12.64 62 ALA G O 1
ATOM 11963 N N . THR G 1 65 ? -18.720 129.940 65.029 1.00 11.24 63 THR G N 1
ATOM 11964 C CA . THR G 1 65 ? -20.116 129.492 64.943 1.00 10.70 63 THR G CA 1
ATOM 11965 C C . THR G 1 65 ? -20.985 130.134 66.009 1.00 10.92 63 THR G C 1
ATOM 11966 O O . THR G 1 65 ? -22.131 130.557 65.704 1.00 11.57 63 THR G O 1
ATOM 11970 N N . VAL G 1 66 ? -20.461 130.200 67.238 1.00 11.34 64 VAL G N 1
ATOM 11971 C CA . VAL G 1 66 ? -21.191 130.859 68.338 1.00 12.00 64 VAL G CA 1
ATOM 11972 C C . VAL G 1 66 ? -21.534 132.311 67.952 1.00 12.47 64 VAL G C 1
ATOM 11973 O O . VAL G 1 66 ? -22.699 132.736 68.063 1.00 12.51 64 VAL G O 1
ATOM 11977 N N . LYS G 1 67 ? -20.566 133.053 67.402 1.00 12.98 65 LYS G N 1
ATOM 11978 C CA . LYS G 1 67 ? -20.828 134.447 66.971 1.00 13.32 65 LYS G CA 1
ATOM 11979 C C . LYS G 1 67 ? -21.906 134.560 65.899 1.00 13.78 65 LYS G C 1
ATOM 11980 O O . LYS G 1 67 ? -22.788 135.424 65.953 1.00 13.67 65 LYS G O 1
ATOM 11982 N N . LEU G 1 68 ? -21.862 133.670 64.919 1.00 12.88 66 LEU G N 1
ATOM 11983 C CA . LEU G 1 68 ? -22.854 133.671 63.860 1.00 12.42 66 LEU G CA 1
ATOM 11984 C C . LEU G 1 68 ? -24.245 133.485 64.398 1.00 12.44 66 LEU G C 1
ATOM 11985 O O . LEU G 1 68 ? -25.178 134.167 63.994 1.00 13.23 66 LEU G O 1
ATOM 11990 N N . VAL G 1 69 ? -24.384 132.500 65.301 1.00 10.83 67 VAL G N 1
ATOM 11991 C CA . VAL G 1 69 ? -25.702 132.164 65.837 1.00 11.03 67 VAL G CA 1
ATOM 11992 C C . VAL G 1 69 ? -26.221 133.292 66.761 1.00 11.97 67 VAL G C 1
ATOM 11993 O O . VAL G 1 69 ? -27.395 133.658 66.686 1.00 12.45 67 VAL G O 1
ATOM 11997 N N . GLU G 1 70 ? -25.349 133.846 67.591 1.00 14.04 68 GLU G N 1
ATOM 11998 C CA . GLU G 1 70 ? -25.753 134.956 68.465 1.00 14.05 68 GLU G CA 1
ATOM 11999 C C . GLU G 1 70 ? -26.172 136.170 67.650 1.00 15.65 68 GLU G C 1
ATOM 12000 O O . GLU G 1 70 ? -27.162 136.851 67.992 1.00 14.65 68 GLU G O 1
ATOM 12006 N N . ASP G 1 71 ? -25.455 136.424 66.565 1.00 15.37 69 ASP G N 1
ATOM 12007 C CA . ASP G 1 71 ? -25.837 137.530 65.664 1.00 17.00 69 ASP G CA 1
ATOM 12008 C C . ASP G 1 71 ? -27.206 137.347 65.049 1.00 16.83 69 ASP G C 1
ATOM 12009 O O . ASP G 1 71 ? -27.942 138.331 64.868 1.00 16.20 69 ASP G O 1
ATOM 12014 N N . ILE G 1 72 ? -27.572 136.106 64.736 1.00 15.10 70 ILE G N 1
ATOM 12015 C CA . ILE G 1 72 ? -28.900 135.815 64.201 1.00 15.72 70 ILE G CA 1
ATOM 12016 C C . ILE G 1 72 ? -29.960 136.063 65.269 1.00 16.89 70 ILE G C 1
ATOM 12017 O O . ILE G 1 72 ? -31.112 136.350 64.948 1.00 18.96 70 ILE G O 1
ATOM 12022 N N . GLY G 1 73 ? -29.581 135.921 66.542 1.00 14.97 71 GLY G N 1
ATOM 12023 C CA . GLY G 1 73 ? -30.487 136.228 67.656 1.00 15.49 71 GLY G CA 1
ATOM 12024 C C . GLY G 1 73 ? -30.914 135.052 68.494 1.00 15.44 71 GLY G C 1
ATOM 12025 O O . GLY G 1 73 ? -31.758 135.196 69.386 1.00 17.52 71 GLY G O 1
ATOM 12026 N N . SER G 1 74 ? -30.334 133.884 68.231 1.00 13.76 72 SER G N 1
ATOM 12027 C CA . SER G 1 74 ? -30.603 132.716 69.082 1.00 13.48 72 SER G CA 1
ATOM 12028 C C . SER G 1 74 ? -29.570 132.567 70.188 1.00 13.58 72 SER G C 1
ATOM 12029 O O . SER G 1 74 ? -28.475 133.146 70.123 1.00 14.78 72 SER G O 1
ATOM 12032 N N . ARG G 1 75 ? -29.899 131.743 71.185 1.00 12.75 73 ARG G N 1
ATOM 12033 C CA . ARG G 1 75 ? -28.955 131.326 72.202 1.00 12.50 73 ARG G CA 1
ATOM 12034 C C . ARG G 1 75 ? -28.230 130.068 71.737 1.00 11.68 73 ARG G C 1
ATOM 12035 O O . ARG G 1 75 ? -28.810 129.248 70.999 1.00 11.38 73 ARG G O 1
ATOM 12043 N N . ILE G 1 76 ? -26.981 129.931 72.148 1.00 11.91 74 ILE G N 1
ATOM 12044 C CA . ILE G 1 76 ? -26.170 128.791 71.764 1.00 11.98 74 ILE G CA 1
ATOM 12045 C C . ILE G 1 76 ? -25.249 128.402 72.929 1.00 12.18 74 ILE G C 1
ATOM 12046 O O . ILE G 1 76 ? -24.579 129.260 73.562 1.00 13.87 74 ILE G O 1
ATOM 12051 N N . VAL G 1 77 ? -25.229 127.107 73.228 1.00 11.21 75 VAL G N 1
ATOM 12052 C CA . VAL G 1 77 ? -24.299 126.503 74.166 1.00 11.71 75 VAL G CA 1
ATOM 12053 C C . VAL G 1 77 ? -23.310 125.701 73.352 1.00 11.75 75 VAL G C 1
ATOM 12054 O O . VAL G 1 77 ? -23.720 124.792 72.649 1.00 12.34 75 VAL G O 1
ATOM 12058 N N . ALA G 1 78 ? -22.041 126.023 73.435 1.00 11.35 76 ALA G N 1
ATOM 12059 C CA . ALA G 1 78 ? -21.000 125.342 72.694 1.00 11.05 76 ALA G CA 1
ATOM 12060 C C . ALA G 1 78 ? -20.052 124.645 73.634 1.00 11.48 76 ALA G C 1
ATOM 12061 O O . ALA G 1 78 ? -19.661 125.217 74.660 1.00 12.80 76 ALA G O 1
ATOM 12063 N N . ARG G 1 79 ? -19.685 123.405 73.305 1.00 11.73 77 ARG G N 1
ATOM 12064 C CA . ARG G 1 79 ? -18.710 122.677 74.083 1.00 12.37 77 ARG G CA 1
ATOM 12065 C C . ARG G 1 79 ? -17.845 121.846 73.198 1.00 12.66 77 ARG G C 1
ATOM 12066 O O . ARG G 1 79 ? -18.283 121.346 72.164 1.00 11.80 77 ARG G O 1
ATOM 12074 N N . GLN G 1 80 ? -16.596 121.676 73.610 1.00 13.17 78 GLN G N 1
ATOM 12075 C CA A GLN G 1 80 ? -15.737 120.702 72.967 0.50 14.67 78 GLN G CA 1
ATOM 12076 C CA B GLN G 1 80 ? -15.701 120.681 73.016 0.50 14.33 78 GLN G CA 1
ATOM 12077 C C . GLN G 1 80 ? -16.166 119.306 73.458 1.00 14.73 78 GLN G C 1
ATOM 12078 O O . GLN G 1 80 ? -16.393 119.082 74.653 1.00 17.17 78 GLN G O 1
ATOM 12089 N N . ALA G 1 81 ? -16.330 118.372 72.526 1.00 13.12 79 ALA G N 1
ATOM 12090 C CA . ALA G 1 81 ? -16.700 117.008 72.850 1.00 12.65 79 ALA G CA 1
ATOM 12091 C C . ALA G 1 81 ? -16.252 116.110 71.713 1.00 11.08 79 ALA G C 1
ATOM 12092 O O . ALA G 1 81 ? -16.220 116.532 70.553 1.00 11.68 79 ALA G O 1
ATOM 12094 N N . ASP G 1 82 ? -15.970 114.863 72.043 1.00 10.77 80 ASP G N 1
ATOM 12095 C CA . ASP G 1 82 ? -15.612 113.827 71.071 1.00 10.65 80 ASP G CA 1
ATOM 12096 C C . ASP G 1 82 ? -16.778 112.839 70.982 1.00 11.04 80 ASP G C 1
ATOM 12097 O O . ASP G 1 82 ? -17.098 112.165 71.947 1.00 10.56 80 ASP G O 1
ATOM 12102 N N . VAL G 1 83 ? -17.383 112.680 69.801 1.00 8.81 81 VAL G N 1
ATOM 12103 C CA . VAL G 1 83 ? -18.502 111.762 69.655 1.00 8.98 81 VAL G CA 1
ATOM 12104 C C . VAL G 1 83 ? -18.097 110.291 69.913 1.00 9.17 81 VAL G C 1
ATOM 12105 O O . VAL G 1 83 ? -18.946 109.464 70.180 1.00 9.40 81 VAL G O 1
ATOM 12109 N N . ARG G 1 84 ? -16.798 109.976 69.820 1.00 8.80 82 ARG G N 1
ATOM 12110 C CA . ARG G 1 84 ? -16.314 108.641 70.151 1.00 10.33 82 ARG G CA 1
ATOM 12111 C C . ARG G 1 84 ? -16.418 108.254 71.623 1.00 10.84 82 ARG G C 1
ATOM 12112 O O . ARG G 1 84 ? -16.379 107.072 71.950 1.00 12.07 82 ARG G O 1
ATOM 12120 N N . ASP G 1 85 ? -16.545 109.254 72.488 1.00 11.72 83 ASP G N 1
ATOM 12121 C CA . ASP G 1 85 ? -16.471 109.091 73.964 1.00 12.90 83 ASP G CA 1
ATOM 12122 C C . ASP G 1 85 ? -17.863 109.418 74.481 1.00 12.47 83 ASP G C 1
ATOM 12123 O O . ASP G 1 85 ? -18.254 110.580 74.536 1.00 12.29 83 ASP G O 1
ATOM 12128 N N . ARG G 1 86 ? -18.630 108.396 74.813 1.00 12.11 84 ARG G N 1
ATOM 12129 C CA . ARG G 1 86 ? -20.020 108.599 75.194 1.00 12.60 84 ARG G CA 1
ATOM 12130 C C . ARG G 1 86 ? -20.113 109.542 76.405 1.00 13.24 84 ARG G C 1
ATOM 12131 O O . ARG G 1 86 ? -20.976 110.417 76.434 1.00 12.58 84 ARG G O 1
ATOM 12139 N N . GLU G 1 87 ? -19.228 109.363 77.391 1.00 14.27 85 GLU G N 1
ATOM 12140 C CA . GLU G 1 87 ? -19.259 110.212 78.613 1.00 15.66 85 GLU G CA 1
ATOM 12141 C C . GLU G 1 87 ? -19.036 111.696 78.248 1.00 15.38 85 GLU G C 1
ATOM 12142 O O . GLU G 1 87 ? -19.731 112.577 78.767 1.00 14.69 85 GLU G O 1
ATOM 12144 N N . SER G 1 88 ? -18.053 111.959 77.397 1.00 15.05 86 SER G N 1
ATOM 12145 C CA . SER G 1 88 ? -17.737 113.311 76.870 1.00 15.34 86 SER G CA 1
ATOM 12146 C C . SER G 1 88 ? -18.959 113.921 76.203 1.00 14.46 86 SER G C 1
ATOM 12147 O O . SER G 1 88 ? -19.350 115.078 76.469 1.00 13.42 86 SER G O 1
ATOM 12150 N N . LEU G 1 89 ? -19.582 113.145 75.328 1.00 11.95 87 LEU G N 1
ATOM 12151 C CA . LEU G 1 89 ? -20.688 113.638 74.520 1.00 11.34 87 LEU G CA 1
ATOM 12152 C C . LEU G 1 89 ? -21.904 113.893 75.407 1.00 10.98 87 LEU G C 1
ATOM 12153 O O . LEU G 1 89 ? -22.560 114.912 75.275 1.00 10.24 87 LEU G O 1
ATOM 12158 N N . SER G 1 90 ? -22.178 112.962 76.344 1.00 11.23 88 SER G N 1
ATOM 12159 C CA . SER G 1 90 ? -23.284 113.118 77.265 1.00 11.26 88 SER G CA 1
ATOM 12160 C C . SER G 1 90 ? -23.118 114.390 78.116 1.00 11.84 88 SER G C 1
ATOM 12161 O O . SER G 1 90 ? -24.079 115.104 78.345 1.00 11.93 88 SER G O 1
ATOM 12164 N N . ALA G 1 91 ? -21.896 114.619 78.604 1.00 11.83 89 ALA G N 1
ATOM 12165 C CA . ALA G 1 91 ? -21.613 115.808 79.429 1.00 11.99 89 ALA G CA 1
ATOM 12166 C C . ALA G 1 91 ? -21.865 117.097 78.666 1.00 12.26 89 ALA G C 1
ATOM 12167 O O . ALA G 1 91 ? -22.423 118.060 79.207 1.00 12.98 89 ALA G O 1
ATOM 12169 N N . ALA G 1 92 ? -21.445 117.124 77.410 1.00 11.69 90 ALA G N 1
ATOM 12170 C CA . ALA G 1 92 ? -21.669 118.302 76.575 1.00 11.56 90 ALA G CA 1
ATOM 12171 C C . ALA G 1 92 ? -23.157 118.554 76.348 1.00 12.29 90 ALA G C 1
ATOM 12172 O O . ALA G 1 92 ? -23.632 119.696 76.488 1.00 12.10 90 ALA G O 1
ATOM 12174 N N . LEU G 1 93 ? -23.912 117.515 75.969 1.00 10.74 91 LEU G N 1
ATOM 12175 C CA . LEU G 1 93 ? -25.361 117.644 75.819 1.00 10.20 91 LEU G CA 1
ATOM 12176 C C . LEU G 1 93 ? -25.998 118.149 77.145 1.00 11.28 91 LEU G C 1
ATOM 12177 O O . LEU G 1 93 ? -26.829 119.032 77.122 1.00 11.39 91 LEU G O 1
ATOM 12182 N N . GLN G 1 94 ? -25.570 117.557 78.261 1.00 11.02 92 GLN G N 1
ATOM 12183 C CA . GLN G 1 94 ? -26.119 117.917 79.551 1.00 11.90 92 GLN G CA 1
ATOM 12184 C C . GLN G 1 94 ? -25.897 119.377 79.861 1.00 12.10 92 GLN G C 1
ATOM 12185 O O . GLN G 1 94 ? -26.802 120.027 80.410 1.00 12.61 92 GLN G O 1
ATOM 12191 N N . ALA G 1 95 ? -24.716 119.908 79.530 1.00 12.41 93 ALA G N 1
ATOM 12192 C CA . ALA G 1 95 ? -24.473 121.347 79.678 1.00 11.95 93 ALA G CA 1
ATOM 12193 C C . ALA G 1 95 ? -25.480 122.166 78.895 1.00 12.28 93 ALA G C 1
ATOM 12194 O O . ALA G 1 95 ? -26.028 123.166 79.379 1.00 13.81 93 ALA G O 1
ATOM 12196 N N . GLY G 1 96 ? -25.766 121.755 77.672 1.00 12.33 94 GLY G N 1
ATOM 12197 C CA . GLY G 1 96 ? -26.795 122.421 76.926 1.00 12.43 94 GLY G CA 1
ATOM 12198 C C . GLY G 1 96 ? -28.179 122.337 77.503 1.00 12.28 94 GLY G C 1
ATOM 12199 O O . GLY G 1 96 ? -28.947 123.293 77.439 1.00 12.71 94 GLY G O 1
ATOM 12200 N N . LEU G 1 97 ? -28.543 121.173 78.019 1.00 11.89 95 LEU G N 1
ATOM 12201 C CA . LEU G 1 97 ? -29.853 120.985 78.633 1.00 12.38 95 LEU G CA 1
ATOM 12202 C C . LEU G 1 97 ? -29.966 121.856 79.876 1.00 12.50 95 LEU G C 1
ATOM 12203 O O . LEU G 1 97 ? -31.008 122.417 80.142 1.00 12.92 95 LEU G O 1
ATOM 12208 N N . ASP G 1 98 ? -28.903 121.953 80.657 1.00 11.90 96 ASP G N 1
ATOM 12209 C CA . ASP G 1 98 ? -28.955 122.818 81.844 1.00 11.90 96 ASP G CA 1
ATOM 12210 C C . ASP G 1 98 ? -29.263 124.286 81.486 1.00 11.52 96 ASP G C 1
ATOM 12211 O O . ASP G 1 98 ? -29.964 124.998 82.235 1.00 12.39 96 ASP G O 1
ATOM 12216 N N . GLU G 1 99 ? -28.748 124.728 80.344 1.00 12.23 97 GLU G N 1
ATOM 12217 C CA . GLU G 1 99 ? -28.791 126.135 79.954 1.00 11.84 97 GLU G CA 1
ATOM 12218 C C . GLU G 1 99 ? -29.940 126.491 79.028 1.00 13.19 97 GLU G C 1
ATOM 12219 O O . GLU G 1 99 ? -30.322 127.641 78.945 1.00 13.06 97 GLU G O 1
ATOM 12225 N N . LEU G 1 100 ? -30.489 125.505 78.329 1.00 11.82 98 LEU G N 1
ATOM 12226 C CA . LEU G 1 100 ? -31.610 125.730 77.364 1.00 12.41 98 LEU G CA 1
ATOM 12227 C C . LEU G 1 100 ? -32.898 124.975 77.684 1.00 12.40 98 LEU G C 1
ATOM 12228 O O . LEU G 1 100 ? -33.951 125.254 77.091 1.00 15.72 98 LEU G O 1
ATOM 12233 N N . GLY G 1 101 ? -32.815 124.008 78.591 1.00 12.18 99 GLY G N 1
ATOM 12234 C CA . GLY G 1 101 ? -34.016 123.426 79.198 1.00 12.83 99 GLY G CA 1
ATOM 12235 C C . GLY G 1 101 ? -34.753 122.310 78.511 1.00 13.32 99 GLY G C 1
ATOM 12236 O O . GLY G 1 101 ? -35.690 121.748 79.080 1.00 14.91 99 GLY G O 1
ATOM 12237 N N . ARG G 1 102 ? -34.397 121.998 77.268 1.00 12.17 100 ARG G N 1
ATOM 12238 C CA . ARG G 1 102 ? -35.137 121.008 76.502 1.00 11.41 100 ARG G CA 1
ATOM 12239 C C . ARG G 1 102 ? -34.317 120.615 75.277 1.00 10.47 100 ARG G C 1
ATOM 12240 O O . ARG G 1 102 ? -33.271 121.196 74.984 1.00 11.05 100 ARG G O 1
ATOM 12248 N N . LEU G 1 103 ? -34.805 119.578 74.586 1.00 10.54 101 LEU G N 1
ATOM 12249 C CA . LEU G 1 103 ? -34.206 119.116 73.326 1.00 10.46 101 LEU G CA 1
ATOM 12250 C C . LEU G 1 103 ? -35.318 118.722 72.380 1.00 10.42 101 LEU G C 1
ATOM 12251 O O . LEU G 1 103 ? -36.221 118.002 72.762 1.00 11.12 101 LEU G O 1
ATOM 12256 N N . ASP G 1 104 ? -35.229 119.139 71.103 1.00 8.55 102 ASP G N 1
ATOM 12257 C CA . ASP G 1 104 ? -36.219 118.799 70.089 1.00 9.27 102 ASP G CA 1
ATOM 12258 C C . ASP G 1 104 ? -35.642 118.133 68.846 1.00 8.59 102 ASP G C 1
ATOM 12259 O O . ASP G 1 104 ? -36.307 117.287 68.244 1.00 9.82 102 ASP G O 1
ATOM 12264 N N . ILE G 1 105 ? -34.426 118.519 68.496 1.00 8.13 103 ILE G N 1
ATOM 12265 C CA . ILE G 1 105 ? -33.792 118.194 67.208 1.00 7.07 103 ILE G CA 1
ATOM 12266 C C . ILE G 1 105 ? -32.379 117.742 67.476 1.00 7.86 103 ILE G C 1
ATOM 12267 O O . ILE G 1 105 ? -31.661 118.362 68.252 1.00 9.00 103 ILE G O 1
ATOM 12272 N N . VAL G 1 106 ? -31.978 116.664 66.798 1.00 7.40 104 VAL G N 1
ATOM 12273 C CA . VAL G 1 106 ? -30.619 116.130 66.870 1.00 7.71 104 VAL G CA 1
ATOM 12274 C C . VAL G 1 106 ? -30.125 116.009 65.420 1.00 7.58 104 VAL G C 1
ATOM 12275 O O . VAL G 1 106 ? -30.785 115.401 64.573 1.00 8.48 104 VAL G O 1
ATOM 12279 N N . VAL G 1 107 ? -28.949 116.575 65.143 1.00 7.59 105 VAL G N 1
ATOM 12280 C CA . VAL G 1 107 ? -28.286 116.451 63.841 1.00 7.58 105 VAL G CA 1
ATOM 12281 C C . VAL G 1 107 ? -26.937 115.805 64.067 1.00 6.84 105 VAL G C 1
ATOM 12282 O O . VAL G 1 107 ? -25.982 116.453 64.571 1.00 7.43 105 VAL G O 1
ATOM 12286 N N . ALA G 1 108 ? -26.860 114.513 63.704 1.00 7.39 106 ALA G N 1
ATOM 12287 C CA . ALA G 1 108 ? -25.656 113.721 63.898 1.00 6.84 106 ALA G CA 1
ATOM 12288 C C . ALA G 1 108 ? -24.759 113.867 62.685 1.00 7.22 106 ALA G C 1
ATOM 12289 O O . ALA G 1 108 ? -24.750 113.044 61.745 1.00 8.02 106 ALA G O 1
ATOM 12291 N N . ASN G 1 109 ? -23.989 114.960 62.713 1.00 7.35 107 ASN G N 1
ATOM 12292 C CA . ASN G 1 109 ? -23.233 115.471 61.556 1.00 7.26 107 ASN G CA 1
ATOM 12293 C C . ASN G 1 109 ? -21.720 115.266 61.637 1.00 7.32 107 ASN G C 1
ATOM 12294 O O . ASN G 1 109 ? -21.108 115.178 60.576 1.00 7.19 107 ASN G O 1
ATOM 12299 N N . ALA G 1 110 ? -21.125 115.192 62.829 1.00 6.83 108 ALA G N 1
ATOM 12300 C CA . ALA G 1 110 ? -19.662 115.014 62.930 1.00 6.65 108 ALA G CA 1
ATOM 12301 C C . ALA G 1 110 ? -19.260 113.826 62.088 1.00 7.85 108 ALA G C 1
ATOM 12302 O O . ALA G 1 110 ? -19.861 112.748 62.165 1.00 8.33 108 ALA G O 1
ATOM 12304 N N . GLY G 1 111 ? -18.143 113.971 61.379 1.00 7.35 109 GLY G N 1
ATOM 12305 C CA . GLY G 1 111 ? -17.592 112.885 60.584 1.00 7.19 109 GLY G CA 1
ATOM 12306 C C . GLY G 1 111 ? -16.209 113.219 60.102 1.00 7.55 109 GLY G C 1
ATOM 12307 O O . GLY G 1 111 ? -15.825 114.390 60.050 1.00 8.76 109 GLY G O 1
ATOM 12308 N N . ILE G 1 112 ? -15.476 112.166 59.717 1.00 7.87 110 ILE G N 1
ATOM 12309 C CA . ILE G 1 112 ? -14.126 112.277 59.172 1.00 7.77 110 ILE G CA 1
ATOM 12310 C C . ILE G 1 112 ? -13.983 111.390 57.948 1.00 8.12 110 ILE G C 1
ATOM 12311 O O . ILE G 1 112 ? -14.721 110.422 57.733 1.00 7.61 110 ILE G O 1
ATOM 12316 N N . ALA G 1 113 ? -12.960 111.708 57.154 1.00 8.03 111 ALA G N 1
ATOM 12317 C CA . ALA G 1 113 ? -12.619 110.957 55.933 1.00 7.97 111 ALA G CA 1
ATOM 12318 C C . ALA G 1 113 ? -11.120 110.649 55.921 1.00 8.71 111 ALA G C 1
ATOM 12319 O O . ALA G 1 113 ? -10.329 111.245 55.176 1.00 9.87 111 ALA G O 1
ATOM 12321 N N . PRO G 1 114 ? -10.693 109.713 56.795 1.00 9.24 112 PRO G N 1
ATOM 12322 C CA . PRO G 1 114 ? -9.255 109.407 56.830 1.00 9.30 112 PRO G CA 1
ATOM 12323 C C . PRO G 1 114 ? -8.766 108.689 55.587 1.00 10.94 112 PRO G C 1
ATOM 12324 O O . PRO G 1 114 ? -9.532 108.049 54.901 1.00 11.21 112 PRO G O 1
ATOM 12328 N N . MET G 1 115 ? -7.460 108.763 55.321 1.00 10.87 113 MET G N 1
ATOM 12329 C CA . MET G 1 115 ? -6.883 108.178 54.126 1.00 12.98 113 MET G CA 1
ATOM 12330 C C . MET G 1 115 ? -5.402 108.065 54.354 1.00 12.03 113 MET G C 1
ATOM 12331 O O . MET G 1 115 ? -4.819 108.882 55.058 1.00 11.96 113 MET G O 1
ATOM 12336 N N . SER G 1 116 ? -4.794 107.061 53.728 1.00 11.57 114 SER G N 1
ATOM 12337 C CA . SER G 1 116 ? -3.332 106.932 53.724 1.00 11.71 114 SER G CA 1
ATOM 12338 C C . SER G 1 116 ? -2.746 106.809 55.123 1.00 11.31 114 SER G C 1
ATOM 12339 O O . SER G 1 116 ? -1.643 107.298 55.416 1.00 12.08 114 SER G O 1
ATOM 12342 N N . ALA G 1 117 ? -3.468 106.124 56.002 1.00 10.03 115 ALA G N 1
ATOM 12343 C CA . ALA G 1 117 ? -3.089 105.935 57.392 1.00 10.64 115 ALA G CA 1
ATOM 12344 C C . ALA G 1 117 ? -3.053 104.463 57.769 1.00 10.80 115 ALA G C 1
ATOM 12345 O O . ALA G 1 117 ? -2.906 104.133 58.957 1.00 13.06 115 ALA G O 1
ATOM 12347 N N . GLY G 1 118 ? -3.199 103.553 56.810 1.00 11.17 116 GLY G N 1
ATOM 12348 C CA . GLY G 1 118 ? -3.324 102.132 57.130 1.00 11.19 116 GLY G CA 1
ATOM 12349 C C . GLY G 1 118 ? -4.609 101.821 57.862 1.00 11.37 116 GLY G C 1
ATOM 12350 O O . GLY G 1 118 ? -5.584 102.555 57.738 1.00 11.64 116 GLY G O 1
ATOM 12351 N N . ASP G 1 119 ? -4.620 100.742 58.643 1.00 10.99 117 ASP G N 1
ATOM 12352 C CA . ASP G 1 119 ? -5.841 100.342 59.305 1.00 11.47 117 ASP G CA 1
ATOM 12353 C C . ASP G 1 119 ? -6.291 101.291 60.404 1.00 10.00 117 ASP G C 1
ATOM 12354 O O . ASP G 1 119 ? -7.444 101.231 60.809 1.00 10.82 117 ASP G O 1
ATOM 12359 N N . ASP G 1 120 ? -5.444 102.201 60.869 1.00 10.65 118 ASP G N 1
ATOM 12360 C CA . ASP G 1 120 ? -5.931 103.253 61.779 1.00 11.95 118 ASP G CA 1
ATOM 12361 C C . ASP G 1 120 ? -7.080 104.030 61.112 1.00 11.25 118 ASP G C 1
ATOM 12362 O O . ASP G 1 120 ? -7.989 104.498 61.781 1.00 12.38 118 ASP G O 1
ATOM 12367 N N . GLY G 1 121 ? -7.020 104.174 59.801 1.00 10.72 119 GLY G N 1
ATOM 12368 C CA . GLY G 1 121 ? -8.073 104.833 59.059 1.00 9.88 119 GLY G CA 1
ATOM 12369 C C . GLY G 1 121 ? -9.402 104.101 59.128 1.00 8.59 119 GLY G C 1
ATOM 12370 O O . GLY G 1 121 ? -10.467 104.744 59.280 1.00 9.57 119 GLY G O 1
ATOM 12371 N N . TRP G 1 122 ? -9.369 102.760 59.055 1.00 8.71 120 TRP G N 1
ATOM 12372 C CA . TRP G 1 122 ? -10.575 101.928 59.265 1.00 8.63 120 TRP G CA 1
ATOM 12373 C C . TRP G 1 122 ? -11.132 102.181 60.662 1.00 9.14 120 TRP G C 1
ATOM 12374 O O . TRP G 1 122 ? -12.319 102.491 60.860 1.00 9.75 120 TRP G O 1
ATOM 12385 N N . HIS G 1 123 ? -10.293 102.011 61.658 1.00 10.05 121 HIS G N 1
ATOM 12386 C CA . HIS G 1 123 ? -10.768 102.123 63.034 1.00 10.07 121 HIS G CA 1
ATOM 12387 C C . HIS G 1 123 ? -11.306 103.483 63.367 1.00 10.02 121 HIS G C 1
ATOM 12388 O O . HIS G 1 123 ? -12.398 103.596 63.948 1.00 10.61 121 HIS G O 1
ATOM 12395 N N . ASP G 1 124 ? -10.629 104.521 62.914 1.00 9.84 122 ASP G N 1
ATOM 12396 C CA . ASP G 1 124 ? -11.033 105.871 63.257 1.00 9.56 122 ASP G CA 1
ATOM 12397 C C . ASP G 1 124 ? -12.355 106.228 62.529 1.00 9.97 122 ASP G C 1
ATOM 12398 O O . ASP G 1 124 ? -13.195 106.893 63.121 1.00 9.20 122 ASP G O 1
ATOM 12403 N N . VAL G 1 125 ? -12.549 105.803 61.267 1.00 9.29 123 VAL G N 1
ATOM 12404 C CA . VAL G 1 125 ? -13.758 106.201 60.534 1.00 8.69 123 VAL G CA 1
ATOM 12405 C C . VAL G 1 125 ? -14.944 105.447 61.096 1.00 8.48 123 VAL G C 1
ATOM 12406 O O . VAL G 1 125 ? -16.049 106.004 61.217 1.00 8.46 123 VAL G O 1
ATOM 12410 N N . ILE G 1 126 ? -14.778 104.166 61.443 1.00 7.69 124 ILE G N 1
ATOM 12411 C CA . ILE G 1 126 ? -15.870 103.450 62.128 1.00 8.30 124 ILE G CA 1
ATOM 12412 C C . ILE G 1 126 ? -16.202 104.110 63.457 1.00 8.25 124 ILE G C 1
ATOM 12413 O O . ILE G 1 126 ? -17.373 104.338 63.816 1.00 8.31 124 ILE G O 1
ATOM 12418 N N . ASP G 1 127 ? -15.179 104.468 64.214 1.00 8.31 125 ASP G N 1
ATOM 12419 C CA A ASP G 1 127 ? -15.370 105.043 65.553 0.50 8.75 125 ASP G CA 1
ATOM 12420 C CA B ASP G 1 127 ? -15.354 105.048 65.541 0.50 9.22 125 ASP G CA 1
ATOM 12421 C C . ASP G 1 127 ? -16.102 106.373 65.491 1.00 8.65 125 ASP G C 1
ATOM 12422 O O . ASP G 1 127 ? -17.028 106.610 66.261 1.00 8.34 125 ASP G O 1
ATOM 12431 N N . VAL G 1 128 ? -15.726 107.266 64.580 1.00 9.34 126 VAL G N 1
ATOM 12432 C CA . VAL G 1 128 ? -16.385 108.583 64.524 1.00 8.86 126 VAL G CA 1
ATOM 12433 C C . VAL G 1 128 ? -17.716 108.500 63.777 1.00 8.08 126 VAL G C 1
ATOM 12434 O O . VAL G 1 128 ? -18.748 108.978 64.233 1.00 7.59 126 VAL G O 1
ATOM 12438 N N . ASN G 1 129 ? -17.690 107.885 62.590 1.00 7.82 127 ASN G N 1
ATOM 12439 C CA . ASN G 1 129 ? -18.809 107.975 61.658 1.00 7.23 127 ASN G CA 1
ATOM 12440 C C . ASN G 1 129 ? -19.922 106.976 61.900 1.00 6.58 127 ASN G C 1
ATOM 12441 O O . ASN G 1 129 ? -21.027 107.173 61.420 1.00 8.38 127 ASN G O 1
ATOM 12446 N N . LEU G 1 130 ? -19.636 105.925 62.684 1.00 7.46 128 LEU G N 1
ATOM 12447 C CA . LEU G 1 130 ? -20.666 104.932 63.002 1.00 7.39 128 LEU G CA 1
ATOM 12448 C C . LEU G 1 130 ? -20.923 104.912 64.515 1.00 7.38 128 LEU G C 1
ATOM 12449 O O . LEU G 1 130 ? -22.027 105.281 64.952 1.00 8.01 128 LEU G O 1
ATOM 12454 N N . THR G 1 131 ? -19.934 104.531 65.318 1.00 7.52 129 THR G N 1
ATOM 12455 C CA . THR G 1 131 ? -20.080 104.581 66.774 1.00 7.88 129 THR G CA 1
ATOM 12456 C C . THR G 1 131 ? -20.420 105.985 67.258 1.00 7.31 129 THR G C 1
ATOM 12457 O O . THR G 1 131 ? -21.284 106.122 68.133 1.00 8.56 129 THR G O 1
ATOM 12461 N N . GLY G 1 132 ? -19.840 107.021 66.668 1.00 7.50 130 GLY G N 1
ATOM 12462 C CA . GLY G 1 132 ? -20.134 108.397 67.129 1.00 7.40 130 GLY G CA 1
ATOM 12463 C C . GLY G 1 132 ? -21.572 108.798 66.855 1.00 7.36 130 GLY G C 1
ATOM 12464 O O . GLY G 1 132 ? -22.198 109.518 67.635 1.00 8.53 130 GLY G O 1
ATOM 12465 N N . VAL G 1 133 ? -22.118 108.315 65.733 1.00 7.97 131 VAL G N 1
ATOM 12466 C CA . VAL G 1 133 ? -23.547 108.547 65.436 1.00 7.03 131 VAL G CA 1
ATOM 12467 C C . VAL G 1 133 ? -24.469 107.802 66.399 1.00 7.62 131 VAL G C 1
ATOM 12468 O O . VAL G 1 133 ? -25.437 108.381 66.957 1.00 8.06 131 VAL G O 1
ATOM 12472 N N . TYR G 1 134 ? -24.154 106.525 66.665 1.00 7.37 132 TYR G N 1
ATOM 12473 C CA . TYR G 1 134 ? -24.840 105.767 67.750 1.00 7.08 132 TYR G CA 1
ATOM 12474 C C . TYR G 1 134 ? -24.822 106.517 69.089 1.00 7.25 132 TYR G C 1
ATOM 12475 O O . TYR G 1 134 ? -25.872 106.704 69.708 1.00 8.05 132 TYR G O 1
ATOM 12484 N N . HIS G 1 135 ? -23.671 107.040 69.489 1.00 6.74 133 HIS G N 1
ATOM 12485 C CA . HIS G 1 135 ? -23.554 107.767 70.753 1.00 7.58 133 HIS G CA 1
ATOM 12486 C C . HIS G 1 135 ? -24.438 108.981 70.706 1.00 8.15 133 HIS G C 1
ATOM 12487 O O . HIS G 1 135 ? -25.072 109.351 71.711 1.00 8.76 133 HIS G O 1
ATOM 12494 N N . THR G 1 136 ? -24.493 109.664 69.553 1.00 8.34 134 THR G N 1
ATOM 12495 C CA . THR G 1 136 ? -25.284 110.879 69.441 1.00 8.63 134 THR G CA 1
ATOM 12496 C C . THR G 1 136 ? -26.782 110.616 69.631 1.00 8.13 134 THR G C 1
ATOM 12497 O O . THR G 1 136 ? -27.470 111.377 70.317 1.00 10.37 134 THR G O 1
ATOM 12501 N N . ILE G 1 137 ? -27.272 109.526 69.032 1.00 8.82 135 ILE G N 1
ATOM 12502 C CA . ILE G 1 137 ? -28.639 109.072 69.223 1.00 8.44 135 ILE G CA 1
ATOM 12503 C C . ILE G 1 137 ? -28.865 108.711 70.697 1.00 9.10 135 ILE G C 1
ATOM 12504 O O . ILE G 1 137 ? -29.835 109.160 71.335 1.00 9.44 135 ILE G O 1
ATOM 12509 N N . LYS G 1 138 ? -27.987 107.903 71.241 1.00 10.21 136 LYS G N 1
ATOM 12510 C CA . LYS G 1 138 ? -28.160 107.327 72.580 1.00 11.72 136 LYS G CA 1
ATOM 12511 C C . LYS G 1 138 ? -28.251 108.385 73.667 1.00 10.79 136 LYS G C 1
ATOM 12512 O O . LYS G 1 138 ? -29.133 108.264 74.567 1.00 11.65 136 LYS G O 1
ATOM 12518 N N . VAL G 1 139 ? -27.398 109.401 73.605 1.00 9.88 137 VAL G N 1
ATOM 12519 C CA . VAL G 1 139 ? -27.397 110.466 74.633 1.00 10.39 137 VAL G CA 1
ATOM 12520 C C . VAL G 1 139 ? -28.660 111.313 74.581 1.00 11.22 137 VAL G C 1
ATOM 12521 O O . VAL G 1 139 ? -29.015 111.930 75.575 1.00 12.16 137 VAL G O 1
ATOM 12525 N N . ALA G 1 140 ? -29.315 111.406 73.426 1.00 10.59 138 ALA G N 1
ATOM 12526 C CA . ALA G 1 140 ? -30.501 112.223 73.252 1.00 10.45 138 ALA G CA 1
ATOM 12527 C C . ALA G 1 140 ? -31.820 111.571 73.590 1.00 10.34 138 ALA G C 1
ATOM 12528 O O . ALA G 1 140 ? -32.772 112.255 73.992 1.00 10.50 138 ALA G O 1
ATOM 12530 N N . ILE G 1 141 ? -31.921 110.245 73.430 1.00 10.99 139 ILE G N 1
ATOM 12531 C CA . ILE G 1 141 ? -33.214 109.553 73.569 1.00 11.20 139 ILE G CA 1
ATOM 12532 C C . ILE G 1 141 ? -33.905 109.800 74.924 1.00 12.27 139 ILE G C 1
ATOM 12533 O O . ILE G 1 141 ? -35.092 110.064 74.960 1.00 12.23 139 ILE G O 1
ATOM 12538 N N . PRO G 1 142 ? -33.188 109.684 76.048 1.00 12.24 140 PRO G N 1
ATOM 12539 C CA . PRO G 1 142 ? -33.923 109.813 77.305 1.00 12.67 140 PRO G CA 1
ATOM 12540 C C . PRO G 1 142 ? -34.652 111.137 77.453 1.00 13.28 140 PRO G C 1
ATOM 12541 O O . PRO G 1 142 ? -35.803 111.136 77.900 1.00 13.31 140 PRO G O 1
ATOM 12545 N N . THR G 1 143 ? -34.028 112.251 77.102 1.00 12.47 141 THR G N 1
ATOM 12546 C CA . THR G 1 143 ? -34.692 113.546 77.141 1.00 12.69 141 THR G CA 1
ATOM 12547 C C . THR G 1 143 ? -35.899 113.606 76.216 1.00 12.90 141 THR G C 1
ATOM 12548 O O . THR G 1 143 ? -36.994 114.056 76.590 1.00 12.68 141 THR G O 1
ATOM 12552 N N . LEU G 1 144 ? -35.727 113.120 74.984 1.00 12.33 142 LEU G N 1
ATOM 12553 C CA . LEU G 1 144 ? -36.820 113.159 74.037 1.00 12.77 142 LEU G CA 1
ATOM 12554 C C . LEU G 1 144 ? -38.018 112.340 74.500 1.00 12.66 142 LEU G C 1
ATOM 12555 O O . LEU G 1 144 ? -39.172 112.767 74.392 1.00 13.75 142 LEU G O 1
ATOM 12560 N N . VAL G 1 145 ? -37.751 111.167 75.071 1.00 12.55 143 VAL G N 1
ATOM 12561 C CA . VAL G 1 145 ? -38.828 110.318 75.533 1.00 13.15 143 VAL G CA 1
ATOM 12562 C C . VAL G 1 145 ? -39.499 110.916 76.777 1.00 13.68 143 VAL G C 1
ATOM 12563 O O . VAL G 1 145 ? -40.737 110.931 76.858 1.00 14.70 143 VAL G O 1
ATOM 12567 N N . LYS G 1 146 ? -38.707 111.406 77.741 1.00 14.19 144 LYS G N 1
ATOM 12568 C CA . LYS G 1 146 ? -39.266 111.976 78.964 1.00 14.64 144 LYS G CA 1
ATOM 12569 C C . LYS G 1 146 ? -40.175 113.154 78.682 1.00 14.83 144 LYS G C 1
ATOM 12570 O O . LYS G 1 146 ? -41.226 113.299 79.303 1.00 15.17 144 LYS G O 1
ATOM 12572 N N . GLN G 1 147 ? -39.803 113.991 77.725 1.00 14.21 145 GLN G N 1
ATOM 12573 C CA . GLN G 1 147 ? -40.593 115.156 77.389 1.00 13.57 145 GLN G CA 1
ATOM 12574 C C . GLN G 1 147 ? -41.976 114.833 76.853 1.00 14.58 145 GLN G C 1
ATOM 12575 O O . GLN G 1 147 ? -42.947 115.560 77.096 1.00 15.57 145 GLN G O 1
ATOM 12581 N N . GLY G 1 148 ? -42.050 113.804 76.015 1.00 13.93 146 GLY G N 1
ATOM 12582 C CA . GLY G 1 148 ? -43.321 113.394 75.475 1.00 14.30 146 GLY G CA 1
ATOM 12583 C C . GLY G 1 148 ? -43.902 114.295 74.416 1.00 15.67 146 GLY G C 1
ATOM 12584 O O . GLY G 1 148 ? -45.115 114.266 74.192 1.00 17.80 146 GLY G O 1
ATOM 12585 N N . THR G 1 149 ? -43.060 115.074 73.743 1.00 14.28 147 THR G N 1
ATOM 12586 C CA . THR G 1 149 ? -43.542 115.980 72.717 1.00 14.72 147 THR G CA 1
ATOM 12587 C C . THR G 1 149 ? -43.002 115.670 71.324 1.00 12.58 147 THR G C 1
ATOM 12588 O O . THR G 1 149 ? -43.118 116.494 70.418 1.00 13.95 147 THR G O 1
ATOM 12592 N N . GLY G 1 150 ? -42.456 114.476 71.164 1.00 11.34 148 GLY G N 1
ATOM 12593 C CA . GLY G 1 150 ? -41.877 114.103 69.861 1.00 10.69 148 GLY G CA 1
ATOM 12594 C C . GLY G 1 150 ? -40.573 114.809 69.599 1.00 10.39 148 GLY G C 1
ATOM 12595 O O . GLY G 1 150 ? -39.938 115.389 70.488 1.00 11.82 148 GLY G O 1
ATOM 12596 N N . GLY G 1 151 ? -40.141 114.765 68.355 1.00 9.77 149 GLY G N 1
ATOM 12597 C CA . GLY G 1 151 ? -38.856 115.377 67.989 1.00 9.51 149 GLY G CA 1
ATOM 12598 C C . GLY G 1 151 ? -38.342 114.833 66.690 1.00 8.65 149 GLY G C 1
ATOM 12599 O O . GLY G 1 151 ? -39.045 114.056 66.021 1.00 9.36 149 GLY G O 1
ATOM 12600 N N . SER G 1 152 ? -37.122 115.241 66.343 1.00 8.56 150 SER G N 1
ATOM 12601 C CA . SER G 1 152 ? -36.488 114.848 65.073 1.00 8.72 150 SER G CA 1
ATOM 12602 C C . SER G 1 152 ? -35.045 114.464 65.307 1.00 9.69 150 SER G C 1
ATOM 12603 O O . SER G 1 152 ? -34.283 115.175 65.989 1.00 10.98 150 SER G O 1
ATOM 12606 N N . ILE G 1 153 ? -34.658 113.311 64.763 1.00 8.20 151 ILE G N 1
ATOM 12607 C CA . ILE G 1 153 ? -33.273 112.892 64.739 1.00 7.99 151 ILE G CA 1
ATOM 12608 C C . ILE G 1 153 ? -32.888 112.748 63.268 1.00 7.92 151 ILE G C 1
ATOM 12609 O O . ILE G 1 153 ? -33.493 111.963 62.527 1.00 8.92 151 ILE G O 1
ATOM 12614 N N . VAL G 1 154 ? -31.850 113.470 62.880 1.00 7.78 152 VAL G N 1
ATOM 12615 C CA . VAL G 1 154 ? -31.360 113.501 61.502 1.00 7.34 152 VAL G CA 1
ATOM 12616 C C . VAL G 1 154 ? -29.935 112.991 61.515 1.00 6.26 152 VAL G C 1
ATOM 12617 O O . VAL G 1 154 ? -29.032 113.578 62.137 1.00 7.56 152 VAL G O 1
ATOM 12621 N N . LEU G 1 155 ? -29.718 111.896 60.771 1.00 5.37 153 LEU G N 1
ATOM 12622 C CA . LEU G 1 155 ? -28.392 111.313 60.665 1.00 5.42 153 LEU G CA 1
ATOM 12623 C C . LEU G 1 155 ? -27.757 111.675 59.328 1.00 7.42 153 LEU G C 1
ATOM 12624 O O . LEU G 1 155 ? -28.397 111.525 58.267 1.00 7.45 153 LEU G O 1
ATOM 12629 N N . ILE G 1 156 ? -26.512 112.153 59.349 1.00 6.49 154 ILE G N 1
ATOM 12630 C CA . ILE G 1 156 ? -25.823 112.534 58.093 1.00 6.99 154 ILE G CA 1
ATOM 12631 C C . ILE G 1 156 ? -25.041 111.334 57.577 1.00 7.41 154 ILE G C 1
ATOM 12632 O O . ILE G 1 156 ? -24.018 110.934 58.149 1.00 7.86 154 ILE G O 1
ATOM 12637 N N . SER G 1 157 ? -25.529 110.744 56.496 1.00 6.82 155 SER G N 1
ATOM 12638 C CA . SER G 1 157 ? -24.849 109.672 55.793 1.00 6.42 155 SER G CA 1
ATOM 12639 C C . SER G 1 157 ? -24.118 110.301 54.590 1.00 7.49 155 SER G C 1
ATOM 12640 O O . SER G 1 157 ? -23.432 111.328 54.793 1.00 9.91 155 SER G O 1
ATOM 12643 N N . SER G 1 158 ? -24.241 109.732 53.385 1.00 7.00 156 SER G N 1
ATOM 12644 C CA . SER G 1 158 ? -23.477 110.142 52.190 1.00 7.89 156 SER G CA 1
ATOM 12645 C C . SER G 1 158 ? -24.045 109.351 51.033 1.00 7.70 156 SER G C 1
ATOM 12646 O O . SER G 1 158 ? -24.689 108.289 51.261 1.00 7.01 156 SER G O 1
ATOM 12649 N N . SER G 1 159 ? -23.724 109.748 49.800 1.00 7.53 157 SER G N 1
ATOM 12650 C CA . SER G 1 159 ? -23.882 108.829 48.688 1.00 7.89 157 SER G CA 1
ATOM 12651 C C . SER G 1 159 ? -23.264 107.464 48.982 1.00 8.11 157 SER G C 1
ATOM 12652 O O . SER G 1 159 ? -23.795 106.428 48.575 1.00 8.18 157 SER G O 1
ATOM 12655 N N . ALA G 1 160 ? -22.125 107.471 49.682 1.00 8.30 158 ALA G N 1
ATOM 12656 C CA . ALA G 1 160 ? -21.405 106.239 50.039 1.00 8.63 158 ALA G CA 1
ATOM 12657 C C . ALA G 1 160 ? -22.092 105.399 51.091 1.00 7.95 158 ALA G C 1
ATOM 12658 O O . ALA G 1 160 ? -21.597 104.328 51.447 1.00 8.16 158 ALA G O 1
ATOM 12660 N N . GLY G 1 161 ? -23.249 105.852 51.594 1.00 6.87 159 GLY G N 1
ATOM 12661 C CA . GLY G 1 161 ? -24.091 105.062 52.468 1.00 7.22 159 GLY G CA 1
ATOM 12662 C C . GLY G 1 161 ? -25.112 104.203 51.720 1.00 7.39 159 GLY G C 1
ATOM 12663 O O . GLY G 1 161 ? -25.762 103.364 52.331 1.00 7.74 159 GLY G O 1
ATOM 12664 N N . LEU G 1 162 ? -25.250 104.476 50.398 1.00 7.37 160 LEU G N 1
ATOM 12665 C CA . LEU G 1 162 ? -26.160 103.723 49.532 1.00 7.70 160 LEU G CA 1
ATOM 12666 C C . LEU G 1 162 ? -25.535 103.146 48.266 1.00 8.00 160 LEU G C 1
ATOM 12667 O O . LEU G 1 162 ? -26.199 102.453 47.529 1.00 11.54 160 LEU G O 1
ATOM 12672 N N . ALA G 1 163 ? -24.287 103.479 48.020 1.00 7.41 161 ALA G N 1
ATOM 12673 C CA . ALA G 1 163 ? -23.553 103.022 46.872 1.00 7.73 161 ALA G CA 1
ATOM 12674 C C . ALA G 1 163 ? -22.113 102.749 47.283 1.00 8.18 161 ALA G C 1
ATOM 12675 O O . ALA G 1 163 ? -21.553 103.375 48.190 1.00 10.35 161 ALA G O 1
ATOM 12677 N N . GLY G 1 164 ? -21.498 101.855 46.505 1.00 10.40 162 GLY G N 1
ATOM 12678 C CA . GLY G 1 164 ? -20.108 101.447 46.742 1.00 10.95 162 GLY G CA 1
ATOM 12679 C C . GLY G 1 164 ? -19.084 102.342 46.087 1.00 12.82 162 GLY G C 1
ATOM 12680 O O . GLY G 1 164 ? -18.324 101.895 45.204 1.00 14.82 162 GLY G O 1
ATOM 12681 N N . VAL G 1 165 ? -19.051 103.575 46.546 1.00 12.16 163 VAL G N 1
ATOM 12682 C CA A VAL G 1 165 ? -18.178 104.611 46.012 0.60 12.89 163 VAL G CA 1
ATOM 12683 C CA B VAL G 1 165 ? -18.164 104.568 45.983 0.40 13.06 163 VAL G CA 1
ATOM 12684 C C . VAL G 1 165 ? -17.041 104.796 46.981 1.00 12.79 163 VAL G C 1
ATOM 12685 O O . VAL G 1 165 ? -17.221 105.359 48.067 1.00 14.20 163 VAL G O 1
ATOM 12692 N N . GLY G 1 166 ? -15.867 104.349 46.595 1.00 12.96 164 GLY G N 1
ATOM 12693 C CA . GLY G 1 166 ? -14.708 104.440 47.469 1.00 13.41 164 GLY G CA 1
ATOM 12694 C C . GLY G 1 166 ? -13.494 103.935 46.751 1.00 13.51 164 GLY G C 1
ATOM 12695 O O . GLY G 1 166 ? -13.582 103.381 45.639 1.00 16.76 164 GLY G O 1
ATOM 12696 N N . SER G 1 167 ? -12.368 104.067 47.416 1.00 12.76 165 SER G N 1
ATOM 12697 C CA . SER G 1 167 ? -11.084 103.658 46.894 1.00 13.45 165 SER G CA 1
ATOM 12698 C C . SER G 1 167 ? -10.516 102.533 47.767 1.00 12.90 165 SER G C 1
ATOM 12699 O O . SER G 1 167 ? -11.066 102.205 48.805 1.00 13.12 165 SER G O 1
ATOM 12702 N N . ALA G 1 168 ? -9.352 102.009 47.357 1.00 13.22 166 ALA G N 1
ATOM 12703 C CA . ALA G 1 168 ? -8.714 100.857 47.986 1.00 14.23 166 ALA G CA 1
ATOM 12704 C C . ALA G 1 168 ? -7.834 101.316 49.139 1.00 14.52 166 ALA G C 1
ATOM 12705 O O . ALA G 1 168 ? -6.588 101.217 49.104 1.00 15.74 166 ALA G O 1
ATOM 12707 N N . ASP G 1 169 ? -8.469 101.865 50.157 1.00 10.81 167 ASP G N 1
ATOM 12708 C CA . ASP G 1 169 ? -7.826 102.369 51.362 1.00 11.19 167 ASP G CA 1
ATOM 12709 C C . ASP G 1 169 ? -8.711 101.995 52.521 1.00 10.02 167 ASP G C 1
ATOM 12710 O O . ASP G 1 169 ? -9.949 102.112 52.425 1.00 9.87 167 ASP G O 1
ATOM 12715 N N . PRO G 1 170 ? -8.145 101.543 53.646 1.00 8.72 168 PRO G N 1
ATOM 12716 C CA . PRO G 1 170 ? -8.983 101.182 54.808 1.00 9.87 168 PRO G CA 1
ATOM 12717 C C . PRO G 1 170 ? -9.905 102.287 55.277 1.00 10.01 168 PRO G C 1
ATOM 12718 O O . PRO G 1 170 ? -11.040 101.986 55.676 1.00 9.33 168 PRO G O 1
ATOM 12722 N N . GLY G 1 171 ? -9.463 103.547 55.228 1.00 9.77 169 GLY G N 1
ATOM 12723 C CA . GLY G 1 171 ? -10.297 104.689 55.620 1.00 10.00 169 GLY G CA 1
ATOM 12724 C C . GLY G 1 171 ? -11.439 104.902 54.634 1.00 9.88 169 GLY G C 1
ATOM 12725 O O . GLY G 1 171 ? -12.493 105.377 55.039 1.00 9.91 169 GLY G O 1
ATOM 12726 N N . SER G 1 172 ? -11.266 104.562 53.359 1.00 8.84 170 SER G N 1
ATOM 12727 C CA . SER G 1 172 ? -12.294 104.793 52.354 1.00 9.38 170 SER G CA 1
ATOM 12728 C C . SER G 1 172 ? -13.320 103.635 52.378 1.00 9.17 170 SER G C 1
ATOM 12729 O O . SER G 1 172 ? -14.563 103.867 52.429 1.00 8.91 170 SER G O 1
ATOM 12732 N N . VAL G 1 173 ? -12.887 102.365 52.375 1.00 8.43 171 VAL G N 1
ATOM 12733 C CA . VAL G 1 173 ? -13.860 101.280 52.552 1.00 9.75 171 VAL G CA 1
ATOM 12734 C C . VAL G 1 173 ? -14.592 101.367 53.922 1.00 8.03 171 VAL G C 1
ATOM 12735 O O . VAL G 1 173 ? -15.797 101.060 54.033 1.00 8.08 171 VAL G O 1
ATOM 12739 N N . GLY G 1 174 ? -13.902 101.836 54.945 1.00 8.30 172 GLY G N 1
ATOM 12740 C CA . GLY G 1 174 ? -14.525 102.154 56.234 1.00 7.81 172 GLY G CA 1
ATOM 12741 C C . GLY G 1 174 ? -15.546 103.251 56.152 1.00 7.69 172 GLY G C 1
ATOM 12742 O O . GLY G 1 174 ? -16.555 103.206 56.848 1.00 7.92 172 GLY G O 1
ATOM 12743 N N . TYR G 1 175 ? -15.297 104.264 55.322 1.00 6.84 173 TYR G N 1
ATOM 12744 C CA . TYR G 1 175 ? -16.230 105.348 55.156 1.00 7.49 173 TYR G CA 1
ATOM 12745 C C . TYR G 1 175 ? -17.539 104.802 54.539 1.00 6.24 173 TYR G C 1
ATOM 12746 O O . TYR G 1 175 ? -18.666 105.066 55.036 1.00 7.04 173 TYR G O 1
ATOM 12755 N N . VAL G 1 176 ? -17.388 103.987 53.486 1.00 7.01 174 VAL G N 1
ATOM 12756 C CA . VAL G 1 176 ? -18.541 103.309 52.877 1.00 8.12 174 VAL G CA 1
ATOM 12757 C C . VAL G 1 176 ? -19.301 102.447 53.918 1.00 7.29 174 VAL G C 1
ATOM 12758 O O . VAL G 1 176 ? -20.534 102.508 54.069 1.00 7.24 174 VAL G O 1
ATOM 12762 N N . ALA G 1 177 ? -18.556 101.635 54.666 1.00 7.01 175 ALA G N 1
ATOM 12763 C CA . ALA G 1 177 ? -19.155 100.755 55.666 1.00 7.78 175 ALA G CA 1
ATOM 12764 C C . ALA G 1 177 ? -19.865 101.556 56.740 1.00 7.22 175 ALA G C 1
ATOM 12765 O O . ALA G 1 177 ? -21.012 101.243 57.085 1.00 7.08 175 ALA G O 1
ATOM 12767 N N . ALA G 1 178 ? -19.222 102.581 57.274 1.00 6.90 176 ALA G N 1
ATOM 12768 C CA . ALA G 1 178 ? -19.801 103.428 58.319 1.00 6.36 176 ALA G CA 1
ATOM 12769 C C . ALA G 1 178 ? -21.065 104.103 57.820 1.00 6.54 176 ALA G C 1
ATOM 12770 O O . ALA G 1 178 ? -22.072 104.165 58.534 1.00 6.97 176 ALA G O 1
ATOM 12772 N N . LYS G 1 179 ? -21.000 104.680 56.623 1.00 6.34 177 LYS G N 1
ATOM 12773 C CA . LYS G 1 179 ? -22.132 105.440 56.101 1.00 6.01 177 LYS G CA 1
ATOM 12774 C C . LYS G 1 179 ? -23.341 104.537 55.786 1.00 6.04 177 LYS G C 1
ATOM 12775 O O . LYS G 1 179 ? -24.519 104.939 55.952 1.00 6.90 177 LYS G O 1
ATOM 12781 N N . HIS G 1 180 ? -23.069 103.301 55.337 1.00 6.43 178 HIS G N 1
ATOM 12782 C CA . HIS G 1 180 ? -24.084 102.264 55.228 1.00 5.98 178 HIS G CA 1
ATOM 12783 C C . HIS G 1 180 ? -24.653 101.913 56.619 1.00 5.74 178 HIS G C 1
ATOM 12784 O O . HIS G 1 180 ? -25.880 101.777 56.818 1.00 6.02 178 HIS G O 1
ATOM 12791 N N . GLY G 1 181 ? -23.775 101.784 57.608 1.00 6.82 179 GLY G N 1
ATOM 12792 C CA . GLY G 1 181 ? -24.199 101.522 58.983 1.00 6.53 179 GLY G CA 1
ATOM 12793 C C . GLY G 1 181 ? -25.115 102.579 59.551 1.00 7.14 179 GLY G C 1
ATOM 12794 O O . GLY G 1 181 ? -26.062 102.247 60.285 1.00 7.50 179 GLY G O 1
ATOM 12795 N N . VAL G 1 182 ? -24.891 103.838 59.158 1.00 6.24 180 VAL G N 1
ATOM 12796 C CA . VAL G 1 182 ? -25.739 104.940 59.567 1.00 6.59 180 VAL G CA 1
ATOM 12797 C C . VAL G 1 182 ? -27.168 104.757 59.055 1.00 5.94 180 VAL G C 1
ATOM 12798 O O . VAL G 1 182 ? -28.130 105.088 59.771 1.00 7.26 180 VAL G O 1
ATOM 12802 N N . VAL G 1 183 ? -27.323 104.259 57.812 1.00 5.48 181 VAL G N 1
ATOM 12803 C CA . VAL G 1 183 ? -28.679 103.937 57.319 1.00 6.13 181 VAL G CA 1
ATOM 12804 C C . VAL G 1 183 ? -29.339 102.892 58.211 1.00 6.10 181 VAL G C 1
ATOM 12805 O O . VAL G 1 183 ? -30.549 102.982 58.516 1.00 6.45 181 VAL G O 1
ATOM 12809 N N . GLY G 1 184 ? -28.578 101.890 58.652 1.00 5.83 182 GLY G N 1
ATOM 12810 C CA . GLY G 1 184 ? -29.109 100.876 59.556 1.00 5.59 182 GLY G CA 1
ATOM 12811 C C . GLY G 1 184 ? -29.597 101.496 60.863 1.00 5.70 182 GLY G C 1
ATOM 12812 O O . GLY G 1 184 ? -30.710 101.190 61.323 1.00 6.92 182 GLY G O 1
ATOM 12813 N N . LEU G 1 185 ? -28.769 102.349 61.461 1.00 6.18 183 LEU G N 1
ATOM 12814 C CA . LEU G 1 185 ? -29.172 103.047 62.659 1.00 7.27 183 LEU G CA 1
ATOM 12815 C C . LEU G 1 185 ? -30.484 103.801 62.418 1.00 7.74 183 LEU G C 1
ATOM 12816 O O . LEU G 1 185 ? -31.393 103.802 63.255 1.00 7.20 183 LEU G O 1
ATOM 12821 N N . MET G 1 186 ? -30.551 104.502 61.287 1.00 7.28 184 MET G N 1
ATOM 12822 C CA . MET G 1 186 ? -31.773 105.248 60.975 1.00 6.57 184 MET G CA 1
ATOM 12823 C C . MET G 1 186 ? -32.991 104.346 60.949 1.00 5.54 184 MET G C 1
ATOM 12824 O O . MET G 1 186 ? -34.057 104.668 61.496 1.00 6.39 184 MET G O 1
ATOM 12829 N N . ARG G 1 187 ? -32.848 103.238 60.237 1.00 5.78 185 ARG G N 1
ATOM 12830 C CA . ARG G 1 187 ? -34.019 102.384 60.000 1.00 6.09 185 ARG G CA 1
ATOM 12831 C C . ARG G 1 187 ? -34.534 101.770 61.287 1.00 6.22 185 ARG G C 1
ATOM 12832 O O . ARG G 1 187 ? -35.735 101.707 61.561 1.00 6.57 185 ARG G O 1
ATOM 12840 N N . VAL G 1 188 ? -33.618 101.259 62.103 1.00 7.00 186 VAL G N 1
ATOM 12841 C CA . VAL G 1 188 ? -34.024 100.629 63.376 1.00 7.22 186 VAL G CA 1
ATOM 12842 C C . VAL G 1 188 ? -34.550 101.678 64.365 1.00 6.92 186 VAL G C 1
ATOM 12843 O O . VAL G 1 188 ? -35.600 101.468 64.987 1.00 8.77 186 VAL G O 1
ATOM 12847 N N . TYR G 1 189 ? -33.865 102.812 64.513 1.00 6.46 187 TYR G N 1
ATOM 12848 C CA . TYR G 1 189 ? -34.366 103.837 65.435 1.00 6.89 187 TYR G CA 1
ATOM 12849 C C . TYR G 1 189 ? -35.669 104.468 64.962 1.00 6.53 187 TYR G C 1
ATOM 12850 O O . TYR G 1 189 ? -36.518 104.816 65.777 1.00 7.71 187 TYR G O 1
ATOM 12859 N N . ALA G 1 190 ? -35.876 104.600 63.645 1.00 6.67 188 ALA G N 1
ATOM 12860 C CA . ALA G 1 190 ? -37.166 105.090 63.180 1.00 6.89 188 ALA G CA 1
ATOM 12861 C C . ALA G 1 190 ? -38.297 104.183 63.677 1.00 7.34 188 ALA G C 1
ATOM 12862 O O . ALA G 1 190 ? -39.352 104.658 64.124 1.00 8.06 188 ALA G O 1
ATOM 12864 N N . ASN G 1 191 ? -38.071 102.867 63.619 1.00 7.46 189 ASN G N 1
ATOM 12865 C CA . ASN G 1 191 ? -39.068 101.924 64.097 1.00 7.91 189 ASN G CA 1
ATOM 12866 C C . ASN G 1 191 ? -39.184 101.912 65.614 1.00 7.73 189 ASN G C 1
ATOM 12867 O O . ASN G 1 191 ? -40.304 101.884 66.127 1.00 9.89 189 ASN G O 1
ATOM 12872 N N . LEU G 1 192 ? -38.081 102.000 66.354 1.00 8.12 190 LEU G N 1
ATOM 12873 C CA . LEU G 1 192 ? -38.117 101.965 67.822 1.00 8.31 190 LEU G CA 1
ATOM 12874 C C . LEU G 1 192 ? -38.756 103.211 68.412 1.00 8.32 190 LEU G C 1
ATOM 12875 O O . LEU G 1 192 ? -39.423 103.121 69.460 1.00 9.60 190 LEU G O 1
ATOM 12880 N N . LEU G 1 193 ? -38.635 104.352 67.728 1.00 7.14 191 LEU G N 1
ATOM 12881 C CA . LEU G 1 193 ? -39.021 105.645 68.270 1.00 7.76 191 LEU G CA 1
ATOM 12882 C C . LEU G 1 193 ? -40.314 106.234 67.652 1.00 8.52 191 LEU G C 1
ATOM 12883 O O . LEU G 1 193 ? -40.816 107.239 68.121 1.00 9.15 191 LEU G O 1
ATOM 12888 N N . ALA G 1 194 ? -40.864 105.556 66.662 1.00 8.32 192 ALA G N 1
ATOM 12889 C CA . ALA G 1 194 ? -42.082 106.035 65.989 1.00 8.57 192 ALA G CA 1
ATOM 12890 C C . ALA G 1 194 ? -43.250 106.238 66.934 1.00 9.24 192 ALA G C 1
ATOM 12891 O O . ALA G 1 194 ? -43.999 107.195 66.796 1.00 9.21 192 ALA G O 1
ATOM 12893 N N . GLY G 1 195 ? -43.390 105.312 67.882 1.00 9.78 193 GLY G N 1
ATOM 12894 C CA . GLY G 1 195 ? -44.474 105.411 68.846 1.00 10.05 193 GLY G CA 1
ATOM 12895 C C . GLY G 1 195 ? -44.397 106.630 69.738 1.00 10.40 193 GLY G C 1
ATOM 12896 O O . GLY G 1 195 ? -45.429 107.020 70.331 1.00 11.98 193 GLY G O 1
ATOM 12897 N N . GLN G 1 196 ? -43.200 107.194 69.877 1.00 10.84 194 GLN G N 1
ATOM 12898 C CA . GLN G 1 196 ? -42.968 108.418 70.633 1.00 10.71 194 GLN G CA 1
ATOM 12899 C C . GLN G 1 196 ? -43.079 109.672 69.754 1.00 11.14 194 GLN G C 1
ATOM 12900 O O . GLN G 1 196 ? -42.796 110.752 70.202 1.00 10.81 194 GLN G O 1
ATOM 12906 N N . MET G 1 197 ? -43.477 109.515 68.496 1.00 9.24 195 MET G N 1
ATOM 12907 C CA . MET G 1 197 ? -43.555 110.633 67.526 1.00 8.54 195 MET G CA 1
ATOM 12908 C C . MET G 1 197 ? -42.175 111.292 67.337 1.00 9.26 195 MET G C 1
ATOM 12909 O O . MET G 1 197 ? -42.088 112.494 67.065 1.00 8.79 195 MET G O 1
ATOM 12914 N N . ILE G 1 198 ? -41.112 110.512 67.425 1.00 8.66 196 ILE G N 1
ATOM 12915 C CA . ILE G 1 198 ? -39.782 110.987 67.137 1.00 8.52 196 ILE G CA 1
ATOM 12916 C C . ILE G 1 198 ? -39.410 110.462 65.758 1.00 8.35 196 ILE G C 1
ATOM 12917 O O . ILE G 1 198 ? -39.318 109.249 65.571 1.00 9.14 196 ILE G O 1
ATOM 12922 N N . ARG G 1 199 ? -39.282 111.390 64.811 1.00 7.00 197 ARG G N 1
ATOM 12923 C CA . ARG G 1 199 ? -38.889 111.056 63.444 1.00 6.15 197 ARG G CA 1
ATOM 12924 C C . ARG G 1 199 ? -37.385 110.816 63.366 1.00 5.80 197 ARG G C 1
ATOM 12925 O O . ARG G 1 199 ? -36.610 111.498 64.018 1.00 7.56 197 ARG G O 1
ATOM 12933 N N . VAL G 1 200 ? -36.970 109.859 62.535 1.00 5.79 198 VAL G N 1
ATOM 12934 C CA . VAL G 1 200 ? -35.555 109.541 62.333 1.00 5.65 198 VAL G CA 1
ATOM 12935 C C . VAL G 1 200 ? -35.374 109.302 60.831 1.00 5.70 198 VAL G C 1
ATOM 12936 O O . VAL G 1 200 ? -36.053 108.434 60.242 1.00 6.24 198 VAL G O 1
ATOM 12940 N N . ASN G 1 201 ? -34.462 110.070 60.223 1.00 6.30 199 ASN G N 1
ATOM 12941 C CA . ASN G 1 201 ? -34.218 110.020 58.794 1.00 5.16 199 ASN G CA 1
ATOM 12942 C C . ASN G 1 201 ? -32.731 110.205 58.560 1.00 5.71 199 ASN G C 1
ATOM 12943 O O . ASN G 1 201 ? -32.007 110.696 59.424 1.00 6.86 199 ASN G O 1
ATOM 12948 N N . SER G 1 202 ? -32.271 109.790 57.377 1.00 5.63 200 SER G N 1
ATOM 12949 C CA . SER G 1 202 ? -30.866 109.981 56.988 1.00 6.61 200 SER G CA 1
ATOM 12950 C C . SER G 1 202 ? -30.773 110.851 55.725 1.00 6.77 200 SER G C 1
ATOM 12951 O O . SER G 1 202 ? -31.621 110.791 54.840 1.00 7.57 200 SER G O 1
ATOM 12954 N N . ILE G 1 203 ? -29.735 111.683 55.690 1.00 7.26 201 ILE G N 1
ATOM 12955 C CA . ILE G 1 203 ? -29.468 112.588 54.568 1.00 7.26 201 ILE G CA 1
ATOM 12956 C C . ILE G 1 203 ? -28.237 112.079 53.843 1.00 5.76 201 ILE G C 1
ATOM 12957 O O . ILE G 1 203 ? -27.229 111.680 54.467 1.00 7.09 201 ILE G O 1
ATOM 12962 N N . HIS G 1 204 ? -28.282 112.094 52.510 1.00 6.71 202 HIS G N 1
ATOM 12963 C CA . HIS G 1 204 ? -27.214 111.535 51.693 1.00 6.26 202 HIS G CA 1
ATOM 12964 C C . HIS G 1 204 ? -26.721 112.566 50.659 1.00 6.51 202 HIS G C 1
ATOM 12965 O O . HIS G 1 204 ? -27.134 112.560 49.489 1.00 7.20 202 HIS G O 1
ATOM 12972 N N . PRO G 1 205 ? -25.797 113.446 51.068 1.00 6.66 203 PRO G N 1
ATOM 12973 C CA . PRO G 1 205 ? -25.224 114.385 50.099 1.00 7.37 203 PRO G CA 1
ATOM 12974 C C . PRO G 1 205 ? -24.179 113.701 49.231 1.00 7.90 203 PRO G C 1
ATOM 12975 O O . PRO G 1 205 ? -23.545 112.736 49.674 1.00 6.93 203 PRO G O 1
ATOM 12979 N N A SER G 1 206 ? -24.126 114.123 47.976 0.50 7.39 204 SER G N 1
ATOM 12980 N N B SER G 1 206 ? -23.915 114.226 48.030 0.50 9.43 204 SER G N 1
ATOM 12981 C CA A SER G 1 206 ? -22.916 113.982 47.202 0.50 7.34 204 SER G CA 1
ATOM 12982 C CA B SER G 1 206 ? -22.770 113.722 47.218 0.50 10.09 204 SER G CA 1
ATOM 12983 C C A SER G 1 206 ? -21.977 115.081 47.690 0.50 6.60 204 SER G C 1
ATOM 12984 C C B SER G 1 206 ? -21.389 114.351 47.527 0.50 10.98 204 SER G C 1
ATOM 12985 O O A SER G 1 206 ? -22.155 115.645 48.756 0.50 6.47 204 SER G O 1
ATOM 12986 O O B SER G 1 206 ? -20.568 113.713 48.214 0.50 13.70 204 SER G O 1
ATOM 12991 N N . GLY G 1 207 ? -21.018 115.456 46.899 1.00 10.04 205 GLY G N 1
ATOM 12992 C CA . GLY G 1 207 ? -19.949 116.307 47.393 1.00 9.53 205 GLY G CA 1
ATOM 12993 C C . GLY G 1 207 ? -20.497 117.647 47.818 1.00 9.43 205 GLY G C 1
ATOM 12994 O O . GLY G 1 207 ? -21.307 118.231 47.092 1.00 9.43 205 GLY G O 1
ATOM 12995 N N . VAL G 1 208 ? -19.970 118.170 48.920 1.00 8.53 206 VAL G N 1
ATOM 12996 C CA . VAL G 1 208 ? -20.370 119.428 49.521 1.00 8.50 206 VAL G CA 1
ATOM 12997 C C . VAL G 1 208 ? -19.090 120.213 49.773 1.00 9.23 206 VAL G C 1
ATOM 12998 O O . VAL G 1 208 ? -18.109 119.677 50.262 1.00 10.20 206 VAL G O 1
ATOM 13002 N N . GLU G 1 209 ? -19.127 121.512 49.474 1.00 9.45 207 GLU G N 1
ATOM 13003 C CA A GLU G 1 209 ? -17.924 122.339 49.548 0.60 10.59 207 GLU G CA 1
ATOM 13004 C CA B GLU G 1 209 ? -17.931 122.349 49.549 0.40 10.46 207 GLU G CA 1
ATOM 13005 C C . GLU G 1 209 ? -17.577 122.676 51.000 1.00 9.97 207 GLU G C 1
ATOM 13006 O O . GLU G 1 209 ? -18.059 123.664 51.566 1.00 11.04 207 GLU G O 1
ATOM 13017 N N . THR G 1 210 ? -16.744 121.824 51.592 1.00 9.74 208 THR G N 1
ATOM 13018 C CA . THR G 1 210 ? -16.206 121.967 52.942 1.00 9.87 208 THR G CA 1
ATOM 13019 C C . THR G 1 210 ? -14.744 121.494 52.951 1.00 10.34 208 THR G C 1
ATOM 13020 O O . THR G 1 210 ? -14.299 120.870 51.995 1.00 9.84 208 THR G O 1
ATOM 13024 N N . PRO G 1 211 ? -14.031 121.723 54.055 1.00 11.39 209 PRO G N 1
ATOM 13025 C CA . PRO G 1 211 ? -12.629 121.292 54.095 1.00 12.27 209 PRO G CA 1
ATOM 13026 C C . PRO G 1 211 ? -12.407 119.786 53.985 1.00 12.45 209 PRO G C 1
ATOM 13027 O O . PRO G 1 211 ? -11.306 119.308 53.651 1.00 13.42 209 PRO G O 1
ATOM 13031 N N . MET G 1 212 ? -13.437 118.994 54.225 1.00 11.57 210 MET G N 1
ATOM 13032 C CA . MET G 1 212 ? -13.320 117.560 54.038 1.00 10.62 210 MET G CA 1
ATOM 13033 C C . MET G 1 212 ? -12.963 117.163 52.609 1.00 11.91 210 MET G C 1
ATOM 13034 O O . MET G 1 212 ? -12.203 116.183 52.400 1.00 14.08 210 MET G O 1
ATOM 13039 N N . ILE G 1 213 ? -13.464 117.905 51.622 1.00 11.66 211 ILE G N 1
ATOM 13040 C CA . ILE G 1 213 ? -13.147 117.612 50.212 1.00 12.84 211 ILE G CA 1
ATOM 13041 C C . ILE G 1 213 ? -12.376 118.704 49.485 1.00 12.92 211 ILE G C 1
ATOM 13042 O O . ILE G 1 213 ? -11.772 118.430 48.441 1.00 13.94 211 ILE G O 1
ATOM 13047 N N . ASN G 1 214 ? -12.331 119.911 50.038 1.00 13.65 212 ASN G N 1
ATOM 13048 C CA . ASN G 1 214 ? -11.618 121.039 49.409 1.00 15.79 212 ASN G CA 1
ATOM 13049 C C . ASN G 1 214 ? -10.151 121.001 49.844 1.00 16.74 212 ASN G C 1
ATOM 13050 O O . ASN G 1 214 ? -9.695 121.813 50.644 1.00 18.09 212 ASN G O 1
ATOM 13055 N N . ASN G 1 215 ? -9.426 120.031 49.317 1.00 18.29 213 ASN G N 1
ATOM 13056 C CA . ASN G 1 215 ? -8.032 119.798 49.689 1.00 19.66 213 ASN G CA 1
ATOM 13057 C C . ASN G 1 215 ? -7.347 118.961 48.605 1.00 20.19 213 ASN G C 1
ATOM 13058 O O . ASN G 1 215 ? -8.000 118.457 47.678 1.00 19.99 213 ASN G O 1
ATOM 13063 N N . GLU G 1 216 ? -6.012 118.902 48.654 1.00 21.51 214 GLU G N 1
ATOM 13064 C CA . GLU G 1 216 ? -5.269 118.328 47.528 1.00 21.75 214 GLU G CA 1
ATOM 13065 C C . GLU G 1 216 ? -5.427 116.861 47.397 1.00 22.17 214 GLU G C 1
ATOM 13066 O O . GLU G 1 216 ? -5.497 116.352 46.264 1.00 22.30 214 GLU G O 1
ATOM 13072 N N . PHE G 1 217 ? -5.419 116.188 48.535 1.00 22.85 215 PHE G N 1
ATOM 13073 C CA . PHE G 1 217 ? -5.540 114.740 48.594 1.00 24.57 215 PHE G CA 1
ATOM 13074 C C . PHE G 1 217 ? -6.829 114.338 47.899 1.00 24.27 215 PHE G C 1
ATOM 13075 O O . PHE G 1 217 ? -6.817 113.441 47.076 1.00 25.88 215 PHE G O 1
ATOM 13077 N N . THR G 1 218 ? -7.951 115.015 48.206 1.00 23.84 216 THR G N 1
ATOM 13078 C CA . THR G 1 218 ? -9.221 114.596 47.647 1.00 21.57 216 THR G CA 1
ATOM 13079 C C . THR G 1 218 ? -9.249 114.738 46.137 1.00 21.37 216 THR G C 1
ATOM 13080 O O . THR G 1 218 ? -9.676 113.837 45.424 1.00 19.31 216 THR G O 1
ATOM 13084 N N . ARG G 1 219 ? -8.744 115.847 45.607 1.00 20.72 217 ARG G N 1
ATOM 13085 C CA . ARG G 1 219 ? -8.741 116.009 44.169 1.00 21.96 217 ARG G CA 1
ATOM 13086 C C . ARG G 1 219 ? -7.810 114.969 43.469 1.00 21.20 217 ARG G C 1
ATOM 13087 O O . ARG G 1 219 ? -8.097 114.536 42.350 1.00 21.11 217 ARG G O 1
ATOM 13095 N N . GLU G 1 220 ? -6.690 114.595 44.106 1.00 22.24 218 GLU G N 1
ATOM 13096 C CA . GLU G 1 220 ? -5.879 113.457 43.636 1.00 22.82 218 GLU G CA 1
ATOM 13097 C C . GLU G 1 220 ? -6.661 112.177 43.496 1.00 22.68 218 GLU G C 1
ATOM 13098 O O . GLU G 1 220 ? -6.620 111.502 42.463 1.00 21.31 218 GLU G O 1
ATOM 13104 N N . TRP G 1 221 ? -7.317 111.819 44.593 1.00 23.07 219 TRP G N 1
ATOM 13105 C CA . TRP G 1 221 ? -8.061 110.578 44.635 1.00 24.92 219 TRP G CA 1
ATOM 13106 C C . TRP G 1 221 ? -9.219 110.649 43.677 1.00 23.69 219 TRP G C 1
ATOM 13107 O O . TRP G 1 221 ? -9.475 109.688 42.962 1.00 22.85 219 TRP G O 1
ATOM 13118 N N . LEU G 1 222 ? -9.874 111.814 43.567 1.00 23.56 220 LEU G N 1
ATOM 13119 C CA . LEU G 1 222 ? -10.909 111.948 42.533 1.00 23.57 220 LEU G CA 1
ATOM 13120 C C . LEU G 1 222 ? -10.386 111.731 41.126 1.00 22.60 220 LEU G C 1
ATOM 13121 O O . LEU G 1 222 ? -11.017 111.058 40.323 1.00 22.92 220 LEU G O 1
ATOM 13126 N N . ALA G 1 223 ? -9.199 112.271 40.798 1.00 19.96 221 ALA G N 1
ATOM 13127 C CA . ALA G 1 223 ? -8.619 112.094 39.489 1.00 20.38 221 ALA G CA 1
ATOM 13128 C C . ALA G 1 223 ? -8.266 110.631 39.233 1.00 19.46 221 ALA G C 1
ATOM 13129 O O . ALA G 1 223 ? -8.366 110.161 38.127 1.00 20.57 221 ALA G O 1
ATOM 13131 N N . LYS G 1 224 ? -7.796 109.933 40.265 1.00 18.82 222 LYS G N 1
ATOM 13132 C CA . LYS G 1 224 ? -7.468 108.514 40.117 1.00 19.56 222 LYS G CA 1
ATOM 13133 C C . LYS G 1 224 ? -8.745 107.657 39.977 1.00 20.23 222 LYS G C 1
ATOM 13134 O O . LYS G 1 224 ? -8.758 106.772 39.131 1.00 20.81 222 LYS G O 1
ATOM 13140 N N . MET G 1 225 ? -9.770 107.951 40.790 1.00 22.58 223 MET G N 1
ATOM 13141 C CA . MET G 1 225 ? -11.103 107.306 40.650 1.00 24.67 223 MET G CA 1
ATOM 13142 C C . MET G 1 225 ? -11.612 107.496 39.212 1.00 25.94 223 MET G C 1
ATOM 13143 O O . MET G 1 225 ? -12.004 106.530 38.546 1.00 26.83 223 MET G O 1
ATOM 13148 N N . ALA G 1 226 ? -11.558 108.730 38.718 1.00 27.29 224 ALA G N 1
ATOM 13149 C CA . ALA G 1 226 ? -11.994 109.044 37.359 1.00 28.97 224 ALA G CA 1
ATOM 13150 C C . ALA G 1 226 ? -11.204 108.320 36.288 1.00 30.48 224 ALA G C 1
ATOM 13151 O O . ALA G 1 226 ? -11.775 107.887 35.293 1.00 31.84 224 ALA G O 1
ATOM 13153 N N . ALA G 1 227 ? -9.885 108.208 36.464 1.00 31.34 225 ALA G N 1
ATOM 13154 C CA . ALA G 1 227 ? -9.046 107.517 35.500 1.00 32.24 225 ALA G CA 1
ATOM 13155 C C . ALA G 1 227 ? -9.264 106.004 35.544 1.00 33.43 225 ALA G C 1
ATOM 13156 O O . ALA G 1 227 ? -9.149 105.348 34.527 1.00 33.86 225 ALA G O 1
ATOM 13158 N N . ALA G 1 228 ? -9.551 105.469 36.726 1.00 35.20 226 ALA G N 1
ATOM 13159 C CA . ALA G 1 228 ? -9.766 104.029 36.905 1.00 36.57 226 ALA G CA 1
ATOM 13160 C C . ALA G 1 228 ? -11.054 103.521 36.225 1.00 37.87 226 ALA G C 1
ATOM 13161 O O . ALA G 1 228 ? -11.136 102.340 35.872 1.00 38.74 226 ALA G O 1
ATOM 13163 N N . THR G 1 229 ? -12.027 104.412 36.008 1.00 39.03 227 THR G N 1
ATOM 13164 C CA . THR G 1 229 ? -13.340 104.045 35.435 1.00 39.55 227 THR G CA 1
ATOM 13165 C C . THR G 1 229 ? -13.344 104.038 33.904 1.00 40.44 227 THR G C 1
ATOM 13166 O O . THR G 1 229 ? -12.770 104.927 33.258 1.00 41.53 227 THR G O 1
ATOM 13168 N N . GLY G 1 233 ? -17.281 111.101 33.364 1.00 39.83 231 GLY G N 1
ATOM 13169 C CA . GLY G 1 233 ? -18.137 111.792 34.327 1.00 39.12 231 GLY G CA 1
ATOM 13170 C C . GLY G 1 233 ? -18.747 110.878 35.387 1.00 38.60 231 GLY G C 1
ATOM 13171 O O . GLY G 1 233 ? -19.749 111.240 36.026 1.00 38.70 231 GLY G O 1
ATOM 13172 N N . ALA G 1 234 ? -18.132 109.706 35.583 1.00 37.74 232 ALA G N 1
ATOM 13173 C CA . ALA G 1 234 ? -18.589 108.705 36.559 1.00 36.74 232 ALA G CA 1
ATOM 13174 C C . ALA G 1 234 ? -18.780 109.300 37.954 1.00 34.92 232 ALA G C 1
ATOM 13175 O O . ALA G 1 234 ? -19.729 108.948 38.665 1.00 35.77 232 ALA G O 1
ATOM 13177 N N . MET G 1 235 ? -17.866 110.185 38.346 1.00 32.84 233 MET G N 1
ATOM 13178 C CA . MET G 1 235 ? -17.887 110.774 39.680 1.00 31.27 233 MET G CA 1
ATOM 13179 C C . MET G 1 235 ? -18.744 112.035 39.755 1.00 28.20 233 MET G C 1
ATOM 13180 O O . MET G 1 235 ? -18.846 112.631 40.816 1.00 28.52 233 MET G O 1
ATOM 13185 N N . GLY G 1 236 ? -19.353 112.441 38.636 1.00 24.48 234 GLY G N 1
ATOM 13186 C CA . GLY G 1 236 ? -20.095 113.682 38.591 1.00 21.54 234 GLY G CA 1
ATOM 13187 C C . GLY G 1 236 ? -21.566 113.503 38.964 1.00 18.30 234 GLY G C 1
ATOM 13188 O O . GLY G 1 236 ? -22.126 112.412 38.935 1.00 18.22 234 GLY G O 1
ATOM 13189 N N . ASN G 1 237 ? -22.171 114.606 39.330 1.00 14.88 235 ASN G N 1
ATOM 13190 C CA . ASN G 1 237 ? -23.643 114.628 39.539 1.00 11.97 235 ASN G CA 1
ATOM 13191 C C . ASN G 1 237 ? -24.385 114.556 38.192 1.00 12.22 235 ASN G C 1
ATOM 13192 O O . ASN G 1 237 ? -23.791 114.719 37.127 1.00 13.60 235 ASN G O 1
ATOM 13197 N N . ALA G 1 238 ? -25.686 114.283 38.230 1.00 11.15 236 ALA G N 1
ATOM 13198 C CA . ALA G 1 238 ? -26.476 114.263 37.004 1.00 11.68 236 ALA G CA 1
ATOM 13199 C C . ALA G 1 238 ? -26.737 115.662 36.471 1.00 11.75 236 ALA G C 1
ATOM 13200 O O . ALA G 1 238 ? -26.599 115.919 35.258 1.00 13.48 236 ALA G O 1
ATOM 13202 N N . MET G 1 239 ? -27.172 116.560 37.347 1.00 11.76 237 MET G N 1
ATOM 13203 C CA . MET G 1 239 ? -27.343 117.972 37.008 1.00 11.59 237 MET G CA 1
ATOM 13204 C C . MET G 1 239 ? -25.945 118.588 36.892 1.00 12.40 237 MET G C 1
ATOM 13205 O O . MET G 1 239 ? -25.020 118.129 37.554 1.00 13.05 237 MET G O 1
ATOM 13210 N N . PRO G 1 240 ? -25.803 119.641 36.082 1.00 13.14 238 PRO G N 1
ATOM 13211 C CA . PRO G 1 240 ? -24.487 120.263 35.874 1.00 14.15 238 PRO G CA 1
ATOM 13212 C C . PRO G 1 240 ? -24.094 121.183 37.008 1.00 15.30 238 PRO G C 1
ATOM 13213 O O . PRO G 1 240 ? -24.034 122.421 36.863 1.00 16.89 238 PRO G O 1
ATOM 13217 N N . VAL G 1 241 ? -23.879 120.553 38.159 1.00 14.38 239 VAL G N 1
ATOM 13218 C CA . VAL G 1 241 ? -23.592 121.200 39.426 1.00 15.58 239 VAL G CA 1
ATOM 13219 C C . VAL G 1 241 ? -22.300 120.549 39.904 1.00 15.27 239 VAL G C 1
ATOM 13220 O O . VAL G 1 241 ? -22.266 119.344 40.069 1.00 15.28 239 VAL G O 1
ATOM 13224 N N . GLU G 1 242 ? -21.219 121.316 40.010 1.00 15.47 240 GLU G N 1
ATOM 13225 C CA . GLU G 1 242 ? -19.938 120.772 40.396 1.00 17.12 240 GLU G CA 1
ATOM 13226 C C . GLU G 1 242 ? -19.896 120.230 41.833 1.00 15.37 240 GLU G C 1
ATOM 13227 O O . GLU G 1 242 ? -19.314 119.174 42.084 1.00 17.24 240 GLU G O 1
ATOM 13233 N N . VAL G 1 243 ? -20.520 120.960 42.755 1.00 14.14 241 VAL G N 1
ATOM 13234 C CA . VAL G 1 243 ? -20.462 120.653 44.167 1.00 12.99 241 VAL G CA 1
ATOM 13235 C C . VAL G 1 243 ? -21.666 121.344 44.785 1.00 12.39 241 VAL G C 1
ATOM 13236 O O . VAL G 1 243 ? -22.118 122.388 44.307 1.00 12.28 241 VAL G O 1
ATOM 13240 N N . LEU G 1 244 ? -22.216 120.745 45.827 1.00 10.07 242 LEU G N 1
ATOM 13241 C CA . LEU G 1 244 ? -23.300 121.361 46.586 1.00 10.66 242 LEU G CA 1
ATOM 13242 C C . LEU G 1 244 ? -22.758 122.338 47.633 1.00 9.82 242 LEU G C 1
ATOM 13243 O O . LEU G 1 244 ? -21.596 122.227 48.074 1.00 10.59 242 LEU G O 1
ATOM 13248 N N . ALA G 1 245 ? -23.582 123.327 47.997 1.00 9.90 243 ALA G N 1
ATOM 13249 C CA . ALA G 1 245 ? -23.265 124.216 49.100 1.00 9.09 243 ALA G CA 1
ATOM 13250 C C . ALA G 1 245 ? -23.667 123.543 50.419 1.00 9.18 243 ALA G C 1
ATOM 13251 O O . ALA G 1 245 ? -24.670 122.791 50.469 1.00 9.00 243 ALA G O 1
ATOM 13253 N N . PRO G 1 246 ? -22.936 123.843 51.519 1.00 9.05 244 PRO G N 1
ATOM 13254 C CA . PRO G 1 246 ? -23.402 123.378 52.829 1.00 9.46 244 PRO G CA 1
ATOM 13255 C C . PRO G 1 246 ? -24.858 123.774 53.082 1.00 8.86 244 PRO G C 1
ATOM 13256 O O . PRO G 1 246 ? -25.617 122.993 53.668 1.00 8.36 244 PRO G O 1
ATOM 13260 N N . GLU G 1 247 ? -25.268 124.959 52.600 1.00 8.65 245 GLU G N 1
ATOM 13261 C CA . GLU G 1 247 ? -26.630 125.429 52.749 1.00 8.95 245 GLU G CA 1
ATOM 13262 C C . GLU G 1 247 ? -27.659 124.537 52.080 1.00 8.35 245 GLU G C 1
ATOM 13263 O O . GLU G 1 247 ? -28.812 124.480 52.543 1.00 9.05 245 GLU G O 1
ATOM 13269 N N . ASP G 1 248 ? -27.305 123.837 50.997 1.00 8.52 246 ASP G N 1
ATOM 13270 C CA . ASP G 1 248 ? -28.240 122.882 50.383 1.00 8.94 246 ASP G CA 1
ATOM 13271 C C . ASP G 1 248 ? -28.604 121.777 51.352 1.00 8.69 246 ASP G C 1
ATOM 13272 O O . ASP G 1 248 ? -29.759 121.375 51.456 1.00 8.83 246 ASP G O 1
ATOM 13277 N N . VAL G 1 249 ? -27.642 121.302 52.112 1.00 7.13 247 VAL G N 1
ATOM 13278 C CA . VAL G 1 249 ? -27.900 120.212 53.064 1.00 7.80 247 VAL G CA 1
ATOM 13279 C C . VAL G 1 249 ? -28.670 120.765 54.279 1.00 7.07 247 VAL G C 1
ATOM 13280 O O . VAL G 1 249 ? -29.648 120.175 54.722 1.00 7.81 247 VAL G O 1
ATOM 13284 N N . ALA G 1 250 ? -28.252 121.931 54.765 1.00 7.24 248 ALA G N 1
ATOM 13285 C CA . ALA G 1 250 ? -28.979 122.607 55.841 1.00 6.70 248 ALA G CA 1
ATOM 13286 C C . ALA G 1 250 ? -30.414 122.890 55.472 1.00 6.79 248 ALA G C 1
ATOM 13287 O O . ALA G 1 250 ? -31.295 122.776 56.327 1.00 8.36 248 ALA G O 1
ATOM 13289 N N . ASN G 1 251 ? -30.686 123.283 54.232 1.00 8.05 249 ASN G N 1
ATOM 13290 C CA . ASN G 1 251 ? -32.043 123.589 53.832 1.00 8.22 249 ASN G CA 1
ATOM 13291 C C . ASN G 1 251 ? -32.915 122.351 53.860 1.00 9.26 249 ASN G C 1
ATOM 13292 O O . ASN G 1 251 ? -34.080 122.422 54.271 1.00 9.33 249 ASN G O 1
ATOM 13297 N N . ALA G 1 252 ? -32.398 121.199 53.428 1.00 8.96 250 ALA G N 1
ATOM 13298 C CA . ALA G 1 252 ? -33.128 119.925 53.489 1.00 9.42 250 ALA G CA 1
ATOM 13299 C C . ALA G 1 252 ? -33.445 119.553 54.931 1.00 9.10 250 ALA G C 1
ATOM 13300 O O . ALA G 1 252 ? -34.594 119.220 55.244 1.00 10.02 250 ALA G O 1
ATOM 13302 N N . VAL G 1 253 ? -32.492 119.673 55.827 1.00 8.73 251 VAL G N 1
ATOM 13303 C CA . VAL G 1 253 ? -32.714 119.374 57.233 1.00 8.15 251 VAL G CA 1
ATOM 13304 C C . VAL G 1 253 ? -33.695 120.326 57.894 1.00 8.92 251 VAL G C 1
ATOM 13305 O O . VAL G 1 253 ? -34.573 119.914 58.674 1.00 8.26 251 VAL G O 1
ATOM 13309 N N . ALA G 1 254 ? -33.652 121.618 57.518 1.00 8.65 252 ALA G N 1
ATOM 13310 C CA . ALA G 1 254 ? -34.593 122.584 58.115 1.00 9.61 252 ALA G CA 1
ATOM 13311 C C . ALA G 1 254 ? -35.999 122.250 57.744 1.00 9.28 252 ALA G C 1
ATOM 13312 O O . ALA G 1 254 ? -36.924 122.429 58.555 1.00 11.43 252 ALA G O 1
ATOM 13314 N N . TRP G 1 255 ? -36.228 121.766 56.523 1.00 9.69 253 TRP G N 1
ATOM 13315 C CA A TRP G 1 255 ? -37.572 121.256 56.096 0.50 10.15 253 TRP G CA 1
ATOM 13316 C CA B TRP G 1 255 ? -37.570 121.368 56.199 0.50 11.05 253 TRP G CA 1
ATOM 13317 C C . TRP G 1 255 ? -37.983 120.084 56.970 1.00 10.37 253 TRP G C 1
ATOM 13318 O O . TRP G 1 255 ? -39.109 120.018 57.548 1.00 9.56 253 TRP G O 1
ATOM 13339 N N . LEU G 1 256 ? -37.108 119.085 57.035 1.00 8.90 254 LEU G N 1
ATOM 13340 C CA . LEU G 1 256 ? -37.401 117.782 57.646 1.00 10.84 254 LEU G CA 1
ATOM 13341 C C . LEU G 1 256 ? -37.821 117.931 59.100 1.00 10.22 254 LEU G C 1
ATOM 13342 O O . LEU G 1 256 ? -38.758 117.260 59.540 1.00 10.13 254 LEU G O 1
ATOM 13347 N N . VAL G 1 257 ? -37.208 118.876 59.836 1.00 8.60 255 VAL G N 1
ATOM 13348 C CA . VAL G 1 257 ? -37.447 119.045 61.278 1.00 9.12 255 VAL G CA 1
ATOM 13349 C C . VAL G 1 257 ? -38.632 119.961 61.565 1.00 8.51 255 VAL G C 1
ATOM 13350 O O . VAL G 1 257 ? -38.993 120.164 62.709 1.00 10.93 255 VAL G O 1
ATOM 13354 N N . SER G 1 258 ? -39.221 120.542 60.524 1.00 8.31 256 SER G N 1
ATOM 13355 C CA . SER G 1 258 ? -40.359 121.429 60.656 1.00 9.59 256 SER G CA 1
ATOM 13356 C C . SER G 1 258 ? -41.671 120.677 60.617 1.00 10.46 256 SER G C 1
ATOM 13357 O O . SER G 1 258 ? -41.733 119.504 60.244 1.00 10.09 256 SER G O 1
ATOM 13360 N N . ASP G 1 259 ? -42.752 121.356 60.962 1.00 11.34 257 ASP G N 1
ATOM 13361 C CA . ASP G 1 259 ? -44.101 120.749 60.885 1.00 12.83 257 ASP G CA 1
ATOM 13362 C C . ASP G 1 259 ? -44.553 120.445 59.454 1.00 13.19 257 ASP G C 1
ATOM 13363 O O . ASP G 1 259 ? -45.492 119.648 59.233 1.00 12.73 257 ASP G O 1
ATOM 13368 N N . GLN G 1 260 ? -43.888 121.022 58.467 1.00 12.27 258 GLN G N 1
ATOM 13369 C CA . GLN G 1 260 ? -44.130 120.720 57.051 1.00 12.68 258 GLN G CA 1
ATOM 13370 C C . GLN G 1 260 ? -43.712 119.296 56.674 1.00 12.53 258 GLN G C 1
ATOM 13371 O O . GLN G 1 260 ? -43.874 118.845 55.492 1.00 14.31 258 GLN G O 1
ATOM 13377 N N . ALA G 1 261 ? -42.976 118.651 57.595 1.00 9.75 259 ALA G N 1
ATOM 13378 C CA . ALA G 1 261 ? -42.498 117.273 57.408 1.00 9.02 259 ALA G CA 1
ATOM 13379 C C . ALA G 1 261 ? -42.804 116.437 58.644 1.00 7.79 259 ALA G C 1
ATOM 13380 O O . ALA G 1 261 ? -42.084 115.477 58.963 1.00 8.20 259 ALA G O 1
ATOM 13382 N N . ARG G 1 262 ? -43.899 116.733 59.312 1.00 8.21 260 ARG G N 1
ATOM 13383 C CA . ARG G 1 262 ? -44.245 116.151 60.612 1.00 7.93 260 ARG G CA 1
ATOM 13384 C C . ARG G 1 262 ? -44.364 114.624 60.602 1.00 8.10 260 ARG G C 1
ATOM 13385 O O . ARG G 1 262 ? -44.134 113.964 61.623 1.00 9.10 260 ARG G O 1
ATOM 13393 N N . TYR G 1 263 ? -44.722 114.028 59.462 1.00 7.99 261 TYR G N 1
ATOM 13394 C CA . TYR G 1 263 ? -44.940 112.586 59.367 1.00 7.77 261 TYR G CA 1
ATOM 13395 C C . TYR G 1 263 ? -43.955 111.899 58.437 1.00 7.95 261 TYR G C 1
ATOM 13396 O O . TYR G 1 263 ? -44.201 110.781 57.948 1.00 8.47 261 TYR G O 1
ATOM 13405 N N . ILE G 1 264 ? -42.802 112.529 58.230 1.00 6.61 262 ILE G N 1
ATOM 13406 C CA A ILE G 1 264 ? -41.695 111.933 57.435 0.50 6.95 262 ILE G CA 1
ATOM 13407 C CA B ILE G 1 264 ? -41.720 111.908 57.434 0.50 7.16 262 ILE G CA 1
ATOM 13408 C C . ILE G 1 264 ? -40.741 111.207 58.372 1.00 6.75 262 ILE G C 1
ATOM 13409 O O . ILE G 1 264 ? -40.092 111.840 59.189 1.00 7.64 262 ILE G O 1
ATOM 13418 N N . THR G 1 265 ? -40.677 109.887 58.264 1.00 6.67 263 THR G N 1
ATOM 13419 C CA . THR G 1 265 ? -39.773 109.084 59.074 1.00 6.77 263 THR G CA 1
ATOM 13420 C C . THR G 1 265 ? -39.369 107.802 58.339 1.00 7.06 263 THR G C 1
ATOM 13421 O O . THR G 1 265 ? -40.114 107.298 57.514 1.00 6.92 263 THR G O 1
ATOM 13425 N N . GLY G 1 266 ? -38.170 107.310 58.657 1.00 5.60 264 GLY G N 1
ATOM 13426 C CA . GLY G 1 266 ? -37.670 106.093 58.035 1.00 7.11 264 GLY G CA 1
ATOM 13427 C C . GLY G 1 266 ? -37.121 106.258 56.636 1.00 6.49 264 GLY G C 1
ATOM 13428 O O . GLY G 1 266 ? -36.966 105.262 55.920 1.00 7.81 264 GLY G O 1
ATOM 13429 N N . VAL G 1 267 ? -36.840 107.503 56.238 1.00 6.74 265 VAL G N 1
ATOM 13430 C CA . VAL G 1 267 ? -36.420 107.847 54.857 1.00 6.90 265 VAL G CA 1
ATOM 13431 C C . VAL G 1 267 ? -34.934 108.081 54.705 1.00 6.79 265 VAL G C 1
ATOM 13432 O O . VAL G 1 267 ? -34.322 108.746 55.554 1.00 6.59 265 VAL G O 1
ATOM 13436 N N . THR G 1 268 ? -34.368 107.561 53.606 1.00 6.46 266 THR G N 1
ATOM 13437 C CA . THR G 1 268 ? -33.042 107.938 53.121 1.00 7.10 266 THR G CA 1
ATOM 13438 C C . THR G 1 268 ? -33.268 109.030 52.085 1.00 7.59 266 THR G C 1
ATOM 13439 O O . THR G 1 268 ? -33.866 108.752 51.021 1.00 10.84 266 THR G O 1
ATOM 13443 N N . LEU G 1 269 ? -32.801 110.249 52.381 1.00 7.24 267 LEU G N 1
ATOM 13444 C CA . LEU G 1 269 ? -33.038 111.403 51.495 1.00 7.26 267 LEU G CA 1
ATOM 13445 C C . LEU G 1 269 ? -31.749 111.848 50.799 1.00 7.35 267 LEU G C 1
ATOM 13446 O O . LEU G 1 269 ? -30.882 112.516 51.439 1.00 7.87 267 LEU G O 1
ATOM 13451 N N . PRO G 1 270 ? -31.597 111.506 49.485 1.00 7.16 268 PRO G N 1
ATOM 13452 C CA . PRO G 1 270 ? -30.441 112.036 48.761 1.00 7.13 268 PRO G CA 1
ATOM 13453 C C . PRO G 1 270 ? -30.563 113.537 48.524 1.00 7.90 268 PRO G C 1
ATOM 13454 O O . PRO G 1 270 ? -31.621 114.004 48.111 1.00 8.62 268 PRO G O 1
ATOM 13458 N N . VAL G 1 271 ? -29.487 114.286 48.774 1.00 6.89 269 VAL G N 1
ATOM 13459 C CA . VAL G 1 271 ? -29.393 115.704 48.414 1.00 8.06 269 VAL G CA 1
ATOM 13460 C C . VAL G 1 271 ? -28.132 115.788 47.598 1.00 8.55 269 VAL G C 1
ATOM 13461 O O . VAL G 1 271 ? -27.026 115.991 48.114 1.00 8.52 269 VAL G O 1
ATOM 13465 N N . ASP G 1 272 ? -28.282 115.564 46.297 1.00 7.54 270 ASP G N 1
ATOM 13466 C CA . ASP G 1 272 ? -27.136 115.121 45.524 1.00 7.96 270 ASP G CA 1
ATOM 13467 C C . ASP G 1 272 ? -27.124 115.439 44.046 1.00 7.97 270 ASP G C 1
ATOM 13468 O O . ASP G 1 272 ? -26.306 114.889 43.291 1.00 8.08 270 ASP G O 1
ATOM 13473 N N . ALA G 1 273 ? -27.988 116.334 43.604 1.00 7.73 271 ALA G N 1
ATOM 13474 C CA . ALA G 1 273 ? -28.017 116.744 42.192 1.00 7.79 271 ALA G CA 1
ATOM 13475 C C . ALA G 1 273 ? -28.105 115.560 41.261 1.00 8.38 271 ALA G C 1
ATOM 13476 O O . ALA G 1 273 ? -27.598 115.553 40.115 1.00 8.63 271 ALA G O 1
ATOM 13478 N N . GLY G 1 274 ? -28.756 114.508 41.765 1.00 7.90 272 GLY G N 1
ATOM 13479 C CA . GLY G 1 274 ? -29.039 113.306 40.983 1.00 9.22 272 GLY G CA 1
ATOM 13480 C C . GLY G 1 274 ? -27.953 112.251 40.944 1.00 9.62 272 GLY G C 1
ATOM 13481 O O . GLY G 1 274 ? -28.079 111.276 40.205 1.00 9.44 272 GLY G O 1
ATOM 13482 N N . PHE G 1 275 ? -26.894 112.398 41.730 1.00 9.36 273 PHE G N 1
ATOM 13483 C CA . PHE G 1 275 ? -25.805 111.443 41.698 1.00 9.13 273 PHE G CA 1
ATOM 13484 C C . PHE G 1 275 ? -26.211 109.974 41.874 1.00 9.22 273 PHE G C 1
ATOM 13485 O O . PHE G 1 275 ? -25.816 109.144 41.059 1.00 10.24 273 PHE G O 1
ATOM 13493 N N . LEU G 1 276 ? -27.033 109.667 42.875 1.00 8.34 274 LEU G N 1
ATOM 13494 C CA . LEU G 1 276 ? -27.366 108.269 43.125 1.00 9.56 274 LEU G CA 1
ATOM 13495 C C . LEU G 1 276 ? -28.183 107.673 42.019 1.00 10.72 274 LEU G C 1
ATOM 13496 O O . LEU G 1 276 ? -28.070 106.462 41.733 1.00 13.16 274 LEU G O 1
ATOM 13501 N N . ASN G 1 277 ? -28.991 108.495 41.363 1.00 8.85 275 ASN G N 1
ATOM 13502 C CA . ASN G 1 277 ? -29.883 108.018 40.289 1.00 10.11 275 ASN G CA 1
ATOM 13503 C C . ASN G 1 277 ? -29.222 107.975 38.913 1.00 11.05 275 ASN G C 1
ATOM 13504 O O . ASN G 1 277 ? -29.760 107.367 38.011 1.00 11.75 275 ASN G O 1
ATOM 13509 N N . LYS G 1 278 ? -28.032 108.573 38.787 1.00 12.77 276 LYS G N 1
ATOM 13510 C CA . LYS G 1 278 ? -27.330 108.659 37.494 1.00 17.16 276 LYS G CA 1
ATOM 13511 C C . LYS G 1 278 ? -26.966 107.280 36.994 1.00 20.08 276 LYS G C 1
ATOM 13512 O O . LYS G 1 278 ? -26.635 106.359 37.742 1.00 23.53 276 LYS G O 1
ATOM 13519 N N . GLY H 1 9 ? -16.287 67.169 41.383 1.00 35.67 7 GLY H N 1
ATOM 13520 C CA . GLY H 1 9 ? -17.398 68.152 41.262 1.00 35.40 7 GLY H CA 1
ATOM 13521 C C . GLY H 1 9 ? -16.968 69.486 40.674 1.00 34.79 7 GLY H C 1
ATOM 13522 O O . GLY H 1 9 ? -15.793 69.647 40.314 1.00 35.44 7 GLY H O 1
ATOM 13523 N N . PRO H 1 10 ? -17.914 70.440 40.584 1.00 34.15 8 PRO H N 1
ATOM 13524 C CA . PRO H 1 10 ? -17.728 71.772 39.986 1.00 33.47 8 PRO H CA 1
ATOM 13525 C C . PRO H 1 10 ? -16.528 72.542 40.564 1.00 31.72 8 PRO H C 1
ATOM 13526 O O . PRO H 1 10 ? -15.862 73.269 39.830 1.00 32.44 8 PRO H O 1
ATOM 13530 N N . LEU H 1 11 ? -16.254 72.362 41.854 1.00 29.09 9 LEU H N 1
ATOM 13531 C CA . LEU H 1 11 ? -15.209 73.115 42.534 1.00 26.87 9 LEU H CA 1
ATOM 13532 C C . LEU H 1 11 ? -13.916 72.334 42.739 1.00 25.90 9 LEU H C 1
ATOM 13533 O O . LEU H 1 11 ? -13.080 72.761 43.524 1.00 24.65 9 LEU H O 1
ATOM 13538 N N . THR H 1 12 ? -13.728 71.201 42.047 1.00 26.37 10 THR H N 1
ATOM 13539 C CA . THR H 1 12 ? -12.482 70.447 42.161 1.00 26.68 10 THR H CA 1
ATOM 13540 C C . THR H 1 12 ? -11.296 71.329 41.794 1.00 25.87 10 THR H C 1
ATOM 13541 O O . THR H 1 12 ? -11.355 72.067 40.830 1.00 27.14 10 THR H O 1
ATOM 13545 N N . GLY H 1 13 ? -10.259 71.296 42.616 1.00 25.52 11 GLY H N 1
ATOM 13546 C CA . GLY H 1 13 ? -9.080 72.108 42.407 1.00 25.25 11 GLY H CA 1
ATOM 13547 C C . GLY H 1 13 ? -9.134 73.487 43.041 1.00 24.59 11 GLY H C 1
ATOM 13548 O O . GLY H 1 13 ? -8.134 74.201 43.025 1.00 25.70 11 GLY H O 1
ATOM 13549 N N . LYS H 1 14 ? -10.284 73.852 43.603 1.00 23.05 12 LYS H N 1
ATOM 13550 C CA . LYS H 1 14 ? -10.470 75.182 44.225 1.00 21.11 12 LYS H CA 1
ATOM 13551 C C . LYS H 1 14 ? -10.340 75.083 45.729 1.00 19.53 12 LYS H C 1
ATOM 13552 O O . LYS H 1 14 ? -10.483 73.998 46.317 1.00 19.92 12 LYS H O 1
ATOM 13558 N N . VAL H 1 15 ? -10.039 76.236 46.328 1.00 16.87 13 VAL H N 1
ATOM 13559 C CA . VAL H 1 15 ? -9.857 76.365 47.757 1.00 16.17 13 VAL H CA 1
ATOM 13560 C C . VAL H 1 15 ? -10.821 77.431 48.296 1.00 14.95 13 VAL H C 1
ATOM 13561 O O . VAL H 1 15 ? -10.879 78.554 47.765 1.00 14.95 13 VAL H O 1
ATOM 13565 N N . ALA H 1 16 ? -11.563 77.066 49.341 1.00 14.25 14 ALA H N 1
ATOM 13566 C CA . ALA H 1 16 ? -12.491 77.988 50.024 1.00 13.77 14 ALA H CA 1
ATOM 13567 C C . ALA H 1 16 ? -12.054 78.266 51.459 1.00 13.31 14 ALA H C 1
ATOM 13568 O O . ALA H 1 16 ? -11.852 77.338 52.250 1.00 15.05 14 ALA H O 1
ATOM 13570 N N . PHE H 1 17 ? -11.976 79.556 51.787 1.00 12.49 15 PHE H N 1
ATOM 13571 C CA . PHE H 1 17 ? -11.638 80.101 53.105 1.00 12.58 15 PHE H CA 1
ATOM 13572 C C . PHE H 1 17 ? -12.958 80.501 53.757 1.00 12.24 15 PHE H C 1
ATOM 13573 O O . PHE H 1 17 ? -13.665 81.381 53.219 1.00 12.28 15 PHE H O 1
ATOM 13581 N N . ILE H 1 18 ? -13.269 79.857 54.880 1.00 12.15 16 ILE H N 1
ATOM 13582 C CA . ILE H 1 18 ? -14.552 80.068 55.584 1.00 12.21 16 ILE H CA 1
ATOM 13583 C C . ILE H 1 18 ? -14.307 80.424 57.037 1.00 12.46 16 ILE H C 1
ATOM 13584 O O . ILE H 1 18 ? -13.623 79.693 57.747 1.00 12.23 16 ILE H O 1
ATOM 13589 N N . THR H 1 19 ? -14.803 81.578 57.464 1.00 11.55 17 THR H N 1
ATOM 13590 C CA . THR H 1 19 ? -14.742 81.972 58.858 1.00 10.97 17 THR H CA 1
ATOM 13591 C C . THR H 1 19 ? -15.988 81.516 59.596 1.00 10.93 17 THR H C 1
ATOM 13592 O O . THR H 1 19 ? -17.078 81.380 59.015 1.00 11.12 17 THR H O 1
ATOM 13596 N N . GLY H 1 20 ? -15.821 81.219 60.881 1.00 11.92 18 GLY H N 1
ATOM 13597 C CA . GLY H 1 20 ? -16.932 80.713 61.666 1.00 12.46 18 GLY H CA 1
ATOM 13598 C C . GLY H 1 20 ? -17.315 79.311 61.279 1.00 12.54 18 GLY H C 1
ATOM 13599 O O . GLY H 1 20 ? -18.464 78.953 61.340 1.00 13.43 18 GLY H O 1
ATOM 13600 N N . ALA H 1 21 ? -16.331 78.501 60.899 1.00 11.82 19 ALA H N 1
ATOM 13601 C CA . ALA H 1 21 ? -16.567 77.186 60.275 1.00 12.85 19 ALA H CA 1
ATOM 13602 C C . ALA H 1 21 ? -16.807 76.022 61.254 1.00 13.78 19 ALA H C 1
ATOM 13603 O O . ALA H 1 21 ? -17.045 74.892 60.816 1.00 14.72 19 ALA H O 1
ATOM 13605 N N . ALA H 1 22 ? -16.752 76.298 62.551 1.00 13.98 20 ALA H N 1
ATOM 13606 C CA . ALA H 1 22 ? -16.829 75.199 63.557 1.00 13.82 20 ALA H CA 1
ATOM 13607 C C . ALA H 1 22 ? -18.204 74.542 63.642 1.00 14.56 20 ALA H C 1
ATOM 13608 O O . ALA H 1 22 ? -18.335 73.390 64.048 1.00 15.96 20 ALA H O 1
ATOM 13610 N N . ARG H 1 23 ? -19.262 75.291 63.351 1.00 13.88 21 ARG H N 1
ATOM 13611 C CA . ARG H 1 23 ? -20.612 74.770 63.468 1.00 13.77 21 ARG H CA 1
ATOM 13612 C C . ARG H 1 23 ? -21.575 75.611 62.616 1.00 13.13 21 ARG H C 1
ATOM 13613 O O . ARG H 1 23 ? -21.146 76.545 61.922 1.00 12.56 21 ARG H O 1
ATOM 13621 N N . GLY H 1 24 ? -22.876 75.358 62.736 1.00 12.23 22 GLY H N 1
ATOM 13622 C CA . GLY H 1 24 ? -23.863 76.276 62.171 1.00 12.26 22 GLY H CA 1
ATOM 13623 C C . GLY H 1 24 ? -23.718 76.441 60.672 1.00 11.36 22 GLY H C 1
ATOM 13624 O O . GLY H 1 24 ? -23.414 75.497 59.943 1.00 13.38 22 GLY H O 1
ATOM 13625 N N . GLN H 1 25 ? -23.956 77.660 60.186 1.00 11.87 23 GLN H N 1
ATOM 13626 C CA . GLN H 1 25 ? -23.885 77.868 58.762 1.00 11.06 23 GLN H CA 1
ATOM 13627 C C . GLN H 1 25 ? -22.465 77.709 58.200 1.00 12.02 23 GLN H C 1
ATOM 13628 O O . GLN H 1 25 ? -22.304 77.214 57.109 1.00 12.12 23 GLN H O 1
ATOM 13634 N N . GLY H 1 26 ? -21.451 78.100 58.961 1.00 12.56 24 GLY H N 1
ATOM 13635 C CA . GLY H 1 26 ? -20.082 77.938 58.508 1.00 12.35 24 GLY H CA 1
ATOM 13636 C C . GLY H 1 26 ? -19.726 76.489 58.246 1.00 12.51 24 GLY H C 1
ATOM 13637 O O . GLY H 1 26 ? -19.067 76.185 57.269 1.00 13.12 24 GLY H O 1
ATOM 13638 N N . ARG H 1 27 ? -20.106 75.597 59.148 1.00 12.70 25 ARG H N 1
ATOM 13639 C CA . ARG H 1 27 ? -19.915 74.154 58.924 1.00 13.71 25 ARG H CA 1
ATOM 13640 C C . ARG H 1 27 ? -20.667 73.710 57.697 1.00 13.16 25 ARG H C 1
ATOM 13641 O O . ARG H 1 27 ? -20.142 72.931 56.882 1.00 13.76 25 ARG H O 1
ATOM 13649 N N . ALA H 1 28 ? -21.910 74.188 57.548 1.00 13.58 26 ALA H N 1
ATOM 13650 C CA . ALA H 1 28 ? -22.708 73.838 56.375 1.00 13.59 26 ALA H CA 1
ATOM 13651 C C . ALA H 1 28 ? -22.048 74.273 55.058 1.00 13.45 26 ALA H C 1
ATOM 13652 O O . ALA H 1 28 ? -22.069 73.520 54.078 1.00 13.70 26 ALA H O 1
ATOM 13654 N N . HIS H 1 29 ? -21.408 75.445 55.030 1.00 13.04 27 HIS H N 1
ATOM 13655 C CA . HIS H 1 29 ? -20.645 75.859 53.859 1.00 12.90 27 HIS H CA 1
ATOM 13656 C C . HIS H 1 29 ? -19.439 74.939 53.639 1.00 13.09 27 HIS H C 1
ATOM 13657 O O . HIS H 1 29 ? -19.145 74.567 52.508 1.00 14.20 27 HIS H O 1
ATOM 13664 N N . ALA H 1 30 ? -18.726 74.583 54.703 1.00 12.96 28 ALA H N 1
ATOM 13665 C CA . ALA H 1 30 ? -17.553 73.740 54.557 1.00 14.29 28 ALA H CA 1
ATOM 13666 C C . ALA H 1 30 ? -17.935 72.406 53.933 1.00 15.07 28 ALA H C 1
ATOM 13667 O O . ALA H 1 30 ? -17.288 71.945 53.001 1.00 15.22 28 ALA H O 1
ATOM 13669 N N . VAL H 1 31 ? -18.995 71.789 54.423 1.00 15.82 29 VAL H N 1
ATOM 13670 C CA . VAL H 1 31 ? -19.378 70.474 53.911 1.00 17.13 29 VAL H CA 1
ATOM 13671 C C . VAL H 1 31 ? -19.976 70.555 52.520 1.00 17.31 29 VAL H C 1
ATOM 13672 O O . VAL H 1 31 ? -19.730 69.679 51.686 1.00 17.60 29 VAL H O 1
ATOM 13676 N N . ARG H 1 32 ? -20.763 71.589 52.244 1.00 15.90 30 ARG H N 1
ATOM 13677 C CA . ARG H 1 32 ? -21.336 71.757 50.908 1.00 17.52 30 ARG H CA 1
ATOM 13678 C C . ARG H 1 32 ? -20.251 72.020 49.860 1.00 18.15 30 ARG H C 1
ATOM 13679 O O . ARG H 1 32 ? -20.265 71.427 48.767 1.00 19.08 30 ARG H O 1
ATOM 13687 N N . LEU H 1 33 ? -19.332 72.930 50.153 1.00 15.98 31 LEU H N 1
ATOM 13688 C CA . LEU H 1 33 ? -18.322 73.282 49.151 1.00 16.48 31 LEU H CA 1
ATOM 13689 C C . LEU H 1 33 ? -17.335 72.112 48.981 1.00 16.89 31 LEU H C 1
ATOM 13690 O O . LEU H 1 33 ? -16.905 71.827 47.860 1.00 17.28 31 LEU H O 1
ATOM 13695 N N . ALA H 1 34 ? -17.024 71.411 50.070 1.00 17.16 32 ALA H N 1
ATOM 13696 C CA . ALA H 1 34 ? -16.216 70.163 49.972 1.00 17.91 32 ALA H CA 1
ATOM 13697 C C . ALA H 1 34 ? -16.920 69.109 49.124 1.00 18.61 32 ALA H C 1
ATOM 13698 O O . ALA H 1 34 ? -16.269 68.446 48.298 1.00 19.27 32 ALA H O 1
ATOM 13700 N N . ALA H 1 35 ? -18.236 68.969 49.281 1.00 18.81 33 ALA H N 1
ATOM 13701 C CA . ALA H 1 35 ? -18.998 68.002 48.478 1.00 18.89 33 ALA H CA 1
ATOM 13702 C C . ALA H 1 35 ? -18.922 68.315 46.994 1.00 19.76 33 ALA H C 1
ATOM 13703 O O . ALA H 1 35 ? -19.000 67.403 46.164 1.00 21.68 33 ALA H O 1
ATOM 13705 N N . ASP H 1 36 ? -18.793 69.602 46.645 1.00 19.07 34 ASP H N 1
ATOM 13706 C CA . ASP H 1 36 ? -18.667 70.021 45.257 1.00 19.17 34 ASP H CA 1
ATOM 13707 C C . ASP H 1 36 ? -17.220 69.936 44.763 1.00 18.72 34 ASP H C 1
ATOM 13708 O O . ASP H 1 36 ? -16.948 70.244 43.626 1.00 19.47 34 ASP H O 1
ATOM 13713 N N . GLY H 1 37 ? -16.305 69.542 45.638 1.00 18.76 35 GLY H N 1
ATOM 13714 C CA . GLY H 1 37 ? -14.908 69.260 45.267 1.00 18.67 35 GLY H CA 1
ATOM 13715 C C . GLY H 1 37 ? -13.846 70.189 45.817 1.00 18.50 35 GLY H C 1
ATOM 13716 O O . GLY H 1 37 ? -12.637 69.957 45.594 1.00 19.29 35 GLY H O 1
ATOM 13717 N N . ALA H 1 38 ? -14.254 71.271 46.502 1.00 17.88 36 ALA H N 1
ATOM 13718 C CA . ALA H 1 38 ? -13.291 72.225 47.052 1.00 17.72 36 ALA H CA 1
ATOM 13719 C C . ALA H 1 38 ? -12.555 71.707 48.273 1.00 16.99 36 ALA H C 1
ATOM 13720 O O . ALA H 1 38 ? -13.121 70.934 49.051 1.00 17.90 36 ALA H O 1
ATOM 13722 N N . ASP H 1 39 ? -11.293 72.101 48.405 1.00 17.14 37 ASP H N 1
ATOM 13723 C CA . ASP H 1 39 ? -10.560 71.970 49.661 1.00 17.18 37 ASP H CA 1
ATOM 13724 C C . ASP H 1 39 ? -10.850 73.220 50.509 1.00 16.53 37 ASP H C 1
ATOM 13725 O O . ASP H 1 39 ? -11.242 74.265 49.974 1.00 16.79 37 ASP H O 1
ATOM 13730 N N . ILE H 1 40 ? -10.622 73.123 51.809 1.00 15.56 38 ILE H N 1
ATOM 13731 C CA . ILE H 1 40 ? -11.130 74.100 52.760 1.00 15.45 38 ILE H CA 1
ATOM 13732 C C . ILE H 1 40 ? -10.050 74.641 53.700 1.00 15.45 38 ILE H C 1
ATOM 13733 O O . ILE H 1 40 ? -9.255 73.898 54.253 1.00 15.88 38 ILE H O 1
ATOM 13738 N N . ILE H 1 41 ? -10.069 75.959 53.916 1.00 14.89 39 ILE H N 1
ATOM 13739 C CA . ILE H 1 41 ? -9.318 76.608 54.983 1.00 15.18 39 ILE H CA 1
ATOM 13740 C C . ILE H 1 41 ? -10.388 77.118 55.956 1.00 15.01 39 ILE H C 1
ATOM 13741 O O . ILE H 1 41 ? -11.160 78.022 55.601 1.00 14.79 39 ILE H O 1
ATOM 13746 N N . ALA H 1 42 ? -10.480 76.503 57.128 1.00 15.90 40 ALA H N 1
ATOM 13747 C CA . ALA H 1 42 ? -11.580 76.721 58.078 1.00 14.89 40 ALA H CA 1
ATOM 13748 C C . ALA H 1 42 ? -11.037 77.384 59.307 1.00 15.77 40 ALA H C 1
ATOM 13749 O O . ALA H 1 42 ? -10.066 76.896 59.888 1.00 16.20 40 ALA H O 1
ATOM 13751 N N . VAL H 1 43 ? -11.625 78.497 59.728 1.00 14.00 41 VAL H N 1
ATOM 13752 C CA . VAL H 1 43 ? -11.233 79.143 60.952 1.00 14.90 41 VAL H CA 1
ATOM 13753 C C . VAL H 1 43 ? -12.419 79.424 61.847 1.00 14.90 41 VAL H C 1
ATOM 13754 O O . VAL H 1 43 ? -13.555 79.643 61.375 1.00 14.11 41 VAL H O 1
ATOM 13758 N N . ASP H 1 44 ? -12.186 79.379 63.150 1.00 14.57 42 ASP H N 1
ATOM 13759 C CA . ASP H 1 44 ? -13.198 79.715 64.137 1.00 14.37 42 ASP H CA 1
ATOM 13760 C C . ASP H 1 44 ? -12.502 80.187 65.409 1.00 14.97 42 ASP H C 1
ATOM 13761 O O . ASP H 1 44 ? -11.407 79.717 65.708 1.00 14.63 42 ASP H O 1
ATOM 13766 N N . LEU H 1 45 ? -13.148 81.064 66.172 1.00 14.24 43 LEU H N 1
ATOM 13767 C CA . LEU H 1 45 ? -12.648 81.555 67.444 1.00 15.23 43 LEU H CA 1
ATOM 13768 C C . LEU H 1 45 ? -12.514 80.407 68.454 1.00 15.82 43 LEU H C 1
ATOM 13769 O O . LEU H 1 45 ? -11.587 80.400 69.236 1.00 16.57 43 LEU H O 1
ATOM 13774 N N . CYS H 1 46 ? -13.469 79.481 68.458 1.00 15.44 44 CYS H N 1
ATOM 13775 C CA . CYS H 1 46 ? -13.474 78.371 69.408 1.00 16.84 44 CYS H CA 1
ATOM 13776 C C . CYS H 1 46 ? -13.329 78.812 70.868 1.00 17.96 44 CYS H C 1
ATOM 13777 O O . CYS H 1 46 ? -12.690 78.125 71.669 1.00 18.62 44 CYS H O 1
ATOM 13780 N N . ASP H 1 47 ? -13.919 79.942 71.229 1.00 15.95 45 ASP H N 1
ATOM 13781 C CA . ASP H 1 47 ? -13.828 80.522 72.560 1.00 17.01 45 ASP H CA 1
ATOM 13782 C C . ASP H 1 47 ? -15.013 81.474 72.729 1.00 17.22 45 ASP H C 1
ATOM 13783 O O . ASP H 1 47 ? -15.690 81.792 71.737 1.00 17.54 45 ASP H O 1
ATOM 13788 N N . GLN H 1 48 ? -15.260 81.909 73.961 1.00 18.13 46 GLN H N 1
ATOM 13789 C CA . GLN H 1 48 ? -16.442 82.705 74.316 1.00 18.58 46 GLN H CA 1
ATOM 13790 C C . GLN H 1 48 ? -16.131 84.188 74.299 1.00 18.97 46 GLN H C 1
ATOM 13791 O O . GLN H 1 48 ? -15.013 84.605 74.547 1.00 20.96 46 GLN H O 1
ATOM 13797 N N . ILE H 1 49 ? -17.120 84.997 73.940 1.00 17.13 47 ILE H N 1
ATOM 13798 C CA . ILE H 1 49 ? -17.064 86.440 74.090 1.00 16.51 47 ILE H CA 1
ATOM 13799 C C . ILE H 1 49 ? -18.102 86.782 75.149 1.00 16.32 47 ILE H C 1
ATOM 13800 O O . ILE H 1 49 ? -19.237 86.298 75.087 1.00 15.68 47 ILE H O 1
ATOM 13805 N N . ALA H 1 50 ? -17.705 87.582 76.132 1.00 17.60 48 ALA H N 1
ATOM 13806 C CA . ALA H 1 50 ? -18.510 87.753 77.334 1.00 18.40 48 ALA H CA 1
ATOM 13807 C C . ALA H 1 50 ? -19.875 88.389 77.119 1.00 17.40 48 ALA H C 1
ATOM 13808 O O . ALA H 1 50 ? -20.814 88.076 77.833 1.00 18.36 48 ALA H O 1
ATOM 13810 N N . SER H 1 51 ? -19.989 89.263 76.120 1.00 16.73 49 SER H N 1
ATOM 13811 C CA . SER H 1 51 ? -21.270 89.945 75.823 1.00 15.84 49 SER H CA 1
ATOM 13812 C C . SER H 1 51 ? -22.291 89.058 75.094 1.00 14.95 49 SER H C 1
ATOM 13813 O O . SER H 1 51 ? -23.460 89.460 74.919 1.00 14.49 49 SER H O 1
ATOM 13816 N N . VAL H 1 52 ? -21.856 87.881 74.639 1.00 14.65 50 VAL H N 1
ATOM 13817 C CA . VAL H 1 52 ? -22.696 86.992 73.868 1.00 14.22 50 VAL H CA 1
ATOM 13818 C C . VAL H 1 52 ? -23.371 86.018 74.792 1.00 14.97 50 VAL H C 1
ATOM 13819 O O . VAL H 1 52 ? -22.682 85.235 75.464 1.00 15.24 50 VAL H O 1
ATOM 13823 N N . PRO H 1 53 ? -24.715 86.070 74.885 1.00 14.43 51 PRO H N 1
ATOM 13824 C CA . PRO H 1 53 ? -25.386 85.313 75.957 1.00 15.50 51 PRO H CA 1
ATOM 13825 C C . PRO H 1 53 ? -25.777 83.878 75.598 1.00 15.07 51 PRO H C 1
ATOM 13826 O O . PRO H 1 53 ? -26.702 83.311 76.214 1.00 16.98 51 PRO H O 1
ATOM 13830 N N . TYR H 1 54 ? -25.051 83.273 74.679 1.00 14.12 52 TYR H N 1
ATOM 13831 C CA . TYR H 1 54 ? -25.229 81.889 74.286 1.00 13.95 52 TYR H CA 1
ATOM 13832 C C . TYR H 1 54 ? -23.797 81.387 73.992 1.00 14.11 52 TYR H C 1
ATOM 13833 O O . TYR H 1 54 ? -22.894 82.175 73.706 1.00 15.34 52 TYR H O 1
ATOM 13842 N N . PRO H 1 55 ? -23.584 80.074 74.019 1.00 14.42 53 PRO H N 1
ATOM 13843 C CA . PRO H 1 55 ? -22.241 79.585 73.832 1.00 14.64 53 PRO H CA 1
ATOM 13844 C C . PRO H 1 55 ? -21.770 79.675 72.383 1.00 14.55 53 PRO H C 1
ATOM 13845 O O . PRO H 1 55 ? -22.547 79.349 71.453 1.00 14.19 53 PRO H O 1
ATOM 13849 N N . LEU H 1 56 ? -20.533 80.136 72.211 1.00 14.30 54 LEU H N 1
ATOM 13850 C CA . LEU H 1 56 ? -19.866 80.084 70.932 1.00 14.65 54 LEU H CA 1
ATOM 13851 C C . LEU H 1 56 ? -19.292 78.690 70.738 1.00 15.77 54 LEU H C 1
ATOM 13852 O O . LEU H 1 56 ? -19.393 77.842 71.652 1.00 15.76 54 LEU H O 1
ATOM 13857 N N . ALA H 1 57 ? -18.668 78.445 69.593 1.00 15.54 55 ALA H N 1
ATOM 13858 C CA . ALA H 1 57 ? -18.173 77.102 69.272 1.00 16.55 55 ALA H CA 1
ATOM 13859 C C . ALA H 1 57 ? -17.023 76.667 70.182 1.00 16.75 55 ALA H C 1
ATOM 13860 O O . ALA H 1 57 ? -16.297 77.490 70.720 1.00 16.63 55 ALA H O 1
ATOM 13862 N N . THR H 1 58 ? -16.839 75.351 70.290 1.00 18.70 56 THR H N 1
ATOM 13863 C CA . THR H 1 58 ? -15.674 74.787 70.972 1.00 19.37 56 THR H CA 1
ATOM 13864 C C . THR H 1 58 ? -14.639 74.257 69.998 1.00 19.75 56 THR H C 1
ATOM 13865 O O . THR H 1 58 ? -14.954 73.982 68.849 1.00 18.15 56 THR H O 1
ATOM 13869 N N . PRO H 1 59 ? -13.397 74.022 70.484 1.00 19.75 57 PRO H N 1
ATOM 13870 C CA . PRO H 1 59 ? -12.413 73.363 69.625 1.00 19.53 57 PRO H CA 1
ATOM 13871 C C . PRO H 1 59 ? -12.883 72.005 69.097 1.00 19.42 57 PRO H C 1
ATOM 13872 O O . PRO H 1 59 ? -12.578 71.659 67.971 1.00 18.70 57 PRO H O 1
ATOM 13876 N N . GLU H 1 60 ? -13.604 71.245 69.917 1.00 20.02 58 GLU H N 1
ATOM 13877 C CA . GLU H 1 60 ? -14.121 69.933 69.528 1.00 21.10 58 GLU H CA 1
ATOM 13878 C C . GLU H 1 60 ? -15.074 70.038 68.335 1.00 19.19 58 GLU H C 1
ATOM 13879 O O . GLU H 1 60 ? -15.075 69.179 67.447 1.00 18.86 58 GLU H O 1
ATOM 13885 N N . GLU H 1 61 ? -15.865 71.119 68.289 1.00 19.28 59 GLU H N 1
ATOM 13886 C CA . GLU H 1 61 ? -16.770 71.325 67.162 1.00 17.81 59 GLU H CA 1
ATOM 13887 C C . GLU H 1 61 ? -15.996 71.595 65.874 1.00 17.25 59 GLU H C 1
ATOM 13888 O O . GLU H 1 61 ? -16.351 71.064 64.846 1.00 16.13 59 GLU H O 1
ATOM 13894 N N . LEU H 1 62 ? -14.923 72.384 65.942 1.00 17.10 60 LEU H N 1
ATOM 13895 C CA . LEU H 1 62 ? -14.084 72.569 64.763 1.00 16.43 60 LEU H CA 1
ATOM 13896 C C . LEU H 1 62 ? -13.443 71.266 64.313 1.00 17.66 60 LEU H C 1
ATOM 13897 O O . LEU H 1 62 ? -13.373 71.002 63.118 1.00 17.69 60 LEU H O 1
ATOM 13902 N N . ALA H 1 63 ? -13.003 70.443 65.266 1.00 18.68 61 ALA H N 1
ATOM 13903 C CA . ALA H 1 63 ? -12.454 69.138 64.910 1.00 18.51 61 ALA H CA 1
ATOM 13904 C C . ALA H 1 63 ? -13.498 68.250 64.222 1.00 18.65 61 ALA H C 1
ATOM 13905 O O . ALA H 1 63 ? -13.171 67.498 63.292 1.00 19.26 61 ALA H O 1
ATOM 13907 N N . ALA H 1 64 ? -14.759 68.347 64.643 1.00 18.48 62 ALA H N 1
ATOM 13908 C CA . ALA H 1 64 ? -15.844 67.581 64.016 1.00 18.70 62 ALA H CA 1
ATOM 13909 C C . ALA H 1 64 ? -16.085 68.039 62.576 1.00 17.96 62 ALA H C 1
ATOM 13910 O O . ALA H 1 64 ? -16.339 67.216 61.673 1.00 18.84 62 ALA H O 1
ATOM 13912 N N . THR H 1 65 ? -16.060 69.346 62.345 1.00 18.16 63 THR H N 1
ATOM 13913 C CA . THR H 1 65 ? -16.108 69.850 60.984 1.00 17.79 63 THR H CA 1
ATOM 13914 C C . THR H 1 65 ? -14.965 69.303 60.139 1.00 17.38 63 THR H C 1
ATOM 13915 O O . THR H 1 65 ? -15.189 68.894 59.002 1.00 17.05 63 THR H O 1
ATOM 13919 N N . VAL H 1 66 ? -13.757 69.291 60.684 1.00 17.60 64 VAL H N 1
ATOM 13920 C CA . VAL H 1 66 ? -12.610 68.718 59.980 1.00 18.64 64 VAL H CA 1
ATOM 13921 C C . VAL H 1 66 ? -12.899 67.280 59.549 1.00 18.88 64 VAL H C 1
ATOM 13922 O O . VAL H 1 66 ? -12.702 66.929 58.381 1.00 18.69 64 VAL H O 1
ATOM 13926 N N . LYS H 1 67 ? -13.385 66.453 60.476 1.00 19.60 65 LYS H N 1
ATOM 13927 C CA . LYS H 1 67 ? -13.696 65.061 60.148 1.00 19.81 65 LYS H CA 1
ATOM 13928 C C . LYS H 1 67 ? -14.780 64.920 59.083 1.00 19.79 65 LYS H C 1
ATOM 13929 O O . LYS H 1 67 ? -14.663 64.095 58.172 1.00 19.73 65 LYS H O 1
ATOM 13935 N N . LEU H 1 68 ? -15.844 65.726 59.178 1.00 19.80 66 LEU H N 1
ATOM 13936 C CA . LEU H 1 68 ? -16.909 65.707 58.158 1.00 19.51 66 LEU H CA 1
ATOM 13937 C C . LEU H 1 68 ? -16.346 65.990 56.762 1.00 19.73 66 LEU H C 1
ATOM 13938 O O . LEU H 1 68 ? -16.725 65.326 55.784 1.00 20.42 66 LEU H O 1
ATOM 13943 N N . VAL H 1 69 ? -15.455 66.990 56.662 1.00 18.96 67 VAL H N 1
ATOM 13944 C CA . VAL H 1 69 ? -14.861 67.376 55.375 1.00 19.29 67 VAL H CA 1
ATOM 13945 C C . VAL H 1 69 ? -13.880 66.319 54.860 1.00 20.39 67 VAL H C 1
ATOM 13946 O O . VAL H 1 69 ? -13.901 65.975 53.680 1.00 21.84 67 VAL H O 1
ATOM 13950 N N . GLU H 1 70 ? -13.071 65.776 55.762 1.00 20.56 68 GLU H N 1
ATOM 13951 C CA . GLU H 1 70 ? -12.146 64.674 55.408 1.00 22.33 68 GLU H CA 1
ATOM 13952 C C . GLU H 1 70 ? -12.886 63.447 54.887 1.00 23.56 68 GLU H C 1
ATOM 13953 O O . GLU H 1 70 ? -12.458 62.819 53.908 1.00 23.47 68 GLU H O 1
ATOM 13959 N N . ASP H 1 71 ? -14.011 63.139 55.498 1.00 24.39 69 ASP H N 1
ATOM 13960 C CA . ASP H 1 71 ? -14.792 61.975 55.061 1.00 25.57 69 ASP H CA 1
ATOM 13961 C C . ASP H 1 71 ? -15.498 62.166 53.725 1.00 25.04 69 ASP H C 1
ATOM 13962 O O . ASP H 1 71 ? -15.746 61.211 53.003 1.00 25.69 69 ASP H O 1
ATOM 13967 N N . ILE H 1 72 ? -15.744 63.413 53.355 1.00 23.07 70 ILE H N 1
ATOM 13968 C CA . ILE H 1 72 ? -16.227 63.736 52.021 1.00 23.25 70 ILE H CA 1
ATOM 13969 C C . ILE H 1 72 ? -15.103 63.560 51.004 1.00 24.06 70 ILE H C 1
ATOM 13970 O O . ILE H 1 72 ? -15.360 63.324 49.818 1.00 26.16 70 ILE H O 1
ATOM 13975 N N . GLY H 1 73 ? -13.868 63.665 51.465 1.00 24.12 71 GLY H N 1
ATOM 13976 C CA . GLY H 1 73 ? -12.711 63.421 50.626 1.00 24.62 71 GLY H CA 1
ATOM 13977 C C . GLY H 1 73 ? -11.922 64.645 50.226 1.00 23.98 71 GLY H C 1
ATOM 13978 O O . GLY H 1 73 ? -11.014 64.546 49.425 1.00 25.11 71 GLY H O 1
ATOM 13979 N N . SER H 1 74 ? -12.239 65.805 50.808 1.00 22.63 72 SER H N 1
ATOM 13980 C CA . SER H 1 74 ? -11.447 66.994 50.575 1.00 22.21 72 SER H CA 1
ATOM 13981 C C . SER H 1 74 ? -10.362 67.149 51.629 1.00 21.72 72 SER H C 1
ATOM 13982 O O . SER H 1 74 ? -10.444 66.570 52.728 1.00 23.68 72 SER H O 1
ATOM 13985 N N . ARG H 1 75 ? -9.333 67.907 51.274 1.00 21.60 73 ARG H N 1
ATOM 13986 C CA . ARG H 1 75 ? -8.330 68.369 52.231 1.00 22.12 73 ARG H CA 1
ATOM 13987 C C . ARG H 1 75 ? -8.841 69.601 52.954 1.00 21.06 73 ARG H C 1
ATOM 13988 O O . ARG H 1 75 ? -9.592 70.394 52.382 1.00 20.97 73 ARG H O 1
ATOM 13996 N N . ILE H 1 76 ? -8.470 69.710 54.225 1.00 20.38 74 ILE H N 1
ATOM 13997 C CA . ILE H 1 76 ? -8.874 70.849 55.046 1.00 19.78 74 ILE H CA 1
ATOM 13998 C C . ILE H 1 76 ? -7.764 71.212 56.027 1.00 20.48 74 ILE H C 1
ATOM 13999 O O . ILE H 1 76 ? -7.128 70.326 56.631 1.00 21.27 74 ILE H O 1
ATOM 14004 N N . VAL H 1 77 ? -7.520 72.524 56.153 1.00 18.70 75 VAL H N 1
ATOM 14005 C CA . VAL H 1 77 ? -6.625 73.100 57.151 1.00 19.12 75 VAL H CA 1
ATOM 14006 C C . VAL H 1 77 ? -7.508 73.945 58.073 1.00 19.06 75 VAL H C 1
ATOM 14007 O O . VAL H 1 77 ? -8.140 74.900 57.624 1.00 18.81 75 VAL H O 1
ATOM 14011 N N . ALA H 1 78 ? -7.584 73.564 59.338 1.00 19.12 76 ALA H N 1
ATOM 14012 C CA . ALA H 1 78 ? -8.407 74.234 60.313 1.00 18.65 76 ALA H CA 1
ATOM 14013 C C . ALA H 1 78 ? -7.527 74.880 61.357 1.00 19.11 76 ALA H C 1
ATOM 14014 O O . ALA H 1 78 ? -6.551 74.267 61.816 1.00 19.58 76 ALA H O 1
ATOM 14016 N N . ARG H 1 79 ? -7.859 76.112 61.750 1.00 17.34 77 ARG H N 1
ATOM 14017 C CA . ARG H 1 79 ? -7.126 76.822 62.775 1.00 18.16 77 ARG H CA 1
ATOM 14018 C C . ARG H 1 79 ? -8.048 77.626 63.641 1.00 18.13 77 ARG H C 1
ATOM 14019 O O . ARG H 1 79 ? -9.066 78.151 63.142 1.00 17.00 77 ARG H O 1
ATOM 14027 N N . GLN H 1 80 ? -7.704 77.760 64.910 1.00 19.44 78 GLN H N 1
ATOM 14028 C CA A GLN H 1 80 ? -8.370 78.708 65.776 0.60 19.58 78 GLN H CA 1
ATOM 14029 C CA B GLN H 1 80 ? -8.332 78.726 65.801 0.40 19.16 78 GLN H CA 1
ATOM 14030 C C . GLN H 1 80 ? -7.866 80.111 65.392 1.00 19.77 78 GLN H C 1
ATOM 14031 O O . GLN H 1 80 ? -6.671 80.358 65.255 1.00 21.01 78 GLN H O 1
ATOM 14042 N N . ALA H 1 81 ? -8.787 81.034 65.172 1.00 18.37 79 ALA H N 1
ATOM 14043 C CA . ALA H 1 81 ? -8.401 82.393 64.830 1.00 18.11 79 ALA H CA 1
ATOM 14044 C C . ALA H 1 81 ? -9.568 83.294 65.184 1.00 16.54 79 ALA H C 1
ATOM 14045 O O . ALA H 1 81 ? -10.721 82.860 65.138 1.00 16.00 79 ALA H O 1
ATOM 14047 N N . ASP H 1 82 ? -9.252 84.536 65.532 1.00 15.60 80 ASP H N 1
ATOM 14048 C CA . ASP H 1 82 ? -10.264 85.562 65.878 1.00 14.67 80 ASP H CA 1
ATOM 14049 C C . ASP H 1 82 ? -10.321 86.578 64.729 1.00 14.43 80 ASP H C 1
ATOM 14050 O O . ASP H 1 82 ? -9.336 87.242 64.445 1.00 15.00 80 ASP H O 1
ATOM 14055 N N . VAL H 1 83 ? -11.472 86.724 64.076 1.00 13.19 81 VAL H N 1
ATOM 14056 C CA . VAL H 1 83 ? -11.587 87.686 62.969 1.00 13.07 81 VAL H CA 1
ATOM 14057 C C . VAL H 1 83 ? -11.337 89.110 63.389 1.00 13.01 81 VAL H C 1
ATOM 14058 O O . VAL H 1 83 ? -11.054 89.956 62.541 1.00 12.63 81 VAL H O 1
ATOM 14062 N N . ARG H 1 84 ? -11.463 89.408 64.684 1.00 13.07 82 ARG H N 1
ATOM 14063 C CA . ARG H 1 84 ? -11.172 90.735 65.175 1.00 13.16 82 ARG H CA 1
ATOM 14064 C C . ARG H 1 84 ? -9.685 91.101 65.118 1.00 14.19 82 ARG H C 1
ATOM 14065 O O . ARG H 1 84 ? -9.368 92.293 65.189 1.00 14.48 82 ARG H O 1
ATOM 14073 N N . ASP H 1 85 ? -8.813 90.095 65.055 1.00 15.30 83 ASP H N 1
ATOM 14074 C CA . ASP H 1 85 ? -7.351 90.255 65.171 1.00 17.04 83 ASP H CA 1
ATOM 14075 C C . ASP H 1 85 ? -6.791 89.969 63.785 1.00 16.35 83 ASP H C 1
ATOM 14076 O O . ASP H 1 85 ? -6.707 88.824 63.371 1.00 16.07 83 ASP H O 1
ATOM 14081 N N . ARG H 1 86 ? -6.463 91.011 63.038 1.00 17.29 84 ARG H N 1
ATOM 14082 C CA . ARG H 1 86 ? -6.018 90.818 61.658 1.00 18.10 84 ARG H CA 1
ATOM 14083 C C . ARG H 1 86 ? -4.796 89.885 61.558 1.00 18.12 84 ARG H C 1
ATOM 14084 O O . ARG H 1 86 ? -4.747 89.055 60.657 1.00 18.50 84 ARG H O 1
ATOM 14092 N N . GLU H 1 87 ? -3.826 90.060 62.457 1.00 20.35 85 GLU H N 1
ATOM 14093 C CA . GLU H 1 87 ? -2.629 89.190 62.469 1.00 21.55 85 GLU H CA 1
ATOM 14094 C C . GLU H 1 87 ? -2.960 87.709 62.732 1.00 21.30 85 GLU H C 1
ATOM 14095 O O . GLU H 1 87 ? -2.420 86.849 62.057 1.00 22.45 85 GLU H O 1
ATOM 14097 N N . SER H 1 88 ? -3.841 87.425 63.696 1.00 20.97 86 SER H N 1
ATOM 14098 C CA . SER H 1 88 ? -4.338 86.071 63.977 1.00 21.50 86 SER H CA 1
ATOM 14099 C C . SER H 1 88 ? -4.949 85.503 62.727 1.00 19.71 86 SER H C 1
ATOM 14100 O O . SER H 1 88 ? -4.672 84.372 62.319 1.00 20.51 86 SER H O 1
ATOM 14103 N N . LEU H 1 89 ? -5.834 86.295 62.113 1.00 17.96 87 LEU H N 1
ATOM 14104 C CA . LEU H 1 89 ? -6.539 85.820 60.931 1.00 16.89 87 LEU H CA 1
ATOM 14105 C C . LEU H 1 89 ? -5.614 85.579 59.739 1.00 16.78 87 LEU H C 1
ATOM 14106 O O . LEU H 1 89 ? -5.770 84.601 59.022 1.00 16.26 87 LEU H O 1
ATOM 14111 N N . SER H 1 90 ? -4.674 86.502 59.518 1.00 16.86 88 SER H N 1
ATOM 14112 C CA . SER H 1 90 ? -3.695 86.390 58.445 1.00 18.27 88 SER H CA 1
ATOM 14113 C C . SER H 1 90 ? -2.840 85.131 58.609 1.00 18.41 88 SER H C 1
ATOM 14114 O O . SER H 1 90 ? -2.609 84.395 57.658 1.00 18.03 88 SER H O 1
ATOM 14117 N N . ALA H 1 91 ? -2.369 84.902 59.827 1.00 18.69 89 ALA H N 1
ATOM 14118 C CA . ALA H 1 91 ? -1.553 83.725 60.142 1.00 18.73 89 ALA H CA 1
ATOM 14119 C C . ALA H 1 91 ? -2.313 82.435 59.873 1.00 19.09 89 ALA H C 1
ATOM 14120 O O . ALA H 1 91 ? -1.749 81.454 59.361 1.00 19.96 89 ALA H O 1
ATOM 14122 N N . ALA H 1 92 ? -3.603 82.420 60.211 1.00 18.28 90 ALA H N 1
ATOM 14123 C CA . ALA H 1 92 ? -4.419 81.212 60.016 1.00 17.00 90 ALA H CA 1
ATOM 14124 C C . ALA H 1 92 ? -4.629 80.925 58.529 1.00 17.21 90 ALA H C 1
ATOM 14125 O O . ALA H 1 92 ? -4.480 79.797 58.070 1.00 17.73 90 ALA H O 1
ATOM 14127 N N . LEU H 1 93 ? -5.003 81.957 57.767 1.00 16.07 91 LEU H N 1
ATOM 14128 C CA . LEU H 1 93 ? -5.095 81.832 56.316 1.00 15.97 91 LEU H CA 1
ATOM 14129 C C . LEU H 1 93 ? -3.762 81.365 55.735 1.00 17.52 91 LEU H C 1
ATOM 14130 O O . LEU H 1 93 ? -3.757 80.489 54.876 1.00 17.68 91 LEU H O 1
ATOM 14135 N N . GLN H 1 94 ? -2.651 81.936 56.198 1.00 18.66 92 GLN H N 1
ATOM 14136 C CA . GLN H 1 94 ? -1.347 81.574 55.665 1.00 19.67 92 GLN H CA 1
ATOM 14137 C C . GLN H 1 94 ? -1.019 80.096 55.885 1.00 20.36 92 GLN H C 1
ATOM 14138 O O . GLN H 1 94 ? -0.482 79.454 54.990 1.00 20.57 92 GLN H O 1
ATOM 14144 N N . ALA H 1 95 ? -1.371 79.569 57.048 1.00 20.42 93 ALA H N 1
ATOM 14145 C CA . ALA H 1 95 ? -1.215 78.123 57.313 1.00 20.18 93 ALA H CA 1
ATOM 14146 C C . ALA H 1 95 ? -1.968 77.305 56.276 1.00 20.51 93 ALA H C 1
ATOM 14147 O O . ALA H 1 95 ? -1.481 76.277 55.795 1.00 20.98 93 ALA H O 1
ATOM 14149 N N . GLY H 1 96 ? -3.154 77.767 55.894 1.00 18.81 94 GLY H N 1
ATOM 14150 C CA . GLY H 1 96 ? -3.880 77.136 54.820 1.00 19.13 94 GLY H CA 1
ATOM 14151 C C . GLY H 1 96 ? -3.260 77.248 53.443 1.00 19.66 94 GLY H C 1
ATOM 14152 O O . GLY H 1 96 ? -3.216 76.273 52.705 1.00 19.99 94 GLY H O 1
ATOM 14153 N N . LEU H 1 97 ? -2.767 78.429 53.096 1.00 20.24 95 LEU H N 1
ATOM 14154 C CA . LEU H 1 97 ? -2.144 78.642 51.794 1.00 20.77 95 LEU H CA 1
ATOM 14155 C C . LEU H 1 97 ? -0.846 77.852 51.664 1.00 21.75 95 LEU H C 1
ATOM 14156 O O . LEU H 1 97 ? -0.533 77.360 50.586 1.00 23.22 95 LEU H O 1
ATOM 14161 N N . ASP H 1 98 ? -0.121 77.712 52.772 1.00 22.94 96 ASP H N 1
ATOM 14162 C CA . ASP H 1 98 ? 1.138 76.961 52.785 1.00 23.80 96 ASP H CA 1
ATOM 14163 C C . ASP H 1 98 ? 0.943 75.482 52.478 1.00 24.29 96 ASP H C 1
ATOM 14164 O O . ASP H 1 98 ? 1.848 74.858 51.915 1.00 25.33 96 ASP H O 1
ATOM 14169 N N . GLU H 1 99 ? -0.211 74.916 52.845 1.00 22.59 97 GLU H N 1
ATOM 14170 C CA . GLU H 1 99 ? -0.522 73.519 52.560 1.00 22.70 97 GLU H CA 1
ATOM 14171 C C . GLU H 1 99 ? -1.265 73.310 51.242 1.00 23.43 97 GLU H C 1
ATOM 14172 O O . GLU H 1 99 ? -1.024 72.337 50.535 1.00 24.25 97 GLU H O 1
ATOM 14174 N N . LEU H 1 100 ? -2.174 74.219 50.894 1.00 21.64 98 LEU H N 1
ATOM 14175 C CA . LEU H 1 100 ? -3.058 74.012 49.754 1.00 21.31 98 LEU H CA 1
ATOM 14176 C C . LEU H 1 100 ? -2.669 74.800 48.497 1.00 21.02 98 LEU H C 1
ATOM 14177 O O . LEU H 1 100 ? -3.080 74.427 47.389 1.00 23.87 98 LEU H O 1
ATOM 14182 N N . GLY H 1 101 ? -1.894 75.865 48.664 1.00 20.57 99 GLY H N 1
ATOM 14183 C CA . GLY H 1 101 ? -1.240 76.555 47.545 1.00 20.97 99 GLY H CA 1
ATOM 14184 C C . GLY H 1 101 ? -2.017 77.579 46.730 1.00 20.65 99 GLY H C 1
ATOM 14185 O O . GLY H 1 101 ? -1.465 78.185 45.791 1.00 21.08 99 GLY H O 1
ATOM 14186 N N . ARG H 1 102 ? -3.283 77.807 47.080 1.00 19.29 100 ARG H N 1
ATOM 14187 C CA . ARG H 1 102 ? -4.094 78.744 46.319 1.00 18.55 100 ARG H CA 1
ATOM 14188 C C . ARG H 1 102 ? -5.350 79.123 47.118 1.00 17.70 100 ARG H C 1
ATOM 14189 O O . ARG H 1 102 ? -5.650 78.538 48.149 1.00 17.47 100 ARG H O 1
ATOM 14197 N N . LEU H 1 103 ? -6.068 80.108 46.598 1.00 16.13 101 LEU H N 1
ATOM 14198 C CA . LEU H 1 103 ? -7.342 80.542 47.193 1.00 15.39 101 LEU H CA 1
ATOM 14199 C C . LEU H 1 103 ? -8.277 80.980 46.083 1.00 15.95 101 LEU H C 1
ATOM 14200 O O . LEU H 1 103 ? -7.905 81.763 45.235 1.00 16.32 101 LEU H O 1
ATOM 14205 N N . ASP H 1 104 ? -9.544 80.549 46.148 1.00 14.42 102 ASP H N 1
ATOM 14206 C CA . ASP H 1 104 ? -10.520 80.895 45.126 1.00 14.90 102 ASP H CA 1
ATOM 14207 C C . ASP H 1 104 ? -11.809 81.518 45.675 1.00 14.08 102 ASP H C 1
ATOM 14208 O O . ASP H 1 104 ? -12.436 82.300 44.990 1.00 14.26 102 ASP H O 1
ATOM 14213 N N . ILE H 1 105 ? -12.190 81.133 46.884 1.00 12.44 103 ILE H N 1
ATOM 14214 C CA . ILE H 1 105 ? -13.499 81.464 47.444 1.00 12.72 103 ILE H CA 1
ATOM 14215 C C . ILE H 1 105 ? -13.302 81.897 48.885 1.00 11.92 103 ILE H C 1
ATOM 14216 O O . ILE H 1 105 ? -12.522 81.286 49.622 1.00 12.33 103 ILE H O 1
ATOM 14221 N N . VAL H 1 106 ? -14.023 82.951 49.283 1.00 12.51 104 VAL H N 1
ATOM 14222 C CA . VAL H 1 106 ? -14.015 83.451 50.648 1.00 11.00 104 VAL H CA 1
ATOM 14223 C C . VAL H 1 106 ? -15.457 83.559 51.106 1.00 10.16 104 VAL H C 1
ATOM 14224 O O . VAL H 1 106 ? -16.277 84.143 50.395 1.00 10.87 104 VAL H O 1
ATOM 14228 N N . VAL H 1 107 ? -15.762 82.973 52.250 1.00 9.89 105 VAL H N 1
ATOM 14229 C CA . VAL H 1 107 ? -17.106 83.095 52.866 1.00 10.23 105 VAL H CA 1
ATOM 14230 C C . VAL H 1 107 ? -16.914 83.732 54.241 1.00 9.97 105 VAL H C 1
ATOM 14231 O O . VAL H 1 107 ? -16.415 83.089 55.188 1.00 10.72 105 VAL H O 1
ATOM 14235 N N . ALA H 1 108 ? -17.272 85.005 54.359 1.00 9.38 106 ALA H N 1
ATOM 14236 C CA . ALA H 1 108 ? -17.097 85.803 55.571 1.00 9.07 106 ALA H CA 1
ATOM 14237 C C . ALA H 1 108 ? -18.341 85.613 56.419 1.00 9.65 106 ALA H C 1
ATOM 14238 O O . ALA H 1 108 ? -19.270 86.438 56.388 1.00 10.21 106 ALA H O 1
ATOM 14240 N N . ASN H 1 109 ? -18.361 84.514 57.181 1.00 9.67 107 ASN H N 1
ATOM 14241 C CA . ASN H 1 109 ? -19.544 84.002 57.877 1.00 8.73 107 ASN H CA 1
ATOM 14242 C C . ASN H 1 109 ? -19.529 84.219 59.399 1.00 9.58 107 ASN H C 1
ATOM 14243 O O . ASN H 1 109 ? -20.590 84.318 60.014 1.00 10.03 107 ASN H O 1
ATOM 14248 N N . ALA H 1 110 ? -18.362 84.303 60.028 1.00 9.80 108 ALA H N 1
ATOM 14249 C CA . ALA H 1 110 ? -18.314 84.441 61.470 1.00 9.94 108 ALA H CA 1
ATOM 14250 C C . ALA H 1 110 ? -19.122 85.638 61.901 1.00 10.54 108 ALA H C 1
ATOM 14251 O O . ALA H 1 110 ? -19.067 86.701 61.278 1.00 10.33 108 ALA H O 1
ATOM 14253 N N . GLY H 1 111 ? -19.896 85.466 62.964 1.00 10.41 109 GLY H N 1
ATOM 14254 C CA . GLY H 1 111 ? -20.736 86.529 63.494 1.00 11.03 109 GLY H CA 1
ATOM 14255 C C . GLY H 1 111 ? -21.284 86.179 64.856 1.00 11.21 109 GLY H C 1
ATOM 14256 O O . GLY H 1 111 ? -21.300 85.014 65.251 1.00 11.20 109 GLY H O 1
ATOM 14257 N N . ILE H 1 112 ? -21.671 87.222 65.575 1.00 10.85 110 ILE H N 1
ATOM 14258 C CA . ILE H 1 112 ? -22.236 87.129 66.916 1.00 10.96 110 ILE H CA 1
ATOM 14259 C C . ILE H 1 112 ? -23.482 87.981 67.028 1.00 10.21 110 ILE H C 1
ATOM 14260 O O . ILE H 1 112 ? -23.672 88.975 66.279 1.00 9.60 110 ILE H O 1
ATOM 14265 N N . ALA H 1 113 ? -24.332 87.637 67.989 1.00 10.34 111 ALA H N 1
ATOM 14266 C CA . ALA H 1 113 ? -25.514 88.411 68.316 1.00 11.08 111 ALA H CA 1
ATOM 14267 C C . ALA H 1 113 ? -25.543 88.689 69.818 1.00 11.24 111 ALA H C 1
ATOM 14268 O O . ALA H 1 113 ? -26.357 88.138 70.546 1.00 12.36 111 ALA H O 1
ATOM 14270 N N . PRO H 1 114 ? -24.694 89.610 70.298 1.00 11.36 112 PRO H N 1
ATOM 14271 C CA . PRO H 1 114 ? -24.691 89.943 71.741 1.00 11.78 112 PRO H CA 1
ATOM 14272 C C . PRO H 1 114 ? -25.953 90.712 72.188 1.00 12.49 112 PRO H C 1
ATOM 14273 O O . PRO H 1 114 ? -26.607 91.430 71.406 1.00 12.27 112 PRO H O 1
ATOM 14277 N N . MET H 1 115 ? -26.303 90.554 73.449 1.00 12.87 113 MET H N 1
ATOM 14278 C CA . MET H 1 115 ? -27.468 91.186 74.055 1.00 13.33 113 MET H CA 1
ATOM 14279 C C . MET H 1 115 ? -27.255 91.265 75.547 1.00 14.54 113 MET H C 1
ATOM 14280 O O . MET H 1 115 ? -26.490 90.478 76.104 1.00 14.89 113 MET H O 1
ATOM 14285 N N . SER H 1 116 ? -27.910 92.216 76.177 1.00 14.79 114 SER H N 1
ATOM 14286 C CA . SER H 1 116 ? -27.936 92.329 77.648 1.00 16.66 114 SER H CA 1
ATOM 14287 C C . SER H 1 116 ? -26.577 92.598 78.249 1.00 16.84 114 SER H C 1
ATOM 14288 O O . SER H 1 116 ? -26.310 92.243 79.420 1.00 18.11 114 SER H O 1
ATOM 14291 N N . ALA H 1 117 ? -25.711 93.224 77.482 1.00 15.29 115 ALA H N 1
ATOM 14292 C CA . ALA H 1 117 ? -24.352 93.557 77.892 1.00 14.88 115 ALA H CA 1
ATOM 14293 C C . ALA H 1 117 ? -24.078 95.054 77.854 1.00 15.80 115 ALA H C 1
ATOM 14294 O O . ALA H 1 117 ? -22.920 95.470 77.902 1.00 18.00 115 ALA H O 1
ATOM 14296 N N . GLY H 1 118 ? -25.106 95.884 77.734 1.00 15.15 116 GLY H N 1
ATOM 14297 C CA . GLY H 1 118 ? -24.863 97.299 77.632 1.00 15.47 116 GLY H CA 1
ATOM 14298 C C . GLY H 1 118 ? -24.095 97.614 76.357 1.00 14.46 116 GLY H C 1
ATOM 14299 O O . GLY H 1 118 ? -24.171 96.879 75.368 1.00 13.43 116 GLY H O 1
ATOM 14300 N N . ASP H 1 119 ? -23.310 98.681 76.387 1.00 15.13 117 ASP H N 1
ATOM 14301 C CA . ASP H 1 119 ? -22.550 99.100 75.207 1.00 14.69 117 ASP H CA 1
ATOM 14302 C C . ASP H 1 119 ? -21.448 98.131 74.835 1.00 14.69 117 ASP H C 1
ATOM 14303 O O . ASP H 1 119 ? -20.960 98.178 73.706 1.00 13.57 117 ASP H O 1
ATOM 14308 N N . ASP H 1 120 ? -21.037 97.233 75.742 1.00 15.08 118 ASP H N 1
ATOM 14309 C CA . ASP H 1 120 ? -20.111 96.179 75.304 1.00 15.18 118 ASP H CA 1
ATOM 14310 C C . ASP H 1 120 ? -20.684 95.379 74.142 1.00 12.93 118 ASP H C 1
ATOM 14311 O O . ASP H 1 120 ? -19.943 94.938 73.264 1.00 12.88 118 ASP H O 1
ATOM 14316 N N . GLY H 1 121 ? -22.018 95.225 74.093 1.00 12.51 119 GLY H N 1
ATOM 14317 C CA . GLY H 1 121 ? -22.656 94.542 72.978 1.00 11.92 119 GLY H CA 1
ATOM 14318 C C . GLY H 1 121 ? -22.524 95.301 71.673 1.00 10.99 119 GLY H C 1
ATOM 14319 O O . GLY H 1 121 ? -22.295 94.695 70.601 1.00 10.49 119 GLY H O 1
ATOM 14320 N N . TRP H 1 122 ? -22.635 96.621 71.743 1.00 10.50 120 TRP H N 1
ATOM 14321 C CA . TRP H 1 122 ? -22.386 97.456 70.538 1.00 10.01 120 TRP H CA 1
ATOM 14322 C C . TRP H 1 122 ? -20.951 97.240 70.031 1.00 10.61 120 TRP H C 1
ATOM 14323 O O . TRP H 1 122 ? -20.715 96.922 68.869 1.00 10.10 120 TRP H O 1
ATOM 14334 N N . HIS H 1 123 ? -19.980 97.383 70.921 1.00 11.33 121 HIS H N 1
ATOM 14335 C CA . HIS H 1 123 ? -18.587 97.328 70.496 1.00 12.05 121 HIS H CA 1
ATOM 14336 C C . HIS H 1 123 ? -18.240 95.958 69.950 1.00 11.72 121 HIS H C 1
ATOM 14337 O O . HIS H 1 123 ? -17.607 95.859 68.895 1.00 12.63 121 HIS H O 1
ATOM 14344 N N . ASP H 1 124 ? -18.671 94.912 70.634 1.00 11.42 122 ASP H N 1
ATOM 14345 C CA . ASP H 1 124 ? -18.337 93.573 70.200 1.00 11.27 122 ASP H CA 1
ATOM 14346 C C . ASP H 1 124 ? -18.985 93.211 68.861 1.00 10.76 122 ASP H C 1
ATOM 14347 O O . ASP H 1 124 ? -18.353 92.538 68.031 1.00 10.69 122 ASP H O 1
ATOM 14352 N N . VAL H 1 125 ? -20.261 93.576 68.663 1.00 10.30 123 VAL H N 1
ATOM 14353 C CA . VAL H 1 125 ? -20.904 93.229 67.425 1.00 9.71 123 VAL H CA 1
ATOM 14354 C C . VAL H 1 125 ? -20.331 94.003 66.247 1.00 9.48 123 VAL H C 1
ATOM 14355 O O . VAL H 1 125 ? -20.179 93.434 65.173 1.00 9.54 123 VAL H O 1
ATOM 14359 N N . ILE H 1 126 ? -19.945 95.258 66.436 1.00 9.18 124 ILE H N 1
ATOM 14360 C CA . ILE H 1 126 ? -19.261 95.983 65.348 1.00 9.05 124 ILE H CA 1
ATOM 14361 C C . ILE H 1 126 ? -17.904 95.313 65.073 1.00 10.14 124 ILE H C 1
ATOM 14362 O O . ILE H 1 126 ? -17.524 95.093 63.938 1.00 9.71 124 ILE H O 1
ATOM 14367 N N . ASP H 1 127 ? -17.194 94.950 66.127 1.00 10.04 125 ASP H N 1
ATOM 14368 C CA A ASP H 1 127 ? -15.846 94.414 65.978 0.50 10.72 125 ASP H CA 1
ATOM 14369 C CA B ASP H 1 127 ? -15.848 94.390 66.000 0.50 10.61 125 ASP H CA 1
ATOM 14370 C C . ASP H 1 127 ? -15.875 93.063 65.238 1.00 10.48 125 ASP H C 1
ATOM 14371 O O . ASP H 1 127 ? -15.065 92.818 64.353 1.00 10.64 125 ASP H O 1
ATOM 14380 N N . VAL H 1 128 ? -16.776 92.157 65.602 1.00 9.53 126 VAL H N 1
ATOM 14381 C CA . VAL H 1 128 ? -16.822 90.866 64.932 1.00 9.60 126 VAL H CA 1
ATOM 14382 C C . VAL H 1 128 ? -17.526 90.968 63.580 1.00 9.17 126 VAL H C 1
ATOM 14383 O O . VAL H 1 128 ? -17.017 90.476 62.585 1.00 9.29 126 VAL H O 1
ATOM 14387 N N . ASN H 1 129 ? -18.729 91.552 63.556 1.00 9.34 127 ASN H N 1
ATOM 14388 C CA . ASN H 1 129 ? -19.580 91.449 62.380 1.00 8.34 127 ASN H CA 1
ATOM 14389 C C . ASN H 1 129 ? -19.264 92.443 61.277 1.00 8.97 127 ASN H C 1
ATOM 14390 O O . ASN H 1 129 ? -19.709 92.244 60.165 1.00 9.93 127 ASN H O 1
ATOM 14395 N N . LEU H 1 130 ? -18.551 93.536 61.596 1.00 7.95 128 LEU H N 1
ATOM 14396 C CA . LEU H 1 130 ? -18.172 94.520 60.586 1.00 8.18 128 LEU H CA 1
ATOM 14397 C C . LEU H 1 130 ? -16.650 94.510 60.395 1.00 8.30 128 LEU H C 1
ATOM 14398 O O . LEU H 1 130 ? -16.170 94.123 59.331 1.00 8.90 128 LEU H O 1
ATOM 14403 N N . THR H 1 131 ? -15.891 94.870 61.418 1.00 8.55 129 THR H N 1
ATOM 14404 C CA . THR H 1 131 ? -14.447 94.851 61.333 1.00 8.88 129 THR H CA 1
ATOM 14405 C C . THR H 1 131 ? -13.946 93.458 60.979 1.00 9.20 129 THR H C 1
ATOM 14406 O O . THR H 1 131 ? -13.039 93.314 60.151 1.00 9.61 129 THR H O 1
ATOM 14410 N N . GLY H 1 132 ? -14.535 92.425 61.561 1.00 8.59 130 GLY H N 1
ATOM 14411 C CA . GLY H 1 132 ? -14.078 91.063 61.270 1.00 9.20 130 GLY H CA 1
ATOM 14412 C C . GLY H 1 132 ? -14.303 90.663 59.839 1.00 9.30 130 GLY H C 1
ATOM 14413 O O . GLY H 1 132 ? -13.488 89.917 59.255 1.00 10.55 130 GLY H O 1
ATOM 14414 N N . VAL H 1 133 ? -15.375 91.176 59.219 1.00 9.03 131 VAL H N 1
ATOM 14415 C CA . VAL H 1 133 ? -15.647 90.920 57.796 1.00 9.19 131 VAL H CA 1
ATOM 14416 C C . VAL H 1 133 ? -14.637 91.688 56.946 1.00 9.79 131 VAL H C 1
ATOM 14417 O O . VAL H 1 133 ? -14.053 91.118 56.007 1.00 9.07 131 VAL H O 1
ATOM 14421 N N . TYR H 1 134 ? -14.395 92.953 57.264 1.00 9.01 132 TYR H N 1
ATOM 14422 C CA . TYR H 1 134 ? -13.325 93.726 56.604 1.00 8.94 132 TYR H CA 1
ATOM 14423 C C . TYR H 1 134 ? -11.985 92.968 56.683 1.00 10.02 132 TYR H C 1
ATOM 14424 O O . TYR H 1 134 ? -11.316 92.781 55.645 1.00 10.42 132 TYR H O 1
ATOM 14433 N N . HIS H 1 135 ? -11.610 92.466 57.857 1.00 10.06 133 HIS H N 1
ATOM 14434 C CA . HIS H 1 135 ? -10.332 91.752 57.939 1.00 10.10 133 HIS H CA 1
ATOM 14435 C C . HIS H 1 135 ? -10.296 90.504 57.062 1.00 10.64 133 HIS H C 1
ATOM 14436 O O . HIS H 1 135 ? -9.259 90.169 56.471 1.00 10.92 133 HIS H O 1
ATOM 14443 N N . THR H 1 136 ? -11.403 89.789 56.978 1.00 10.48 134 THR H N 1
ATOM 14444 C CA . THR H 1 136 ? -11.504 88.546 56.177 1.00 10.83 134 THR H CA 1
ATOM 14445 C C . THR H 1 136 ? -11.286 88.863 54.700 1.00 11.46 134 THR H C 1
ATOM 14446 O O . THR H 1 136 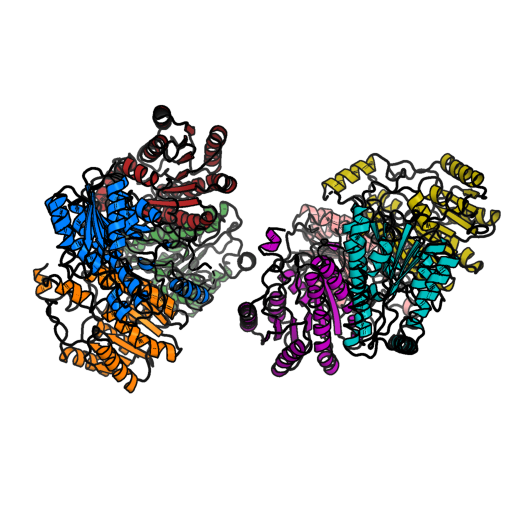? -10.550 88.148 53.985 1.00 12.36 134 THR H O 1
ATOM 14450 N N . ILE H 1 137 ? -11.885 89.945 54.226 1.00 10.70 135 ILE H N 1
ATOM 14451 C CA . ILE H 1 137 ? -11.667 90.399 52.854 1.00 11.20 135 ILE H CA 1
ATOM 14452 C C . ILE H 1 137 ? -10.205 90.805 52.630 1.00 11.65 135 ILE H C 1
ATOM 14453 O O . ILE H 1 137 ? -9.535 90.378 51.673 1.00 11.77 135 ILE H O 1
ATOM 14458 N N . LYS H 1 138 ? -9.711 91.642 53.518 1.00 11.07 136 LYS H N 1
ATOM 14459 C CA . LYS H 1 138 ? -8.396 92.253 53.369 1.00 12.92 136 LYS H CA 1
ATOM 14460 C C . LYS H 1 138 ? -7.295 91.202 53.316 1.00 13.51 136 LYS H C 1
ATOM 14461 O O . LYS H 1 138 ? -6.344 91.345 52.530 1.00 13.75 136 LYS H O 1
ATOM 14467 N N . VAL H 1 139 ? -7.364 90.176 54.170 1.00 12.77 137 VAL H N 1
ATOM 14468 C CA . VAL H 1 139 ? -6.289 89.159 54.195 1.00 12.57 137 VAL H CA 1
ATOM 14469 C C . VAL H 1 139 ? -6.316 88.233 52.984 1.00 12.96 137 VAL H C 1
ATOM 14470 O O . VAL H 1 139 ? -5.293 87.646 52.658 1.00 13.91 137 VAL H O 1
ATOM 14474 N N . ALA H 1 140 ? -7.458 88.104 52.315 1.00 12.66 138 ALA H N 1
ATOM 14475 C CA . ALA H 1 140 ? -7.615 87.221 51.166 1.00 13.02 138 ALA H CA 1
ATOM 14476 C C . ALA H 1 140 ? -7.246 87.873 49.814 1.00 13.50 138 ALA H C 1
ATOM 14477 O O . ALA H 1 140 ? -6.800 87.193 48.901 1.00 13.73 138 ALA H O 1
ATOM 14479 N N . ILE H 1 141 ? -7.428 89.185 49.674 1.00 13.08 139 ILE H N 1
ATOM 14480 C CA . ILE H 1 141 ? -7.212 89.875 48.409 1.00 13.11 139 ILE H CA 1
ATOM 14481 C C . ILE H 1 141 ? -5.835 89.665 47.770 1.00 13.94 139 ILE H C 1
ATOM 14482 O O . ILE H 1 141 ? -5.786 89.483 46.569 1.00 14.78 139 ILE H O 1
ATOM 14487 N N . PRO H 1 142 ? -4.750 89.723 48.559 1.00 14.13 140 PRO H N 1
ATOM 14488 C CA . PRO H 1 142 ? -3.446 89.644 47.892 1.00 15.27 140 PRO H CA 1
ATOM 14489 C C . PRO H 1 142 ? -3.295 88.346 47.093 1.00 15.91 140 PRO H C 1
ATOM 14490 O O . PRO H 1 142 ? -2.817 88.395 45.957 1.00 17.23 140 PRO H O 1
ATOM 14494 N N . THR H 1 143 ? -3.707 87.221 47.664 1.00 15.11 141 THR H N 1
ATOM 14495 C CA . THR H 1 143 ? -3.651 85.957 46.956 1.00 15.74 141 THR H CA 1
ATOM 14496 C C . THR H 1 143 ? -4.525 85.930 45.695 1.00 16.38 141 THR H C 1
ATOM 14497 O O . THR H 1 143 ? -4.078 85.522 44.627 1.00 16.80 141 THR H O 1
ATOM 14501 N N . LEU H 1 144 ? -5.776 86.376 45.814 1.00 15.61 142 LEU H N 1
ATOM 14502 C CA . LEU H 1 144 ? -6.703 86.416 44.676 1.00 16.25 142 LEU H CA 1
ATOM 14503 C C . LEU H 1 144 ? -6.165 87.276 43.543 1.00 16.76 142 LEU H C 1
ATOM 14504 O O . LEU H 1 144 ? -6.242 86.898 42.366 1.00 17.62 142 LEU H O 1
ATOM 14509 N N . VAL H 1 145 ? -5.588 88.430 43.875 1.00 17.24 143 VAL H N 1
ATOM 14510 C CA . VAL H 1 145 ? -5.106 89.333 42.842 1.00 18.67 143 VAL H CA 1
ATOM 14511 C C . VAL H 1 145 ? -3.817 88.785 42.183 1.00 19.05 143 VAL H C 1
ATOM 14512 O O . VAL H 1 145 ? -3.691 88.792 40.949 1.00 20.56 143 VAL H O 1
ATOM 14516 N N . LYS H 1 146 ? -2.899 88.253 42.984 1.00 19.10 144 LYS H N 1
ATOM 14517 C CA . LYS H 1 146 ? -1.629 87.750 42.449 1.00 20.16 144 LYS H CA 1
ATOM 14518 C C . LYS H 1 146 ? -1.887 86.561 41.499 1.00 19.46 144 LYS H C 1
ATOM 14519 O O . LYS H 1 146 ? -1.215 86.409 40.460 1.00 19.76 144 LYS H O 1
ATOM 14525 N N . GLN H 1 147 ? -2.847 85.711 41.837 1.00 18.14 145 GLN H N 1
ATOM 14526 C CA . GLN H 1 147 ? -3.161 84.551 40.992 1.00 18.38 145 GLN H CA 1
ATOM 14527 C C . GLN H 1 147 ? -3.677 84.951 39.629 1.00 19.51 145 GLN H C 1
ATOM 14528 O O . GLN H 1 147 ? -3.393 84.274 38.634 1.00 20.38 145 GLN H O 1
ATOM 14534 N N . GLY H 1 148 ? -4.506 85.984 39.580 1.00 19.39 146 GLY H N 1
ATOM 14535 C CA . GLY H 1 148 ? -5.073 86.466 38.319 1.00 19.99 146 GLY H CA 1
ATOM 14536 C C . GLY H 1 148 ? -6.087 85.547 37.647 1.00 20.91 146 GLY H C 1
ATOM 14537 O O . GLY H 1 148 ? -6.243 85.605 36.417 1.00 23.71 146 GLY H O 1
ATOM 14538 N N . THR H 1 149 ? -6.775 84.699 38.412 1.00 19.77 147 THR H N 1
ATOM 14539 C CA . THR H 1 149 ? -7.746 83.767 37.829 1.00 20.14 147 THR H CA 1
ATOM 14540 C C . THR H 1 149 ? -9.161 84.067 38.370 1.00 18.17 147 THR H C 1
ATOM 14541 O O . THR H 1 149 ? -10.058 83.263 38.222 1.00 19.19 147 THR H O 1
ATOM 14545 N N . GLY H 1 150 ? -9.358 85.238 38.958 1.00 16.65 148 GLY H N 1
ATOM 14546 C CA . GLY H 1 150 ? -10.686 85.569 39.501 1.00 16.07 148 GLY H CA 1
ATOM 14547 C C . GLY H 1 150 ? -10.984 84.860 40.808 1.00 15.58 148 GLY H C 1
ATOM 14548 O O . GLY H 1 150 ? -10.122 84.229 41.432 1.00 16.06 148 GLY H O 1
ATOM 14549 N N . GLY H 1 151 ? -12.253 84.923 41.225 1.00 14.69 149 GLY H N 1
ATOM 14550 C CA . GLY H 1 151 ? -12.665 84.256 42.411 1.00 14.56 149 GLY H CA 1
ATOM 14551 C C . GLY H 1 151 ? -13.969 84.806 42.912 1.00 13.26 149 GLY H C 1
ATOM 14552 O O . GLY H 1 151 ? -14.617 85.583 42.200 1.00 12.54 149 GLY H O 1
ATOM 14553 N N . SER H 1 152 ? -14.341 84.364 44.108 1.00 13.15 150 SER H N 1
ATOM 14554 C CA . SER H 1 152 ? -15.620 84.768 44.721 1.00 13.93 150 SER H CA 1
ATOM 14555 C C . SER H 1 152 ? -15.401 85.140 46.165 1.00 13.80 150 SER H C 1
ATOM 14556 O O . SER H 1 152 ? -14.762 84.418 46.942 1.00 14.86 150 SER H O 1
ATOM 14559 N N . ILE H 1 153 ? -16.006 86.257 46.547 1.00 12.27 151 ILE H N 1
ATOM 14560 C CA . ILE H 1 153 ? -16.087 86.684 47.942 1.00 10.64 151 ILE H CA 1
ATOM 14561 C C . ILE H 1 153 ? -17.564 86.808 48.312 1.00 10.70 151 ILE H C 1
ATOM 14562 O O . ILE H 1 153 ? -18.299 87.569 47.674 1.00 10.97 151 ILE H O 1
ATOM 14567 N N . VAL H 1 154 ? -17.975 86.042 49.309 1.00 10.78 152 VAL H N 1
ATOM 14568 C CA . VAL H 1 154 ? -19.357 86.024 49.750 1.00 10.75 152 VAL H CA 1
ATOM 14569 C C . VAL H 1 154 ? -19.428 86.553 51.181 1.00 10.32 152 VAL H C 1
ATOM 14570 O O . VAL H 1 154 ? -18.796 85.957 52.078 1.00 10.67 152 VAL H O 1
ATOM 14574 N N . LEU H 1 155 ? -20.187 87.634 51.409 1.00 9.54 153 LEU H N 1
ATOM 14575 C CA . LEU H 1 155 ? -20.293 88.219 52.722 1.00 9.29 153 LEU H CA 1
ATOM 14576 C C . LEU H 1 155 ? -21.668 87.856 53.321 1.00 8.65 153 LEU H C 1
ATOM 14577 O O . LEU H 1 155 ? -22.691 87.964 52.653 1.00 10.52 153 LEU H O 1
ATOM 14582 N N . ILE H 1 156 ? -21.689 87.327 54.532 1.00 8.02 154 ILE H N 1
ATOM 14583 C CA . ILE H 1 156 ? -22.957 86.954 55.200 1.00 7.93 154 ILE H CA 1
ATOM 14584 C C . ILE H 1 156 ? -23.474 88.121 56.005 1.00 9.00 154 ILE H C 1
ATOM 14585 O O . ILE H 1 156 ? -22.916 88.489 57.033 1.00 10.25 154 ILE H O 1
ATOM 14590 N N . SER H 1 157 ? -24.544 88.735 55.476 1.00 8.20 155 SER H N 1
ATOM 14591 C CA . SER H 1 157 ? -25.269 89.809 56.160 1.00 8.14 155 SER H CA 1
ATOM 14592 C C . SER H 1 157 ? -26.463 89.196 56.873 1.00 8.88 155 SER H C 1
ATOM 14593 O O . SER H 1 157 ? -26.282 88.190 57.599 1.00 10.03 155 SER H O 1
ATOM 14596 N N . SER H 1 158 ? -27.666 89.738 56.709 1.00 8.00 156 SER H N 1
ATOM 14597 C CA . SER H 1 158 ? -28.889 89.364 57.442 1.00 8.87 156 SER H CA 1
ATOM 14598 C C . SER H 1 158 ? -30.012 90.183 56.883 1.00 8.92 156 SER H C 1
ATOM 14599 O O . SER H 1 158 ? -29.758 91.224 56.228 1.00 8.10 156 SER H O 1
ATOM 14602 N N . SER H 1 159 ? -31.260 89.810 57.164 1.00 10.13 157 SER H N 1
ATOM 14603 C CA . SER H 1 159 ? -32.364 90.735 56.945 1.00 9.81 157 SER H CA 1
ATOM 14604 C C . SER H 1 159 ? -32.104 92.118 57.584 1.00 8.65 157 SER H C 1
ATOM 14605 O O . SER H 1 159 ? -32.487 93.158 57.010 1.00 9.43 157 SER H O 1
ATOM 14608 N N . ALA H 1 160 ? -31.413 92.104 58.718 1.00 9.20 158 ALA H N 1
ATOM 14609 C CA . ALA H 1 160 ? -31.071 93.304 59.443 1.00 8.69 158 ALA H CA 1
ATOM 14610 C C . ALA H 1 160 ? -30.003 94.160 58.784 1.00 9.07 158 ALA H C 1
ATOM 14611 O O . ALA H 1 160 ? -29.699 95.236 59.300 1.00 9.17 158 ALA H O 1
ATOM 14613 N N . GLY H 1 161 ? -29.426 93.707 57.677 1.00 7.89 159 GLY H N 1
ATOM 14614 C CA . GLY H 1 161 ? -28.577 94.545 56.855 1.00 8.48 159 GLY H CA 1
ATOM 14615 C C . GLY H 1 161 ? -29.293 95.342 55.799 1.00 7.91 159 GLY H C 1
ATOM 14616 O O . GLY H 1 161 ? -28.688 96.200 55.166 1.00 9.08 159 GLY H O 1
ATOM 14617 N N . LEU H 1 162 ? -30.618 95.143 55.661 1.00 8.09 160 LEU H N 1
ATOM 14618 C CA . LEU H 1 162 ? -31.432 95.875 54.691 1.00 9.05 160 LEU H CA 1
ATOM 14619 C C . LEU H 1 162 ? -32.726 96.410 55.267 1.00 9.34 160 LEU H C 1
ATOM 14620 O O . LEU H 1 162 ? -33.426 97.149 54.557 1.00 11.43 160 LEU H O 1
ATOM 14625 N N . ALA H 1 163 ? -33.016 96.075 56.513 1.00 8.84 161 ALA H N 1
ATOM 14626 C CA . ALA H 1 163 ? -34.231 96.518 57.192 1.00 9.28 161 ALA H CA 1
ATOM 14627 C C . ALA H 1 163 ? -33.926 96.842 58.638 1.00 9.41 161 ALA H C 1
ATOM 14628 O O . ALA H 1 163 ? -33.025 96.258 59.227 1.00 10.55 161 ALA H O 1
ATOM 14630 N N . GLY H 1 164 ? -34.738 97.727 59.208 1.00 9.22 162 GLY H N 1
ATOM 14631 C CA . GLY H 1 164 ? -34.578 98.162 60.579 1.00 9.57 162 GLY H CA 1
ATOM 14632 C C . GLY H 1 164 ? -35.284 97.239 61.560 1.00 10.66 162 GLY H C 1
ATOM 14633 O O . GLY H 1 164 ? -36.261 97.647 62.190 1.00 11.80 162 GLY H O 1
ATOM 14634 N N . VAL H 1 165 ? -34.795 96.006 61.649 1.00 12.54 163 VAL H N 1
ATOM 14635 C CA A VAL H 1 165 ? -35.366 94.999 62.519 0.60 13.67 163 VAL H CA 1
ATOM 14636 C CA B VAL H 1 165 ? -35.346 94.956 62.490 0.40 13.47 163 VAL H CA 1
ATOM 14637 C C . VAL H 1 165 ? -34.434 94.773 63.693 1.00 14.09 163 VAL H C 1
ATOM 14638 O O . VAL H 1 165 ? -33.266 94.394 63.522 1.00 15.58 163 VAL H O 1
ATOM 14645 N N . GLY H 1 166 ? -34.967 94.991 64.868 1.00 15.43 164 GLY H N 1
ATOM 14646 C CA . GLY H 1 166 ? -34.180 94.807 66.099 1.00 15.90 164 GLY H CA 1
ATOM 14647 C C . GLY H 1 166 ? -34.883 95.441 67.280 1.00 15.56 164 GLY H C 1
ATOM 14648 O O . GLY H 1 166 ? -35.975 96.008 67.136 1.00 18.13 164 GLY H O 1
ATOM 14649 N N . SER H 1 167 ? -34.265 95.327 68.445 1.00 14.56 165 SER H N 1
ATOM 14650 C CA . SER H 1 167 ? -34.733 95.947 69.664 1.00 13.80 165 SER H CA 1
ATOM 14651 C C . SER H 1 167 ? -33.791 97.056 70.073 1.00 13.05 165 SER H C 1
ATOM 14652 O O . SER H 1 167 ? -32.762 97.264 69.436 1.00 13.53 165 SER H O 1
ATOM 14655 N N . ALA H 1 168 ? -34.100 97.742 71.163 1.00 13.30 166 ALA H N 1
ATOM 14656 C CA . ALA H 1 168 ? -33.282 98.861 71.577 1.00 13.73 166 ALA H CA 1
ATOM 14657 C C . ALA H 1 168 ? -31.939 98.473 72.253 1.00 13.05 166 ALA H C 1
ATOM 14658 O O . ALA H 1 168 ? -31.123 99.340 72.539 1.00 14.41 166 ALA H O 1
ATOM 14660 N N . ASP H 1 169 ? -31.705 97.201 72.490 1.00 13.67 167 ASP H N 1
ATOM 14661 C CA . ASP H 1 169 ? -30.451 96.772 73.097 1.00 12.43 167 ASP H CA 1
ATOM 14662 C C . ASP H 1 169 ? -29.271 97.255 72.227 1.00 12.21 167 ASP H C 1
ATOM 14663 O O . ASP H 1 169 ? -29.319 97.096 71.005 1.00 11.02 167 ASP H O 1
ATOM 14668 N N . PRO H 1 170 ? -28.192 97.808 72.820 1.00 10.93 168 PRO H N 1
ATOM 14669 C CA . PRO H 1 170 ? -26.998 98.189 72.045 1.00 11.23 168 PRO H CA 1
ATOM 14670 C C . PRO H 1 170 ? -26.464 97.106 71.123 1.00 10.41 168 PRO H C 1
ATOM 14671 O O . PRO H 1 170 ? -25.996 97.424 70.013 1.00 9.92 168 PRO H O 1
ATOM 14675 N N . GLY H 1 171 ? -26.533 95.848 71.547 1.00 9.39 169 GLY H N 1
ATOM 14676 C CA . GLY H 1 171 ? -26.099 94.775 70.688 1.00 10.28 169 GLY H CA 1
ATOM 14677 C C . GLY H 1 171 ? -27.003 94.528 69.494 1.00 9.78 169 GLY H C 1
ATOM 14678 O O . GLY H 1 171 ? -26.543 94.037 68.482 1.00 10.71 169 GLY H O 1
ATOM 14679 N N . SER H 1 172 ? -28.293 94.829 69.645 1.00 9.87 170 SER H N 1
ATOM 14680 C CA . SER H 1 172 ? -29.256 94.672 68.565 1.00 9.86 170 SER H CA 1
ATOM 14681 C C . SER H 1 172 ? -29.165 95.775 67.517 1.00 9.32 170 SER H C 1
ATOM 14682 O O . SER H 1 172 ? -29.031 95.496 66.316 1.00 9.36 170 SER H O 1
ATOM 14685 N N . VAL H 1 173 ? -29.179 97.027 67.962 1.00 8.94 171 VAL H N 1
ATOM 14686 C CA . VAL H 1 173 ? -28.961 98.146 67.037 1.00 9.51 171 VAL H CA 1
ATOM 14687 C C . VAL H 1 173 ? -27.563 98.032 66.400 1.00 8.33 171 VAL H C 1
ATOM 14688 O O . VAL H 1 173 ? -27.400 98.339 65.228 1.00 9.20 171 VAL H O 1
ATOM 14692 N N . GLY H 1 174 ? -26.573 97.532 67.137 1.00 9.09 172 GLY H N 1
ATOM 14693 C CA . GLY H 1 174 ? -25.269 97.284 66.563 1.00 8.15 172 GLY H CA 1
ATOM 14694 C C . GLY H 1 174 ? -25.274 96.192 65.509 1.00 7.46 172 GLY H C 1
ATOM 14695 O O . GLY H 1 174 ? -24.504 96.251 64.547 1.00 8.51 172 GLY H O 1
ATOM 14696 N N . TYR H 1 175 ? -26.074 95.144 65.715 1.00 8.12 173 TYR H N 1
ATOM 14697 C CA . TYR H 1 175 ? -26.222 94.098 64.717 1.00 8.00 173 TYR H CA 1
ATOM 14698 C C . TYR H 1 175 ? -26.792 94.690 63.413 1.00 7.88 173 TYR H C 1
ATOM 14699 O O . TYR H 1 175 ? -26.273 94.408 62.331 1.00 7.58 173 TYR H O 1
ATOM 14708 N N . VAL H 1 176 ? -27.841 95.497 63.507 1.00 7.72 174 VAL H N 1
ATOM 14709 C CA . VAL H 1 176 ? -28.391 96.191 62.335 1.00 7.58 174 VAL H CA 1
ATOM 14710 C C . VAL H 1 176 ? -27.299 97.044 61.666 1.00 7.62 174 VAL H C 1
ATOM 14711 O O . VAL H 1 176 ? -27.109 96.974 60.428 1.00 7.18 174 VAL H O 1
ATOM 14715 N N . ALA H 1 177 ? -26.581 97.843 62.468 1.00 7.30 175 ALA H N 1
ATOM 14716 C CA . ALA H 1 177 ? -25.563 98.748 61.913 1.00 7.01 175 ALA H CA 1
ATOM 14717 C C . ALA H 1 177 ? -24.445 97.937 61.255 1.00 7.03 175 ALA H C 1
ATOM 14718 O O . ALA H 1 177 ? -24.072 98.246 60.133 1.00 7.42 175 ALA H O 1
ATOM 14720 N N . ALA H 1 178 ? -23.982 96.880 61.890 1.00 7.57 176 ALA H N 1
ATOM 14721 C CA . ALA H 1 178 ? -22.905 96.056 61.332 1.00 6.84 176 ALA H CA 1
ATOM 14722 C C . ALA H 1 178 ? -23.347 95.367 60.062 1.00 7.03 176 ALA H C 1
ATOM 14723 O O . ALA H 1 178 ? -22.612 95.335 59.089 1.00 8.12 176 ALA H O 1
ATOM 14725 N N . LYS H 1 179 ? -24.540 94.774 60.074 1.00 7.44 177 LYS H N 1
ATOM 14726 C CA . LYS H 1 179 ? -25.001 94.033 58.902 1.00 6.61 177 LYS H CA 1
ATOM 14727 C C . LYS H 1 179 ? -25.312 94.971 57.720 1.00 5.83 177 LYS H C 1
ATOM 14728 O O . LYS H 1 179 ? -25.101 94.585 56.570 1.00 6.38 177 LYS H O 1
ATOM 14734 N N . HIS H 1 180 ? -25.741 96.217 57.991 1.00 6.39 178 HIS H N 1
ATOM 14735 C CA . HIS H 1 180 ? -25.820 97.249 56.932 1.00 5.93 178 HIS H CA 1
ATOM 14736 C C . HIS H 1 180 ? -24.420 97.571 56.410 1.00 7.36 178 HIS H C 1
ATOM 14737 O O . HIS H 1 180 ? -24.214 97.735 55.204 1.00 7.47 178 HIS H O 1
ATOM 14744 N N . GLY H 1 181 ? -23.475 97.727 57.323 1.00 6.32 179 GLY H N 1
ATOM 14745 C CA . GLY H 1 181 ? -22.099 97.993 56.938 1.00 7.29 179 GLY H CA 1
ATOM 14746 C C . GLY H 1 181 ? -21.533 96.920 56.043 1.00 7.31 179 GLY H C 1
ATOM 14747 O O . GLY H 1 181 ? -20.730 97.210 55.144 1.00 7.73 179 GLY H O 1
ATOM 14748 N N . VAL H 1 182 ? -21.885 95.667 56.310 1.00 6.85 180 VAL H N 1
ATOM 14749 C CA . VAL H 1 182 ? -21.476 94.551 55.429 1.00 7.40 180 VAL H CA 1
ATOM 14750 C C . VAL H 1 182 ? -21.932 94.759 53.987 1.00 7.77 180 VAL H C 1
ATOM 14751 O O . VAL H 1 182 ? -21.194 94.451 53.023 1.00 8.31 180 VAL H O 1
ATOM 14755 N N . VAL H 1 183 ? -23.155 95.244 53.797 1.00 6.93 181 VAL H N 1
ATOM 14756 C CA . VAL H 1 183 ? -23.635 95.576 52.437 1.00 7.03 181 VAL H CA 1
ATOM 14757 C C . VAL H 1 183 ? -22.725 96.639 51.806 1.00 7.33 181 VAL H C 1
ATOM 14758 O O . VAL H 1 183 ? -22.334 96.540 50.630 1.00 7.24 181 VAL H O 1
ATOM 14762 N N . GLY H 1 184 ? -22.335 97.653 52.578 1.00 7.17 182 GLY H N 1
ATOM 14763 C CA . GLY H 1 184 ? -21.384 98.647 52.097 1.00 7.98 182 GLY H CA 1
ATOM 14764 C C . GLY H 1 184 ? -20.066 98.031 51.639 1.00 7.58 182 GLY H C 1
ATOM 14765 O O . GLY H 1 184 ? -19.583 98.333 50.553 1.00 8.30 182 GLY H O 1
ATOM 14766 N N . LEU H 1 185 ? -19.483 97.175 52.470 1.00 7.14 183 LEU H N 1
ATOM 14767 C CA . LEU H 1 185 ? -18.276 96.429 52.082 1.00 7.38 183 LEU H CA 1
ATOM 14768 C C . LEU H 1 185 ? -18.484 95.690 50.789 1.00 7.60 183 LEU H C 1
ATOM 14769 O O . LEU H 1 185 ? -17.629 95.751 49.885 1.00 8.38 183 LEU H O 1
ATOM 14774 N N . MET H 1 186 ? -19.609 95.007 50.646 1.00 7.68 184 MET H N 1
ATOM 14775 C CA . MET H 1 186 ? -19.898 94.269 49.425 1.00 8.34 184 MET H CA 1
ATOM 14776 C C . MET H 1 186 ? -19.886 95.199 48.224 1.00 8.51 184 MET H C 1
ATOM 14777 O O . MET H 1 186 ? -19.256 94.879 47.182 1.00 8.61 184 MET H O 1
ATOM 14782 N N . ARG H 1 187 ? -20.563 96.339 48.328 1.00 7.88 185 ARG H N 1
ATOM 14783 C CA . ARG H 1 187 ? -20.760 97.185 47.167 1.00 7.08 185 ARG H CA 1
ATOM 14784 C C . ARG H 1 187 ? -19.422 97.795 46.738 1.00 7.94 185 ARG H C 1
ATOM 14785 O O . ARG H 1 187 ? -19.131 97.853 45.518 1.00 8.86 185 ARG H O 1
ATOM 14793 N N . VAL H 1 188 ? -18.630 98.285 47.692 1.00 7.58 186 VAL H N 1
ATOM 14794 C CA . VAL H 1 188 ? -17.373 98.922 47.325 1.00 8.48 186 VAL H CA 1
ATOM 14795 C C . VAL H 1 188 ? -16.363 97.886 46.826 1.00 8.78 186 VAL H C 1
ATOM 14796 O O . VAL H 1 188 ? -15.688 98.132 45.813 1.00 9.34 186 VAL H O 1
ATOM 14800 N N . TYR H 1 189 ? -16.247 96.725 47.483 1.00 8.32 187 TYR H N 1
ATOM 14801 C CA . TYR H 1 189 ? -15.351 95.691 47.006 1.00 8.23 187 TYR H CA 1
ATOM 14802 C C . TYR H 1 189 ? -15.779 95.072 45.673 1.00 8.31 187 TYR H C 1
ATOM 14803 O O . TYR H 1 189 ? -14.933 94.728 44.851 1.00 9.83 187 TYR H O 1
ATOM 14812 N N . ALA H 1 190 ? -17.069 94.965 45.392 1.00 8.62 188 ALA H N 1
ATOM 14813 C CA . ALA H 1 190 ? -17.476 94.478 44.084 1.00 9.01 188 ALA H CA 1
ATOM 14814 C C . ALA H 1 190 ? -16.966 95.459 43.031 1.00 9.62 188 ALA H C 1
ATOM 14815 O O . ALA H 1 190 ? -16.507 95.011 41.976 1.00 11.51 188 ALA H O 1
ATOM 14817 N N . ASN H 1 191 ? -16.970 96.762 43.279 1.00 10.02 189 ASN H N 1
ATOM 14818 C CA . ASN H 1 191 ? -16.463 97.738 42.314 1.00 11.00 189 ASN H CA 1
ATOM 14819 C C . ASN H 1 191 ? -14.944 97.686 42.242 1.00 12.03 189 ASN H C 1
ATOM 14820 O O . ASN H 1 191 ? -14.372 97.684 41.135 1.00 12.40 189 ASN H O 1
ATOM 14825 N N . LEU H 1 192 ? -14.272 97.644 43.393 1.00 11.08 190 LEU H N 1
ATOM 14826 C CA . LEU H 1 192 ? -12.782 97.641 43.398 1.00 11.42 190 LEU H CA 1
ATOM 14827 C C . LEU H 1 192 ? -12.178 96.392 42.737 1.00 12.43 190 LEU H C 1
ATOM 14828 O O . LEU H 1 192 ? -11.078 96.464 42.166 1.00 13.79 190 LEU H O 1
ATOM 14833 N N . LEU H 1 193 ? -12.867 95.272 42.831 1.00 11.33 191 LEU H N 1
ATOM 14834 C CA . LEU H 1 193 ? -12.324 93.979 42.394 1.00 11.51 191 LEU H CA 1
ATOM 14835 C C . LEU H 1 193 ? -12.879 93.490 41.071 1.00 13.38 191 LEU H C 1
ATOM 14836 O O . LEU H 1 193 ? -12.444 92.427 40.588 1.00 12.43 191 LEU H O 1
ATOM 14841 N N . ALA H 1 194 ? -13.826 94.208 40.475 1.00 13.95 192 ALA H N 1
ATOM 14842 C CA . ALA H 1 194 ? -14.487 93.709 39.273 1.00 14.79 192 ALA H CA 1
ATOM 14843 C C . ALA H 1 194 ? -13.480 93.480 38.145 1.00 16.21 192 ALA H C 1
ATOM 14844 O O . ALA H 1 194 ? -13.592 92.494 37.408 1.00 16.34 192 ALA H O 1
ATOM 14846 N N . GLY H 1 195 ? -12.528 94.394 38.041 1.00 15.43 193 GLY H N 1
ATOM 14847 C CA . GLY H 1 195 ? -11.495 94.313 36.996 1.00 17.63 193 GLY H CA 1
ATOM 14848 C C . GLY H 1 195 ? -10.652 93.062 37.080 1.00 17.94 193 GLY H C 1
ATOM 14849 O O . GLY H 1 195 ? -10.062 92.610 36.062 1.00 19.97 193 GLY H O 1
ATOM 14850 N N . GLN H 1 196 ? -10.521 92.499 38.286 1.00 17.37 194 GLN H N 1
ATOM 14851 C CA . GLN H 1 196 ? -9.814 91.253 38.515 1.00 18.12 194 GLN H CA 1
ATOM 14852 C C . GLN H 1 196 ? -10.690 90.010 38.385 1.00 16.15 194 GLN H C 1
ATOM 14853 O O . GLN H 1 196 ? -10.248 88.910 38.728 1.00 16.44 194 GLN H O 1
ATOM 14859 N N . MET H 1 197 ? -11.936 90.189 37.924 1.00 16.10 195 MET H N 1
ATOM 14860 C CA . MET H 1 197 ? -12.916 89.098 37.796 1.00 16.07 195 MET H CA 1
ATOM 14861 C C . MET H 1 197 ? -13.190 88.378 39.145 1.00 14.99 195 MET H C 1
ATOM 14862 O O . MET H 1 197 ? -13.440 87.183 39.207 1.00 14.40 195 MET H O 1
ATOM 14867 N N . ILE H 1 198 ? -13.136 89.154 40.231 1.00 13.93 196 ILE H N 1
ATOM 14868 C CA . ILE H 1 198 ? -13.493 88.661 41.551 1.00 13.00 196 ILE H CA 1
ATOM 14869 C C . ILE H 1 198 ? -14.905 89.168 41.856 1.00 13.04 196 ILE H C 1
ATOM 14870 O O . ILE H 1 198 ? -15.131 90.375 41.928 1.00 13.72 196 ILE H O 1
ATOM 14875 N N . ARG H 1 199 ? -15.821 88.227 42.010 1.00 11.90 197 ARG H N 1
ATOM 14876 C CA . ARG H 1 199 ? -17.223 88.581 42.316 1.00 11.27 197 ARG H CA 1
ATOM 14877 C C . ARG H 1 199 ? -17.343 88.784 43.796 1.00 10.49 197 ARG H C 1
ATOM 14878 O O . ARG H 1 199 ? -16.741 88.038 44.555 1.00 11.87 197 ARG H O 1
ATOM 14886 N N . VAL H 1 200 ? -18.134 89.793 44.187 1.00 9.58 198 VAL H N 1
ATOM 14887 C CA . VAL H 1 200 ? -18.438 90.076 45.600 1.00 9.35 198 VAL H CA 1
ATOM 14888 C C . VAL H 1 200 ? -19.938 90.293 45.749 1.00 8.62 198 VAL H C 1
ATOM 14889 O O . VAL H 1 200 ? -20.498 91.145 45.059 1.00 8.61 198 VAL H O 1
ATOM 14893 N N . ASN H 1 201 ? -20.555 89.489 46.611 1.00 9.07 199 ASN H N 1
ATOM 14894 C CA . ASN H 1 201 ? -21.990 89.545 46.868 1.00 8.63 199 ASN H CA 1
ATOM 14895 C C . ASN H 1 201 ? -22.266 89.328 48.356 1.00 9.26 199 ASN H C 1
ATOM 14896 O O . ASN H 1 201 ? -21.411 88.828 49.083 1.00 9.39 199 ASN H O 1
ATOM 14901 N N . SER H 1 202 ? -23.484 89.701 48.799 1.00 8.79 200 SER H N 1
ATOM 14902 C CA . SER H 1 202 ? -23.888 89.485 50.183 1.00 8.97 200 SER H CA 1
ATOM 14903 C C . SER H 1 202 ? -25.132 88.620 50.212 1.00 9.00 200 SER H C 1
ATOM 14904 O O . SER H 1 202 ? -25.983 88.692 49.313 1.00 10.41 200 SER H O 1
ATOM 14907 N N . ILE H 1 203 ? -25.211 87.757 51.232 1.00 9.47 201 ILE H N 1
ATOM 14908 C CA . ILE H 1 203 ? -26.328 86.879 51.485 1.00 10.62 201 ILE H CA 1
ATOM 14909 C C . ILE H 1 203 ? -27.088 87.380 52.694 1.00 9.88 201 ILE H C 1
ATOM 14910 O O . ILE H 1 203 ? -26.491 87.778 53.703 1.00 9.32 201 ILE H O 1
ATOM 14915 N N . HIS H 1 204 ? -28.418 87.363 52.603 1.00 8.13 202 HIS H N 1
ATOM 14916 C CA . HIS H 1 204 ? -29.281 87.933 53.656 1.00 8.83 202 HIS H CA 1
ATOM 14917 C C . HIS H 1 204 ? -30.292 86.902 54.152 1.00 8.44 202 HIS H C 1
ATOM 14918 O O . HIS H 1 204 ? -31.449 86.919 53.733 1.00 9.69 202 HIS H O 1
ATOM 14925 N N . PRO H 1 205 ? -29.852 85.994 55.038 1.00 8.97 203 PRO H N 1
ATOM 14926 C CA . PRO H 1 205 ? -30.834 85.093 55.647 1.00 9.98 203 PRO H CA 1
ATOM 14927 C C . PRO H 1 205 ? -31.696 85.844 56.647 1.00 10.02 203 PRO H C 1
ATOM 14928 O O . PRO H 1 205 ? -31.275 86.898 57.207 1.00 10.20 203 PRO H O 1
ATOM 14932 N N A SER H 1 206 ? -32.930 85.373 56.770 0.50 12.09 204 SER H N 1
ATOM 14933 N N B SER H 1 206 ? -32.869 85.278 56.975 0.50 10.52 204 SER H N 1
ATOM 14934 C CA A SER H 1 206 ? -33.716 85.654 57.929 0.50 13.22 204 SER H CA 1
ATOM 14935 C CA B SER H 1 206 ? -33.756 85.846 58.016 0.50 10.89 204 SER H CA 1
ATOM 14936 C C A SER H 1 206 ? -33.234 84.542 58.852 0.50 13.88 204 SER H C 1
ATOM 14937 C C B SER H 1 206 ? -33.619 85.140 59.376 0.50 10.65 204 SER H C 1
ATOM 14938 O O A SER H 1 206 ? -32.058 84.139 58.820 0.50 16.46 204 SER H O 1
ATOM 14939 O O B SER H 1 206 ? -33.160 85.776 60.320 0.50 10.64 204 SER H O 1
ATOM 14944 N N . GLY H 1 207 ? -34.134 83.909 59.519 1.00 13.24 205 GLY H N 1
ATOM 14945 C CA . GLY H 1 207 ? -33.781 83.062 60.651 1.00 12.39 205 GLY H CA 1
ATOM 14946 C C . GLY H 1 207 ? -33.290 81.744 60.129 1.00 12.26 205 GLY H C 1
ATOM 14947 O O . GLY H 1 207 ? -33.849 81.202 59.151 1.00 14.07 205 GLY H O 1
ATOM 14948 N N . VAL H 1 208 ? -32.241 81.214 60.774 1.00 11.96 206 VAL H N 1
ATOM 14949 C CA . VAL H 1 208 ? -31.620 79.933 60.381 1.00 11.48 206 VAL H CA 1
ATOM 14950 C C . VAL H 1 208 ? -31.421 79.106 61.645 1.00 13.11 206 VAL H C 1
ATOM 14951 O O . VAL H 1 208 ? -31.022 79.649 62.671 1.00 13.06 206 VAL H O 1
ATOM 14955 N N . GLU H 1 209 ? -31.712 77.802 61.577 1.00 14.76 207 GLU H N 1
ATOM 14956 C CA . GLU H 1 209 ? -31.632 76.944 62.753 1.00 15.71 207 GLU H CA 1
ATOM 14957 C C . GLU H 1 209 ? -30.173 76.651 63.093 1.00 14.27 207 GLU H C 1
ATOM 14958 O O . GLU H 1 209 ? -29.572 75.715 62.584 1.00 15.66 207 GLU H O 1
ATOM 14964 N N . THR H 1 210 ? -29.643 77.467 63.994 1.00 12.90 208 THR H N 1
ATOM 14965 C CA . THR H 1 210 ? -28.281 77.332 64.536 1.00 12.79 208 THR H CA 1
ATOM 14966 C C . THR H 1 210 ? -28.281 77.792 65.996 1.00 13.17 208 THR H C 1
ATOM 14967 O O . THR H 1 210 ? -29.267 78.369 66.467 1.00 13.34 208 THR H O 1
ATOM 14971 N N . PRO H 1 211 ? -27.158 77.558 66.715 1.00 14.25 209 PRO H N 1
ATOM 14972 C CA . PRO H 1 211 ? -27.119 77.977 68.106 1.00 15.16 209 PRO H CA 1
ATOM 14973 C C . PRO H 1 211 ? -27.112 79.486 68.316 1.00 14.47 209 PRO H C 1
ATOM 14974 O O . PRO H 1 211 ? -27.260 79.933 69.438 1.00 16.78 209 PRO H O 1
ATOM 14978 N N . MET H 1 212 ? -27.060 80.297 67.251 1.00 14.04 210 MET H N 1
ATOM 14979 C CA . MET H 1 212 ? -27.234 81.739 67.438 1.00 13.59 210 MET H CA 1
ATOM 14980 C C . MET H 1 212 ? -28.651 82.068 67.889 1.00 12.73 210 MET H C 1
ATOM 14981 O O . MET H 1 212 ? -28.880 83.085 68.573 1.00 15.07 210 MET H O 1
ATOM 14986 N N . ILE H 1 213 ? -29.634 81.265 67.450 1.00 13.94 211 ILE H N 1
ATOM 14987 C CA . ILE H 1 213 ? -31.021 81.458 67.871 1.00 15.21 211 ILE H CA 1
ATOM 14988 C C . ILE H 1 213 ? -31.613 80.330 68.715 1.00 16.17 211 ILE H C 1
ATOM 14989 O O . ILE H 1 213 ? -32.558 80.596 69.461 1.00 18.32 211 ILE H O 1
ATOM 14994 N N . ASN H 1 214 ? -31.066 79.121 68.603 1.00 16.64 212 ASN H N 1
ATOM 14995 C CA . ASN H 1 214 ? -31.539 77.971 69.403 1.00 18.67 212 ASN H CA 1
ATOM 14996 C C . ASN H 1 214 ? -30.672 77.890 70.657 1.00 17.17 212 ASN H C 1
ATOM 14997 O O . ASN H 1 214 ? -29.649 77.211 70.700 1.00 19.34 212 ASN H O 1
ATOM 15002 N N . ASN H 1 215 ? -31.057 78.660 71.667 1.00 18.13 213 ASN H N 1
ATOM 15003 C CA . ASN H 1 215 ? -30.298 78.762 72.904 1.00 17.38 213 ASN H CA 1
ATOM 15004 C C . ASN H 1 215 ? -31.224 79.226 74.028 1.00 17.87 213 ASN H C 1
ATOM 15005 O O . ASN H 1 215 ? -32.361 79.610 73.783 1.00 17.55 213 ASN H O 1
ATOM 15010 N N . GLU H 1 216 ? -30.730 79.145 75.259 1.00 17.27 214 GLU H N 1
ATOM 15011 C CA . GLU H 1 216 ? -31.571 79.396 76.417 1.00 18.62 214 GLU H CA 1
ATOM 15012 C C . GLU H 1 216 ? -31.950 80.865 76.565 1.00 19.04 214 GLU H C 1
ATOM 15013 O O . GLU H 1 216 ? -33.053 81.196 77.018 1.00 19.38 214 GLU H O 1
ATOM 15019 N N . PHE H 1 217 ? -31.042 81.755 76.196 1.00 19.38 215 PHE H N 1
ATOM 15020 C CA . PHE H 1 217 ? -31.374 83.180 76.215 1.00 20.61 215 PHE H CA 1
ATOM 15021 C C . PHE H 1 217 ? -32.602 83.437 75.361 1.00 22.46 215 PHE H C 1
ATOM 15022 O O . PHE H 1 217 ? -33.555 84.082 75.801 1.00 23.14 215 PHE H O 1
ATOM 15030 N N . THR H 1 218 ? -32.596 82.897 74.151 1.00 24.33 216 THR H N 1
ATOM 15031 C CA . THR H 1 218 ? -33.716 83.085 73.234 1.00 27.46 216 THR H CA 1
ATOM 15032 C C . THR H 1 218 ? -34.980 82.395 73.763 1.00 29.99 216 THR H C 1
ATOM 15033 O O . THR H 1 218 ? -36.062 82.982 73.731 1.00 32.73 216 THR H O 1
ATOM 15037 N N . ARG H 1 219 ? -34.851 81.184 74.315 1.00 32.33 217 ARG H N 1
ATOM 15038 C CA . ARG H 1 219 ? -36.002 80.498 74.939 1.00 34.13 217 ARG H CA 1
ATOM 15039 C C . ARG H 1 219 ? -36.568 81.228 76.151 1.00 35.60 21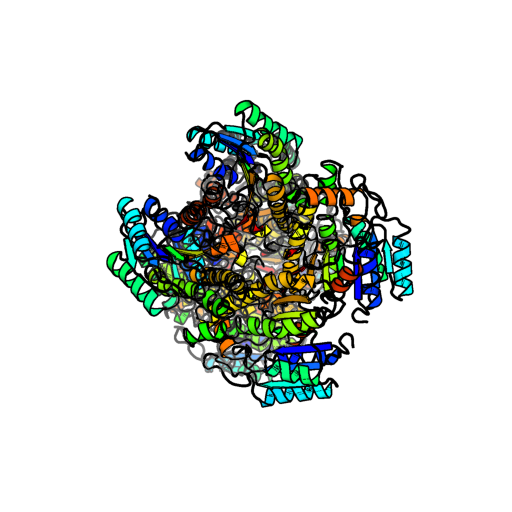7 ARG H C 1
ATOM 15040 O O . ARG H 1 219 ? -37.781 81.171 76.402 1.00 36.32 217 ARG H O 1
ATOM 15048 N N . GLU H 1 220 ? -35.701 81.889 76.911 1.00 36.41 218 GLU H N 1
ATOM 15049 C CA . GLU H 1 220 ? -36.120 82.584 78.130 1.00 37.90 218 GLU H CA 1
ATOM 15050 C C . GLU H 1 220 ? -37.084 83.721 77.798 1.00 38.55 218 GLU H C 1
ATOM 15051 O O . GLU H 1 220 ? -38.072 83.918 78.504 1.00 39.13 218 GLU H O 1
ATOM 15057 N N . TRP H 1 221 ? -36.799 84.452 76.725 1.00 38.77 219 TRP H N 1
ATOM 15058 C CA . TRP H 1 221 ? -37.764 85.387 76.134 1.00 39.99 219 TRP H CA 1
ATOM 15059 C C . TRP H 1 221 ? -38.911 84.614 75.457 1.00 40.84 219 TRP H C 1
ATOM 15060 O O . TRP H 1 221 ? -40.065 84.665 75.899 1.00 42.36 219 TRP H O 1
ATOM 15062 N N . GLU H 1 242 ? -40.580 77.524 61.050 1.00 31.40 240 GLU H N 1
ATOM 15063 C CA . GLU H 1 242 ? -40.522 78.983 61.022 1.00 29.27 240 GLU H CA 1
ATOM 15064 C C . GLU H 1 242 ? -39.138 79.524 60.664 1.00 27.74 240 GLU H C 1
ATOM 15065 O O . GLU H 1 242 ? -38.960 80.736 60.601 1.00 29.21 240 GLU H O 1
ATOM 15067 N N . VAL H 1 243 ? -38.159 78.651 60.439 1.00 26.30 241 VAL H N 1
ATOM 15068 C CA . VAL H 1 243 ? -36.808 79.093 60.097 1.00 23.35 241 VAL H CA 1
ATOM 15069 C C . VAL H 1 243 ? -36.171 78.162 59.079 1.00 21.23 241 VAL H C 1
ATOM 15070 O O . VAL H 1 243 ? -36.572 77.010 58.895 1.00 20.51 241 VAL H O 1
ATOM 15074 N N . LEU H 1 244 ? -35.133 78.673 58.426 1.00 18.03 242 LEU H N 1
ATOM 15075 C CA . LEU H 1 244 ? -34.457 77.937 57.381 1.00 18.09 242 LEU H CA 1
ATOM 15076 C C . LEU H 1 244 ? -33.410 77.000 57.974 1.00 16.85 242 LEU H C 1
ATOM 15077 O O . LEU H 1 244 ? -33.048 77.123 59.153 1.00 16.65 242 LEU H O 1
ATOM 15082 N N . ALA H 1 245 ? -32.988 76.031 57.165 1.00 16.45 243 ALA H N 1
ATOM 15083 C CA . ALA H 1 245 ? -31.872 75.151 57.517 1.00 16.41 243 ALA H CA 1
ATOM 15084 C C . ALA H 1 245 ? -30.566 75.802 57.091 1.00 15.93 243 ALA H C 1
ATOM 15085 O O . ALA H 1 245 ? -30.527 76.522 56.091 1.00 15.05 243 ALA H O 1
ATOM 15087 N N . PRO H 1 246 ? -29.485 75.550 57.841 1.00 15.23 244 PRO H N 1
ATOM 15088 C CA . PRO H 1 246 ? -28.177 76.010 57.350 1.00 15.67 244 PRO H CA 1
ATOM 15089 C C . PRO H 1 246 ? -27.903 75.606 55.901 1.00 15.38 244 PRO H C 1
ATOM 15090 O O . PRO H 1 246 ? -27.320 76.380 55.141 1.00 14.22 244 PRO H O 1
ATOM 15094 N N . GLU H 1 247 ? -28.340 74.413 55.508 1.00 15.77 245 GLU H N 1
ATOM 15095 C CA . GLU H 1 247 ? -28.152 73.932 54.147 1.00 16.55 245 GLU H CA 1
ATOM 15096 C C . GLU H 1 247 ? -28.788 74.862 53.116 1.00 16.11 245 GLU H C 1
ATOM 15097 O O . GLU H 1 247 ? -28.294 74.980 52.002 1.00 15.01 245 GLU H O 1
ATOM 15103 N N . ASP H 1 248 ? -29.889 75.529 53.471 1.00 15.93 246 ASP H N 1
ATOM 15104 C CA . ASP H 1 248 ? -30.523 76.420 52.502 1.00 16.22 246 ASP H CA 1
ATOM 15105 C C . ASP H 1 248 ? -29.598 77.600 52.169 1.00 15.13 246 ASP H C 1
ATOM 15106 O O . ASP H 1 248 ? -29.501 78.021 51.020 1.00 15.23 246 ASP H O 1
ATOM 15111 N N . VAL H 1 249 ? -28.896 78.130 53.165 1.00 13.73 247 VAL H N 1
ATOM 15112 C CA . VAL H 1 249 ? -27.950 79.201 52.958 1.00 12.82 247 VAL H CA 1
ATOM 15113 C C . VAL H 1 249 ? -26.711 78.696 52.188 1.00 11.89 247 VAL H C 1
ATOM 15114 O O . VAL H 1 249 ? -26.226 79.326 51.245 1.00 12.55 247 VAL H O 1
ATOM 15118 N N . ALA H 1 250 ? -26.203 77.519 52.590 1.00 12.42 248 ALA H N 1
ATOM 15119 C CA . ALA H 1 250 ? -25.090 76.912 51.896 1.00 11.38 248 ALA H CA 1
ATOM 15120 C C . ALA H 1 250 ? -25.402 76.621 50.431 1.00 11.75 248 ALA H C 1
ATOM 15121 O O . ALA H 1 250 ? -24.523 76.736 49.562 1.00 12.78 248 ALA H O 1
ATOM 15123 N N . ASN H 1 251 ? -26.648 76.258 50.144 1.00 12.81 249 ASN H N 1
ATOM 15124 C CA . ASN H 1 251 ? -27.038 76.010 48.759 1.00 13.07 249 ASN H CA 1
ATOM 15125 C C . ASN H 1 251 ? -26.920 77.282 47.917 1.00 13.59 249 ASN H C 1
ATOM 15126 O O . ASN H 1 251 ? -26.478 77.260 46.776 1.00 13.76 249 ASN H O 1
ATOM 15131 N N . ALA H 1 252 ? -27.339 78.410 48.484 1.00 13.18 250 ALA H N 1
ATOM 15132 C CA . ALA H 1 252 ? -27.192 79.667 47.764 1.00 13.42 250 ALA H CA 1
ATOM 15133 C C . ALA H 1 252 ? -25.742 80.038 47.491 1.00 13.76 250 ALA H C 1
ATOM 15134 O O . ALA H 1 252 ? -25.400 80.453 46.378 1.00 14.57 250 ALA H O 1
ATOM 15136 N N . VAL H 1 253 ? -24.900 79.915 48.493 1.00 12.65 251 VAL H N 1
ATOM 15137 C CA . VAL H 1 253 ? -23.482 80.217 48.341 1.00 13.46 251 VAL H CA 1
ATOM 15138 C C . VAL H 1 253 ? -22.834 79.264 47.322 1.00 13.71 251 VAL H C 1
ATOM 15139 O O . VAL H 1 253 ? -22.034 79.681 46.486 1.00 13.78 251 VAL H O 1
ATOM 15143 N N . ALA H 1 254 ? -23.156 77.982 47.394 1.00 13.99 252 ALA H N 1
ATOM 15144 C CA . ALA H 1 254 ? -22.597 77.010 46.439 1.00 15.28 252 ALA H CA 1
ATOM 15145 C C . ALA H 1 254 ? -22.923 77.394 45.004 1.00 15.50 252 ALA H C 1
ATOM 15146 O O . ALA H 1 254 ? -22.080 77.197 44.106 1.00 16.19 252 ALA H O 1
ATOM 15148 N N . TRP H 1 255 ? -24.121 77.933 44.774 1.00 15.34 253 TRP H N 1
ATOM 15149 C CA A TRP H 1 255 ? -24.514 78.403 43.437 0.50 15.35 253 TRP H CA 1
ATOM 15150 C CA B TRP H 1 255 ? -24.456 78.352 43.439 0.50 15.82 253 TRP H CA 1
ATOM 15151 C C . TRP H 1 255 ? -23.656 79.601 43.048 1.00 15.84 253 TRP H C 1
ATOM 15152 O O . TRP H 1 255 ? -23.033 79.625 41.992 1.00 15.68 253 TRP H O 1
ATOM 15173 N N . LEU H 1 256 ? -23.628 80.602 43.918 1.00 15.03 254 LEU H N 1
ATOM 15174 C CA . LEU H 1 256 ? -22.942 81.860 43.625 1.00 15.31 254 LEU H CA 1
ATOM 15175 C C . LEU H 1 256 ? -21.481 81.676 43.242 1.00 15.08 254 LEU H C 1
ATOM 15176 O O . LEU H 1 256 ? -21.000 82.374 42.366 1.00 15.62 254 LEU H O 1
ATOM 15181 N N . VAL H 1 257 ? -20.788 80.729 43.887 1.00 13.56 255 VAL H N 1
ATOM 15182 C CA . VAL H 1 257 ? -19.342 80.571 43.670 1.00 13.58 255 VAL H CA 1
ATOM 15183 C C . VAL H 1 257 ? -19.054 79.636 42.489 1.00 14.72 255 VAL H C 1
ATOM 15184 O O . VAL H 1 257 ? -17.897 79.452 42.105 1.00 15.97 255 VAL H O 1
ATOM 15188 N N . SER H 1 258 ? -20.100 79.074 41.895 1.00 15.44 256 SER H N 1
ATOM 15189 C CA . SER H 1 258 ? -19.951 78.186 40.727 1.00 16.12 256 SER H CA 1
ATOM 15190 C C . SER H 1 258 ? -19.942 78.968 39.412 1.00 16.92 256 SER H C 1
ATOM 15191 O O . SER H 1 258 ? -20.303 80.137 39.368 1.00 16.61 256 SER H O 1
ATOM 15194 N N . ASP H 1 259 ? -19.567 78.304 38.322 1.00 18.95 257 ASP H N 1
ATOM 15195 C CA . ASP H 1 259 ? -19.558 78.961 37.008 1.00 19.86 257 ASP H CA 1
ATOM 15196 C C . ASP H 1 259 ? -20.974 79.285 36.510 1.00 19.94 257 ASP H C 1
ATOM 15197 O O . ASP H 1 259 ? -21.135 80.108 35.601 1.00 20.14 257 ASP H O 1
ATOM 15202 N N . GLN H 1 260 ? -21.990 78.666 37.115 1.00 19.75 258 GLN H N 1
ATOM 15203 C CA . GLN H 1 260 ? -23.393 78.948 36.818 1.00 20.57 258 GLN H CA 1
ATOM 15204 C C . GLN H 1 260 ? -23.776 80.388 37.248 1.00 20.14 258 GLN H C 1
ATOM 15205 O O . GLN H 1 260 ? -24.858 80.891 36.869 1.00 22.55 258 GLN H O 1
ATOM 15211 N N . ALA H 1 261 ? -22.931 81.001 38.084 1.00 17.56 259 ALA H N 1
ATOM 15212 C CA . ALA H 1 261 ? -23.140 82.389 38.548 1.00 16.43 259 ALA H CA 1
ATOM 15213 C C . ALA H 1 261 ? -21.911 83.234 38.275 1.00 15.83 259 ALA H C 1
ATOM 15214 O O . ALA H 1 261 ? -21.643 84.198 38.988 1.00 15.14 259 ALA H O 1
ATOM 15216 N N . ARG H 1 262 ? -21.192 82.928 37.204 1.00 15.01 260 ARG H N 1
ATOM 15217 C CA . ARG H 1 262 ? -19.909 83.565 36.900 1.00 15.41 260 ARG H CA 1
ATOM 15218 C C . ARG H 1 262 ? -19.944 85.096 36.755 1.00 14.91 260 ARG H C 1
ATOM 15219 O O . ARG H 1 262 ? -18.948 85.766 37.040 1.00 16.71 260 ARG H O 1
ATOM 15227 N N . TYR H 1 263 ? -21.091 85.657 36.346 1.00 14.03 261 TYR H N 1
ATOM 15228 C CA . TYR H 1 263 ? -21.228 87.105 36.136 1.00 13.94 261 TYR H CA 1
ATOM 15229 C C . TYR H 1 263 ? -22.171 87.768 37.119 1.00 12.85 261 TYR H C 1
ATOM 15230 O O . TYR H 1 263 ? -22.628 88.882 36.868 1.00 13.57 261 TYR H O 1
ATOM 15239 N N . ILE H 1 264 ? -22.367 87.129 38.266 1.00 12.35 262 ILE H N 1
ATOM 15240 C CA A ILE H 1 264 ? -23.187 87.727 39.347 0.60 12.15 262 ILE H CA 1
ATOM 15241 C CA B ILE H 1 264 ? -23.192 87.753 39.320 0.40 12.21 262 ILE H CA 1
ATOM 15242 C C . ILE H 1 264 ? -22.265 88.435 40.324 1.00 11.13 262 ILE H C 1
ATOM 15243 O O . ILE H 1 264 ? -21.491 87.785 41.007 1.00 10.08 262 ILE H O 1
ATOM 15252 N N . THR H 1 265 ? -22.355 89.756 40.400 1.00 10.65 263 THR H N 1
ATOM 15253 C CA . THR H 1 265 ? -21.576 90.515 41.327 1.00 10.16 263 THR H CA 1
ATOM 15254 C C . THR H 1 265 ? -22.321 91.810 41.718 1.00 9.65 263 THR H C 1
ATOM 15255 O O . THR H 1 265 ? -23.138 92.336 40.957 1.00 9.48 263 THR H O 1
ATOM 15259 N N . GLY H 1 266 ? -22.046 92.310 42.928 1.00 9.33 264 GLY H N 1
ATOM 15260 C CA . GLY H 1 266 ? -22.680 93.524 43.431 1.00 9.08 264 GLY H CA 1
ATOM 15261 C C . GLY H 1 266 ? -24.102 93.349 43.941 1.00 9.17 264 GLY H C 1
ATOM 15262 O O . GLY H 1 266 ? -24.801 94.338 44.117 1.00 9.66 264 GLY H O 1
ATOM 15263 N N . VAL H 1 267 ? -24.481 92.095 44.207 1.00 9.29 265 VAL H N 1
ATOM 15264 C CA . VAL H 1 267 ? -25.864 91.761 44.582 1.00 9.29 265 VAL H CA 1
ATOM 15265 C C . VAL H 1 267 ? -26.010 91.504 46.049 1.00 8.69 265 VAL H C 1
ATOM 15266 O O . VAL H 1 267 ? -25.207 90.811 46.670 1.00 9.66 265 VAL H O 1
ATOM 15270 N N . THR H 1 268 ? -27.144 92.009 46.581 1.00 9.65 266 THR H N 1
ATOM 15271 C CA . THR H 1 268 ? -27.671 91.583 47.875 1.00 10.10 266 THR H CA 1
ATOM 15272 C C . THR H 1 268 ? -28.736 90.499 47.636 1.00 9.70 266 THR H C 1
ATOM 15273 O O . THR H 1 268 ? -29.795 90.793 47.044 1.00 12.75 266 THR H O 1
ATOM 15277 N N . LEU H 1 269 ? -28.493 89.265 48.085 1.00 10.06 267 LEU H N 1
ATOM 15278 C CA . LEU H 1 269 ? -29.368 88.122 47.827 1.00 10.68 267 LEU H CA 1
ATOM 15279 C C . LEU H 1 269 ? -30.068 87.680 49.112 1.00 10.13 267 LEU H C 1
ATOM 15280 O O . LEU H 1 269 ? -29.442 87.034 49.960 1.00 9.98 267 LEU H O 1
ATOM 15285 N N . PRO H 1 270 ? -31.364 88.003 49.247 1.00 9.60 268 PRO H N 1
ATOM 15286 C CA . PRO H 1 270 ? -32.133 87.472 50.358 1.00 9.91 268 PRO H CA 1
ATOM 15287 C C . PRO H 1 270 ? -32.349 85.966 50.200 1.00 9.97 268 PRO H C 1
ATOM 15288 O O . PRO H 1 270 ? -32.729 85.524 49.110 1.00 10.29 268 PRO H O 1
ATOM 15292 N N . VAL H 1 271 ? -32.145 85.233 51.299 1.00 9.79 269 VAL H N 1
ATOM 15293 C CA . VAL H 1 271 ? -32.487 83.805 51.384 1.00 11.07 269 VAL H CA 1
ATOM 15294 C C . VAL H 1 271 ? -33.385 83.717 52.619 1.00 9.82 269 VAL H C 1
ATOM 15295 O O . VAL H 1 271 ? -32.912 83.518 53.747 1.00 12.12 269 VAL H O 1
ATOM 15299 N N . ASP H 1 272 ? -34.675 83.969 52.442 1.00 10.00 270 ASP H N 1
ATOM 15300 C CA . ASP H 1 272 ? -35.511 84.436 53.554 1.00 10.27 270 ASP H CA 1
ATOM 15301 C C . ASP H 1 272 ? -36.991 84.140 53.477 1.00 10.05 270 ASP H C 1
ATOM 15302 O O . ASP H 1 272 ? -37.788 84.681 54.249 1.00 11.52 270 ASP H O 1
ATOM 15307 N N . ALA H 1 273 ? -37.365 83.300 52.528 1.00 11.40 271 ALA H N 1
ATOM 15308 C CA . ALA H 1 273 ? -38.766 82.924 52.362 1.00 12.30 271 ALA H CA 1
ATOM 15309 C C . ALA H 1 273 ? -39.704 84.110 52.271 1.00 13.12 271 ALA H C 1
ATOM 15310 O O . ALA H 1 273 ? -40.864 84.018 52.634 1.00 14.12 271 ALA H O 1
ATOM 15312 N N . GLY H 1 274 ? -39.204 85.214 51.716 1.00 11.53 272 GLY H N 1
ATOM 15313 C CA . GLY H 1 274 ? -39.983 86.418 51.451 1.00 11.23 272 GLY H CA 1
ATOM 15314 C C . GLY H 1 274 ? -39.966 87.488 52.515 1.00 11.63 272 GLY H C 1
ATOM 15315 O O . GLY H 1 274 ? -40.703 88.466 52.387 1.00 10.79 272 GLY H O 1
ATOM 15316 N N . PHE H 1 275 ? -39.163 87.301 53.572 1.00 10.98 273 PHE H N 1
ATOM 15317 C CA . PHE H 1 275 ? -39.159 88.234 54.691 1.00 11.31 273 PHE H CA 1
ATOM 15318 C C . PHE H 1 275 ? -38.980 89.697 54.269 1.00 11.38 273 PHE H C 1
ATOM 15319 O O . PHE H 1 275 ? -39.747 90.569 54.720 1.00 12.54 273 PHE H O 1
ATOM 15327 N N . LEU H 1 276 ? -37.963 89.969 53.456 1.00 11.02 274 LEU H N 1
ATOM 15328 C CA . LEU H 1 276 ? -37.662 91.352 53.066 1.00 12.22 274 LEU H CA 1
ATOM 15329 C C . LEU H 1 276 ? -38.690 91.918 52.095 1.00 14.46 274 LEU H C 1
ATOM 15330 O O . LEU H 1 276 ? -38.694 93.138 51.848 1.00 17.84 274 LEU H O 1
ATOM 15335 N N . ASN H 1 277 ? -39.530 91.083 51.478 1.00 12.63 275 ASN H N 1
ATOM 15336 C CA . ASN H 1 277 ? -40.599 91.589 50.621 1.00 12.84 275 ASN H CA 1
ATOM 15337 C C . ASN H 1 277 ? -41.847 91.974 51.446 1.00 15.75 275 ASN H C 1
ATOM 15338 O O . ASN H 1 277 ? -41.969 93.252 51.609 1.00 20.79 275 ASN H O 1
#

Nearest PDB structures (foldseek):
  3sx2-assembly1_A  TM=1.004E+00  e=9.091E-52  Mycobacterium avium subsp. paratuberculosis K-10
  3sx2-assembly2_G  TM=1.003E+00  e=1.447E-50  Mycobacterium avium subsp. paratuberculosis K-10
  3sx2-assembly1_D  TM=1.001E+00  e=3.376E-50  Mycobacterium avium subsp. paratuberculosis K-10
  3sx2-assembly2_E  TM=9.992E-01  e=4.597E-48  Mycobacterium avium subsp. paratuberculosis K-10
  3sx2-assembly2_H  TM=9.980E-01  e=3.362E-46  Mycobacterium avium subsp. paratuberculosis K-10

CATH classification: 3.40.50.720

B-factor: mean 15.75, std 7.96, range [3.41, 52.55]